Protein 6U9G (pdb70)

Structure (mmCIF, N/CA/C/O backbone):
data_6U9G
#
_entry.id   6U9G
#
_cell.length_a   1.00
_cell.length_b   1.00
_cell.length_c   1.00
_cell.angle_alpha   90.00
_cell.angle_beta   90.00
_cell.angle_gamma   90.00
#
_symmetry.space_group_name_H-M   'P 1'
#
loop_
_entity.id
_entity.type
_entity.pdbx_description
1 polymer PdpA
2 polymer VgrG
#
loop_
_atom_site.group_PDB
_atom_site.id
_atom_site.type_symbol
_atom_site.label_atom_id
_atom_site.label_alt_id
_atom_site.label_comp_id
_atom_site.label_asym_id
_atom_site.label_entity_id
_atom_site.label_seq_id
_atom_site.pdbx_PDB_ins_code
_atom_site.Cartn_x
_atom_site.Cartn_y
_atom_site.Cartn_z
_atom_site.occupancy
_atom_site.B_iso_or_equiv
_atom_site.auth_seq_id
_atom_site.auth_comp_id
_atom_site.auth_asym_id
_atom_site.auth_atom_id
_atom_site.pdbx_PDB_model_num
ATOM 1 N N . TYR A 1 78 ? 184.307 199.064 245.119 1.00 108.19 78 TYR A N 1
ATOM 2 C CA . TYR A 1 78 ? 183.586 200.329 245.055 1.00 108.19 78 TYR A CA 1
ATOM 3 C C . TYR A 1 78 ? 184.527 201.467 244.682 1.00 108.19 78 TYR A C 1
ATOM 4 O O . TYR A 1 78 ? 184.865 201.648 243.513 1.00 108.19 78 TYR A O 1
ATOM 6 N N . LYS A 1 79 ? 184.944 202.237 245.683 1.00 108.32 79 LYS A N 1
ATOM 7 C CA . LYS A 1 79 ? 185.907 203.309 245.486 1.00 108.32 79 LYS A CA 1
ATOM 8 C C . LYS A 1 79 ? 187.344 202.846 245.670 1.00 108.32 79 LYS A C 1
ATOM 9 O O . LYS A 1 79 ? 188.269 203.632 245.441 1.00 108.32 79 LYS A O 1
ATOM 11 N N . ARG A 1 80 ? 187.553 201.592 246.074 1.00 111.89 80 ARG A N 1
ATOM 12 C CA . ARG A 1 80 ? 188.895 201.052 246.247 1.00 111.89 80 ARG A CA 1
ATOM 13 C C . ARG A 1 80 ? 189.560 200.680 244.929 1.00 111.89 80 ARG A C 1
ATOM 14 O O . ARG A 1 80 ? 190.769 200.422 244.919 1.00 111.89 80 ARG A O 1
ATOM 16 N N . TYR A 1 81 ? 188.806 200.636 243.829 1.00 109.93 81 TYR A N 1
ATOM 17 C CA . TYR A 1 81 ? 189.409 200.360 242.530 1.00 109.93 81 TYR A CA 1
ATOM 18 C C . TYR A 1 81 ? 190.265 201.528 242.062 1.00 109.93 81 TYR A C 1
ATOM 19 O O . TYR A 1 81 ? 191.242 201.336 241.329 1.00 109.93 81 TYR A O 1
ATOM 21 N N . CYS A 1 82 ? 189.912 202.747 242.472 1.00 114.16 82 CYS A N 1
ATOM 22 C CA . CYS A 1 82 ? 190.746 203.900 242.154 1.00 114.16 82 CYS A CA 1
ATOM 23 C C . CYS A 1 82 ? 191.876 204.064 243.160 1.00 114.16 82 CYS A C 1
ATOM 24 O O . CYS A 1 82 ? 192.923 204.632 242.828 1.00 114.16 82 CYS A O 1
ATOM 26 N N . ILE A 1 83 ? 191.686 203.579 244.388 1.00 114.04 83 ILE A N 1
ATOM 27 C CA . ILE A 1 83 ? 192.730 203.692 245.400 1.00 114.04 83 ILE A CA 1
ATOM 28 C C . ILE A 1 83 ? 193.853 202.694 245.146 1.00 114.04 83 ILE A C 1
ATOM 29 O O . ILE A 1 83 ? 195.035 203.046 245.224 1.00 114.04 83 ILE A O 1
ATOM 31 N N . ILE A 1 84 ? 193.499 201.439 244.846 1.00 114.05 84 ILE A N 1
ATOM 32 C CA . ILE A 1 84 ? 194.507 200.417 244.576 1.00 114.05 84 ILE A CA 1
ATOM 33 C C . ILE A 1 84 ? 195.253 200.688 243.277 1.00 114.05 84 ILE A C 1
ATOM 34 O O . ILE A 1 84 ? 196.425 200.318 243.149 1.00 114.05 84 ILE A O 1
ATOM 36 N N . SER A 1 85 ? 194.592 201.320 242.304 1.00 112.79 85 SER A N 1
ATOM 37 C CA . SER A 1 85 ? 195.298 201.792 241.119 1.00 112.79 85 SER A CA 1
ATOM 38 C C . SER A 1 85 ? 196.243 202.932 241.471 1.00 112.79 85 SER A C 1
ATOM 39 O O . SER A 1 85 ? 197.343 203.029 240.916 1.00 112.79 85 SER A O 1
ATOM 41 N N . ARG A 1 86 ? 195.833 203.804 242.396 1.00 114.89 86 ARG A N 1
ATOM 42 C CA . ARG A 1 86 ? 196.742 204.831 242.888 1.00 114.89 86 ARG A CA 1
ATOM 43 C C . ARG A 1 86 ? 197.764 204.251 243.858 1.00 114.89 86 ARG A C 1
ATOM 44 O O . ARG A 1 86 ? 198.831 204.842 244.059 1.00 114.89 86 ARG A O 1
ATOM 46 N N . PHE A 1 87 ? 197.460 203.102 244.467 1.00 114.34 87 PHE A N 1
ATOM 47 C CA . PHE A 1 87 ? 198.449 202.432 245.304 1.00 114.34 87 PHE A CA 1
ATOM 48 C C . PHE A 1 87 ? 199.475 201.698 244.454 1.00 114.34 87 PHE A C 1
ATOM 49 O O . PHE A 1 87 ? 200.651 201.611 244.825 1.00 114.34 87 PHE A O 1
ATOM 51 N N . LYS A 1 88 ? 199.046 201.155 243.311 1.00 112.43 88 LYS A N 1
ATOM 52 C CA . LYS A 1 88 ? 199.995 200.561 242.378 1.00 112.43 88 LYS A CA 1
ATOM 53 C C . LYS A 1 88 ? 200.780 201.628 241.629 1.00 112.43 88 LYS A C 1
ATOM 54 O O . LYS A 1 88 ? 201.878 201.354 241.135 1.00 112.43 88 LYS A O 1
ATOM 56 N N . ASN A 1 89 ? 200.233 202.842 241.528 1.00 110.09 89 ASN A N 1
ATOM 57 C CA . ASN A 1 89 ? 200.951 203.929 240.874 1.00 110.09 89 ASN A CA 1
ATOM 58 C C . ASN A 1 89 ? 202.116 204.414 241.727 1.00 110.09 89 ASN A C 1
ATOM 59 O O . ASN A 1 89 ? 203.172 204.776 241.196 1.00 110.09 89 ASN A O 1
ATOM 61 N N . ASN A 1 90 ? 201.943 204.430 243.049 1.00 110.20 90 ASN A N 1
ATOM 62 C CA . ASN A 1 90 ? 203.031 204.826 243.935 1.00 110.20 90 ASN A CA 1
ATOM 63 C C . ASN A 1 90 ? 204.017 203.689 244.173 1.00 110.20 90 ASN A C 1
ATOM 64 O O . ASN A 1 90 ? 205.181 203.944 244.501 1.00 110.20 90 ASN A O 1
ATOM 66 N N . ILE A 1 91 ? 203.577 202.441 244.012 1.00 112.21 91 ILE A N 1
ATOM 67 C CA . ILE A 1 91 ? 204.450 201.293 244.211 1.00 112.21 91 ILE A CA 1
ATOM 68 C C . ILE A 1 91 ? 205.266 200.944 242.976 1.00 112.21 91 ILE A C 1
ATOM 69 O O . ILE A 1 91 ? 206.357 200.378 243.115 1.00 112.21 91 ILE A O 1
ATOM 71 N N . ASP A 1 92 ? 204.774 201.267 241.777 1.00 111.24 92 ASP A N 1
ATOM 72 C CA . ASP A 1 92 ? 205.556 201.059 240.564 1.00 111.24 92 ASP A CA 1
ATOM 73 C C . ASP A 1 92 ? 206.684 202.068 240.418 1.00 111.24 92 ASP A C 1
ATOM 74 O O . ASP A 1 92 ? 207.606 201.831 239.631 1.00 111.24 92 ASP A O 1
ATOM 76 N N . GLU A 1 93 ? 206.637 203.176 241.157 1.00 117.11 93 GLU A N 1
ATOM 77 C CA . GLU A 1 93 ? 207.719 204.149 241.177 1.00 117.11 93 GLU A CA 1
ATOM 78 C C . GLU A 1 93 ? 208.886 203.725 242.062 1.00 117.11 93 GLU A C 1
ATOM 79 O O . GLU A 1 93 ? 209.881 204.455 242.134 1.00 117.11 93 GLU A O 1
ATOM 81 N N . PHE A 1 94 ? 208.791 202.574 242.733 1.00 117.17 94 PHE A N 1
ATOM 82 C CA . PHE A 1 94 ? 209.858 202.125 243.619 1.00 117.17 94 PHE A CA 1
ATOM 83 C C . PHE A 1 94 ? 211.081 201.625 242.861 1.00 117.17 94 PHE A C 1
ATOM 84 O O . PHE A 1 94 ? 212.153 201.492 243.461 1.00 117.17 94 PHE A O 1
ATOM 86 N N . ILE A 1 95 ? 210.952 201.343 241.569 1.00 114.55 95 ILE A N 1
ATOM 87 C CA . ILE A 1 95 ? 212.092 200.917 240.769 1.00 114.55 95 ILE A CA 1
ATOM 88 C C . ILE A 1 95 ? 212.240 201.803 239.538 1.00 114.55 95 ILE A C 1
ATOM 89 O O . ILE A 1 95 ? 211.730 202.923 239.505 1.00 114.55 95 ILE A O 1
ATOM 91 N N . SER A 1 105 ? 210.222 187.965 237.177 1.00 148.85 105 SER A N 1
ATOM 92 C CA . SER A 1 105 ? 210.696 188.344 238.502 1.00 148.85 105 SER A CA 1
ATOM 93 C C . SER A 1 105 ? 209.666 189.211 239.221 1.00 148.85 105 SER A C 1
ATOM 94 O O . SER A 1 105 ? 208.464 188.963 239.127 1.00 148.85 105 SER A O 1
ATOM 96 N N . GLN A 1 106 ? 210.146 190.223 239.948 1.00 149.68 106 GLN A N 1
ATOM 97 C CA . GLN A 1 106 ? 209.240 191.147 240.623 1.00 149.68 106 GLN A CA 1
ATOM 98 C C . GLN A 1 106 ? 208.516 192.043 239.628 1.00 149.68 106 GLN A C 1
ATOM 99 O O . GLN A 1 106 ? 207.369 192.439 239.867 1.00 149.68 106 GLN A O 1
ATOM 101 N N . SER A 1 107 ? 209.167 192.371 238.510 1.00 149.70 107 SER A N 1
ATOM 102 C CA . SER A 1 107 ? 208.522 193.166 237.471 1.00 149.70 107 SER A CA 1
ATOM 103 C C . SER A 1 107 ? 207.481 192.363 236.704 1.00 149.70 107 SER A C 1
ATOM 104 O O . SER A 1 107 ? 206.591 192.950 236.079 1.00 149.70 107 SER A O 1
ATOM 106 N N . LEU A 1 108 ? 207.583 191.030 236.723 1.00 150.54 108 LEU A N 1
ATOM 107 C CA . LEU A 1 108 ? 206.575 190.196 236.075 1.00 150.54 108 LEU A CA 1
ATOM 108 C C . LEU A 1 108 ? 205.253 190.250 236.828 1.00 150.54 108 LEU A C 1
ATOM 109 O O . LEU A 1 108 ? 204.180 190.218 236.215 1.00 150.54 108 LEU A O 1
ATOM 111 N N . LYS A 1 109 ? 205.310 190.330 238.160 1.00 150.16 109 LYS A N 1
ATOM 112 C CA . LYS A 1 109 ? 204.099 190.580 238.932 1.00 150.16 109 LYS A CA 1
ATOM 113 C C . LYS A 1 109 ? 203.628 192.018 238.761 1.00 150.16 109 LYS A C 1
ATOM 114 O O . LYS A 1 109 ? 202.433 192.304 238.902 1.00 150.16 109 LYS A O 1
ATOM 116 N N . ILE A 1 110 ? 204.552 192.935 238.460 1.00 149.33 110 ILE A N 1
ATOM 117 C CA . ILE A 1 110 ? 204.163 194.304 238.145 1.00 149.33 110 ILE A CA 1
ATOM 118 C C . ILE A 1 110 ? 203.507 194.383 236.773 1.00 149.33 110 ILE A C 1
ATOM 119 O O . ILE A 1 110 ? 202.716 195.296 236.506 1.00 149.33 110 ILE A O 1
ATOM 121 N N . ALA A 1 111 ? 203.830 193.437 235.886 1.00 143.71 111 ALA A N 1
ATOM 122 C CA . ALA A 1 111 ? 203.193 193.394 234.574 1.00 143.71 111 ALA A CA 1
ATOM 123 C C . ALA A 1 111 ? 201.730 192.993 234.676 1.00 143.71 111 ALA A C 1
ATOM 124 O O . ALA A 1 111 ? 200.926 193.351 233.810 1.00 143.71 111 ALA A O 1
ATOM 126 N N . ILE A 1 112 ? 201.369 192.242 235.720 1.00 143.13 112 ILE A N 1
ATOM 127 C CA . ILE A 1 112 ? 199.964 191.926 235.953 1.00 143.13 112 ILE A CA 1
ATOM 128 C C . ILE A 1 112 ? 199.195 193.158 236.407 1.00 143.13 112 ILE A C 1
ATOM 129 O O . ILE A 1 112 ? 198.009 193.312 236.091 1.00 143.13 112 ILE A O 1
ATOM 131 N N . LYS A 1 113 ? 199.853 194.047 237.154 1.00 142.23 113 LYS A N 1
ATOM 132 C CA . LYS A 1 113 ? 199.202 195.278 237.584 1.00 142.23 113 LYS A CA 1
ATOM 133 C C . LYS A 1 113 ? 199.091 196.282 236.444 1.00 142.23 113 LYS A C 1
ATOM 134 O O . LYS A 1 113 ? 198.159 197.094 236.420 1.00 142.23 113 LYS A O 1
ATOM 136 N N . GLU A 1 114 ? 200.026 196.245 235.496 1.00 138.69 114 GLU A N 1
ATOM 137 C CA . GLU A 1 114 ? 200.044 197.211 234.405 1.00 138.69 114 GLU A CA 1
ATOM 138 C C . GLU A 1 114 ? 199.184 196.781 233.224 1.00 138.69 114 GLU A C 1
ATOM 139 O O . GLU A 1 114 ? 198.972 197.571 232.299 1.00 138.69 114 GLU A O 1
ATOM 141 N N . LEU A 1 115 ? 198.685 195.547 233.229 1.00 137.74 115 LEU A N 1
ATOM 142 C CA . LEU A 1 115 ? 197.936 195.035 232.088 1.00 137.74 115 LEU A CA 1
ATOM 143 C C . LEU A 1 115 ? 196.526 194.622 232.490 1.00 137.74 115 LEU A C 1
ATOM 144 O O . LEU A 1 115 ? 196.075 194.944 233.596 1.00 137.74 115 LEU A O 1
ATOM 146 N N . GLN A 1 116 ? 195.827 193.935 231.574 1.00 129.49 116 GLN A N 1
ATOM 147 C CA . GLN A 1 116 ? 194.441 193.477 231.721 1.00 129.49 116 GLN A CA 1
ATOM 148 C C . GLN A 1 116 ? 193.492 194.641 231.991 1.00 129.49 116 GLN A C 1
ATOM 149 O O . GLN A 1 116 ? 192.872 194.730 233.054 1.00 129.49 116 GLN A O 1
ATOM 151 N N . ASN A 1 117 ? 193.385 195.542 231.017 1.00 116.09 117 ASN A N 1
ATOM 152 C CA . ASN A 1 117 ? 192.487 196.681 231.129 1.00 116.09 117 ASN A CA 1
ATOM 153 C C . ASN A 1 117 ? 191.109 196.320 230.595 1.00 116.09 117 ASN A C 1
ATOM 154 O O . ASN A 1 117 ? 190.943 196.029 229.408 1.00 116.09 117 ASN A O 1
ATOM 156 N N . SER A 1 118 ? 190.115 196.342 231.481 1.00 105.31 118 SER A N 1
ATOM 157 C CA . SER A 1 118 ? 188.743 196.073 231.074 1.00 105.31 118 SER A CA 1
ATOM 158 C C . SER A 1 118 ? 187.927 197.352 231.153 1.00 105.31 118 SER A C 1
ATOM 159 O O . SER A 1 118 ? 187.299 197.759 230.172 1.00 105.31 118 SER A O 1
ATOM 161 N N . CYS A 1 119 ? 187.936 197.993 232.320 1.00 102.79 119 CYS A N 1
ATOM 162 C CA . CYS A 1 119 ? 187.291 199.290 232.493 1.00 102.79 119 CYS A CA 1
ATOM 163 C C . CYS A 1 119 ? 188.127 200.297 233.263 1.00 102.79 119 CYS A C 1
ATOM 164 O O . CYS A 1 119 ? 187.748 201.473 233.299 1.00 102.79 119 CYS A O 1
ATOM 166 N N . SER A 1 120 ? 189.237 199.894 233.886 1.00 103.21 120 SER A N 1
ATOM 167 C CA . SER A 1 120 ? 190.047 200.827 234.658 1.00 103.21 120 SER A CA 1
ATOM 168 C C . SER A 1 120 ? 190.830 201.790 233.777 1.00 103.21 120 SER A C 1
ATOM 169 O O . SER A 1 120 ? 191.119 202.910 234.211 1.00 103.21 120 SER A O 1
ATOM 171 N N . SER A 1 121 ? 191.178 201.389 232.559 1.00 101.21 121 SER A N 1
ATOM 172 C CA . SER A 1 121 ? 191.796 202.296 231.605 1.00 101.21 121 SER A CA 1
ATOM 173 C C . SER A 1 121 ? 190.780 202.924 230.662 1.00 101.21 121 SER A C 1
ATOM 174 O O . SER A 1 121 ? 191.154 203.382 229.578 1.00 101.21 121 SER A O 1
ATOM 176 N N . SER A 1 122 ? 189.510 202.941 231.046 1.00 101.61 122 SER A N 1
ATOM 177 C CA . SER A 1 122 ? 188.461 203.659 230.335 1.00 101.61 122 SER A CA 1
ATOM 178 C C . SER A 1 122 ? 187.740 204.663 231.217 1.00 101.61 122 SER A C 1
ATOM 179 O O . SER A 1 122 ? 187.422 205.763 230.760 1.00 101.61 122 SER A O 1
ATOM 181 N N . LEU A 1 123 ? 187.470 204.310 232.476 1.00 101.01 123 LEU A N 1
ATOM 182 C CA . LEU A 1 123 ? 186.861 205.249 233.408 1.00 101.01 123 LEU A CA 1
ATOM 183 C C . LEU A 1 123 ? 187.879 206.208 234.009 1.00 101.01 123 LEU A C 1
ATOM 184 O O . LEU A 1 123 ? 187.491 207.261 234.524 1.00 101.01 123 LEU A O 1
ATOM 186 N N . ILE A 1 124 ? 189.163 205.868 233.955 1.00 97.55 124 ILE A N 1
ATOM 187 C CA . ILE A 1 124 ? 190.209 206.713 234.515 1.00 97.55 124 ILE A CA 1
ATOM 188 C C . ILE A 1 124 ? 191.532 206.479 233.798 1.00 97.55 124 ILE A C 1
ATOM 189 O O . ILE A 1 124 ? 192.348 205.670 234.238 1.00 97.55 124 ILE A O 1
ATOM 191 N N . HIS A 1 129 ? 192.419 210.055 236.050 1.00 108.90 129 HIS A N 1
ATOM 192 C CA . HIS A 1 129 ? 191.813 211.090 235.223 1.00 108.90 129 HIS A CA 1
ATOM 193 C C . HIS A 1 129 ? 192.809 211.609 234.191 1.00 108.90 129 HIS A C 1
ATOM 194 O O . HIS A 1 129 ? 193.567 210.835 233.608 1.00 108.90 129 HIS A O 1
ATOM 196 N N . ASP A 1 130 ? 192.810 212.928 233.977 1.00 111.86 130 ASP A N 1
ATOM 197 C CA . ASP A 1 130 ? 193.657 213.539 232.960 1.00 111.86 130 ASP A CA 1
ATOM 198 C C . ASP A 1 130 ? 195.132 213.549 233.338 1.00 111.86 130 ASP A C 1
ATOM 199 O O . ASP A 1 130 ? 195.977 213.724 232.453 1.00 111.86 130 ASP A O 1
ATOM 201 N N . TYR A 1 131 ? 195.464 213.371 234.615 1.00 113.89 131 TYR A N 1
ATOM 202 C CA . TYR A 1 131 ? 196.848 213.227 235.038 1.00 113.89 131 TYR A CA 1
ATOM 203 C C . TYR A 1 131 ? 197.283 211.773 235.138 1.00 113.89 131 TYR A C 1
ATOM 204 O O . TYR A 1 131 ? 198.482 211.511 235.279 1.00 113.89 131 TYR A O 1
ATOM 206 N N . ILE A 1 132 ? 196.342 210.827 235.068 1.00 114.51 132 ILE A N 1
ATOM 207 C CA . ILE A 1 132 ? 196.700 209.415 235.127 1.00 114.51 132 ILE A CA 1
ATOM 208 C C . ILE A 1 132 ? 197.333 208.941 233.826 1.00 114.51 132 ILE A C 1
ATOM 209 O O . ILE A 1 132 ? 198.049 207.933 233.820 1.00 114.51 132 ILE A O 1
ATOM 211 N N . ARG A 1 133 ? 197.072 209.644 232.721 1.00 116.62 133 ARG A N 1
ATOM 212 C CA . ARG A 1 133 ? 197.683 209.291 231.444 1.00 116.62 133 ARG A CA 1
ATOM 213 C C . ARG A 1 133 ? 199.181 209.565 231.459 1.00 116.62 133 ARG A C 1
ATOM 214 O O . ARG A 1 133 ? 199.981 208.720 231.045 1.00 116.62 133 ARG A O 1
ATOM 216 N N . LYS A 1 134 ? 199.579 210.745 231.942 1.00 115.72 134 LYS A N 1
ATOM 217 C CA . LYS A 1 134 ? 201.001 211.041 232.070 1.00 115.72 134 LYS A CA 1
ATOM 218 C C . LYS A 1 134 ? 201.621 210.303 233.248 1.00 115.72 134 LYS A C 1
ATOM 219 O O . LYS A 1 134 ? 202.845 210.137 233.297 1.00 115.72 134 LYS A O 1
ATOM 221 N N . ILE A 1 135 ? 200.799 209.861 234.205 1.00 114.32 135 ILE A N 1
ATOM 222 C CA . ILE A 1 135 ? 201.305 209.016 235.281 1.00 114.32 135 ILE A CA 1
ATOM 223 C C . ILE A 1 135 ? 201.689 207.638 234.759 1.00 114.32 135 ILE A C 1
ATOM 224 O O . ILE A 1 135 ? 202.589 206.988 235.304 1.00 114.32 135 ILE A O 1
ATOM 226 N N . ASP A 1 136 ? 201.015 207.175 233.704 1.00 113.23 136 ASP A N 1
ATOM 227 C CA . ASP A 1 136 ? 201.432 205.943 233.047 1.00 113.23 136 ASP A CA 1
ATOM 228 C C . ASP A 1 136 ? 202.704 206.149 232.237 1.00 113.23 136 ASP A C 1
ATOM 229 O O . ASP A 1 136 ? 203.500 205.216 232.087 1.00 113.23 136 ASP A O 1
ATOM 231 N N . VAL A 1 137 ? 202.907 207.357 231.706 1.00 114.24 137 VAL A N 1
ATOM 232 C CA . VAL A 1 137 ? 204.130 207.649 230.967 1.00 114.24 137 VAL A CA 1
ATOM 233 C C . VAL A 1 137 ? 205.329 207.740 231.900 1.00 114.24 137 VAL A C 1
ATOM 234 O O . VAL A 1 137 ? 206.467 207.491 231.488 1.00 114.24 137 VAL A O 1
ATOM 236 N N . LEU A 1 138 ? 205.093 208.098 233.164 1.00 113.72 138 LEU A N 1
ATOM 237 C CA . LEU A 1 138 ? 206.183 208.164 234.130 1.00 113.72 138 LEU A CA 1
ATOM 238 C C . LEU A 1 138 ? 206.643 206.771 234.540 1.00 113.72 138 LEU A C 1
ATOM 239 O O . LEU A 1 138 ? 207.783 206.594 234.982 1.00 113.72 138 LEU A O 1
ATOM 241 N N . LEU A 1 139 ? 205.771 205.771 234.399 1.00 112.30 139 LEU A N 1
ATOM 242 C CA . LEU A 1 139 ? 206.132 204.418 234.805 1.00 112.30 139 LEU A CA 1
ATOM 243 C C . LEU A 1 139 ? 207.009 203.738 233.761 1.00 112.30 139 LEU A C 1
ATOM 244 O O . LEU A 1 139 ? 207.991 203.073 234.109 1.00 112.30 139 LEU A O 1
ATOM 246 N N . THR A 1 140 ? 206.669 203.891 232.479 1.00 118.65 140 THR A N 1
ATOM 247 C CA . THR A 1 140 ? 207.424 203.220 231.424 1.00 118.65 140 THR A CA 1
ATOM 248 C C . THR A 1 140 ? 208.786 203.866 231.213 1.00 118.65 140 THR A C 1
ATOM 249 O O . THR A 1 140 ? 209.758 203.179 230.879 1.00 118.65 140 THR A O 1
ATOM 251 N N . SER A 1 141 ? 208.873 205.188 231.388 1.00 121.79 141 SER A N 1
ATOM 252 C CA . SER A 1 141 ? 210.169 205.858 231.349 1.00 121.79 141 SER A CA 1
ATOM 253 C C . SER A 1 141 ? 211.040 205.451 232.530 1.00 121.79 141 SER A C 1
ATOM 254 O O . SER A 1 141 ? 212.265 205.356 232.392 1.00 121.79 141 SER A O 1
ATOM 256 N N . ILE A 1 142 ? 210.429 205.208 233.692 1.00 123.03 142 ILE A N 1
ATOM 257 C CA . ILE A 1 142 ? 211.167 204.621 234.804 1.00 123.03 142 ILE A CA 1
ATOM 258 C C . ILE A 1 142 ? 211.486 203.159 234.529 1.00 123.03 142 ILE A C 1
ATOM 259 O O . ILE A 1 142 ? 212.525 202.650 234.966 1.00 123.03 142 ILE A O 1
ATOM 261 N N . ASP A 1 143 ? 210.606 202.467 233.801 1.00 124.07 143 ASP A N 1
ATOM 262 C CA . ASP A 1 143 ? 210.894 201.101 233.384 1.00 124.07 143 ASP A CA 1
ATOM 263 C C . ASP A 1 143 ? 211.941 201.049 232.281 1.00 124.07 143 ASP A C 1
ATOM 264 O O . ASP A 1 143 ? 212.552 199.996 232.072 1.00 124.07 143 ASP A O 1
ATOM 266 N N . SER A 1 144 ? 212.162 202.161 231.575 1.00 126.52 144 SER A N 1
ATOM 267 C CA . SER A 1 144 ? 213.202 202.237 230.558 1.00 126.52 144 SER A CA 1
ATOM 268 C C . SER A 1 144 ? 214.601 202.345 231.147 1.00 126.52 144 SER A C 1
ATOM 269 O O . SER A 1 144 ? 215.578 202.205 230.405 1.00 126.52 144 SER A O 1
ATOM 271 N N . ALA A 1 145 ? 214.724 202.592 232.449 1.00 128.22 145 ALA A N 1
ATOM 272 C CA . ALA A 1 145 ? 216.023 202.665 233.102 1.00 128.22 145 ALA A CA 1
ATOM 273 C C . ALA A 1 145 ? 216.590 201.296 233.453 1.00 128.22 145 ALA A C 1
ATOM 274 O O . ALA A 1 145 ? 217.708 201.225 233.975 1.00 128.22 145 ALA A O 1
ATOM 276 N N . ILE A 1 146 ? 215.857 200.220 233.188 1.00 124.00 146 ILE A N 1
ATOM 277 C CA . ILE A 1 146 ? 216.330 198.875 233.491 1.00 124.00 146 ILE A CA 1
ATOM 278 C C . ILE A 1 146 ? 217.391 198.432 232.489 1.00 124.00 146 ILE A C 1
ATOM 279 O O . ILE A 1 146 ? 218.574 198.731 232.650 1.00 124.00 146 ILE A O 1
ATOM 281 N N . GLN A 1 159 ? 209.933 191.138 225.721 1.00 88.52 159 GLN A N 1
ATOM 282 C CA . GLN A 1 159 ? 209.336 190.526 226.901 1.00 88.52 159 GLN A CA 1
ATOM 283 C C . GLN A 1 159 ? 207.944 191.085 227.167 1.00 88.52 159 GLN A C 1
ATOM 284 O O . GLN A 1 159 ? 206.942 190.393 226.985 1.00 88.52 159 GLN A O 1
ATOM 286 N N . LEU A 1 160 ? 207.884 192.343 227.594 1.00 87.35 160 LEU A N 1
ATOM 287 C CA . LEU A 1 160 ? 206.632 192.998 227.955 1.00 87.35 160 LEU A CA 1
ATOM 288 C C . LEU A 1 160 ? 206.513 194.345 227.257 1.00 87.35 160 LEU A C 1
ATOM 289 O O . LEU A 1 160 ? 206.133 195.354 227.853 1.00 87.35 160 LEU A O 1
ATOM 291 N N . ASN A 1 161 ? 206.846 194.373 225.969 1.00 87.95 161 ASN A N 1
ATOM 292 C CA . ASN A 1 161 ? 206.569 195.531 225.132 1.00 87.95 161 ASN A CA 1
ATOM 293 C C . ASN A 1 161 ? 205.201 195.454 224.472 1.00 87.95 161 ASN A C 1
ATOM 294 O O . ASN A 1 161 ? 204.726 196.465 223.943 1.00 87.95 161 ASN A O 1
ATOM 296 N N . LYS A 1 162 ? 204.562 194.283 224.494 1.00 85.52 162 LYS A N 1
ATOM 297 C CA . LYS A 1 162 ? 203.215 194.151 223.954 1.00 85.52 162 LYS A CA 1
ATOM 298 C C . LYS A 1 162 ? 202.185 194.820 224.850 1.00 85.52 162 LYS A C 1
ATOM 299 O O . LYS A 1 162 ? 201.170 195.321 224.354 1.00 85.52 162 LYS A O 1
ATOM 301 N N . LEU A 1 163 ? 202.421 194.832 226.165 1.00 87.17 163 LEU A N 1
ATOM 302 C CA . LEU A 1 163 ? 201.492 195.487 227.080 1.00 87.17 163 LEU A CA 1
ATOM 303 C C . LEU A 1 163 ? 201.544 197.003 226.945 1.00 87.17 163 LEU A C 1
ATOM 304 O O . LEU A 1 163 ? 200.594 197.690 227.335 1.00 87.17 163 LEU A O 1
ATOM 306 N N . ARG A 1 164 ? 202.643 197.540 226.410 1.00 83.36 164 ARG A N 1
ATOM 307 C CA . ARG A 1 164 ? 202.660 198.944 226.021 1.00 83.36 164 ARG A CA 1
ATOM 308 C C . ARG A 1 164 ? 201.729 199.190 224.842 1.00 83.36 164 ARG A C 1
ATOM 309 O O . ARG A 1 164 ? 201.019 200.201 224.803 1.00 83.36 164 ARG A O 1
ATOM 311 N N . SER A 1 165 ? 201.711 198.266 223.877 1.00 81.45 165 SER A N 1
ATOM 312 C CA . SER A 1 165 ? 200.871 198.429 222.694 1.00 81.45 165 SER A CA 1
ATOM 313 C C . SER A 1 165 ? 199.396 198.244 223.026 1.00 81.45 165 SER A C 1
ATOM 314 O O . SER A 1 165 ? 198.528 198.799 222.342 1.00 81.45 165 SER A O 1
ATOM 316 N N . SER A 1 166 ? 199.093 197.454 224.057 1.00 82.35 166 SER A N 1
ATOM 317 C CA . SER A 1 166 ? 197.713 197.324 224.511 1.00 82.35 166 SER A CA 1
ATOM 318 C C . SER A 1 166 ? 197.223 198.629 225.120 1.00 82.35 166 SER A C 1
ATOM 319 O O . SER A 1 166 ? 196.109 199.082 224.831 1.00 82.35 166 SER A O 1
ATOM 321 N N . LEU A 1 167 ? 198.050 199.255 225.960 1.00 81.83 167 LEU A N 1
ATOM 322 C CA . LEU A 1 167 ? 197.723 200.576 226.476 1.00 81.83 167 LEU A CA 1
ATOM 323 C C . LEU A 1 167 ? 197.835 201.653 225.407 1.00 81.83 167 LEU A C 1
ATOM 324 O O . LEU A 1 167 ? 197.229 202.717 225.559 1.00 81.83 167 LEU A O 1
ATOM 326 N N . SER A 1 168 ? 198.591 201.402 224.332 1.00 79.92 168 SER A N 1
ATOM 327 C CA . SER A 1 168 ? 198.692 202.376 223.249 1.00 79.92 168 SER A CA 1
ATOM 328 C C . SER A 1 168 ? 197.390 202.465 222.469 1.00 79.92 168 SER A C 1
ATOM 329 O O . SER A 1 168 ? 196.913 203.563 222.164 1.00 79.92 168 SER A O 1
ATOM 331 N N . ARG A 1 169 ? 196.797 201.314 222.140 1.00 75.99 169 ARG A N 1
ATOM 332 C CA . ARG A 1 169 ? 195.491 201.304 221.492 1.00 75.99 169 ARG A CA 1
ATOM 333 C C . ARG A 1 169 ? 194.388 201.791 222.419 1.00 75.99 169 ARG A C 1
ATOM 334 O O . ARG A 1 169 ? 193.337 202.227 221.935 1.00 75.99 169 ARG A O 1
ATOM 336 N N . TYR A 1 170 ? 194.595 201.716 223.735 1.00 80.84 170 TYR A N 1
ATOM 337 C CA . TYR A 1 170 ? 193.698 202.393 224.662 1.00 80.84 170 TYR A CA 1
ATOM 338 C C . TYR A 1 170 ? 193.836 203.904 224.528 1.00 80.84 170 TYR A C 1
ATOM 339 O O . TYR A 1 170 ? 192.906 204.578 224.072 1.00 80.84 170 TYR A O 1
ATOM 341 N N . ILE A 1 171 ? 194.998 204.449 224.916 1.00 81.44 171 ILE A N 1
ATOM 342 C CA . ILE A 1 171 ? 195.428 205.809 224.579 1.00 81.44 171 ILE A CA 1
ATOM 343 C C . ILE A 1 171 ? 196.944 205.947 224.722 1.00 81.44 171 ILE A C 1
ATOM 344 O O . ILE A 1 171 ? 197.523 205.561 225.745 1.00 81.44 171 ILE A O 1
ATOM 349 N N . GLY A 1 172 ? 197.594 206.499 223.692 1.00 83.04 172 GLY A N 1
ATOM 350 C CA . GLY A 1 172 ? 198.956 207.009 223.759 1.00 83.04 172 GLY A CA 1
ATOM 351 C C . GLY A 1 172 ? 200.072 206.074 224.187 1.00 83.04 172 GLY A C 1
ATOM 352 O O . GLY A 1 172 ? 200.451 205.163 223.444 1.00 83.04 172 GLY A O 1
ATOM 353 N N . TYR A 1 173 ? 200.629 206.342 225.376 1.00 81.76 173 TYR A N 1
ATOM 354 C CA . TYR A 1 173 ? 201.678 205.560 226.044 1.00 81.76 173 TYR A CA 1
ATOM 355 C C . TYR A 1 173 ? 202.969 205.456 225.231 1.00 81.76 173 TYR A C 1
ATOM 356 O O . TYR A 1 173 ? 203.779 204.555 225.469 1.00 81.76 173 TYR A O 1
ATOM 358 N N . ASN A 1 174 ? 203.190 206.367 224.288 1.00 82.10 174 ASN A N 1
ATOM 359 C CA . ASN A 1 174 ? 204.337 206.322 223.399 1.00 82.10 174 ASN A CA 1
ATOM 360 C C . ASN A 1 174 ? 205.451 207.229 223.917 1.00 82.10 174 ASN A C 1
ATOM 361 O O . ASN A 1 174 ? 205.387 207.766 225.027 1.00 82.10 174 ASN A O 1
ATOM 363 N N . ASN A 1 175 ? 206.488 207.399 223.101 1.00 79.72 175 ASN A N 1
ATOM 364 C CA . ASN A 1 175 ? 207.595 208.297 223.391 1.00 79.72 175 ASN A CA 1
ATOM 365 C C . ASN A 1 175 ? 208.262 208.647 222.068 1.00 79.72 175 ASN A C 1
ATOM 366 O O . ASN A 1 175 ? 208.504 207.757 221.250 1.00 79.72 175 ASN A O 1
ATOM 368 N N . VAL A 1 176 ? 208.568 209.928 221.852 1.00 75.75 176 VAL A N 1
ATOM 369 C CA . VAL A 1 176 ? 208.426 211.017 222.819 1.00 75.75 176 VAL A CA 1
ATOM 370 C C . VAL A 1 176 ? 207.374 211.963 222.210 1.00 75.75 176 VAL A C 1
ATOM 371 O O . VAL A 1 176 ? 207.520 213.188 222.216 1.00 75.75 176 VAL A O 1
ATOM 375 N N . LEU A 1 177 ? 206.345 211.367 221.606 1.00 74.62 177 LEU A N 1
ATOM 376 C CA . LEU A 1 177 ? 205.300 212.120 220.910 1.00 74.62 177 LEU A CA 1
ATOM 377 C C . LEU A 1 177 ? 204.505 212.932 221.920 1.00 74.62 177 LEU A C 1
ATOM 378 O O . LEU A 1 177 ? 203.621 212.410 222.600 1.00 74.62 177 LEU A O 1
ATOM 383 N N . GLN A 1 178 ? 204.814 214.223 222.019 1.00 71.75 178 GLN A N 1
ATOM 384 C CA . GLN A 1 178 ? 204.124 215.058 222.991 1.00 71.75 178 GLN A CA 1
ATOM 385 C C . GLN A 1 178 ? 202.814 215.598 222.434 1.00 71.75 178 GLN A C 1
ATOM 386 O O . GLN A 1 178 ? 201.803 215.631 223.143 1.00 71.75 178 GLN A O 1
ATOM 392 N N . LYS A 1 179 ? 202.806 216.019 221.170 1.00 69.30 179 LYS A N 1
ATOM 393 C CA . LYS A 1 179 ? 201.617 216.581 220.546 1.00 69.30 179 LYS A CA 1
ATOM 394 C C . LYS A 1 179 ? 201.446 215.984 219.160 1.00 69.30 179 LYS A C 1
ATOM 395 O O . LYS A 1 179 ? 202.428 215.721 218.463 1.00 69.30 179 LYS A O 1
ATOM 401 N N . GLN A 1 180 ? 200.191 215.769 218.768 1.00 64.90 180 GLN A N 1
ATOM 402 C CA . GLN A 1 180 ? 199.881 215.253 217.435 1.00 64.90 180 GLN A CA 1
ATOM 403 C C . GLN A 1 180 ? 198.529 215.836 217.023 1.00 64.90 180 GLN A C 1
ATOM 404 O O . GLN A 1 180 ? 197.477 215.296 217.371 1.00 64.90 180 GLN A O 1
ATOM 410 N N . GLU A 1 181 ? 198.570 216.940 216.282 1.00 66.32 181 GLU A N 1
ATOM 411 C CA . GLU A 1 181 ? 197.366 217.572 215.756 1.00 66.32 181 GLU A CA 1
ATOM 412 C C . GLU A 1 181 ? 197.273 217.320 214.255 1.00 66.32 181 GLU A C 1
ATOM 413 O O . GLU A 1 181 ? 198.154 217.724 213.487 1.00 66.32 181 GLU A O 1
ATOM 419 N N . ILE A 1 182 ? 196.233 216.598 213.850 1.00 62.98 182 ILE A N 1
ATOM 420 C CA . ILE A 1 182 ? 195.975 216.292 212.451 1.00 62.98 182 ILE A CA 1
ATOM 421 C C . ILE A 1 182 ? 194.695 217.006 212.039 1.00 62.98 182 ILE A C 1
ATOM 422 O O . ILE A 1 182 ? 193.743 217.093 212.821 1.00 62.98 182 ILE A O 1
ATOM 427 N N . THR A 1 183 ? 194.688 217.557 210.829 1.00 61.41 183 THR A N 1
ATOM 428 C CA . THR A 1 183 ? 193.586 218.387 210.367 1.00 61.41 183 THR A CA 1
ATOM 429 C C . THR A 1 183 ? 193.178 217.963 208.966 1.00 61.41 183 THR A C 1
ATOM 430 O O . THR A 1 183 ? 193.978 217.403 208.215 1.00 61.41 183 THR A O 1
ATOM 434 N N . ILE A 1 184 ? 191.918 218.227 208.626 1.00 58.49 184 ILE A N 1
ATOM 435 C CA . ILE A 1 184 ? 191.390 218.021 207.282 1.00 58.49 184 ILE A CA 1
ATOM 436 C C . ILE A 1 184 ? 190.562 219.240 206.901 1.00 58.49 184 ILE A C 1
ATOM 437 O O . ILE A 1 184 ? 189.655 219.633 207.641 1.00 58.49 184 ILE A O 1
ATOM 442 N N . ASN A 1 185 ? 190.879 219.840 205.757 1.00 57.00 185 ASN A N 1
ATOM 443 C CA . ASN A 1 185 ? 190.152 220.990 205.235 1.00 57.00 185 ASN A CA 1
ATOM 444 C C . ASN A 1 185 ? 189.367 220.551 204.007 1.00 57.00 185 ASN A C 1
ATOM 445 O O . ASN A 1 185 ? 189.956 220.101 203.020 1.00 57.00 185 ASN A O 1
ATOM 450 N N . ILE A 1 186 ? 188.046 220.686 204.067 1.00 57.50 186 ILE A N 1
ATOM 451 C CA . ILE A 1 186 ? 187.143 220.185 203.036 1.00 57.50 186 ILE A CA 1
ATOM 452 C C . ILE A 1 186 ? 186.557 221.372 202.284 1.00 57.50 186 ILE A C 1
ATOM 453 O O . ILE A 1 186 ? 185.769 222.140 202.845 1.00 57.50 186 ILE A O 1
ATOM 458 N N . LYS A 1 187 ? 186.912 221.510 201.010 1.00 54.20 187 LYS A N 1
ATOM 459 C CA . LYS A 1 187 ? 186.338 222.564 200.193 1.00 54.20 187 LYS A CA 1
ATOM 460 C C . LYS A 1 187 ? 185.669 221.962 198.967 1.00 54.20 187 LYS A C 1
ATOM 461 O O . LYS A 1 187 ? 186.208 221.028 198.364 1.00 54.20 187 LYS A O 1
ATOM 467 N N . PRO A 1 188 ? 184.510 222.474 198.564 1.00 55.21 188 PRO A N 1
ATOM 468 C CA . PRO A 1 188 ? 183.795 221.891 197.428 1.00 55.21 188 PRO A CA 1
ATOM 469 C C . PRO A 1 188 ? 184.380 222.377 196.110 1.00 55.21 188 PRO A C 1
ATOM 470 O O . PRO A 1 188 ? 185.142 223.342 196.051 1.00 55.21 188 PRO A O 1
ATOM 474 N N . ILE A 1 189 ? 184.002 221.684 195.039 1.00 50.57 189 ILE A N 1
ATOM 475 C CA . ILE A 1 189 ? 184.422 222.028 193.688 1.00 50.57 189 ILE A CA 1
ATOM 476 C C . ILE A 1 189 ? 183.176 222.191 192.832 1.00 50.57 189 ILE A C 1
ATOM 477 O O . ILE A 1 189 ? 182.324 221.298 192.792 1.00 50.57 189 ILE A O 1
ATOM 482 N N . ASN A 1 190 ? 183.073 223.331 192.155 1.00 53.10 190 ASN A N 1
ATOM 483 C CA . ASN A 1 190 ? 181.842 223.752 191.501 1.00 53.10 190 ASN A CA 1
ATOM 484 C C . ASN A 1 190 ? 181.704 223.133 190.109 1.00 53.10 190 ASN A C 1
ATOM 485 O O . ASN A 1 190 ? 182.380 222.165 189.753 1.00 53.10 190 ASN A O 1
ATOM 490 N N . LYS A 1 191 ? 180.778 223.694 189.326 1.00 52.70 191 LYS A N 1
ATOM 491 C CA . LYS A 1 191 ? 180.567 223.279 187.942 1.00 52.70 191 LYS A CA 1
ATOM 492 C C . LYS A 1 191 ? 181.802 223.508 187.081 1.00 52.70 191 LYS A C 1
ATOM 493 O O . LYS A 1 191 ? 182.191 222.635 186.299 1.00 52.70 191 LYS A O 1
ATOM 499 N N . ASN A 1 192 ? 182.430 224.674 187.207 1.00 52.47 192 ASN A N 1
ATOM 500 C CA . ASN A 1 192 ? 183.537 225.053 186.342 1.00 52.47 192 ASN A CA 1
ATOM 501 C C . ASN A 1 192 ? 184.890 224.687 186.928 1.00 52.47 192 ASN A C 1
ATOM 502 O O . ASN A 1 192 ? 185.901 225.270 186.518 1.00 52.47 192 ASN A O 1
ATOM 507 N N . PHE A 1 193 ? 184.912 223.753 187.892 1.00 51.16 193 PHE A N 1
ATOM 508 C CA . PHE A 1 193 ? 186.133 223.163 188.456 1.00 51.16 193 PHE A CA 1
ATOM 509 C C . PHE A 1 193 ? 187.014 224.214 189.131 1.00 51.16 193 PHE A C 1
ATOM 510 O O . PHE A 1 193 ? 188.217 224.309 188.888 1.00 51.16 193 PHE A O 1
ATOM 518 N N . GLU A 1 194 ? 186.384 225.011 189.991 1.00 55.97 194 GLU A N 1
ATOM 519 C CA . GLU A 1 194 ? 187.054 226.019 190.800 1.00 55.97 194 GLU A CA 1
ATOM 520 C C . GLU A 1 194 ? 186.679 225.771 192.253 1.00 55.97 194 GLU A C 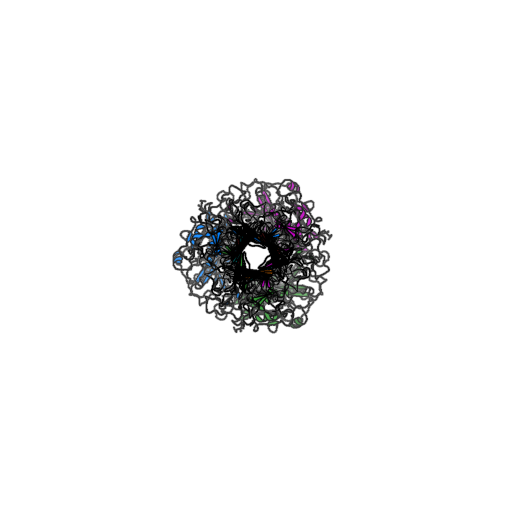1
ATOM 521 O O . GLU A 1 194 ? 186.174 224.695 192.582 1.00 55.97 194 GLU A O 1
ATOM 527 N N . LEU A 1 195 ? 186.907 226.738 193.132 1.00 59.06 195 LEU A N 1
ATOM 528 C CA . LEU A 1 195 ? 186.597 226.563 194.542 1.00 59.06 195 LEU A CA 1
ATOM 529 C C . LEU A 1 195 ? 185.541 227.561 194.990 1.00 59.06 195 LEU A C 1
ATOM 530 O O . LEU A 1 195 ? 185.606 228.747 194.650 1.00 59.06 195 LEU A O 1
ATOM 535 N N . GLU A 1 196 ? 184.570 227.068 195.751 1.00 64.81 196 GLU A N 1
ATOM 536 C CA . GLU A 1 196 ? 183.536 227.897 196.351 1.00 64.81 196 GLU A CA 1
ATOM 537 C C . GLU A 1 196 ? 184.013 228.381 197.721 1.00 64.81 196 GLU A C 1
ATOM 538 O O . GLU A 1 196 ? 185.182 228.220 198.079 1.00 64.81 196 GLU A O 1
ATOM 544 N N . ASP A 1 197 ? 183.118 228.980 198.500 1.00 69.23 197 ASP A N 1
ATOM 545 C CA . ASP A 1 197 ? 183.374 229.303 199.896 1.00 69.23 197 ASP A CA 1
ATOM 546 C C . ASP A 1 197 ? 182.283 228.678 200.750 1.00 69.23 197 ASP A C 1
ATOM 547 O O . ASP A 1 197 ? 181.093 228.889 200.494 1.00 69.23 197 ASP A O 1
ATOM 552 N N . ILE A 1 198 ? 182.687 227.906 201.752 1.00 65.89 198 ILE A N 1
ATOM 553 C CA . ILE A 1 198 ? 181.738 227.264 202.647 1.00 65.89 198 ILE A CA 1
ATOM 554 C C . ILE A 1 198 ? 181.210 228.273 203.659 1.00 65.89 198 ILE A C 1
ATOM 555 O O . ILE A 1 198 ? 180.432 229.164 203.319 1.00 65.89 198 ILE A O 1
ATOM 557 N N . HIS A 1 211 ? 185.193 227.719 209.012 1.00 78.61 211 HIS A N 1
ATOM 558 C CA . HIS A 1 211 ? 185.953 228.745 208.307 1.00 78.61 211 HIS A CA 1
ATOM 559 C C . HIS A 1 211 ? 186.362 228.283 206.914 1.00 78.61 211 HIS A C 1
ATOM 560 O O . HIS A 1 211 ? 187.405 227.642 206.753 1.00 78.61 211 HIS A O 1
ATOM 567 N N . ASN A 1 212 ? 185.501 228.578 205.930 1.00 74.89 212 ASN A N 1
ATOM 568 C CA . ASN A 1 212 ? 185.690 228.311 204.498 1.00 74.89 212 ASN A CA 1
ATOM 569 C C . ASN A 1 212 ? 185.825 226.823 204.167 1.00 74.89 212 ASN A C 1
ATOM 570 O O . ASN A 1 212 ? 186.184 226.473 203.037 1.00 74.89 212 ASN A O 1
ATOM 575 N N . SER A 1 213 ? 185.523 225.943 205.112 1.00 69.53 213 SER A N 1
ATOM 576 C CA . SER A 1 213 ? 185.845 224.522 205.028 1.00 69.53 213 SER A CA 1
ATOM 577 C C . SER A 1 213 ? 185.083 223.803 206.134 1.00 69.53 213 SER A C 1
ATOM 578 O O . SER A 1 213 ? 184.168 224.365 206.747 1.00 69.53 213 SER A O 1
ATOM 581 N N . LEU A 1 214 ? 185.445 222.542 206.373 1.00 66.01 214 LEU A N 1
ATOM 582 C CA . LEU A 1 214 ? 185.004 221.795 207.551 1.00 66.01 214 LEU A CA 1
ATOM 583 C C . LEU A 1 214 ? 186.268 221.304 208.248 1.00 66.01 214 LEU A C 1
ATOM 584 O O . LEU A 1 214 ? 186.733 220.191 207.999 1.00 66.01 214 LEU A O 1
ATOM 589 N N . THR A 1 215 ? 186.817 222.144 209.123 1.00 65.37 215 THR A N 1
ATOM 590 C CA . THR A 1 215 ? 188.083 221.834 209.773 1.00 65.37 215 THR A CA 1
ATOM 591 C C . THR A 1 215 ? 187.899 220.742 210.813 1.00 65.37 215 THR A C 1
ATOM 592 O O . THR A 1 215 ? 186.983 220.799 211.637 1.00 65.37 215 THR A O 1
ATOM 596 N N . LEU A 1 216 ? 188.782 219.756 210.779 1.00 61.41 216 LEU A N 1
ATOM 597 C CA . LEU A 1 216 ? 188.804 218.695 211.768 1.00 61.41 216 LEU A CA 1
ATOM 598 C C . LEU A 1 216 ? 190.030 218.866 212.652 1.00 61.41 216 LEU A C 1
ATOM 599 O O . LEU A 1 216 ? 191.045 219.428 212.238 1.00 61.41 216 LEU A O 1
ATOM 604 N N . LYS A 1 217 ? 189.920 218.376 213.881 1.00 62.05 217 LYS A N 1
ATOM 605 C CA . LYS A 1 217 ? 190.690 218.873 215.015 1.00 62.05 217 LYS A CA 1
ATOM 606 C C . LYS A 1 217 ? 190.995 217.731 215.969 1.00 62.05 217 LYS A C 1
ATOM 607 O O . LYS A 1 217 ? 191.248 216.608 215.519 1.00 62.05 217 LYS A O 1
ATOM 613 N N . ASN A 1 218 ? 191.123 218.066 217.267 1.00 66.56 218 ASN A N 1
ATOM 614 C CA . ASN A 1 218 ? 191.144 217.164 218.418 1.00 66.56 218 ASN A CA 1
ATOM 615 C C . ASN A 1 218 ? 190.031 216.143 218.200 1.00 66.56 218 ASN A C 1
ATOM 616 O O . ASN A 1 218 ? 188.849 216.470 218.371 1.00 66.56 218 ASN A O 1
ATOM 621 N N . PRO A 1 219 ? 190.397 214.878 217.901 1.00 64.22 219 PRO A N 1
ATOM 622 C CA . PRO A 1 219 ? 189.694 214.087 216.875 1.00 64.22 219 PRO A CA 1
ATOM 623 C C . PRO A 1 219 ? 188.180 213.973 216.899 1.00 64.22 219 PRO A C 1
ATOM 624 O O . PRO A 1 219 ? 187.575 213.464 217.845 1.00 64.22 219 PRO A O 1
ATOM 628 N N . HIS A 1 220 ? 187.576 214.481 215.829 1.00 61.36 220 HIS A N 1
ATOM 629 C CA . HIS A 1 220 ? 186.300 213.991 215.337 1.00 61.36 220 HIS A CA 1
ATOM 630 C C . HIS A 1 220 ? 186.478 212.812 214.395 1.00 61.36 220 HIS A C 1
ATOM 631 O O . HIS A 1 220 ? 185.482 212.258 213.921 1.00 61.36 220 HIS A O 1
ATOM 638 N N . ILE A 1 221 ? 187.718 212.428 214.109 1.00 55.76 221 ILE A N 1
ATOM 639 C CA . ILE A 1 221 ? 188.028 211.441 213.082 1.00 55.76 221 ILE A CA 1
ATOM 640 C C . ILE A 1 221 ? 188.223 210.080 213.728 1.00 55.76 221 ILE A C 1
ATOM 641 O O . ILE A 1 221 ? 189.053 209.923 214.629 1.00 55.76 221 ILE A O 1
ATOM 646 N N . GLU A 1 222 ? 187.464 209.089 213.262 1.00 58.67 222 GLU A N 1
ATOM 647 C CA . GLU A 1 222 ? 187.632 207.735 213.773 1.00 58.67 222 GLU A CA 1
ATOM 648 C C . GLU A 1 222 ? 188.827 207.044 213.132 1.00 58.67 222 GLU A C 1
ATOM 649 O O . GLU A 1 222 ? 189.736 206.580 213.827 1.00 58.67 222 GLU A O 1
ATOM 655 N N . LYS A 1 223 ? 188.845 206.970 211.806 1.00 51.91 223 LYS A N 1
ATOM 656 C CA . LYS A 1 223 ? 189.832 206.154 211.116 1.00 51.91 223 LYS A CA 1
ATOM 657 C C . LYS A 1 223 ? 190.120 206.740 209.746 1.00 51.91 223 LYS A C 1
ATOM 658 O O . LYS A 1 223 ? 189.189 207.041 208.994 1.00 51.91 223 LYS A O 1
ATOM 664 N N . LEU A 1 224 ? 191.401 206.897 209.422 1.00 51.39 224 LEU A N 1
ATOM 665 C CA . LEU A 1 224 ? 191.808 207.267 208.076 1.00 51.39 224 LEU A CA 1
ATOM 666 C C . LEU A 1 224 ? 192.925 206.338 207.629 1.00 51.39 224 LEU A C 1
ATOM 667 O O . LEU A 1 224 ? 193.909 206.147 208.349 1.00 51.39 224 LEU A O 1
ATOM 672 N N . GLU A 1 225 ? 192.750 205.739 206.459 1.00 51.51 225 GLU A N 1
ATOM 673 C CA . GLU A 1 225 ? 193.771 204.927 205.820 1.00 51.51 225 GLU A CA 1
ATOM 674 C C . GLU A 1 225 ? 194.368 205.754 204.697 1.00 51.51 225 GLU A C 1
ATOM 675 O O . GLU A 1 225 ? 193.628 206.331 203.898 1.00 51.51 225 GLU A O 1
ATOM 681 N N . VAL A 1 226 ? 195.693 205.849 204.654 1.00 47.81 226 VAL A N 1
ATOM 682 C CA . VAL A 1 226 ? 196.390 206.499 203.549 1.00 47.81 226 VAL A CA 1
ATOM 683 C C . VAL A 1 226 ? 197.561 205.619 203.156 1.00 47.81 226 VAL A C 1
ATOM 684 O O . VAL A 1 226 ? 198.475 205.410 203.959 1.00 47.81 226 VAL A O 1
ATOM 688 N N . CYS A 1 227 ? 197.541 205.109 201.932 1.00 48.05 227 CYS A N 1
ATOM 689 C CA . CYS A 1 227 ? 198.723 204.528 201.318 1.00 48.05 227 CYS A CA 1
ATOM 690 C C . CYS A 1 227 ? 199.080 205.359 200.099 1.00 48.05 227 CYS A C 1
ATOM 691 O O . CYS A 1 227 ? 198.197 205.917 199.441 1.00 48.05 227 CYS A O 1
ATOM 694 N N . GLU A 1 228 ? 200.372 205.464 199.807 1.00 50.60 228 GLU A N 1
ATOM 695 C CA . GLU A 1 228 ? 200.806 206.276 198.681 1.00 50.60 228 GLU A CA 1
ATOM 696 C C . GLU A 1 228 ? 202.021 205.667 198.002 1.00 50.60 228 GLU A C 1
ATOM 697 O O . GLU A 1 228 ? 202.954 205.203 198.663 1.00 50.60 228 GLU A O 1
ATOM 703 N N . ASN A 1 229 ? 201.979 205.637 196.682 1.00 49.24 229 ASN A N 1
ATOM 704 C CA . ASN A 1 229 ? 203.120 205.243 195.876 1.00 49.24 229 ASN A CA 1
ATOM 705 C C . ASN A 1 229 ? 203.893 206.506 195.500 1.00 49.24 229 ASN A C 1
ATOM 706 O O . ASN A 1 229 ? 203.678 207.571 196.085 1.00 49.24 229 ASN A O 1
ATOM 711 N N . ILE A 1 230 ? 204.816 206.400 194.545 1.00 48.42 230 ILE A N 1
ATOM 712 C CA . ILE A 1 230 ? 205.441 207.594 193.986 1.00 48.42 230 ILE A CA 1
ATOM 713 C C . ILE A 1 230 ? 204.412 208.412 193.216 1.00 48.42 230 ILE A C 1
ATOM 714 O O . ILE A 1 230 ? 204.345 209.641 193.338 1.00 48.42 230 ILE A O 1
ATOM 719 N N . TYR A 1 231 ? 203.573 207.736 192.432 1.00 47.21 231 TYR A N 1
ATOM 720 C CA . TYR A 1 231 ? 202.677 208.442 191.525 1.00 47.21 231 TYR A CA 1
ATOM 721 C C . TYR A 1 231 ? 201.423 208.968 192.217 1.00 47.21 231 TYR A C 1
ATOM 722 O O . TYR A 1 231 ? 200.955 210.060 191.886 1.00 47.21 231 TYR A O 1
ATOM 731 N N . GLY A 1 232 ? 200.855 208.231 193.170 1.00 47.21 232 GLY A N 1
ATOM 732 C CA . GLY A 1 232 ? 199.542 208.604 193.651 1.00 47.21 232 GLY A CA 1
ATOM 733 C C . GLY A 1 232 ? 199.240 208.149 195.061 1.00 47.21 232 GLY A C 1
ATOM 734 O O . GLY A 1 232 ? 200.065 207.525 195.729 1.00 47.21 232 GLY A O 1
ATOM 735 N N . ILE A 1 233 ? 198.027 208.476 195.506 1.00 44.63 233 ILE A N 1
ATOM 736 C CA . ILE A 1 233 ? 197.548 208.198 196.855 1.00 44.63 233 ILE A CA 1
ATOM 737 C C . ILE A 1 233 ? 196.212 207.481 196.742 1.00 44.63 233 ILE A C 1
ATOM 738 O O . ILE A 1 233 ? 195.340 207.912 195.982 1.00 44.63 233 ILE A O 1
ATOM 743 N N . ASN A 1 234 ? 196.052 206.388 197.480 1.00 43.36 234 ASN A N 1
ATOM 744 C CA . ASN A 1 234 ? 194.750 205.776 197.691 1.00 43.36 234 ASN A CA 1
ATOM 745 C C . ASN A 1 234 ? 194.386 205.881 199.166 1.00 43.36 234 ASN A C 1
ATOM 746 O O . ASN A 1 234 ? 195.128 206.450 199.968 1.00 43.36 234 ASN A O 1
ATOM 751 N N . GLY A 1 235 ? 193.229 205.332 199.527 1.00 44.62 235 GLY A N 1
ATOM 752 C CA . GLY A 1 235 ? 192.868 205.252 200.931 1.00 44.62 235 GLY A CA 1
ATOM 753 C C . GLY A 1 235 ? 191.487 205.756 201.296 1.00 44.62 235 GLY A C 1
ATOM 754 O O . GLY A 1 235 ? 190.805 206.354 200.463 1.00 44.62 235 GLY A O 1
ATOM 755 N N . TRP A 1 236 ? 191.050 205.508 202.531 1.00 47.89 236 TRP A N 1
ATOM 756 C CA . TRP A 1 236 ? 189.700 205.836 202.973 1.00 47.89 236 TRP A CA 1
ATOM 757 C C . TRP A 1 236 ? 189.755 206.769 204.178 1.00 47.89 236 TRP A C 1
ATOM 758 O O . TRP A 1 236 ? 190.827 207.160 204.641 1.00 47.89 236 TRP A O 1
ATOM 769 N N . LEU A 1 237 ? 188.574 207.098 204.705 1.00 47.24 237 LEU A N 1
ATOM 770 C CA . LEU A 1 237 ? 188.419 208.077 205.775 1.00 47.24 237 LEU A CA 1
ATOM 771 C C . LEU A 1 237 ? 187.116 207.808 206.518 1.00 47.24 237 LEU A C 1
ATOM 772 O O . LEU A 1 237 ? 186.152 207.325 205.923 1.00 47.24 237 LEU A O 1
ATOM 777 N N . THR A 1 238 ? 187.093 208.107 207.818 1.00 50.67 238 THR A N 1
ATOM 778 C CA . THR A 1 238 ? 185.877 207.975 208.618 1.00 50.67 238 THR A CA 1
ATOM 779 C C . THR A 1 238 ? 185.906 208.986 209.753 1.00 50.67 238 THR A C 1
ATOM 780 O O . THR A 1 238 ? 186.796 208.928 210.605 1.00 50.67 238 THR A O 1
ATOM 784 N N . PHE A 1 239 ? 184.930 209.892 209.782 1.00 50.69 239 PHE A N 1
ATOM 785 C CA . PHE A 1 239 ? 184.879 210.929 210.806 1.00 50.69 239 PHE A CA 1
ATOM 786 C C . PHE A 1 239 ? 183.440 211.079 211.288 1.00 50.69 239 PHE A C 1
ATOM 787 O O . PHE A 1 239 ? 182.538 210.363 210.845 1.00 50.69 239 PHE A O 1
ATOM 795 N N . ASP A 1 240 ? 183.224 212.031 212.197 1.00 54.16 240 ASP A N 1
ATOM 796 C CA . ASP A 1 240 ? 181.943 212.205 212.866 1.00 54.16 240 ASP A CA 1
ATOM 797 C C . ASP A 1 240 ? 181.561 213.676 212.904 1.00 54.16 240 ASP A C 1
ATOM 798 O O . ASP A 1 240 ? 182.422 214.554 212.971 1.00 54.16 240 ASP A O 1
ATOM 803 N N . LEU A 1 241 ? 180.254 213.930 212.873 1.00 54.41 241 LEU A N 1
ATOM 804 C CA . LEU A 1 241 ? 179.709 215.275 212.977 1.00 54.41 241 LEU A CA 1
ATOM 805 C C . LEU A 1 241 ? 178.394 215.213 213.739 1.00 54.41 241 LEU A C 1
ATOM 806 O O . LEU A 1 241 ? 177.849 214.136 213.990 1.00 54.41 241 LEU A O 1
ATOM 811 N N . ALA A 1 242 ? 177.886 216.392 214.098 1.00 55.96 242 ALA A N 1
ATOM 812 C CA . ALA A 1 242 ? 176.601 216.531 214.775 1.00 55.96 242 ALA A CA 1
ATOM 813 C C . ALA A 1 242 ? 176.113 217.959 214.579 1.00 55.96 242 ALA A C 1
ATOM 814 O O . ALA A 1 242 ? 176.876 218.897 214.828 1.00 55.96 242 ALA A O 1
ATOM 816 N N . TYR A 1 243 ? 174.858 218.141 214.151 1.00 56.51 243 TYR A N 1
ATOM 817 C CA . TYR A 1 243 ? 173.839 217.099 214.023 1.00 56.51 243 TYR A CA 1
ATOM 818 C C . TYR A 1 243 ? 172.914 217.379 212.837 1.00 56.51 243 TYR A C 1
ATOM 819 O O . TYR A 1 243 ? 173.236 218.179 211.961 1.00 56.51 243 TYR A O 1
ATOM 821 N N . ILE A 1 244 ? 171.767 216.703 212.818 1.00 61.56 244 ILE A N 1
ATOM 822 C CA . ILE A 1 244 ? 170.778 216.805 211.748 1.00 61.56 244 ILE A CA 1
ATOM 823 C C . ILE A 1 244 ? 169.576 217.586 212.264 1.00 61.56 244 ILE A C 1
ATOM 824 O O . ILE A 1 244 ? 169.168 217.397 213.416 1.00 61.56 244 ILE A O 1
ATOM 826 N N . ASN A 1 245 ? 168.997 218.463 211.431 1.00 64.26 245 ASN A N 1
ATOM 827 C CA . ASN A 1 245 ? 169.420 218.810 210.066 1.00 64.26 245 ASN A CA 1
ATOM 828 C C . ASN A 1 245 ? 169.688 220.303 209.916 1.00 64.26 245 ASN A C 1
ATOM 829 O O . ASN A 1 245 ? 168.974 221.121 210.492 1.00 64.26 245 ASN A O 1
ATOM 834 N N . ASN A 1 246 ? 170.697 220.654 209.118 1.00 66.38 246 ASN A N 1
ATOM 835 C CA . ASN A 1 246 ? 171.064 222.046 208.894 1.00 66.38 246 ASN A CA 1
ATOM 836 C C . ASN A 1 246 ? 171.615 222.217 207.485 1.00 66.38 246 ASN A C 1
ATOM 837 O O . ASN A 1 246 ? 172.135 221.278 206.878 1.00 66.38 246 ASN A O 1
ATOM 842 N N . HIS A 1 247 ? 171.512 223.452 206.984 1.00 68.73 247 HIS A N 1
ATOM 843 C CA . HIS A 1 247 ? 171.879 223.755 205.602 1.00 68.73 247 HIS A CA 1
ATOM 844 C C . HIS A 1 247 ? 173.384 223.722 205.375 1.00 68.73 247 HIS A C 1
ATOM 845 O O . HIS A 1 247 ? 173.827 223.632 204.225 1.00 68.73 247 HIS A O 1
ATOM 852 N N . LYS A 1 248 ? 174.179 223.816 206.441 1.00 72.17 248 LYS A N 1
ATOM 853 C CA . LYS A 1 248 ? 175.621 223.962 206.290 1.00 72.17 248 LYS A CA 1
ATOM 854 C C . LYS A 1 248 ? 176.294 222.690 205.787 1.00 72.17 248 LYS A C 1
ATOM 855 O O . LYS A 1 248 ? 177.407 222.761 205.256 1.00 72.17 248 LYS A O 1
ATOM 861 N N . ASP A 1 249 ? 175.646 221.534 205.933 1.00 66.84 249 ASP A N 1
ATOM 862 C CA . ASP A 1 249 ? 176.244 220.256 205.571 1.00 66.84 249 ASP A CA 1
ATOM 863 C C . ASP A 1 249 ? 175.440 219.513 204.511 1.00 66.84 249 ASP A C 1
ATOM 864 O O . ASP A 1 249 ? 175.629 218.308 204.330 1.00 66.84 249 ASP A O 1
ATOM 869 N N . PHE A 1 250 ? 174.540 220.203 203.812 1.00 66.27 250 PHE A N 1
ATOM 870 C CA . PHE A 1 250 ? 173.757 219.581 202.751 1.00 66.27 250 PHE A CA 1
ATOM 871 C C . PHE A 1 250 ? 174.595 219.310 201.513 1.00 66.27 250 PHE A C 1
ATOM 872 O O . PHE A 1 250 ? 174.704 218.161 201.075 1.00 66.27 250 PHE A O 1
ATOM 880 N N . ASN A 1 251 ? 175.174 220.371 200.945 1.00 63.28 251 ASN A N 1
ATOM 881 C CA . ASN A 1 251 ? 175.782 220.288 199.620 1.00 63.28 251 ASN A CA 1
ATOM 882 C C . ASN A 1 251 ? 177.023 219.407 199.604 1.00 63.28 251 ASN A C 1
ATOM 883 O O . ASN A 1 251 ? 177.283 218.731 198.605 1.00 63.28 251 ASN A O 1
ATOM 888 N N . PHE A 1 252 ? 177.792 219.398 200.688 1.00 62.44 252 PHE A N 1
ATOM 889 C CA . PHE A 1 252 ? 179.005 218.593 200.764 1.00 62.44 252 PHE A CA 1
ATOM 890 C C . PHE A 1 252 ? 178.757 217.097 200.686 1.00 62.44 252 PHE A C 1
ATOM 891 O O . PHE A 1 252 ? 179.173 216.438 199.730 1.00 62.44 252 PHE A O 1
ATOM 899 N N . LEU A 1 253 ? 178.067 216.559 201.685 1.00 55.95 253 LEU A N 1
ATOM 900 C CA . LEU A 1 253 ? 178.112 215.133 201.966 1.00 55.95 253 LEU A CA 1
ATOM 901 C C . LEU A 1 253 ? 176.750 214.461 201.855 1.00 55.95 253 LEU A C 1
ATOM 902 O O . LEU A 1 253 ? 176.529 213.411 202.464 1.00 55.95 253 LEU A O 1
ATOM 907 N N . LEU A 1 254 ? 175.829 215.041 201.098 1.00 55.51 254 LEU A N 1
ATOM 908 C CA . LEU A 1 254 ? 174.528 214.430 200.870 1.00 55.51 254 LEU A CA 1
ATOM 909 C C . LEU A 1 254 ? 174.198 214.370 199.386 1.00 55.51 254 LEU A C 1
ATOM 910 O O . LEU A 1 254 ? 173.028 214.359 199.002 1.00 55.51 254 LEU A O 1
ATOM 915 N N . SER A 1 255 ? 175.224 214.349 198.536 1.00 55.56 255 SER A N 1
ATOM 916 C CA . SER A 1 255 ? 175.006 214.297 197.112 1.00 55.56 255 SER A CA 1
ATOM 917 C C . SER A 1 255 ? 176.189 213.594 196.466 1.00 55.56 255 SER A C 1
ATOM 918 O O . SER A 1 255 ? 177.338 213.883 196.832 1.00 55.56 255 SER A O 1
ATOM 921 N N . PRO A 1 256 ? 175.957 212.679 195.534 1.00 52.99 256 PRO A N 1
ATOM 922 C CA . PRO A 1 256 ? 177.057 212.165 194.720 1.00 52.99 256 PRO A CA 1
ATOM 923 C C . PRO A 1 256 ? 177.431 213.170 193.644 1.00 52.99 256 PRO A C 1
ATOM 924 O O . PRO A 1 256 ? 176.774 214.197 193.461 1.00 52.99 256 PRO A O 1
ATOM 928 N N . ASN A 1 257 ? 178.526 212.854 192.945 1.00 53.76 257 ASN A N 1
ATOM 929 C CA . ASN A 1 257 ? 179.021 213.597 191.780 1.00 53.76 257 ASN A CA 1
ATOM 930 C C . ASN A 1 257 ? 179.342 215.055 192.092 1.00 53.76 257 ASN A C 1
ATOM 931 O O . ASN A 1 257 ? 179.151 215.931 191.248 1.00 53.76 257 ASN A O 1
ATOM 936 N N . GLN A 1 258 ? 179.816 215.345 193.300 1.00 50.62 258 GLN A N 1
ATOM 937 C CA . GLN A 1 258 ? 180.367 216.661 193.595 1.00 50.62 258 GLN A CA 1
ATOM 938 C C . GLN A 1 258 ? 181.777 216.492 194.138 1.00 50.62 258 GLN A C 1
ATOM 939 O O . GLN A 1 258 ? 181.957 215.852 195.188 1.00 50.62 258 GLN A O 1
ATOM 945 N N . PRO A 1 259 ? 182.794 217.012 193.462 1.00 47.38 259 PRO A N 1
ATOM 946 C CA . PRO A 1 259 ? 184.166 216.815 193.929 1.00 47.38 259 PRO A CA 1
ATOM 947 C C . PRO A 1 259 ? 184.460 217.607 195.190 1.00 47.38 259 PRO A C 1
ATOM 948 O O . PRO A 1 259 ? 183.786 218.586 195.515 1.00 47.38 259 PRO A O 1
ATOM 952 N N . ILE A 1 260 ? 185.481 217.151 195.913 1.00 47.70 260 ILE A N 1
ATOM 953 C CA . ILE A 1 260 ? 185.812 217.624 197.252 1.00 47.70 260 ILE A CA 1
ATOM 954 C C . ILE A 1 260 ? 187.330 217.663 197.378 1.00 47.70 260 ILE A C 1
ATOM 955 O O . ILE A 1 260 ? 187.993 216.650 197.141 1.00 47.70 260 ILE A O 1
ATOM 960 N N . LEU A 1 261 ? 187.887 218.817 197.744 1.00 51.61 261 LEU A N 1
ATOM 961 C CA . LEU A 1 261 ? 189.287 218.854 198.148 1.00 51.61 261 LEU A CA 1
ATOM 962 C C . LEU A 1 261 ? 189.450 218.376 199.581 1.00 51.61 261 LEU A C 1
ATOM 963 O O . LEU A 1 261 ? 188.598 218.620 200.437 1.00 51.61 261 LEU A O 1
ATOM 968 N N . LEU A 1 262 ? 190.566 217.704 199.840 1.00 53.00 262 LEU A N 1
ATOM 969 C CA . LEU A 1 262 ? 190.919 217.242 201.174 1.00 53.00 262 LEU A CA 1
ATOM 970 C C . LEU A 1 262 ? 192.357 217.652 201.439 1.00 53.00 262 LEU A C 1
ATOM 971 O O . LEU A 1 262 ? 193.275 217.138 200.795 1.00 53.00 262 LEU A O 1
ATOM 976 N N . ASP A 1 263 ? 192.555 218.572 202.376 1.00 56.73 263 ASP A N 1
ATOM 977 C CA . ASP A 1 263 ? 193.883 219.065 202.727 1.00 56.73 263 ASP A CA 1
ATOM 978 C C . ASP A 1 263 ? 194.245 218.516 204.097 1.00 56.73 263 ASP A C 1
ATOM 979 O O . ASP A 1 263 ? 193.711 218.972 205.112 1.00 56.73 263 ASP A O 1
ATOM 984 N N . ILE A 1 264 ? 195.161 217.556 204.128 1.00 56.63 264 ILE A N 1
ATOM 985 C CA . ILE A 1 264 ? 195.578 216.905 205.362 1.00 56.63 264 ILE A CA 1
ATOM 986 C C . ILE A 1 264 ? 196.881 217.534 205.823 1.00 56.63 264 ILE A C 1
ATOM 987 O O . ILE A 1 264 ? 197.843 217.615 205.051 1.00 56.63 264 ILE A O 1
ATOM 992 N N . GLN A 1 265 ? 196.919 217.987 207.074 1.00 58.78 265 GLN A N 1
ATOM 993 C CA . GLN A 1 265 ? 198.122 218.566 207.658 1.00 58.78 265 GLN A CA 1
ATOM 994 C C . GLN A 1 265 ? 198.383 217.881 208.988 1.00 58.78 265 GLN A C 1
ATOM 995 O O . GLN A 1 265 ? 197.571 217.984 209.911 1.00 58.78 265 GLN A O 1
ATOM 1001 N N . ILE A 1 266 ? 199.511 217.182 209.078 1.00 60.49 266 ILE A N 1
ATOM 1002 C CA . ILE A 1 266 ? 199.857 216.356 210.230 1.00 60.49 266 ILE A CA 1
ATOM 1003 C C . ILE A 1 266 ? 201.064 216.986 210.904 1.00 60.49 266 ILE A C 1
ATOM 1004 O O . ILE A 1 266 ? 202.156 217.026 210.323 1.00 60.49 266 ILE A O 1
ATOM 1009 N N . ASN A 1 267 ? 200.879 217.473 212.125 1.00 62.76 267 ASN A N 1
ATOM 1010 C CA . ASN A 1 267 ? 201.956 218.080 212.891 1.00 62.76 267 ASN A CA 1
ATOM 1011 C C . ASN A 1 267 ? 202.317 217.180 214.062 1.00 62.76 267 ASN A C 1
ATOM 1012 O O . ASN A 1 267 ? 201.434 216.730 214.799 1.00 62.76 267 ASN A O 1
ATOM 1017 N N . ASP A 1 268 ? 203.610 216.920 214.227 1.00 69.50 268 ASP A N 1
ATOM 1018 C CA . ASP A 1 268 ? 204.131 216.186 215.370 1.00 69.50 268 ASP A CA 1
ATOM 1019 C C . ASP A 1 268 ? 205.134 217.055 216.109 1.00 69.50 268 ASP A C 1
ATOM 1020 O O . ASP A 1 268 ? 205.647 218.030 215.556 1.00 69.50 268 ASP A O 1
ATOM 1025 N N . SER A 1 269 ? 205.398 216.710 217.365 1.00 69.04 269 SER A N 1
ATOM 1026 C CA . SER A 1 269 ? 206.424 217.372 218.156 1.00 69.04 269 SER A CA 1
ATOM 1027 C C . SER A 1 269 ? 207.033 216.354 219.106 1.00 69.04 269 SER A C 1
ATOM 1028 O O . SER A 1 269 ? 206.307 215.655 219.819 1.00 69.04 269 SER A O 1
ATOM 1031 N N . PHE A 1 270 ? 208.357 216.276 219.117 1.00 66.15 270 PHE A N 1
ATOM 1032 C CA . PHE A 1 270 ? 209.051 215.277 219.920 1.00 66.15 270 PHE A CA 1
ATOM 1033 C C . PHE A 1 270 ? 209.455 215.836 221.281 1.00 66.15 270 PHE A C 1
ATOM 1034 O O . PHE A 1 270 ? 210.184 215.194 222.038 1.00 66.15 270 PHE A O 1
ATOM 1042 N N . HIS A 1 281 ? 213.831 218.681 221.104 1.00 62.13 281 HIS A N 1
ATOM 1043 C CA . HIS A 1 281 ? 212.461 218.547 220.624 1.00 62.13 281 HIS A CA 1
ATOM 1044 C C . HIS A 1 281 ? 212.251 219.376 219.367 1.00 62.13 281 HIS A C 1
ATOM 1045 O O . HIS A 1 281 ? 212.491 220.582 219.360 1.00 62.13 281 HIS A O 1
ATOM 1047 N N . HIS A 1 282 ? 211.794 218.720 218.304 1.00 63.68 282 HIS A N 1
ATOM 1048 C CA . HIS A 1 282 ? 211.619 219.378 217.021 1.00 63.68 282 HIS A CA 1
ATOM 1049 C C . HIS A 1 282 ? 210.426 218.769 216.303 1.00 63.68 282 HIS A C 1
ATOM 1050 O O . HIS A 1 282 ? 210.017 217.641 216.583 1.00 63.68 282 HIS A O 1
ATOM 1057 N N . LYS A 1 283 ? 209.879 219.534 215.364 1.00 65.91 283 LYS A N 1
ATOM 1058 C CA . LYS A 1 283 ? 208.628 219.205 214.701 1.00 65.91 283 LYS A CA 1
ATOM 1059 C C . LYS A 1 283 ? 208.882 218.676 213.298 1.00 65.91 283 LYS A C 1
ATOM 1060 O O . LYS A 1 283 ? 209.841 219.071 212.633 1.00 65.91 283 LYS A O 1
ATOM 1066 N N . ARG A 1 284 ? 208.014 217.766 212.854 1.00 65.07 284 ARG A N 1
ATOM 1067 C CA . ARG A 1 284 ? 208.052 217.243 211.494 1.00 65.07 284 ARG A CA 1
ATOM 1068 C C . ARG A 1 284 ? 206.645 217.179 210.927 1.00 65.07 284 ARG A C 1
ATOM 1069 O O . ARG A 1 284 ? 205.752 216.577 211.530 1.00 65.07 284 ARG A O 1
ATOM 1077 N N . THR A 1 285 ? 206.463 217.793 209.762 1.00 61.07 285 THR A N 1
ATOM 1078 C CA . THR A 1 285 ? 205.157 217.988 209.152 1.00 61.07 285 THR A CA 1
ATOM 1079 C C . THR A 1 285 ? 205.057 217.152 207.887 1.00 61.07 285 THR A C 1
ATOM 1080 O O . THR A 1 285 ? 205.966 217.175 207.053 1.00 61.07 285 THR A O 1
ATOM 1084 N N . THR A 1 286 ? 203.958 216.419 207.747 1.00 60.01 286 THR A N 1
ATOM 1085 C CA . THR A 1 286 ? 203.602 215.777 206.493 1.00 60.01 286 THR A CA 1
ATOM 1086 C C . THR A 1 286 ? 202.288 216.367 206.001 1.00 60.01 286 THR A C 1
ATOM 1087 O O . THR A 1 286 ? 201.440 216.772 206.799 1.00 60.01 286 THR A O 1
ATOM 1091 N N . ARG A 1 287 ? 202.116 216.417 204.682 1.00 56.62 287 ARG A N 1
ATOM 1092 C CA . ARG A 1 287 ? 200.963 217.110 204.127 1.00 56.62 287 ARG A CA 1
ATOM 1093 C C . ARG A 1 287 ? 200.497 216.442 202.845 1.00 56.62 287 ARG A C 1
ATOM 1094 O O . ARG A 1 287 ? 201.301 216.201 201.940 1.00 56.62 287 ARG A O 1
ATOM 1102 N N . PHE A 1 288 ? 199.197 216.167 202.770 1.00 53.64 288 PHE A N 1
ATOM 1103 C CA . PHE A 1 288 ? 198.567 215.493 201.646 1.00 53.64 288 PHE A CA 1
ATOM 1104 C C . PHE A 1 288 ? 197.446 216.359 201.089 1.00 53.64 288 PHE A C 1
ATOM 1105 O O . PHE A 1 288 ? 196.779 217.088 201.829 1.00 53.64 288 PHE A O 1
ATOM 1113 N N . ILE A 1 289 ? 197.245 216.282 199.774 1.00 48.89 289 ILE A N 1
ATOM 1114 C CA . ILE A 1 289 ? 196.129 216.932 199.094 1.00 48.89 289 ILE A CA 1
ATOM 1115 C C . ILE A 1 289 ? 195.494 215.900 198.176 1.00 48.89 289 ILE A C 1
ATOM 1116 O O . ILE A 1 289 ? 196.195 215.250 197.396 1.00 48.89 289 ILE A O 1
ATOM 1121 N N . ALA A 1 290 ? 194.177 215.741 198.266 1.00 46.60 290 ALA A N 1
ATOM 1122 C CA . ALA A 1 290 ? 193.525 214.673 197.527 1.00 46.60 290 ALA A CA 1
ATOM 1123 C C . ALA A 1 290 ? 192.083 215.042 197.220 1.00 46.60 290 ALA A C 1
ATOM 1124 O O . ALA A 1 290 ? 191.443 215.766 197.985 1.00 46.60 290 ALA A O 1
ATOM 1126 N N . ILE A 1 291 ? 191.583 214.539 196.093 1.00 45.66 291 ILE A N 1
ATOM 1127 C CA . ILE A 1 291 ? 190.198 214.726 195.677 1.00 45.66 291 ILE A CA 1
ATOM 1128 C C . ILE A 1 291 ? 189.502 213.377 195.662 1.00 45.66 291 ILE A C 1
ATOM 1129 O O . ILE A 1 291 ? 189.987 212.428 195.036 1.00 45.66 291 ILE A O 1
ATOM 1134 N N . GLY A 1 292 ? 188.368 213.286 196.347 1.00 45.21 292 GLY A N 1
ATOM 1135 C CA . GLY A 1 292 ? 187.574 212.079 196.283 1.00 45.21 292 GLY A CA 1
ATOM 1136 C C . GLY A 1 292 ? 186.109 212.335 196.010 1.00 45.21 292 GLY A C 1
ATOM 1137 O O . GLY A 1 292 ? 185.418 212.937 196.835 1.00 45.21 292 GLY A O 1
ATOM 1138 N N . PHE A 1 293 ? 185.621 211.891 194.857 1.00 49.03 293 PHE A N 1
ATOM 1139 C CA . PHE A 1 293 ? 184.187 211.903 194.610 1.00 49.03 293 PHE A CA 1
ATOM 1140 C C . PHE A 1 293 ? 183.834 210.675 193.794 1.00 49.03 293 PHE A C 1
ATOM 1141 O O . PHE A 1 293 ? 184.607 210.239 192.938 1.00 49.03 293 PHE A O 1
ATOM 1149 N N . ASN A 1 294 ? 182.655 210.129 194.067 1.00 57.53 294 ASN A N 1
ATOM 1150 C CA . ASN A 1 294 ? 182.287 208.833 193.525 1.00 57.53 294 ASN A CA 1
ATOM 1151 C C . ASN A 1 294 ? 180.801 208.834 193.216 1.00 57.53 294 ASN A C 1
ATOM 1152 O O . ASN A 1 294 ? 179.991 209.193 194.074 1.00 57.53 294 ASN A O 1
ATOM 1157 N N . SER A 1 295 ? 180.453 208.441 191.996 1.00 56.02 295 SER A N 1
ATOM 1158 C CA . SER A 1 295 ? 179.059 208.193 191.673 1.00 56.02 295 SER A CA 1
ATOM 1159 C C . SER A 1 295 ? 178.566 206.942 192.385 1.00 56.02 295 SER A C 1
ATOM 1160 O O . SER A 1 295 ? 179.337 206.020 192.666 1.00 56.02 295 SER A O 1
ATOM 1163 N N . ASN A 1 296 ? 177.272 206.955 192.720 1.00 57.50 296 ASN A N 1
ATOM 1164 C CA . ASN A 1 296 ? 176.511 205.788 193.165 1.00 57.50 296 ASN A CA 1
ATOM 1165 C C . ASN A 1 296 ? 177.009 205.230 194.496 1.00 57.50 296 ASN A C 1
ATOM 1166 O O . ASN A 1 296 ? 176.889 204.031 194.750 1.00 57.50 296 ASN A O 1
ATOM 1171 N N . SER A 1 297 ? 177.561 206.081 195.360 1.00 57.87 297 SER A N 1
ATOM 1172 C CA . SER A 1 297 ? 178.032 205.620 196.665 1.00 57.87 297 SER A CA 1
ATOM 1173 C C . SER A 1 297 ? 178.033 206.783 197.642 1.00 57.87 297 SER A C 1
ATOM 1174 O O . SER A 1 297 ? 178.797 207.735 197.465 1.00 57.87 297 SER A O 1
ATOM 1177 N N . ILE A 1 298 ? 177.181 206.703 198.661 1.00 53.50 298 ILE A N 1
ATOM 1178 C CA . ILE A 1 298 ? 177.258 207.538 199.857 1.00 53.50 298 ILE A CA 1
ATOM 1179 C C . ILE A 1 298 ? 177.031 206.623 201.054 1.00 53.50 298 ILE A C 1
ATOM 1180 O O . ILE A 1 298 ? 176.097 205.814 201.051 1.00 53.50 298 ILE A O 1
ATOM 1185 N N . ASP A 1 299 ? 177.893 206.725 202.067 1.00 52.30 299 ASP A N 1
ATOM 1186 C CA . ASP A 1 299 ? 177.797 205.896 203.263 1.00 52.30 299 ASP A CA 1
ATOM 1187 C C . ASP A 1 299 ? 177.727 206.787 204.493 1.00 52.30 299 ASP A C 1
ATOM 1188 O O . ASP A 1 299 ? 178.703 207.464 204.825 1.00 52.30 299 ASP A O 1
ATOM 1193 N N . ILE A 1 300 ? 176.574 206.789 205.163 1.00 47.76 300 ILE A N 1
ATOM 1194 C CA . ILE A 1 300 ? 176.332 207.587 206.364 1.00 47.76 300 ILE A CA 1
ATOM 1195 C C . ILE A 1 300 ? 175.530 206.735 207.338 1.00 47.76 300 ILE A C 1
ATOM 1196 O O . ILE A 1 300 ? 174.481 206.198 206.971 1.00 47.76 300 ILE A O 1
ATOM 1201 N N . HIS A 1 301 ? 176.006 206.614 208.576 1.00 50.02 301 HIS A N 1
ATOM 1202 C CA . HIS A 1 301 ? 175.375 205.757 209.569 1.00 50.02 301 HIS A CA 1
ATOM 1203 C C . HIS A 1 301 ? 174.811 206.580 210.722 1.00 50.02 301 HIS A C 1
ATOM 1204 O O . HIS A 1 301 ? 175.170 207.742 210.918 1.00 50.02 301 HIS A O 1
ATOM 1211 N N . GLU A 1 302 ? 173.933 205.953 211.497 1.00 55.84 302 GLU A N 1
ATOM 1212 C CA . GLU A 1 302 ? 173.292 206.568 212.660 1.00 55.84 302 GLU A CA 1
ATOM 1213 C C . GLU A 1 302 ? 173.020 205.488 213.700 1.00 55.84 302 GLU A C 1
ATOM 1214 O O . GLU A 1 302 ? 173.579 204.388 213.637 1.00 55.84 302 GLU A O 1
ATOM 1220 N N . ASN A 1 303 ? 172.164 205.812 214.664 1.00 57.00 303 ASN A N 1
ATOM 1221 C CA . ASN A 1 303 ? 171.581 204.825 215.560 1.00 57.00 303 ASN A CA 1
ATOM 1222 C C . ASN A 1 303 ? 170.060 204.908 215.523 1.00 57.00 303 ASN A C 1
ATOM 1223 O O . ASN A 1 303 ? 169.451 205.676 216.269 1.00 57.00 303 ASN A O 1
ATOM 1228 N N . GLY A 1 318 ? 172.243 210.662 217.324 1.00 55.90 318 GLY A N 1
ATOM 1229 C CA . GLY A 1 318 ? 172.298 211.980 216.722 1.00 55.90 318 GLY A CA 1
ATOM 1230 C C . GLY A 1 318 ? 173.683 212.362 216.242 1.00 55.90 318 GLY A C 1
ATOM 1231 O O . GLY A 1 318 ? 173.976 213.537 216.031 1.00 55.90 318 GLY A O 1
ATOM 1232 N N . VAL A 1 319 ? 174.538 211.360 216.067 1.00 54.55 319 VAL A N 1
ATOM 1233 C CA . VAL A 1 319 ? 175.909 211.549 215.610 1.00 54.55 319 VAL A CA 1
ATOM 1234 C C . VAL A 1 319 ? 176.071 210.779 214.308 1.00 54.55 319 VAL A C 1
ATOM 1235 O O . VAL A 1 319 ? 175.838 209.565 214.265 1.00 54.55 319 VAL A O 1
ATOM 1239 N N . LYS A 1 320 ? 176.474 211.480 213.253 1.00 51.83 320 LYS A N 1
ATOM 1240 C CA . LYS A 1 320 ? 176.430 210.969 211.890 1.00 51.83 320 LYS A CA 1
ATOM 1241 C C . LYS A 1 320 ? 177.837 210.703 211.371 1.00 51.83 320 LYS A C 1
ATOM 1242 O O . LYS A 1 320 ? 178.638 211.633 211.240 1.00 51.83 320 LYS A O 1
ATOM 1248 N N . LYS A 1 321 ? 178.131 209.440 211.067 1.00 46.65 321 LYS A N 1
ATOM 1249 C CA . LYS A 1 321 ? 179.403 209.079 210.459 1.00 46.65 321 LYS A CA 1
ATOM 1250 C C . LYS A 1 321 ? 179.435 209.479 208.987 1.00 46.65 321 LYS A C 1
ATOM 1251 O O . LYS A 1 321 ? 178.416 209.813 208.381 1.00 46.65 321 LYS A O 1
ATOM 1257 N N . PHE A 1 322 ? 180.634 209.422 208.409 1.00 46.23 322 PHE A N 1
ATOM 1258 C CA . PHE A 1 322 ? 180.850 209.668 206.990 1.00 46.23 322 PHE A CA 1
ATOM 1259 C C . PHE A 1 322 ? 182.012 208.801 206.532 1.00 46.23 322 PHE A C 1
ATOM 1260 O O . PHE A 1 322 ? 182.890 208.459 207.325 1.00 46.23 322 PHE A O 1
ATOM 1268 N N . LYS A 1 323 ? 182.011 208.434 205.250 1.00 45.22 323 LYS A N 1
ATOM 1269 C CA . LYS A 1 323 ? 183.069 207.614 204.664 1.00 45.22 323 LYS A CA 1
ATOM 1270 C C . LYS A 1 323 ? 183.390 208.141 203.274 1.00 45.22 323 LYS A C 1
ATOM 1271 O O . LYS A 1 323 ? 182.515 208.176 202.405 1.00 45.22 323 LYS A O 1
ATOM 1277 N N . ILE A 1 324 ? 184.643 208.552 203.067 1.00 43.82 324 ILE A N 1
ATOM 1278 C CA . ILE A 1 324 ? 185.098 209.180 201.831 1.00 43.82 324 ILE A CA 1
ATOM 1279 C C . ILE A 1 324 ? 186.359 208.453 201.377 1.00 43.82 324 ILE A C 1
ATOM 1280 O O . ILE A 1 324 ? 187.172 208.029 202.203 1.00 43.82 324 ILE A O 1
ATOM 1285 N N . GLN A 1 325 ? 186.520 208.290 200.062 1.00 43.41 325 GLN A N 1
ATOM 1286 C CA . GLN A 1 325 ? 187.751 207.724 199.527 1.00 43.41 325 GLN A CA 1
ATOM 1287 C C . GLN A 1 325 ? 188.777 208.808 199.206 1.00 43.41 325 GLN A C 1
ATOM 1288 O O . GLN A 1 325 ? 188.493 210.005 199.225 1.00 43.41 325 GLN A O 1
ATOM 1294 N N . PHE A 1 326 ? 189.991 208.357 198.895 1.00 44.56 326 PHE A N 1
ATOM 1295 C CA . PHE A 1 326 ? 191.105 209.220 198.530 1.00 44.56 326 PHE A CA 1
ATOM 1296 C C . PHE A 1 326 ? 191.641 208.852 197.159 1.00 44.56 326 PHE A C 1
ATOM 1297 O O . PHE A 1 326 ? 191.857 207.673 196.865 1.00 44.56 326 PHE A O 1
ATOM 1305 N N . HIS A 1 327 ? 191.890 209.871 196.342 1.00 42.24 327 HIS A N 1
ATOM 1306 C CA . HIS A 1 327 ? 192.722 209.736 195.157 1.00 42.24 327 HIS A CA 1
ATOM 1307 C C . HIS A 1 327 ? 193.477 211.037 194.956 1.00 42.24 327 HIS A C 1
ATOM 1308 O O . HIS A 1 327 ? 193.002 212.109 195.334 1.00 42.24 327 HIS A O 1
ATOM 1315 N N . ASP A 1 328 ? 194.659 210.935 194.357 1.00 44.06 328 ASP A N 1
ATOM 1316 C CA . ASP A 1 328 ? 195.354 212.118 193.883 1.00 44.06 328 ASP A CA 1
ATOM 1317 C C . ASP A 1 328 ? 194.537 212.786 192.773 1.00 44.06 328 ASP A C 1
ATOM 1318 O O . ASP A 1 328 ? 193.833 212.100 192.027 1.00 44.06 328 ASP A O 1
ATOM 1323 N N . PRO A 1 329 ? 194.596 214.123 192.659 1.00 44.60 329 PRO A N 1
ATOM 1324 C CA . PRO A 1 329 ? 193.603 214.832 191.834 1.00 44.60 329 PRO A CA 1
ATOM 1325 C C . PRO A 1 329 ? 193.683 214.558 190.345 1.00 44.60 329 PRO A C 1
ATOM 1326 O O . PRO A 1 329 ? 192.683 214.759 189.648 1.00 44.60 329 PRO A O 1
ATOM 1330 N N . LEU A 1 330 ? 194.820 214.094 189.831 1.00 44.19 330 LEU A N 1
ATOM 1331 C CA . LEU A 1 330 ? 194.874 213.769 188.411 1.00 44.19 330 LEU A CA 1
ATOM 1332 C C . LEU A 1 330 ? 194.088 212.500 188.115 1.00 44.19 330 LEU A C 1
ATOM 1333 O O . LEU A 1 330 ? 193.513 212.357 187.030 1.00 44.19 330 LEU A O 1
ATOM 1338 N N . LYS A 1 331 ? 194.024 211.582 189.078 1.00 44.13 331 LYS A N 1
ATOM 1339 C CA . LYS A 1 331 ? 193.264 210.355 188.874 1.00 44.13 331 LYS A CA 1
ATOM 1340 C C . LYS A 1 331 ? 191.768 210.621 188.928 1.00 44.13 331 LYS A C 1
ATOM 1341 O O . LYS A 1 331 ? 191.082 210.529 187.905 1.00 44.13 331 LYS A O 1
ATOM 1347 N N . ALA A 1 332 ? 191.262 211.022 190.101 1.00 43.75 332 ALA A N 1
ATOM 1348 C CA . ALA A 1 332 ? 189.827 211.062 190.382 1.00 43.75 332 ALA A CA 1
ATOM 1349 C C . ALA A 1 332 ? 189.058 212.035 189.502 1.00 43.75 332 ALA A C 1
ATOM 1350 O O . ALA A 1 332 ? 187.849 211.864 189.324 1.00 43.75 332 ALA A O 1
ATOM 1352 N N . LEU A 1 333 ? 189.725 213.039 188.941 1.00 45.95 333 LEU A N 1
ATOM 1353 C CA . LEU A 1 333 ? 189.075 213.881 187.949 1.00 45.95 333 LEU A CA 1
ATOM 1354 C C . LEU A 1 333 ? 189.019 213.186 186.594 1.00 45.95 333 LEU A C 1
ATOM 1355 O O . LEU A 1 333 ? 187.950 213.085 185.984 1.00 45.95 333 LEU A O 1
ATOM 1360 N N . TRP A 1 334 ? 190.154 212.681 186.116 1.00 43.37 334 TRP A N 1
ATOM 1361 C CA . TRP A 1 334 ? 190.190 211.996 184.831 1.00 43.37 334 TRP A CA 1
ATOM 1362 C C . TRP A 1 334 ? 189.617 210.588 184.848 1.00 43.37 334 TRP A C 1
ATOM 1363 O O . TRP A 1 334 ? 189.536 209.987 183.776 1.00 43.37 334 TRP A O 1
ATOM 1374 N N . THR A 1 335 ? 189.236 210.035 186.004 1.00 46.13 335 THR A N 1
ATOM 1375 C CA . THR A 1 335 ? 188.602 208.718 185.988 1.00 46.13 335 THR A CA 1
ATOM 1376 C C . THR A 1 335 ? 187.230 208.770 185.341 1.00 46.13 335 THR A C 1
ATOM 1377 O O . THR A 1 335 ? 186.860 207.870 184.581 1.00 46.13 335 THR A O 1
ATOM 1381 N N . LYS A 1 336 ? 186.466 209.808 185.629 1.00 49.63 336 LYS A N 1
ATOM 1382 C CA . LYS A 1 336 ? 185.123 209.944 185.083 1.00 49.63 336 LYS A CA 1
ATOM 1383 C C . LYS A 1 336 ? 185.144 210.835 183.845 1.00 49.63 336 LYS A C 1
ATOM 1384 O O . LYS A 1 336 ? 184.482 211.859 183.775 1.00 49.63 336 LYS A O 1
ATOM 1390 N N . HIS A 1 337 ? 185.935 210.407 182.864 1.00 45.99 337 HIS A N 1
ATOM 1391 C CA . HIS A 1 337 ? 186.146 211.150 181.622 1.00 45.99 337 HIS A CA 1
ATOM 1392 C C . HIS A 1 337 ? 186.579 210.152 180.561 1.00 45.99 337 HIS A C 1
ATOM 1393 O O . HIS A 1 337 ? 187.633 209.533 180.699 1.00 45.99 337 HIS A O 1
ATOM 1400 N N . LYS A 1 338 ? 185.768 209.975 179.520 1.00 48.01 338 LYS A N 1
ATOM 1401 C CA . LYS A 1 338 ? 185.986 208.928 178.517 1.00 48.01 338 LYS A CA 1
ATOM 1402 C C . LYS A 1 338 ? 185.776 209.459 177.104 1.00 48.01 338 LYS A C 1
ATOM 1403 O O . LYS A 1 338 ? 184.716 209.238 176.503 1.00 48.01 338 LYS A O 1
ATOM 1409 N N . PRO A 1 339 ? 186.754 210.155 176.528 1.00 44.83 339 PRO A N 1
ATOM 1410 C CA . PRO A 1 339 ? 186.646 210.564 175.131 1.00 44.83 339 PRO A CA 1
ATOM 1411 C C . PRO A 1 339 ? 187.302 209.544 174.206 1.00 44.83 339 PRO A C 1
ATOM 1412 O O . PRO A 1 339 ? 188.074 208.688 174.633 1.00 44.83 339 PRO A O 1
ATOM 1416 N N . SER A 1 340 ? 186.990 209.668 172.918 1.00 43.06 340 SER A N 1
ATOM 1417 C CA . SER A 1 340 ? 187.645 208.854 171.896 1.00 43.06 340 SER A CA 1
ATOM 1418 C C . SER A 1 340 ? 187.560 209.594 170.575 1.00 43.06 340 SER A C 1
ATOM 1419 O O . SER A 1 340 ? 186.471 209.719 170.009 1.00 43.06 340 SER A O 1
ATOM 1422 N N . TYR A 1 341 ? 188.695 210.073 170.082 1.00 45.54 341 TYR A N 1
ATOM 1423 C CA . TYR A 1 341 ? 188.736 210.809 168.827 1.00 45.54 341 TYR A CA 1
ATOM 1424 C C . TYR A 1 341 ? 190.065 210.510 168.148 1.00 45.54 341 TYR A C 1
ATOM 1425 O O . TYR A 1 341 ? 190.844 209.673 168.613 1.00 45.54 341 TYR A O 1
ATOM 1434 N N . ILE A 1 342 ? 190.328 211.202 167.045 1.00 49.45 342 ILE A N 1
ATOM 1435 C CA . ILE A 1 342 ? 191.550 211.033 166.271 1.00 49.45 342 ILE A CA 1
ATOM 1436 C C . ILE A 1 342 ? 192.209 212.396 166.129 1.00 49.45 342 ILE A C 1
ATOM 1437 O O . ILE A 1 342 ? 191.564 213.358 165.701 1.00 49.45 342 ILE A O 1
ATOM 1442 N N . ALA A 1 343 ? 193.482 212.484 166.497 1.00 49.27 343 ALA A N 1
ATOM 1443 C CA . ALA A 1 343 ? 194.253 213.703 166.321 1.00 49.27 343 ALA A CA 1
ATOM 1444 C C . ALA A 1 343 ? 195.355 213.457 165.303 1.00 49.27 343 ALA A C 1
ATOM 1445 O O . ALA A 1 343 ? 195.912 212.359 165.223 1.00 49.27 343 ALA A O 1
ATOM 1447 N N . LEU A 1 344 ? 195.664 214.490 164.523 1.00 54.92 344 LEU A N 1
ATOM 1448 C CA . LEU A 1 344 ? 196.615 214.384 163.426 1.00 54.92 344 LEU A CA 1
ATOM 1449 C C . LEU A 1 344 ? 197.725 215.402 163.620 1.00 54.92 344 LEU A C 1
ATOM 1450 O O . LEU A 1 344 ? 197.450 216.567 163.926 1.00 54.92 344 LEU A O 1
ATOM 1455 N N . ASN A 1 345 ? 198.972 214.943 163.457 1.00 55.14 345 ASN A N 1
ATOM 1456 C CA . ASN A 1 345 ? 200.190 215.760 163.540 1.00 55.14 345 ASN A CA 1
ATOM 1457 C C . ASN A 1 345 ? 200.353 216.444 164.894 1.00 55.14 345 ASN A C 1
ATOM 1458 O O . ASN A 1 345 ? 200.971 217.506 164.989 1.00 55.14 345 ASN A O 1
ATOM 1463 N N . LYS A 1 346 ? 199.810 215.852 165.951 1.00 54.10 346 LYS A N 1
ATOM 1464 C CA . LYS A 1 346 ? 199.986 216.357 167.303 1.00 54.10 346 LYS A CA 1
ATOM 1465 C C . LYS A 1 346 ? 200.945 215.461 168.069 1.00 54.10 346 LYS A C 1
ATOM 1466 O O . LYS A 1 346 ? 200.916 214.236 167.923 1.00 54.10 346 LYS A O 1
ATOM 1472 N N . SER A 1 347 ? 201.790 216.078 168.884 1.00 54.44 347 SER A N 1
ATOM 1473 C CA . SER A 1 347 ? 202.697 215.357 169.755 1.00 54.44 347 SER A CA 1
ATOM 1474 C C . SER A 1 347 ? 202.013 215.129 171.095 1.00 54.44 347 SER A C 1
ATOM 1475 O O . SER A 1 347 ? 200.947 215.682 171.369 1.00 54.44 347 SER A O 1
ATOM 1478 N N . LEU A 1 348 ? 202.649 214.320 171.947 1.00 52.59 348 LEU A N 1
ATOM 1479 C CA . LEU A 1 348 ? 201.990 213.848 173.163 1.00 52.59 348 LEU A CA 1
ATOM 1480 C C . LEU A 1 348 ? 201.792 214.959 174.182 1.00 52.59 348 LEU A C 1
ATOM 1481 O O . LEU A 1 348 ? 200.700 215.090 174.745 1.00 52.59 348 LEU A O 1
ATOM 1486 N N . ASP A 1 349 ? 202.812 215.794 174.402 1.00 56.13 349 ASP A N 1
ATOM 1487 C CA . ASP A 1 349 ? 202.644 216.954 175.275 1.00 56.13 349 ASP A CA 1
ATOM 1488 C C . ASP A 1 349 ? 201.646 217.954 174.706 1.00 56.13 349 ASP A C 1
ATOM 1489 O O . ASP A 1 349 ? 201.083 218.761 175.454 1.00 56.13 349 ASP A O 1
ATOM 1494 N N . ASP A 1 350 ? 201.410 217.917 173.394 1.00 58.20 350 ASP A N 1
ATOM 1495 C CA . ASP A 1 350 ? 200.330 218.708 172.823 1.00 58.20 350 ASP A CA 1
ATOM 1496 C C . ASP A 1 350 ? 198.986 218.000 172.968 1.00 58.20 350 ASP A C 1
ATOM 1497 O O . ASP A 1 350 ? 197.936 218.650 172.934 1.00 58.20 350 ASP A O 1
ATOM 1502 N N . ILE A 1 351 ? 198.990 216.675 173.139 1.00 51.51 351 ILE A N 1
ATOM 1503 C CA . ILE A 1 351 ? 197.729 215.953 173.307 1.00 51.51 351 ILE A CA 1
ATOM 1504 C C . ILE A 1 351 ? 197.208 216.100 174.731 1.00 51.51 351 ILE A C 1
ATOM 1505 O O . ILE A 1 351 ? 196.033 216.426 174.942 1.00 51.51 351 ILE A O 1
ATOM 1510 N N . PHE A 1 352 ? 198.070 215.860 175.728 1.00 51.67 352 PHE A N 1
ATOM 1511 C CA . PHE A 1 352 ? 197.610 215.843 177.114 1.00 51.67 352 PHE A CA 1
ATOM 1512 C C . PHE A 1 352 ? 197.199 217.232 177.585 1.00 51.67 352 PHE A C 1
ATOM 1513 O O . PHE A 1 352 ? 196.272 217.365 178.389 1.00 51.67 352 PHE A O 1
ATOM 1521 N N . LYS A 1 353 ? 197.851 218.279 177.075 1.00 55.48 353 LYS A N 1
ATOM 1522 C CA . LYS A 1 353 ? 197.476 219.635 177.456 1.00 55.48 353 LYS A CA 1
ATOM 1523 C C . LYS A 1 353 ? 196.172 220.086 176.816 1.00 55.48 353 LYS A C 1
ATOM 1524 O O . LYS A 1 353 ? 195.611 221.100 177.243 1.00 55.48 353 LYS A O 1
ATOM 1530 N N . ASP A 1 354 ? 195.682 219.372 175.801 1.00 52.82 354 ASP A N 1
ATOM 1531 C CA . ASP A 1 354 ? 194.342 219.646 175.296 1.00 52.82 354 ASP A CA 1
ATOM 1532 C C . ASP A 1 354 ? 193.289 219.163 176.280 1.00 52.82 354 ASP A C 1
ATOM 1533 O O . ASP A 1 354 ? 192.312 219.867 176.555 1.00 52.82 354 ASP A O 1
ATOM 1538 N N . ASN A 1 355 ? 193.476 217.966 176.828 1.00 48.69 355 ASN A N 1
ATOM 1539 C CA . ASN A 1 355 ? 192.504 217.380 177.738 1.00 48.69 355 ASN A CA 1
ATOM 1540 C C . ASN A 1 355 ? 192.696 217.807 179.185 1.00 48.69 355 ASN A C 1
ATOM 1541 O O . ASN A 1 355 ? 191.968 217.321 180.053 1.00 48.69 355 ASN A O 1
ATOM 1546 N N . PHE A 1 356 ? 193.637 218.696 179.472 1.00 48.66 356 PHE A N 1
ATOM 1547 C CA . PHE A 1 356 ? 193.985 219.052 180.845 1.00 48.66 356 PHE A CA 1
ATOM 1548 C C . PHE A 1 356 ? 193.253 220.339 181.198 1.00 48.66 356 PHE A C 1
ATOM 1549 O O . PHE A 1 356 ? 193.815 221.432 181.109 1.00 48.66 356 PHE A O 1
ATOM 1557 N N . PHE A 1 357 ? 191.994 220.206 181.593 1.00 49.08 357 PHE A N 1
ATOM 1558 C CA . PHE A 1 357 ? 191.120 221.342 181.861 1.00 49.08 357 PHE A CA 1
ATOM 1559 C C . PHE A 1 357 ? 191.177 221.682 183.347 1.00 49.08 357 PHE A C 1
ATOM 1560 O O . PHE A 1 357 ? 190.134 221.816 183.988 1.00 49.08 357 PHE A O 1
ATOM 1568 N N . PHE A 1 358 ? 192.385 221.826 183.900 1.00 49.84 358 PHE A N 1
ATOM 1569 C CA . PHE A 1 358 ? 192.523 222.031 185.344 1.00 49.84 358 PHE A CA 1
ATOM 1570 C C . PHE A 1 358 ? 193.743 222.919 185.577 1.00 49.84 358 PHE A C 1
ATOM 1571 O O . PHE A 1 358 ? 194.864 222.416 185.645 1.00 49.84 358 PHE A O 1
ATOM 1579 N N . ASP A 1 359 ? 193.516 224.216 185.732 1.00 51.43 359 ASP A N 1
ATOM 1580 C CA . ASP A 1 359 ? 194.595 225.121 186.089 1.00 51.43 359 ASP A CA 1
ATOM 1581 C C . ASP A 1 359 ? 194.292 225.974 187.306 1.00 51.43 359 ASP A C 1
ATOM 1582 O O . ASP A 1 359 ? 195.201 226.646 187.804 1.00 51.43 359 ASP A O 1
ATOM 1587 N N . SER A 1 360 ? 193.059 225.975 187.796 1.00 52.28 360 SER A N 1
ATOM 1588 C CA . SER A 1 360 ? 192.734 226.620 189.055 1.00 52.28 360 SER A CA 1
ATOM 1589 C C . SER A 1 360 ? 192.919 225.690 190.244 1.00 52.28 360 SER A C 1
ATOM 1590 O O . SER A 1 360 ? 192.562 226.058 191.367 1.00 52.28 360 SER A O 1
ATOM 1593 N N . LEU A 1 361 ? 193.449 224.490 190.023 1.00 51.33 361 LEU A N 1
ATOM 1594 C CA . LEU A 1 361 ? 193.735 223.558 191.103 1.00 51.33 361 LEU A CA 1
ATOM 1595 C C . LEU A 1 361 ? 195.209 223.211 191.200 1.00 51.33 361 LEU A C 1
ATOM 1596 O O . LEU A 1 361 ? 195.805 223.347 192.274 1.00 51.33 361 LEU A O 1
ATOM 1601 N N . PHE A 1 362 ? 195.817 222.772 190.105 1.00 49.81 362 PHE A N 1
ATOM 1602 C CA . PHE A 1 362 ? 197.191 222.297 190.125 1.00 49.81 362 PHE A CA 1
ATOM 1603 C C . PHE A 1 362 ? 197.757 222.446 188.713 1.00 49.81 362 PHE A C 1
ATOM 1604 O O . PHE A 1 362 ? 197.157 223.094 187.862 1.00 49.81 362 PHE A O 1
ATOM 1612 N N . SER A 1 363 ? 198.918 221.836 188.481 1.00 53.15 363 SER A N 1
ATOM 1613 C CA . SER A 1 363 ? 199.518 221.817 187.156 1.00 53.15 363 SER A CA 1
ATOM 1614 C C . SER A 1 363 ? 200.403 220.586 187.054 1.00 53.15 363 SER A C 1
ATOM 1615 O O . SER A 1 363 ? 200.672 219.913 188.051 1.00 53.15 363 SER A O 1
ATOM 1618 N N . LEU A 1 364 ? 200.844 220.292 185.834 1.00 52.16 364 LEU A N 1
ATOM 1619 C CA . LEU A 1 364 ? 201.764 219.189 185.598 1.00 52.16 364 LEU A CA 1
ATOM 1620 C C . LEU A 1 364 ? 202.947 219.681 184.780 1.00 52.16 364 LEU A C 1
ATOM 1621 O O . LEU A 1 364 ? 202.774 220.414 183.802 1.00 52.16 364 LEU A O 1
ATOM 1626 N N . ASP A 1 365 ? 204.146 219.294 185.202 1.00 59.20 365 ASP A N 1
ATOM 1627 C CA . ASP A 1 365 ? 205.384 219.705 184.551 1.00 59.20 365 ASP A CA 1
ATOM 1628 C C . ASP A 1 365 ? 205.686 218.747 183.407 1.00 59.20 365 ASP A C 1
ATOM 1629 O O . ASP A 1 365 ? 206.039 217.586 183.636 1.00 59.20 365 ASP A O 1
ATOM 1634 N N . THR A 1 366 ? 205.549 219.227 182.173 1.00 61.48 366 THR A N 1
ATOM 1635 C CA . THR A 1 366 ? 206.098 218.547 180.998 1.00 61.48 366 THR A CA 1
ATOM 1636 C C . THR A 1 366 ? 206.947 219.572 180.258 1.00 61.48 366 THR A C 1
ATOM 1637 O O . THR A 1 366 ? 206.507 220.189 179.287 1.00 61.48 366 THR A O 1
ATOM 1641 N N . ASN A 1 367 ? 208.179 219.740 180.731 1.00 66.17 367 ASN A N 1
ATOM 1642 C CA . ASN A 1 367 ? 209.162 220.589 180.073 1.00 66.17 367 ASN A CA 1
ATOM 1643 C C . ASN A 1 367 ? 210.541 219.948 180.099 1.00 66.17 367 ASN A C 1
ATOM 1644 O O . ASN A 1 367 ? 211.504 220.566 179.630 1.00 66.17 367 ASN A O 1
ATOM 1649 N N . LYS A 1 368 ? 210.661 218.732 180.627 1.00 67.15 368 LYS A N 1
ATOM 1650 C CA . LYS A 1 368 ? 211.943 218.078 180.810 1.00 67.15 368 LYS A CA 1
ATOM 1651 C C . LYS A 1 368 ? 212.049 216.756 180.069 1.00 67.15 368 LYS A C 1
ATOM 1652 O O . LYS A 1 368 ? 213.122 216.146 180.079 1.00 67.15 368 LYS A O 1
ATOM 1658 N N . SER A 1 369 ? 210.976 216.295 179.429 1.00 60.92 369 SER A N 1
ATOM 1659 C CA . SER A 1 369 ? 210.965 214.937 178.886 1.00 60.92 369 SER A CA 1
ATOM 1660 C C . SER A 1 369 ? 211.672 214.855 177.536 1.00 60.92 369 SER A C 1
ATOM 1661 O O . SER A 1 369 ? 212.684 214.161 177.399 1.00 60.92 369 SER A O 1
ATOM 1664 N N . ASN A 1 370 ? 211.146 215.572 176.535 1.00 59.77 370 ASN A N 1
ATOM 1665 C CA . ASN A 1 370 ? 211.601 215.539 175.132 1.00 59.77 370 ASN A CA 1
ATOM 1666 C C . ASN A 1 370 ? 211.601 214.131 174.533 1.00 59.77 370 ASN A C 1
ATOM 1667 O O . ASN A 1 370 ? 212.392 213.820 173.642 1.00 59.77 370 ASN A O 1
ATOM 1672 N N . ASN A 1 371 ? 210.719 213.267 175.026 1.00 56.86 371 ASN A N 1
ATOM 1673 C CA . ASN A 1 371 ? 210.220 212.132 174.265 1.00 56.86 371 ASN A CA 1
ATOM 1674 C C . ASN A 1 371 ? 208.748 212.265 173.947 1.00 56.86 371 ASN A C 1
ATOM 1675 O O . ASN A 1 371 ? 208.275 211.667 172.980 1.00 56.86 371 ASN A O 1
ATOM 1680 N N . LEU A 1 372 ? 208.026 213.052 174.738 1.00 54.50 372 LEU A N 1
ATOM 1681 C CA . LEU A 1 372 ? 206.604 213.273 174.562 1.00 54.50 372 LEU A CA 1
ATOM 1682 C C . LEU A 1 372 ? 206.316 214.470 173.667 1.00 54.50 372 LEU A C 1
ATOM 1683 O O . LEU A 1 372 ? 205.191 214.981 173.671 1.00 54.50 372 LEU A O 1
ATOM 1688 N N . LYS A 1 373 ? 207.313 214.938 172.917 1.00 56.12 373 LYS A N 1
ATOM 1689 C CA . LYS A 1 373 ? 207.148 216.046 171.985 1.00 56.12 373 LYS A CA 1
ATOM 1690 C C . LYS A 1 373 ? 207.421 215.633 170.548 1.00 56.12 373 LYS A C 1
ATOM 1691 O O . LYS A 1 373 ? 207.425 216.491 169.658 1.00 56.12 373 LYS A O 1
ATOM 1697 N N . ILE A 1 374 ? 207.658 214.347 170.301 1.00 56.85 374 ILE A N 1
ATOM 1698 C CA . ILE A 1 374 ? 207.845 213.861 168.942 1.00 56.85 374 ILE A CA 1
ATOM 1699 C C . ILE A 1 374 ? 206.503 213.861 168.224 1.00 56.85 374 ILE A C 1
ATOM 1700 O O . ILE A 1 374 ? 205.512 213.324 168.734 1.00 56.85 374 ILE A O 1
ATOM 1705 N N . ARG A 1 375 ? 206.459 214.487 167.048 1.00 57.00 375 ARG A N 1
ATOM 1706 C CA . ARG A 1 375 ? 205.220 214.578 166.285 1.00 57.00 375 ARG A CA 1
ATOM 1707 C C . ARG A 1 375 ? 204.832 213.215 165.730 1.00 57.00 375 ARG A C 1
ATOM 1708 O O . ARG A 1 375 ? 205.550 212.638 164.908 1.00 57.00 375 ARG A O 1
ATOM 1716 N N . ILE A 1 376 ? 203.698 212.703 166.193 1.00 52.20 376 ILE A N 1
ATOM 1717 C CA . ILE A 1 376 ? 203.082 211.497 165.653 1.00 52.20 376 ILE A CA 1
ATOM 1718 C C . ILE A 1 376 ? 202.158 211.929 164.522 1.00 52.20 376 ILE A C 1
ATOM 1719 O O . ILE A 1 376 ? 201.371 212.867 164.704 1.00 52.20 376 ILE A O 1
ATOM 1724 N N . PRO A 1 377 ? 202.225 211.306 163.344 1.00 50.89 377 PRO A N 1
ATOM 1725 C CA . PRO A 1 377 ? 201.365 211.766 162.243 1.00 50.89 377 PRO A CA 1
ATOM 1726 C C . PRO A 1 377 ? 199.902 211.391 162.408 1.00 50.89 377 PRO A C 1
ATOM 1727 O O . PRO A 1 377 ? 199.028 212.178 162.026 1.00 50.89 377 PRO A O 1
ATOM 1731 N N . GLN A 1 378 ? 199.601 210.215 162.961 1.00 50.59 378 GLN A N 1
ATOM 1732 C CA . GLN A 1 378 ? 198.220 209.739 163.085 1.00 50.59 378 GLN A CA 1
ATOM 1733 C C . GLN A 1 378 ? 198.019 209.191 164.492 1.00 50.59 378 GLN A C 1
ATOM 1734 O O . GLN A 1 378 ? 198.319 208.025 164.750 1.00 50.59 378 GLN A O 1
ATOM 1740 N N . ALA A 1 379 ? 197.485 210.010 165.386 1.00 49.68 379 ALA A N 1
ATOM 1741 C CA . ALA A 1 379 ? 197.245 209.598 166.762 1.00 49.68 379 ALA A CA 1
ATOM 1742 C C . ALA A 1 379 ? 195.805 209.125 166.897 1.00 49.68 379 ALA A C 1
ATOM 1743 O O . ALA A 1 379 ? 194.871 209.905 166.688 1.00 49.68 379 ALA A O 1
ATOM 1745 N N . PHE A 1 380 ? 195.628 207.854 167.252 1.00 47.24 380 PHE A N 1
ATOM 1746 C CA . PHE A 1 380 ? 194.306 207.268 167.459 1.00 47.24 380 PHE A CA 1
ATOM 1747 C C . PHE A 1 380 ? 194.085 207.102 168.957 1.00 47.24 380 PHE A C 1
ATOM 1748 O O . PHE A 1 380 ? 194.510 206.108 169.548 1.00 47.24 380 PHE A O 1
ATOM 1756 N N . ILE A 1 381 ? 193.403 208.063 169.568 1.00 43.64 381 ILE A N 1
ATOM 1757 C CA . ILE A 1 381 ? 193.081 207.984 170.988 1.00 43.64 381 ILE A CA 1
ATOM 1758 C C . ILE A 1 381 ? 191.829 207.134 171.147 1.00 43.64 381 ILE A C 1
ATOM 1759 O O . ILE A 1 381 ? 190.793 207.423 170.541 1.00 43.64 381 ILE A O 1
ATOM 1764 N N . SER A 1 382 ? 191.918 206.082 171.965 1.00 45.17 382 SER A N 1
ATOM 1765 C CA . SER A 1 382 ? 190.837 205.098 172.076 1.00 45.17 382 SER A CA 1
ATOM 1766 C C . SER A 1 382 ? 190.639 204.702 173.537 1.00 45.17 382 SER A C 1
ATOM 1767 O O . SER A 1 382 ? 191.252 203.747 174.017 1.00 45.17 382 SER A O 1
ATOM 1770 N N . THR A 1 383 ? 189.775 205.432 174.238 1.00 45.52 383 THR A N 1
ATOM 1771 C CA . THR A 1 383 ? 189.283 204.996 175.541 1.00 45.52 383 THR A CA 1
ATOM 1772 C C . THR A 1 383 ? 187.854 204.508 175.334 1.00 45.52 383 THR A C 1
ATOM 1773 O O . THR A 1 383 ? 186.882 205.168 175.696 1.00 45.52 383 THR A O 1
ATOM 1777 N N . VAL A 1 384 ? 187.732 203.327 174.735 1.00 47.72 384 VAL A N 1
ATOM 1778 C CA . VAL A 1 384 ? 186.419 202.841 174.321 1.00 47.72 384 VAL A CA 1
ATOM 1779 C C . VAL A 1 384 ? 185.674 202.228 175.497 1.00 47.72 384 VAL A C 1
ATOM 1780 O O . VAL A 1 384 ? 184.619 202.719 175.913 1.00 47.72 384 VAL A O 1
ATOM 1784 N N . ASN A 1 385 ? 186.212 201.145 176.049 1.00 47.70 385 ASN A N 1
ATOM 1785 C CA . ASN A 1 385 ? 185.612 200.462 177.184 1.00 47.70 385 ASN A CA 1
ATOM 1786 C C . ASN A 1 385 ? 186.456 200.620 178.438 1.00 47.70 385 ASN A C 1
ATOM 1787 O O . ASN A 1 385 ? 186.516 199.714 179.270 1.00 47.70 385 ASN A O 1
ATOM 1792 N N . ARG A 1 386 ? 187.122 201.758 178.585 1.00 46.23 386 ARG A N 1
ATOM 1793 C CA . ARG A 1 386 ? 188.038 201.939 179.694 1.00 46.23 386 ARG A CA 1
ATOM 1794 C C . ARG A 1 386 ? 188.124 203.413 180.052 1.00 46.23 386 ARG A C 1
ATOM 1795 O O . ARG A 1 386 ? 187.467 204.267 179.453 1.00 46.23 386 ARG A O 1
ATOM 1803 N N . ASN A 1 387 ? 188.960 203.694 181.042 1.00 44.21 387 ASN A N 1
ATOM 1804 C CA . ASN A 1 387 ? 189.229 205.027 181.536 1.00 44.21 387 ASN A CA 1
ATOM 1805 C C . ASN A 1 387 ? 190.151 205.782 180.572 1.00 44.21 387 ASN A C 1
ATOM 1806 O O . ASN A 1 387 ? 190.828 205.190 179.728 1.00 44.21 387 ASN A O 1
ATOM 1811 N N . PHE A 1 388 ? 190.175 207.115 180.702 1.00 42.61 388 PHE A N 1
ATOM 1812 C CA . PHE A 1 388 ? 191.207 207.907 180.035 1.00 42.61 388 PHE A CA 1
ATOM 1813 C C . PHE A 1 388 ? 192.501 207.925 180.827 1.00 42.61 388 PHE A C 1
ATOM 1814 O O . PHE A 1 388 ? 193.583 208.028 180.240 1.00 42.61 388 PHE A O 1
ATOM 1822 N N . TYR A 1 389 ? 192.410 207.824 182.152 1.00 42.38 389 TYR A N 1
ATOM 1823 C CA . TYR A 1 389 ? 193.607 207.787 182.980 1.00 42.38 389 TYR A CA 1
ATOM 1824 C C . TYR A 1 389 ? 194.404 206.510 182.752 1.00 42.38 389 TYR A C 1
ATOM 1825 O O . TYR A 1 389 ? 195.619 206.496 182.967 1.00 42.38 389 TYR A O 1
ATOM 1834 N N . ASP A 1 390 ? 193.748 205.439 182.300 1.00 44.64 390 ASP A N 1
ATOM 1835 C CA . ASP A 1 390 ? 194.495 204.271 181.855 1.00 44.64 390 ASP A CA 1
ATOM 1836 C C . ASP A 1 390 ? 195.210 204.535 180.537 1.00 44.64 390 ASP A C 1
ATOM 1837 O O . ASP A 1 390 ? 196.303 204.002 180.317 1.00 44.64 390 ASP A O 1
ATOM 1842 N N . PHE A 1 391 ? 194.619 205.346 179.654 1.00 43.23 391 PHE A N 1
ATOM 1843 C CA . PHE A 1 391 ? 195.323 205.737 178.434 1.00 43.23 391 PHE A CA 1
ATOM 1844 C C . PHE A 1 391 ? 196.492 206.658 178.746 1.00 43.23 391 PHE A C 1
ATOM 1845 O O . PHE A 1 391 ? 197.502 206.656 178.030 1.00 43.23 391 PHE A O 1
ATOM 1853 N N . PHE A 1 392 ? 196.359 207.465 179.800 1.00 44.53 392 PHE A N 1
ATOM 1854 C CA . PHE A 1 392 ? 197.435 208.359 180.210 1.00 44.53 392 PHE A CA 1
ATOM 1855 C C . PHE A 1 392 ? 198.665 207.581 180.649 1.00 44.53 392 PHE A C 1
ATOM 1856 O O . PHE A 1 392 ? 199.794 208.053 180.497 1.00 44.53 392 PHE A O 1
ATOM 1864 N N . ILE A 1 393 ? 198.465 206.381 181.192 1.00 43.50 393 ILE A N 1
ATOM 1865 C CA . ILE A 1 393 ? 199.580 205.612 181.728 1.00 43.50 393 ILE A CA 1
ATOM 1866 C C . ILE A 1 393 ? 200.078 204.568 180.729 1.00 43.50 393 ILE A C 1
ATOM 1867 O O . ILE A 1 393 ? 201.276 204.249 180.710 1.00 43.50 393 ILE A O 1
ATOM 1872 N N . GLN A 1 394 ? 199.193 204.046 179.871 1.00 45.08 394 GLN A N 1
ATOM 1873 C CA . GLN A 1 394 ? 199.595 203.002 178.928 1.00 45.08 394 GLN A CA 1
ATOM 1874 C C . GLN A 1 394 ? 200.573 203.540 177.895 1.00 45.08 394 GLN A C 1
ATOM 1875 O O . GLN A 1 394 ? 201.565 202.882 177.560 1.00 45.08 394 GLN A O 1
ATOM 1881 N N . GLN A 1 395 ? 200.334 204.749 177.403 1.00 46.31 395 GLN A N 1
ATOM 1882 C CA . GLN A 1 395 ? 201.315 205.357 176.524 1.00 46.31 395 GLN A CA 1
ATOM 1883 C C . GLN A 1 395 ? 202.422 206.044 177.317 1.00 46.31 395 GLN A C 1
ATOM 1884 O O . GLN A 1 395 ? 203.427 206.471 176.740 1.00 46.31 395 GLN A O 1
ATOM 1890 N N . LEU A 1 396 ? 202.294 206.102 178.639 1.00 45.54 396 LEU A N 1
ATOM 1891 C CA . LEU A 1 396 ? 203.403 206.579 179.450 1.00 45.54 396 LEU A CA 1
ATOM 1892 C C . LEU A 1 396 ? 204.375 205.447 179.751 1.00 45.54 396 LEU A C 1
ATOM 1893 O O . LEU A 1 396 ? 205.576 205.681 179.920 1.00 45.54 396 LEU A O 1
ATOM 1898 N N . GLU A 1 397 ? 203.869 204.215 179.821 1.00 47.43 397 GLU A N 1
ATOM 1899 C CA . GLU A 1 397 ? 204.739 203.066 180.039 1.00 47.43 397 GLU A CA 1
ATOM 1900 C C . GLU A 1 397 ? 205.562 202.752 178.799 1.00 47.43 397 GLU A C 1
ATOM 1901 O O . GLU A 1 397 ? 206.742 202.398 178.902 1.00 47.43 397 GLU A O 1
ATOM 1907 N N . GLN A 1 398 ? 204.975 202.914 177.617 1.00 46.20 398 GLN A N 1
ATOM 1908 C CA . GLN A 1 398 ? 205.670 202.628 176.371 1.00 46.20 398 GLN A CA 1
ATOM 1909 C C . GLN A 1 398 ? 206.556 203.774 175.908 1.00 46.20 398 GLN A C 1
ATOM 1910 O O . GLN A 1 398 ? 207.026 203.759 174.766 1.00 46.20 398 GLN A O 1
ATOM 1916 N N . ASN A 1 399 ? 206.784 204.770 176.758 1.00 45.98 399 ASN A N 1
ATOM 1917 C CA . ASN A 1 399 ? 207.844 205.737 176.556 1.00 45.98 399 ASN A CA 1
ATOM 1918 C C . ASN A 1 399 ? 208.801 205.774 177.736 1.00 45.98 399 ASN A C 1
ATOM 1919 O O . ASN A 1 399 ? 209.778 206.531 177.695 1.00 45.98 399 ASN A O 1
ATOM 1924 N N . LYS A 1 400 ? 208.536 204.971 178.776 1.00 48.93 400 LYS A N 1
ATOM 1925 C CA . LYS A 1 400 ? 209.412 204.733 179.928 1.00 48.93 400 LYS A CA 1
ATOM 1926 C C . LYS A 1 400 ? 209.733 206.034 180.670 1.00 48.93 400 LYS A C 1
ATOM 1927 O O . LYS A 1 400 ? 210.867 206.512 180.703 1.00 48.93 400 LYS A O 1
ATOM 1933 N N . CYS A 1 401 ? 208.687 206.602 181.255 1.00 50.54 401 CYS A N 1
ATOM 1934 C CA . CYS A 1 401 ? 208.774 207.859 181.979 1.00 50.54 401 CYS A CA 1
ATOM 1935 C C . CYS A 1 401 ? 208.496 207.626 183.459 1.00 50.54 401 CYS A C 1
ATOM 1936 O O . CYS A 1 401 ? 208.193 206.516 183.894 1.00 50.54 401 CYS A O 1
ATOM 1939 N N . TYR A 1 402 ? 208.601 208.700 184.231 1.00 53.96 402 TYR A N 1
ATOM 1940 C CA . TYR A 1 402 ? 208.260 208.707 185.644 1.00 53.96 402 TYR A CA 1
ATOM 1941 C C . TYR A 1 402 ? 207.065 209.618 185.889 1.00 53.96 402 TYR A C 1
ATOM 1942 O O . TYR A 1 402 ? 206.784 210.535 185.116 1.00 53.96 402 TYR A O 1
ATOM 1951 N N . LEU A 1 403 ? 206.351 209.347 186.971 1.00 49.12 403 LEU A N 1
ATOM 1952 C CA . LEU A 1 403 ? 205.447 210.316 187.566 1.00 49.12 403 LEU A CA 1
ATOM 1953 C C . LEU A 1 403 ? 205.920 210.642 188.971 1.00 49.12 403 LEU A C 1
ATOM 1954 O O . LEU A 1 403 ? 206.612 209.850 189.610 1.00 49.12 403 LEU A O 1
ATOM 1959 N N . LYS A 1 404 ? 205.529 211.819 189.451 1.00 50.03 404 LYS A N 1
ATOM 1960 C CA . LYS A 1 404 ? 205.629 212.141 190.866 1.00 50.03 404 LYS A CA 1
ATOM 1961 C C . LYS A 1 404 ? 204.446 212.983 191.293 1.00 50.03 404 LYS A C 1
ATOM 1962 O O . LYS A 1 404 ? 204.230 214.073 190.760 1.00 50.03 404 LYS A O 1
ATOM 1968 N N . TYR A 1 405 ? 203.689 212.474 192.253 1.00 47.74 405 TYR A N 1
ATOM 1969 C CA . TYR A 1 405 ? 202.858 213.343 193.061 1.00 47.74 405 TYR A CA 1
ATOM 1970 C C . TYR A 1 405 ? 203.758 214.161 193.971 1.00 47.74 405 TYR A C 1
ATOM 1971 O O . TYR A 1 405 ? 204.719 213.639 194.539 1.00 47.74 405 TYR A O 1
ATOM 1980 N N . PHE A 1 406 ? 203.458 215.447 194.105 1.00 50.61 406 PHE A N 1
ATOM 1981 C CA . PHE A 1 406 ? 204.259 216.296 194.970 1.00 50.61 406 PHE A CA 1
ATOM 1982 C C . PHE A 1 406 ? 203.425 217.461 195.469 1.00 50.61 406 PHE A C 1
ATOM 1983 O O . PHE A 1 406 ? 202.649 218.048 194.712 1.00 50.61 406 PHE A O 1
ATOM 1991 N N . CYS A 1 407 ? 203.598 217.791 196.743 1.00 51.41 407 CYS A N 1
ATOM 1992 C CA . CYS A 1 407 ? 203.012 218.976 197.340 1.00 51.41 407 CYS A CA 1
ATOM 1993 C C . CYS A 1 407 ? 204.119 219.832 197.930 1.00 51.41 407 CYS A C 1
ATOM 1994 O O . CYS A 1 407 ? 205.120 219.315 198.431 1.00 51.41 407 CYS A O 1
ATOM 1997 N N . ASP A 1 408 ? 203.944 221.146 197.863 1.00 54.93 408 ASP A N 1
ATOM 1998 C CA . ASP A 1 408 ? 204.732 222.033 198.703 1.00 54.93 408 ASP A CA 1
ATOM 1999 C C . ASP A 1 408 ? 204.112 222.060 200.087 1.00 54.93 408 ASP A C 1
ATOM 2000 O O . ASP A 1 408 ? 202.896 222.214 200.226 1.00 54.93 408 ASP A O 1
ATOM 2005 N N . LYS A 1 409 ? 204.943 221.894 201.112 1.00 57.65 409 LYS A N 1
ATOM 2006 C CA . LYS A 1 409 ? 204.426 221.961 202.468 1.00 57.65 409 LYS A CA 1
ATOM 2007 C C . LYS A 1 409 ? 204.073 223.382 202.873 1.00 57.65 409 LYS A C 1
ATOM 2008 O O . LYS A 1 409 ? 203.252 223.571 203.775 1.00 57.65 409 LYS A 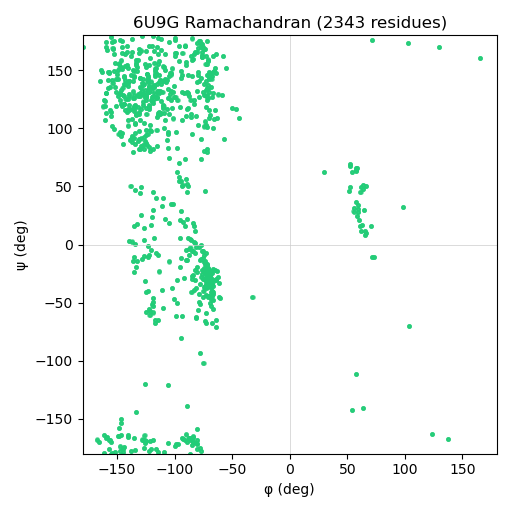O 1
ATOM 2014 N N . LYS A 1 410 ? 204.681 224.384 202.232 1.00 57.14 410 LYS A N 1
ATOM 2015 C CA . LYS A 1 410 ? 204.483 225.793 202.584 1.00 57.14 410 LYS A CA 1
ATOM 2016 C C . LYS A 1 410 ? 204.329 226.598 201.292 1.00 57.14 410 LYS A C 1
ATOM 2017 O O . LYS A 1 410 ? 205.323 227.094 200.758 1.00 57.14 410 LYS A O 1
ATOM 2023 N N . SER A 1 411 ? 203.102 226.723 200.776 1.00 56.10 411 SER A N 1
ATOM 2024 C CA . SER A 1 411 ? 201.917 225.978 201.193 1.00 56.10 411 SER A CA 1
ATOM 2025 C C . SER A 1 411 ? 201.463 225.126 200.010 1.00 56.10 411 SER A C 1
ATOM 2026 O O . SER A 1 411 ? 202.116 225.122 198.970 1.00 56.10 411 SER A O 1
ATOM 2029 N N . GLY A 1 412 ? 200.337 224.432 200.166 1.00 55.16 412 GLY A N 1
ATOM 2030 C CA . GLY A 1 412 ? 199.936 223.361 199.269 1.00 55.16 412 GLY A CA 1
ATOM 2031 C C . GLY A 1 412 ? 199.658 223.709 197.819 1.00 55.16 412 GLY A C 1
ATOM 2032 O O . GLY A 1 412 ? 198.649 224.343 197.503 1.00 55.16 412 GLY A O 1
ATOM 2033 N N . LYS A 1 413 ? 200.556 223.288 196.929 1.00 52.74 413 LYS A N 1
ATOM 2034 C CA . LYS A 1 413 ? 200.393 223.439 195.485 1.00 52.74 413 LYS A CA 1
ATOM 2035 C C . LYS A 1 413 ? 200.830 222.138 194.826 1.00 52.74 413 LYS A C 1
ATOM 2036 O O . LYS A 1 413 ? 202.026 221.833 194.788 1.00 52.74 413 LYS A O 1
ATOM 2042 N N . VAL A 1 414 ? 199.868 221.375 194.308 1.00 49.98 414 VAL A N 1
ATOM 2043 C CA . VAL A 1 414 ? 200.164 220.072 193.725 1.00 49.98 414 VAL A CA 1
ATOM 2044 C C . VAL A 1 414 ? 200.828 220.260 192.367 1.00 49.98 414 VAL A C 1
ATOM 2045 O O . VAL A 1 414 ? 200.428 221.122 191.575 1.00 49.98 414 VAL A O 1
ATOM 2049 N N . SER A 1 415 ? 201.853 219.456 192.088 1.00 51.53 415 SER A N 1
ATOM 2050 C CA . SER A 1 415 ? 202.547 219.525 190.812 1.00 51.53 415 SER A CA 1
ATOM 2051 C C . SER A 1 415 ? 203.054 218.148 190.416 1.00 51.53 415 SER A C 1
ATOM 2052 O O . SER A 1 415 ? 203.787 217.507 191.172 1.00 51.53 415 SER A O 1
ATOM 2055 N N . TYR A 1 416 ? 202.665 217.706 189.225 1.00 46.78 416 TYR A N 1
ATOM 2056 C CA . TYR A 1 416 ? 203.103 216.437 188.668 1.00 46.78 416 TYR A CA 1
ATOM 2057 C C . TYR A 1 416 ? 204.318 216.643 187.776 1.00 46.78 416 TYR A C 1
ATOM 2058 O O . TYR A 1 416 ? 204.419 217.638 187.057 1.00 46.78 416 TYR A O 1
ATOM 2067 N N . HIS A 1 417 ? 205.236 215.685 187.821 1.00 50.86 417 HIS A N 1
ATOM 2068 C CA . HIS A 1 417 ? 206.485 215.764 187.081 1.00 50.86 417 HIS A CA 1
ATOM 2069 C C . HIS A 1 417 ? 206.656 214.523 186.223 1.00 50.86 417 HIS A C 1
ATOM 2070 O O . HIS A 1 417 ? 206.461 213.402 186.698 1.00 50.86 417 HIS A O 1
ATOM 2077 N N . VAL A 1 418 ? 207.015 214.726 184.958 1.00 53.43 418 VAL A N 1
ATOM 2078 C CA . VAL A 1 418 ? 207.286 213.635 184.029 1.00 53.43 418 VAL A CA 1
ATOM 2079 C C . VAL A 1 418 ? 208.664 213.879 183.437 1.00 53.43 418 VAL A C 1
ATOM 2080 O O . VAL A 1 418 ? 208.831 214.766 182.593 1.00 53.43 418 VAL A O 1
ATOM 2084 N N . VAL A 1 419 ? 209.656 213.119 183.893 1.00 58.92 419 VAL A N 1
ATOM 2085 C CA . VAL A 1 419 ? 211.021 213.206 183.389 1.00 58.92 419 VAL A CA 1
ATOM 2086 C C . VAL A 1 419 ? 211.455 211.796 183.010 1.00 58.92 419 VAL A C 1
ATOM 2087 O O . VAL A 1 419 ? 211.132 210.836 183.717 1.00 58.92 419 VAL A O 1
ATOM 2091 N N . ASP A 1 420 ? 212.162 211.667 181.879 1.00 59.93 420 ASP A N 1
ATOM 2092 C CA . ASP A 1 420 ? 212.568 210.349 181.397 1.00 59.93 420 ASP A CA 1
ATOM 2093 C C . ASP A 1 420 ? 213.606 209.701 182.301 1.00 59.93 420 ASP A C 1
ATOM 2094 O O . ASP A 1 420 ? 213.674 208.469 182.379 1.00 59.93 420 ASP A O 1
ATOM 2099 N N . GLN A 1 421 ? 214.424 210.501 182.975 1.00 64.07 421 GLN A N 1
ATOM 2100 C CA . GLN A 1 421 ? 215.429 209.967 183.883 1.00 64.07 421 GLN A CA 1
ATOM 2101 C C . GLN A 1 421 ? 215.298 210.631 185.243 1.00 64.07 421 GLN A C 1
ATOM 2102 O O . GLN A 1 421 ? 214.297 211.295 185.522 1.00 64.07 421 GLN A O 1
ATOM 2108 N N . VAL A 1 422 ? 216.286 210.437 186.107 1.00 65.99 422 VAL A N 1
ATOM 2109 C CA . VAL A 1 422 ? 216.362 211.134 187.382 1.00 65.99 422 VAL A CA 1
ATOM 2110 C C . VAL A 1 422 ? 217.682 211.889 187.435 1.00 65.99 422 VAL A C 1
ATOM 2111 O O . VAL A 1 422 ? 218.742 211.334 187.124 1.00 65.99 422 VAL A O 1
ATOM 2115 N N . ASP A 1 423 ? 217.606 213.162 187.800 1.00 70.55 423 ASP A N 1
ATOM 2116 C CA . ASP A 1 423 ? 218.746 214.067 187.769 1.00 70.55 423 ASP A CA 1
ATOM 2117 C C . ASP A 1 423 ? 218.665 214.933 189.016 1.00 70.55 423 ASP A C 1
ATOM 2118 O O . ASP A 1 423 ? 217.923 214.639 189.959 1.00 70.55 423 ASP A O 1
ATOM 2123 N N . ASN A 1 424 ? 219.439 216.008 189.038 1.00 75.38 424 ASN A N 1
ATOM 2124 C CA . ASN A 1 424 ? 219.278 217.029 190.056 1.00 75.38 424 ASN A CA 1
ATOM 2125 C C . ASN A 1 424 ? 218.256 218.084 189.665 1.00 75.38 424 ASN A C 1
ATOM 2126 O O . ASN A 1 424 ? 217.957 218.960 190.477 1.00 75.38 424 ASN A O 1
ATOM 2131 N N . ASP A 1 425 ? 217.695 218.010 188.455 1.00 73.58 425 ASP A N 1
ATOM 2132 C CA . ASP A 1 425 ? 216.671 218.969 188.049 1.00 73.58 425 ASP A CA 1
ATOM 2133 C C . ASP A 1 425 ? 215.343 218.683 188.734 1.00 73.58 425 ASP A C 1
ATOM 2134 O O . ASP A 1 425 ? 214.602 219.609 189.079 1.00 73.58 425 ASP A O 1
ATOM 2139 N N . LEU A 1 426 ? 215.017 217.405 188.925 1.00 67.95 426 LEU A N 1
ATOM 2140 C CA . LEU A 1 426 ? 213.923 217.059 189.824 1.00 67.95 426 LEU A CA 1
ATOM 2141 C C . LEU A 1 426 ? 214.283 217.374 191.267 1.00 67.95 426 LEU A C 1
ATOM 2142 O O . LEU A 1 426 ? 213.564 218.105 191.954 1.00 67.95 426 LEU A O 1
ATOM 2147 N N . GLN A 1 427 ? 215.425 216.863 191.728 1.00 68.43 427 GLN A N 1
ATOM 2148 C CA . GLN A 1 427 ? 215.723 216.795 193.151 1.00 68.43 427 GLN A CA 1
ATOM 2149 C C . GLN A 1 427 ? 216.106 218.136 193.765 1.00 68.43 427 GLN A C 1
ATOM 2150 O O . GLN A 1 427 ? 216.292 218.199 194.985 1.00 68.43 427 GLN A O 1
ATOM 2156 N N . ARG A 1 428 ? 216.247 219.197 192.965 1.00 68.01 428 ARG A N 1
ATOM 2157 C CA . ARG A 1 428 ? 216.129 220.545 193.512 1.00 68.01 428 ARG A CA 1
ATOM 2158 C C . ARG A 1 428 ? 214.752 220.754 194.117 1.00 68.01 428 ARG A C 1
ATOM 2159 O O . ARG A 1 428 ? 214.614 221.302 195.216 1.00 68.01 428 ARG A O 1
ATOM 2167 N N . ASN A 1 429 ? 213.717 220.341 193.396 1.00 65.52 429 ASN A N 1
ATOM 2168 C CA . ASN A 1 429 ? 212.343 220.572 193.804 1.00 65.52 429 ASN A CA 1
ATOM 2169 C C . ASN A 1 429 ? 211.810 219.498 194.739 1.00 65.52 429 ASN A C 1
ATOM 2170 O O . ASN A 1 429 ? 210.622 219.533 195.071 1.00 65.52 429 ASN A O 1
ATOM 2175 N N . ILE A 1 430 ? 212.635 218.538 195.158 1.00 64.56 430 ILE A N 1
ATOM 2176 C CA . ILE A 1 430 ? 212.165 217.470 196.033 1.00 64.56 430 ILE A CA 1
ATOM 2177 C C . ILE A 1 430 ? 212.979 217.576 197.321 1.00 64.56 430 ILE A C 1
ATOM 2178 O O . ILE A 1 430 ? 213.258 216.577 197.994 1.00 64.56 430 ILE A O 1
ATOM 2183 N N . VAL A 1 431 ? 213.401 218.796 197.654 1.00 69.86 431 VAL A N 1
ATOM 2184 C CA . VAL A 1 431 ? 214.000 219.026 198.959 1.00 69.86 431 VAL A CA 1
ATOM 2185 C C . VAL A 1 431 ? 212.921 218.929 200.024 1.00 69.86 431 VAL A C 1
ATOM 2186 O O . VAL A 1 431 ? 211.881 219.593 199.940 1.00 69.86 431 VAL A O 1
ATOM 2190 N N . ASN A 1 432 ? 213.152 218.076 201.019 1.00 69.97 432 ASN A N 1
ATOM 2191 C CA . ASN A 1 432 ? 212.259 217.995 202.165 1.00 69.97 432 ASN A CA 1
ATOM 2192 C C . ASN A 1 432 ? 212.378 219.270 202.986 1.00 69.97 432 ASN A C 1
ATOM 2193 O O . ASN A 1 432 ? 213.415 219.519 203.610 1.00 69.97 432 ASN A O 1
ATOM 2198 N N . SER A 1 433 ? 211.320 220.081 202.995 1.00 68.50 433 SER A N 1
ATOM 2199 C CA . SER A 1 433 ? 211.364 221.399 203.628 1.00 68.50 433 SER A CA 1
ATOM 2200 C C . SER A 1 433 ? 211.258 221.233 205.142 1.00 68.50 433 SER A C 1
ATOM 2201 O O . SER A 1 433 ? 210.240 221.530 205.770 1.00 68.50 433 SER A O 1
ATOM 2204 N N . ASP A 1 434 ? 212.354 220.762 205.730 1.00 70.97 434 ASP A N 1
ATOM 2205 C CA . ASP A 1 434 ? 212.511 220.574 207.166 1.00 70.97 434 ASP A CA 1
ATOM 2206 C C . ASP A 1 434 ? 213.954 220.914 207.514 1.00 70.97 434 ASP A C 1
ATOM 2207 O O . ASP A 1 434 ? 214.725 221.372 206.666 1.00 70.97 434 ASP A O 1
ATOM 2212 N N . GLU A 1 435 ? 214.328 220.691 208.770 1.00 76.06 435 GLU A N 1
ATOM 2213 C CA . GLU A 1 435 ? 215.714 220.810 209.188 1.00 76.06 435 GLU A CA 1
ATOM 2214 C C . GLU A 1 435 ? 216.097 219.603 210.029 1.00 76.06 435 GLU A C 1
ATOM 2215 O O . GLU A 1 435 ? 215.237 218.910 210.582 1.00 76.06 435 GLU A O 1
ATOM 2221 N N . ASP A 1 436 ? 217.413 219.370 210.101 1.00 78.18 436 ASP A N 1
ATOM 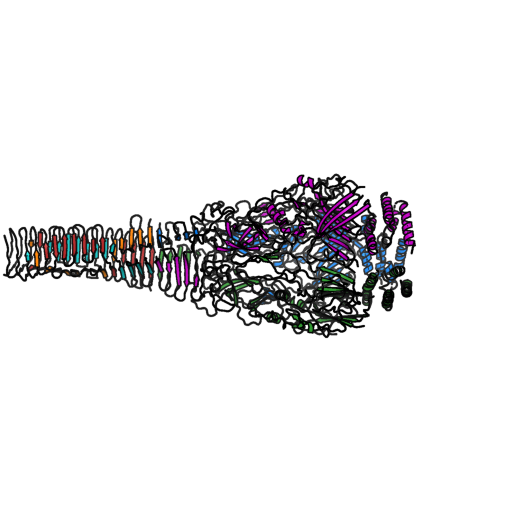2222 C CA . ASP A 1 436 ? 218.047 218.266 210.827 1.00 78.18 436 ASP A CA 1
ATOM 2223 C C . ASP A 1 436 ? 217.525 216.913 210.332 1.00 78.18 436 ASP A C 1
ATOM 2224 O O . ASP A 1 436 ? 216.894 216.141 211.055 1.00 78.18 436 ASP A O 1
ATOM 2229 N N . LEU A 1 437 ? 217.812 216.658 209.061 1.00 73.06 437 LEU A N 1
ATOM 2230 C CA . LEU A 1 437 ? 217.355 215.465 208.354 1.00 73.06 437 LEU A CA 1
ATOM 2231 C C . LEU A 1 437 ? 218.561 214.562 208.124 1.00 73.06 437 LEU A C 1
ATOM 2232 O O . LEU A 1 437 ? 219.348 214.784 207.201 1.00 73.06 437 LEU A O 1
ATOM 2237 N N . LYS A 1 438 ? 218.700 213.542 208.963 1.00 73.21 438 LYS A N 1
ATOM 2238 C CA . LYS A 1 438 ? 219.881 212.699 208.952 1.00 73.21 438 LYS A CA 1
ATOM 2239 C C . LYS A 1 438 ? 219.609 211.400 208.196 1.00 73.21 438 LYS A C 1
ATOM 2240 O O . LYS A 1 438 ? 218.493 211.129 207.749 1.00 73.21 438 LYS A O 1
ATOM 2246 N N . ASP A 1 439 ? 220.652 210.584 208.053 1.00 74.19 439 ASP A N 1
ATOM 2247 C CA . ASP A 1 439 ? 220.573 209.328 207.315 1.00 74.19 439 ASP A CA 1
ATOM 2248 C C . ASP A 1 439 ? 221.114 208.172 208.147 1.00 74.19 439 ASP A C 1
ATOM 2249 O O . ASP A 1 439 ? 221.267 208.297 209.367 1.00 74.19 439 ASP A O 1
ATOM 2254 N N . LYS A 1 440 ? 221.328 207.026 207.493 1.00 75.99 440 LYS A N 1
ATOM 2255 C CA . LYS A 1 440 ? 222.222 205.953 207.931 1.00 75.99 440 LYS A CA 1
ATOM 2256 C C . LYS A 1 440 ? 221.719 205.188 209.148 1.00 75.99 440 LYS A C 1
ATOM 2257 O O . LYS A 1 440 ? 222.510 204.476 209.780 1.00 75.99 440 LYS A O 1
ATOM 2263 N N . LEU A 1 441 ? 220.428 205.325 209.478 1.00 73.36 441 LEU A N 1
ATOM 2264 C CA . LEU A 1 441 ? 219.767 204.639 210.599 1.00 73.36 441 LEU A CA 1
ATOM 2265 C C . LEU A 1 441 ? 220.458 204.940 211.932 1.00 73.36 441 LEU A C 1
ATOM 2266 O O . LEU A 1 441 ? 221.059 204.068 212.563 1.00 73.36 441 LEU A O 1
ATOM 2271 N N . SER A 1 442 ? 220.387 206.206 212.334 1.00 74.86 442 SER A N 1
ATOM 2272 C CA . SER A 1 442 ? 220.938 206.614 213.618 1.00 74.86 442 SER A CA 1
ATOM 2273 C C . SER A 1 442 ? 220.113 205.996 214.746 1.00 74.86 442 SER A C 1
ATOM 2274 O O . SER A 1 442 ? 218.888 205.891 214.627 1.00 74.86 442 SER A O 1
ATOM 2277 N N . PRO A 1 443 ? 220.749 205.575 215.860 1.00 74.01 443 PRO A N 1
ATOM 2278 C CA . PRO A 1 443 ? 220.053 204.699 216.818 1.00 74.01 443 PRO A CA 1
ATOM 2279 C C . PRO A 1 443 ? 218.990 205.356 217.690 1.00 74.01 443 PRO A C 1
ATOM 2280 O O . PRO A 1 443 ? 218.955 205.137 218.903 1.00 74.01 443 PRO A O 1
ATOM 2284 N N . TYR A 1 444 ? 218.122 206.161 217.084 1.00 74.13 444 TYR A N 1
ATOM 2285 C CA . TYR A 1 444 ? 216.773 206.386 217.571 1.00 74.13 444 TYR A CA 1
ATOM 2286 C C . TYR A 1 444 ? 215.752 205.653 216.719 1.00 74.13 444 TYR A C 1
ATOM 2287 O O . TYR A 1 444 ? 214.599 205.502 217.137 1.00 74.13 444 TYR A O 1
ATOM 2296 N N . ASP A 1 445 ? 216.167 205.192 215.537 1.00 70.01 445 ASP A N 1
ATOM 2297 C CA . ASP A 1 445 ? 215.304 204.402 214.670 1.00 70.01 445 ASP A CA 1
ATOM 2298 C C . ASP A 1 445 ? 215.069 203.018 215.250 1.00 70.01 445 ASP A C 1
ATOM 2299 O O . ASP A 1 445 ? 213.935 202.535 215.276 1.00 70.01 445 ASP A O 1
ATOM 2304 N N . ILE A 1 446 ? 216.137 202.379 215.737 1.00 70.02 446 ILE A N 1
ATOM 2305 C CA . ILE A 1 446 ? 216.084 201.030 216.299 1.00 70.02 446 ILE A CA 1
ATOM 2306 C C . ILE A 1 446 ? 215.179 200.988 217.527 1.00 70.02 446 ILE A C 1
ATOM 2307 O O . ILE A 1 446 ? 214.547 199.963 217.815 1.00 70.02 446 ILE A O 1
ATOM 2312 N N . SER A 1 447 ? 215.062 202.112 218.237 1.00 68.74 447 SER A N 1
ATOM 2313 C CA . SER A 1 447 ? 214.079 202.224 219.306 1.00 68.74 447 SER A CA 1
ATOM 2314 C C . SER A 1 447 ? 212.647 202.163 218.780 1.00 68.74 447 SER A C 1
ATOM 2315 O O . SER A 1 447 ? 211.754 201.682 219.487 1.00 68.74 447 SER A O 1
ATOM 2318 N N . CYS A 1 448 ? 212.402 202.637 217.560 1.00 64.44 448 CYS A N 1
ATOM 2319 C CA . CYS A 1 448 ? 211.054 202.664 216.991 1.00 64.44 448 CYS A CA 1
ATOM 2320 C C . CYS A 1 448 ? 210.981 201.734 215.780 1.00 64.44 448 CYS A C 1
ATOM 2321 O O . CYS A 1 448 ? 211.117 202.159 214.633 1.00 64.44 448 CYS A O 1
ATOM 2324 N N . PHE A 1 449 ? 210.747 200.452 216.046 1.00 60.92 449 PHE A N 1
ATOM 2325 C CA . PHE A 1 449 ? 210.346 199.494 215.026 1.00 60.92 449 PHE A CA 1
ATOM 2326 C C . PHE A 1 449 ? 209.344 198.527 215.632 1.00 60.92 449 PHE A C 1
ATOM 2327 O O . PHE A 1 449 ? 209.189 198.439 216.852 1.00 60.92 449 PHE A O 1
ATOM 2335 N N . LYS A 1 450 ? 208.646 197.807 214.761 1.00 59.08 450 LYS A N 1
ATOM 2336 C CA . LYS A 1 450 ? 207.758 196.757 215.230 1.00 59.08 450 LYS A CA 1
ATOM 2337 C C . LYS A 1 450 ? 208.094 195.428 214.561 1.00 59.08 450 LYS A C 1
ATOM 2338 O O . LYS A 1 450 ? 208.097 194.387 215.222 1.00 59.08 450 LYS A O 1
ATOM 2344 N N . LYS A 1 451 ? 208.390 195.450 213.260 1.00 58.02 451 LYS A N 1
ATOM 2345 C CA . LYS A 1 451 ? 208.754 194.249 212.516 1.00 58.02 451 LYS A CA 1
ATOM 2346 C C . LYS A 1 451 ? 209.747 194.602 211.421 1.00 58.02 451 LYS A C 1
ATOM 2347 O O . LYS A 1 451 ? 210.078 195.769 211.204 1.00 58.02 451 LYS A O 1
ATOM 2353 N N . GLN A 1 452 ? 210.211 193.563 210.727 1.00 58.50 452 GLN A N 1
ATOM 2354 C CA . GLN A 1 452 ? 210.897 193.675 209.447 1.00 58.50 452 GLN A CA 1
ATOM 2355 C C . GLN A 1 452 ? 210.413 192.530 208.576 1.00 58.50 452 GLN A C 1
ATOM 2356 O O . GLN A 1 452 ? 210.500 191.367 208.979 1.00 58.50 452 GLN A O 1
ATOM 2362 N N . ILE A 1 453 ? 209.905 192.848 207.393 1.00 53.53 453 ILE A N 1
ATOM 2363 C CA . ILE A 1 453 ? 209.333 191.854 206.497 1.00 53.53 453 ILE A CA 1
ATOM 2364 C C . ILE A 1 453 ? 210.065 191.931 205.167 1.00 53.53 453 ILE A C 1
ATOM 2365 O O . ILE A 1 453 ? 210.248 193.021 204.616 1.00 53.53 453 ILE A O 1
ATOM 2370 N N . LEU A 1 454 ? 210.492 190.783 204.654 1.00 52.29 454 LEU A N 1
ATOM 2371 C CA . LEU A 1 454 ? 211.047 190.747 203.311 1.00 52.29 454 LEU A CA 1
ATOM 2372 C C . LEU A 1 454 ? 209.984 190.485 202.258 1.00 52.29 454 LEU A C 1
ATOM 2373 O O . LEU A 1 454 ? 208.923 189.918 202.525 1.00 52.29 454 LEU A O 1
ATOM 2378 N N . ILE A 1 455 ? 210.285 190.950 201.053 1.00 55.37 455 ILE A N 1
ATOM 2379 C CA . ILE A 1 455 ? 209.724 190.466 199.802 1.00 55.37 455 ILE A CA 1
ATOM 2380 C C . ILE A 1 455 ? 211.006 190.021 199.101 1.00 55.37 455 ILE A C 1
ATOM 2381 O O . ILE A 1 455 ? 212.068 190.037 199.734 1.00 55.37 455 ILE A O 1
ATOM 2386 N N . SER A 1 456 ? 210.935 189.580 197.844 1.00 57.23 456 SER A N 1
ATOM 2387 C CA . SER A 1 456 ? 212.017 188.838 197.205 1.00 57.23 456 SER A CA 1
ATOM 2388 C C . SER A 1 456 ? 213.291 189.668 197.043 1.00 57.23 456 SER A C 1
ATOM 2389 O O . SER A 1 456 ? 213.298 190.896 197.138 1.00 57.23 456 SER A O 1
ATOM 2392 N N . ASN A 1 457 ? 214.377 188.952 196.776 1.00 55.59 457 ASN A N 1
ATOM 2393 C CA . ASN A 1 457 ? 215.738 189.443 196.882 1.00 55.59 457 ASN A CA 1
ATOM 2394 C C . ASN A 1 457 ? 216.406 189.276 195.523 1.00 55.59 457 ASN A C 1
ATOM 2395 O O . ASN A 1 457 ? 215.835 188.684 194.605 1.00 55.59 457 ASN A O 1
ATOM 2400 N N . LYS A 1 458 ? 217.601 189.850 195.377 1.00 54.05 458 LYS A N 1
ATOM 2401 C CA . LYS A 1 458 ? 218.374 189.735 194.144 1.00 54.05 458 LYS A CA 1
ATOM 2402 C C . LYS A 1 458 ? 218.780 188.283 193.941 1.00 54.05 458 LYS A C 1
ATOM 2403 O O . LYS A 1 458 ? 219.646 187.767 194.653 1.00 54.05 458 LYS A O 1
ATOM 2409 N N . SER A 1 459 ? 218.157 187.627 192.968 1.00 54.42 459 SER A N 1
ATOM 2410 C CA . SER A 1 459 ? 218.329 186.198 192.770 1.00 54.42 459 SER A CA 1
ATOM 2411 C C . SER A 1 459 ? 219.627 185.911 192.024 1.00 54.42 459 SER A C 1
ATOM 2412 O O . SER A 1 459 ? 220.414 186.808 191.714 1.00 54.42 459 SER A O 1
ATOM 2415 N N . ASN A 1 460 ? 219.849 184.631 191.719 1.00 55.02 460 ASN A N 1
ATOM 2416 C CA . ASN A 1 460 ? 221.055 184.231 191.007 1.00 55.02 460 ASN A CA 1
ATOM 2417 C C . ASN A 1 460 ? 220.762 183.242 189.886 1.00 55.02 460 ASN A C 1
ATOM 2418 O O . ASN A 1 460 ? 221.689 182.586 189.398 1.00 55.02 460 ASN A O 1
ATOM 2423 N N . PHE A 1 461 ? 219.506 183.111 189.470 1.00 53.12 461 PHE A N 1
ATOM 2424 C CA . PHE A 1 461 ? 219.147 182.238 188.364 1.00 53.12 461 PHE A CA 1
ATOM 2425 C C . PHE A 1 461 ? 218.024 182.866 187.555 1.00 53.12 461 PHE A C 1
ATOM 2426 O O . PHE A 1 461 ? 217.139 183.526 188.105 1.00 53.12 461 PHE A O 1
ATOM 2434 N N . TYR A 1 462 ? 218.068 182.655 186.242 1.00 48.80 462 TYR A N 1
ATOM 2435 C CA . TYR A 1 462 ? 217.019 183.118 185.349 1.00 48.80 462 TYR A CA 1
ATOM 2436 C C . TYR A 1 462 ? 216.595 181.980 184.437 1.00 48.80 462 TYR A C 1
ATOM 2437 O O . TYR A 1 462 ? 217.275 180.960 184.324 1.00 48.80 462 TYR A O 1
ATOM 2446 N N . VAL A 1 463 ? 215.488 182.194 183.739 1.00 48.03 463 VAL A N 1
ATOM 2447 C CA . VAL A 1 463 ? 214.966 181.241 182.772 1.00 48.03 463 VAL A CA 1
ATOM 2448 C C . VAL A 1 463 ? 215.310 181.750 181.380 1.00 48.03 463 VAL A C 1
ATOM 2449 O O . VAL A 1 463 ? 215.114 182.935 181.085 1.00 48.03 463 VAL A O 1
ATOM 2453 N N . LYS A 1 464 ? 215.854 180.870 180.537 1.00 51.61 464 LYS A N 1
ATOM 2454 C CA . LYS A 1 464 ? 216.168 181.231 179.159 1.00 51.61 464 LYS A CA 1
ATOM 2455 C C . LYS A 1 464 ? 214.895 181.547 178.395 1.00 51.61 464 LYS A C 1
ATOM 2456 O O . LYS A 1 464 ? 214.049 180.672 178.193 1.00 51.61 464 LYS A O 1
ATOM 2462 N N . GLU A 1 465 ? 214.762 182.794 177.963 1.00 56.00 465 GLU A N 1
ATOM 2463 C CA . GLU A 1 465 ? 213.574 183.251 177.258 1.00 56.00 465 GLU A CA 1
ATOM 2464 C C . GLU A 1 465 ? 213.968 183.558 175.822 1.00 56.00 465 GLU A C 1
ATOM 2465 O O . GLU A 1 465 ? 214.716 184.508 175.568 1.00 56.00 465 GLU A O 1
ATOM 2471 N N . LYS A 1 466 ? 213.472 182.756 174.891 1.00 52.73 466 LYS A N 1
ATOM 2472 C CA . LYS A 1 466 ? 213.805 182.921 173.488 1.00 52.73 466 LYS A CA 1
ATOM 2473 C C . LYS A 1 466 ? 212.726 183.734 172.778 1.00 52.73 466 LYS A C 1
ATOM 2474 O O . LYS A 1 466 ? 211.656 184.010 173.321 1.00 52.73 466 LYS A O 1
ATOM 2480 N N . ASN A 1 467 ? 213.020 184.113 171.539 1.00 57.09 467 ASN A N 1
ATOM 2481 C CA . ASN A 1 467 ? 212.168 185.037 170.800 1.00 57.09 467 ASN A CA 1
ATOM 2482 C C . ASN A 1 467 ? 212.104 184.565 169.359 1.00 57.09 467 ASN A C 1
ATOM 2483 O O . ASN A 1 467 ? 213.125 184.554 168.668 1.00 57.09 467 ASN A O 1
ATOM 2488 N N . ILE A 1 468 ? 210.911 184.186 168.909 1.00 56.60 468 ILE A N 1
ATOM 2489 C CA . ILE A 1 468 ? 210.712 183.601 167.590 1.00 56.60 468 ILE A CA 1
ATOM 2490 C C . ILE A 1 468 ? 209.789 184.503 166.789 1.00 56.60 468 ILE A C 1
ATOM 2491 O O . ILE A 1 468 ? 208.704 184.863 167.259 1.00 56.60 468 ILE A O 1
ATOM 2496 N N . CYS A 1 469 ? 210.226 184.878 165.589 1.00 63.87 469 CYS A N 1
ATOM 2497 C CA . CYS A 1 469 ? 209.353 185.484 164.591 1.00 63.87 469 CYS A CA 1
ATOM 2498 C C . CYS A 1 469 ? 209.086 184.432 163.527 1.00 63.87 469 CYS A C 1
ATOM 2499 O O . CYS A 1 469 ? 209.897 184.273 162.602 1.00 63.87 469 CYS A O 1
ATOM 2502 N N . PRO A 1 470 ? 207.989 183.677 163.610 1.00 58.80 470 PRO A N 1
ATOM 2503 C CA . PRO A 1 470 ? 207.759 182.625 162.614 1.00 58.80 470 PRO A CA 1
ATOM 2504 C C . PRO A 1 470 ? 207.318 183.194 161.279 1.00 58.80 470 PRO A C 1
ATOM 2505 O O . PRO A 1 470 ? 206.149 183.530 161.082 1.00 58.80 470 PRO A O 1
ATOM 2509 N N . ASP A 1 471 ? 208.252 183.267 160.337 1.00 61.91 471 ASP A N 1
ATOM 2510 C CA . ASP A 1 471 ? 207.993 183.881 159.043 1.00 61.91 471 ASP A CA 1
ATOM 2511 C C . ASP A 1 471 ? 208.840 183.216 157.978 1.00 61.91 471 ASP A C 1
ATOM 2512 O O . ASP A 1 471 ? 210.060 183.109 158.124 1.00 61.91 471 ASP A O 1
ATOM 2517 N N . VAL A 1 472 ? 208.186 182.782 156.909 1.00 58.06 472 VAL A N 1
ATOM 2518 C CA . VAL A 1 472 ? 208.889 182.602 155.657 1.00 58.06 472 VAL A CA 1
ATOM 2519 C C . VAL A 1 472 ? 209.264 183.988 155.140 1.00 58.06 472 VAL A C 1
ATOM 2520 O O . VAL A 1 472 ? 208.561 184.976 155.397 1.00 58.06 472 VAL A O 1
ATOM 2524 N N . THR A 1 473 ? 210.414 184.070 154.454 1.00 62.94 473 THR A N 1
ATOM 2525 C CA . THR A 1 473 ? 210.959 185.284 153.821 1.00 62.94 473 THR A CA 1
ATOM 2526 C C . THR A 1 473 ? 211.291 186.363 154.853 1.00 62.94 473 THR A C 1
ATOM 2527 O O . THR A 1 473 ? 210.869 187.515 154.742 1.00 62.94 473 THR A O 1
ATOM 2531 N N . LEU A 1 474 ? 212.050 185.964 155.871 1.00 67.15 474 LEU A N 1
ATOM 2532 C CA . LEU A 1 474 ? 212.889 186.861 156.669 1.00 67.15 474 LEU A CA 1
ATOM 2533 C C . LEU A 1 474 ? 214.200 186.099 156.800 1.00 67.15 474 LEU A C 1
ATOM 2534 O O . LEU A 1 474 ? 214.373 185.302 157.726 1.00 67.15 474 LEU A O 1
ATOM 2539 N N . ASN A 1 475 ? 215.121 186.349 155.876 1.00 68.24 475 ASN A N 1
ATOM 2540 C CA . ASN A 1 475 ? 216.253 185.448 155.667 1.00 68.24 475 ASN A CA 1
ATOM 2541 C C . ASN A 1 475 ? 217.449 185.807 156.544 1.00 68.24 475 ASN A C 1
ATOM 2542 O O . ASN A 1 475 ? 218.581 185.945 156.087 1.00 68.24 475 ASN A O 1
ATOM 2547 N N . THR A 1 476 ? 217.175 185.939 157.839 1.00 72.34 476 THR A N 1
ATOM 2548 C CA . THR A 1 476 ? 218.171 186.091 158.890 1.00 72.34 476 THR A CA 1
ATOM 2549 C C . THR A 1 476 ? 217.885 185.010 159.919 1.00 72.34 476 THR A C 1
ATOM 2550 O O . THR A 1 476 ? 217.117 184.084 159.636 1.00 72.34 476 THR A O 1
ATOM 2554 N N . GLN A 1 477 ? 218.511 185.083 161.088 1.00 73.46 477 GLN A N 1
ATOM 2555 C CA . GLN A 1 477 ? 218.130 184.182 162.166 1.00 73.46 477 GLN A CA 1
ATOM 2556 C C . GLN A 1 477 ? 216.723 184.505 162.647 1.00 73.46 477 GLN A C 1
ATOM 2557 O O . GLN A 1 477 ? 216.305 185.665 162.667 1.00 73.46 477 GLN A O 1
ATOM 2563 N N . ARG A 1 478 ? 215.987 183.464 163.023 1.00 62.95 478 ARG A N 1
ATOM 2564 C CA . ARG A 1 478 ? 214.626 183.623 163.515 1.00 62.95 478 ARG A CA 1
ATOM 2565 C C . ARG A 1 478 ? 214.599 183.605 165.038 1.00 62.95 478 ARG A C 1
ATOM 2566 O O . ARG A 1 478 ? 214.022 184.499 165.662 1.00 62.95 478 ARG A O 1
ATOM 2574 N N . LYS A 1 479 ? 215.226 182.601 165.644 1.00 59.84 479 LYS A N 1
ATOM 2575 C CA . LYS A 1 479 ? 215.379 182.563 167.090 1.00 59.84 479 LYS A CA 1
ATOM 2576 C C . LYS A 1 479 ? 216.511 183.478 167.526 1.00 59.84 479 LYS A C 1
ATOM 2577 O O . LYS A 1 479 ? 217.635 183.373 167.027 1.00 59.84 479 LYS A O 1
ATOM 2583 N N . GLU A 1 480 ? 216.214 184.373 168.463 1.00 59.95 480 GLU A N 1
ATOM 2584 C CA . GLU A 1 480 ? 217.234 185.145 169.151 1.00 59.95 480 GLU A CA 1
ATOM 2585 C C . GLU A 1 480 ? 216.916 185.146 170.636 1.00 59.95 480 GLU A C 1
ATOM 2586 O O . GLU A 1 480 ? 215.750 185.154 171.036 1.00 59.95 480 GLU A O 1
ATOM 2592 N N . ASP A 1 481 ? 217.960 185.131 171.450 1.00 59.91 481 ASP A N 1
ATOM 2593 C CA . ASP A 1 481 ? 217.797 185.080 172.891 1.00 59.91 481 ASP A CA 1
ATOM 2594 C C . ASP A 1 481 ? 217.672 186.493 173.443 1.00 59.91 481 ASP A C 1
ATOM 2595 O O . ASP A 1 481 ? 218.274 187.435 172.921 1.00 59.91 481 ASP A O 1
ATOM 2600 N N . ARG A 1 482 ? 216.874 186.639 174.498 1.00 60.82 482 ARG A N 1
ATOM 2601 C CA . ARG A 1 482 ? 216.702 187.952 175.098 1.00 60.82 482 ARG A CA 1
ATOM 2602 C C . ARG A 1 482 ? 217.943 188.355 175.890 1.00 60.82 482 ARG A C 1
ATOM 2603 O O . ARG A 1 482 ? 218.836 187.549 176.166 1.00 60.82 482 ARG A O 1
ATOM 2611 N N . LYS A 1 483 ? 217.983 189.630 176.261 1.00 63.02 483 LYS A N 1
ATOM 2612 C CA . LYS A 1 483 ? 219.155 190.243 176.864 1.00 63.02 483 LYS A CA 1
ATOM 2613 C C . LYS A 1 483 ? 218.824 190.733 178.264 1.00 63.02 483 LYS A C 1
ATOM 2614 O O . LYS A 1 483 ? 217.760 191.317 178.493 1.00 63.02 483 LYS A O 1
ATOM 2620 N N . ILE A 1 484 ? 219.743 190.497 179.196 1.00 65.62 484 ILE A N 1
ATOM 2621 C CA . ILE A 1 484 ? 219.542 190.792 180.609 1.00 65.62 484 ILE A CA 1
ATOM 2622 C C . ILE A 1 484 ? 220.502 191.895 181.023 1.00 65.62 484 ILE A C 1
ATOM 2623 O O . ILE A 1 484 ? 221.705 191.817 180.747 1.00 65.62 484 ILE A O 1
ATOM 2628 N N . SER A 1 485 ? 219.969 192.918 181.693 1.00 70.01 485 SER A N 1
ATOM 2629 C CA . SER A 1 485 ? 220.792 194.024 182.161 1.00 70.01 485 SER A CA 1
ATOM 2630 C C . SER A 1 485 ? 221.675 193.650 183.345 1.00 70.01 485 SER A C 1
ATOM 2631 O O . SER A 1 485 ? 222.634 194.372 183.633 1.00 70.01 485 SER A O 1
ATOM 2634 N N . ASP A 1 486 ? 221.383 192.548 184.033 1.00 71.14 486 ASP A N 1
ATOM 2635 C CA . ASP A 1 486 ? 222.072 192.184 185.267 1.00 71.14 486 ASP A CA 1
ATOM 2636 C C . ASP A 1 486 ? 222.866 190.904 185.041 1.00 71.14 486 ASP A C 1
ATOM 2637 O O . ASP A 1 486 ? 222.282 189.828 184.878 1.00 71.14 486 ASP A O 1
ATOM 2642 N N . THR A 1 487 ? 224.191 191.017 185.051 1.00 68.06 487 THR A N 1
ATOM 2643 C CA . THR A 1 487 ? 225.069 189.866 184.897 1.00 68.06 487 THR A CA 1
ATOM 2644 C C . THR A 1 487 ? 225.284 189.195 186.254 1.00 68.06 487 THR A C 1
ATOM 2645 O O . THR A 1 487 ? 224.586 189.487 187.230 1.00 68.06 487 THR A O 1
ATOM 2649 N N . LEU A 1 488 ? 226.261 188.274 186.310 1.00 66.18 488 LEU A N 1
ATOM 2650 C CA . LEU A 1 488 ? 226.506 187.355 187.436 1.00 66.18 488 LEU A CA 1
ATOM 2651 C C . LEU A 1 488 ? 225.273 186.528 187.789 1.00 66.18 488 LEU A C 1
ATOM 2652 O O . LEU A 1 488 ? 225.069 186.165 188.949 1.00 66.18 488 LEU A O 1
ATOM 2657 N N . VAL A 1 489 ? 224.443 186.221 186.794 1.00 56.84 489 VAL A N 1
ATOM 2658 C CA . VAL A 1 489 ? 223.236 185.424 186.969 1.00 56.84 489 VAL A CA 1
ATOM 2659 C C . VAL A 1 489 ? 223.298 184.290 185.957 1.00 56.84 489 VAL A C 1
ATOM 2660 O O . VAL A 1 489 ? 223.534 184.530 184.769 1.00 56.84 489 VAL A O 1
ATOM 2664 N N . LYS A 1 490 ? 223.095 183.058 186.423 1.00 51.85 490 LYS A N 1
ATOM 2665 C CA . LYS A 1 490 ? 223.283 181.930 185.523 1.00 51.85 490 LYS A CA 1
ATOM 2666 C C . LYS A 1 490 ? 221.945 181.379 185.042 1.00 51.85 490 LYS A C 1
ATOM 2667 O O . LYS A 1 490 ? 220.960 181.396 185.779 1.00 51.85 490 LYS A O 1
ATOM 2673 N N . PRO A 1 491 ? 221.863 180.881 183.813 1.00 49.90 491 PRO A N 1
ATOM 2674 C CA . PRO A 1 491 ? 220.604 180.310 183.333 1.00 49.90 491 PRO A CA 1
ATOM 2675 C C . PRO A 1 491 ? 220.354 178.930 183.912 1.00 49.90 491 PRO A C 1
ATOM 2676 O O . PRO A 1 491 ? 221.254 178.265 184.424 1.00 49.90 491 PRO A O 1
ATOM 2680 N N . PHE A 1 492 ? 219.099 178.502 183.815 1.00 49.79 492 PHE A N 1
ATOM 2681 C CA . PHE A 1 492 ? 218.790 177.102 184.041 1.00 49.79 492 PHE A CA 1
ATOM 2682 C C . PHE A 1 492 ? 219.174 176.290 182.811 1.00 49.79 492 PHE A C 1
ATOM 2683 O O . PHE A 1 492 ? 219.576 176.824 181.776 1.00 49.79 492 PHE A O 1
ATOM 2691 N N . SER A 1 493 ? 219.039 174.976 182.920 1.00 51.55 493 SER A N 1
ATOM 2692 C CA . SER A 1 493 ? 219.374 174.070 181.836 1.00 51.55 493 SER A CA 1
ATOM 2693 C C . SER A 1 493 ? 218.101 173.439 181.301 1.00 51.55 493 SER A C 1
ATOM 2694 O O . SER A 1 493 ? 217.345 172.825 182.062 1.00 51.55 493 SER A O 1
ATOM 2697 N N . SER A 1 494 ? 217.877 173.605 179.993 1.00 48.96 494 SER A N 1
ATOM 2698 C CA . SER A 1 494 ? 216.815 172.938 179.225 1.00 48.96 494 SER A CA 1
ATOM 2699 C C . SER A 1 494 ? 215.418 173.294 179.730 1.00 48.96 494 SER A C 1
ATOM 2700 O O . SER A 1 494 ? 214.555 172.428 179.883 1.00 48.96 494 SER A O 1
ATOM 2703 N N . ILE A 1 495 ? 215.194 174.580 179.986 1.00 46.11 495 ILE A N 1
ATOM 2704 C CA . ILE A 1 495 ? 213.866 175.133 180.232 1.00 46.11 495 ILE A CA 1
ATOM 2705 C C . ILE A 1 495 ? 213.746 176.424 179.436 1.00 46.11 495 ILE A C 1
ATOM 2706 O O . ILE A 1 495 ? 214.625 177.289 179.512 1.00 46.11 495 ILE A O 1
ATOM 2711 N N . LEU A 1 496 ? 212.672 176.549 178.663 1.00 46.88 496 LEU A N 1
ATOM 2712 C CA . LEU A 1 496 ? 212.509 177.644 177.727 1.00 46.88 496 LEU A CA 1
ATOM 2713 C C . LEU A 1 496 ? 211.296 178.483 178.100 1.00 46.88 496 LEU A C 1
ATOM 2714 O O . LEU A 1 496 ? 210.458 178.085 178.909 1.00 46.88 496 LEU A O 1
ATOM 2719 N N . LYS A 1 497 ? 211.218 179.658 177.483 1.00 49.71 497 LYS A N 1
ATOM 2720 C CA . LYS A 1 497 ? 209.993 180.450 177.409 1.00 49.71 497 LYS A CA 1
ATOM 2721 C C . LYS A 1 497 ? 209.946 181.039 176.010 1.00 49.71 497 LYS A C 1
ATOM 2722 O O . LYS A 1 497 ? 210.706 181.962 175.702 1.00 49.71 497 LYS A O 1
ATOM 2728 N N . ASP A 1 498 ? 209.058 180.522 175.169 1.00 50.31 498 ASP A N 1
ATOM 2729 C CA . ASP A 1 498 ? 208.997 180.912 173.766 1.00 50.31 498 ASP A CA 1
ATOM 2730 C C . ASP A 1 498 ? 207.980 182.032 173.609 1.00 50.31 498 ASP A C 1
ATOM 2731 O O . ASP A 1 498 ? 206.772 181.799 173.681 1.00 50.31 498 ASP A O 1
ATOM 2736 N N . ASN A 1 499 ? 208.473 183.242 173.387 1.00 52.55 499 ASN A N 1
ATOM 2737 C CA . ASN A 1 499 ? 207.636 184.427 173.235 1.00 52.55 499 ASN A CA 1
ATOM 2738 C C . ASN A 1 499 ? 207.490 184.696 171.745 1.00 52.55 499 ASN A C 1
ATOM 2739 O O . ASN A 1 499 ? 208.359 185.313 171.128 1.00 52.55 499 ASN A O 1
ATOM 2744 N N . LEU A 1 500 ? 206.388 184.234 171.167 1.00 49.13 500 LEU A N 1
ATOM 2745 C CA . LEU A 1 500 ? 206.168 184.370 169.739 1.00 49.13 500 LEU A CA 1
ATOM 2746 C C . LEU A 1 500 ? 205.755 185.798 169.398 1.00 49.13 500 LEU A C 1
ATOM 2747 O O . LEU A 1 500 ? 205.515 186.636 170.271 1.00 49.13 500 LEU A O 1
ATOM 2752 N N . GLN A 1 501 ? 205.678 186.079 168.104 1.00 52.15 501 GLN A N 1
ATOM 2753 C CA . GLN A 1 501 ? 205.038 187.279 167.590 1.00 52.15 501 GLN A CA 1
ATOM 2754 C C . GLN A 1 501 ? 204.011 186.853 166.556 1.00 52.15 501 GLN A C 1
ATOM 2755 O O . GLN A 1 501 ? 204.275 185.959 165.747 1.00 52.15 501 GLN A O 1
ATOM 2761 N N . SER A 1 502 ? 202.840 187.479 166.592 1.00 55.26 502 SER A N 1
ATOM 2762 C CA . SER A 1 502 ? 201.826 187.178 165.597 1.00 55.26 502 SER A CA 1
ATOM 2763 C C . SER A 1 502 ? 202.247 187.731 164.242 1.00 55.26 502 SER A C 1
ATOM 2764 O O . SER A 1 502 ? 203.086 188.629 164.141 1.00 55.26 502 SER A O 1
ATOM 2767 N N . VAL A 1 503 ? 201.661 187.180 163.189 1.00 53.36 503 VAL A N 1
ATOM 2768 C CA . VAL A 1 503 ? 202.053 187.517 161.829 1.00 53.36 503 VAL A CA 1
ATOM 2769 C C . VAL A 1 503 ? 200.896 188.246 161.168 1.00 53.36 503 VAL A C 1
ATOM 2770 O O . VAL A 1 503 ? 199.830 187.667 160.931 1.00 53.36 503 VAL A O 1
ATOM 2774 N N . GLU A 1 504 ? 201.106 189.522 160.875 1.00 56.24 504 GLU A N 1
ATOM 2775 C CA . GLU A 1 504 ? 200.135 190.311 160.146 1.00 56.24 504 GLU A CA 1
ATOM 2776 C C . GLU A 1 504 ? 200.329 190.117 158.647 1.00 56.24 504 GLU A C 1
ATOM 2777 O O . GLU A 1 504 ? 201.234 189.412 158.193 1.00 56.24 504 GLU A O 1
ATOM 2783 N N . TYR A 1 505 ? 199.453 190.752 157.868 1.00 54.47 505 TYR A N 1
ATOM 2784 C CA . TYR A 1 505 ? 199.686 190.820 156.434 1.00 54.47 505 TYR A CA 1
ATOM 2785 C C . TYR A 1 505 ? 200.844 191.743 156.107 1.00 54.47 505 TYR A C 1
ATOM 2786 O O . TYR A 1 505 ? 201.493 191.551 155.078 1.00 54.47 505 TYR A O 1
ATOM 2795 N N . ILE A 1 506 ? 201.101 192.737 156.962 1.00 55.46 506 ILE A N 1
ATOM 2796 C CA . ILE A 1 506 ? 202.194 193.676 156.757 1.00 55.46 506 ILE A CA 1
ATOM 2797 C C . ILE A 1 506 ? 203.523 192.924 156.846 1.00 55.46 506 ILE A C 1
ATOM 2798 O O . ILE A 1 506 ? 203.608 191.845 157.448 1.00 55.46 506 ILE A O 1
ATOM 2803 N N . GLN A 1 507 ? 204.537 193.444 156.143 1.00 58.79 507 GLN A N 1
ATOM 2804 C CA . GLN A 1 507 ? 205.934 193.123 156.399 1.00 58.79 507 GLN A CA 1
ATOM 2805 C C . GLN A 1 507 ? 206.187 193.221 157.895 1.00 58.79 507 GLN A C 1
ATOM 2806 O O . GLN A 1 507 ? 206.030 194.297 158.481 1.00 58.79 507 GLN A O 1
ATOM 2812 N N . SER A 1 508 ? 206.534 192.095 158.512 1.00 64.50 508 SER A N 1
ATOM 2813 C CA . SER A 1 508 ? 206.477 191.977 159.961 1.00 64.50 508 SER A CA 1
ATOM 2814 C C . SER A 1 508 ? 207.572 192.804 160.619 1.00 64.50 508 SER A C 1
ATOM 2815 O O . SER A 1 508 ? 208.731 192.788 160.196 1.00 64.50 508 SER A O 1
ATOM 2818 N N . ASN A 1 509 ? 207.187 193.535 161.661 1.00 67.22 509 ASN A N 1
ATOM 2819 C CA . ASN A 1 509 ? 208.039 194.567 162.230 1.00 67.22 509 ASN A CA 1
ATOM 2820 C C . ASN A 1 509 ? 209.095 193.980 163.154 1.00 67.22 509 ASN A C 1
ATOM 2821 O O . ASN A 1 509 ? 209.250 192.758 163.242 1.00 67.22 509 ASN A O 1
ATOM 2826 N N . ASN A 1 510 ? 209.817 194.847 163.855 1.00 74.06 510 ASN A N 1
ATOM 2827 C CA . ASN A 1 510 ? 210.948 194.418 164.659 1.00 74.06 510 ASN A CA 1
ATOM 2828 C C . ASN A 1 510 ? 211.208 195.466 165.734 1.00 74.06 510 ASN A C 1
ATOM 2829 O O . ASN A 1 510 ? 211.076 196.666 165.478 1.00 74.06 510 ASN A O 1
ATOM 2831 N N . ASP A 1 511 ? 211.567 195.019 166.942 1.00 77.60 511 ASP A N 1
ATOM 2832 C CA . ASP A 1 511 ? 211.649 193.609 167.336 1.00 77.60 511 ASP A CA 1
ATOM 2833 C C . ASP A 1 511 ? 211.043 193.415 168.716 1.00 77.60 511 ASP A C 1
ATOM 2834 O O . ASP A 1 511 ? 211.047 192.297 169.240 1.00 77.60 511 ASP A O 1
ATOM 2836 N N . ASP A 1 512 ? 210.517 194.514 169.269 1.00 74.54 512 ASP A N 1
ATOM 2837 C CA . ASP A 1 512 ? 210.073 194.617 170.662 1.00 74.54 512 ASP A CA 1
ATOM 2838 C C . ASP A 1 512 ? 211.197 194.201 171.613 1.00 74.54 512 ASP A C 1
ATOM 2839 O O . ASP A 1 512 ? 211.094 193.232 172.367 1.00 74.54 512 ASP A O 1
ATOM 2841 N N . LYS A 1 513 ? 212.288 194.965 171.554 1.00 72.37 513 LYS A N 1
ATOM 2842 C CA . LYS A 1 513 ? 213.516 194.642 172.279 1.00 72.37 513 LYS A CA 1
ATOM 2843 C C . LYS A 1 513 ? 213.323 194.951 173.761 1.00 72.37 513 LYS A C 1
ATOM 2844 O O . LYS A 1 513 ? 213.747 195.985 174.282 1.00 72.37 513 LYS A O 1
ATOM 2846 N N . GLN A 1 514 ? 212.662 194.023 174.451 1.00 69.20 514 GLN A N 1
ATOM 2847 C CA . GLN A 1 514 ? 212.495 194.118 175.894 1.00 69.20 514 GLN A CA 1
ATOM 2848 C C . GLN A 1 514 ? 213.689 193.501 176.606 1.00 69.20 514 GLN A C 1
ATOM 2849 O O . GLN A 1 514 ? 214.715 193.214 175.983 1.00 69.20 514 GLN A O 1
ATOM 2855 N N . GLU A 1 515 ? 213.566 193.302 177.914 1.00 70.34 515 GLU A N 1
ATOM 2856 C CA . GLU A 1 515 ? 214.562 192.575 178.680 1.00 70.34 515 GLU A CA 1
ATOM 2857 C C . GLU A 1 515 ? 213.850 191.554 179.550 1.00 70.34 515 GLU A C 1
ATOM 2858 O O . GLU A 1 515 ? 212.657 191.678 179.833 1.00 70.34 515 GLU A O 1
ATOM 2864 N N . ILE A 1 516 ? 214.594 190.533 179.965 1.00 62.80 516 ILE A N 1
ATOM 2865 C CA . ILE A 1 516 ? 214.077 189.586 180.945 1.00 62.80 516 ILE A CA 1
ATOM 2866 C C . ILE A 1 516 ? 213.996 190.312 182.282 1.00 62.80 516 ILE A C 1
ATOM 2867 O O . ILE A 1 516 ? 215.022 190.633 182.888 1.00 62.80 516 ILE A O 1
ATOM 2872 N N . ILE A 1 517 ? 212.776 190.592 182.731 1.00 61.96 517 ILE A N 1
ATOM 2873 C CA . ILE A 1 517 ? 212.574 191.382 183.940 1.00 61.96 517 ILE A CA 1
ATOM 2874 C C . ILE A 1 517 ? 212.922 190.509 185.140 1.00 61.96 517 ILE A C 1
ATOM 2875 O O . ILE A 1 517 ? 212.173 189.599 185.501 1.00 61.96 517 ILE A O 1
ATOM 2880 N N . THR A 1 518 ? 214.072 190.780 185.749 1.00 58.37 518 THR A N 1
ATOM 2881 C CA . THR A 1 518 ? 214.556 190.008 186.881 1.00 58.37 518 THR A CA 1
ATOM 2882 C C . THR A 1 518 ? 213.918 190.532 188.165 1.00 58.37 518 THR A C 1
ATOM 2883 O O . THR A 1 518 ? 212.997 191.351 188.141 1.00 58.37 518 THR A O 1
ATOM 2887 N N . THR A 1 519 ? 214.414 190.072 189.307 1.00 54.58 519 THR A N 1
ATOM 2888 C CA . THR A 1 519 ? 213.873 190.457 190.598 1.00 54.58 519 THR A CA 1
ATOM 2889 C C . THR A 1 519 ? 214.775 191.491 191.251 1.00 54.58 519 THR A C 1
ATOM 2890 O O . THR A 1 519 ? 215.985 191.523 191.017 1.00 54.58 519 THR A O 1
ATOM 2894 N N . GLY A 1 520 ? 214.169 192.334 192.078 1.00 54.64 520 GLY A N 1
ATOM 2895 C CA . GLY A 1 520 ? 214.901 193.392 192.738 1.00 54.64 520 GLY A CA 1
ATOM 2896 C C . GLY A 1 520 ? 215.140 193.108 194.204 1.00 54.64 520 GLY A C 1
ATOM 2897 O O . GLY A 1 520 ? 215.757 192.101 194.551 1.00 54.64 520 GLY A O 1
ATOM 2898 N N . PHE A 1 521 ? 214.646 193.988 195.070 1.00 54.27 521 PHE A N 1
ATOM 2899 C CA . PHE A 1 521 ? 214.892 193.891 196.506 1.00 54.27 521 PHE A CA 1
ATOM 2900 C C . PHE A 1 521 ? 213.863 194.754 197.210 1.00 54.27 521 PHE A C 1
ATOM 2901 O O . PHE A 1 521 ? 213.822 195.961 196.972 1.00 54.27 521 PHE A O 1
ATOM 2909 N N . GLU A 1 522 ? 213.025 194.157 198.056 1.00 55.67 522 GLU A N 1
ATOM 2910 C CA . GLU A 1 522 ? 211.961 194.908 198.718 1.00 55.67 522 GLU A CA 1
ATOM 2911 C C . GLU A 1 522 ? 211.847 194.479 200.171 1.00 55.67 522 GLU A C 1
ATOM 2912 O O . GLU A 1 522 ? 211.526 193.322 200.453 1.00 55.67 522 GLU A O 1
ATOM 2918 N N . ILE A 1 523 ? 212.115 195.411 201.084 1.00 53.02 523 ILE A N 1
ATOM 2919 C CA . ILE A 1 523 ? 211.884 195.229 202.513 1.00 53.02 523 ILE A CA 1
ATOM 2920 C C . ILE A 1 523 ? 210.627 195.989 202.895 1.00 53.02 523 ILE A C 1
ATOM 2921 O O . ILE A 1 523 ? 210.530 197.197 202.653 1.00 53.02 523 ILE A O 1
ATOM 2926 N N . LEU A 1 524 ? 209.671 195.292 203.493 1.00 51.81 524 LEU A N 1
ATOM 2927 C CA . LEU A 1 524 ? 208.603 195.947 204.228 1.00 51.81 524 LEU A CA 1
ATOM 2928 C C . LEU A 1 524 ? 209.059 196.170 205.662 1.00 51.81 524 LEU A C 1
ATOM 2929 O O . LEU A 1 524 ? 209.528 195.239 206.321 1.00 51.81 524 LEU A O 1
ATOM 2934 N N . LEU A 1 525 ? 208.938 197.402 206.135 1.00 52.09 525 LEU A N 1
ATOM 2935 C CA . LEU A 1 525 ? 209.129 197.706 207.541 1.00 52.09 525 LEU A CA 1
ATOM 2936 C C . LEU A 1 525 ? 207.774 197.952 208.179 1.00 52.09 525 LEU A C 1
ATOM 2937 O O . LEU A 1 525 ? 206.748 197.964 207.499 1.00 52.09 525 LEU A O 1
ATOM 2942 N N . THR A 1 526 ? 207.777 198.121 209.496 1.00 54.24 526 THR A N 1
ATOM 2943 C CA . THR A 1 526 ? 206.644 198.655 210.237 1.00 54.24 526 THR A CA 1
ATOM 2944 C C . THR A 1 526 ? 207.196 199.639 211.248 1.00 54.24 526 THR A C 1
ATOM 2945 O O . THR A 1 526 ? 208.405 199.658 211.493 1.00 54.24 526 THR A O 1
ATOM 2949 N N . SER A 1 527 ? 206.324 200.455 211.827 1.00 58.14 527 SER A N 1
ATOM 2950 C CA . SER A 1 527 ? 206.732 201.405 212.848 1.00 58.14 527 SER A CA 1
ATOM 2951 C C . SER A 1 527 ? 205.546 201.739 213.740 1.00 58.14 527 SER A C 1
ATOM 2952 O O . SER A 1 527 ? 204.437 201.228 213.566 1.00 58.14 527 SER A O 1
ATOM 2955 N N . ARG A 1 528 ? 205.802 202.605 214.714 1.00 58.89 528 ARG A N 1
ATOM 2956 C CA . ARG A 1 528 ? 204.766 203.195 215.543 1.00 58.89 528 ARG A CA 1
ATOM 2957 C C . ARG A 1 528 ? 204.855 204.712 215.548 1.00 58.89 528 ARG A C 1
ATOM 2958 O O . ARG A 1 528 ? 204.099 205.369 216.268 1.00 58.89 528 ARG A O 1
ATOM 2966 N N . ASN A 1 529 ? 205.769 205.279 214.764 1.00 61.54 529 ASN A N 1
ATOM 2967 C CA . ASN A 1 529 ? 205.970 206.715 214.678 1.00 61.54 529 ASN A CA 1
ATOM 2968 C C . ASN A 1 529 ? 206.254 207.081 213.233 1.00 61.54 529 ASN A C 1
ATOM 2969 O O . ASN A 1 529 ? 206.558 206.223 212.403 1.00 61.54 529 ASN A O 1
ATOM 2974 N N . THR A 1 530 ? 206.162 208.370 212.934 1.00 63.52 530 THR A N 1
ATOM 2975 C CA . THR A 1 530 ? 206.984 208.911 211.866 1.00 63.52 530 THR A CA 1
ATOM 2976 C C . THR A 1 530 ? 208.402 209.013 212.404 1.00 63.52 530 THR A C 1
ATOM 2977 O O . THR A 1 530 ? 208.615 209.567 213.487 1.00 63.52 530 THR A O 1
ATOM 2981 N N . LEU A 1 531 ? 209.362 208.464 211.666 1.00 62.18 531 LEU A N 1
ATOM 2982 C CA . LEU A 1 531 ? 210.658 208.131 212.252 1.00 62.18 531 LEU A CA 1
ATOM 2983 C C . LEU A 1 531 ? 211.475 209.379 212.558 1.00 62.18 531 LEU A C 1
ATOM 2984 O O . LEU A 1 531 ? 211.624 210.247 211.691 1.00 62.18 531 LEU A O 1
ATOM 2989 N N . PRO A 1 532 ? 211.989 209.519 213.779 1.00 65.65 532 PRO A N 1
ATOM 2990 C CA . PRO A 1 532 ? 212.976 210.565 214.053 1.00 65.65 532 PRO A CA 1
ATOM 2991 C C . PRO A 1 532 ? 214.283 210.267 213.337 1.00 65.65 532 PRO A C 1
ATOM 2992 O O . PRO A 1 532 ? 214.741 209.122 213.310 1.00 65.65 532 PRO A O 1
ATOM 2996 N N . PHE A 1 533 ? 214.845 211.310 212.721 1.00 66.66 533 PHE A N 1
ATOM 2997 C CA . PHE A 1 533 ? 216.191 211.313 212.136 1.00 66.66 533 PHE A CA 1
ATOM 2998 C C . PHE A 1 533 ? 216.326 210.329 210.972 1.00 66.66 533 PHE A C 1
ATOM 2999 O O . PHE A 1 533 ? 217.278 209.552 210.890 1.00 66.66 533 PHE A O 1
ATOM 3007 N N . LEU A 1 534 ? 215.359 210.378 210.061 1.00 67.97 534 LEU A N 1
ATOM 3008 C CA . LEU A 1 534 ? 215.520 209.872 208.700 1.00 67.97 534 LEU A CA 1
ATOM 3009 C C . LEU A 1 534 ? 214.733 210.777 207.766 1.00 67.97 534 LEU A C 1
ATOM 3010 O O . LEU A 1 534 ? 214.121 211.759 208.194 1.00 67.97 534 LEU A O 1
ATOM 3015 N N . ASP A 1 535 ? 214.751 210.441 206.484 1.00 67.87 535 ASP A N 1
ATOM 3016 C CA . ASP A 1 535 ? 213.873 211.062 205.498 1.00 67.87 535 ASP A CA 1
ATOM 3017 C C . ASP A 1 535 ? 212.797 210.046 205.149 1.00 67.87 535 ASP A C 1
ATOM 3018 O O . ASP A 1 535 ? 212.886 209.343 204.145 1.00 67.87 535 ASP A O 1
ATOM 3023 N N . THR A 1 536 ? 211.758 209.983 205.974 1.00 62.14 536 THR A N 1
ATOM 3024 C CA . THR A 1 536 ? 210.590 209.170 205.643 1.00 62.14 536 THR A CA 1
ATOM 3025 C C . THR A 1 536 ? 209.581 209.956 204.833 1.00 62.14 536 THR A C 1
ATOM 3026 O O . THR A 1 536 ? 208.391 209.993 205.151 1.00 62.14 536 THR A O 1
ATOM 3030 N N . GLU A 1 537 ? 210.053 210.602 203.773 1.00 61.31 537 GLU A N 1
ATOM 3031 C CA . GLU A 1 537 ? 209.252 211.437 202.891 1.00 61.31 537 GLU A CA 1
ATOM 3032 C C . GLU A 1 537 ? 209.747 211.126 201.492 1.00 61.31 537 GLU A C 1
ATOM 3033 O O . GLU A 1 537 ? 210.958 211.157 201.250 1.00 61.31 537 GLU A O 1
ATOM 3039 N N . ILE A 1 538 ? 208.827 210.817 200.578 1.00 56.88 538 ILE A N 1
ATOM 3040 C CA . ILE A 1 538 ? 209.207 210.098 199.367 1.00 56.88 538 ILE A CA 1
ATOM 3041 C C . ILE A 1 538 ? 209.881 211.056 198.398 1.00 56.88 538 ILE A C 1
ATOM 3042 O O . ILE A 1 538 ? 209.224 211.745 197.610 1.00 56.88 538 ILE A O 1
ATOM 3047 N N . THR A 1 539 ? 211.198 211.139 198.505 1.00 57.54 539 THR A N 1
ATOM 3048 C CA . THR A 1 539 ? 212.035 211.711 197.471 1.00 57.54 539 THR A CA 1
ATOM 3049 C C . THR A 1 539 ? 212.624 210.579 196.646 1.00 57.54 539 THR A C 1
ATOM 3050 O O . THR A 1 539 ? 212.609 209.416 197.048 1.00 57.54 539 THR A O 1
ATOM 3054 N N . LEU A 1 540 ? 213.149 210.918 195.477 1.00 57.99 540 LEU A N 1
ATOM 3055 C CA . LEU A 1 540 ? 213.950 209.941 194.756 1.00 57.99 540 LEU A CA 1
ATOM 3056 C C . LEU A 1 540 ? 215.426 210.207 195.021 1.00 57.99 540 LEU A C 1
ATOM 3057 O O . LEU A 1 540 ? 216.199 210.502 194.107 1.00 57.99 540 LEU A O 1
ATOM 3062 N N . SER A 1 541 ? 215.816 210.090 196.283 1.00 61.99 541 SER A N 1
ATOM 3063 C CA . SER A 1 541 ? 217.172 210.350 196.738 1.00 61.99 541 SER A CA 1
ATOM 3064 C C . SER A 1 541 ? 217.672 209.120 197.493 1.00 61.99 541 SER A C 1
ATOM 3065 O O . SER A 1 541 ? 217.034 208.069 197.488 1.00 61.99 541 SER A O 1
ATOM 3068 N N . LYS A 1 542 ? 218.820 209.251 198.142 1.00 63.22 542 LYS A N 1
ATOM 3069 C CA . LYS A 1 542 ? 219.545 208.096 198.643 1.00 63.22 542 LYS A CA 1
ATOM 3070 C C . LYS A 1 542 ? 219.508 208.023 200.164 1.00 63.22 542 LYS A C 1
ATOM 3071 O O . LYS A 1 542 ? 219.369 209.031 200.859 1.00 63.22 542 LYS A O 1
ATOM 3077 N N . LEU A 1 543 ? 219.628 206.794 200.668 1.00 66.99 543 LEU A N 1
ATOM 3078 C CA . LEU A 1 543 ? 219.750 206.518 202.096 1.00 66.99 543 LEU A CA 1
ATOM 3079 C C . LEU A 1 543 ? 220.852 205.488 202.274 1.00 66.99 543 LEU A C 1
ATOM 3080 O O . LEU A 1 543 ? 220.719 204.358 201.800 1.00 66.99 543 LEU A O 1
ATOM 3085 N N . ASP A 1 544 ? 221.911 205.861 202.986 1.00 72.77 544 ASP A N 1
ATOM 3086 C CA . ASP A 1 544 ? 223.148 205.090 203.002 1.00 72.77 544 ASP A CA 1
ATOM 3087 C C . ASP A 1 544 ? 223.011 203.857 203.897 1.00 72.77 544 ASP A C 1
ATOM 3088 O O . ASP A 1 544 ? 221.955 203.582 204.471 1.00 72.77 544 ASP A O 1
ATOM 3093 N N . ASN A 1 545 ? 224.099 203.101 204.034 1.00 70.75 545 ASN A N 1
ATOM 3094 C CA . ASN A 1 545 ? 224.120 201.905 204.871 1.00 70.75 545 ASN A CA 1
ATOM 3095 C C . ASN A 1 545 ? 225.452 201.805 205.592 1.00 70.75 545 ASN A C 1
ATOM 3096 O O . ASN A 1 545 ? 226.492 201.602 204.959 1.00 70.75 545 ASN A O 1
ATOM 3101 N N . ASP A 1 546 ? 225.415 201.938 206.915 1.00 73.71 546 ASP A N 1
ATOM 3102 C CA . ASP A 1 546 ? 226.547 201.616 207.764 1.00 73.71 546 ASP A CA 1
ATOM 3103 C C . ASP A 1 546 ? 226.220 200.562 208.807 1.00 73.71 546 ASP A C 1
ATOM 3104 O O . ASP A 1 546 ? 227.137 200.076 209.478 1.00 73.71 546 ASP A O 1
ATOM 3109 N N . GLN A 1 547 ? 224.953 200.192 208.957 1.00 72.14 547 GLN A N 1
ATOM 3110 C CA . GLN A 1 547 ? 224.526 199.235 209.963 1.00 72.14 547 GLN A CA 1
ATOM 3111 C C . GLN A 1 547 ? 223.786 198.090 209.289 1.00 72.14 547 GLN A C 1
ATOM 3112 O O . GLN A 1 547 ? 223.099 198.288 208.283 1.00 72.14 547 GLN A O 1
ATOM 3118 N N . ASN A 1 548 ? 223.929 196.895 209.853 1.00 70.81 548 ASN A N 1
ATOM 3119 C CA . ASN A 1 548 ? 223.327 195.679 209.318 1.00 70.81 548 ASN A CA 1
ATOM 3120 C C . ASN A 1 548 ? 222.199 195.179 210.212 1.00 70.81 548 ASN A C 1
ATOM 3121 O O . ASN A 1 548 ? 222.047 193.978 210.436 1.00 70.81 548 ASN A O 1
ATOM 3126 N N . TYR A 1 549 ? 221.394 196.102 210.737 1.00 71.56 549 TYR A N 1
ATOM 3127 C CA . TYR A 1 549 ? 220.253 195.759 211.572 1.00 71.56 549 TYR A CA 1
ATOM 3128 C C . TYR A 1 549 ? 218.983 195.531 210.764 1.00 71.56 549 TYR A C 1
ATOM 3129 O O . TYR A 1 549 ? 217.880 195.637 211.309 1.00 71.56 549 TYR A O 1
ATOM 3138 N N . LEU A 1 550 ? 219.122 195.229 209.481 1.00 63.40 550 LEU A N 1
ATOM 3139 C CA . LEU A 1 550 ? 218.073 194.703 208.627 1.00 63.40 550 LEU A CA 1
ATOM 3140 C C . LEU A 1 550 ? 218.426 193.267 208.268 1.00 63.40 550 LEU A C 1
ATOM 3141 O O . LEU A 1 550 ? 219.485 192.755 208.640 1.00 63.40 550 LEU A O 1
ATOM 3146 N N . LEU A 1 551 ? 217.531 192.603 207.539 1.00 60.84 551 LEU A N 1
ATOM 3147 C CA . LEU A 1 551 ? 217.926 191.345 206.910 1.00 60.84 551 LEU A CA 1
ATOM 3148 C C . LEU A 1 551 ? 218.859 191.639 205.745 1.00 60.84 551 LEU A C 1
ATOM 3149 O O . LEU A 1 551 ? 220.054 191.336 205.809 1.00 60.84 551 LEU A O 1
ATOM 3154 N N . GLY A 1 552 ? 218.315 192.273 204.703 1.00 64.70 552 GLY A N 1
ATOM 3155 C CA . GLY A 1 552 ? 219.051 192.959 203.651 1.00 64.70 552 GLY A CA 1
ATOM 3156 C C . GLY A 1 552 ? 220.105 192.118 202.969 1.00 64.70 552 GLY A C 1
ATOM 3157 O O . GLY A 1 552 ? 219.938 190.915 202.745 1.00 64.70 552 GLY A O 1
ATOM 3158 N N . ALA A 1 553 ? 221.215 192.772 202.648 1.00 69.26 553 ALA A N 1
ATOM 3159 C CA . ALA A 1 553 ? 222.466 192.115 202.311 1.00 69.26 553 ALA A CA 1
ATOM 3160 C C . ALA A 1 553 ? 223.586 193.106 202.574 1.00 69.26 553 ALA A C 1
ATOM 3161 O O . ALA A 1 553 ? 223.417 194.317 202.409 1.00 69.26 553 ALA A O 1
ATOM 3163 N N . THR A 1 554 ? 224.738 192.579 202.984 1.00 72.73 554 THR A N 1
ATOM 3164 C CA . THR A 1 554 ? 225.893 193.425 203.245 1.00 72.73 554 THR A CA 1
ATOM 3165 C C . THR A 1 554 ? 226.554 193.934 201.972 1.00 72.73 554 THR A C 1
ATOM 3166 O O . THR A 1 554 ? 227.442 194.787 202.056 1.00 72.73 554 THR A O 1
ATOM 3170 N N . ASP A 1 555 ? 226.148 193.437 200.803 1.00 71.06 555 ASP A N 1
ATOM 3171 C CA . ASP A 1 555 ? 226.671 193.894 199.523 1.00 71.06 555 ASP A CA 1
ATOM 3172 C C . ASP A 1 555 ? 225.808 194.980 198.896 1.00 71.06 555 ASP A C 1
ATOM 3173 O O . ASP A 1 555 ? 225.762 195.094 197.664 1.00 71.06 555 ASP A O 1
ATOM 3178 N N . ILE A 1 556 ? 225.121 195.780 199.705 1.00 68.69 556 ILE A N 1
ATOM 3179 C CA . ILE A 1 556 ? 224.138 196.734 199.211 1.00 68.69 556 ILE A CA 1
ATOM 3180 C C . ILE A 1 556 ? 224.615 198.155 199.482 1.00 68.69 556 ILE A C 1
ATOM 3181 O O . ILE A 1 556 ? 225.038 198.485 200.594 1.00 68.69 556 ILE A O 1
ATOM 3186 N N . LYS A 1 557 ? 224.541 198.989 198.445 1.00 69.02 557 LYS A N 1
ATOM 3187 C CA . LYS A 1 557 ? 224.805 200.422 198.484 1.00 69.02 557 LYS A CA 1
ATOM 3188 C C . LYS A 1 557 ? 223.597 201.179 199.025 1.00 69.02 557 LYS A C 1
ATOM 3189 O O . LYS A 1 557 ? 222.806 200.618 199.787 1.00 69.02 557 LYS A O 1
ATOM 3195 N N . SER A 1 558 ? 223.505 202.474 198.717 1.00 67.90 558 SER A N 1
ATOM 3196 C CA . SER A 1 558 ? 222.434 203.341 199.204 1.00 67.90 558 SER A CA 1
ATOM 3197 C C . SER A 1 558 ? 221.038 202.834 198.817 1.00 67.90 558 SER A C 1
ATOM 3198 O O . SER A 1 558 ? 220.867 202.005 197.921 1.00 67.90 558 SER A O 1
ATOM 3201 N N . LEU A 1 559 ? 220.031 203.346 199.526 1.00 63.49 559 LEU A N 1
ATOM 3202 C CA . LEU A 1 559 ? 218.661 202.852 199.449 1.00 63.49 559 LEU A CA 1
ATOM 3203 C C . LEU A 1 559 ? 217.702 204.017 199.247 1.00 63.49 559 LEU A C 1
ATOM 3204 O O . LEU A 1 559 ? 218.058 205.178 199.461 1.00 63.49 559 LEU A O 1
ATOM 3209 N N . TYR A 1 560 ? 216.470 203.705 198.841 1.00 54.32 560 TYR A N 1
ATOM 3210 C CA . TYR A 1 560 ? 215.429 204.720 198.766 1.00 54.32 560 TYR A CA 1
ATOM 3211 C C . TYR A 1 560 ? 214.102 204.139 199.228 1.00 54.32 560 TYR A C 1
ATOM 3212 O O . TYR A 1 560 ? 213.959 202.930 199.421 1.00 54.32 560 TYR A O 1
ATOM 3221 N N . ILE A 1 561 ? 213.122 205.026 199.391 1.00 51.26 561 ILE A N 1
ATOM 3222 C CA . ILE A 1 561 ? 211.806 204.696 199.927 1.00 51.26 561 ILE A CA 1
ATOM 3223 C C . ILE A 1 561 ? 210.774 204.922 198.834 1.00 51.26 561 ILE A C 1
ATOM 3224 O O . ILE A 1 561 ? 210.702 206.017 198.264 1.00 51.26 561 ILE A O 1
ATOM 3229 N N . SER A 1 562 ? 209.960 203.903 198.552 1.00 51.05 562 SER A N 1
ATOM 3230 C CA . SER A 1 562 ? 209.011 203.989 197.454 1.00 51.05 562 SER A CA 1
ATOM 3231 C C . SER A 1 562 ? 207.546 203.972 197.872 1.00 51.05 562 SER A C 1
ATOM 3232 O O . SER A 1 562 ? 206.685 204.221 197.022 1.00 51.05 562 SER A O 1
ATOM 3235 N N . GLN A 1 563 ? 207.225 203.701 199.138 1.00 49.97 563 GLN A N 1
ATOM 3236 C CA . GLN A 1 563 ? 205.846 203.768 199.613 1.00 49.97 563 GLN A CA 1
ATOM 3237 C C . GLN A 1 563 ? 205.801 204.254 201.050 1.00 49.97 563 GLN A C 1
ATOM 3238 O O . GLN A 1 563 ? 206.802 204.247 201.766 1.00 49.97 563 GLN A O 1
ATOM 3244 N N . ARG A 1 564 ? 204.601 204.652 201.468 1.00 50.76 564 ARG A N 1
ATOM 3245 C CA . ARG A 1 564 ? 204.239 204.786 202.869 1.00 50.76 564 ARG A CA 1
ATOM 3246 C C . ARG A 1 564 ? 202.804 204.316 203.035 1.00 50.76 564 ARG A C 1
ATOM 3247 O O . ARG A 1 564 ? 202.016 204.344 202.089 1.00 50.76 564 ARG A O 1
ATOM 3255 N N . LYS A 1 565 ? 202.471 203.874 204.241 1.00 47.54 565 LYS A N 1
ATOM 3256 C CA . LYS A 1 565 ? 201.103 203.534 204.597 1.00 47.54 565 LYS A CA 1
ATOM 3257 C C . LYS A 1 565 ? 200.814 204.098 205.978 1.00 47.54 565 LYS A C 1
ATOM 3258 O O . LYS A 1 565 ? 201.675 204.076 206.857 1.00 47.54 565 LYS A O 1
ATOM 3264 N N . LEU A 1 566 ? 199.603 204.616 206.165 1.00 49.48 566 LEU A N 1
ATOM 3265 C CA . LEU A 1 566 ? 199.254 205.304 207.405 1.00 49.48 566 LEU A CA 1
ATOM 3266 C C . LEU A 1 566 ? 197.903 204.796 207.884 1.00 49.48 566 LEU A C 1
ATOM 3267 O O . LEU A 1 566 ? 196.880 205.066 207.250 1.00 49.48 566 LEU A O 1
ATOM 3272 N N . LEU A 1 567 ? 197.895 204.070 208.996 1.00 49.44 567 LEU A N 1
ATOM 3273 C CA . LEU A 1 567 ? 196.668 203.755 209.712 1.00 49.44 567 LEU A CA 1
ATOM 3274 C C . LEU A 1 567 ? 196.601 204.622 210.959 1.00 49.44 567 LEU A C 1
ATOM 3275 O O . LEU A 1 567 ? 197.404 204.446 211.882 1.00 49.44 567 LEU A O 1
ATOM 3280 N N . PHE A 1 568 ? 195.652 205.548 210.991 1.00 53.00 568 PHE A N 1
ATOM 3281 C CA . PHE A 1 568 ? 195.427 206.394 212.154 1.00 53.00 568 PHE A CA 1
ATOM 3282 C C . PHE A 1 568 ? 194.059 206.053 212.722 1.00 53.00 568 PHE A C 1
ATOM 3283 O O . PHE A 1 568 ? 193.037 206.312 212.080 1.00 53.00 568 PHE A O 1
ATOM 3291 N N . LYS A 1 569 ? 194.039 205.477 213.916 1.00 56.81 569 LYS A N 1
ATOM 3292 C CA . LYS A 1 569 ? 192.801 205.145 214.597 1.00 56.81 569 LYS A CA 1
ATOM 3293 C C . LYS A 1 569 ? 192.635 206.018 215.830 1.00 56.81 569 LYS A C 1
ATOM 3294 O O . LYS A 1 569 ? 193.598 206.301 216.547 1.00 56.81 569 LYS A O 1
ATOM 3300 N N . ARG A 1 570 ? 191.399 206.438 216.072 1.00 61.85 570 ARG A N 1
ATOM 3301 C CA . ARG A 1 570 ? 191.087 207.215 217.258 1.00 61.85 570 ARG A CA 1
ATOM 3302 C C . ARG A 1 570 ? 191.141 206.321 218.487 1.00 61.85 570 ARG A C 1
ATOM 3303 O O . ARG A 1 570 ? 190.634 205.196 218.477 1.00 61.85 570 ARG A O 1
ATOM 3311 N N . SER A 1 571 ? 191.780 206.822 219.538 1.00 70.72 571 SER A N 1
ATOM 3312 C CA . SER A 1 571 ? 191.967 206.046 220.752 1.00 70.72 571 SER A CA 1
ATOM 3313 C C . SER A 1 571 ? 190.643 205.859 221.483 1.00 70.72 571 SER A C 1
ATOM 3314 O O . SER A 1 571 ? 189.781 206.740 221.487 1.00 70.72 571 SER A O 1
ATOM 3317 N N . LYS A 1 572 ? 190.487 204.681 222.099 1.00 78.73 572 LYS A N 1
ATOM 3318 C CA . LYS A 1 572 ? 189.204 204.304 222.686 1.00 78.73 572 LYS A CA 1
ATOM 3319 C C . LYS A 1 572 ? 188.876 205.115 223.932 1.00 78.73 572 LYS A C 1
ATOM 3320 O O . LYS A 1 572 ? 187.700 205.246 224.287 1.00 78.73 572 LYS A O 1
ATOM 3326 N N . TYR A 1 573 ? 189.888 205.653 224.609 1.00 80.92 573 TYR A N 1
ATOM 3327 C CA . TYR A 1 573 ? 189.623 206.565 225.715 1.00 80.92 573 TYR A CA 1
ATOM 3328 C C . TYR A 1 573 ? 189.060 207.884 225.204 1.00 80.92 573 TYR A C 1
ATOM 3329 O O . TYR A 1 573 ? 188.195 208.492 225.844 1.00 80.92 573 TYR A O 1
ATOM 3338 N N . CYS A 1 574 ? 189.535 208.339 224.040 1.00 77.02 574 CYS A N 1
ATOM 3339 C CA . CYS A 1 574 ? 189.034 209.583 223.462 1.00 77.02 574 CYS A CA 1
ATOM 3340 C C . CYS A 1 574 ? 187.683 209.377 222.787 1.00 77.02 574 CYS A C 1
ATOM 3341 O O . CYS A 1 574 ? 186.993 210.353 222.470 1.00 77.02 574 CYS A O 1
ATOM 3344 N N . SER A 1 575 ? 187.287 208.121 222.570 1.00 77.51 575 SER A N 1
ATOM 3345 C CA . SER A 1 575 ? 185.996 207.839 221.952 1.00 77.51 575 SER A CA 1
ATOM 3346 C C . SER A 1 575 ? 184.846 208.202 222.883 1.00 77.51 575 SER A C 1
ATOM 3347 O O . SER A 1 575 ? 183.918 208.914 222.486 1.00 77.51 575 SER A O 1
ATOM 3350 N N . LYS A 1 576 ? 184.898 207.729 224.130 1.00 78.79 576 LYS A N 1
ATOM 3351 C CA . LYS A 1 576 ? 183.783 207.923 225.053 1.00 78.79 576 LYS A CA 1
ATOM 3352 C C . LYS A 1 576 ? 183.680 209.369 225.516 1.00 78.79 576 LYS A C 1
ATOM 3353 O O . LYS A 1 576 ? 182.597 209.821 225.907 1.00 78.79 576 LYS A O 1
ATOM 3359 N N . GLN A 1 577 ? 184.798 210.101 225.500 1.00 83.04 577 GLN A N 1
ATOM 3360 C CA . GLN A 1 577 ? 184.786 211.495 225.932 1.00 83.04 577 GLN A CA 1
ATOM 3361 C C . GLN A 1 577 ? 183.974 212.362 224.979 1.00 83.04 577 GLN A C 1
ATOM 3362 O O . GLN A 1 577 ? 183.136 213.159 225.417 1.00 83.04 577 GLN A O 1
ATOM 3368 N N . LEU A 1 578 ? 184.207 212.217 223.672 1.00 81.16 578 LEU A N 1
ATOM 3369 C CA . LEU A 1 578 ? 183.366 212.888 222.688 1.00 81.16 578 LEU A CA 1
ATOM 3370 C C . LEU A 1 578 ? 181.959 212.304 222.671 1.00 81.16 578 LEU A C 1
ATOM 3371 O O . LEU A 1 578 ? 180.996 213.020 222.373 1.00 81.16 578 LEU A O 1
ATOM 3376 N N . TYR A 1 579 ? 181.817 211.017 222.997 1.00 86.05 579 TYR A N 1
ATOM 3377 C CA . TYR A 1 579 ? 180.514 210.365 223.008 1.00 86.05 579 TYR A CA 1
ATOM 3378 C C . TYR A 1 579 ? 179.643 210.821 224.171 1.00 86.05 579 TYR A C 1
ATOM 3379 O O . TYR A 1 579 ? 178.423 210.629 224.126 1.00 86.05 579 TYR A O 1
ATOM 3388 N N . GLU A 1 580 ? 180.230 211.438 225.196 1.00 86.70 580 GLU A N 1
ATOM 3389 C CA . GLU A 1 580 ? 179.479 211.987 226.317 1.00 86.70 580 GLU A CA 1
ATOM 3390 C C . GLU A 1 580 ? 179.283 213.493 226.203 1.00 86.70 580 GLU A C 1
ATOM 3391 O O . GLU A 1 580 ? 178.171 213.991 226.401 1.00 86.70 580 GLU A O 1
ATOM 3397 N N . ASN A 1 581 ? 180.340 214.231 225.886 1.00 81.93 581 ASN A N 1
ATOM 3398 C CA . ASN A 1 581 ? 180.229 215.671 225.710 1.00 81.93 581 ASN A CA 1
ATOM 3399 C C . ASN A 1 581 ? 180.117 216.032 224.232 1.00 81.93 581 ASN A C 1
ATOM 3400 O O . ASN A 1 581 ? 179.126 215.709 223.579 1.00 81.93 581 ASN A O 1
ATOM 3405 N N . HIS A 1 609 ? 195.246 209.882 219.128 1.00 62.21 609 HIS A N 1
ATOM 3406 C CA . HIS A 1 609 ? 195.084 208.871 218.089 1.00 62.21 609 HIS A CA 1
ATOM 3407 C C . HIS A 1 609 ? 196.264 207.902 218.083 1.00 62.21 609 HIS A C 1
ATOM 3408 O O . HIS A 1 609 ? 197.230 208.094 218.816 1.00 62.21 609 HIS A O 1
ATOM 3410 N N . ASP A 1 610 ? 196.184 206.862 217.258 1.00 64.03 610 ASP A N 1
ATOM 3411 C CA . ASP A 1 610 ? 197.197 205.820 217.216 1.00 64.03 610 ASP A CA 1
ATOM 3412 C C . ASP A 1 610 ? 198.001 205.909 215.923 1.00 64.03 610 ASP A C 1
ATOM 3413 O O . ASP A 1 610 ? 197.761 206.775 215.078 1.00 64.03 610 ASP A O 1
ATOM 3418 N N . ASN A 1 611 ? 198.946 204.986 215.761 1.00 60.37 611 ASN A N 1
ATOM 3419 C CA . ASN A 1 611 ? 199.864 204.994 214.632 1.00 60.37 611 ASN A CA 1
ATOM 3420 C C . ASN A 1 611 ? 200.257 203.565 214.293 1.00 60.37 611 ASN A C 1
ATOM 3421 O O . ASN A 1 611 ? 200.456 202.738 215.186 1.00 60.37 611 ASN A O 1
ATOM 3426 N N . SER A 1 612 ? 200.387 203.293 212.993 1.00 52.78 612 SER A N 1
ATOM 3427 C CA . SER A 1 612 ? 201.071 202.094 212.504 1.00 52.78 612 SER A CA 1
ATOM 3428 C C . SER A 1 612 ? 201.463 202.378 211.061 1.00 52.78 612 SER A C 1
ATOM 3429 O O . SER A 1 612 ? 200.588 202.513 210.202 1.00 52.78 612 SER A O 1
ATOM 3432 N N . ILE A 1 613 ? 202.763 202.468 210.797 1.00 50.81 613 ILE A N 1
ATOM 3433 C CA . ILE A 1 613 ? 203.275 203.000 209.540 1.00 50.81 613 ILE A CA 1
ATOM 3434 C C . ILE A 1 613 ? 204.249 201.996 208.945 1.00 50.81 613 ILE A C 1
ATOM 3435 O O . ILE A 1 613 ? 205.241 201.638 209.591 1.00 50.81 613 ILE A O 1
ATOM 3440 N N . THR A 1 614 ? 203.985 201.557 207.717 1.00 50.81 614 THR A N 1
ATOM 3441 C CA . THR A 1 614 ? 204.891 200.667 207.011 1.00 50.81 614 THR A CA 1
ATOM 3442 C C . THR A 1 614 ? 205.739 201.466 206.026 1.00 50.81 614 THR A C 1
ATOM 3443 O O . THR A 1 614 ? 205.570 202.675 205.863 1.00 50.81 614 THR A O 1
ATOM 3447 N N . TYR A 1 615 ? 206.655 200.774 205.349 1.00 51.81 615 TYR A N 1
ATOM 3448 C CA . TYR A 1 615 ? 207.537 201.389 204.366 1.00 51.81 615 TYR A CA 1
ATOM 3449 C C . TYR A 1 615 ? 207.931 200.351 203.330 1.00 51.81 615 TYR A C 1
ATOM 3450 O O . TYR A 1 615 ? 207.884 199.149 203.595 1.00 51.81 615 TYR A O 1
ATOM 3459 N N . LYS A 1 616 ? 208.305 200.827 202.150 1.00 51.19 616 LYS A N 1
ATOM 3460 C CA . LYS A 1 616 ? 208.983 200.025 201.142 1.00 51.19 616 LYS A CA 1
ATOM 3461 C C . LYS A 1 616 ? 210.381 200.587 200.934 1.00 51.19 616 LYS A C 1
ATOM 3462 O O . LYS A 1 616 ? 210.545 201.801 200.790 1.00 51.19 616 LYS A O 1
ATOM 3468 N N . ILE A 1 617 ? 211.386 199.718 200.946 1.00 52.26 617 ILE A N 1
ATOM 3469 C CA . ILE A 1 617 ? 212.772 200.126 200.751 1.00 52.26 617 ILE A CA 1
ATOM 3470 C C . ILE A 1 617 ? 213.391 199.229 199.691 1.00 52.26 617 ILE A C 1
ATOM 3471 O O . ILE A 1 617 ? 213.321 198.001 199.798 1.00 52.26 617 ILE A O 1
ATOM 3476 N N . LYS A 1 618 ? 213.993 199.837 198.672 1.00 53.55 618 LYS A N 1
ATOM 3477 C CA . LYS A 1 618 ? 214.536 199.105 197.539 1.00 53.55 618 LYS A CA 1
ATOM 3478 C C . LYS A 1 618 ? 215.972 199.543 197.281 1.00 53.55 618 LYS A C 1
ATOM 3479 O O . LYS A 1 618 ? 216.440 200.552 197.811 1.00 53.55 618 LYS A O 1
ATOM 3485 N N . ASP A 1 619 ? 216.675 198.770 196.455 1.00 61.49 619 ASP A N 1
ATOM 3486 C CA . ASP A 1 619 ? 218.042 199.117 196.089 1.00 61.49 619 ASP A CA 1
ATOM 3487 C C . ASP A 1 619 ? 218.057 200.298 195.133 1.00 61.49 619 ASP A C 1
ATOM 3488 O O . ASP A 1 619 ? 217.230 200.389 194.223 1.00 61.49 619 ASP A O 1
ATOM 3493 N N . TYR A 1 620 ? 219.028 201.192 195.323 1.00 60.23 620 TYR A N 1
ATOM 3494 C CA . TYR A 1 620 ? 219.110 202.376 194.478 1.00 60.23 620 TYR A CA 1
ATOM 3495 C C . TYR A 1 620 ? 219.603 202.039 193.079 1.00 60.23 620 TYR A C 1
ATOM 3496 O O . TYR A 1 620 ? 219.306 202.771 192.131 1.00 60.23 620 TYR A O 1
ATOM 3505 N N . SER A 1 621 ? 220.332 200.936 192.923 1.00 61.15 621 SER A N 1
ATOM 3506 C CA . SER A 1 621 ? 220.755 200.507 191.599 1.00 61.15 621 SER A CA 1
ATOM 3507 C C . SER A 1 621 ? 219.624 199.890 190.787 1.00 61.15 621 SER A C 1
ATOM 3508 O O . SER A 1 621 ? 219.773 199.735 189.571 1.00 61.15 621 SER A O 1
ATOM 3511 N N . ASN A 1 622 ? 218.508 199.532 191.420 1.00 61.97 622 ASN A N 1
ATOM 3512 C CA . ASN A 1 622 ? 217.308 199.067 190.725 1.00 61.97 622 ASN A CA 1
ATOM 3513 C C . ASN A 1 622 ? 216.258 200.160 190.630 1.00 61.97 622 ASN A C 1
ATOM 3514 O O . ASN A 1 622 ? 215.058 199.889 190.713 1.00 61.97 622 ASN A O 1
ATOM 3519 N N . LEU A 1 623 ? 216.688 201.406 190.466 1.00 59.96 623 LEU A N 1
ATOM 3520 C CA . LEU A 1 623 ? 215.764 202.528 190.379 1.00 59.96 623 LEU A CA 1
ATOM 3521 C C . LEU A 1 623 ? 215.035 202.490 189.043 1.00 59.96 623 LEU A C 1
ATOM 3522 O O . LEU A 1 623 ? 215.587 202.876 188.009 1.00 59.96 623 LEU A O 1
ATOM 3527 N N . THR A 1 624 ? 213.794 202.017 189.068 1.00 60.15 624 THR A N 1
ATOM 3528 C CA . THR A 1 624 ? 212.938 201.830 187.906 1.00 60.15 624 THR A CA 1
ATOM 3529 C C . THR A 1 624 ? 211.571 202.406 188.218 1.00 60.15 624 THR A C 1
ATOM 3530 O O . THR A 1 624 ? 211.151 202.408 189.385 1.00 60.15 624 THR A O 1
ATOM 3534 N N . PRO A 1 625 ? 210.847 202.918 187.218 1.00 53.46 625 PRO A N 1
ATOM 3535 C CA . PRO A 1 625 ? 209.523 203.486 187.483 1.00 53.46 625 PRO A CA 1
ATOM 3536 C C . PRO A 1 625 ? 208.492 202.431 187.848 1.00 53.46 625 PRO A C 1
ATOM 3537 O O . PRO A 1 625 ? 208.522 201.301 187.358 1.00 53.46 625 PRO A O 1
ATOM 3541 N N . GLU A 1 626 ? 207.571 202.819 188.728 1.00 52.34 626 GLU A N 1
ATOM 3542 C CA . GLU A 1 626 ? 206.447 201.983 189.121 1.00 52.34 626 GLU A CA 1
ATOM 3543 C C . GLU A 1 626 ? 205.157 202.559 188.557 1.00 52.34 626 GLU A C 1
ATOM 3544 O O . GLU A 1 626 ? 204.956 203.776 188.563 1.00 52.34 626 GLU A O 1
ATOM 3550 N N . TYR A 1 627 ? 204.276 201.674 188.099 1.00 50.44 627 TYR A N 1
ATOM 3551 C CA . TYR A 1 627 ? 203.061 202.025 187.384 1.00 50.44 627 TYR A CA 1
ATOM 3552 C C . TYR A 1 627 ? 201.869 201.311 188.005 1.00 50.44 627 TYR A C 1
ATOM 3553 O O . TYR A 1 627 ? 201.994 200.159 188.435 1.00 50.44 627 TYR A O 1
ATOM 3562 N N . PRO A 1 628 ? 200.710 201.956 188.074 1.00 46.93 628 PRO A N 1
ATOM 3563 C CA . PRO A 1 628 ? 199.510 201.279 188.573 1.00 46.93 628 PRO A CA 1
ATOM 3564 C C . PRO A 1 628 ? 198.929 200.342 187.527 1.00 46.93 628 PRO A C 1
ATOM 3565 O O . PRO A 1 628 ? 199.322 200.343 186.362 1.00 46.93 628 PRO A O 1
ATOM 3569 N N . LYS A 1 629 ? 197.971 199.535 187.970 1.00 44.79 629 LYS A N 1
ATOM 3570 C CA . LYS A 1 629 ? 197.280 198.638 187.061 1.00 44.79 629 LYS A CA 1
ATOM 3571 C C . LYS A 1 629 ? 196.356 199.425 186.141 1.00 44.79 629 LYS A C 1
ATOM 3572 O O . LYS A 1 629 ? 195.772 200.438 186.528 1.00 44.79 629 LYS A O 1
ATOM 3578 N N . TYR A 1 630 ? 196.230 198.947 184.907 1.00 42.02 630 TYR A N 1
ATOM 3579 C CA . TYR A 1 630 ? 195.442 199.635 183.897 1.00 42.02 630 TYR A CA 1
ATOM 3580 C C . TYR A 1 630 ? 194.769 198.595 183.013 1.00 42.02 630 TYR A C 1
ATOM 3581 O O . TYR A 1 630 ? 194.871 197.389 183.248 1.00 42.02 630 TYR A O 1
ATOM 3590 N N . LYS A 1 631 ? 194.082 199.075 181.982 1.00 45.79 631 LYS A N 1
ATOM 3591 C CA . LYS A 1 631 ? 193.295 198.230 181.096 1.00 45.79 631 LYS A CA 1
ATOM 3592 C C . LYS A 1 631 ? 193.793 198.404 179.671 1.00 45.79 631 LYS A C 1
ATOM 3593 O O . LYS A 1 631 ? 193.768 199.517 179.137 1.00 45.79 631 LYS A O 1
ATOM 3599 N N . SER A 1 632 ? 194.250 197.316 179.062 1.00 48.62 632 SER A N 1
ATOM 3600 C CA . SER A 1 632 ? 194.505 197.332 177.630 1.00 48.62 632 SER A CA 1
ATOM 3601 C C . SER A 1 632 ? 193.172 197.397 176.900 1.00 48.62 632 SER A C 1
ATOM 3602 O O . SER A 1 632 ? 192.255 196.627 177.200 1.00 48.62 632 SER A O 1
ATOM 3605 N N . PHE A 1 633 ? 193.057 198.318 175.948 1.00 50.04 633 PHE A N 1
ATOM 3606 C CA . PHE A 1 633 ? 191.754 198.647 175.393 1.00 50.04 633 PHE A CA 1
ATOM 3607 C C . PHE A 1 633 ? 191.298 197.607 174.377 1.00 50.04 633 PHE A C 1
ATOM 3608 O O . PHE A 1 633 ? 192.022 196.677 174.017 1.00 50.04 633 PHE A O 1
ATOM 3616 N N . SER A 1 634 ? 190.073 197.796 173.903 1.00 50.08 634 SER A N 1
ATOM 3617 C CA . SER A 1 634 ? 189.515 197.015 172.816 1.00 50.08 634 SER A CA 1
ATOM 3618 C C . SER A 1 634 ? 189.302 197.928 171.619 1.00 50.08 634 SER A C 1
ATOM 3619 O O . SER A 1 634 ? 189.197 199.148 171.761 1.00 50.08 634 SER A O 1
ATOM 3622 N N . ASN A 1 635 ? 189.244 197.326 170.438 1.00 47.22 635 ASN A N 1
ATOM 3623 C CA . ASN A 1 635 ? 189.249 198.090 169.205 1.00 47.22 635 ASN A CA 1
ATOM 3624 C C . ASN A 1 635 ? 187.879 198.714 168.949 1.00 47.22 635 ASN A C 1
ATOM 3625 O O . ASN A 1 635 ? 186.887 198.408 169.616 1.00 47.22 635 ASN A O 1
ATOM 3630 N N . PHE A 1 636 ? 187.832 199.607 167.965 1.00 45.59 636 PHE A N 1
ATOM 3631 C CA . PHE A 1 636 ? 186.568 200.159 167.503 1.00 45.59 636 PHE A CA 1
ATOM 3632 C C . PHE A 1 636 ? 186.651 200.343 165.998 1.00 45.59 636 PHE A C 1
ATOM 3633 O O . PHE A 1 636 ? 187.739 200.502 165.441 1.00 45.59 636 PHE A O 1
ATOM 3641 N N . TYR A 1 637 ? 185.495 200.311 165.343 1.00 45.82 637 TYR A N 1
ATOM 3642 C CA . TYR A 1 637 ? 185.434 200.198 163.893 1.00 45.82 637 TYR A CA 1
ATOM 3643 C C . TYR A 1 637 ? 184.984 201.528 163.306 1.00 45.82 637 TYR A C 1
ATOM 3644 O O . TYR A 1 637 ? 184.145 202.220 163.888 1.00 45.82 637 TYR A O 1
ATOM 3653 N N . ILE A 1 638 ? 185.552 201.891 162.160 1.00 45.82 638 ILE A N 1
ATOM 3654 C CA . ILE A 1 638 ? 185.228 203.137 161.477 1.00 45.82 638 ILE A CA 1
ATOM 3655 C C . ILE A 1 638 ? 184.933 202.811 160.025 1.00 45.82 638 ILE A C 1
ATOM 3656 O O . ILE A 1 638 ? 185.715 202.112 159.374 1.00 45.82 638 ILE A O 1
ATOM 3661 N N . ASN A 1 639 ? 183.813 203.310 159.515 1.00 48.47 639 ASN A N 1
ATOM 3662 C CA . ASN A 1 639 ? 183.544 203.198 158.095 1.00 48.47 639 ASN A CA 1
ATOM 3663 C C . ASN A 1 639 ? 184.343 204.260 157.352 1.00 48.47 639 ASN A C 1
ATOM 3664 O O . ASN A 1 639 ? 184.477 205.391 157.821 1.00 48.47 639 ASN A O 1
ATOM 3669 N N . GLY A 1 640 ? 184.877 203.898 156.189 1.00 48.54 640 GLY A N 1
ATOM 3670 C CA . GLY A 1 640 ? 185.785 204.804 155.511 1.00 48.54 640 GLY A CA 1
ATOM 3671 C C . GLY A 1 640 ? 185.647 204.888 154.005 1.00 48.54 640 GLY A C 1
ATOM 3672 O O . GLY A 1 640 ? 185.526 203.867 153.324 1.00 48.54 640 GLY A O 1
ATOM 3673 N N . ARG A 1 641 ? 185.682 206.110 153.480 1.00 51.45 641 ARG A N 1
ATOM 3674 C CA . ARG A 1 641 ? 185.577 206.389 152.054 1.00 51.45 641 ARG A CA 1
ATOM 3675 C C . ARG A 1 641 ? 186.936 206.775 151.492 1.00 51.45 641 ARG A C 1
ATOM 3676 O O . ARG A 1 641 ? 187.643 207.598 152.075 1.00 51.45 641 ARG A O 1
ATOM 3684 N N . ILE A 1 642 ? 187.289 206.197 150.348 1.00 50.81 642 ILE A N 1
ATOM 3685 C CA . ILE A 1 642 ? 188.569 206.451 149.698 1.00 50.81 642 ILE A CA 1
ATOM 3686 C C . ILE A 1 642 ? 188.396 207.570 148.683 1.00 50.81 642 ILE A C 1
ATOM 3687 O O . ILE A 1 642 ? 187.441 207.561 147.898 1.00 50.81 642 ILE A O 1
ATOM 3692 N N . THR A 1 643 ? 189.293 208.555 148.724 1.00 52.20 643 THR A N 1
ATOM 3693 C CA . THR A 1 643 ? 189.438 209.552 147.672 1.00 52.20 643 THR A CA 1
ATOM 3694 C C . THR A 1 643 ? 190.899 209.618 147.248 1.00 52.20 643 THR A C 1
ATOM 3695 O O . THR A 1 643 ? 191.757 208.908 147.776 1.00 52.20 643 THR A O 1
ATOM 3699 N N . ILE A 1 644 ? 191.174 210.482 146.272 1.00 53.10 644 ILE A N 1
ATOM 3700 C CA . ILE A 1 644 ? 192.514 210.645 145.721 1.00 53.10 644 ILE A CA 1
ATOM 3701 C C . ILE A 1 644 ? 192.949 212.093 145.886 1.00 53.10 644 ILE A C 1
ATOM 3702 O O . ILE A 1 644 ? 193.943 212.386 146.557 1.00 53.10 644 ILE A O 1
ATOM 3707 N N . GLY A 1 645 ? 192.204 213.002 145.273 1.00 57.48 645 GLY A N 1
ATOM 3708 C CA . GLY A 1 645 ? 192.477 214.424 145.332 1.00 57.48 645 GLY A CA 1
ATOM 3709 C C . GLY A 1 645 ? 191.198 215.183 145.615 1.00 57.48 645 GLY A C 1
ATOM 3710 O O . GLY A 1 645 ? 190.327 214.726 146.350 1.00 57.48 645 GLY A O 1
ATOM 3711 N N . GLU A 1 646 ? 191.086 216.361 145.011 1.00 64.40 646 GLU A N 1
ATOM 3712 C CA . GLU A 1 646 ? 189.910 217.202 145.187 1.00 64.40 646 GLU A CA 1
ATOM 3713 C C . GLU A 1 646 ? 189.173 217.450 143.883 1.00 64.40 646 GLU A C 1
ATOM 3714 O O . GLU A 1 646 ? 187.952 217.272 143.822 1.00 64.40 646 GLU A O 1
ATOM 3720 N N . ASN A 1 647 ? 189.882 217.851 142.832 1.00 71.95 647 ASN A N 1
ATOM 3721 C CA . ASN A 1 647 ? 189.289 218.012 141.509 1.00 71.95 647 ASN A CA 1
ATOM 3722 C C . ASN A 1 647 ? 189.411 216.689 140.765 1.00 71.95 647 ASN A C 1
ATOM 3723 O O . ASN A 1 647 ? 190.515 216.273 140.400 1.00 71.95 647 ASN A O 1
ATOM 3728 N N . VAL A 1 648 ? 188.281 216.030 140.544 1.00 64.96 648 VAL A N 1
ATOM 3729 C CA . VAL A 1 648 ? 188.239 214.727 139.894 1.00 64.96 648 VAL A CA 1
ATOM 3730 C C . VAL A 1 648 ? 187.576 214.903 138.538 1.00 64.96 648 VAL A C 1
ATOM 3731 O O . VAL A 1 648 ? 186.383 215.219 138.452 1.00 64.96 648 VAL A O 1
ATOM 3735 N N . ASN A 1 649 ? 188.349 214.702 137.476 1.00 68.09 649 ASN A N 1
ATOM 3736 C CA . ASN A 1 649 ? 187.807 214.740 136.130 1.00 68.09 649 ASN A CA 1
ATOM 3737 C C . ASN A 1 649 ? 186.971 213.491 135.866 1.00 68.09 649 ASN A C 1
ATOM 3738 O O . ASN A 1 649 ? 187.076 212.482 136.566 1.00 68.09 649 ASN A O 1
ATOM 3743 N N . ASN A 1 650 ? 186.130 213.566 134.841 1.00 66.97 650 ASN A N 1
ATOM 3744 C CA . ASN A 1 650 ? 185.218 212.474 134.533 1.00 66.97 650 ASN A CA 1
ATOM 3745 C C . ASN A 1 650 ? 185.851 211.388 133.676 1.00 66.97 650 ASN A C 1
ATOM 3746 O O . ASN A 1 650 ? 185.205 210.366 133.423 1.00 66.97 650 ASN A O 1
ATOM 3751 N N . ASP A 1 651 ? 187.085 211.581 133.218 1.00 64.46 651 ASP A N 1
ATOM 3752 C CA . ASP A 1 651 ? 187.880 210.477 132.702 1.00 64.46 651 ASP A CA 1
ATOM 3753 C C . ASP A 1 651 ? 188.801 209.899 133.761 1.00 64.46 651 ASP A C 1
ATOM 3754 O O . ASP A 1 651 ? 189.269 208.765 133.613 1.00 64.46 651 ASP A O 1
ATOM 3759 N N . SER A 1 652 ? 189.073 210.659 134.819 1.00 59.58 652 SER A N 1
ATOM 3760 C CA . SER A 1 652 ? 189.764 210.166 135.999 1.00 59.58 652 SER A CA 1
ATOM 3761 C C . SER A 1 652 ? 188.799 209.920 137.150 1.00 59.58 652 SER A C 1
ATOM 3762 O O . SER A 1 652 ? 189.151 210.155 138.310 1.00 59.58 652 SER A O 1
ATOM 3765 N N . LYS A 1 653 ? 187.577 209.472 136.837 1.00 57.54 653 LYS A N 1
ATOM 3766 C CA . LYS A 1 653 ? 186.517 209.367 137.837 1.00 57.54 653 LYS A CA 1
ATOM 3767 C C . LYS A 1 653 ? 186.831 208.309 138.881 1.00 57.54 653 LYS A C 1
ATOM 3768 O O . LYS A 1 653 ? 186.835 208.597 140.081 1.00 57.54 653 LYS A O 1
ATOM 3774 N N . LYS A 1 654 ? 187.084 207.078 138.451 1.00 51.68 654 LYS A N 1
ATOM 3775 C CA . LYS A 1 654 ? 187.481 206.019 139.373 1.00 51.68 654 LYS A CA 1
ATOM 3776 C C . LYS A 1 654 ? 188.863 205.531 138.967 1.00 51.68 654 LYS A C 1
ATOM 3777 O O . LYS A 1 654 ? 189.018 204.514 138.290 1.00 51.68 654 LYS A O 1
ATOM 3783 N N . ALA A 1 655 ? 189.870 206.268 139.409 1.00 46.88 655 ALA A N 1
ATOM 3784 C CA . ALA A 1 655 ? 191.270 205.931 139.251 1.00 46.88 655 ALA A CA 1
ATOM 3785 C C . ALA A 1 655 ? 191.812 205.453 140.591 1.00 46.88 655 ALA A C 1
ATOM 3786 O O . ALA A 1 655 ? 191.062 205.238 141.544 1.00 46.88 655 ALA A O 1
ATOM 3788 N N . TYR A 1 656 ? 193.127 205.289 140.676 1.00 45.93 656 TYR A N 1
ATOM 3789 C CA . TYR A 1 656 ? 193.752 204.917 141.934 1.00 45.93 656 TYR A CA 1
ATOM 3790 C C . TYR A 1 656 ? 195.145 205.524 141.985 1.00 45.93 656 TYR A C 1
ATOM 3791 O O . TYR A 1 656 ? 195.785 205.727 140.952 1.00 45.93 656 TYR A O 1
ATOM 3800 N N . LYS A 1 657 ? 195.604 205.824 143.196 1.00 50.68 657 LYS A N 1
ATOM 3801 C CA . LYS A 1 657 ? 196.898 206.464 143.373 1.00 50.68 657 LYS A CA 1
ATOM 3802 C C . LYS A 1 657 ? 197.471 206.027 144.714 1.00 50.68 657 LYS A C 1
ATOM 3803 O O . LYS A 1 657 ? 196.728 205.795 145.671 1.00 50.68 657 LYS A O 1
ATOM 3809 N N . PHE A 1 658 ? 198.795 205.899 144.775 1.00 50.61 658 PHE A N 1
ATOM 3810 C CA . PHE A 1 658 ? 199.481 205.350 145.936 1.00 50.61 658 PHE A CA 1
ATOM 3811 C C . PHE A 1 658 ? 200.389 206.411 146.547 1.00 50.61 658 PHE A C 1
ATOM 3812 O O . PHE A 1 658 ? 200.980 207.222 145.831 1.00 50.61 658 PHE A O 1
ATOM 3820 N N . PHE A 1 659 ? 200.517 206.393 147.876 1.00 50.45 659 PHE A N 1
ATOM 3821 C CA . PHE A 1 659 ? 201.082 207.518 148.616 1.00 50.45 659 PHE A CA 1
ATOM 3822 C C . PHE A 1 659 ? 202.261 207.095 149.483 1.00 50.45 659 PHE A C 1
ATOM 3823 O O . PHE A 1 659 ? 202.145 206.160 150.279 1.00 50.45 659 PHE A O 1
ATOM 3831 N N . LYS A 1 660 ? 203.390 207.800 149.329 1.00 53.92 660 LYS A N 1
ATOM 3832 C CA . LYS A 1 660 ? 204.651 207.473 149.995 1.00 53.92 660 LYS A CA 1
ATOM 3833 C C . LYS A 1 660 ? 204.666 207.565 151.512 1.00 53.92 660 LYS A C 1
ATOM 3834 O O . LYS A 1 660 ? 204.742 206.550 152.211 1.00 53.92 660 LYS A O 1
ATOM 3840 N N . ASN A 1 661 ? 204.608 208.791 152.018 1.00 53.64 661 ASN A N 1
ATOM 3841 C CA . ASN A 1 661 ? 205.266 209.127 153.274 1.00 53.64 661 ASN A CA 1
ATOM 3842 C C . ASN A 1 661 ? 204.373 210.020 154.124 1.00 53.64 661 ASN A C 1
ATOM 3843 O O . ASN A 1 661 ? 204.781 211.092 154.575 1.00 53.64 661 ASN A O 1
ATOM 3848 N N . HIS A 1 662 ? 203.120 209.587 154.301 1.00 52.79 662 HIS A N 1
ATOM 3849 C CA . HIS A 1 662 ? 202.088 210.286 155.079 1.00 52.79 662 HIS A CA 1
ATOM 3850 C C . HIS A 1 662 ? 201.805 211.689 154.545 1.00 52.79 662 HIS A C 1
ATOM 3851 O O . HIS A 1 662 ? 201.429 212.587 155.302 1.00 52.79 662 HIS A O 1
ATOM 3858 N N . LYS A 1 663 ? 201.964 211.875 153.236 1.00 52.54 663 LYS A N 1
ATOM 3859 C CA . LYS A 1 663 ? 201.728 213.127 152.529 1.00 52.54 663 LYS A CA 1
ATOM 3860 C C . LYS A 1 663 ? 201.221 212.778 151.146 1.00 52.54 663 LYS A C 1
ATOM 3861 O O . LYS A 1 663 ? 201.535 211.694 150.633 1.00 52.54 663 LYS A O 1
ATOM 3867 N N . PRO A 1 664 ? 200.436 213.651 150.499 1.00 48.21 664 PRO A N 1
ATOM 3868 C CA . PRO A 1 664 ? 199.980 213.348 149.138 1.00 48.21 664 PRO A CA 1
ATOM 3869 C C . PRO A 1 664 ? 201.087 213.451 148.097 1.00 48.21 664 PRO A C 1
ATOM 3870 O O . PRO A 1 664 ? 201.195 214.444 147.373 1.00 48.21 664 PRO A O 1
ATOM 3874 N N . GLU A 1 665 ? 201.911 212.408 148.023 1.00 53.12 665 GLU A N 1
ATOM 3875 C CA . GLU A 1 665 ? 202.980 212.273 147.045 1.00 53.12 665 GLU A CA 1
ATOM 3876 C C . GLU A 1 665 ? 202.815 210.927 146.363 1.00 53.12 665 GLU A C 1
ATOM 3877 O O . GLU A 1 665 ? 202.544 209.933 147.034 1.00 53.12 665 GLU A O 1
ATOM 3883 N N . GLU A 1 666 ? 202.982 210.882 145.043 1.00 55.89 666 GLU A N 1
ATOM 3884 C CA . GLU A 1 666 ? 202.774 209.621 144.342 1.00 55.89 666 GLU A CA 1
ATOM 3885 C C . GLU A 1 666 ? 203.898 208.632 144.639 1.00 55.89 666 GLU A C 1
ATOM 3886 O O . GLU A 1 666 ? 205.020 209.006 144.985 1.00 55.89 666 GLU A O 1
ATOM 3892 N N . SER A 1 667 ? 203.572 207.354 144.499 1.00 54.26 667 SER A N 1
ATOM 3893 C CA . SER A 1 667 ? 204.519 206.273 144.728 1.00 54.26 667 SER A CA 1
ATOM 3894 C C . SER A 1 667 ? 204.144 205.127 143.800 1.00 54.26 667 SER A C 1
ATOM 3895 O O . SER A 1 667 ? 203.368 205.306 142.856 1.00 54.26 667 SER A O 1
ATOM 3898 N N . SER A 1 668 ? 204.683 203.946 144.072 1.00 53.94 668 SER A N 1
ATOM 3899 C CA . SER A 1 668 ? 204.382 202.772 143.269 1.00 53.94 668 SER A CA 1
ATOM 3900 C C . SER A 1 668 ? 204.551 201.540 144.139 1.00 53.94 668 SER A C 1
ATOM 3901 O O . SER A 1 668 ? 204.990 201.621 145.287 1.00 53.94 668 SER A O 1
ATOM 3904 N N . ILE A 1 669 ? 204.206 200.384 143.565 1.00 54.86 669 ILE A N 1
ATOM 3905 C CA . ILE A 1 669 ? 204.506 199.109 144.208 1.00 54.86 669 ILE A CA 1
ATOM 3906 C C . ILE A 1 669 ? 205.940 198.695 143.933 1.00 54.86 669 ILE A C 1
ATOM 3907 O O . ILE A 1 669 ? 206.450 197.752 144.551 1.00 54.86 669 ILE A O 1
ATOM 3912 N N . ALA A 1 670 ? 206.636 199.423 143.065 1.00 56.91 670 ALA A N 1
ATOM 3913 C CA . ALA A 1 670 ? 208.085 199.342 142.996 1.00 56.91 670 ALA A CA 1
ATOM 3914 C C . ALA A 1 670 ? 208.695 200.192 144.102 1.00 56.91 670 ALA A C 1
ATOM 3915 O O . ALA A 1 670 ? 208.012 200.547 145.069 1.00 56.91 670 ALA A O 1
ATOM 3917 N N . GLU A 1 671 ? 210.008 200.417 144.009 1.00 60.95 671 GLU A N 1
ATOM 3918 C CA . GLU A 1 671 ? 210.825 201.312 144.833 1.00 60.95 671 GLU A CA 1
ATOM 3919 C C . GLU A 1 671 ? 211.034 200.807 146.255 1.00 60.95 671 GLU A C 1
ATOM 3920 O O . GLU A 1 671 ? 211.866 201.363 146.977 1.00 60.95 671 GLU A O 1
ATOM 3926 N N . PHE A 1 672 ? 210.317 199.762 146.678 1.00 57.88 672 PHE A N 1
ATOM 3927 C CA . PHE A 1 672 ? 210.457 199.252 148.041 1.00 57.88 672 PHE A CA 1
ATOM 3928 C C . PHE A 1 672 ? 210.980 197.828 148.056 1.00 57.88 672 PHE A C 1
ATOM 3929 O O . PHE A 1 672 ? 212.077 197.606 148.579 1.00 57.88 672 PHE A O 1
ATOM 3937 N N . GLN A 1 673 ? 210.195 196.843 147.575 1.00 60.23 673 GLN A N 1
ATOM 3938 C CA . GLN A 1 673 ? 210.567 195.572 146.943 1.00 60.23 673 GLN A CA 1
ATOM 3939 C C . GLN A 1 673 ? 211.894 194.957 147.374 1.00 60.23 673 GLN A C 1
ATOM 3940 O O . GLN A 1 673 ? 212.821 194.873 146.561 1.00 60.23 673 GLN A O 1
ATOM 3946 N N . GLU A 1 674 ? 212.002 194.612 148.661 1.00 63.69 674 GLU A N 1
ATOM 3947 C CA . GLU A 1 674 ? 213.249 194.138 149.256 1.00 63.69 674 GLU A CA 1
ATOM 3948 C C . GLU A 1 674 ? 213.744 192.883 148.546 1.00 63.69 674 GLU A C 1
ATOM 3949 O O . GLU A 1 674 ? 212.998 191.917 148.375 1.00 63.69 674 GLU A O 1
ATOM 3955 N N . ASN A 1 675 ? 215.014 192.911 148.137 1.00 64.93 675 ASN A N 1
ATOM 3956 C CA . ASN A 1 675 ? 215.441 192.237 146.916 1.00 64.93 675 ASN A CA 1
ATOM 3957 C C . ASN A 1 675 ? 215.480 190.719 146.989 1.00 64.93 675 ASN A C 1
ATOM 3958 O O . ASN A 1 675 ? 216.528 190.107 147.214 1.00 64.93 675 ASN A O 1
ATOM 3963 N N . GLY A 1 676 ? 214.312 190.126 146.797 1.00 61.30 676 GLY A N 1
ATOM 3964 C CA . GLY A 1 676 ? 214.150 188.815 146.213 1.00 61.30 676 GLY A CA 1
ATOM 3965 C C . GLY A 1 676 ? 213.063 189.022 145.184 1.00 61.30 676 GLY A C 1
ATOM 3966 O O . GLY A 1 676 ? 212.419 188.082 144.711 1.00 61.30 676 GLY A O 1
ATOM 3967 N N . GLU A 1 677 ? 212.857 190.299 144.845 1.00 57.84 677 GLU A N 1
ATOM 3968 C CA . GLU A 1 677 ? 211.675 190.740 144.123 1.00 57.84 677 GLU A CA 1
ATOM 3969 C C . GLU A 1 677 ? 211.967 191.687 142.967 1.00 57.84 677 GLU A C 1
ATOM 3970 O O . GLU A 1 677 ? 211.019 192.114 142.300 1.00 57.84 677 GLU A O 1
ATOM 3976 N N . LYS A 1 678 ? 213.226 192.035 142.698 1.00 60.52 678 LYS A N 1
ATOM 3977 C CA . LYS A 1 678 ? 213.569 192.889 141.553 1.00 60.52 678 LYS A CA 1
ATOM 3978 C C . LYS A 1 678 ? 214.539 192.201 140.586 1.00 60.52 678 LYS A C 1
ATOM 3979 O O . LYS A 1 678 ? 215.740 192.474 140.639 1.00 60.52 678 LYS A O 1
ATOM 3985 N N . GLY A 1 679 ? 214.057 191.322 139.703 1.00 52.26 679 GLY A N 1
ATOM 3986 C CA . GLY A 1 679 ? 212.786 190.631 139.807 1.00 52.26 679 GLY A CA 1
ATOM 3987 C C . GLY A 1 679 ? 211.560 191.019 139.014 1.00 52.26 679 GLY A C 1
ATOM 3988 O O . GLY A 1 679 ? 211.510 192.030 138.316 1.00 52.26 679 GLY A O 1
ATOM 3989 N N . THR A 1 680 ? 210.558 190.167 139.162 1.00 49.25 680 THR A N 1
ATOM 3990 C CA . THR A 1 680 ? 209.319 190.212 138.405 1.00 49.25 680 THR A CA 1
ATOM 3991 C C . THR A 1 680 ? 208.278 191.028 139.169 1.00 49.25 680 THR A C 1
ATOM 3992 O O . THR A 1 680 ? 208.597 191.736 140.126 1.00 49.25 680 THR A O 1
ATOM 3996 N N . SER A 1 681 ? 207.026 190.940 138.741 1.00 45.45 681 SER A N 1
ATOM 3997 C CA . SER A 1 681 ? 205.906 191.669 139.332 1.00 45.45 681 SER A CA 1
ATOM 3998 C C . SER A 1 681 ? 205.236 190.873 140.445 1.00 45.45 681 SER A C 1
ATOM 3999 O O . SER A 1 681 ? 204.036 190.614 140.404 1.00 45.45 681 SER A O 1
ATOM 4002 N N . ALA A 1 682 ? 206.001 190.465 141.452 1.00 44.26 682 ALA A N 1
ATOM 4003 C CA . ALA A 1 682 ? 205.468 189.734 142.590 1.00 44.26 682 ALA A CA 1
ATOM 4004 C C . ALA A 1 682 ? 205.669 190.541 143.862 1.00 44.26 682 ALA A C 1
ATOM 4005 O O . ALA A 1 682 ? 206.600 191.343 143.968 1.00 44.26 682 ALA A O 1
ATOM 4007 N N . ILE A 1 683 ? 204.776 190.334 144.825 1.00 47.59 683 ILE A N 1
ATOM 4008 C CA . ILE A 1 683 ? 204.905 190.907 146.156 1.00 47.59 683 ILE A CA 1
ATOM 4009 C C . ILE A 1 683 ? 204.966 189.758 147.144 1.00 47.59 683 ILE A C 1
ATOM 4010 O O . ILE A 1 683 ? 204.147 188.836 147.079 1.00 47.59 683 ILE A O 1
ATOM 4015 N N . LEU A 1 684 ? 205.928 189.810 148.050 1.00 51.12 684 LEU A N 1
ATOM 4016 C CA . LEU A 1 684 ? 205.980 188.888 149.169 1.00 51.12 684 LEU A CA 1
ATOM 4017 C C . LEU A 1 684 ? 205.906 189.718 150.440 1.00 51.12 684 LEU A C 1
ATOM 4018 O O . LEU A 1 684 ? 206.528 190.781 150.526 1.00 51.12 684 LEU A O 1
ATOM 4023 N N . ASN A 1 685 ? 205.082 189.261 151.386 1.00 55.94 685 ASN A N 1
ATOM 4024 C CA . ASN A 1 685 ? 204.802 189.867 152.692 1.00 55.94 685 ASN A CA 1
ATOM 4025 C C . ASN A 1 685 ? 204.101 191.224 152.629 1.00 55.94 685 ASN A C 1
ATOM 4026 O O . ASN A 1 685 ? 203.982 191.869 153.677 1.00 55.94 685 ASN A O 1
ATOM 4031 N N . SER A 1 686 ? 203.648 191.667 151.446 1.00 55.31 686 SER A N 1
ATOM 4032 C CA . SER A 1 686 ? 202.703 192.780 151.218 1.00 55.31 686 SER A CA 1
ATOM 4033 C C . SER A 1 686 ? 203.138 194.074 151.913 1.00 55.31 686 SER A C 1
ATOM 4034 O O . SER A 1 686 ? 202.531 194.517 152.887 1.00 55.31 686 SER A O 1
ATOM 4037 N N . LYS A 1 687 ? 204.225 194.636 151.373 1.00 56.78 687 LYS A N 1
ATOM 4038 C CA . LYS A 1 687 ? 205.061 195.636 152.035 1.00 56.78 687 LYS A CA 1
ATOM 4039 C C . LYS A 1 687 ? 204.282 196.864 152.501 1.00 56.78 687 LYS A C 1
ATOM 4040 O O . LYS A 1 687 ? 203.258 197.238 151.926 1.00 56.78 687 LYS A O 1
ATOM 4046 N N . ALA A 1 688 ? 204.789 197.486 153.562 1.00 53.98 688 ALA A N 1
ATOM 4047 C CA . ALA A 1 688 ? 204.202 198.693 154.124 1.00 53.98 688 ALA A CA 1
ATOM 4048 C C . ALA A 1 688 ? 204.705 199.908 153.352 1.00 53.98 688 ALA A C 1
ATOM 4049 O O . ALA A 1 688 ? 205.227 199.791 152.241 1.00 53.98 688 ALA A O 1
ATOM 4051 N N . ASP A 1 689 ? 204.508 201.096 153.927 1.00 54.35 689 ASP A N 1
ATOM 4052 C CA . ASP A 1 689 ? 204.893 202.407 153.401 1.00 54.35 689 ASP A CA 1
ATOM 4053 C C . ASP A 1 689 ? 204.224 202.752 152.073 1.00 54.35 689 ASP A C 1
ATOM 4054 O O . ASP A 1 689 ? 204.669 203.675 151.384 1.00 54.35 689 ASP A O 1
ATOM 4059 N N . ILE A 1 690 ? 203.166 202.041 151.694 1.00 50.84 690 ILE A N 1
ATOM 4060 C CA . ILE A 1 690 ? 202.344 202.371 150.537 1.00 50.84 690 ILE A CA 1
ATOM 4061 C C . ILE A 1 690 ? 200.928 202.545 151.049 1.00 50.84 690 ILE A C 1
ATOM 4062 O O . ILE A 1 690 ? 200.352 201.609 151.614 1.00 50.84 690 ILE A O 1
ATOM 4067 N N . LEU A 1 691 ? 200.378 203.742 150.884 1.00 50.19 691 LEU A N 1
ATOM 4068 C CA . LEU A 1 691 ? 199.209 204.157 151.639 1.00 50.19 691 LEU A CA 1
ATOM 4069 C C . LEU A 1 691 ? 198.081 204.567 150.705 1.00 50.19 691 LEU A C 1
ATOM 4070 O O . LEU A 1 691 ? 198.319 205.198 149.672 1.00 50.19 691 LEU A O 1
ATOM 4075 N N . TYR A 1 692 ? 196.851 204.217 151.073 1.00 48.06 692 TYR A N 1
ATOM 4076 C CA . TYR A 1 692 ? 195.686 204.824 150.446 1.00 48.06 692 TYR A CA 1
ATOM 4077 C C . TYR A 1 692 ? 195.332 206.119 151.156 1.00 48.06 692 TYR A C 1
ATOM 4078 O O . TYR A 1 692 ? 195.742 206.356 152.291 1.00 48.06 692 TYR A O 1
ATOM 4087 N N . ALA A 1 693 ? 194.544 206.951 150.486 1.00 51.34 693 ALA A N 1
ATOM 4088 C CA . ALA A 1 693 ? 193.913 208.085 151.142 1.00 51.34 693 ALA A CA 1
ATOM 4089 C C . ALA A 1 693 ? 192.470 207.740 151.452 1.00 51.34 693 ALA A C 1
ATOM 4090 O O . ALA A 1 693 ? 191.715 207.336 150.566 1.00 51.34 693 ALA A O 1
ATOM 4092 N N . ILE A 1 694 ? 192.084 207.908 152.711 1.00 49.90 694 ILE A N 1
ATOM 4093 C CA . ILE A 1 694 ? 190.748 207.549 153.161 1.00 49.90 694 ILE A CA 1
ATOM 4094 C C . ILE A 1 694 ? 190.131 208.745 153.863 1.00 49.90 694 ILE A C 1
ATOM 4095 O O . ILE A 1 694 ? 190.676 209.232 154.858 1.00 49.90 694 ILE A O 1
ATOM 4100 N N . GLU A 1 695 ? 189.002 209.220 153.348 1.00 54.76 695 GLU A N 1
ATOM 4101 C CA . GLU A 1 695 ? 188.197 210.173 154.091 1.00 54.76 695 GLU A CA 1
ATOM 4102 C C . GLU A 1 695 ? 187.373 209.438 155.133 1.00 54.76 695 GLU A C 1
ATOM 4103 O O . GLU A 1 695 ? 186.961 208.293 154.936 1.00 54.76 695 GLU A O 1
ATOM 4109 N N . ILE A 1 696 ? 187.124 210.111 156.249 1.00 52.72 696 ILE A N 1
ATOM 4110 C CA . ILE A 1 696 ? 186.266 209.572 157.295 1.00 52.72 696 ILE A CA 1
ATOM 4111 C C . ILE A 1 696 ? 185.198 210.611 157.584 1.00 52.72 696 ILE A C 1
ATOM 4112 O O . ILE A 1 696 ? 185.100 211.621 156.879 1.00 52.72 696 ILE A O 1
ATOM 4117 N N . ALA A 1 697 ? 184.364 210.349 158.585 1.00 56.84 697 ALA A N 1
ATOM 4118 C CA . ALA A 1 697 ? 183.408 211.349 159.028 1.00 56.84 697 ALA A CA 1
ATOM 4119 C C . ALA A 1 697 ? 184.137 212.545 159.624 1.00 56.84 697 ALA A C 1
ATOM 4120 O O . ALA A 1 697 ? 185.221 212.418 160.196 1.00 56.84 697 ALA A O 1
ATOM 4122 N N . LYS A 1 698 ? 183.532 213.723 159.480 1.00 56.01 698 LYS A N 1
ATOM 4123 C CA . LYS A 1 698 ? 184.121 214.943 160.014 1.00 56.01 698 LYS A CA 1
ATOM 4124 C C . LYS A 1 698 ? 183.948 215.084 161.517 1.00 56.01 698 LYS A C 1
ATOM 4125 O O . LYS A 1 698 ? 184.414 216.077 162.083 1.00 56.01 698 LYS A O 1
ATOM 4131 N N . GLU A 1 699 ? 183.293 214.131 162.175 1.00 58.14 699 GLU A N 1
ATOM 4132 C CA . GLU A 1 699 ? 182.989 214.237 163.590 1.00 58.14 699 GLU A CA 1
ATOM 4133 C C . GLU A 1 699 ? 183.818 213.287 164.439 1.00 58.14 699 GLU A C 1
ATOM 4134 O O . GLU A 1 699 ? 183.419 212.962 165.561 1.00 58.14 699 GLU A O 1
ATOM 4140 N N . MET A 1 700 ? 184.960 212.835 163.933 1.00 55.39 700 MET A N 1
ATOM 4141 C CA . MET A 1 700 ? 185.881 212.083 164.771 1.00 55.39 700 MET A CA 1
ATOM 4142 C C . MET A 1 700 ? 187.204 212.819 164.869 1.00 55.39 700 MET A C 1
ATOM 4143 O O . MET A 1 700 ? 188.276 212.222 164.737 1.00 55.39 700 MET A O 1
ATOM 4148 N N . LEU A 1 701 ? 187.125 214.123 165.090 1.00 58.13 701 LEU A N 1
ATOM 4149 C CA . LEU A 1 701 ? 188.295 214.950 165.336 1.00 58.13 701 LEU A CA 1
ATOM 4150 C C . LEU A 1 701 ? 188.028 215.648 166.665 1.00 58.13 701 LEU A C 1
ATOM 4151 O O . LEU A 1 701 ? 187.087 215.320 167.397 1.00 58.13 701 LEU A O 1
ATOM 4156 N N . SER A 1 702 ? 188.855 216.632 167.001 1.00 64.15 702 SER A N 1
ATOM 4157 C CA . SER A 1 702 ? 188.566 217.434 168.181 1.00 64.15 702 SER A CA 1
ATOM 4158 C C . SER A 1 702 ? 187.474 218.452 167.875 1.00 64.15 702 SER A C 1
ATOM 4159 O O . SER A 1 702 ? 186.906 218.465 166.778 1.00 64.15 702 SER A O 1
ATOM 4162 N N . ASP A 1 703 ? 187.181 219.325 168.828 1.00 66.30 703 ASP A N 1
ATOM 4163 C CA . ASP A 1 703 ? 186.150 220.329 168.638 1.00 66.30 703 ASP A CA 1
ATOM 4164 C C . ASP A 1 703 ? 186.714 221.656 168.164 1.00 66.30 703 ASP A C 1
ATOM 4165 O O . ASP A 1 703 ? 185.964 222.631 168.058 1.00 66.30 703 ASP A O 1
ATOM 4170 N N . LYS A 1 704 ? 188.014 221.720 167.872 1.00 64.08 704 LYS A N 1
ATOM 4171 C CA . LYS A 1 704 ? 188.659 222.966 167.490 1.00 64.08 704 LYS A CA 1
ATOM 4172 C C . LYS A 1 704 ? 189.552 222.860 166.264 1.00 64.08 704 LYS A C 1
ATOM 4173 O O . LYS A 1 704 ? 189.926 223.901 165.713 1.00 64.08 704 LYS A O 1
ATOM 4179 N N . SER A 1 705 ? 189.901 221.658 165.814 1.00 61.98 705 SER A N 1
ATOM 4180 C CA . SER A 1 705 ? 190.896 221.487 164.764 1.00 61.98 705 SER A CA 1
ATOM 4181 C C . SER A 1 705 ? 190.247 221.662 163.398 1.00 61.98 705 SER A C 1
ATOM 4182 O O . SER A 1 705 ? 189.307 220.938 163.052 1.00 61.98 705 SER A O 1
ATOM 4185 N N . SER A 1 706 ? 190.747 222.624 162.628 1.00 63.40 706 SER A N 1
ATOM 4186 C CA . SER A 1 706 ? 190.277 222.860 161.264 1.00 63.40 706 SER A CA 1
ATOM 4187 C C . SER A 1 706 ? 191.122 222.109 160.242 1.00 63.40 706 SER A C 1
ATOM 4188 O O . SER A 1 706 ? 191.593 222.673 159.256 1.00 63.40 706 SER A O 1
ATOM 4191 N N . ASP A 1 707 ? 191.306 220.813 160.466 1.00 61.40 707 ASP A N 1
ATOM 4192 C CA . ASP A 1 707 ? 192.028 219.971 159.525 1.00 61.40 707 ASP A CA 1
ATOM 4193 C C . ASP A 1 707 ? 191.068 219.489 158.444 1.00 61.40 707 ASP A C 1
ATOM 4194 O O . ASP A 1 707 ? 189.912 219.912 158.363 1.00 61.40 707 ASP A O 1
ATOM 4199 N N . LYS A 1 708 ? 191.545 218.590 157.595 1.00 56.80 708 LYS A N 1
ATOM 4200 C CA . LYS A 1 708 ? 190.690 217.850 156.699 1.00 56.80 708 LYS A CA 1
ATOM 4201 C C . LYS A 1 708 ? 190.819 216.376 157.043 1.00 56.80 708 LYS A C 1
ATOM 4202 O O . LYS A 1 708 ? 191.944 215.859 157.093 1.00 56.80 708 LYS A O 1
ATOM 4208 N N . PRO A 1 709 ? 189.718 215.676 157.316 1.00 53.42 709 PRO A N 1
ATOM 4209 C CA . PRO A 1 709 ? 189.840 214.301 157.811 1.00 53.42 709 PRO A CA 1
ATOM 4210 C C . PRO A 1 709 ? 190.275 213.331 156.727 1.00 53.42 709 PRO A C 1
ATOM 4211 O O . PRO A 1 709 ? 189.486 212.907 155.879 1.00 53.42 709 PRO A O 1
ATOM 4215 N N . ILE A 1 710 ? 191.555 212.969 156.763 1.00 48.90 710 ILE A N 1
ATOM 4216 C CA . ILE A 1 710 ? 192.150 212.038 155.812 1.00 48.90 710 ILE A CA 1
ATOM 4217 C C . ILE A 1 710 ? 193.093 211.133 156.588 1.00 48.90 710 ILE A C 1
ATOM 4218 O O . ILE A 1 710 ? 194.088 211.606 157.148 1.00 48.90 710 ILE A O 1
ATOM 4223 N N . ILE A 1 711 ? 192.786 209.843 156.632 1.00 50.06 711 ILE A N 1
ATOM 4224 C CA . ILE A 1 711 ? 193.640 208.854 157.274 1.00 50.06 711 ILE A CA 1
ATOM 4225 C C . ILE A 1 711 ? 194.342 208.047 156.196 1.00 50.06 711 ILE A C 1
ATOM 4226 O O . ILE A 1 711 ? 193.691 207.479 155.312 1.00 50.06 711 ILE A O 1
ATOM 4231 N N . TYR A 1 712 ? 195.665 207.985 156.273 1.00 49.24 712 TYR A N 1
ATOM 4232 C CA . TYR A 1 712 ? 196.468 207.150 155.393 1.00 49.24 712 TYR A CA 1
ATOM 4233 C C . TYR A 1 712 ? 196.683 205.793 156.052 1.00 49.24 712 TYR A C 1
ATOM 4234 O O . TYR A 1 712 ? 197.071 205.725 157.222 1.00 49.24 712 TYR A O 1
ATOM 4243 N N . LEU A 1 713 ? 196.424 204.720 155.309 1.00 47.10 713 LEU A N 1
ATOM 4244 C CA . LEU A 1 713 ? 196.511 203.359 155.818 1.00 47.10 713 LEU A CA 1
ATOM 4245 C C . LEU A 1 713 ? 197.178 202.442 154.804 1.00 47.10 713 LEU A C 1
ATOM 4246 O O . LEU A 1 713 ? 197.010 202.627 153.596 1.00 47.10 713 LEU A O 1
ATOM 4251 N N . PRO A 1 714 ? 197.939 201.447 155.263 1.00 44.64 714 PRO A N 1
ATOM 4252 C CA . PRO A 1 714 ? 198.664 200.575 154.333 1.00 44.64 714 PRO A CA 1
ATOM 4253 C C . PRO A 1 714 ? 197.745 199.594 153.623 1.00 44.64 714 PRO A C 1
ATOM 4254 O O . PRO A 1 714 ? 196.579 199.409 153.971 1.00 44.64 714 PRO A O 1
ATOM 4258 N N . LEU A 1 715 ? 198.311 198.959 152.600 1.00 45.81 715 LEU A N 1
ATOM 4259 C CA . LEU A 1 715 ? 197.567 198.071 151.718 1.00 45.81 715 LEU A CA 1
ATOM 4260 C C . LEU A 1 715 ? 197.490 196.649 152.251 1.00 45.81 715 LEU A C 1
ATOM 4261 O O . LEU A 1 715 ? 198.521 196.016 152.496 1.00 45.81 715 LEU A O 1
ATOM 4266 N N . LYS A 1 716 ? 196.270 196.137 152.395 1.00 45.48 716 LYS A N 1
ATOM 4267 C CA . LYS A 1 716 ? 196.025 194.742 152.065 1.00 45.48 716 LYS A CA 1
ATOM 4268 C C . LYS A 1 716 ? 195.848 194.668 150.559 1.00 45.48 716 LYS A C 1
ATOM 4269 O O . LYS A 1 716 ? 194.859 195.174 150.023 1.00 45.48 716 LYS A O 1
ATOM 4275 N N . VAL A 1 717 ? 196.813 194.065 149.869 1.00 43.32 717 VAL A N 1
ATOM 4276 C CA . VAL A 1 717 ? 196.728 194.026 148.418 1.00 43.32 717 VAL A CA 1
ATOM 4277 C C . VAL A 1 717 ? 195.714 192.982 147.974 1.00 43.32 717 VAL A C 1
ATOM 4278 O O . VAL A 1 717 ? 195.110 193.116 146.902 1.00 43.32 717 VAL A O 1
ATOM 4282 N N . ASN A 1 718 ? 195.472 191.973 148.801 1.00 46.48 718 ASN A N 1
ATOM 4283 C CA . ASN A 1 718 ? 194.563 190.885 148.485 1.00 46.48 718 ASN A CA 1
ATOM 4284 C C . ASN A 1 718 ? 193.188 191.162 149.088 1.00 46.48 718 ASN A C 1
ATOM 4285 O O . ASN A 1 718 ? 192.757 190.504 150.035 1.00 46.48 718 ASN A O 1
ATOM 4290 N N . ILE A 1 719 ? 192.496 192.154 148.531 1.00 45.53 719 ILE A N 1
ATOM 4291 C CA . ILE A 1 719 ? 191.100 192.423 148.876 1.00 45.53 719 ILE A CA 1
ATOM 4292 C C . ILE A 1 719 ? 190.184 192.178 147.683 1.00 45.53 719 ILE A C 1
ATOM 4293 O O . ILE A 1 719 ? 189.347 191.271 147.715 1.00 45.53 719 ILE A O 1
ATOM 4298 N N . ASN A 1 720 ? 190.332 192.960 146.622 1.00 43.78 720 ASN A N 1
ATOM 4299 C CA . ASN A 1 720 ? 189.549 192.757 145.406 1.00 43.78 720 ASN A CA 1
ATOM 4300 C C . ASN A 1 720 ? 190.246 191.799 144.454 1.00 43.78 720 ASN A C 1
ATOM 4301 O O . ASN A 1 720 ? 190.277 192.045 143.252 1.00 43.78 720 ASN A O 1
ATOM 4306 N N . SER A 1 721 ? 190.771 190.687 144.952 1.00 45.37 721 SER A N 1
ATOM 4307 C CA . SER A 1 721 ? 191.685 189.928 144.114 1.00 45.37 721 SER A CA 1
ATOM 4308 C C . SER A 1 721 ? 191.806 188.502 144.637 1.00 45.37 721 SER A C 1
ATOM 4309 O O . SER A 1 721 ? 190.983 188.038 145.430 1.00 45.37 721 SER A O 1
ATOM 4312 N N . ALA A 1 722 ? 192.843 187.822 144.167 1.00 43.73 722 ALA A N 1
ATOM 4313 C CA . ALA A 1 722 ? 193.222 186.465 144.505 1.00 43.73 722 ALA A CA 1
ATOM 4314 C C . ALA A 1 722 ? 194.742 186.425 144.408 1.00 43.73 722 ALA A C 1
ATOM 4315 O O . ALA A 1 722 ? 195.403 187.462 144.516 1.00 43.73 722 ALA A O 1
ATOM 4317 N N . ASN A 1 723 ? 195.313 185.243 144.221 1.00 43.96 723 ASN A N 1
ATOM 4318 C CA . ASN A 1 723 ? 196.725 185.184 143.872 1.00 43.96 723 ASN A CA 1
ATOM 4319 C C . ASN A 1 723 ? 196.978 185.378 142.378 1.00 43.96 723 ASN A C 1
ATOM 4320 O O . ASN A 1 723 ? 198.070 185.051 141.900 1.00 43.96 723 ASN A O 1
ATOM 4325 N N . ASN A 1 724 ? 195.994 185.880 141.631 1.00 40.49 724 ASN A N 1
ATOM 4326 C CA . ASN A 1 724 ? 196.175 186.278 140.242 1.00 40.49 724 ASN A CA 1
ATOM 4327 C C . ASN A 1 724 ? 195.878 187.754 140.028 1.00 40.49 724 ASN A C 1
ATOM 4328 O O . ASN A 1 724 ? 196.706 188.469 139.457 1.00 40.49 724 ASN A O 1
ATOM 4333 N N . GLN A 1 725 ? 194.722 188.225 140.477 1.00 38.51 725 GLN A N 1
ATOM 4334 C CA . GLN A 1 725 ? 194.166 189.482 140.013 1.00 38.51 725 GLN A CA 1
ATOM 4335 C C . GLN A 1 725 ? 194.888 190.671 140.633 1.00 38.51 725 GLN A C 1
ATOM 4336 O O . GLN A 1 725 ? 195.583 190.557 141.645 1.00 38.51 725 GLN A O 1
ATOM 4342 N N . PHE A 1 726 ? 194.719 191.828 139.997 1.00 40.09 726 PHE A N 1
ATOM 4343 C CA . PHE A 1 726 ? 195.160 193.109 140.550 1.00 40.09 726 PHE A CA 1
ATOM 4344 C C . PHE A 1 726 ? 194.040 194.106 140.287 1.00 40.09 726 PHE A C 1
ATOM 4345 O O . PHE A 1 726 ? 193.975 194.718 139.220 1.00 40.09 726 PHE A O 1
ATOM 4353 N N . ILE A 1 727 ? 193.156 194.255 141.262 1.00 43.05 727 ILE A N 1
ATOM 4354 C CA . ILE A 1 727 ? 192.109 195.262 141.236 1.00 43.05 727 ILE A CA 1
ATOM 4355 C C . ILE A 1 727 ? 192.296 196.153 142.456 1.00 43.05 727 ILE A C 1
ATOM 4356 O O . ILE A 1 727 ? 191.910 195.796 143.568 1.00 43.05 727 ILE A O 1
ATOM 4361 N N . PRO A 1 728 ? 192.933 197.304 142.293 1.00 44.61 728 PRO A N 1
ATOM 4362 C CA . PRO A 1 728 ? 193.217 198.165 143.440 1.00 44.61 728 PRO A CA 1
ATOM 4363 C C . PRO A 1 728 ? 191.969 198.905 143.895 1.00 44.61 728 PRO A C 1
ATOM 4364 O O . PRO A 1 728 ? 190.956 198.973 143.199 1.00 44.61 728 PRO A O 1
ATOM 4368 N N . LEU A 1 729 ? 192.066 199.471 145.092 1.00 44.00 729 LEU A N 1
ATOM 4369 C CA . LEU A 1 729 ? 190.953 200.195 145.695 1.00 44.00 729 LEU A CA 1
ATOM 4370 C C . LEU A 1 729 ? 190.877 201.585 145.084 1.00 44.00 729 LEU A C 1
ATOM 4371 O O . LEU A 1 729 ? 191.653 202.478 145.427 1.00 44.00 729 LEU A O 1
ATOM 4376 N N . ARG A 1 730 ? 189.929 201.761 144.172 1.00 48.31 730 ARG A N 1
ATOM 4377 C CA . ARG A 1 730 ? 189.661 203.041 143.539 1.00 48.31 730 ARG A CA 1
ATOM 4378 C C . ARG A 1 730 ? 188.997 203.991 144.529 1.00 48.31 730 ARG A C 1
ATOM 4379 O O . ARG A 1 730 ? 188.658 203.622 145.654 1.00 48.31 730 ARG A O 1
ATOM 4387 N N . ASN A 1 731 ? 188.782 205.232 144.103 1.00 51.26 731 ASN A N 1
ATOM 4388 C CA . ASN A 1 731 ? 188.035 206.123 144.975 1.00 51.26 731 ASN A CA 1
ATOM 4389 C C . ASN A 1 731 ? 186.538 205.843 144.865 1.00 51.26 731 ASN A C 1
ATOM 4390 O O . ASN A 1 731 ? 186.079 205.130 143.969 1.00 51.26 731 ASN A O 1
ATOM 4395 N N . ASP A 1 732 ? 185.784 206.447 145.788 1.00 53.00 732 ASP A N 1
ATOM 4396 C CA . ASP A 1 732 ? 184.375 206.141 146.051 1.00 53.00 732 ASP A CA 1
ATOM 4397 C C . ASP A 1 732 ? 184.150 204.645 146.261 1.00 53.00 732 ASP A C 1
ATOM 4398 O O . ASP A 1 732 ? 183.233 204.040 145.704 1.00 53.00 732 ASP A O 1
ATOM 4403 N N . ASP A 1 733 ? 185.015 204.047 147.069 1.00 49.90 733 ASP A N 1
ATOM 4404 C CA . ASP A 1 733 ? 184.738 202.772 147.707 1.00 49.90 733 ASP A CA 1
ATOM 4405 C C . ASP A 1 733 ? 184.621 203.000 149.204 1.00 49.90 733 ASP A C 1
ATOM 4406 O O . ASP A 1 733 ? 185.361 203.799 149.784 1.00 49.90 733 ASP A O 1
ATOM 4411 N N . ILE A 1 734 ? 183.687 202.294 149.828 1.00 48.31 734 ILE A N 1
ATOM 4412 C CA . ILE A 1 734 ? 183.355 202.496 151.230 1.00 48.31 734 ILE A CA 1
ATOM 4413 C C . ILE A 1 734 ? 183.684 201.216 151.988 1.00 48.31 734 ILE A C 1
ATOM 4414 O O . ILE A 1 734 ? 183.275 200.123 151.580 1.00 48.31 734 ILE A O 1
ATOM 4419 N N . ILE A 1 735 ? 184.426 201.359 153.087 1.00 47.70 735 ILE A N 1
ATOM 4420 C CA . ILE A 1 735 ? 185.265 200.302 153.643 1.00 47.70 735 ILE A CA 1
ATOM 4421 C C . ILE A 1 735 ? 185.265 200.365 155.170 1.00 47.70 735 ILE A C 1
ATOM 4422 O O . ILE A 1 735 ? 185.329 201.451 155.754 1.00 47.70 735 ILE A O 1
ATOM 4427 N N . LEU A 1 736 ? 185.174 199.195 155.816 1.00 49.64 736 LEU A N 1
ATOM 4428 C CA . LEU A 1 736 ? 185.376 199.095 157.259 1.00 49.64 736 LEU A CA 1
ATOM 4429 C C . LEU A 1 736 ? 186.853 199.145 157.618 1.00 49.64 736 LEU A C 1
ATOM 4430 O O . LEU A 1 736 ? 187.696 198.570 156.927 1.00 49.64 736 LEU A O 1
ATOM 4435 N N . ILE A 1 737 ? 187.157 199.796 158.738 1.00 46.57 737 ILE A N 1
ATOM 4436 C CA . ILE A 1 737 ? 188.529 200.025 159.180 1.00 46.57 737 ILE A CA 1
ATOM 4437 C C . ILE A 1 737 ? 188.620 199.700 160.664 1.00 46.57 737 ILE A C 1
ATOM 4438 O O . ILE A 1 737 ? 187.920 200.314 161.476 1.00 46.57 737 ILE A O 1
ATOM 4443 N N . GLU A 1 738 ? 189.468 198.740 161.023 1.00 49.19 738 GLU A N 1
ATOM 4444 C CA . GLU A 1 738 ? 189.825 198.587 162.424 1.00 49.19 738 GLU A CA 1
ATOM 4445 C C . GLU A 1 738 ? 190.951 199.531 162.808 1.00 49.19 738 GLU A C 1
ATOM 4446 O O . GLU A 1 738 ? 191.713 200.013 161.971 1.00 49.19 738 GLU A O 1
ATOM 4452 N N . ILE A 1 739 ? 191.065 199.772 164.108 1.00 49.70 739 ILE A N 1
ATOM 4453 C CA . ILE A 1 739 ? 192.224 200.430 164.695 1.00 49.70 739 ILE A CA 1
ATOM 4454 C C . ILE A 1 739 ? 192.728 199.483 165.775 1.00 49.70 739 ILE A C 1
ATOM 4455 O O . ILE A 1 739 ? 192.229 199.492 166.906 1.00 49.70 739 ILE A O 1
ATOM 4460 N N . GLN A 1 740 ? 193.699 198.642 165.424 1.00 49.99 740 GLN A N 1
ATOM 4461 C CA . GLN A 1 740 ? 194.047 197.528 166.294 1.00 49.99 740 GLN A CA 1
ATOM 4462 C C . GLN A 1 740 ? 194.871 197.964 167.495 1.00 49.99 740 GLN A C 1
ATOM 4463 O O . GLN A 1 740 ? 194.806 197.320 168.547 1.00 49.99 740 GLN A O 1
ATOM 4469 N N . SER A 1 741 ? 195.639 199.039 167.364 1.00 52.47 741 SER A N 1
ATOM 4470 C CA . SER A 1 741 ? 196.307 199.657 168.500 1.00 52.47 741 SER A CA 1
ATOM 4471 C C . SER A 1 741 ? 196.553 201.117 168.158 1.00 52.47 741 SER A C 1
ATOM 4472 O O . SER A 1 741 ? 196.045 201.631 167.158 1.00 52.47 741 SER A O 1
ATOM 4475 N N . PHE A 1 742 ? 197.332 201.786 168.997 1.00 50.88 742 PHE A N 1
ATOM 4476 C CA . PHE A 1 742 ? 197.762 203.146 168.710 1.00 50.88 742 PHE A CA 1
ATOM 4477 C C . PHE A 1 742 ? 198.708 203.118 167.514 1.00 50.88 742 PHE A C 1
ATOM 4478 O O . PHE A 1 742 ? 199.677 202.352 167.508 1.00 50.88 742 PHE A O 1
ATOM 4486 N N . THR A 1 743 ? 198.405 203.938 166.500 1.00 50.80 743 THR A N 1
ATOM 4487 C CA . THR A 1 743 ? 199.118 204.005 165.209 1.00 50.80 743 THR A CA 1
ATOM 4488 C C . THR A 1 743 ? 199.151 202.662 164.479 1.00 50.80 743 THR A C 1
ATOM 4489 O O . THR A 1 743 ? 200.131 202.333 163.810 1.00 50.80 743 THR A O 1
ATOM 4493 N N . LYS A 1 744 ? 198.070 201.889 164.576 1.00 50.35 744 LYS A N 1
ATOM 4494 C CA . LYS A 1 744 ? 197.908 200.689 163.759 1.00 50.35 744 LYS A CA 1
ATOM 4495 C C . LYS A 1 744 ? 196.460 200.583 163.316 1.00 50.35 744 LYS A C 1
ATOM 4496 O O . LYS A 1 744 ? 195.565 200.409 164.148 1.00 50.35 744 LYS A O 1
ATOM 4502 N N . GLY A 1 745 ? 196.239 200.681 162.012 1.00 49.22 745 GLY A N 1
ATOM 4503 C CA . GLY A 1 745 ? 194.920 200.496 161.449 1.00 49.22 745 GLY A CA 1
ATOM 4504 C C . GLY A 1 745 ? 194.990 199.569 160.249 1.00 49.22 745 GLY A C 1
ATOM 4505 O O . GLY A 1 745 ? 196.017 199.465 159.586 1.00 49.22 745 GLY A O 1
ATOM 4506 N N . GLU A 1 746 ? 193.878 198.884 159.996 1.00 52.30 746 GLU A N 1
ATOM 4507 C CA . GLU A 1 746 ? 193.821 197.894 158.930 1.00 52.30 746 GLU A CA 1
ATOM 4508 C C . GLU A 1 746 ? 192.519 198.050 158.159 1.00 52.30 746 GLU A C 1
ATOM 4509 O O . GLU A 1 746 ? 191.661 198.869 158.497 1.00 52.30 746 GLU A O 1
ATOM 4515 N N . ILE A 1 747 ? 192.377 197.242 157.113 1.00 49.00 747 ILE A N 1
ATOM 4516 C CA . ILE A 1 747 ? 191.218 197.255 156.228 1.00 49.00 747 ILE A CA 1
ATOM 4517 C C . ILE A 1 747 ? 190.701 195.824 156.128 1.00 49.00 747 ILE A C 1
ATOM 4518 O O . ILE A 1 747 ? 191.480 194.909 155.869 1.00 49.00 747 ILE A O 1
ATOM 4523 N N . ILE A 1 748 ? 189.394 195.630 156.337 1.00 49.95 748 ILE A N 1
ATOM 4524 C CA . ILE A 1 748 ? 188.813 194.290 156.348 1.00 49.95 748 ILE A CA 1
ATOM 4525 C C . ILE A 1 748 ? 187.782 194.105 155.224 1.00 49.95 748 ILE A C 1
ATOM 4526 O O . ILE A 1 748 ? 187.989 193.294 154.323 1.00 49.95 748 ILE A O 1
ATOM 4531 N N . GLU A 1 749 ? 186.681 194.842 155.277 1.00 51.16 749 GLU A N 1
ATOM 4532 C CA . GLU A 1 749 ? 185.522 194.499 154.461 1.00 51.16 749 GLU A CA 1
ATOM 4533 C C . GLU A 1 749 ? 185.231 195.577 153.433 1.00 51.16 749 GLU A C 1
ATOM 4534 O O . GLU A 1 749 ? 185.803 196.667 153.452 1.00 51.16 749 GLU A O 1
ATOM 4540 N N . LEU A 1 750 ? 184.321 195.237 152.529 1.00 48.62 750 LEU A N 1
ATOM 4541 C CA . LEU A 1 750 ? 183.960 196.054 151.381 1.00 48.62 750 LEU A CA 1
ATOM 4542 C C . LEU A 1 750 ? 182.469 196.341 151.432 1.00 48.62 750 LEU A C 1
ATOM 4543 O O . LEU A 1 750 ? 181.658 195.414 151.329 1.00 48.62 750 LEU A O 1
ATOM 4548 N N . ILE A 1 751 ? 182.099 197.613 151.570 1.00 48.72 751 ILE A N 1
ATOM 4549 C CA . ILE A 1 751 ? 180.678 197.928 151.539 1.00 48.72 751 ILE A CA 1
ATOM 4550 C C . ILE A 1 751 ? 180.426 198.923 150.418 1.00 48.72 751 ILE A C 1
ATOM 4551 O O . ILE A 1 751 ? 180.300 200.126 150.673 1.00 48.72 751 ILE A O 1
ATOM 4556 N N . SER A 1 752 ? 180.264 198.421 149.194 1.00 45.34 752 SER A N 1
ATOM 4557 C CA . SER A 1 752 ? 180.009 199.199 147.984 1.00 45.34 752 SER A CA 1
ATOM 4558 C C . SER A 1 752 ? 179.885 198.218 146.831 1.00 45.34 752 SER A C 1
ATOM 4559 O O . SER A 1 752 ? 180.185 197.030 146.969 1.00 45.34 752 SER A O 1
ATOM 4562 N N . ASN A 1 753 ? 179.449 198.742 145.690 1.00 41.32 753 ASN A N 1
ATOM 4563 C CA . ASN A 1 753 ? 179.676 198.150 144.378 1.00 41.32 753 ASN A CA 1
ATOM 4564 C C . ASN A 1 753 ? 179.597 199.247 143.331 1.00 41.32 753 ASN A C 1
ATOM 4565 O O . ASN A 1 753 ? 179.350 200.415 143.637 1.00 41.32 753 ASN A O 1
ATOM 4570 N N . SER A 1 754 ? 179.812 198.855 142.084 1.00 42.59 754 SER A N 1
ATOM 4571 C CA . SER A 1 754 ? 179.631 199.770 140.974 1.00 42.59 754 SER A CA 1
ATOM 4572 C C . SER A 1 754 ? 178.905 199.149 139.799 1.00 42.59 754 SER A C 1
ATOM 4573 O O . SER A 1 754 ? 178.456 199.892 138.922 1.00 42.59 754 SER A O 1
ATOM 4576 N N . ALA A 1 755 ? 178.762 197.827 139.749 1.00 43.26 755 ALA A N 1
ATOM 4577 C CA . ALA A 1 755 ? 178.038 197.143 138.685 1.00 43.26 755 ALA A CA 1
ATOM 4578 C C . ALA A 1 755 ? 177.050 196.188 139.329 1.00 43.26 755 ALA A C 1
ATOM 4579 O O . ALA A 1 755 ? 177.452 195.171 139.899 1.00 43.26 755 ALA A O 1
ATOM 4581 N N . ILE A 1 756 ? 175.767 196.528 139.271 1.00 46.18 756 ILE A N 1
ATOM 4582 C CA . ILE A 1 756 ? 174.711 195.682 139.814 1.00 46.18 756 ILE A CA 1
ATOM 4583 C C . ILE A 1 756 ? 173.580 195.605 138.803 1.00 46.18 756 ILE A C 1
ATOM 4584 O O . ILE A 1 756 ? 173.673 196.156 137.701 1.00 46.18 756 ILE A O 1
ATOM 4589 N N . SER A 1 757 ? 172.507 194.922 139.175 1.00 52.67 757 SER A N 1
ATOM 4590 C CA . SER A 1 757 ? 171.261 194.970 138.432 1.00 52.67 757 SER A CA 1
ATOM 4591 C C . SER A 1 757 ? 170.293 195.928 139.112 1.00 52.67 757 SER A C 1
ATOM 4592 O O . SER A 1 757 ? 170.449 196.291 140.278 1.00 52.67 757 SER A O 1
ATOM 4595 N N . THR A 1 758 ? 169.281 196.346 138.354 1.00 57.29 758 THR A N 1
ATOM 4596 C CA . THR A 1 758 ? 168.204 197.173 138.880 1.00 57.29 758 THR A CA 1
ATOM 4597 C C . THR A 1 758 ? 166.839 196.570 138.585 1.00 57.29 758 THR A C 1
ATOM 4598 O O . THR A 1 758 ? 165.827 197.266 138.719 1.00 57.29 758 THR A O 1
ATOM 4602 N N . LYS A 1 759 ? 166.784 195.308 138.181 1.00 54.64 759 LYS A N 1
ATOM 4603 C CA . LYS A 1 759 ? 165.551 194.677 137.749 1.00 54.64 759 LYS A CA 1
ATOM 4604 C C . LYS A 1 759 ? 165.251 193.480 138.640 1.00 54.64 759 LYS A C 1
ATOM 4605 O O . LYS A 1 759 ? 166.073 193.060 139.457 1.00 54.64 759 LYS A O 1
ATOM 4611 N N . LYS A 1 760 ? 164.054 192.925 138.469 1.00 58.08 760 LYS A N 1
ATOM 4612 C CA . LYS A 1 760 ? 163.441 192.051 139.461 1.00 58.08 760 LYS A CA 1
ATOM 4613 C C . LYS A 1 760 ? 163.880 190.596 139.367 1.00 58.08 760 LYS A C 1
ATOM 4614 O O . LYS A 1 760 ? 163.155 189.743 139.896 1.00 58.08 760 LYS A O 1
ATOM 4620 N N . ALA A 1 761 ? 165.001 190.303 138.694 1.00 55.23 761 ALA A N 1
ATOM 4621 C CA . ALA A 1 761 ? 165.583 188.957 138.567 1.00 55.23 761 ALA A CA 1
ATOM 4622 C C . ALA A 1 761 ? 164.622 187.953 137.931 1.00 55.23 761 ALA A C 1
ATOM 4623 O O . ALA A 1 761 ? 164.729 186.746 138.155 1.00 55.23 761 ALA A O 1
ATOM 4625 N N . GLN A 1 762 ? 163.674 188.451 137.144 1.00 56.56 762 GLN A N 1
ATOM 4626 C CA . GLN A 1 762 ? 162.837 187.641 136.279 1.00 56.56 762 GLN A CA 1
ATOM 4627 C C . GLN A 1 762 ? 162.962 188.106 134.837 1.00 56.56 762 GLN A C 1
ATOM 4628 O O . GLN A 1 762 ? 162.549 187.387 133.920 1.00 56.56 762 GLN A O 1
ATOM 4634 N N . GLN A 1 763 ? 163.587 189.256 134.617 1.00 55.75 763 GLN A N 1
ATOM 4635 C CA . GLN A 1 763 ? 163.750 189.868 133.309 1.00 55.75 763 GLN A CA 1
ATOM 4636 C C . GLN A 1 763 ? 165.190 189.860 132.832 1.00 55.75 763 GLN A C 1
ATOM 4637 O O . GLN A 1 763 ? 165.441 189.648 131.645 1.00 55.75 763 GLN A O 1
ATOM 4643 N N . GLN A 1 764 ? 166.144 190.095 133.730 1.00 50.88 764 GLN A N 1
ATOM 4644 C CA . GLN A 1 764 ? 167.560 189.971 133.427 1.00 50.88 764 GLN A CA 1
ATOM 4645 C C . GLN A 1 764 ? 168.253 189.254 134.571 1.00 50.88 764 GLN A C 1
ATOM 4646 O O . GLN A 1 764 ? 167.837 189.350 135.725 1.00 50.88 764 GLN A O 1
ATOM 4652 N N . LEU A 1 765 ? 169.317 188.531 134.238 1.00 47.99 765 LEU A N 1
ATOM 4653 C CA . LEU A 1 765 ? 170.159 187.860 135.226 1.00 47.99 765 LEU A CA 1
ATOM 4654 C C . LEU A 1 765 ? 171.595 188.293 134.934 1.00 47.99 765 LEU A C 1
ATOM 4655 O O . LEU A 1 765 ? 172.328 187.608 134.220 1.00 47.99 765 LEU A O 1
ATOM 4660 N N . LEU A 1 766 ? 171.998 189.431 135.490 1.00 44.49 766 LEU A N 1
ATOM 4661 C CA . LEU A 1 766 ? 173.300 189.990 135.155 1.00 44.49 766 LEU A CA 1
ATOM 4662 C C . LEU A 1 766 ? 174.410 189.308 135.939 1.00 44.49 766 LEU A C 1
ATOM 4663 O O . LEU A 1 766 ? 174.266 189.018 137.127 1.00 44.49 766 LEU A O 1
ATOM 4668 N N . GLN A 1 767 ? 175.525 189.059 135.259 1.00 43.18 767 GLN A N 1
ATOM 4669 C CA . GLN A 1 767 ? 176.788 188.681 135.887 1.00 43.18 767 GLN A CA 1
ATOM 4670 C C . GLN A 1 767 ? 177.875 189.412 135.112 1.00 43.18 767 GLN A C 1
ATOM 4671 O O . GLN A 1 767 ? 178.232 188.989 134.009 1.00 43.18 767 GLN A O 1
ATOM 4677 N N . ARG A 1 768 ? 178.402 190.501 135.666 1.00 37.90 768 ARG A N 1
ATOM 4678 C CA . ARG A 1 768 ? 179.221 191.391 134.858 1.00 37.90 768 ARG A CA 1
ATOM 4679 C C . ARG A 1 768 ? 180.338 192.010 135.683 1.00 37.90 768 ARG A C 1
ATOM 4680 O O . ARG A 1 768 ? 180.436 191.809 136.894 1.00 37.90 768 ARG A O 1
ATOM 4688 N N . GLN A 1 769 ? 181.190 192.766 134.990 1.00 34.38 769 GLN A N 1
ATOM 4689 C CA . GLN A 1 769 ? 182.280 193.533 135.575 1.00 34.38 769 GLN A CA 1
ATOM 4690 C C . GLN A 1 769 ? 182.392 194.870 134.865 1.00 34.38 769 GLN A C 1
ATOM 4691 O O . GLN A 1 769 ? 182.289 194.935 133.640 1.00 34.38 769 GLN A O 1
ATOM 4697 N N . LEU A 1 770 ? 182.624 195.930 135.621 1.00 40.61 770 LEU A N 1
ATOM 4698 C CA . LEU A 1 770 ? 183.134 197.139 135.002 1.00 40.61 770 LEU A CA 1
ATOM 4699 C C . LEU A 1 770 ? 184.651 197.177 135.150 1.00 40.61 770 LEU A C 1
ATOM 4700 O O . LEU A 1 770 ? 185.229 196.533 136.025 1.00 40.61 770 LEU A O 1
ATOM 4705 N N . LEU A 1 771 ? 185.306 197.936 134.278 1.00 46.72 771 LEU A N 1
ATOM 4706 C CA . LEU A 1 771 ? 186.760 197.951 134.251 1.00 46.72 771 LEU A CA 1
ATOM 4707 C C . LEU A 1 771 ? 187.272 199.365 134.031 1.00 46.72 771 LEU A C 1
ATOM 4708 O O . LEU A 1 771 ? 186.697 200.129 133.252 1.00 46.72 771 LEU A O 1
ATOM 4713 N N . GLY A 1 772 ? 188.353 199.705 134.731 1.00 50.65 772 GLY A N 1
ATOM 4714 C CA . GLY A 1 772 ? 189.092 200.929 134.482 1.00 50.65 772 GLY A CA 1
ATOM 4715 C C . GLY A 1 772 ? 188.401 202.206 134.904 1.00 50.65 772 GLY A C 1
ATOM 4716 O O . GLY A 1 772 ? 187.257 202.179 135.368 1.00 50.65 772 GLY A O 1
ATOM 4717 N N . SER A 1 773 ? 189.098 203.332 134.763 1.00 52.62 773 SER A N 1
ATOM 4718 C CA . SER A 1 773 ? 188.471 204.626 134.981 1.00 52.62 773 SER A CA 1
ATOM 4719 C C . SER A 1 773 ? 187.428 204.877 133.904 1.00 52.62 773 SER A C 1
ATOM 4720 O O . SER A 1 773 ? 187.522 204.343 132.795 1.00 52.62 773 SER A O 1
ATOM 4723 N N . LYS A 1 774 ? 186.376 205.617 134.296 1.00 56.47 774 LYS A N 1
ATOM 4724 C CA . LYS A 1 774 ? 185.156 205.983 133.563 1.00 56.47 774 LYS A CA 1
ATOM 4725 C C . LYS A 1 774 ? 184.205 204.786 133.422 1.00 56.47 774 LYS A C 1
ATOM 4726 O O . LYS A 1 774 ? 183.020 204.970 133.116 1.00 56.47 774 LYS A O 1
ATOM 4732 N N . GLU A 1 775 ? 184.686 203.583 133.766 1.00 51.70 775 GLU A N 1
ATOM 4733 C CA . GLU A 1 775 ? 183.946 202.318 133.695 1.00 51.70 775 GLU A CA 1
ATOM 4734 C C . GLU A 1 775 ? 183.332 202.094 132.317 1.00 51.70 775 GLU A C 1
ATOM 4735 O O . GLU A 1 775 ? 182.148 201.784 132.169 1.00 51.70 775 GLU A O 1
ATOM 4741 N N . ASN A 1 776 ? 184.165 202.265 131.300 1.00 45.79 776 ASN A N 1
ATOM 4742 C CA . ASN A 1 776 ? 183.752 202.132 129.910 1.00 45.79 776 ASN A CA 1
ATOM 4743 C C . ASN A 1 776 ? 184.067 200.737 129.370 1.00 45.79 776 ASN A C 1
ATOM 4744 O O . ASN A 1 776 ? 184.708 200.573 128.337 1.00 45.79 776 ASN A O 1
ATOM 4749 N N . CYS A 1 777 ? 183.577 199.723 130.080 1.00 41.10 777 CYS A N 1
ATOM 4750 C CA . CYS A 1 777 ? 183.650 198.338 129.633 1.00 41.10 777 CYS A CA 1
ATOM 4751 C C . CYS A 1 777 ? 182.428 197.589 130.137 1.00 41.10 777 CYS A C 1
ATOM 4752 O O . CYS A 1 777 ? 181.544 198.164 130.774 1.00 41.10 777 CYS A O 1
ATOM 4755 N N . GLU A 1 778 ? 182.408 196.291 129.837 1.00 38.10 778 GLU A N 1
ATOM 4756 C CA . GLU A 1 778 ? 181.561 195.260 130.425 1.00 38.10 778 GLU A CA 1
ATOM 4757 C C . GLU A 1 778 ? 182.178 193.916 130.088 1.00 38.10 778 GLU A C 1
ATOM 4758 O O . GLU A 1 778 ? 182.802 193.766 129.038 1.00 38.10 778 GLU A O 1
ATOM 4764 N N . MET A 1 779 ? 182.007 192.954 130.975 1.00 34.89 779 MET A N 1
ATOM 4765 C CA . MET A 1 779 ? 182.134 191.546 130.625 1.00 34.89 779 MET A CA 1
ATOM 4766 C C . MET A 1 779 ? 180.882 190.885 131.178 1.00 34.89 779 MET A C 1
ATOM 4767 O O . MET A 1 779 ? 180.916 190.271 132.245 1.00 34.89 779 MET A O 1
ATOM 4772 N N . ALA A 1 780 ? 179.790 190.979 130.437 1.00 35.80 780 ALA A N 1
ATOM 4773 C CA . ALA A 1 780 ? 178.485 190.645 130.976 1.00 35.80 780 ALA A CA 1
ATOM 4774 C C . ALA A 1 780 ? 177.978 189.349 130.377 1.00 35.80 780 ALA A C 1
ATOM 4775 O O . ALA A 1 780 ? 178.303 188.998 129.241 1.00 35.80 780 ALA A O 1
ATOM 4777 N N . TYR A 1 781 ? 177.175 188.642 131.160 1.00 40.82 781 TYR A N 1
ATOM 4778 C CA . TYR A 1 781 ? 176.407 187.507 130.672 1.00 40.82 781 TYR A CA 1
ATOM 4779 C C . TYR A 1 781 ? 174.951 187.788 130.998 1.00 40.82 781 TYR A C 1
ATOM 4780 O O . TYR A 1 781 ? 174.452 187.360 132.041 1.00 40.82 781 TYR A O 1
ATOM 4789 N N . THR A 1 782 ? 174.276 188.513 130.114 1.00 40.95 782 THR A N 1
ATOM 4790 C CA . THR A 1 782 ? 172.907 188.951 130.336 1.00 40.95 782 THR A CA 1
ATOM 4791 C C . THR A 1 782 ? 171.980 187.863 129.823 1.00 40.95 782 THR A C 1
ATOM 4792 O O . THR A 1 782 ? 171.979 187.560 128.627 1.00 40.95 782 THR A O 1
ATOM 4796 N N . GLN A 1 783 ? 171.198 187.281 130.717 1.00 45.16 783 GLN A N 1
ATOM 4797 C CA . GLN A 1 783 ? 170.298 186.191 130.364 1.00 45.16 783 GLN A CA 1
ATOM 4798 C C . GLN A 1 783 ? 168.869 186.662 130.581 1.00 45.16 783 GLN A C 1
ATOM 4799 O O . GLN A 1 783 ? 168.368 186.659 131.708 1.00 45.16 783 GLN A O 1
ATOM 4805 N N . THR A 1 784 ? 168.221 187.071 129.504 1.00 52.52 784 THR A N 1
ATOM 4806 C CA . THR A 1 784 ? 166.818 187.448 129.543 1.00 52.52 784 THR A CA 1
ATOM 4807 C C . THR A 1 784 ? 165.974 186.212 129.233 1.00 52.52 784 THR A C 1
ATOM 4808 O O . THR A 1 784 ? 166.476 185.085 129.228 1.00 52.52 784 THR A O 1
ATOM 4812 N N . SER A 1 785 ? 164.685 186.405 128.978 1.00 56.14 785 SER A N 1
ATOM 4813 C CA . SER A 1 785 ? 163.807 185.307 128.603 1.00 56.14 785 SER A CA 1
ATOM 4814 C C . SER A 1 785 ? 163.888 184.961 127.122 1.00 56.14 785 SER A C 1
ATOM 4815 O O . SER A 1 785 ? 163.176 184.057 126.675 1.00 56.14 785 SER A O 1
ATOM 4818 N N . ASP A 1 786 ? 164.738 185.642 126.354 1.00 54.80 786 ASP A N 1
ATOM 4819 C CA . ASP A 1 786 ? 164.787 185.447 124.917 1.00 54.80 786 ASP A CA 1
ATOM 4820 C C . ASP A 1 786 ? 166.193 185.177 124.393 1.00 54.80 786 ASP A C 1
ATOM 4821 O O . ASP A 1 786 ? 166.328 184.742 123.246 1.00 54.80 786 ASP A O 1
ATOM 4826 N N . SER A 1 787 ? 167.235 185.385 125.192 1.00 50.02 787 SER A N 1
ATOM 4827 C CA . SER A 1 787 ? 168.601 185.268 124.704 1.00 50.02 787 SER A CA 1
ATOM 4828 C C . SER A 1 787 ? 169.540 185.063 125.884 1.00 50.02 787 SER A C 1
ATOM 4829 O O . SER A 1 787 ? 169.147 185.186 127.046 1.00 50.02 787 SER A O 1
ATOM 4832 N N . GLU A 1 788 ? 170.795 184.733 125.568 1.00 44.64 788 GLU A N 1
ATOM 4833 C CA . GLU A 1 788 ? 171.879 184.637 126.553 1.00 44.64 788 GLU A CA 1
ATOM 4834 C C . GLU A 1 788 ? 173.090 185.297 125.897 1.00 44.64 788 GLU A C 1
ATOM 4835 O O . GLU A 1 788 ? 173.858 184.640 125.194 1.00 44.64 788 GLU A O 1
ATOM 4841 N N . THR A 1 789 ? 173.261 186.594 126.132 1.00 38.24 789 THR A N 1
ATOM 4842 C CA . THR A 1 789 ? 174.220 187.385 125.373 1.00 38.24 789 THR A CA 1
ATOM 4843 C C . THR A 1 789 ? 175.487 187.612 126.184 1.00 38.24 789 THR A C 1
ATOM 4844 O O . THR A 1 789 ? 175.482 188.394 127.138 1.00 38.24 789 THR A O 1
ATOM 4848 N N . PHE A 1 790 ? 176.571 186.957 125.795 1.00 34.21 790 PHE A N 1
ATOM 4849 C CA . PHE A 1 790 ? 177.886 187.319 126.297 1.00 34.21 790 PHE A CA 1
ATOM 4850 C C . PHE A 1 790 ? 178.303 188.630 125.639 1.00 34.21 790 PHE A C 1
ATOM 4851 O O . PHE A 1 790 ? 177.833 188.965 124.549 1.00 34.21 790 PHE A O 1
ATOM 4859 N N . SER A 1 791 ? 179.182 189.380 126.301 1.00 33.43 791 SER A N 1
ATOM 4860 C CA . SER A 1 791 ? 179.565 190.681 125.767 1.00 33.43 791 SER A CA 1
ATOM 4861 C C . SER A 1 791 ? 180.948 191.065 126.261 1.00 33.43 791 SER A C 1
ATOM 4862 O O . SER A 1 791 ? 181.288 190.793 127.412 1.00 33.43 791 SER A O 1
ATOM 4865 N N . LEU A 1 792 ? 181.737 191.690 125.393 1.00 31.05 792 LEU A N 1
ATOM 4866 C CA . LEU A 1 792 ? 182.957 192.387 125.789 1.00 31.05 792 LEU A CA 1
ATOM 4867 C C . LEU A 1 792 ? 182.894 193.760 125.136 1.00 31.05 792 LEU A C 1
ATOM 4868 O O . LEU A 1 792 ? 183.506 193.982 124.090 1.00 31.05 792 LEU A O 1
ATOM 4873 N N . THR A 1 793 ? 182.186 194.690 125.758 1.00 34.62 793 THR A N 1
ATOM 4874 C CA . THR A 1 793 ? 181.887 195.962 125.122 1.00 34.62 793 THR A CA 1
ATOM 4875 C C . THR A 1 793 ? 182.832 197.052 125.604 1.00 34.62 793 THR A C 1
ATOM 4876 O O . THR A 1 793 ? 183.530 196.895 126.608 1.00 34.62 793 THR A O 1
ATOM 4880 N N . GLN A 1 794 ? 182.854 198.154 124.860 1.00 38.80 794 GLN A N 1
ATOM 4881 C CA . GLN A 1 794 ? 183.443 199.413 125.291 1.00 38.80 794 GLN A CA 1
ATOM 4882 C C . GLN A 1 794 ? 182.544 200.546 124.835 1.00 38.80 794 GLN A C 1
ATOM 4883 O O . GLN A 1 794 ? 181.999 200.505 123.730 1.00 38.80 794 GLN A O 1
ATOM 4889 N N . VAL A 1 795 ? 182.389 201.558 125.680 1.00 43.18 795 VAL A N 1
ATOM 4890 C CA . VAL A 1 795 ? 181.586 202.727 125.349 1.00 43.18 795 VAL A CA 1
ATOM 4891 C C . VAL A 1 795 ? 182.491 203.940 125.501 1.00 43.18 795 VAL A C 1
ATOM 4892 O O . VAL A 1 795 ? 182.654 204.467 126.607 1.00 43.18 795 VAL A O 1
ATOM 4896 N N . ASN A 1 796 ? 183.088 204.374 124.400 1.00 44.58 796 ASN A N 1
ATOM 4897 C CA . ASN A 1 796 ? 183.914 205.567 124.369 1.00 44.58 796 ASN A CA 1
ATOM 4898 C C . ASN A 1 796 ? 183.080 206.717 123.832 1.00 44.58 796 ASN A C 1
ATOM 4899 O O . ASN A 1 796 ? 181.866 206.597 123.655 1.00 44.58 796 ASN A O 1
ATOM 4904 N N . GLU A 1 797 ? 183.734 207.843 123.577 1.00 46.28 797 GLU A N 1
ATOM 4905 C CA . GLU A 1 797 ? 183.122 208.823 122.695 1.00 46.28 797 GLU A CA 1
ATOM 4906 C C . GLU A 1 797 ? 183.519 208.517 121.255 1.00 46.28 797 GLU A C 1
ATOM 4907 O O . GLU A 1 797 ? 184.685 208.215 120.973 1.00 46.28 797 GLU A O 1
ATOM 4913 N N . ASP A 1 798 ? 182.512 208.481 120.376 1.00 45.24 798 ASP A N 1
ATOM 4914 C CA . ASP A 1 798 ? 182.625 208.276 118.931 1.00 45.24 798 ASP A CA 1
ATOM 4915 C C . ASP A 1 798 ? 183.154 206.896 118.543 1.00 45.24 798 ASP A C 1
ATOM 4916 O O . ASP A 1 798 ? 183.474 206.673 117.375 1.00 45.24 798 ASP A O 1
ATOM 4921 N N . CYS A 1 799 ? 183.240 205.952 119.479 1.00 40.50 799 CYS A N 1
ATOM 4922 C CA . CYS A 1 799 ? 183.683 204.596 119.181 1.00 40.50 799 CYS A CA 1
ATOM 4923 C C . CYS A 1 799 ? 182.943 203.633 120.093 1.00 40.50 799 CYS A C 1
ATOM 4924 O O . CYS A 1 799 ? 182.851 203.866 121.300 1.00 40.50 799 CYS A O 1
ATOM 4927 N N . GLU A 1 800 ? 182.411 202.554 119.518 1.00 41.37 800 GLU A N 1
ATOM 4928 C CA . GLU A 1 800 ? 181.686 201.540 120.288 1.00 41.37 800 GLU A CA 1
ATOM 4929 C C . GLU A 1 800 ? 182.093 200.160 119.782 1.00 41.37 800 GLU A C 1
ATOM 4930 O O . GLU A 1 800 ? 181.472 199.625 118.861 1.00 41.37 800 GLU A O 1
ATOM 4936 N N . ASN A 1 801 ? 183.119 199.583 120.393 1.00 35.55 801 ASN A N 1
ATOM 4937 C CA . ASN A 1 801 ? 183.554 198.231 120.082 1.00 35.55 801 ASN A CA 1
ATOM 4938 C C . ASN A 1 801 ? 182.701 197.236 120.853 1.00 35.55 801 ASN A C 1
ATOM 4939 O O . ASN A 1 801 ? 182.028 197.602 121.819 1.00 35.55 801 ASN A O 1
ATOM 4944 N N . SER A 1 802 ? 182.746 195.970 120.434 1.00 28.23 802 SER A N 1
ATOM 4945 C CA . SER A 1 802 ? 182.052 194.914 121.160 1.00 28.23 802 SER A CA 1
ATOM 4946 C C . SER A 1 802 ? 182.608 193.554 120.777 1.00 28.23 802 SER A C 1
ATOM 4947 O O . SER A 1 802 ? 183.530 193.444 119.969 1.00 28.23 802 SER A O 1
ATOM 4950 N N . PHE A 1 803 ? 182.026 192.525 121.387 1.00 25.35 803 PHE A N 1
ATOM 4951 C CA . PHE A 1 803 ? 182.232 191.124 121.042 1.00 25.35 803 PHE A CA 1
ATOM 4952 C C . PHE A 1 803 ? 181.060 190.355 121.627 1.00 25.35 803 PHE A C 1
ATOM 4953 O O . PHE A 1 803 ? 180.991 190.169 122.844 1.00 25.35 803 PHE A O 1
ATOM 4961 N N . LEU A 1 804 ? 180.152 189.897 120.775 1.00 27.11 804 LEU A N 1
ATOM 4962 C CA . LEU A 1 804 ? 178.869 189.394 121.239 1.00 27.11 804 LEU A CA 1
ATOM 4963 C C . LEU A 1 804 ? 178.680 187.943 120.831 1.00 27.11 804 LEU A C 1
ATOM 4964 O O . LEU A 1 804 ? 179.039 187.540 119.723 1.00 27.11 804 LEU A O 1
ATOM 4969 N N . ILE A 1 805 ? 178.107 187.162 121.746 1.00 31.39 805 ILE A N 1
ATOM 4970 C CA . ILE A 1 805 ? 177.807 185.751 121.528 1.00 31.39 805 ILE A CA 1
ATOM 4971 C C . ILE A 1 805 ? 176.377 185.502 121.986 1.00 31.39 805 ILE A C 1
ATOM 4972 O O . ILE A 1 805 ? 176.085 185.590 123.184 1.00 31.39 805 ILE A O 1
ATOM 4977 N N . ASN A 1 806 ? 175.487 185.199 121.046 1.00 37.31 806 ASN A N 1
ATOM 4978 C CA . ASN A 1 806 ? 174.099 184.908 121.359 1.00 37.31 806 ASN A CA 1
ATOM 4979 C C . ASN A 1 806 ? 173.887 183.397 121.383 1.00 37.31 806 ASN A C 1
ATOM 4980 O O . ASN A 1 806 ? 174.832 182.608 121.286 1.00 37.31 806 ASN A O 1
ATOM 4985 N N . ASP A 1 807 ? 172.631 182.981 121.518 1.00 43.35 807 ASP A N 1
ATOM 4986 C CA . ASP A 1 807 ? 172.243 181.595 121.289 1.00 43.35 807 ASP A CA 1
ATOM 4987 C C . ASP A 1 807 ? 171.573 181.389 119.948 1.00 43.35 807 ASP A C 1
ATOM 4988 O O . ASP A 1 807 ? 171.779 180.357 119.309 1.00 43.35 807 ASP A O 1
ATOM 4993 N N . LYS A 1 808 ? 170.762 182.351 119.516 1.00 42.07 808 LYS A N 1
ATOM 4994 C CA . LYS A 1 808 ? 170.090 182.230 118.232 1.00 42.07 808 LYS A CA 1
ATOM 4995 C C . LYS A 1 808 ? 170.990 182.675 117.089 1.00 42.07 808 LYS A C 1
ATOM 4996 O O . LYS A 1 808 ? 170.995 182.053 116.022 1.00 42.07 808 LYS A O 1
ATOM 5002 N N . LYS A 1 809 ? 171.759 183.741 117.292 1.00 37.61 809 LYS A N 1
ATOM 5003 C CA . LYS A 1 809 ? 172.494 184.365 116.189 1.00 37.61 809 LYS A CA 1
ATOM 5004 C C . LYS A 1 809 ? 173.919 183.833 116.076 1.00 37.61 809 LYS A C 1
ATOM 5005 O O . LYS A 1 809 ? 174.284 183.231 115.061 1.00 37.61 809 LYS A O 1
ATOM 5011 N N . GLY A 1 810 ? 174.729 184.024 117.108 1.00 34.08 810 GLY A N 1
ATOM 5012 C CA . GLY A 1 810 ? 176.078 183.509 117.069 1.00 34.08 810 GLY A CA 1
ATOM 5013 C C . GLY A 1 810 ? 177.109 184.592 117.291 1.00 34.08 810 GLY A C 1
ATOM 5014 O O . GLY A 1 810 ? 176.806 185.693 117.759 1.00 34.08 810 GLY A O 1
ATOM 5015 N N . ILE A 1 811 ? 178.350 184.268 116.930 1.00 29.65 811 ILE A N 1
ATOM 5016 C CA . ILE A 1 811 ? 179.519 185.065 117.287 1.00 29.65 811 ILE A CA 1
ATOM 5017 C C . ILE A 1 811 ? 179.529 186.358 116.487 1.00 29.65 811 ILE A C 1
ATOM 5018 O O . ILE A 1 811 ? 179.487 186.338 115.253 1.00 29.65 811 ILE A O 1
ATOM 5023 N N . PHE A 1 812 ? 179.592 187.492 117.180 1.00 28.18 812 PHE A N 1
ATOM 5024 C CA . PHE A 1 812 ? 179.598 188.793 116.526 1.00 28.18 812 PHE A CA 1
ATOM 5025 C C . PHE A 1 812 ? 180.904 189.529 116.780 1.00 28.18 812 PHE A C 1
ATOM 5026 O O . PHE A 1 812 ? 181.562 189.319 117.801 1.00 28.18 812 PHE A O 1
ATOM 5034 N N . LEU A 1 813 ? 181.269 190.382 115.834 1.00 26.60 813 LEU A N 1
ATOM 5035 C CA . LEU A 1 813 ? 182.209 191.471 116.037 1.00 26.60 813 LEU A CA 1
ATOM 5036 C C . LEU A 1 813 ? 181.574 192.735 115.485 1.00 26.60 813 LEU A C 1
ATOM 5037 O O . LEU A 1 813 ? 180.997 192.714 114.395 1.00 26.60 813 LEU A O 1
ATOM 5042 N N . ARG A 1 814 ? 181.659 193.834 116.227 1.00 32.55 814 ARG A N 1
ATOM 5043 C CA . ARG A 1 814 ? 180.984 195.054 115.805 1.00 32.55 814 ARG A CA 1
ATOM 5044 C C . ARG A 1 814 ? 181.816 196.288 116.106 1.00 32.55 814 ARG A C 1
ATOM 5045 O O . ARG A 1 814 ? 182.420 196.398 117.176 1.00 32.55 814 ARG A O 1
ATOM 5053 N N . TYR A 1 815 ? 181.832 197.214 115.152 1.00 37.48 815 TYR A N 1
ATOM 5054 C CA . TYR A 1 815 ? 182.280 198.581 115.364 1.00 37.48 815 TYR A CA 1
ATOM 5055 C C . TYR A 1 815 ? 181.110 199.516 115.098 1.00 37.48 815 TYR A C 1
ATOM 5056 O O . TYR A 1 815 ? 180.380 199.340 114.120 1.00 37.48 815 TYR A O 1
ATOM 5065 N N . LYS A 1 816 ? 180.934 200.512 115.961 1.00 40.28 816 LYS A N 1
ATOM 5066 C CA . LYS A 1 816 ? 179.853 201.474 115.804 1.00 40.28 816 LYS A CA 1
ATOM 5067 C C . LYS A 1 816 ? 180.354 202.864 116.155 1.00 40.28 816 LYS A C 1
ATOM 5068 O O . LYS A 1 816 ? 181.264 203.024 116.971 1.00 40.28 816 LYS A O 1
ATOM 5074 N N . SER A 1 817 ? 179.741 203.869 115.539 1.00 40.37 817 SER A N 1
ATOM 5075 C CA . SER A 1 817 ? 180.086 205.259 115.810 1.00 40.37 817 SER A CA 1
ATOM 5076 C C . SER A 1 817 ? 178.920 206.188 115.502 1.00 40.37 817 SER A C 1
ATOM 5077 O O . SER A 1 817 ? 178.319 206.766 116.407 1.00 40.37 817 SER A O 1
ATOM 5080 N N . TYR B 1 78 ? 198.926 183.682 245.174 1.00 117.42 78 TYR C N 1
ATOM 5081 C CA . TYR B 1 78 ? 200.383 183.675 245.111 1.00 117.42 78 TYR C CA 1
ATOM 5082 C C . TYR B 1 78 ? 200.899 182.291 244.738 1.00 117.42 78 TYR C C 1
ATOM 5083 O O . TYR B 1 78 ? 200.888 181.909 243.569 1.00 117.42 78 TYR C O 1
ATOM 5085 N N . LYS B 1 79 ? 201.356 181.544 245.739 1.00 117.14 79 LYS C N 1
ATOM 5086 C CA . LYS B 1 79 ? 201.803 180.175 245.542 1.00 117.14 79 LYS C CA 1
ATOM 5087 C C . LYS B 1 79 ? 200.684 179.161 245.724 1.00 117.14 79 LYS C C 1
ATOM 5088 O O . LYS B 1 79 ? 200.903 177.967 245.494 1.00 117.14 79 LYS C O 1
ATOM 5090 N N . ARG B 1 80 ? 199.493 179.606 246.126 1.00 121.16 80 ARG C N 1
ATOM 5091 C CA . ARG B 1 80 ? 198.354 178.714 246.297 1.00 121.16 80 ARG C CA 1
ATOM 5092 C C . ARG B 1 80 ? 197.701 178.325 244.979 1.00 121.16 80 ARG C C 1
ATOM 5093 O O . ARG B 1 80 ? 196.874 177.407 244.967 1.00 121.16 80 ARG C O 1
ATOM 5095 N N . TYR B 1 81 ? 198.041 179.001 243.879 1.00 119.47 81 TYR C N 1
ATOM 5096 C CA . TYR B 1 81 ? 197.502 178.618 242.579 1.00 119.47 81 TYR C CA 1
ATOM 5097 C C . TYR B 1 81 ? 198.087 177.293 242.111 1.00 119.47 81 TYR C C 1
ATOM 5098 O O . TYR B 1 81 ? 197.433 176.544 241.377 1.00 119.47 81 TYR C O 1
ATOM 5100 N N . CYS B 1 82 ? 199.319 176.989 242.521 1.00 124.99 82 CYS C N 1
ATOM 5101 C CA . CYS B 1 82 ? 199.901 175.691 242.204 1.00 124.99 82 CYS C CA 1
ATOM 5102 C C . CYS B 1 82 ? 199.476 174.629 243.208 1.00 124.99 82 CYS C C 1
ATOM 5103 O O . CYS B 1 82 ? 199.446 173.439 242.875 1.00 124.99 82 CYS C O 1
ATOM 5105 N N . ILE B 1 83 ? 199.150 175.036 244.436 1.00 124.62 83 ILE C N 1
ATOM 5106 C CA . ILE B 1 83 ? 198.725 174.074 245.447 1.00 124.62 83 ILE C CA 1
ATOM 5107 C C . ILE B 1 83 ? 197.300 173.600 245.191 1.00 124.62 83 ILE C C 1
ATOM 5108 O O . ILE B 1 83 ? 197.014 172.400 245.267 1.00 124.62 83 ILE C O 1
ATOM 5110 N N . ILE B 1 84 ? 196.390 174.534 244.890 1.00 125.46 84 ILE C N 1
ATOM 5111 C CA . ILE B 1 84 ? 195.001 174.173 244.619 1.00 125.46 84 ILE C CA 1
ATOM 5112 C C . ILE B 1 84 ? 194.865 173.392 243.318 1.00 125.46 84 ILE C C 1
ATOM 5113 O O . ILE B 1 84 ? 193.958 172.561 243.189 1.00 125.46 84 ILE C O 1
ATOM 5115 N N . SER B 1 85 ? 195.744 173.649 242.347 1.00 122.77 85 SER C N 1
ATOM 5116 C CA . SER B 1 85 ? 195.801 172.802 241.162 1.00 122.77 85 SER C CA 1
ATOM 5117 C C . SER B 1 85 ? 196.316 171.414 241.513 1.00 122.77 85 SER C C 1
ATOM 5118 O O . SER B 1 85 ? 195.850 170.413 240.957 1.00 122.77 85 SER C O 1
ATOM 5120 N N . ARG B 1 86 ? 197.274 171.332 242.439 1.00 123.63 86 ARG C N 1
ATOM 5121 C CA . ARG B 1 86 ? 197.709 170.031 242.931 1.00 123.63 86 ARG C CA 1
ATOM 5122 C C . ARG B 1 86 ? 196.695 169.435 243.899 1.00 123.63 86 ARG C C 1
ATOM 5123 O O . ARG B 1 86 ? 196.674 168.216 244.099 1.00 123.63 86 ARG C O 1
ATOM 5125 N N . PHE B 1 87 ? 195.851 170.273 244.507 1.00 124.62 87 PHE C N 1
ATOM 5126 C CA . PHE B 1 87 ? 194.775 169.750 245.343 1.00 124.62 87 PHE C CA 1
ATOM 5127 C C . PHE B 1 87 ? 193.628 169.229 244.491 1.00 124.62 87 PHE C C 1
ATOM 5128 O O . PHE B 1 87 ? 192.964 168.254 244.860 1.00 124.62 87 PHE C O 1
ATOM 5130 N N . LYS B 1 88 ? 193.373 169.873 243.349 1.00 122.34 88 LYS C N 1
ATOM 5131 C CA . LYS B 1 88 ? 192.385 169.348 242.413 1.00 122.34 88 LYS C CA 1
ATOM 5132 C C . LYS B 1 88 ? 192.918 168.136 241.664 1.00 122.34 88 LYS C C 1
ATOM 5133 O O . LYS B 1 88 ? 192.132 167.322 241.169 1.00 122.34 88 LYS C O 1
ATOM 5135 N N . ASN B 1 89 ? 194.243 168.004 241.565 1.00 118.84 89 ASN C N 1
ATOM 5136 C CA . ASN B 1 89 ? 194.826 166.838 240.911 1.00 118.84 89 ASN C CA 1
ATOM 5137 C C . ASN B 1 89 ? 194.663 165.587 241.762 1.00 118.84 89 ASN C C 1
ATOM 5138 O O . ASN B 1 89 ? 194.449 164.491 241.230 1.00 118.84 89 ASN C O 1
ATOM 5140 N N . ASN B 1 90 ? 194.762 165.727 243.085 1.00 119.37 90 ASN C N 1
ATOM 5141 C CA . ASN B 1 90 ? 194.560 164.586 243.969 1.00 119.37 90 ASN C CA 1
ATOM 5142 C C . ASN B 1 90 ? 193.083 164.300 244.206 1.00 119.37 90 ASN C C 1
ATOM 5143 O O . ASN B 1 90 ? 192.721 163.164 244.532 1.00 119.37 90 ASN C O 1
ATOM 5145 N N . ILE B 1 91 ? 192.222 165.305 244.045 1.00 120.04 91 ILE C N 1
ATOM 5146 C CA . ILE B 1 91 ? 190.791 165.123 244.242 1.00 120.04 91 ILE C CA 1
ATOM 5147 C C . ILE B 1 91 ? 190.082 164.591 243.005 1.00 120.04 91 ILE C C 1
ATOM 5148 O O . ILE B 1 91 ? 189.047 163.930 243.142 1.00 120.04 91 ILE C O 1
ATOM 5150 N N . ASP B 1 92 ? 190.609 164.857 241.807 1.00 117.47 92 ASP C N 1
ATOM 5151 C CA . ASP B 1 92 ? 190.040 164.284 240.593 1.00 117.47 92 ASP C CA 1
ATOM 5152 C C . ASP B 1 92 ? 190.349 162.803 240.446 1.00 117.47 92 ASP C C 1
ATOM 5153 O O . ASP B 1 92 ? 189.685 162.124 239.658 1.00 117.47 92 ASP C O 1
ATOM 5155 N N . GLU B 1 93 ? 191.333 162.290 241.186 1.00 122.41 93 GLU C N 1
ATOM 5156 C CA . GLU B 1 93 ? 191.634 160.866 241.205 1.00 122.41 93 GLU C CA 1
ATOM 5157 C C . GLU B 1 93 ? 190.683 160.067 242.088 1.00 122.41 93 GLU C C 1
ATOM 5158 O O . GLU B 1 93 ? 190.817 158.840 242.159 1.00 122.41 93 GLU C O 1
ATOM 5160 N N . PHE B 1 94 ? 189.732 160.724 242.759 1.00 121.15 94 PHE C N 1
ATOM 5161 C CA . PHE B 1 94 ? 188.809 160.023 243.643 1.00 121.15 94 PHE C CA 1
ATOM 5162 C C . PHE B 1 94 ? 187.765 159.214 242.883 1.00 121.15 94 PHE C C 1
ATOM 5163 O O . PHE B 1 94 ? 187.114 158.352 243.482 1.00 121.15 94 PHE C O 1
ATOM 5165 N N . ILE B 1 95 ? 187.587 159.469 241.592 1.00 118.66 95 ILE C N 1
ATOM 5166 C CA . ILE B 1 95 ? 186.650 158.694 240.790 1.00 118.66 95 ILE C CA 1
ATOM 5167 C C . ILE B 1 95 ? 187.344 158.124 239.559 1.00 118.66 95 ILE C C 1
ATOM 5168 O O . ILE B 1 95 ? 188.569 158.006 239.527 1.00 118.66 95 ILE C O 1
ATOM 5170 N N . SER B 1 105 ? 176.370 166.790 237.191 1.00 142.38 105 SER C N 1
ATOM 5171 C CA . SER B 1 105 ? 176.460 166.190 238.516 1.00 142.38 105 SER C CA 1
ATOM 5172 C C . SER B 1 105 ? 177.725 166.648 239.237 1.00 142.38 105 SER C C 1
ATOM 5173 O O . SER B 1 105 ? 178.111 167.813 239.145 1.00 142.38 105 SER C O 1
ATOM 5175 N N . GLN B 1 106 ? 178.361 165.725 239.964 1.00 143.96 106 GLN C N 1
ATOM 5176 C CA . GLN B 1 106 ? 179.612 166.048 240.641 1.00 143.96 106 GLN C CA 1
ATOM 5177 C C . GLN B 1 106 ? 180.752 166.229 239.647 1.00 143.96 106 GLN C C 1
ATOM 5178 O O . GLN B 1 106 ? 181.668 167.023 239.888 1.00 143.96 106 GLN C O 1
ATOM 5180 N N . SER B 1 107 ? 180.712 165.501 238.528 1.00 144.70 107 SER C N 1
ATOM 5181 C CA . SER B 1 107 ? 181.724 165.663 237.491 1.00 144.70 107 SER C CA 1
ATOM 5182 C C . SER B 1 107 ? 181.550 166.967 236.724 1.00 144.70 107 SER C C 1
ATOM 5183 O O . SER B 1 107 ? 182.504 167.445 236.101 1.00 144.70 107 SER C O 1
ATOM 5185 N N . LEU B 1 108 ? 180.344 167.544 236.743 1.00 145.81 108 LEU C N 1
ATOM 5186 C CA . LEU B 1 108 ? 180.126 168.835 236.096 1.00 145.81 108 LEU C CA 1
ATOM 5187 C C . LEU B 1 108 ? 180.833 169.952 236.851 1.00 145.81 108 LEU C C 1
ATOM 5188 O O . LEU B 1 108 ? 181.342 170.898 236.239 1.00 145.81 108 LEU C O 1
ATOM 5190 N N . LYS B 1 109 ? 180.873 169.862 238.182 1.00 146.35 109 LYS C N 1
ATOM 5191 C CA . LYS B 1 109 ? 181.694 170.785 238.956 1.00 146.35 109 LYS C CA 1
ATOM 5192 C C . LYS B 1 109 ? 183.175 170.475 238.787 1.00 146.35 109 LYS C C 1
ATOM 5193 O O . LYS B 1 109 ? 184.019 171.367 238.929 1.00 146.35 109 LYS C O 1
ATOM 5195 N N . ILE B 1 110 ? 183.507 169.216 238.485 1.00 146.71 110 ILE C N 1
ATOM 5196 C CA . ILE B 1 110 ? 184.888 168.870 238.171 1.00 146.71 110 ILE C CA 1
ATOM 5197 C C . ILE B 1 110 ? 185.286 169.399 236.800 1.00 146.71 110 ILE C C 1
ATOM 5198 O O . ILE B 1 110 ? 186.472 169.628 236.535 1.00 146.71 110 ILE C O 1
ATOM 5200 N N . ALA B 1 111 ? 184.306 169.593 235.912 1.00 141.61 111 ALA C N 1
ATOM 5201 C CA . ALA B 1 111 ? 184.589 170.167 234.601 1.00 141.61 111 ALA C CA 1
ATOM 5202 C C . ALA B 1 111 ? 184.972 171.635 234.705 1.00 141.61 111 ALA C C 1
ATOM 5203 O O . ALA B 1 111 ? 185.685 172.152 233.840 1.00 141.61 111 ALA C O 1
ATOM 5205 N N . ILE B 1 112 ? 184.502 172.322 235.748 1.00 140.05 112 ILE C N 1
ATOM 5206 C CA . ILE B 1 112 ? 184.930 173.697 235.983 1.00 140.05 112 ILE C CA 1
ATOM 5207 C C . ILE B 1 112 ? 186.381 173.747 236.439 1.00 140.05 112 ILE C C 1
ATOM 5208 O O . ILE B 1 112 ? 187.107 174.696 236.125 1.00 140.05 112 ILE C O 1
ATOM 5210 N N . LYS B 1 113 ? 186.820 172.732 237.186 1.00 139.38 113 LYS C N 1
ATOM 5211 C CA . LYS B 1 113 ? 188.212 172.680 237.618 1.00 139.38 113 LYS C CA 1
ATOM 5212 C C . LYS B 1 113 ? 189.138 172.275 236.478 1.00 139.38 113 LYS C C 1
ATOM 5213 O O . LYS B 1 113 ? 190.307 172.676 236.455 1.00 139.38 113 LYS C O 1
ATOM 5215 N N . GLU B 1 114 ? 188.640 171.485 235.529 1.00 135.55 114 GLU C N 1
ATOM 5216 C CA . GLU B 1 114 ? 189.469 170.986 234.439 1.00 135.55 114 GLU C CA 1
ATOM 5217 C C . GLU B 1 114 ? 189.528 171.948 233.258 1.00 135.55 114 GLU C C 1
ATOM 5218 O O . GLU B 1 114 ? 190.319 171.737 232.334 1.00 135.55 114 GLU C O 1
ATOM 5220 N N . LEU B 1 115 ? 188.708 172.996 233.264 1.00 133.97 115 LEU C N 1
ATOM 5221 C CA . LEU B 1 115 ? 188.641 173.902 232.123 1.00 133.97 115 LEU C CA 1
ATOM 5222 C C . LEU B 1 115 ? 188.987 175.329 232.526 1.00 133.97 115 LEU C C 1
ATOM 5223 O O . LEU B 1 115 ? 189.490 175.558 233.633 1.00 133.97 115 LEU C O 1
ATOM 5225 N N . GLN B 1 116 ? 188.742 176.279 231.611 1.00 128.91 116 GLN C N 1
ATOM 5226 C CA . GLN B 1 116 ? 189.039 177.708 231.760 1.00 128.91 116 GLN C CA 1
ATOM 5227 C C . GLN B 1 116 ? 190.521 177.948 232.031 1.00 128.91 116 GLN C C 1
ATOM 5228 O O . GLN B 1 116 ? 190.907 178.440 233.095 1.00 128.91 116 GLN C O 1
ATOM 5230 N N . ASN B 1 117 ? 191.356 177.591 231.058 1.00 118.38 117 ASN C N 1
ATOM 5231 C CA . ASN B 1 117 ? 192.791 177.799 231.172 1.00 118.38 117 ASN C CA 1
ATOM 5232 C C . ASN B 1 117 ? 193.168 179.174 230.640 1.00 118.38 117 ASN C C 1
ATOM 5233 O O . ASN B 1 117 ? 193.000 179.464 229.452 1.00 118.38 117 ASN C O 1
ATOM 5235 N N . SER B 1 118 ? 193.683 180.023 231.526 1.00 110.43 118 SER C N 1
ATOM 5236 C CA . SER B 1 118 ? 194.135 181.346 231.121 1.00 110.43 118 SER C CA 1
ATOM 5237 C C . SER B 1 118 ? 195.652 181.413 231.202 1.00 110.43 118 SER C C 1
ATOM 5238 O O . SER B 1 118 ? 196.319 181.755 230.222 1.00 110.43 118 SER C O 1
ATOM 5240 N N . CYS B 1 119 ? 196.201 181.085 232.369 1.00 106.64 119 CYS C N 1
ATOM 5241 C CA . CYS B 1 119 ? 197.646 180.995 232.544 1.00 106.64 119 CYS C CA 1
ATOM 5242 C C . CYS B 1 119 ? 198.100 179.767 233.313 1.00 106.64 119 CYS C C 1
ATOM 5243 O O . CYS B 1 119 ? 199.307 179.508 233.351 1.00 106.64 119 CYS C O 1
ATOM 5245 N N . SER B 1 120 ? 197.195 179.006 233.935 1.00 105.69 120 SER C N 1
ATOM 5246 C CA . SER B 1 120 ? 197.597 177.838 234.707 1.00 105.69 120 SER C CA 1
ATOM 5247 C C . SER B 1 120 ? 198.041 176.679 233.825 1.00 105.69 120 SER C C 1
ATOM 5248 O O . SER B 1 120 ? 198.866 175.869 234.259 1.00 105.69 120 SER C O 1
ATOM 5250 N N . SER B 1 121 ? 197.521 176.579 232.606 1.00 101.77 121 SER C N 1
ATOM 5251 C CA . SER B 1 121 ? 197.999 175.591 231.652 1.00 101.77 121 SER C CA 1
ATOM 5252 C C . SER B 1 121 ? 199.052 176.158 230.711 1.00 101.77 121 SER C C 1
ATOM 5253 O O . SER B 1 121 ? 199.262 175.606 229.627 1.00 101.77 121 SER C O 1
ATOM 5255 N N . SER B 1 122 ? 199.701 177.250 231.096 1.00 102.34 122 SER C N 1
ATOM 5256 C CA . SER B 1 122 ? 200.848 177.799 230.387 1.00 102.34 122 SER C CA 1
ATOM 5257 C C . SER B 1 122 ? 202.077 177.922 231.271 1.00 102.34 122 SER C C 1
ATOM 5258 O O . SER B 1 122 ? 203.189 177.647 230.815 1.00 102.34 122 SER C O 1
ATOM 5260 N N . LEU B 1 123 ? 201.904 178.331 232.530 1.00 102.51 123 LEU C N 1
ATOM 5261 C CA . LEU B 1 123 ? 203.021 178.388 233.464 1.00 102.51 123 LEU C CA 1
ATOM 5262 C C . LEU B 1 123 ? 203.342 177.026 234.063 1.00 102.51 123 LEU C C 1
ATOM 5263 O O . LEU B 1 123 ? 204.448 176.836 234.580 1.00 102.51 123 LEU C O 1
ATOM 5265 N N . ILE B 1 124 ? 202.406 176.084 234.008 1.00 100.15 124 ILE C N 1
ATOM 5266 C CA . ILE B 1 124 ? 202.615 174.755 234.567 1.00 100.15 124 ILE C CA 1
ATOM 5267 C C . ILE B 1 124 ? 201.751 173.728 233.849 1.00 100.15 124 ILE C C 1
ATOM 5268 O O . ILE B 1 124 ? 200.642 173.424 234.286 1.00 100.15 124 ILE C O 1
ATOM 5270 N N . HIS B 1 129 ? 204.402 171.170 236.102 1.00 105.75 129 HIS C N 1
ATOM 5271 C CA . HIS B 1 129 ? 205.602 171.178 235.276 1.00 105.75 129 HIS C CA 1
ATOM 5272 C C . HIS B 1 129 ? 205.556 170.057 234.243 1.00 105.75 129 HIS C C 1
ATOM 5273 O O . HIS B 1 129 ? 204.507 169.788 233.659 1.00 105.75 129 HIS C O 1
ATOM 5275 N N . ASP B 1 130 ? 206.699 169.397 234.030 1.00 110.15 130 ASP C N 1
ATOM 5276 C CA . ASP B 1 130 ? 206.805 168.358 233.012 1.00 110.15 130 ASP C CA 1
ATOM 5277 C C . ASP B 1 130 ? 206.076 167.075 233.388 1.00 110.15 130 ASP C C 1
ATOM 5278 O O . ASP B 1 130 ? 205.807 166.257 232.503 1.00 110.15 130 ASP C O 1
ATOM 5280 N N . TYR B 1 131 ? 205.755 166.877 234.665 1.00 112.53 131 TYR C N 1
ATOM 5281 C CA . TYR B 1 131 ? 204.938 165.749 235.086 1.00 112.53 131 TYR C CA 1
ATOM 5282 C C . TYR B 1 131 ? 203.461 166.099 235.185 1.00 112.53 131 TYR C C 1
ATOM 5283 O O . TYR B 1 131 ? 202.634 165.191 235.324 1.00 112.53 131 TYR C O 1
ATOM 5285 N N . ILE B 1 132 ? 203.112 167.387 235.115 1.00 112.55 132 ILE C N 1
ATOM 5286 C CA . ILE B 1 132 ? 201.710 167.783 235.172 1.00 112.55 132 ILE C CA 1
ATOM 5287 C C . ILE B 1 132 ? 200.985 167.472 233.871 1.00 112.55 132 ILE C C 1
ATOM 5288 O O . ILE B 1 132 ? 199.753 167.356 233.863 1.00 112.55 132 ILE C O 1
ATOM 5290 N N . ARG B 1 133 ? 201.726 167.348 232.767 1.00 113.12 133 ARG C N 1
ATOM 5291 C CA . ARG B 1 133 ? 201.115 166.997 231.489 1.00 113.12 133 ARG C CA 1
ATOM 5292 C C . ARG B 1 133 ? 200.604 165.562 231.502 1.00 113.12 133 ARG C C 1
ATOM 5293 O O . ARG B 1 133 ? 199.472 165.291 231.086 1.00 113.12 133 ARG C O 1
ATOM 5295 N N . LYS B 1 134 ? 201.426 164.627 231.984 1.00 112.53 134 LYS C N 1
ATOM 5296 C CA . LYS B 1 134 ? 200.972 163.247 232.111 1.00 112.53 134 LYS C CA 1
ATOM 5297 C C . LYS B 1 134 ? 200.021 163.078 233.288 1.00 112.53 134 LYS C C 1
ATOM 5298 O O . LYS B 1 134 ? 199.266 162.101 233.335 1.00 112.53 134 LYS C O 1
ATOM 5300 N N . ILE B 1 135 ? 200.048 164.010 234.246 1.00 110.28 135 ILE C N 1
ATOM 5301 C CA . ILE B 1 135 ? 199.062 163.993 235.321 1.00 110.28 135 ILE C CA 1
ATOM 5302 C C . ILE B 1 135 ? 197.677 164.350 234.797 1.00 110.28 135 ILE C C 1
ATOM 5303 O O . ILE B 1 135 ? 196.664 163.895 235.340 1.00 110.28 135 ILE C O 1
ATOM 5305 N N . ASP B 1 136 ? 197.615 165.166 233.743 1.00 110.00 136 ASP C N 1
ATOM 5306 C CA . ASP B 1 136 ? 196.340 165.421 233.085 1.00 110.00 136 ASP C CA 1
ATOM 5307 C C . ASP B 1 136 ? 195.884 164.217 232.273 1.00 110.00 136 ASP C C 1
ATOM 5308 O O . ASP B 1 136 ? 194.677 163.995 232.121 1.00 110.00 136 ASP C O 1
ATOM 5310 N N . VAL B 1 137 ? 196.829 163.438 231.743 1.00 109.01 137 VAL C N 1
ATOM 5311 C CA . VAL B 1 137 ? 196.471 162.233 231.002 1.00 109.01 137 VAL C CA 1
ATOM 5312 C C . VAL B 1 137 ? 195.950 161.149 231.934 1.00 109.01 137 VAL C C 1
ATOM 5313 O O . VAL B 1 137 ? 195.166 160.287 231.520 1.00 109.01 137 VAL C O 1
ATOM 5315 N N . LEU B 1 138 ? 196.377 161.173 233.198 1.00 106.78 138 LEU C N 1
ATOM 5316 C CA . LEU B 1 138 ? 195.887 160.195 234.162 1.00 106.78 138 LEU C CA 1
ATOM 5317 C C . LEU B 1 138 ? 194.451 160.493 234.571 1.00 106.78 138 LEU C C 1
ATOM 5318 O O . LEU B 1 138 ? 193.727 159.594 235.012 1.00 106.78 138 LEU C O 1
ATOM 5320 N N . LEU B 1 139 ? 194.021 161.748 234.431 1.00 105.21 139 LEU C N 1
ATOM 5321 C CA . LEU B 1 139 ? 192.668 162.112 234.835 1.00 105.21 139 LEU C CA 1
ATOM 5322 C C . LEU B 1 139 ? 191.642 161.693 233.790 1.00 105.21 139 LEU C C 1
ATOM 5323 O O . LEU B 1 139 ? 190.574 161.174 234.136 1.00 105.21 139 LEU C O 1
ATOM 5325 N N . THR B 1 140 ? 191.945 161.911 232.508 1.00 109.43 140 THR C N 1
ATOM 5326 C CA . THR B 1 140 ? 190.988 161.594 231.452 1.00 109.43 140 THR C CA 1
ATOM 5327 C C . THR B 1 140 ? 190.867 160.091 231.240 1.00 109.43 140 THR C C 1
ATOM 5328 O O . THR B 1 140 ? 189.787 159.593 230.904 1.00 109.43 140 THR C O 1
ATOM 5330 N N . SER B 1 141 ? 191.969 159.355 231.416 1.00 114.14 141 SER C N 1
ATOM 5331 C CA . SER B 1 141 ? 191.901 157.898 231.375 1.00 114.14 141 SER C CA 1
ATOM 5332 C C . SER B 1 141 ? 191.112 157.346 232.555 1.00 114.14 141 SER C C 1
ATOM 5333 O O . SER B 1 141 ? 190.418 156.333 232.415 1.00 114.14 141 SER C O 1
ATOM 5335 N N . ILE B 1 142 ? 191.205 157.995 233.718 1.00 114.63 142 ILE C N 1
ATOM 5336 C CA . ILE B 1 142 ? 190.327 157.649 234.828 1.00 114.63 142 ILE C CA 1
ATOM 5337 C C . ILE B 1 142 ? 188.901 158.104 234.552 1.00 114.63 142 ILE C C 1
ATOM 5338 O O . ILE B 1 142 ? 187.941 157.458 234.987 1.00 114.63 142 ILE C O 1
ATOM 5340 N N . ASP B 1 143 ? 188.743 159.212 233.824 1.00 113.56 143 ASP C N 1
ATOM 5341 C CA . ASP B 1 143 ? 187.417 159.645 233.407 1.00 113.56 143 ASP C CA 1
ATOM 5342 C C . ASP B 1 143 ? 186.849 158.766 232.302 1.00 113.56 143 ASP C C 1
ATOM 5343 O O . ASP B 1 143 ? 185.632 158.763 232.092 1.00 113.56 143 ASP C O 1
ATOM 5345 N N . SER B 1 144 ? 187.703 158.019 231.597 1.00 115.29 144 SER C N 1
ATOM 5346 C CA . SER B 1 144 ? 187.250 157.081 230.578 1.00 115.29 144 SER C CA 1
ATOM 5347 C C . SER B 1 144 ? 186.644 155.815 231.165 1.00 115.29 144 SER C C 1
ATOM 5348 O O . SER B 1 144 ? 186.035 155.039 230.422 1.00 115.29 144 SER C O 1
ATOM 5350 N N . ALA B 1 145 ? 186.795 155.584 232.468 1.00 115.00 145 ALA C N 1
ATOM 5351 C CA . ALA B 1 145 ? 186.208 154.422 233.118 1.00 115.00 145 ALA C CA 1
ATOM 5352 C C . ALA B 1 145 ? 184.738 154.614 233.468 1.00 115.00 145 ALA C C 1
ATOM 5353 O O . ALA B 1 145 ? 184.117 153.682 233.989 1.00 115.00 145 ALA C O 1
ATOM 5355 N N . ILE B 1 146 ? 184.172 155.787 233.204 1.00 114.65 146 ILE C N 1
ATOM 5356 C CA . ILE B 1 146 ? 182.771 156.050 233.504 1.00 114.65 146 ILE C CA 1
ATOM 5357 C C . ILE B 1 146 ? 181.859 155.353 232.501 1.00 114.65 146 ILE C C 1
ATOM 5358 O O . ILE B 1 146 ? 181.526 154.179 232.661 1.00 114.65 146 ILE C O 1
ATOM 5360 N N . GLN B 1 159 ? 179.277 165.464 225.738 1.00 79.47 159 GLN C N 1
ATOM 5361 C CA . GLN B 1 159 ? 179.043 166.286 226.918 1.00 79.47 159 GLN C CA 1
ATOM 5362 C C . GLN B 1 159 ? 180.223 167.212 227.187 1.00 79.47 159 GLN C C 1
ATOM 5363 O O . GLN B 1 159 ? 180.125 168.426 227.006 1.00 79.47 159 GLN C O 1
ATOM 5365 N N . LEU B 1 160 ? 181.342 166.634 227.614 1.00 79.01 160 LEU C N 1
ATOM 5366 C CA . LEU B 1 160 ? 182.535 167.391 227.977 1.00 79.01 160 LEU C CA 1
ATOM 5367 C C . LEU B 1 160 ? 183.762 166.822 227.281 1.00 79.01 160 LEU C C 1
ATOM 5368 O O . LEU B 1 160 ? 184.825 166.646 227.877 1.00 79.01 160 LEU C O 1
ATOM 5370 N N . ASN B 1 161 ? 183.621 166.521 225.992 1.00 81.51 161 ASN C N 1
ATOM 5371 C CA . ASN B 1 161 ? 184.763 166.182 225.156 1.00 81.51 161 ASN C CA 1
ATOM 5372 C C . ASN B 1 161 ? 185.382 167.406 224.498 1.00 81.51 161 ASN C C 1
ATOM 5373 O O . ASN B 1 161 ? 186.495 167.313 223.970 1.00 81.51 161 ASN C O 1
ATOM 5375 N N . LYS B 1 162 ? 184.686 168.545 224.520 1.00 79.81 162 LYS C N 1
ATOM 5376 C CA . LYS B 1 162 ? 185.246 169.778 223.981 1.00 79.81 162 LYS C CA 1
ATOM 5377 C C . LYS B 1 162 ? 186.339 170.336 224.879 1.00 79.81 162 LYS C C 1
ATOM 5378 O O . LYS B 1 162 ? 187.281 170.964 224.384 1.00 79.81 162 LYS C O 1
ATOM 5380 N N . LEU B 1 163 ? 186.230 170.124 226.194 1.00 82.37 163 LEU C N 1
ATOM 5381 C CA . LEU B 1 163 ? 187.261 170.600 227.110 1.00 82.37 163 LEU C CA 1
ATOM 5382 C C . LEU B 1 163 ? 188.548 169.798 226.976 1.00 82.37 163 LEU C C 1
ATOM 5383 O O . LEU B 1 163 ? 189.618 170.277 227.368 1.00 82.37 163 LEU C O 1
ATOM 5385 N N . ARG B 1 164 ? 188.464 168.578 226.441 1.00 80.36 164 ARG C N 1
ATOM 5386 C CA . ARG B 1 164 ? 189.673 167.861 226.052 1.00 80.36 164 ARG C CA 1
ATOM 5387 C C . ARG B 1 164 ? 190.352 168.545 224.874 1.00 80.36 164 ARG C C 1
ATOM 5388 O O . ARG B 1 164 ? 191.582 168.655 224.837 1.00 80.36 164 ARG C O 1
ATOM 5390 N N . SER B 1 165 ? 189.562 169.024 223.909 1.00 78.44 165 SER C N 1
ATOM 5391 C CA . SER B 1 165 ? 190.124 169.671 222.727 1.00 78.44 165 SER C CA 1
ATOM 5392 C C . SER B 1 165 ? 190.701 171.041 223.061 1.00 78.44 165 SER C C 1
ATOM 5393 O O . SER B 1 165 ? 191.617 171.516 222.379 1.00 78.44 165 SER C O 1
ATOM 5395 N N . SER B 1 166 ? 190.167 171.697 224.092 1.00 80.21 166 SER C N 1
ATOM 5396 C CA . SER B 1 166 ? 190.744 172.957 224.547 1.00 80.21 166 SER C CA 1
ATOM 5397 C C . SER B 1 166 ? 192.118 172.729 225.158 1.00 80.21 166 SER C C 1
ATOM 5398 O O . SER B 1 166 ? 193.068 173.467 224.871 1.00 80.21 166 SER C O 1
ATOM 5400 N N . LEU B 1 167 ? 192.246 171.699 225.997 1.00 81.95 167 LEU C N 1
ATOM 5401 C CA . LEU B 1 167 ? 193.553 171.321 226.515 1.00 81.95 167 LEU C CA 1
ATOM 5402 C C . LEU B 1 167 ? 194.431 170.687 225.446 1.00 81.95 167 LEU C C 1
ATOM 5403 O O . LEU B 1 167 ? 195.656 170.680 225.600 1.00 81.95 167 LEU C O 1
ATOM 5405 N N . SER B 1 168 ? 193.837 170.159 224.370 1.00 80.54 168 SER C N 1
ATOM 5406 C CA . SER B 1 168 ? 194.632 169.585 223.288 1.00 80.54 168 SER C CA 1
ATOM 5407 C C . SER B 1 168 ? 195.360 170.669 222.510 1.00 80.54 168 SER C C 1
ATOM 5408 O O . SER B 1 168 ? 196.550 170.533 222.205 1.00 80.54 168 SER C O 1
ATOM 5410 N N . ARG B 1 169 ? 194.660 171.758 222.180 1.00 75.52 169 ARG C N 1
ATOM 5411 C CA . ARG B 1 169 ? 195.305 172.894 221.534 1.00 75.52 169 ARG C CA 1
ATOM 5412 C C . ARG B 1 169 ? 196.278 173.606 222.463 1.00 75.52 169 ARG C C 1
ATOM 5413 O O . ARG B 1 169 ? 197.180 174.298 221.980 1.00 75.52 169 ARG C O 1
ATOM 5415 N N . TYR B 1 170 ? 196.107 173.463 223.779 1.00 81.11 170 TYR C N 1
ATOM 5416 C CA . TYR B 1 170 ? 197.140 173.901 224.707 1.00 81.11 170 TYR C CA 1
ATOM 5417 C C . TYR B 1 170 ? 198.381 173.026 224.574 1.00 81.11 170 TYR C C 1
ATOM 5418 O O . TYR B 1 170 ? 199.430 173.496 224.120 1.00 81.11 170 TYR C O 1
ATOM 5420 N N . ILE B 1 171 ? 198.272 171.747 224.961 1.00 83.00 171 ILE C N 1
ATOM 5421 C CA . ILE B 1 171 ? 199.235 170.696 224.624 1.00 83.00 171 ILE C CA 1
ATOM 5422 C C . ILE B 1 171 ? 198.597 169.313 224.766 1.00 83.00 171 ILE C C 1
ATOM 5423 O O . ILE B 1 171 ? 197.972 169.004 225.787 1.00 83.00 171 ILE C O 1
ATOM 5428 N N . GLY B 1 172 ? 198.751 168.475 223.735 1.00 85.44 172 GLY C N 1
ATOM 5429 C CA . GLY B 1 172 ? 198.511 167.040 223.800 1.00 85.44 172 GLY C CA 1
ATOM 5430 C C . GLY B 1 172 ? 197.143 166.540 224.226 1.00 85.44 172 GLY C C 1
ATOM 5431 O O . GLY B 1 172 ? 196.166 166.668 223.482 1.00 85.44 172 GLY C O 1
ATOM 5432 N N . TYR B 1 173 ? 197.096 165.923 225.414 1.00 82.44 173 TYR C N 1
ATOM 5433 C CA . TYR B 1 173 ? 195.894 165.405 226.081 1.00 82.44 173 TYR C CA 1
ATOM 5434 C C . TYR B 1 173 ? 195.159 164.340 225.266 1.00 82.44 173 TYR C C 1
ATOM 5435 O O . TYR B 1 173 ? 193.974 164.088 225.503 1.00 82.44 173 TYR C O 1
ATOM 5437 N N . ASN B 1 174 ? 195.839 163.693 224.324 1.00 81.69 174 ASN C N 1
ATOM 5438 C CA . ASN B 1 174 ? 195.228 162.723 223.433 1.00 81.69 174 ASN C CA 1
ATOM 5439 C C . ASN B 1 174 ? 195.456 161.304 223.951 1.00 81.69 174 ASN C C 1
ATOM 5440 O O . ASN B 1 174 ? 195.951 161.091 225.061 1.00 81.69 174 ASN C O 1
ATOM 5442 N N . ASN B 1 175 ? 195.086 160.323 223.133 1.00 77.57 175 ASN C N 1
ATOM 5443 C CA . ASN B 1 175 ? 195.310 158.915 223.422 1.00 77.57 175 ASN C CA 1
ATOM 5444 C C . ASN B 1 175 ? 195.281 158.162 222.098 1.00 77.57 175 ASN C C 1
ATOM 5445 O O . ASN B 1 175 ? 194.390 158.398 221.280 1.00 77.57 175 ASN C O 1
ATOM 5447 N N . VAL B 1 176 ? 196.238 157.258 221.883 1.00 73.56 176 VAL C N 1
ATOM 5448 C CA . VAL B 1 176 ? 197.251 156.835 222.851 1.00 73.56 176 VAL C CA 1
ATOM 5449 C C . VAL B 1 176 ? 198.597 157.274 222.244 1.00 73.56 176 VAL C C 1
ATOM 5450 O O . VAL B 1 176 ? 199.585 156.535 222.251 1.00 73.56 176 VAL C O 1
ATOM 5454 N N . LEU B 1 177 ? 198.596 158.464 221.641 1.00 71.87 177 LEU C N 1
ATOM 5455 C CA . LEU B 1 177 ? 199.771 158.993 220.947 1.00 71.87 177 LEU C CA 1
ATOM 5456 C C . LEU B 1 177 ? 200.871 159.275 221.958 1.00 71.87 177 LEU C C 1
ATOM 5457 O O . LEU B 1 177 ? 200.860 160.301 222.639 1.00 71.87 177 LEU C O 1
ATOM 5462 N N . GLN B 1 178 ? 201.834 158.362 222.057 1.00 70.48 178 GLN C N 1
ATOM 5463 C CA . GLN B 1 178 ? 202.901 158.541 223.031 1.00 70.48 178 GLN C CA 1
ATOM 5464 C C . GLN B 1 178 ? 204.024 159.407 222.475 1.00 70.48 178 GLN C C 1
ATOM 5465 O O . GLN B 1 178 ? 204.558 160.265 223.186 1.00 70.48 178 GLN C O 1
ATOM 5471 N N . LYS B 1 179 ? 204.394 159.204 221.212 1.00 67.83 179 LYS C N 1
ATOM 5472 C CA . LYS B 1 179 ? 205.476 159.953 220.590 1.00 67.83 179 LYS C CA 1
ATOM 5473 C C . LYS B 1 179 ? 205.046 160.402 219.204 1.00 67.83 179 LYS C C 1
ATOM 5474 O O . LYS B 1 179 ? 204.328 159.682 218.505 1.00 67.83 179 LYS C O 1
ATOM 5480 N N . GLN B 1 180 ? 205.488 161.596 218.813 1.00 61.96 180 GLN C N 1
ATOM 5481 C CA . GLN B 1 180 ? 205.197 162.123 217.480 1.00 61.96 180 GLN C CA 1
ATOM 5482 C C . GLN B 1 180 ? 206.379 163.004 217.071 1.00 61.96 180 GLN C C 1
ATOM 5483 O O . GLN B 1 180 ? 206.436 164.184 217.419 1.00 61.96 180 GLN C O 1
ATOM 5489 N N . GLU B 1 181 ? 207.315 162.417 216.330 1.00 64.48 181 GLU C N 1
ATOM 5490 C CA . GLU B 1 181 ? 208.465 163.144 215.806 1.00 64.48 181 GLU C CA 1
ATOM 5491 C C . GLU B 1 181 ? 208.295 163.352 214.304 1.00 64.48 181 GLU C C 1
ATOM 5492 O O . GLU B 1 181 ? 208.205 162.387 213.536 1.00 64.48 181 GLU C O 1
ATOM 5498 N N . ILE B 1 182 ? 208.190 164.614 213.901 1.00 62.82 182 ILE C N 1
ATOM 5499 C CA . ILE B 1 182 ? 208.056 164.991 212.502 1.00 62.82 182 ILE C CA 1
ATOM 5500 C C . ILE B 1 182 ? 209.314 165.743 212.092 1.00 62.82 182 ILE C C 1
ATOM 5501 O O . ILE B 1 182 ? 209.865 166.524 212.875 1.00 62.82 182 ILE C O 1
ATOM 5506 N N . THR B 1 183 ? 209.796 165.475 210.882 1.00 60.55 183 THR C N 1
ATOM 5507 C CA . THR B 1 183 ? 211.067 166.015 210.422 1.00 60.55 183 THR C CA 1
ATOM 5508 C C . THR B 1 183 ? 210.905 166.582 209.021 1.00 60.55 183 THR C C 1
ATOM 5509 O O . THR B 1 183 ? 210.021 166.169 208.269 1.00 60.55 183 THR C O 1
ATOM 5513 N N . ILE B 1 184 ? 211.764 167.541 208.683 1.00 56.73 184 ILE C N 1
ATOM 5514 C CA . ILE B 1 184 ? 211.851 168.102 207.340 1.00 56.73 184 ILE C CA 1
ATOM 5515 C C . ILE B 1 184 ? 213.321 168.210 206.961 1.00 56.73 184 ILE C C 1
ATOM 5516 O O . ILE B 1 184 ? 214.113 168.799 207.702 1.00 56.73 184 ILE C O 1
ATOM 5521 N N . ASN B 1 185 ? 213.684 167.637 205.816 1.00 56.45 185 ASN C N 1
ATOM 5522 C CA . ASN B 1 185 ? 215.044 167.692 205.296 1.00 56.45 185 ASN C CA 1
ATOM 5523 C C . ASN B 1 185 ? 215.058 168.592 204.069 1.00 56.45 185 ASN C C 1
ATOM 5524 O O . ASN B 1 185 ? 214.374 168.308 203.081 1.00 56.45 185 ASN C O 1
ATOM 5529 N N . ILE B 1 186 ? 215.835 169.669 204.131 1.00 57.78 186 ILE C N 1
ATOM 5530 C CA . ILE B 1 186 ? 215.853 170.702 203.101 1.00 57.78 186 ILE C CA 1
ATOM 5531 C C . ILE B 1 186 ? 217.175 170.617 202.350 1.00 57.78 186 ILE C C 1
ATOM 5532 O O . ILE B 1 186 ? 218.233 170.915 202.912 1.00 57.78 186 ILE C O 1
ATOM 5537 N N . LYS B 1 187 ? 217.118 170.242 201.076 1.00 54.94 187 LYS C N 1
ATOM 5538 C CA . LYS B 1 187 ? 218.319 170.213 200.261 1.00 54.94 187 LYS C CA 1
ATOM 5539 C C . LYS B 1 187 ? 218.134 171.094 199.034 1.00 54.94 187 LYS C C 1
ATOM 5540 O O . LYS B 1 187 ? 217.056 171.095 198.431 1.00 54.94 187 LYS C O 1
ATOM 5546 N N . PRO B 1 188 ? 219.157 171.842 198.633 1.00 55.49 188 PRO C N 1
ATOM 5547 C CA . PRO B 1 188 ? 219.010 172.753 197.498 1.00 55.49 188 PRO C CA 1
ATOM 5548 C C . PRO B 1 188 ? 219.141 172.005 196.180 1.00 55.49 188 PRO C C 1
ATOM 5549 O O . PRO B 1 188 ? 219.595 170.863 196.120 1.00 55.49 188 PRO C O 1
ATOM 5553 N N . ILE B 1 189 ? 218.731 172.680 195.109 1.00 49.96 189 ILE C N 1
ATOM 5554 C CA . ILE B 1 189 ? 218.821 172.145 193.757 1.00 49.96 189 ILE C CA 1
ATOM 5555 C C . ILE B 1 189 ? 219.586 173.144 192.903 1.00 49.96 189 ILE C C 1
ATOM 5556 O O . ILE B 1 189 ? 219.238 174.328 192.863 1.00 49.96 189 ILE C O 1
ATOM 5561 N N . ASN B 1 190 ? 220.625 172.664 192.227 1.00 51.75 190 ASN C N 1
ATOM 5562 C CA . ASN B 1 190 ? 221.606 173.520 191.574 1.00 51.75 190 ASN C CA 1
ATOM 5563 C C . ASN B 1 190 ? 221.140 173.950 190.183 1.00 51.75 190 ASN C C 1
ATOM 5564 O O . ASN B 1 190 ? 219.964 173.848 189.825 1.00 51.75 190 ASN C O 1
ATOM 5569 N N . LYS B 1 191 ? 222.090 174.472 189.401 1.00 52.02 191 LYS C N 1
ATOM 5570 C CA . LYS B 1 191 ? 221.837 174.863 188.017 1.00 52.02 191 LYS C CA 1
ATOM 5571 C C . LYS B 1 191 ? 221.419 173.680 187.155 1.00 52.02 191 LYS C C 1
ATOM 5572 O O . LYS B 1 191 ? 220.470 173.780 186.372 1.00 52.02 191 LYS C O 1
ATOM 5578 N N . ASN B 1 192 ? 222.116 172.553 187.280 1.00 53.30 192 ASN C N 1
ATOM 5579 C CA . ASN B 1 192 ? 221.891 171.406 186.415 1.00 53.30 192 ASN C CA 1
ATOM 5580 C C . ASN B 1 192 ? 220.897 170.417 186.998 1.00 53.30 192 ASN C C 1
ATOM 5581 O O . ASN B 1 192 ? 220.898 169.249 186.587 1.00 53.30 192 ASN C O 1
ATOM 5586 N N . PHE B 1 193 ? 220.076 170.863 187.961 1.00 52.70 193 PHE C N 1
ATOM 5587 C CA . PHE B 1 193 ? 218.955 170.100 188.524 1.00 52.70 193 PHE C CA 1
ATOM 5588 C C . PHE B 1 193 ? 219.424 168.811 189.198 1.00 52.70 193 PHE C C 1
ATOM 5589 O O . PHE B 1 193 ? 218.905 167.721 188.954 1.00 52.70 193 PHE C O 1
ATOM 5597 N N . GLU B 1 194 ? 220.427 168.958 190.060 1.00 55.85 194 GLU C N 1
ATOM 5598 C CA . GLU B 1 194 ? 220.965 167.873 190.868 1.00 55.85 194 GLU C CA 1
ATOM 5599 C C . GLU B 1 194 ? 220.936 168.321 192.321 1.00 55.85 194 GLU C C 1
ATOM 5600 O O . GLU B 1 194 ? 220.256 169.296 192.651 1.00 55.85 194 GLU C O 1
ATOM 5606 N N . LEU B 1 195 ? 221.658 167.639 193.201 1.00 58.01 195 LEU C N 1
ATOM 5607 C CA . LEU B 1 195 ? 221.660 167.994 194.612 1.00 58.01 195 LEU C CA 1
ATOM 5608 C C . LEU B 1 195 ? 223.052 168.409 195.061 1.00 58.01 195 LEU C C 1
ATOM 5609 O O . LEU B 1 195 ? 224.046 167.761 194.723 1.00 58.01 195 LEU C O 1
ATOM 5614 N N . GLU B 1 196 ? 223.109 169.496 195.823 1.00 64.32 196 GLU C N 1
ATOM 5615 C CA . GLU B 1 196 ? 224.343 169.977 196.425 1.00 64.32 196 GLU C CA 1
ATOM 5616 C C . GLU B 1 196 ? 224.522 169.321 197.795 1.00 64.32 196 GLU C C 1
ATOM 5617 O O . GLU B 1 196 ? 223.798 168.389 198.151 1.00 64.32 196 GLU C O 1
ATOM 5623 N N . ASP B 1 197 ? 225.487 169.796 198.576 1.00 70.10 197 ASP C N 1
ATOM 5624 C CA . ASP B 1 197 ? 225.638 169.412 199.972 1.00 70.10 197 ASP C CA 1
ATOM 5625 C C . ASP B 1 197 ? 225.641 170.669 200.826 1.00 70.10 197 ASP C C 1
ATOM 5626 O O . ASP B 1 197 ? 226.418 171.594 200.572 1.00 70.10 197 ASP C O 1
ATOM 5631 N N . ILE B 1 198 ? 224.769 170.704 201.827 1.00 69.70 198 ILE C N 1
ATOM 5632 C CA . ILE B 1 198 ? 224.686 171.846 202.723 1.00 69.70 198 ILE C CA 1
ATOM 5633 C C . ILE B 1 198 ? 225.823 171.798 203.736 1.00 69.70 198 ILE C C 1
ATOM 5634 O O . ILE B 1 198 ? 226.984 172.027 203.398 1.00 69.70 198 ILE C O 1
ATOM 5636 N N . HIS B 1 211 ? 223.346 168.621 209.084 1.00 80.28 211 HIS C N 1
ATOM 5637 C CA . HIS B 1 211 ? 223.856 167.450 208.378 1.00 80.28 211 HIS C CA 1
ATOM 5638 C C . HIS B 1 211 ? 223.253 167.327 206.985 1.00 80.28 211 HIS C C 1
ATOM 5639 O O . HIS B 1 211 ? 222.177 166.745 206.822 1.00 80.28 211 HIS C O 1
ATOM 5646 N N . ASN B 1 212 ? 223.940 167.928 206.002 1.00 74.42 212 ASN C N 1
ATOM 5647 C CA . ASN B 1 212 ? 223.616 167.898 204.569 1.00 74.42 212 ASN C CA 1
ATOM 5648 C C . ASN B 1 212 ? 222.260 168.525 204.237 1.00 74.42 212 ASN C C 1
ATOM 5649 O O . ASN B 1 212 ? 221.779 168.390 203.107 1.00 74.42 212 ASN C O 1
ATOM 5654 N N . SER B 1 213 ? 221.647 169.226 205.182 1.00 70.50 213 SER C N 1
ATOM 5655 C CA . SER B 1 213 ? 220.256 169.657 205.097 1.00 70.50 213 SER C CA 1
ATOM 5656 C C . SER B 1 213 ? 220.012 170.676 206.203 1.00 70.50 213 SER C C 1
ATOM 5657 O O . SER B 1 213 ? 220.956 171.187 206.818 1.00 70.50 213 SER C O 1
ATOM 5660 N N . LEU B 1 214 ? 218.739 170.992 206.441 1.00 67.55 214 LEU C N 1
ATOM 5661 C CA . LEU B 1 214 ? 218.311 171.747 207.620 1.00 67.55 214 LEU C CA 1
ATOM 5662 C C . LEU B 1 214 ? 217.254 170.897 208.315 1.00 67.55 214 LEU C C 1
ATOM 5663 O O . LEU B 1 214 ? 216.058 171.050 208.064 1.00 67.55 214 LEU C O 1
ATOM 5668 N N . THR B 1 215 ? 217.705 170.001 209.189 1.00 65.11 215 THR C N 1
ATOM 5669 C CA . THR B 1 215 ? 216.803 169.059 209.838 1.00 65.11 215 THR C CA 1
ATOM 5670 C C . THR B 1 215 ? 215.948 169.763 210.877 1.00 65.11 215 THR C C 1
ATOM 5671 O O . THR B 1 215 ? 216.455 170.527 211.702 1.00 65.11 215 THR C O 1
ATOM 5675 N N . LEU B 1 216 ? 214.652 169.491 210.841 1.00 60.23 216 LEU C N 1
ATOM 5676 C CA . LEU B 1 216 ? 213.722 170.002 211.829 1.00 60.23 216 LEU C CA 1
ATOM 5677 C C . LEU B 1 216 ? 213.256 168.853 212.712 1.00 60.23 216 LEU C C 1
ATOM 5678 O O . LEU B 1 216 ? 213.236 167.693 212.297 1.00 60.23 216 LEU C O 1
ATOM 5683 N N . LYS B 1 217 ? 212.885 169.193 213.941 1.00 60.97 217 LYS C N 1
ATOM 5684 C CA . LYS B 1 217 ? 212.929 168.276 215.074 1.00 60.97 217 LYS C CA 1
ATOM 5685 C C . LYS B 1 217 ? 211.787 168.583 216.027 1.00 60.97 217 LYS C C 1
ATOM 5686 O O . LYS B 1 217 ? 210.688 168.925 215.576 1.00 60.97 217 LYS C O 1
ATOM 5692 N N . ASN B 1 218 ? 212.011 168.303 217.326 1.00 63.86 218 ASN C N 1
ATOM 5693 C CA . ASN B 1 218 ? 211.218 168.735 218.475 1.00 63.86 218 ASN C CA 1
ATOM 5694 C C . ASN B 1 218 ? 210.890 170.209 218.258 1.00 63.86 218 ASN C C 1
ATOM 5695 O O . ASN B 1 218 ? 211.764 171.069 218.431 1.00 63.86 218 ASN C O 1
ATOM 5700 N N . PRO B 1 219 ? 209.613 170.525 217.958 1.00 61.32 219 PRO C N 1
ATOM 5701 C CA . PRO B 1 219 ? 209.279 171.530 216.932 1.00 61.32 219 PRO C CA 1
ATOM 5702 C C . PRO B 1 219 ? 209.938 172.898 216.959 1.00 61.32 219 PRO C C 1
ATOM 5703 O O . PRO B 1 219 ? 209.798 173.676 217.905 1.00 61.32 219 PRO C O 1
ATOM 5707 N N . HIS B 1 220 ? 210.681 173.168 215.890 1.00 57.34 220 HIS C N 1
ATOM 5708 C CA . HIS B 1 220 ? 210.895 174.519 215.399 1.00 57.34 220 HIS C CA 1
ATOM 5709 C C . HIS B 1 220 ? 209.785 174.955 214.456 1.00 57.34 220 HIS C C 1
ATOM 5710 O O . HIS B 1 220 ? 209.804 176.094 213.983 1.00 57.34 220 HIS C O 1
ATOM 5717 N N . ILE B 1 221 ? 208.834 174.072 214.168 1.00 53.76 221 ILE C N 1
ATOM 5718 C CA . ILE B 1 221 ? 207.825 174.298 213.140 1.00 53.76 221 ILE C CA 1
ATOM 5719 C C . ILE B 1 221 ? 206.548 174.810 213.785 1.00 53.76 221 ILE C C 1
ATOM 5720 O O . ILE B 1 221 ? 205.996 174.168 214.685 1.00 53.76 221 ILE C O 1
ATOM 5725 N N . GLU B 1 222 ? 206.069 175.962 213.319 1.00 57.16 222 GLU C N 1
ATOM 5726 C CA . GLU B 1 222 ? 204.812 176.493 213.829 1.00 57.16 222 GLU C CA 1
ATOM 5727 C C . GLU B 1 222 ? 203.617 175.804 213.186 1.00 57.16 222 GLU C C 1
ATOM 5728 O O . GLU B 1 222 ? 202.760 175.248 213.880 1.00 57.16 222 GLU C O 1
ATOM 5734 N N . LYS B 1 223 ? 203.546 175.827 211.860 1.00 51.00 223 LYS C N 1
ATOM 5735 C CA . LYS B 1 223 ? 202.347 175.380 211.168 1.00 51.00 223 LYS C CA 1
ATOM 5736 C C . LYS B 1 223 ? 202.712 174.839 209.798 1.00 51.00 223 LYS C C 1
ATOM 5737 O O . LYS B 1 223 ? 203.439 175.495 209.048 1.00 51.00 223 LYS C O 1
ATOM 5743 N N . LEU B 1 224 ? 202.208 173.651 209.473 1.00 49.97 224 LEU C N 1
ATOM 5744 C CA . LEU B 1 224 ? 202.326 173.114 208.126 1.00 49.97 224 LEU C CA 1
ATOM 5745 C C . LEU B 1 224 ? 200.964 172.612 207.677 1.00 49.97 224 LEU C C 1
ATOM 5746 O O . LEU B 1 224 ? 200.306 171.854 208.396 1.00 49.97 224 LEU C O 1
ATOM 5751 N N . GLU B 1 225 ? 200.534 173.063 206.507 1.00 50.12 225 GLU C N 1
ATOM 5752 C CA . GLU B 1 225 ? 199.322 172.586 205.866 1.00 50.12 225 GLU C CA 1
ATOM 5753 C C . GLU B 1 225 ? 199.741 171.656 204.744 1.00 50.12 225 GLU C C 1
ATOM 5754 O O . GLU B 1 225 ? 200.611 172.009 203.945 1.00 50.12 225 GLU C O 1
ATOM 5760 N N . VAL B 1 226 ? 199.161 170.461 204.698 1.00 47.11 226 VAL C N 1
ATOM 5761 C CA . VAL B 1 226 ? 199.376 169.533 203.593 1.00 47.11 226 VAL C CA 1
ATOM 5762 C C . VAL B 1 226 ? 198.030 168.959 203.198 1.00 47.11 226 VAL C C 1
ATOM 5763 O O . VAL B 1 226 ? 197.390 168.272 204.000 1.00 47.11 226 VAL C O 1
ATOM 5767 N N . CYS B 1 227 ? 197.599 169.232 201.974 1.00 47.14 227 CYS C N 1
ATOM 5768 C CA . CYS B 1 227 ? 196.506 168.500 201.358 1.00 47.14 227 CYS C CA 1
ATOM 5769 C C . CYS B 1 227 ? 197.049 167.776 200.139 1.00 47.14 227 CYS C C 1
ATOM 5770 O O . CYS B 1 227 ? 197.974 168.262 199.483 1.00 47.14 227 CYS C O 1
ATOM 5773 N N . GLU B 1 228 ? 196.495 166.605 199.846 1.00 49.31 228 GLU C N 1
ATOM 5774 C CA . GLU B 1 228 ? 196.982 165.824 198.719 1.00 49.31 228 GLU C CA 1
ATOM 5775 C C . GLU B 1 228 ? 195.848 165.077 198.039 1.00 49.31 228 GLU C C 1
ATOM 5776 O O . GLU B 1 228 ? 194.979 164.499 198.698 1.00 49.31 228 GLU C O 1
ATOM 5782 N N . ASN B 1 229 ? 195.844 165.129 196.719 1.00 49.13 229 ASN C N 1
ATOM 5783 C CA . ASN B 1 229 ? 194.934 164.338 195.911 1.00 49.13 229 ASN C CA 1
ATOM 5784 C C . ASN B 1 229 ? 195.642 163.038 195.535 1.00 49.13 229 ASN C C 1
ATOM 5785 O O . ASN B 1 229 ? 196.671 162.691 196.120 1.00 49.13 229 ASN C O 1
ATOM 5790 N N . ILE B 1 230 ? 195.090 162.292 194.579 1.00 47.78 230 ILE C N 1
ATOM 5791 C CA . ILE B 1 230 ? 195.812 161.154 194.020 1.00 47.78 230 ILE C CA 1
ATOM 5792 C C . ILE B 1 230 ? 197.036 161.637 193.251 1.00 47.78 230 ILE C C 1
ATOM 5793 O O . ILE B 1 230 ? 198.134 161.081 193.374 1.00 47.78 230 ILE C O 1
ATOM 5798 N N . TYR B 1 231 ? 196.871 162.702 192.468 1.00 46.25 231 TYR C N 1
ATOM 5799 C CA . TYR B 1 231 ? 197.931 163.126 191.562 1.00 46.25 231 TYR C CA 1
ATOM 5800 C C . TYR B 1 231 ? 199.013 163.949 192.257 1.00 46.25 231 TYR C C 1
ATOM 5801 O O . TYR B 1 231 ? 200.194 163.809 191.926 1.00 46.25 231 TYR C O 1
ATOM 5810 N N . GLY B 1 232 ? 198.657 164.808 193.210 1.00 45.14 232 GLY C N 1
ATOM 5811 C CA . GLY B 1 232 ? 199.636 165.759 193.692 1.00 45.14 232 GLY C CA 1
ATOM 5812 C C . GLY B 1 232 ? 199.391 166.247 195.103 1.00 45.14 232 GLY C C 1
ATOM 5813 O O . GLY B 1 232 ? 198.438 165.844 195.769 1.00 45.14 232 GLY C O 1
ATOM 5814 N N . ILE B 1 233 ? 200.281 167.134 195.549 1.00 43.91 233 ILE C N 1
ATOM 5815 C CA . ILE B 1 233 ? 200.277 167.687 196.899 1.00 43.91 233 ILE C CA 1
ATOM 5816 C C . ILE B 1 233 ? 200.325 169.202 196.787 1.00 43.91 233 ILE C C 1
ATOM 5817 O O . ILE B 1 233 ? 201.134 169.742 196.029 1.00 43.91 233 ILE C O 1
ATOM 5822 N N . ASN B 1 234 ? 199.457 169.886 197.524 1.00 42.86 234 ASN C N 1
ATOM 5823 C CA . ASN B 1 234 ? 199.577 171.320 197.736 1.00 42.86 234 ASN C CA 1
ATOM 5824 C C . ASN B 1 234 ? 199.848 171.581 199.212 1.00 42.86 234 ASN C C 1
ATOM 5825 O O . ASN B 1 234 ? 199.969 170.654 200.013 1.00 42.86 234 ASN C O 1
ATOM 5830 N N . GLY B 1 235 ? 199.950 172.858 199.575 1.00 43.37 235 GLY C N 1
ATOM 5831 C CA . GLY B 1 235 ? 200.060 173.209 200.979 1.00 43.37 235 GLY C CA 1
ATOM 5832 C C . GLY B 1 235 ? 201.187 174.153 201.346 1.00 43.37 235 GLY C C 1
ATOM 5833 O O . GLY B 1 235 ? 202.046 174.446 200.514 1.00 43.37 235 GLY C O 1
ATOM 5834 N N . TRP B 1 236 ? 201.188 174.655 202.581 1.00 46.44 236 TRP C N 1
ATOM 5835 C CA . TRP B 1 236 ? 202.147 175.659 203.025 1.00 46.44 236 TRP C CA 1
ATOM 5836 C C . TRP B 1 236 ? 202.926 175.145 204.231 1.00 46.44 236 TRP C C 1
ATOM 5837 O O . TRP B 1 236 ? 202.728 174.021 204.692 1.00 46.44 236 TRP C O 1
ATOM 5848 N N . LEU B 1 237 ? 203.801 176.002 204.759 1.00 46.37 237 LEU C N 1
ATOM 5849 C CA . LEU B 1 237 ? 204.725 175.647 205.830 1.00 46.37 237 LEU C CA 1
ATOM 5850 C C . LEU B 1 237 ? 205.142 176.909 206.575 1.00 46.37 237 LEU C C 1
ATOM 5851 O O . LEU B 1 237 ? 205.206 177.986 205.980 1.00 46.37 237 LEU C O 1
ATOM 5856 N N . THR B 1 238 ? 205.411 176.779 207.875 1.00 50.35 238 THR C N 1
ATOM 5857 C CA . THR B 1 238 ? 205.904 177.897 208.676 1.00 50.35 238 THR C CA 1
ATOM 5858 C C . THR B 1 238 ? 206.763 177.366 209.812 1.00 50.35 238 THR C C 1
ATOM 5859 O O . THR B 1 238 ? 206.267 176.623 210.663 1.00 50.35 238 THR C O 1
ATOM 5863 N N . PHE B 1 239 ? 208.036 177.758 209.842 1.00 51.07 239 PHE C N 1
ATOM 5864 C CA . PHE B 1 239 ? 208.959 177.284 210.868 1.00 51.07 239 PHE C CA 1
ATOM 5865 C C . PHE B 1 239 ? 209.807 178.455 211.352 1.00 51.07 239 PHE C C 1
ATOM 5866 O O . PHE B 1 239 ? 209.638 179.594 210.910 1.00 51.07 239 PHE C O 1
ATOM 5874 N N . ASP B 1 240 ? 210.738 178.165 212.261 1.00 53.47 240 ASP C N 1
ATOM 5875 C CA . ASP B 1 240 ? 211.529 179.187 212.932 1.00 53.47 240 ASP C CA 1
ATOM 5876 C C . ASP B 1 240 ? 212.993 178.782 212.971 1.00 53.47 240 ASP C C 1
ATOM 5877 O O . ASP B 1 240 ? 213.324 177.597 213.038 1.00 53.47 240 ASP C O 1
ATOM 5882 N N . LEU B 1 241 ? 213.866 179.788 212.942 1.00 55.49 241 LEU C N 1
ATOM 5883 C CA . LEU B 1 241 ? 215.304 179.588 213.048 1.00 55.49 241 LEU C CA 1
ATOM 5884 C C . LEU B 1 241 ? 215.906 180.757 213.811 1.00 55.49 241 LEU C C 1
ATOM 5885 O O . LEU B 1 241 ? 215.246 181.767 214.063 1.00 55.49 241 LEU C O 1
ATOM 5890 N N . ALA B 1 242 ? 217.181 180.607 214.172 1.00 59.28 242 ALA C N 1
ATOM 5891 C CA . ALA B 1 242 ? 217.943 181.651 214.851 1.00 59.28 242 ALA C CA 1
ATOM 5892 C C . ALA B 1 242 ? 219.425 181.359 214.656 1.00 59.28 242 ALA C C 1
ATOM 5893 O O . ALA B 1 242 ? 219.855 180.230 214.904 1.00 59.28 242 ALA C O 1
ATOM 5895 N N . TYR B 1 243 ? 220.209 182.355 214.230 1.00 60.54 243 TYR C N 1
ATOM 5896 C CA . TYR B 1 243 ? 219.817 183.760 214.102 1.00 60.54 243 TYR C CA 1
ATOM 5897 C C . TYR B 1 243 ? 220.523 184.421 212.918 1.00 60.54 243 TYR C C 1
ATOM 5898 O O . TYR B 1 243 ? 221.056 183.743 212.042 1.00 60.54 243 TYR C O 1
ATOM 5900 N N . ILE B 1 244 ? 220.511 185.753 212.900 1.00 66.09 244 ILE C N 1
ATOM 5901 C CA . ILE B 1 244 ? 221.094 186.559 211.831 1.00 66.09 244 ILE C CA 1
ATOM 5902 C C . ILE B 1 244 ? 222.372 187.209 212.349 1.00 66.09 244 ILE C C 1
ATOM 5903 O O . ILE B 1 244 ? 222.410 187.657 213.502 1.00 66.09 244 ILE C O 1
ATOM 5905 N N . ASN B 1 245 ? 223.421 187.273 211.517 1.00 67.18 245 ASN C N 1
ATOM 5906 C CA . ASN B 1 245 ? 223.512 186.735 210.152 1.00 67.18 245 ASN C CA 1
ATOM 5907 C C . ASN B 1 245 ? 224.672 185.756 210.003 1.00 67.18 245 ASN C C 1
ATOM 5908 O O . ASN B 1 245 ? 225.735 185.965 210.580 1.00 67.18 245 ASN C O 1
ATOM 5913 N N . ASN B 1 246 ? 224.472 184.708 209.204 1.00 69.49 246 ASN C N 1
ATOM 5914 C CA . ASN B 1 246 ? 225.494 183.694 208.980 1.00 69.49 246 ASN C CA 1
ATOM 5915 C C . ASN B 1 246 ? 225.369 183.133 207.570 1.00 69.49 246 ASN C C 1
ATOM 5916 O O . ASN B 1 246 ? 224.296 183.152 206.962 1.00 69.49 246 ASN C O 1
ATOM 5921 N N . HIS B 1 247 ? 226.491 182.604 207.071 1.00 70.58 247 HIS C N 1
ATOM 5922 C CA . HIS B 1 247 ? 226.571 182.136 205.689 1.00 70.58 247 HIS C CA 1
ATOM 5923 C C . HIS B 1 247 ? 225.791 180.850 205.459 1.00 70.58 247 HIS C C 1
ATOM 5924 O O . HIS B 1 247 ? 225.492 180.512 204.309 1.00 70.58 247 HIS C O 1
ATOM 5931 N N . LYS B 1 248 ? 225.474 180.113 206.525 1.00 71.54 248 LYS C N 1
ATOM 5932 C CA . LYS B 1 248 ? 224.879 178.791 206.372 1.00 71.54 248 LYS C CA 1
ATOM 5933 C C . LYS B 1 248 ? 223.442 178.845 205.867 1.00 71.54 248 LYS C C 1
ATOM 5934 O O . LYS B 1 248 ? 222.947 177.846 205.335 1.00 71.54 248 LYS C O 1
ATOM 5940 N N . ASP B 1 249 ? 222.764 179.984 206.013 1.00 65.93 249 ASP C N 1
ATOM 5941 C CA . ASP B 1 249 ? 221.359 180.104 205.650 1.00 65.93 249 ASP C CA 1
ATOM 5942 C C . ASP B 1 249 ? 221.118 181.173 204.590 1.00 65.93 249 ASP C C 1
ATOM 5943 O O . ASP B 1 249 ? 219.980 181.612 204.408 1.00 65.93 249 ASP C O 1
ATOM 5948 N N . PHE B 1 250 ? 222.167 181.608 203.893 1.00 68.44 250 PHE C N 1
ATOM 5949 C CA . PHE B 1 250 ? 222.021 182.599 202.832 1.00 68.44 250 PHE C CA 1
ATOM 5950 C C . PHE B 1 250 ? 221.369 182.009 201.593 1.00 68.44 250 PHE C C 1
ATOM 5951 O O . PHE B 1 250 ? 220.319 182.489 201.154 1.00 68.44 250 PHE C O 1
ATOM 5959 N N . ASN B 1 251 ? 221.999 180.977 201.025 1.00 65.59 251 ASN C N 1
ATOM 5960 C CA . ASN B 1 251 ? 221.624 180.493 199.700 1.00 65.59 251 ASN C CA 1
ATOM 5961 C C . ASN B 1 251 ? 220.241 179.859 199.681 1.00 65.59 251 ASN C C 1
ATOM 5962 O O . ASN B 1 251 ? 219.527 179.973 198.681 1.00 65.59 251 ASN C O 1
ATOM 5967 N N . PHE B 1 252 ? 219.848 179.197 200.764 1.00 65.35 252 PHE C N 1
ATOM 5968 C CA . PHE B 1 252 ? 218.545 178.548 200.838 1.00 65.35 252 PHE C CA 1
ATOM 5969 C C . PHE B 1 252 ? 217.373 179.510 200.759 1.00 65.35 252 PHE C C 1
ATOM 5970 O O . PHE B 1 252 ? 216.595 179.481 199.803 1.00 65.35 252 PHE C O 1
ATOM 5978 N N . LEU B 1 253 ? 217.250 180.376 201.759 1.00 58.40 253 LEU C N 1
ATOM 5979 C CA . LEU B 1 253 ? 215.992 181.050 202.039 1.00 58.40 253 LEU C CA 1
ATOM 5980 C C . LEU B 1 253 ? 216.091 182.566 201.929 1.00 58.40 253 LEU C C 1
ATOM 5981 O O . LEU B 1 253 ? 215.291 183.282 202.538 1.00 58.40 253 LEU C O 1
ATOM 5986 N N . LEU B 1 254 ? 217.055 183.074 201.174 1.00 57.64 254 LEU C N 1
ATOM 5987 C CA . LEU B 1 254 ? 217.176 184.507 200.947 1.00 57.64 254 LEU C CA 1
ATOM 5988 C C . LEU B 1 254 ? 217.291 184.823 199.463 1.00 57.64 254 LEU C C 1
ATOM 5989 O O . LEU B 1 254 ? 217.866 185.843 199.081 1.00 57.64 254 LEU C O 1
ATOM 5994 N N . SER B 1 255 ? 216.761 183.946 198.612 1.00 56.43 255 SER C N 1
ATOM 5995 C CA . SER B 1 255 ? 216.826 184.162 197.188 1.00 56.43 255 SER C CA 1
ATOM 5996 C C . SER B 1 255 ? 215.627 183.489 196.541 1.00 56.43 255 SER C C 1
ATOM 5997 O O . SER B 1 255 ? 215.302 182.350 196.905 1.00 56.43 255 SER C O 1
ATOM 6000 N N . PRO B 1 256 ? 214.952 184.149 195.608 1.00 53.97 256 PRO C N 1
ATOM 6001 C CA . PRO B 1 256 ? 213.957 183.453 194.793 1.00 53.97 256 PRO C CA 1
ATOM 6002 C C . PRO B 1 256 ? 214.642 182.627 193.716 1.00 53.97 256 PRO C C 1
ATOM 6003 O O . PRO B 1 256 ? 215.860 182.683 193.535 1.00 53.97 256 PRO C O 1
ATOM 6007 N N . ASN B 1 257 ? 213.822 181.838 193.016 1.00 54.24 257 ASN C N 1
ATOM 6008 C CA . ASN B 1 257 ? 214.220 181.039 191.851 1.00 54.24 257 ASN C CA 1
ATOM 6009 C C . ASN B 1 257 ? 215.322 180.032 192.164 1.00 54.24 257 ASN C C 1
ATOM 6010 O O . ASN B 1 257 ? 216.177 179.760 191.320 1.00 54.24 257 ASN C O 1
ATOM 6015 N N . GLN B 1 258 ? 215.334 179.475 193.371 1.00 52.11 258 GLN C N 1
ATOM 6016 C CA . GLN B 1 258 ? 216.198 178.340 193.666 1.00 52.11 258 GLN C CA 1
ATOM 6017 C C . GLN B 1 258 ? 215.347 177.203 194.207 1.00 52.11 258 GLN C C 1
ATOM 6018 O O . GLN B 1 258 ? 214.702 177.366 195.256 1.00 52.11 258 GLN C O 1
ATOM 6024 N N . PRO B 1 259 ? 215.290 176.062 193.530 1.00 49.08 259 PRO C N 1
ATOM 6025 C CA . PRO B 1 259 ? 214.433 174.972 193.995 1.00 49.08 259 PRO C CA 1
ATOM 6026 C C . PRO B 1 259 ? 214.970 174.320 195.257 1.00 49.08 259 PRO C C 1
ATOM 6027 O O . PRO B 1 259 ? 216.155 174.415 195.582 1.00 49.08 259 PRO C O 1
ATOM 6031 N N . ILE B 1 260 ? 214.064 173.664 195.978 1.00 49.48 260 ILE C N 1
ATOM 6032 C CA . ILE B 1 260 ? 214.307 173.139 197.317 1.00 49.48 260 ILE C CA 1
ATOM 6033 C C . ILE B 1 260 ? 213.582 171.805 197.441 1.00 49.48 260 ILE C C 1
ATOM 6034 O O . ILE B 1 260 ? 212.373 171.738 197.202 1.00 49.48 260 ILE C O 1
ATOM 6039 N N . LEU B 1 261 ? 214.303 170.746 197.807 1.00 51.23 261 LEU C N 1
ATOM 6040 C CA . LEU B 1 261 ? 213.634 169.514 198.209 1.00 51.23 261 LEU C CA 1
ATOM 6041 C C . LEU B 1 261 ? 213.137 169.611 199.641 1.00 51.23 261 LEU C C 1
ATOM 6042 O O . LEU B 1 261 ? 213.774 170.226 200.498 1.00 51.23 261 LEU C O 1
ATOM 6047 N N . LEU B 1 262 ? 211.997 168.980 199.899 1.00 52.02 262 LEU C N 1
ATOM 6048 C CA . LEU B 1 262 ? 211.418 168.904 201.232 1.00 52.02 262 LEU C CA 1
ATOM 6049 C C . LEU B 1 262 ? 211.055 167.454 201.496 1.00 52.02 262 LEU C C 1
ATOM 6050 O O . LEU B 1 262 ? 210.152 166.916 200.850 1.00 52.02 262 LEU C O 1
ATOM 6055 N N . ASP B 1 263 ? 211.752 166.821 202.433 1.00 56.22 263 ASP C N 1
ATOM 6056 C CA . ASP B 1 263 ? 211.514 165.425 202.783 1.00 56.22 263 ASP C CA 1
ATOM 6057 C C . ASP B 1 263 ? 210.856 165.385 204.152 1.00 56.22 263 ASP C C 1
ATOM 6058 O O . ASP B 1 263 ? 211.517 165.618 205.168 1.00 56.22 263 ASP C O 1
ATOM 6063 N N . ILE B 1 264 ? 209.567 165.070 204.181 1.00 55.34 264 ILE C N 1
ATOM 6064 C CA . ILE B 1 264 ? 208.793 165.034 205.414 1.00 55.34 264 ILE C CA 1
ATOM 6065 C C . ILE B 1 264 ? 208.686 163.591 205.874 1.00 55.34 264 ILE C C 1
ATOM 6066 O O . ILE B 1 264 ? 208.276 162.718 205.101 1.00 55.34 264 ILE C O 1
ATOM 6071 N N . GLN B 1 265 ? 209.058 163.331 207.125 1.00 58.41 265 GLN C N 1
ATOM 6072 C CA . GLN B 1 265 ? 208.958 161.998 207.708 1.00 58.41 265 GLN C CA 1
ATOM 6073 C C . GLN B 1 265 ? 208.232 162.114 209.036 1.00 58.41 265 GLN C C 1
ATOM 6074 O O . GLN B 1 265 ? 208.726 162.765 209.961 1.00 58.41 265 GLN C O 1
ATOM 6080 N N . ILE B 1 266 ? 207.063 161.487 209.125 1.00 61.21 266 ILE C N 1
ATOM 6081 C CA . ILE B 1 266 ? 206.173 161.599 210.276 1.00 61.21 266 ILE C CA 1
ATOM 6082 C C . ILE B 1 266 ? 206.115 160.238 210.949 1.00 61.21 266 ILE C C 1
ATOM 6083 O O . ILE B 1 266 ? 205.604 159.273 210.367 1.00 61.21 266 ILE C O 1
ATOM 6088 N N . ASN B 1 267 ? 206.627 160.153 212.170 1.00 64.87 267 ASN C N 1
ATOM 6089 C CA . ASN B 1 267 ? 206.614 158.917 212.936 1.00 64.87 267 ASN C CA 1
ATOM 6090 C C . ASN B 1 267 ? 205.653 159.053 214.106 1.00 64.87 267 ASN C C 1
ATOM 6091 O O . ASN B 1 267 ? 205.703 160.042 214.843 1.00 64.87 267 ASN C O 1
ATOM 6096 N N . ASP B 1 268 ? 204.781 158.064 214.269 1.00 70.32 268 ASP C N 1
ATOM 6097 C CA . ASP B 1 268 ? 203.884 157.978 215.411 1.00 70.32 268 ASP C CA 1
ATOM 6098 C C . ASP B 1 268 ? 204.134 156.674 216.149 1.00 70.32 268 ASP C C 1
ATOM 6099 O O . ASP B 1 268 ? 204.723 155.743 215.595 1.00 70.32 268 ASP C O 1
ATOM 6104 N N . SER B 1 269 ? 203.702 156.617 217.404 1.00 69.55 269 SER C N 1
ATOM 6105 C CA . SER B 1 269 ? 203.761 155.397 218.195 1.00 69.55 269 SER C CA 1
ATOM 6106 C C . SER B 1 269 ? 202.575 155.377 219.143 1.00 69.55 269 SER C C 1
ATOM 6107 O O . SER B 1 269 ? 202.331 156.355 219.856 1.00 69.55 269 SER C O 1
ATOM 6110 N N . PHE B 1 270 ? 201.845 154.270 219.152 1.00 64.92 270 PHE C N 1
ATOM 6111 C CA . PHE B 1 270 ? 200.632 154.167 219.954 1.00 64.92 270 PHE C CA 1
ATOM 6112 C C . PHE B 1 270 ? 200.912 153.537 221.314 1.00 64.92 270 PHE C C 1
ATOM 6113 O O . PHE B 1 270 ? 199.991 153.225 222.070 1.00 64.92 270 PHE C O 1
ATOM 6121 N N . HIS B 1 281 ? 201.190 148.325 221.134 1.00 67.61 281 HIS C N 1
ATOM 6122 C CA . HIS B 1 281 ? 201.759 149.579 220.655 1.00 67.61 281 HIS C CA 1
ATOM 6123 C C . HIS B 1 281 ? 202.584 149.347 219.399 1.00 67.61 281 HIS C C 1
ATOM 6124 O O . HIS B 1 281 ? 203.508 148.537 219.392 1.00 67.61 281 HIS C O 1
ATOM 6126 N N . HIS B 1 282 ? 202.245 150.071 218.337 1.00 66.41 282 HIS C N 1
ATOM 6127 C CA . HIS B 1 282 ? 202.904 149.895 217.054 1.00 66.41 282 HIS C CA 1
ATOM 6128 C C . HIS B 1 282 ? 202.974 151.233 216.337 1.00 66.41 282 HIS C C 1
ATOM 6129 O O . HIS B 1 282 ? 202.200 152.151 216.617 1.00 66.41 282 HIS C O 1
ATOM 6136 N N . LYS B 1 283 ? 203.910 151.326 215.399 1.00 66.94 283 LYS C N 1
ATOM 6137 C CA . LYS B 1 283 ? 204.252 152.575 214.738 1.00 66.94 283 LYS C CA 1
ATOM 6138 C C . LYS B 1 283 ? 203.668 152.620 213.334 1.00 66.94 283 LYS C C 1
ATOM 6139 O O . LYS B 1 283 ? 203.532 151.592 212.668 1.00 66.94 283 LYS C O 1
ATOM 6145 N N . ARG B 1 284 ? 203.315 153.827 212.891 1.00 68.31 284 ARG C N 1
ATOM 6146 C CA . ARG B 1 284 ? 202.843 154.056 211.530 1.00 68.31 284 ARG C CA 1
ATOM 6147 C C . ARG B 1 284 ? 203.492 155.307 210.965 1.00 68.31 284 ARG C C 1
ATOM 6148 O O . ARG B 1 284 ? 203.416 156.381 211.568 1.00 68.31 284 ARG C O 1
ATOM 6156 N N . THR B 1 285 ? 204.116 155.160 209.801 1.00 63.60 285 THR C N 1
ATOM 6157 C CA . THR B 1 285 ? 204.938 156.193 209.192 1.00 63.60 285 THR C CA 1
ATOM 6158 C C . THR B 1 285 ? 204.267 156.699 207.927 1.00 63.60 285 THR C C 1
ATOM 6159 O O . THR B 1 285 ? 203.833 155.901 207.092 1.00 63.60 285 THR C O 1
ATOM 6163 N N . THR B 1 286 ? 204.181 158.017 207.788 1.00 61.30 286 THR C N 1
ATOM 6164 C CA . THR B 1 286 ? 203.804 158.648 206.534 1.00 61.30 286 THR C CA 1
ATOM 6165 C C . THR B 1 286 ? 204.973 159.490 206.044 1.00 61.30 286 THR C C 1
ATOM 6166 O O . THR B 1 286 ? 205.747 160.023 206.844 1.00 61.30 286 THR C O 1
ATOM 6170 N N . ARG B 1 287 ? 205.103 159.616 204.726 1.00 56.63 287 ARG C N 1
ATOM 6171 C CA . ARG B 1 287 ? 206.281 160.269 204.173 1.00 56.63 287 ARG C CA 1
ATOM 6172 C C . ARG B 1 287 ? 205.936 161.007 202.890 1.00 56.63 287 ARG C C 1
ATOM 6173 O O . ARG B 1 287 ? 205.327 160.432 201.984 1.00 56.63 287 ARG C O 1
ATOM 6181 N N . PHE B 1 288 ? 206.349 162.271 202.817 1.00 52.28 288 PHE C N 1
ATOM 6182 C CA . PHE B 1 288 ? 206.081 163.154 201.693 1.00 52.28 288 PHE C CA 1
ATOM 6183 C C . PHE B 1 288 ? 207.392 163.692 201.138 1.00 52.28 288 PHE C C 1
ATOM 6184 O O . PHE B 1 288 ? 208.355 163.905 201.880 1.00 52.28 288 PHE C O 1
ATOM 6192 N N . ILE B 1 289 ? 207.427 163.906 199.824 1.00 49.11 289 ILE C N 1
ATOM 6193 C CA . ILE B 1 289 ? 208.549 164.548 199.145 1.00 49.11 289 ILE C CA 1
ATOM 6194 C C . ILE B 1 289 ? 207.974 165.615 198.227 1.00 49.11 289 ILE C C 1
ATOM 6195 O O . ILE B 1 289 ? 207.061 165.333 197.446 1.00 49.11 289 ILE C O 1
ATOM 6200 N N . ALA B 1 290 ? 208.493 166.835 198.319 1.00 46.92 290 ALA C N 1
ATOM 6201 C CA . ALA B 1 290 ? 207.896 167.934 197.580 1.00 46.92 290 ALA C CA 1
ATOM 6202 C C . ALA B 1 290 ? 208.937 168.999 197.275 1.00 46.92 290 ALA C C 1
ATOM 6203 O O . ALA B 1 290 ? 209.883 169.191 198.042 1.00 46.92 290 ALA C O 1
ATOM 6205 N N . ILE B 1 291 ? 208.752 169.683 196.148 1.00 45.57 291 ILE C N 1
ATOM 6206 C CA . ILE B 1 291 ? 209.606 170.791 195.734 1.00 45.57 291 ILE C CA 1
ATOM 6207 C C . ILE B 1 291 ? 208.786 172.068 195.719 1.00 45.57 291 ILE C C 1
ATOM 6208 O O . ILE B 1 291 ? 207.722 172.122 195.092 1.00 45.57 291 ILE C O 1
ATOM 6213 N N . GLY B 1 292 ? 209.273 173.095 196.406 1.00 46.88 292 GLY C N 1
ATOM 6214 C CA . GLY B 1 292 ? 208.625 174.385 196.342 1.00 46.88 292 GLY C CA 1
ATOM 6215 C C . GLY B 1 292 ? 209.579 175.527 196.071 1.00 46.88 292 GLY C C 1
ATOM 6216 O O . GLY B 1 292 ? 210.445 175.824 196.897 1.00 46.88 292 GLY C O 1
ATOM 6217 N N . PHE B 1 293 ? 209.440 176.173 194.918 1.00 50.52 293 PHE C N 1
ATOM 6218 C CA . PHE B 1 293 ? 210.167 177.408 194.674 1.00 50.52 293 PHE C CA 1
ATOM 6219 C C . PHE B 1 293 ? 209.281 178.328 193.857 1.00 50.52 293 PHE C C 1
ATOM 6220 O O . PHE B 1 293 ? 208.518 177.878 192.999 1.00 50.52 293 PHE C O 1
ATOM 6228 N N . ASN B 1 294 ? 209.397 179.622 194.131 1.00 57.60 294 ASN C N 1
ATOM 6229 C CA . ASN B 1 294 ? 208.459 180.590 193.588 1.00 57.60 294 ASN C CA 1
ATOM 6230 C C . ASN B 1 294 ? 209.202 181.876 193.282 1.00 57.60 294 ASN C C 1
ATOM 6231 O O . ASN B 1 294 ? 209.917 182.398 194.141 1.00 57.60 294 ASN C O 1
ATOM 6236 N N . SER B 1 295 ? 209.038 182.375 192.062 1.00 56.10 295 SER C N 1
ATOM 6237 C CA . SER B 1 295 ? 209.521 183.707 191.740 1.00 56.10 295 SER C CA 1
ATOM 6238 C C . SER B 1 295 ? 208.683 184.759 192.452 1.00 56.10 295 SER C C 1
ATOM 6239 O O . SER B 1 295 ? 207.498 184.551 192.731 1.00 56.10 295 SER C O 1
ATOM 6242 N N . ASN B 1 296 ? 209.340 185.873 192.789 1.00 56.74 296 ASN C N 1
ATOM 6243 C CA . ASN B 1 296 ? 208.709 187.115 193.234 1.00 56.74 296 ASN C CA 1
ATOM 6244 C C . ASN B 1 296 ? 207.976 186.961 194.564 1.00 56.74 296 ASN C C 1
ATOM 6245 O O . ASN B 1 296 ? 206.996 187.664 194.817 1.00 56.74 296 ASN C O 1
ATOM 6250 N N . SER B 1 297 ? 208.436 186.057 195.428 1.00 59.86 297 SER C N 1
ATOM 6251 C CA . SER B 1 297 ? 207.799 185.878 196.732 1.00 59.86 297 SER C CA 1
ATOM 6252 C C . SER B 1 297 ? 208.804 185.295 197.710 1.00 59.86 297 SER C C 1
ATOM 6253 O O . SER B 1 297 ? 209.248 184.158 197.532 1.00 59.86 297 SER C O 1
ATOM 6256 N N . ILE B 1 298 ? 209.161 186.072 198.730 1.00 56.67 298 ILE C N 1
ATOM 6257 C CA . ILE B 1 298 ? 209.843 185.588 199.926 1.00 56.67 298 ILE C CA 1
ATOM 6258 C C . ILE B 1 298 ? 209.163 186.241 201.123 1.00 56.67 298 ILE C C 1
ATOM 6259 O O . ILE B 1 298 ? 208.929 187.454 201.121 1.00 56.67 298 ILE C O 1
ATOM 6264 N N . ASP B 1 299 ? 208.819 185.442 202.134 1.00 55.93 299 ASP C N 1
ATOM 6265 C CA . ASP B 1 299 ? 208.148 185.939 203.331 1.00 55.93 299 ASP C CA 1
ATOM 6266 C C . ASP B 1 299 ? 208.953 185.554 204.561 1.00 55.93 299 ASP C C 1
ATOM 6267 O O . ASP B 1 299 ? 209.051 184.369 204.892 1.00 55.93 299 ASP C O 1
ATOM 6272 N N . ILE B 1 300 ? 209.530 186.551 205.232 1.00 52.53 300 ILE C N 1
ATOM 6273 C CA . ILE B 1 300 ? 210.341 186.360 206.434 1.00 52.53 300 ILE C CA 1
ATOM 6274 C C . ILE B 1 300 ? 210.003 187.480 207.409 1.00 52.53 300 ILE C C 1
ATOM 6275 O O . ILE B 1 300 ? 210.063 188.657 207.043 1.00 52.53 300 ILE C O 1
ATOM 6280 N N . HIS B 1 301 ? 209.659 187.127 208.646 1.00 55.85 301 HIS C N 1
ATOM 6281 C CA . HIS B 1 301 ? 209.230 188.101 209.640 1.00 55.85 301 HIS C CA 1
ATOM 6282 C C . HIS B 1 301 ? 210.224 188.178 210.794 1.00 55.85 301 HIS C C 1
ATOM 6283 O O . HIS B 1 301 ? 211.051 187.286 210.989 1.00 55.85 301 HIS C O 1
ATOM 6290 N N . GLU B 1 302 ? 210.118 189.251 211.569 1.00 60.62 302 GLU C N 1
ATOM 6291 C CA . GLU B 1 302 ? 210.970 189.497 212.733 1.00 60.62 302 GLU C CA 1
ATOM 6292 C C . GLU B 1 302 ? 210.170 190.272 213.773 1.00 60.62 302 GLU C C 1
ATOM 6293 O O . GLU B 1 302 ? 208.937 190.338 213.709 1.00 60.62 302 GLU C O 1
ATOM 6299 N N . ASN B 1 303 ? 210.877 190.851 214.739 1.00 62.68 303 ASN C N 1
ATOM 6300 C CA . ASN B 1 303 ? 210.312 191.849 215.635 1.00 62.68 303 ASN C CA 1
ATOM 6301 C C . ASN B 1 303 ? 211.145 193.125 215.600 1.00 62.68 303 ASN C C 1
ATOM 6302 O O . ASN B 1 303 ? 212.114 193.267 216.346 1.00 62.68 303 ASN C O 1
ATOM 6307 N N . GLY B 1 318 ? 215.035 188.356 217.402 1.00 59.55 318 GLY C N 1
ATOM 6308 C CA . GLY B 1 318 ? 216.150 187.650 216.801 1.00 59.55 318 GLY C CA 1
ATOM 6309 C C . GLY B 1 318 ? 215.789 186.260 216.319 1.00 59.55 318 GLY C C 1
ATOM 6310 O O . GLY B 1 318 ? 216.661 185.419 216.108 1.00 59.55 318 GLY C O 1
ATOM 6311 N N . VAL B 1 319 ? 214.494 186.021 216.142 1.00 58.12 319 VAL C N 1
ATOM 6312 C CA . VAL B 1 319 ? 213.973 184.739 215.684 1.00 58.12 319 VAL C CA 1
ATOM 6313 C C . VAL B 1 319 ? 213.227 184.985 214.380 1.00 58.12 319 VAL C C 1
ATOM 6314 O O . VAL B 1 319 ? 212.291 185.793 214.337 1.00 58.12 319 VAL C O 1
ATOM 6318 N N . LYS B 1 320 ? 213.633 184.286 213.326 1.00 55.09 320 LYS C N 1
ATOM 6319 C CA . LYS B 1 320 ? 213.215 184.581 211.962 1.00 55.09 320 LYS C CA 1
ATOM 6320 C C . LYS B 1 320 ? 212.282 183.495 211.441 1.00 55.09 320 LYS C C 1
ATOM 6321 O O . LYS B 1 320 ? 212.687 182.337 211.310 1.00 55.09 320 LYS C O 1
ATOM 6327 N N . LYS B 1 321 ? 211.041 183.872 211.136 1.00 50.19 321 LYS C N 1
ATOM 6328 C CA . LYS B 1 321 ? 210.094 182.951 210.527 1.00 50.19 321 LYS C CA 1
ATOM 6329 C C . LYS B 1 321 ? 210.426 182.725 209.055 1.00 50.19 321 LYS C C 1
ATOM 6330 O O . LYS B 1 321 ? 211.225 183.441 208.450 1.00 50.19 321 LYS C O 1
ATOM 6336 N N . PHE B 1 322 ? 209.777 181.716 208.475 1.00 48.74 322 PHE C N 1
ATOM 6337 C CA . PHE B 1 322 ? 209.884 181.406 207.055 1.00 48.74 322 PHE C CA 1
ATOM 6338 C C . PHE B 1 322 ? 208.553 180.833 206.595 1.00 48.74 322 PHE C C 1
ATOM 6339 O O . PHE B 1 322 ? 207.818 180.244 207.388 1.00 48.74 322 PHE C O 1
ATOM 6347 N N . LYS B 1 323 ? 208.238 181.019 205.314 1.00 45.14 323 LYS C N 1
ATOM 6348 C CA . LYS B 1 323 ? 206.999 180.513 204.725 1.00 45.14 323 LYS C CA 1
ATOM 6349 C C . LYS B 1 323 ? 207.297 179.972 203.335 1.00 45.14 323 LYS C C 1
ATOM 6350 O O . LYS B 1 323 ? 207.766 180.714 202.467 1.00 45.14 323 LYS C O 1
ATOM 6356 N N . ILE B 1 324 ? 207.027 178.681 203.127 1.00 43.15 324 ILE C N 1
ATOM 6357 C CA . ILE B 1 324 ? 207.345 177.975 201.892 1.00 43.15 324 ILE C CA 1
ATOM 6358 C C . ILE B 1 324 ? 206.085 177.246 201.436 1.00 43.15 324 ILE C C 1
ATOM 6359 O O . ILE B 1 324 ? 205.311 176.753 202.260 1.00 43.15 324 ILE C O 1
ATOM 6364 N N . GLN B 1 325 ? 205.865 177.190 200.120 1.00 42.79 325 GLN C N 1
ATOM 6365 C CA . GLN B 1 325 ? 204.761 176.407 199.583 1.00 42.79 325 GLN C CA 1
ATOM 6366 C C . GLN B 1 325 ? 205.187 174.976 199.261 1.00 42.79 325 GLN C C 1
ATOM 6367 O O . GLN B 1 325 ? 206.366 174.624 199.282 1.00 42.79 325 GLN C O 1
ATOM 6373 N N . PHE B 1 326 ? 204.190 174.150 198.949 1.00 43.87 326 PHE C N 1
ATOM 6374 C CA . PHE B 1 326 ? 204.381 172.755 198.583 1.00 43.87 326 PHE C CA 1
ATOM 6375 C C . PHE B 1 326 ? 203.796 172.476 197.211 1.00 43.87 326 PHE C C 1
ATOM 6376 O O . PHE B 1 326 ? 202.667 172.878 196.916 1.00 43.87 326 PHE C O 1
ATOM 6384 N N . HIS B 1 327 ? 204.555 171.751 196.394 1.00 41.98 327 HIS C N 1
ATOM 6385 C CA . HIS B 1 327 ? 204.023 171.099 195.208 1.00 41.98 327 HIS C CA 1
ATOM 6386 C C . HIS B 1 327 ? 204.774 169.795 195.007 1.00 41.98 327 HIS C C 1
ATOM 6387 O O . HIS B 1 327 ? 205.938 169.670 195.386 1.00 41.98 327 HIS C O 1
ATOM 6394 N N . ASP B 1 328 ? 204.095 168.823 194.406 1.00 43.82 328 ASP C N 1
ATOM 6395 C CA . ASP B 1 328 ? 204.773 167.630 193.932 1.00 43.82 328 ASP C CA 1
ATOM 6396 C C . ASP B 1 328 ? 205.760 168.004 192.824 1.00 43.82 328 ASP C C 1
ATOM 6397 O O . ASP B 1 328 ? 205.520 168.957 192.078 1.00 43.82 328 ASP C O 1
ATOM 6402 N N . PRO B 1 329 ? 206.889 167.285 192.710 1.00 43.90 329 PRO C N 1
ATOM 6403 C CA . PRO B 1 329 ? 208.002 167.792 191.887 1.00 43.90 329 PRO C CA 1
ATOM 6404 C C . PRO B 1 329 ? 207.725 167.860 190.397 1.00 43.90 329 PRO C C 1
ATOM 6405 O O . PRO B 1 329 ? 208.400 168.626 189.702 1.00 43.90 329 PRO C O 1
ATOM 6409 N N . LEU B 1 330 ? 206.756 167.108 189.882 1.00 43.34 330 LEU C N 1
ATOM 6410 C CA . LEU B 1 330 ? 206.449 167.224 188.462 1.00 43.34 330 LEU C CA 1
ATOM 6411 C C . LEU B 1 330 ? 205.744 168.540 188.166 1.00 43.34 330 LEU C C 1
ATOM 6412 O O . LEU B 1 330 ? 205.908 169.110 187.082 1.00 43.34 330 LEU C O 1
ATOM 6417 N N . LYS B 1 331 ? 204.979 169.053 189.129 1.00 43.71 331 LYS C N 1
ATOM 6418 C CA . LYS B 1 331 ? 204.297 170.325 188.924 1.00 43.71 331 LYS C CA 1
ATOM 6419 C C . LYS B 1 331 ? 205.275 171.488 188.980 1.00 43.71 331 LYS C C 1
ATOM 6420 O O . LYS B 1 331 ? 205.539 172.129 187.958 1.00 43.71 331 LYS C O 1
ATOM 6426 N N . ALA B 1 332 ? 205.873 171.724 190.155 1.00 43.78 332 ALA C N 1
ATOM 6427 C CA . ALA B 1 332 ? 206.625 172.947 190.437 1.00 43.78 332 ALA C CA 1
ATOM 6428 C C . ALA B 1 332 ? 207.853 173.128 189.559 1.00 43.78 332 ALA C C 1
ATOM 6429 O O . ALA B 1 332 ? 208.309 174.261 189.383 1.00 43.78 332 ALA C O 1
ATOM 6431 N N . LEU B 1 333 ? 208.390 172.049 188.997 1.00 45.48 333 LEU C N 1
ATOM 6432 C CA . LEU B 1 333 ? 209.446 172.192 188.007 1.00 45.48 333 LEU C CA 1
ATOM 6433 C C . LEU B 1 333 ? 208.873 172.588 186.651 1.00 45.48 333 LEU C C 1
ATOM 6434 O O . LEU B 1 333 ? 209.320 173.565 186.043 1.00 45.48 333 LEU C O 1
ATOM 6439 N N . TRP B 1 334 ? 207.869 171.859 186.172 1.00 43.72 334 TRP C N 1
ATOM 6440 C CA . TRP B 1 334 ? 207.259 172.170 184.887 1.00 43.72 334 TRP C CA 1
ATOM 6441 C C . TRP B 1 334 ? 206.326 173.370 184.904 1.00 43.72 334 TRP C C 1
ATOM 6442 O O . TRP B 1 334 ? 205.847 173.742 183.831 1.00 43.72 334 TRP C O 1
ATOM 6453 N N . THR B 1 335 ? 206.035 173.976 186.060 1.00 46.18 335 THR C N 1
ATOM 6454 C CA . THR B 1 335 ? 205.211 175.183 186.044 1.00 46.18 335 THR C CA 1
ATOM 6455 C C . THR B 1 335 ? 205.944 176.346 185.398 1.00 46.18 335 THR C C 1
ATOM 6456 O O . THR B 1 335 ? 205.350 177.117 184.638 1.00 46.18 335 THR C O 1
ATOM 6460 N N . LYS B 1 336 ? 207.224 176.489 185.688 1.00 49.64 336 LYS C N 1
ATOM 6461 C CA . LYS B 1 336 ? 208.014 177.584 185.144 1.00 49.64 336 LYS C CA 1
ATOM 6462 C C . LYS B 1 336 ? 208.777 177.122 183.907 1.00 49.64 336 LYS C C 1
ATOM 6463 O O . LYS B 1 336 ? 209.995 177.184 183.838 1.00 49.64 336 LYS C O 1
ATOM 6469 N N . HIS B 1 337 ? 208.011 176.651 182.923 1.00 46.27 337 HIS C N 1
ATOM 6470 C CA . HIS B 1 337 ? 208.551 176.098 181.682 1.00 46.27 337 HIS C CA 1
ATOM 6471 C C . HIS B 1 337 ? 207.472 176.223 180.620 1.00 46.27 337 HIS C C 1
ATOM 6472 O O . HIS B 1 337 ? 206.408 175.620 180.756 1.00 46.27 337 HIS C O 1
ATOM 6479 N N . LYS B 1 338 ? 207.725 177.015 179.580 1.00 47.43 338 LYS C N 1
ATOM 6480 C CA . LYS B 1 338 ? 206.711 177.350 178.576 1.00 47.43 338 LYS C CA 1
ATOM 6481 C C . LYS B 1 338 ? 207.277 177.267 177.163 1.00 47.43 338 LYS C C 1
ATOM 6482 O O . LYS B 1 338 ? 207.616 178.297 176.564 1.00 47.43 338 LYS C O 1
ATOM 6488 N N . PRO B 1 339 ? 207.392 176.073 176.587 1.00 45.60 339 PRO C N 1
ATOM 6489 C CA . PRO B 1 339 ? 207.802 175.963 175.190 1.00 45.60 339 PRO C CA 1
ATOM 6490 C C . PRO B 1 339 ? 206.591 175.906 174.263 1.00 45.60 339 PRO C C 1
ATOM 6491 O O . PRO B 1 339 ? 205.463 175.664 174.689 1.00 45.60 339 PRO C O 1
ATOM 6495 N N . SER B 1 340 ? 206.856 176.115 172.976 1.00 45.30 340 SER C N 1
ATOM 6496 C CA . SER B 1 340 ? 205.825 175.955 171.953 1.00 45.30 340 SER C CA 1
ATOM 6497 C C . SER B 1 340 ? 206.510 175.660 170.632 1.00 45.30 340 SER C C 1
ATOM 6498 O O . SER B 1 340 ? 207.164 176.541 170.068 1.00 45.30 340 SER C O 1
ATOM 6501 N N . TYR B 1 341 ? 206.359 174.438 170.138 1.00 48.11 341 TYR C N 1
ATOM 6502 C CA . TYR B 1 341 ? 206.976 174.036 168.883 1.00 48.11 341 TYR C CA 1
ATOM 6503 C C . TYR B 1 341 ? 206.054 173.034 168.203 1.00 48.11 341 TYR C C 1
ATOM 6504 O O . TYR B 1 341 ? 204.939 172.777 168.667 1.00 48.11 341 TYR C O 1
ATOM 6513 N N . ILE B 1 342 ? 206.523 172.462 167.099 1.00 49.56 342 ILE C N 1
ATOM 6514 C CA . ILE B 1 342 ? 205.767 171.488 166.324 1.00 49.56 342 ILE C CA 1
ATOM 6515 C C . ILE B 1 342 ? 206.618 170.236 166.182 1.00 49.56 342 ILE C C 1
ATOM 6516 O O . ILE B 1 342 ? 207.775 170.315 165.756 1.00 49.56 342 ILE C O 1
ATOM 6521 N N . ALA B 1 343 ? 206.058 169.089 166.548 1.00 49.75 343 ALA C N 1
ATOM 6522 C CA . ALA B 1 343 ? 206.729 167.813 166.372 1.00 49.75 343 ALA C CA 1
ATOM 6523 C C . ALA B 1 343 ? 205.966 166.982 165.353 1.00 49.75 343 ALA C C 1
ATOM 6524 O O . ALA B 1 343 ? 204.737 167.049 165.271 1.00 49.75 343 ALA C O 1
ATOM 6526 N N . LEU B 1 344 ? 206.707 166.199 164.573 1.00 52.96 344 LEU C N 1
ATOM 6527 C CA . LEU B 1 344 ? 206.141 165.429 163.475 1.00 52.96 344 LEU C CA 1
ATOM 6528 C C . LEU B 1 344 ? 206.468 163.958 163.668 1.00 52.96 344 LEU C C 1
ATOM 6529 O O . LEU B 1 344 ? 207.614 163.614 163.975 1.00 52.96 344 LEU C O 1
ATOM 6534 N N . ASN B 1 345 ? 205.448 163.108 163.503 1.00 53.35 345 ASN C N 1
ATOM 6535 C CA . ASN B 1 345 ? 205.546 161.644 163.586 1.00 53.35 345 ASN C CA 1
ATOM 6536 C C . ASN B 1 345 ? 206.056 161.160 164.940 1.00 53.35 345 ASN C C 1
ATOM 6537 O O . ASN B 1 345 ? 206.666 160.094 165.035 1.00 53.35 345 ASN C O 1
ATOM 6542 N N . LYS B 1 346 ? 205.813 161.926 165.997 1.00 53.76 346 LYS C N 1
ATOM 6543 C CA . LYS B 1 346 ? 206.161 161.520 167.349 1.00 53.76 346 LYS C CA 1
ATOM 6544 C C . LYS B 1 346 ? 204.904 161.137 168.113 1.00 53.76 346 LYS C C 1
ATOM 6545 O O . LYS B 1 346 ? 203.858 161.774 167.967 1.00 53.76 346 LYS C O 1
ATOM 6551 N N . SER B 1 347 ? 205.015 160.095 168.927 1.00 54.51 347 SER C N 1
ATOM 6552 C CA . SER B 1 347 ? 203.936 159.670 169.797 1.00 54.51 347 SER C CA 1
ATOM 6553 C C . SER B 1 347 ? 204.080 160.375 171.138 1.00 54.51 347 SER C C 1
ATOM 6554 O O . SER B 1 347 ? 205.090 161.021 171.414 1.00 54.51 347 SER C O 1
ATOM 6557 N N . LEU B 1 348 ? 203.059 160.228 171.988 1.00 52.66 348 LEU C N 1
ATOM 6558 C CA . LEU B 1 348 ? 202.979 161.033 173.205 1.00 52.66 348 LEU C CA 1
ATOM 6559 C C . LEU B 1 348 ? 204.039 160.649 174.225 1.00 52.66 348 LEU C C 1
ATOM 6560 O O . LEU B 1 348 ? 204.697 161.529 174.789 1.00 52.66 348 LEU C O 1
ATOM 6565 N N . ASP B 1 349 ? 204.252 159.348 174.444 1.00 56.85 349 ASP C N 1
ATOM 6566 C CA . ASP B 1 349 ? 205.340 158.913 175.318 1.00 56.85 349 ASP C CA 1
ATOM 6567 C C . ASP B 1 349 ? 206.706 159.278 174.751 1.00 56.85 349 ASP C C 1
ATOM 6568 O O . ASP B 1 349 ? 207.685 159.362 175.500 1.00 56.85 349 ASP C O 1
ATOM 6573 N N . ASP B 1 350 ? 206.793 159.502 173.439 1.00 58.76 350 ASP C N 1
ATOM 6574 C CA . ASP B 1 350 ? 208.019 160.042 172.870 1.00 58.76 350 ASP C CA 1
ATOM 6575 C C . ASP B 1 350 ? 208.077 161.560 173.016 1.00 58.76 350 ASP C C 1
ATOM 6576 O O . ASP B 1 350 ? 209.165 162.145 172.984 1.00 58.76 350 ASP C O 1
ATOM 6581 N N . ILE B 1 351 ? 206.927 162.219 173.186 1.00 52.31 351 ILE C N 1
ATOM 6582 C CA . ILE B 1 351 ? 206.932 163.672 173.355 1.00 52.31 351 ILE C CA 1
ATOM 6583 C C . ILE B 1 351 ? 207.318 164.049 174.780 1.00 52.31 351 ILE C C 1
ATOM 6584 O O . ILE B 1 351 ? 208.187 164.904 174.993 1.00 52.31 351 ILE C O 1
ATOM 6589 N N . PHE B 1 352 ? 206.677 163.421 175.776 1.00 51.53 352 PHE C N 1
ATOM 6590 C CA . PHE B 1 352 ? 206.892 163.827 177.163 1.00 51.53 352 PHE C CA 1
ATOM 6591 C C . PHE B 1 352 ? 208.299 163.488 177.635 1.00 51.53 352 PHE C C 1
ATOM 6592 O O . PHE B 1 352 ? 208.876 164.224 178.441 1.00 51.53 352 PHE C O 1
ATOM 6600 N N . LYS B 1 353 ? 208.880 162.400 177.125 1.00 55.38 353 LYS C N 1
ATOM 6601 C CA . LYS B 1 353 ? 210.242 162.047 177.507 1.00 55.38 353 LYS C CA 1
ATOM 6602 C C . LYS B 1 353 ? 211.286 162.952 176.869 1.00 55.38 353 LYS C C 1
ATOM 6603 O O . LYS B 1 353 ? 212.443 162.930 177.297 1.00 55.38 353 LYS C O 1
ATOM 6609 N N . ASP B 1 354 ? 210.913 163.734 175.854 1.00 52.63 354 ASP C N 1
ATOM 6610 C CA . ASP B 1 354 ? 211.821 164.758 175.351 1.00 52.63 354 ASP C CA 1
ATOM 6611 C C . ASP B 1 354 ? 211.928 165.911 176.336 1.00 52.63 354 ASP C C 1
ATOM 6612 O O . ASP B 1 354 ? 213.025 166.404 176.613 1.00 52.63 354 ASP C O 1
ATOM 6617 N N . ASN B 1 355 ? 210.797 166.347 176.883 1.00 49.14 355 ASN C N 1
ATOM 6618 C CA . ASN B 1 355 ? 210.774 167.480 177.794 1.00 49.14 355 ASN C CA 1
ATOM 6619 C C . ASN B 1 355 ? 211.046 167.099 179.241 1.00 49.14 355 ASN C C 1
ATOM 6620 O O . ASN B 1 355 ? 210.987 167.973 180.110 1.00 49.14 355 ASN C O 1
ATOM 6625 N N . PHE B 1 356 ? 211.345 165.840 179.527 1.00 49.15 356 PHE C N 1
ATOM 6626 C CA . PHE B 1 356 ? 211.478 165.360 180.900 1.00 49.15 356 PHE C CA 1
ATOM 6627 C C . PHE B 1 356 ? 212.958 165.350 181.255 1.00 49.15 356 PHE C C 1
ATOM 6628 O O . PHE B 1 356 ? 213.624 164.318 181.166 1.00 49.15 356 PHE C O 1
ATOM 6636 N N . PHE B 1 357 ? 213.472 166.507 181.651 1.00 48.86 357 PHE C N 1
ATOM 6637 C CA . PHE B 1 357 ? 214.893 166.696 181.922 1.00 48.86 357 PHE C CA 1
ATOM 6638 C C . PHE B 1 357 ? 215.156 166.475 183.408 1.00 48.86 357 PHE C C 1
ATOM 6639 O O . PHE B 1 357 ? 215.794 167.311 184.050 1.00 48.86 357 PHE C O 1
ATOM 6647 N N . PHE B 1 358 ? 214.677 165.357 183.959 1.00 50.64 358 PHE C N 1
ATOM 6648 C CA . PHE B 1 358 ? 214.783 165.133 185.403 1.00 50.64 358 PHE C CA 1
ATOM 6649 C C . PHE B 1 358 ? 214.943 163.633 185.635 1.00 50.64 358 PHE C C 1
ATOM 6650 O O . PHE B 1 358 ? 213.947 162.913 185.701 1.00 50.64 358 PHE C O 1
ATOM 6658 N N . ASP B 1 359 ? 216.180 163.181 185.791 1.00 52.55 359 ASP C N 1
ATOM 6659 C CA . ASP B 1 359 ? 216.424 161.794 186.147 1.00 52.55 359 ASP C CA 1
ATOM 6660 C C . ASP B 1 359 ? 217.312 161.629 187.365 1.00 52.55 359 ASP C C 1
ATOM 6661 O O . ASP B 1 359 ? 217.439 160.506 187.863 1.00 52.55 359 ASP C O 1
ATOM 6666 N N . SER B 1 360 ? 217.929 162.696 187.857 1.00 52.20 360 SER C N 1
ATOM 6667 C CA . SER B 1 360 ? 218.649 162.654 189.116 1.00 52.20 360 SER C CA 1
ATOM 6668 C C . SER B 1 360 ? 217.749 162.958 190.305 1.00 52.20 360 SER C C 1
ATOM 6669 O O . SER B 1 360 ? 218.245 163.082 191.428 1.00 52.20 360 SER C O 1
ATOM 6672 N N . LEU B 1 361 ? 216.445 163.099 190.082 1.00 51.05 361 LEU C N 1
ATOM 6673 C CA . LEU B 1 361 ? 215.494 163.316 191.162 1.00 51.05 361 LEU C CA 1
ATOM 6674 C C . LEU B 1 361 ? 214.456 162.213 191.256 1.00 51.05 361 LEU C C 1
ATOM 6675 O O . LEU B 1 361 ? 214.275 161.628 192.330 1.00 51.05 361 LEU C O 1
ATOM 6680 N N . PHE B 1 362 ? 213.774 161.907 190.160 1.00 49.02 362 PHE C N 1
ATOM 6681 C CA . PHE B 1 362 ? 212.675 160.954 190.178 1.00 49.02 362 PHE C CA 1
ATOM 6682 C C . PHE B 1 362 ? 212.523 160.390 188.766 1.00 49.02 362 PHE C C 1
ATOM 6683 O O . PHE B 1 362 ? 213.386 160.587 187.915 1.00 49.02 362 PHE C O 1
ATOM 6691 N N . SER B 1 363 ? 211.415 159.690 188.531 1.00 51.50 363 SER C N 1
ATOM 6692 C CA . SER B 1 363 ? 211.100 159.180 187.206 1.00 51.50 363 SER C CA 1
ATOM 6693 C C . SER B 1 363 ? 209.592 159.029 187.102 1.00 51.50 363 SER C C 1
ATOM 6694 O O . SER B 1 363 ? 208.873 159.132 188.09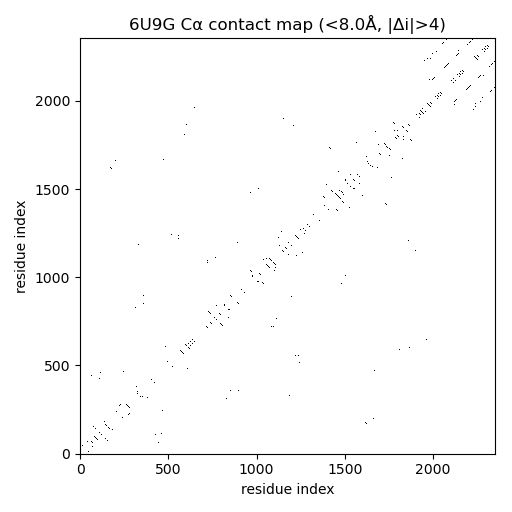8 1.00 51.50 363 SER C O 1
ATOM 6697 N N . LEU B 1 364 ? 209.118 158.795 185.882 1.00 50.91 364 LEU C N 1
ATOM 6698 C CA . LEU B 1 364 ? 207.703 158.550 185.643 1.00 50.91 364 LEU C CA 1
ATOM 6699 C C . LEU B 1 364 ? 207.539 157.280 184.824 1.00 50.91 364 LEU C C 1
ATOM 6700 O O . LEU B 1 364 ? 208.262 157.065 183.847 1.00 50.91 364 LEU C O 1
ATOM 6705 N N . ASP B 1 365 ? 206.604 156.435 185.245 1.00 58.96 365 ASP C N 1
ATOM 6706 C CA . ASP B 1 365 ? 206.342 155.158 184.593 1.00 58.96 365 ASP C CA 1
ATOM 6707 C C . ASP B 1 365 ? 205.362 155.376 183.447 1.00 58.96 365 ASP C C 1
ATOM 6708 O O . ASP B 1 365 ? 204.180 155.650 183.675 1.00 58.96 365 ASP C O 1
ATOM 6713 N N . THR B 1 366 ? 205.848 155.255 182.214 1.00 60.65 366 THR C N 1
ATOM 6714 C CA . THR B 1 366 ? 204.987 155.121 181.038 1.00 60.65 366 THR C CA 1
ATOM 6715 C C . THR B 1 366 ? 205.451 153.873 180.298 1.00 60.65 366 THR C C 1
ATOM 6716 O O . THR B 1 366 ? 206.206 153.948 179.327 1.00 60.65 366 THR C O 1
ATOM 6720 N N . ASN B 1 367 ? 204.980 152.722 180.768 1.00 64.87 367 ASN C N 1
ATOM 6721 C CA . ASN B 1 367 ? 205.224 151.448 180.110 1.00 64.87 367 ASN C CA 1
ATOM 6722 C C . ASN B 1 367 ? 203.980 150.573 180.133 1.00 64.87 367 ASN C C 1
ATOM 6723 O O . ASN B 1 367 ? 204.034 149.430 179.664 1.00 64.87 367 ASN C O 1
ATOM 6728 N N . LYS B 1 368 ? 202.867 151.077 180.661 1.00 64.63 368 LYS C N 1
ATOM 6729 C CA . LYS B 1 368 ? 201.659 150.293 180.842 1.00 64.63 368 LYS C CA 1
ATOM 6730 C C . LYS B 1 368 ? 200.462 150.863 180.100 1.00 64.63 368 LYS C C 1
ATOM 6731 O O . LYS B 1 368 ? 199.397 150.238 180.108 1.00 64.63 368 LYS C O 1
ATOM 6737 N N . SER B 1 369 ? 200.599 152.023 179.460 1.00 60.64 369 SER C N 1
ATOM 6738 C CA . SER B 1 369 ? 199.429 152.711 178.917 1.00 60.64 369 SER C CA 1
ATOM 6739 C C . SER B 1 369 ? 199.006 152.141 177.566 1.00 60.64 369 SER C C 1
ATOM 6740 O O . SER B 1 369 ? 197.900 151.611 177.427 1.00 60.64 369 SER C O 1
ATOM 6743 N N . ASN B 1 370 ? 199.892 152.239 176.567 1.00 58.95 370 ASN C N 1
ATOM 6744 C CA . ASN B 1 370 ? 199.637 151.862 175.163 1.00 58.95 370 ASN C CA 1
ATOM 6745 C C . ASN B 1 370 ? 198.419 152.567 174.562 1.00 58.95 370 ASN C C 1
ATOM 6746 O O . ASN B 1 370 ? 197.755 152.037 173.670 1.00 58.95 370 ASN C O 1
ATOM 6751 N N . ASN B 1 371 ? 198.110 153.762 175.056 1.00 56.64 371 ASN C N 1
ATOM 6752 C CA . ASN B 1 371 ? 197.378 154.762 174.295 1.00 56.64 371 ASN C CA 1
ATOM 6753 C C . ASN B 1 371 ? 198.229 155.971 173.979 1.00 56.64 371 ASN C C 1
ATOM 6754 O O . ASN B 1 371 ? 197.949 156.680 173.013 1.00 56.64 371 ASN C O 1
ATOM 6759 N N . LEU B 1 372 ? 199.271 156.203 174.771 1.00 54.27 372 LEU C N 1
ATOM 6760 C CA . LEU B 1 372 ? 200.173 157.324 174.598 1.00 54.27 372 LEU C CA 1
ATOM 6761 C C . LEU B 1 372 ? 201.355 156.976 173.704 1.00 54.27 372 LEU C C 1
ATOM 6762 O O . LEU B 1 372 ? 202.360 157.695 173.710 1.00 54.27 372 LEU C O 1
ATOM 6767 N N . LYS B 1 373 ? 201.262 155.878 172.952 1.00 54.96 373 LYS C N 1
ATOM 6768 C CA . LYS B 1 373 ? 202.306 155.469 172.022 1.00 54.96 373 LYS C CA 1
ATOM 6769 C C . LYS B 1 373 ? 201.814 155.439 170.584 1.00 54.96 373 LYS C C 1
ATOM 6770 O O . LYS B 1 373 ? 202.556 155.008 169.695 1.00 54.96 373 LYS C O 1
ATOM 6776 N N . ILE B 1 374 ? 200.582 155.877 170.336 1.00 55.64 374 ILE C N 1
ATOM 6777 C CA . ILE B 1 374 ? 200.069 155.959 168.976 1.00 55.64 374 ILE C CA 1
ATOM 6778 C C . ILE B 1 374 ? 200.740 157.122 168.260 1.00 55.64 374 ILE C C 1
ATOM 6779 O O . ILE B 1 374 ? 200.770 158.248 168.771 1.00 55.64 374 ILE C O 1
ATOM 6784 N N . ARG B 1 375 ? 201.306 156.848 167.084 1.00 56.44 375 ARG C N 1
ATOM 6785 C CA . ARG B 1 375 ? 202.005 157.876 166.323 1.00 56.44 375 ARG C CA 1
ATOM 6786 C C . ARG B 1 375 ? 201.019 158.895 165.768 1.00 56.44 375 ARG C C 1
ATOM 6787 O O . ARG B 1 375 ? 200.162 158.561 164.944 1.00 56.44 375 ARG C O 1
ATOM 6795 N N . ILE B 1 376 ? 201.142 160.132 166.232 1.00 50.86 376 ILE C N 1
ATOM 6796 C CA . ILE B 1 376 ? 200.406 161.269 165.692 1.00 50.86 376 ILE C CA 1
ATOM 6797 C C . ILE B 1 376 ? 201.243 161.854 164.563 1.00 50.86 376 ILE C C 1
ATOM 6798 O O . ILE B 1 376 ? 202.449 162.067 164.746 1.00 50.86 376 ILE C O 1
ATOM 6803 N N . PRO B 1 377 ? 200.671 162.108 163.383 1.00 48.68 377 PRO C N 1
ATOM 6804 C CA . PRO B 1 377 ? 201.501 162.624 162.284 1.00 48.68 377 PRO C CA 1
ATOM 6805 C C . PRO B 1 377 ? 201.907 164.078 162.450 1.00 48.68 377 PRO C C 1
ATOM 6806 O O . PRO B 1 377 ? 203.027 164.442 162.070 1.00 48.68 377 PRO C O 1
ATOM 6810 N N . GLN B 1 378 ? 201.039 164.927 163.003 1.00 49.81 378 GLN C N 1
ATOM 6811 C CA . GLN B 1 378 ? 201.316 166.361 163.129 1.00 49.81 378 GLN C CA 1
ATOM 6812 C C . GLN B 1 378 ? 200.940 166.807 164.536 1.00 49.81 378 GLN C C 1
ATOM 6813 O O . GLN B 1 378 ? 199.780 167.130 164.792 1.00 49.81 378 GLN C O 1
ATOM 6819 N N . ALA B 1 379 ? 201.915 166.860 165.431 1.00 49.79 379 ALA C N 1
ATOM 6820 C CA . ALA B 1 379 ? 201.677 167.272 166.807 1.00 49.79 379 ALA C CA 1
ATOM 6821 C C . ALA B 1 379 ? 201.987 168.756 166.944 1.00 49.79 379 ALA C C 1
ATOM 6822 O O . ALA B 1 379 ? 203.130 169.175 166.737 1.00 49.79 379 ALA C O 1
ATOM 6824 N N . PHE B 1 380 ? 200.974 169.544 167.298 1.00 47.79 380 PHE C N 1
ATOM 6825 C CA . PHE B 1 380 ? 201.127 170.982 167.506 1.00 47.79 380 PHE C CA 1
ATOM 6826 C C . PHE B 1 380 ? 201.092 171.255 169.004 1.00 47.79 380 PHE C C 1
ATOM 6827 O O . PHE B 1 380 ? 200.018 171.384 169.594 1.00 47.79 380 PHE C O 1
ATOM 6835 N N . ILE B 1 381 ? 202.265 171.365 169.617 1.00 45.15 381 ILE C N 1
ATOM 6836 C CA . ILE B 1 381 ? 202.355 171.682 171.038 1.00 45.15 381 ILE C CA 1
ATOM 6837 C C . ILE B 1 381 ? 202.245 173.191 171.198 1.00 45.15 381 ILE C C 1
ATOM 6838 O O . ILE B 1 381 ? 203.013 173.945 170.593 1.00 45.15 381 ILE C O 1
ATOM 6843 N N . SER B 1 382 ? 201.289 173.640 172.014 1.00 47.98 382 SER C N 1
ATOM 6844 C CA . SER B 1 382 ? 200.976 175.068 172.127 1.00 47.98 382 SER C CA 1
ATOM 6845 C C . SER B 1 382 ? 200.730 175.436 173.588 1.00 47.98 382 SER C C 1
ATOM 6846 O O . SER B 1 382 ? 199.596 175.382 174.066 1.00 47.98 382 SER C O 1
ATOM 6849 N N . THR B 1 383 ? 201.794 175.819 174.290 1.00 48.61 383 THR C N 1
ATOM 6850 C CA . THR B 1 383 ? 201.660 176.462 175.594 1.00 48.61 383 THR C CA 1
ATOM 6851 C C . THR B 1 383 ? 201.952 177.944 175.388 1.00 48.61 383 THR C C 1
ATOM 6852 O O . THR B 1 383 ? 203.009 178.455 175.752 1.00 48.61 383 THR C O 1
ATOM 6856 N N . VAL B 1 384 ? 200.991 178.640 174.788 1.00 50.56 384 VAL C N 1
ATOM 6857 C CA . VAL B 1 384 ? 201.227 180.020 174.375 1.00 50.56 384 VAL C CA 1
ATOM 6858 C C . VAL B 1 384 ? 201.067 180.971 175.552 1.00 50.56 384 VAL C C 1
ATOM 6859 O O . VAL B 1 384 ? 202.019 181.640 175.969 1.00 50.56 384 VAL C O 1
ATOM 6863 N N . ASN B 1 385 ? 199.859 181.046 176.102 1.00 50.96 385 ASN C N 1
ATOM 6864 C CA . ASN B 1 385 ? 199.566 181.907 177.238 1.00 50.96 385 ASN C CA 1
ATOM 6865 C C . ASN B 1 385 ? 199.279 181.095 178.491 1.00 50.96 385 ASN C C 1
ATOM 6866 O O . ASN B 1 385 ? 198.464 181.496 179.323 1.00 50.96 385 ASN C O 1
ATOM 6871 N N . ARG B 1 386 ? 199.932 179.949 178.638 1.00 48.42 386 ARG C N 1
ATOM 6872 C CA . ARG B 1 386 ? 199.629 179.065 179.746 1.00 48.42 386 ARG C CA 1
ATOM 6873 C C . ARG B 1 386 ? 200.863 178.253 180.105 1.00 48.42 386 ARG C C 1
ATOM 6874 O O . ARG B 1 386 ? 201.931 178.396 179.507 1.00 48.42 386 ARG C O 1
ATOM 6882 N N . ASN B 1 387 ? 200.688 177.388 181.094 1.00 45.54 387 ASN C N 1
ATOM 6883 C CA . ASN B 1 387 ? 201.707 176.488 181.589 1.00 45.54 387 ASN C CA 1
ATOM 6884 C C . ASN B 1 387 ? 201.901 175.313 180.623 1.00 45.54 387 ASN C C 1
ATOM 6885 O O . ASN B 1 387 ? 201.051 175.024 179.779 1.00 45.54 387 ASN C O 1
ATOM 6890 N N . PHE B 1 388 ? 203.044 174.626 180.754 1.00 43.21 388 PHE C N 1
ATOM 6891 C CA . PHE B 1 388 ? 203.215 173.337 180.086 1.00 43.21 388 PHE C CA 1
ATOM 6892 C C . PHE B 1 388 ? 202.582 172.206 180.877 1.00 43.21 388 PHE C C 1
ATOM 6893 O O . PHE B 1 388 ? 202.131 171.218 180.289 1.00 43.21 388 PHE C O 1
ATOM 6901 N N . TYR B 1 389 ? 202.539 172.334 182.202 1.00 42.81 389 TYR C N 1
ATOM 6902 C CA . TYR B 1 389 ? 201.907 171.316 183.029 1.00 42.81 389 TYR C CA 1
ATOM 6903 C C . TYR B 1 389 ? 200.404 171.264 182.799 1.00 42.81 389 TYR C C 1
ATOM 6904 O O . TYR B 1 389 ? 199.784 170.219 183.012 1.00 42.81 389 TYR C O 1
ATOM 6913 N N . ASP B 1 390 ? 199.804 172.367 182.347 1.00 45.19 390 ASP C N 1
ATOM 6914 C CA . ASP B 1 390 ? 198.420 172.305 181.900 1.00 45.19 390 ASP C CA 1
ATOM 6915 C C . ASP B 1 390 ? 198.293 171.555 180.582 1.00 45.19 390 ASP C C 1
ATOM 6916 O O . ASP B 1 390 ? 197.285 170.875 180.359 1.00 45.19 390 ASP C O 1
ATOM 6921 N N . PHE B 1 391 ? 199.291 171.662 179.699 1.00 43.41 391 PHE C N 1
ATOM 6922 C CA . PHE B 1 391 ? 199.280 170.858 178.479 1.00 43.41 391 PHE C CA 1
ATOM 6923 C C . PHE B 1 391 ? 199.493 169.385 178.790 1.00 43.41 391 PHE C C 1
ATOM 6924 O O . PHE B 1 391 ? 198.987 168.512 178.073 1.00 43.41 391 PHE C O 1
ATOM 6932 N N . PHE B 1 392 ? 200.257 169.096 179.844 1.00 44.98 392 PHE C N 1
ATOM 6933 C CA . PHE B 1 392 ? 200.493 167.716 180.254 1.00 44.98 392 PHE C CA 1
ATOM 6934 C C . PHE B 1 392 ? 199.204 167.040 180.691 1.00 44.98 392 PHE C C 1
ATOM 6935 O O . PHE B 1 392 ? 199.049 165.826 180.538 1.00 44.98 392 PHE C O 1
ATOM 6943 N N . ILE B 1 393 ? 198.264 167.813 181.233 1.00 44.42 393 ILE C N 1
ATOM 6944 C CA . ILE B 1 393 ? 197.040 167.231 181.767 1.00 44.42 393 ILE C CA 1
ATOM 6945 C C . ILE B 1 393 ? 195.888 167.322 180.767 1.00 44.42 393 ILE C C 1
ATOM 6946 O O . ILE B 1 393 ? 195.013 166.444 180.747 1.00 44.42 393 ILE C O 1
ATOM 6951 N N . GLN B 1 394 ? 195.879 168.350 179.910 1.00 45.52 394 GLN C N 1
ATOM 6952 C CA . GLN B 1 394 ? 194.776 168.524 178.966 1.00 45.52 394 GLN C CA 1
ATOM 6953 C C . GLN B 1 394 ? 194.753 167.409 177.932 1.00 45.52 394 GLN C C 1
ATOM 6954 O O . GLN B 1 394 ? 193.688 166.880 177.595 1.00 45.52 394 GLN C O 1
ATOM 6960 N N . GLN B 1 395 ? 195.920 167.012 177.442 1.00 46.35 395 GLN C N 1
ATOM 6961 C CA . GLN B 1 395 ? 195.958 165.859 176.561 1.00 46.35 395 GLN C CA 1
ATOM 6962 C C . GLN B 1 395 ? 195.999 164.557 177.353 1.00 46.35 395 GLN C C 1
ATOM 6963 O O . GLN B 1 395 ? 195.867 163.473 176.776 1.00 46.35 395 GLN C O 1
ATOM 6969 N N . LEU B 1 396 ? 196.111 164.638 178.675 1.00 46.12 396 LEU C N 1
ATOM 6970 C CA . LEU B 1 396 ? 195.969 163.438 179.485 1.00 46.12 396 LEU C CA 1
ATOM 6971 C C . LEU B 1 396 ? 194.503 163.161 179.784 1.00 46.12 396 LEU C C 1
ATOM 6972 O O . LEU B 1 396 ? 194.104 162.004 179.952 1.00 46.12 396 LEU C O 1
ATOM 6977 N N . GLU B 1 397 ? 193.689 164.216 179.854 1.00 47.87 397 GLU C N 1
ATOM 6978 C CA . GLU B 1 397 ? 192.258 164.036 180.070 1.00 47.87 397 GLU C CA 1
ATOM 6979 C C . GLU B 1 397 ? 191.576 163.481 178.829 1.00 47.87 397 GLU C C 1
ATOM 6980 O O . GLU B 1 397 ? 190.680 162.636 178.931 1.00 47.87 397 GLU C O 1
ATOM 6986 N N . GLN B 1 398 ? 192.012 163.910 177.648 1.00 45.53 398 GLN C N 1
ATOM 6987 C CA . GLN B 1 398 ? 191.418 163.451 176.401 1.00 45.53 398 GLN C CA 1
ATOM 6988 C C . GLN B 1 398 ? 191.968 162.112 175.937 1.00 45.53 398 GLN C C 1
ATOM 6989 O O . GLN B 1 398 ? 191.722 161.713 174.795 1.00 45.53 398 GLN C O 1
ATOM 6995 N N . ASN B 1 399 ? 192.716 161.415 176.788 1.00 45.82 399 ASN C N 1
ATOM 6996 C CA . ASN B 1 399 ? 193.024 160.014 176.585 1.00 45.82 399 ASN C CA 1
ATOM 6997 C C . ASN B 1 399 ? 192.576 159.166 177.764 1.00 45.82 399 ASN C C 1
ATOM 6998 O O . ASN B 1 399 ? 192.743 157.942 177.722 1.00 45.82 399 ASN C O 1
ATOM 7003 N N . LYS B 1 400 ? 192.012 159.796 178.803 1.00 47.75 400 LYS C N 1
ATOM 7004 C CA . LYS B 1 400 ? 191.366 159.156 179.954 1.00 47.75 400 LYS C CA 1
ATOM 7005 C C . LYS B 1 400 ? 192.332 158.226 180.697 1.00 47.75 400 LYS C C 1
ATOM 7006 O O . LYS B 1 400 ? 192.179 157.005 180.729 1.00 47.75 400 LYS C O 1
ATOM 7012 N N . CYS B 1 401 ? 193.345 158.848 181.284 1.00 50.09 401 CYS C N 1
ATOM 7013 C CA . CYS B 1 401 ? 194.390 158.144 182.009 1.00 50.09 401 CYS C CA 1
ATOM 7014 C C . CYS B 1 401 ? 194.326 158.500 183.488 1.00 50.09 401 CYS C C 1
ATOM 7015 O O . CYS B 1 401 ? 193.516 159.317 183.923 1.00 50.09 401 CYS C O 1
ATOM 7018 N N . TYR B 1 402 ? 195.202 157.872 184.261 1.00 52.75 402 TYR C N 1
ATOM 7019 C CA . TYR B 1 402 ? 195.378 158.162 185.674 1.00 52.75 402 TYR C CA 1
ATOM 7020 C C . TYR B 1 402 ? 196.764 158.742 185.922 1.00 52.75 402 TYR C C 1
ATOM 7021 O O . TYR B 1 402 ? 197.699 158.528 185.150 1.00 52.75 402 TYR C O 1
ATOM 7030 N N . LEU B 1 403 ? 196.884 159.495 187.004 1.00 49.51 403 LEU C N 1
ATOM 7031 C CA . LEU B 1 403 ? 198.174 159.793 187.601 1.00 49.51 403 LEU C CA 1
ATOM 7032 C C . LEU B 1 403 ? 198.219 159.220 189.006 1.00 49.51 403 LEU C C 1
ATOM 7033 O O . LEU B 1 403 ? 197.186 159.015 189.643 1.00 49.51 403 LEU C O 1
ATOM 7038 N N . LYS B 1 404 ? 199.433 158.970 189.487 1.00 50.51 404 LYS C N 1
ATOM 7039 C CA . LYS B 1 404 ? 199.661 158.721 190.902 1.00 50.51 404 LYS C CA 1
ATOM 7040 C C . LYS B 1 404 ? 200.981 159.324 191.331 1.00 50.51 404 LYS C C 1
ATOM 7041 O O . LYS B 1 404 ? 202.033 158.967 190.799 1.00 50.51 404 LYS C O 1
ATOM 7047 N N . TYR B 1 405 ? 200.917 160.234 192.291 1.00 48.18 405 TYR C N 1
ATOM 7048 C CA . TYR B 1 405 ? 202.084 160.518 193.101 1.00 48.18 405 TYR C CA 1
ATOM 7049 C C . TYR B 1 405 ? 202.341 159.329 194.010 1.00 48.18 405 TYR C C 1
ATOM 7050 O O . TYR B 1 405 ? 201.408 158.757 194.577 1.00 48.18 405 TYR C O 1
ATOM 7059 N N . PHE B 1 406 ? 203.605 158.947 194.146 1.00 51.27 406 PHE C N 1
ATOM 7060 C CA . PHE B 1 406 ? 203.939 157.827 195.011 1.00 51.27 406 PHE C CA 1
ATOM 7061 C C . PHE B 1 406 ? 205.365 157.967 195.511 1.00 51.27 406 PHE C C 1
ATOM 7062 O O . PHE B 1 406 ? 206.262 158.347 194.756 1.00 51.27 406 PHE C O 1
ATOM 7070 N N . CYS B 1 407 ? 205.562 157.652 196.785 1.00 53.33 407 CYS C N 1
ATOM 7071 C CA . CYS B 1 407 ? 206.881 157.567 197.384 1.00 53.33 407 CYS C CA 1
ATOM 7072 C C . CYS B 1 407 ? 207.069 156.179 197.973 1.00 53.33 407 CYS C C 1
ATOM 7073 O O . CYS B 1 407 ? 206.119 155.570 198.472 1.00 53.33 407 CYS C O 1
ATOM 7076 N N . ASP B 1 408 ? 208.294 155.674 197.906 1.00 57.83 408 ASP C N 1
ATOM 7077 C CA . ASP B 1 408 ? 208.668 154.548 198.746 1.00 57.83 408 ASP C CA 1
ATOM 7078 C C . ASP B 1 408 ? 208.998 155.070 200.131 1.00 57.83 408 ASP C C 1
ATOM 7079 O O . ASP B 1 408 ? 209.739 156.046 200.272 1.00 57.83 408 ASP C O 1
ATOM 7084 N N . LYS B 1 409 ? 208.439 154.433 201.155 1.00 59.92 409 LYS C N 1
ATOM 7085 C CA . LYS B 1 409 ? 208.753 154.846 202.512 1.00 59.92 409 LYS C CA 1
ATOM 7086 C C . LYS B 1 409 ? 210.160 154.441 202.918 1.00 59.92 409 LYS C C 1
ATOM 7087 O O . LYS B 1 409 ? 210.733 155.057 203.822 1.00 59.92 409 LYS C O 1
ATOM 7093 N N . LYS B 1 410 ? 210.725 153.414 202.277 1.00 60.54 410 LYS C N 1
ATOM 7094 C CA . LYS B 1 410 ? 212.044 152.881 202.631 1.00 60.54 410 LYS C CA 1
ATOM 7095 C C . LYS B 1 410 ? 212.820 152.613 201.339 1.00 60.54 410 LYS C C 1
ATOM 7096 O O . LYS B 1 410 ? 212.753 151.504 200.804 1.00 60.54 410 LYS C O 1
ATOM 7102 N N . SER B 1 411 ? 213.542 153.614 200.825 1.00 58.62 411 SER C N 1
ATOM 7103 C CA . SER B 1 411 ? 213.488 155.012 201.243 1.00 58.62 411 SER C CA 1
ATOM 7104 C C . SER B 1 411 ? 212.979 155.832 200.060 1.00 58.62 411 SER C C 1
ATOM 7105 O O . SER B 1 411 ? 212.651 155.269 199.019 1.00 58.62 411 SER C O 1
ATOM 7108 N N . GLY B 1 412 ? 212.941 157.154 200.217 1.00 56.33 412 GLY C N 1
ATOM 7109 C CA . GLY B 1 412 ? 212.214 158.037 199.319 1.00 56.33 412 GLY C CA 1
ATOM 7110 C C . GLY B 1 412 ? 212.656 158.105 197.870 1.00 56.33 412 GLY C C 1
ATOM 7111 O O . GLY B 1 412 ? 213.710 158.663 197.555 1.00 56.33 412 GLY C O 1
ATOM 7112 N N . LYS B 1 413 ? 211.843 157.539 196.978 1.00 52.39 413 LYS C N 1
ATOM 7113 C CA . LYS B 1 413 ? 212.058 157.606 195.535 1.00 52.39 413 LYS C CA 1
ATOM 7114 C C . LYS B 1 413 ? 210.713 157.877 194.875 1.00 52.39 413 LYS C C 1
ATOM 7115 O O . LYS B 1 413 ? 209.851 156.995 194.835 1.00 52.39 413 LYS C O 1
ATOM 7121 N N . VAL B 1 414 ? 210.534 159.093 194.358 1.00 49.79 414 VAL C N 1
ATOM 7122 C CA . VAL B 1 414 ? 209.258 159.488 193.773 1.00 49.79 414 VAL C CA 1
ATOM 7123 C C . VAL B 1 414 ? 209.090 158.820 192.415 1.00 49.79 414 VAL C C 1
ATOM 7124 O O . VAL B 1 414 ? 210.038 158.737 191.624 1.00 49.79 414 VAL C O 1
ATOM 7128 N N . SER B 1 415 ? 207.882 158.334 192.134 1.00 51.59 415 SER C N 1
ATOM 7129 C CA . SER B 1 415 ? 207.596 157.699 190.857 1.00 51.59 415 SER C CA 1
ATOM 7130 C C . SER B 1 415 ? 206.151 157.950 190.459 1.00 51.59 415 SER C C 1
ATOM 7131 O O . SER B 1 415 ? 205.228 157.635 191.214 1.00 51.59 415 SER C O 1
ATOM 7134 N N . TYR B 1 416 ? 205.964 158.508 189.268 1.00 46.63 416 TYR C N 1
ATOM 7135 C CA . TYR B 1 416 ? 204.646 158.763 188.710 1.00 46.63 416 TYR C CA 1
ATOM 7136 C C . TYR B 1 416 ? 204.219 157.609 187.816 1.00 46.63 416 TYR C C 1
ATOM 7137 O O . TYR B 1 416 ? 205.031 157.025 187.098 1.00 46.63 416 TYR C O 1
ATOM 7146 N N . HIS B 1 417 ? 202.930 157.293 187.860 1.00 52.70 417 HIS C N 1
ATOM 7147 C CA . H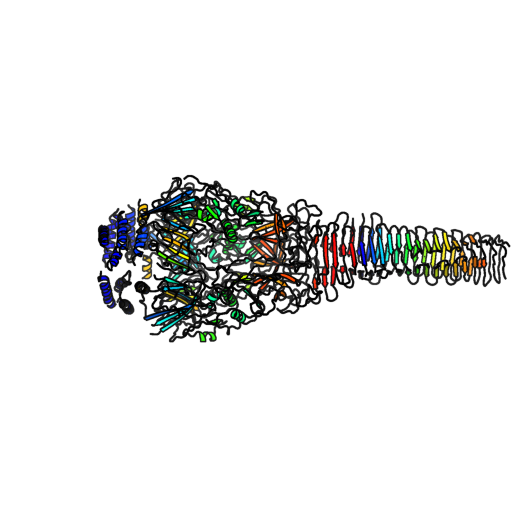IS B 1 417 ? 202.375 156.171 187.119 1.00 52.70 417 HIS C CA 1
ATOM 7148 C C . HIS B 1 417 ? 201.216 156.644 186.260 1.00 52.70 417 HIS C C 1
ATOM 7149 O O . HIS B 1 417 ? 200.342 157.374 186.734 1.00 52.70 417 HIS C O 1
ATOM 7156 N N . VAL B 1 418 ? 201.214 156.233 184.994 1.00 53.65 418 VAL C N 1
ATOM 7157 C CA . VAL B 1 418 ? 200.134 156.545 184.064 1.00 53.65 418 VAL C CA 1
ATOM 7158 C C . VAL B 1 418 ? 199.658 155.229 183.470 1.00 53.65 418 VAL C C 1
ATOM 7159 O O . VAL B 1 418 ? 200.344 154.642 182.627 1.00 53.65 418 VAL C O 1
ATOM 7163 N N . VAL B 1 419 ? 198.504 154.750 183.924 1.00 57.60 419 VAL C N 1
ATOM 7164 C CA . VAL B 1 419 ? 197.897 153.524 183.419 1.00 57.60 419 VAL C CA 1
ATOM 7165 C C . VAL B 1 419 ? 196.460 153.854 183.038 1.00 57.60 419 VAL C C 1
ATOM 7166 O O . VAL B 1 419 ? 195.788 154.612 183.745 1.00 57.60 419 VAL C O 1
ATOM 7170 N N . ASP B 1 420 ? 195.995 153.307 181.907 1.00 60.23 420 ASP C N 1
ATOM 7171 C CA . ASP B 1 420 ? 194.651 153.614 181.423 1.00 60.23 420 ASP C CA 1
ATOM 7172 C C . ASP B 1 420 ? 193.570 153.038 182.325 1.00 60.23 420 ASP C C 1
ATOM 7173 O O . ASP B 1 420 ? 192.470 153.595 182.403 1.00 60.23 420 ASP C O 1
ATOM 7178 N N . GLN B 1 421 ? 193.853 151.929 182.999 1.00 62.86 421 GLN C N 1
ATOM 7179 C CA . GLN B 1 421 ? 192.888 151.325 183.905 1.00 62.86 421 GLN C CA 1
ATOM 7180 C C . GLN B 1 421 ? 193.527 151.105 185.266 1.00 62.86 421 GLN C C 1
ATOM 7181 O O . GLN B 1 421 ? 194.602 151.641 185.547 1.00 62.86 421 GLN C O 1
ATOM 7187 N N . VAL B 1 422 ? 192.864 150.346 186.128 1.00 63.42 422 VAL C N 1
ATOM 7188 C CA . VAL B 1 422 ? 193.428 149.931 187.403 1.00 63.42 422 VAL C CA 1
ATOM 7189 C C . VAL B 1 422 ? 193.422 148.410 187.455 1.00 63.42 422 VAL C C 1
ATOM 7190 O O . VAL B 1 422 ? 192.412 147.769 187.143 1.00 63.42 422 VAL C O 1
ATOM 7194 N N . ASP B 1 423 ? 194.562 147.839 187.822 1.00 69.25 423 ASP C N 1
ATOM 7195 C CA . ASP B 1 423 ? 194.776 146.400 187.789 1.00 69.25 423 ASP C CA 1
ATOM 7196 C C . ASP B 1 423 ? 195.565 146.036 189.038 1.00 69.25 423 ASP C C 1
ATOM 7197 O O . ASP B 1 423 ? 195.680 146.825 189.981 1.00 69.25 423 ASP C O 1
ATOM 7202 N N . ASN B 1 424 ? 196.110 144.828 189.059 1.00 72.69 424 ASN C N 1
ATOM 7203 C CA . ASN B 1 424 ? 197.073 144.457 190.078 1.00 72.69 424 ASN C CA 1
ATOM 7204 C C . ASN B 1 424 ? 198.498 144.815 189.689 1.00 72.69 424 ASN C C 1
ATOM 7205 O O . ASN B 1 424 ? 199.406 144.635 190.501 1.00 72.69 424 ASN C O 1
ATOM 7210 N N . ASP B 1 425 ? 198.716 145.339 188.479 1.00 70.08 425 ASP C N 1
ATOM 7211 C CA . ASP B 1 425 ? 200.058 145.746 188.075 1.00 70.08 425 ASP C CA 1
ATOM 7212 C C . ASP B 1 425 ? 200.474 147.040 188.762 1.00 70.08 425 ASP C C 1
ATOM 7213 O O . ASP B 1 425 ? 201.646 147.218 189.108 1.00 70.08 425 ASP C O 1
ATOM 7218 N N . LEU B 1 426 ? 199.530 147.960 188.953 1.00 66.46 426 LEU C N 1
ATOM 7219 C CA . LEU B 1 426 ? 199.776 149.080 189.852 1.00 66.46 426 LEU C CA 1
ATOM 7220 C C . LEU B 1 426 ? 199.867 148.609 191.295 1.00 66.46 426 LEU C C 1
ATOM 7221 O O . LEU B 1 426 ? 200.859 148.867 191.984 1.00 66.46 426 LEU C O 1
ATOM 7226 N N . GLN B 1 427 ? 198.853 147.876 191.755 1.00 66.19 427 GLN C N 1
ATOM 7227 C CA . GLN B 1 427 ? 198.644 147.651 193.178 1.00 66.19 427 GLN C CA 1
ATOM 7228 C C . GLN B 1 427 ? 199.614 146.648 193.792 1.00 66.19 427 GLN C C 1
ATOM 7229 O O . GLN B 1 427 ? 199.574 146.454 195.011 1.00 66.19 427 GLN C O 1
ATOM 7235 N N . ARG B 1 428 ? 200.462 145.996 192.992 1.00 68.51 428 ARG C N 1
ATOM 7236 C CA . ARG B 1 428 ? 201.688 145.424 193.540 1.00 68.51 428 ARG C CA 1
ATOM 7237 C C . ARG B 1 428 ? 202.557 146.512 194.147 1.00 68.51 428 ARG C C 1
ATOM 7238 O O . ARG B 1 428 ? 203.099 146.357 195.246 1.00 68.51 428 ARG C O 1
ATOM 7246 N N . ASN B 1 429 ? 202.717 147.615 193.427 1.00 65.65 429 ASN C N 1
ATOM 7247 C CA . ASN B 1 429 ? 203.604 148.690 193.837 1.00 65.65 429 ASN C CA 1
ATOM 7248 C C . ASN B 1 429 ? 202.939 149.688 194.772 1.00 65.65 429 ASN C C 1
ATOM 7249 O O . ASN B 1 429 ? 203.563 150.698 195.106 1.00 65.65 429 ASN C O 1
ATOM 7254 N N . ILE B 1 430 ? 201.694 149.452 195.189 1.00 64.29 430 ILE C N 1
ATOM 7255 C CA . ILE B 1 430 ? 201.003 150.392 196.064 1.00 64.29 430 ILE C CA 1
ATOM 7256 C C . ILE B 1 430 ? 200.687 149.634 197.351 1.00 64.29 430 ILE C C 1
ATOM 7257 O O . ILE B 1 430 ? 199.681 149.890 198.023 1.00 64.29 430 ILE C O 1
ATOM 7262 N N . VAL B 1 431 ? 201.532 148.658 197.684 1.00 68.24 431 VAL C N 1
ATOM 7263 C CA . VAL B 1 431 ? 201.430 148.023 198.989 1.00 68.24 431 VAL C CA 1
ATOM 7264 C C . VAL B 1 431 ? 201.884 149.006 200.055 1.00 68.24 431 VAL C C 1
ATOM 7265 O O . VAL B 1 431 ? 202.979 149.575 199.973 1.00 68.24 431 VAL C O 1
ATOM 7269 N N . ASN B 1 432 ? 201.029 149.231 201.049 1.00 68.16 432 ASN C N 1
ATOM 7270 C CA . ASN B 1 432 ? 201.403 150.044 202.196 1.00 68.16 432 ASN C CA 1
ATOM 7271 C C . ASN B 1 432 ? 202.447 149.303 203.018 1.00 68.16 432 ASN C C 1
ATOM 7272 O O . ASN B 1 432 ? 202.144 148.280 203.640 1.00 68.16 432 ASN C O 1
ATOM 7277 N N . SER B 1 433 ? 203.678 149.814 203.029 1.00 68.49 433 SER C N 1
ATOM 7278 C CA . SER B 1 433 ? 204.797 149.116 203.663 1.00 68.49 433 SER C CA 1
ATOM 7279 C C . SER B 1 433 ? 204.705 149.290 205.177 1.00 68.49 433 SER C C 1
ATOM 7280 O O . SER B 1 433 ? 205.470 150.023 205.806 1.00 68.49 433 SER C O 1
ATOM 7283 N N . ASP B 1 434 ? 203.748 148.576 205.763 1.00 70.94 434 ASP C N 1
ATOM 7284 C CA . ASP B 1 434 ? 203.505 148.533 207.199 1.00 70.94 434 ASP C CA 1
ATOM 7285 C C . ASP B 1 434 ? 203.078 147.113 207.545 1.00 70.94 434 ASP C C 1
ATOM 7286 O O . ASP B 1 434 ? 203.091 146.216 206.696 1.00 70.94 434 ASP C O 1
ATOM 7291 N N . GLU B 1 435 ? 202.697 146.900 208.800 1.00 77.92 435 GLU C N 1
ATOM 7292 C CA . GLU B 1 435 ? 202.107 145.639 209.217 1.00 77.92 435 GLU C CA 1
ATOM 7293 C C . GLU B 1 435 ? 200.868 145.910 210.057 1.00 77.92 435 GLU C C 1
ATOM 7294 O O . GLU B 1 435 ? 200.698 147.001 210.610 1.00 77.92 435 GLU C O 1
ATOM 7300 N N . ASP B 1 436 ? 200.009 144.887 210.126 1.00 79.84 436 ASP C N 1
ATOM 7301 C CA . ASP B 1 436 ? 198.736 144.889 210.852 1.00 79.84 436 ASP C CA 1
ATOM 7302 C C . ASP B 1 436 ? 197.825 146.017 210.356 1.00 79.84 436 ASP C C 1
ATOM 7303 O O . ASP B 1 436 ? 197.471 146.949 211.079 1.00 79.84 436 ASP C O 1
ATOM 7308 N N . LEU B 1 437 ? 197.462 145.898 209.084 1.00 73.62 437 LEU C N 1
ATOM 7309 C CA . LEU B 1 437 ? 196.657 146.890 208.377 1.00 73.62 437 LEU C CA 1
ATOM 7310 C C . LEU B 1 437 ? 195.273 146.297 208.145 1.00 73.62 437 LEU C C 1
ATOM 7311 O O . LEU B 1 437 ? 195.074 145.505 207.221 1.00 73.62 437 LEU C O 1
ATOM 7316 N N . LYS B 1 438 ? 194.319 146.686 208.984 1.00 74.47 438 LYS C N 1
ATOM 7317 C CA . LYS B 1 438 ? 192.999 146.084 208.971 1.00 74.47 438 LYS C CA 1
ATOM 7318 C C . LYS B 1 438 ? 192.011 146.969 208.214 1.00 74.47 438 LYS C C 1
ATOM 7319 O O . LYS B 1 438 ? 192.334 148.072 207.768 1.00 74.47 438 LYS C O 1
ATOM 7325 N N . ASP B 1 439 ? 190.783 146.474 208.069 1.00 75.95 439 ASP C N 1
ATOM 7326 C CA . ASP B 1 439 ? 189.735 147.170 207.331 1.00 75.95 439 ASP C CA 1
ATOM 7327 C C . ASP B 1 439 ? 188.462 147.279 208.161 1.00 75.95 439 ASP C C 1
ATOM 7328 O O . ASP B 1 439 ? 188.493 147.083 209.381 1.00 75.95 439 ASP C O 1
ATOM 7333 N N . LYS B 1 440 ? 187.364 147.668 207.506 1.00 76.45 440 LYS C N 1
ATOM 7334 C CA . LYS B 1 440 ? 185.987 147.429 207.942 1.00 76.45 440 LYS C CA 1
ATOM 7335 C C . LYS B 1 440 ? 185.575 148.246 209.159 1.00 76.45 440 LYS C C 1
ATOM 7336 O O . LYS B 1 440 ? 184.562 147.916 209.790 1.00 76.45 440 LYS C O 1
ATOM 7342 N N . LEU B 1 441 ? 186.338 149.295 209.491 1.00 74.09 441 LEU C N 1
ATOM 7343 C CA . LEU B 1 441 ? 186.073 150.210 210.612 1.00 74.09 441 LEU C CA 1
ATOM 7344 C C . LEU B 1 441 ? 185.987 149.460 211.945 1.00 74.09 441 LEU C C 1
ATOM 7345 O O . LEU B 1 441 ? 184.930 149.375 212.574 1.00 74.09 441 LEU C O 1
ATOM 7350 N N . SER B 1 442 ? 187.119 148.889 212.347 1.00 73.39 442 SER C N 1
ATOM 7351 C CA . SER B 1 442 ? 187.194 148.207 213.631 1.00 73.39 442 SER C CA 1
ATOM 7352 C C . SER B 1 442 ? 187.071 149.229 214.759 1.00 73.39 442 SER C C 1
ATOM 7353 O O . SER B 1 442 ? 187.591 150.342 214.642 1.00 73.39 442 SER C O 1
ATOM 7356 N N . PRO B 1 443 ? 186.387 148.887 215.872 1.00 73.05 443 PRO C N 1
ATOM 7357 C CA . PRO B 1 443 ? 185.974 149.927 216.831 1.00 73.05 443 PRO C CA 1
ATOM 7358 C C . PRO B 1 443 ? 187.074 150.519 217.705 1.00 73.05 443 PRO C C 1
ATOM 7359 O O . PRO B 1 443 ? 186.900 150.658 218.918 1.00 73.05 443 PRO C O 1
ATOM 7363 N N . TYR B 1 444 ? 188.206 150.869 217.100 1.00 72.95 444 TYR C N 1
ATOM 7364 C CA . TYR B 1 444 ? 189.074 151.924 217.589 1.00 72.95 444 TYR C CA 1
ATOM 7365 C C . TYR B 1 444 ? 188.950 153.176 216.738 1.00 72.95 444 TYR C C 1
ATOM 7366 O O . TYR B 1 444 ? 189.396 154.249 217.158 1.00 72.95 444 TYR C O 1
ATOM 7375 N N . ASP B 1 445 ? 188.345 153.048 215.555 1.00 70.53 445 ASP C N 1
ATOM 7376 C CA . ASP B 1 445 ? 188.093 154.191 214.689 1.00 70.53 445 ASP C CA 1
ATOM 7377 C C . ASP B 1 445 ? 187.012 155.086 215.268 1.00 70.53 445 ASP C C 1
ATOM 7378 O O . ASP B 1 445 ? 187.160 156.309 215.295 1.00 70.53 445 ASP C O 1
ATOM 7383 N N . ILE B 1 446 ? 185.924 154.479 215.754 1.00 70.74 446 ILE C N 1
ATOM 7384 C CA . ILE B 1 446 ? 184.781 155.200 216.314 1.00 70.74 446 ILE C CA 1
ATOM 7385 C C . ILE B 1 446 ? 185.196 156.003 217.544 1.00 70.74 446 ILE C C 1
ATOM 7386 O O . ILE B 1 446 ? 184.623 157.063 217.832 1.00 70.74 446 ILE C O 1
ATOM 7391 N N . SER B 1 447 ? 186.227 155.543 218.255 1.00 69.12 447 SER C N 1
ATOM 7392 C CA . SER B 1 447 ? 186.814 156.337 219.325 1.00 69.12 447 SER C CA 1
ATOM 7393 C C . SER B 1 447 ? 187.477 157.608 218.801 1.00 69.12 447 SER C C 1
ATOM 7394 O O . SER B 1 447 ? 187.506 158.621 219.508 1.00 69.12 447 SER C O 1
ATOM 7397 N N . CYS B 1 448 ? 188.012 157.584 217.581 1.00 64.08 448 CYS C N 1
ATOM 7398 C CA . CYS B 1 448 ? 188.709 158.739 217.015 1.00 64.08 448 CYS C CA 1
ATOM 7399 C C . CYS B 1 448 ? 187.942 159.267 215.802 1.00 64.08 448 CYS C C 1
ATOM 7400 O O . CYS B 1 448 ? 188.243 158.938 214.655 1.00 64.08 448 CYS C O 1
ATOM 7403 N N . PHE B 1 449 ? 186.949 160.111 216.068 1.00 59.33 449 PHE C N 1
ATOM 7404 C CA . PHE B 1 449 ? 186.320 160.938 215.048 1.00 59.33 449 PHE C CA 1
ATOM 7405 C C . PHE B 1 449 ? 185.983 162.288 215.654 1.00 59.33 449 PHE C C 1
ATOM 7406 O O . PHE B 1 449 ? 185.983 162.466 216.875 1.00 59.33 449 PHE C O 1
ATOM 7414 N N . LYS B 1 450 ? 185.709 163.254 214.784 1.00 57.08 450 LYS C N 1
ATOM 7415 C CA . LYS B 1 450 ? 185.243 164.548 215.253 1.00 57.08 450 LYS C CA 1
ATOM 7416 C C . LYS B 1 450 ? 183.925 164.921 214.583 1.00 57.08 450 LYS C C 1
ATOM 7417 O O . LYS B 1 450 ? 183.020 165.438 215.244 1.00 57.08 450 LYS C O 1
ATOM 7423 N N . LYS B 1 451 ? 183.798 164.654 213.282 1.00 54.46 451 LYS C N 1
ATOM 7424 C CA . LYS B 1 451 ? 182.576 164.940 212.537 1.00 54.46 451 LYS C CA 1
ATOM 7425 C C . LYS B 1 451 ? 182.387 163.905 211.441 1.00 54.46 451 LYS C C 1
ATOM 7426 O O . LYS B 1 451 ? 183.232 163.035 211.224 1.00 54.46 451 LYS C O 1
ATOM 7432 N N . GLN B 1 452 ? 181.256 164.023 210.746 1.00 54.33 452 GLN C N 1
ATOM 7433 C CA . GLN B 1 452 ? 181.011 163.373 209.464 1.00 54.33 452 GLN C CA 1
ATOM 7434 C C . GLN B 1 452 ? 180.263 164.366 208.594 1.00 54.33 452 GLN C C 1
ATOM 7435 O O . GLN B 1 452 ? 179.212 164.871 208.995 1.00 54.33 452 GLN C O 1
ATOM 7441 N N . ILE B 1 453 ? 180.794 164.647 207.411 1.00 49.62 453 ILE C N 1
ATOM 7442 C CA . ILE B 1 453 ? 180.220 165.641 206.515 1.00 49.62 453 ILE C CA 1
ATOM 7443 C C . ILE B 1 453 ? 179.921 164.969 205.185 1.00 49.62 453 ILE C C 1
ATOM 7444 O O . ILE B 1 453 ? 180.774 164.266 204.634 1.00 49.62 453 ILE C O 1
ATOM 7449 N N . LEU B 1 454 ? 178.715 165.173 204.670 1.00 48.17 454 LEU C N 1
ATOM 7450 C CA . LEU B 1 454 ? 178.407 164.712 203.326 1.00 48.17 454 LEU C CA 1
ATOM 7451 C C . LEU B 1 454 ? 178.714 165.764 202.274 1.00 48.17 454 LEU C C 1
ATOM 7452 O O . LEU B 1 454 ? 178.752 166.966 202.542 1.00 48.17 454 LEU C O 1
ATOM 7457 N N . ILE B 1 455 ? 178.967 165.272 201.069 1.00 53.03 455 ILE C N 1
ATOM 7458 C CA . ILE B 1 455 ? 178.830 166.002 199.819 1.00 53.03 455 ILE C CA 1
ATOM 7459 C C . ILE B 1 455 ? 177.804 165.113 199.116 1.00 53.03 455 ILE C C 1
ATOM 7460 O O . ILE B 1 455 ? 177.287 164.185 199.748 1.00 53.03 455 ILE C O 1
ATOM 7465 N N . SER B 1 456 ? 177.459 165.397 197.859 1.00 55.52 456 SER C N 1
ATOM 7466 C CA . SER B 1 456 ? 176.276 164.831 197.218 1.00 55.52 456 SER C CA 1
ATOM 7467 C C . SER B 1 456 ? 176.359 163.313 197.055 1.00 55.52 456 SER C C 1
ATOM 7468 O O . SER B 1 456 ? 177.419 162.693 197.151 1.00 55.52 456 SER C O 1
ATOM 7471 N N . ASN B 1 457 ? 175.197 162.730 196.786 1.00 54.85 457 ASN C N 1
ATOM 7472 C CA . ASN B 1 457 ? 174.941 161.305 196.891 1.00 54.85 457 ASN C CA 1
ATOM 7473 C C . ASN B 1 457 ? 174.465 160.812 195.531 1.00 54.85 457 ASN C C 1
ATOM 7474 O O . ASN B 1 457 ? 174.238 161.602 194.613 1.00 54.85 457 ASN C O 1
ATOM 7479 N N . LYS B 1 458 ? 174.365 159.490 195.384 1.00 54.87 458 LYS C N 1
ATOM 7480 C CA . LYS B 1 458 ? 173.880 158.879 194.150 1.00 54.87 458 LYS C CA 1
ATOM 7481 C C . LYS B 1 458 ? 172.420 159.253 193.945 1.00 54.87 458 LYS C C 1
ATOM 7482 O O . LYS B 1 458 ? 171.539 158.761 194.656 1.00 54.87 458 LYS C O 1
ATOM 7488 N N . SER B 1 459 ? 172.164 160.122 192.972 1.00 57.34 459 SER C N 1
ATOM 7489 C CA . SER B 1 459 ? 170.841 160.687 192.773 1.00 57.34 459 SER C CA 1
ATOM 7490 C C . SER B 1 459 ? 169.944 159.706 192.026 1.00 57.34 459 SER C C 1
ATOM 7491 O O . SER B 1 459 ? 170.328 158.577 191.715 1.00 57.34 459 SER C O 1
ATOM 7494 N N . ASN B 1 460 ? 168.725 160.155 191.720 1.00 56.28 460 ASN C N 1
ATOM 7495 C CA . ASN B 1 460 ? 167.776 159.310 191.006 1.00 56.28 460 ASN C CA 1
ATOM 7496 C C . ASN B 1 460 ? 167.067 160.059 189.885 1.00 56.28 460 ASN C C 1
ATOM 7497 O O . ASN B 1 460 ? 166.037 159.584 189.394 1.00 56.28 460 ASN C O 1
ATOM 7502 N N . PHE B 1 461 ? 167.583 161.213 189.470 1.00 52.29 461 PHE C N 1
ATOM 7503 C CA . PHE B 1 461 ? 167.007 161.961 188.364 1.00 52.29 461 PHE C CA 1
ATOM 7504 C C . PHE B 1 461 ? 168.113 162.621 187.557 1.00 52.29 461 PHE C C 1
ATOM 7505 O O . PHE B 1 461 ? 169.126 163.057 188.108 1.00 52.29 461 PHE C O 1
ATOM 7513 N N . TYR B 1 462 ? 167.910 162.688 186.243 1.00 47.21 462 TYR C N 1
ATOM 7514 C CA . TYR B 1 462 ? 168.836 163.367 185.352 1.00 47.21 462 TYR C CA 1
ATOM 7515 C C . TYR B 1 462 ? 168.064 164.303 184.440 1.00 47.21 462 TYR C C 1
ATOM 7516 O O . TYR B 1 462 ? 166.840 164.224 184.325 1.00 47.21 462 TYR C O 1
ATOM 7525 N N . VAL B 1 463 ? 168.804 165.155 183.743 1.00 46.83 463 VAL C N 1
ATOM 7526 C CA . VAL B 1 463 ? 168.240 166.084 182.776 1.00 46.83 463 VAL C CA 1
ATOM 7527 C C . VAL B 1 463 ? 168.511 165.534 181.384 1.00 46.83 463 VAL C C 1
ATOM 7528 O O . VAL B 1 463 ? 169.635 165.111 181.090 1.00 46.83 463 VAL C O 1
ATOM 7532 N N . LYS B 1 464 ? 167.477 165.503 180.540 1.00 50.84 464 LYS C N 1
ATOM 7533 C CA . LYS B 1 464 ? 167.635 165.051 179.162 1.00 50.84 464 LYS C CA 1
ATOM 7534 C C . LYS B 1 464 ? 168.546 165.997 178.400 1.00 50.84 464 LYS C C 1
ATOM 7535 O O . LYS B 1 464 ? 168.211 167.167 178.198 1.00 50.84 464 LYS C O 1
ATOM 7541 N N . GLU B 1 465 ? 169.693 165.489 177.969 1.00 55.39 465 GLU C N 1
ATOM 7542 C CA . GLU B 1 465 ? 170.684 166.290 177.265 1.00 55.39 465 GLU C CA 1
ATOM 7543 C C . GLU B 1 465 ? 170.754 165.796 175.829 1.00 55.39 465 GLU C C 1
ATOM 7544 O O . GLU B 1 465 ? 171.202 164.674 175.575 1.00 55.39 465 GLU C O 1
ATOM 7550 N N . LYS B 1 466 ? 170.308 166.628 174.898 1.00 53.05 466 LYS C N 1
ATOM 7551 C CA . LYS B 1 466 ? 170.286 166.258 173.495 1.00 53.05 466 LYS C CA 1
ATOM 7552 C C . LYS B 1 466 ? 171.530 166.786 172.787 1.00 53.05 466 LYS C C 1
ATOM 7553 O O . LYS B 1 466 ? 172.304 167.576 173.332 1.00 53.05 466 LYS C O 1
ATOM 7559 N N . ASN B 1 467 ? 171.714 166.343 171.548 1.00 57.43 467 ASN C N 1
ATOM 7560 C CA . ASN B 1 467 ? 172.940 166.620 170.811 1.00 57.43 467 ASN C CA 1
ATOM 7561 C C . ASN B 1 467 ? 172.565 166.913 169.370 1.00 57.43 467 ASN C C 1
ATOM 7562 O O . ASN B 1 467 ? 172.046 166.034 168.676 1.00 57.43 467 ASN C O 1
ATOM 7567 N N . ILE B 1 468 ? 172.834 168.136 168.920 1.00 56.78 468 ILE C N 1
ATOM 7568 C CA . ILE B 1 468 ? 172.428 168.602 167.601 1.00 56.78 468 ILE C CA 1
ATOM 7569 C C . ILE B 1 468 ? 173.672 168.951 166.802 1.00 56.78 468 ILE C C 1
ATOM 7570 O O . ILE B 1 468 ? 174.525 169.710 167.274 1.00 56.78 468 ILE C O 1
ATOM 7575 N N . CYS B 1 469 ? 173.779 168.386 165.602 1.00 63.79 469 CYS C N 1
ATOM 7576 C CA . CYS B 1 469 ? 174.742 168.840 164.605 1.00 63.79 469 CYS C CA 1
ATOM 7577 C C . CYS B 1 469 ? 173.966 169.597 163.541 1.00 63.79 469 CYS C C 1
ATOM 7578 O O . CYS B 1 469 ? 173.424 168.975 162.615 1.00 63.79 469 CYS C O 1
ATOM 7581 N N . PRO B 1 470 ? 173.860 170.925 163.625 1.00 58.13 470 PRO C N 1
ATOM 7582 C CA . PRO B 1 470 ? 173.065 171.651 162.629 1.00 58.13 470 PRO C CA 1
ATOM 7583 C C . PRO B 1 470 ? 173.780 171.749 161.294 1.00 58.13 470 PRO C C 1
ATOM 7584 O O . PRO B 1 470 ? 174.655 172.594 161.100 1.00 58.13 470 PRO C O 1
ATOM 7588 N N . ASP B 1 471 ? 173.378 170.905 160.351 1.00 62.90 471 ASP C N 1
ATOM 7589 C CA . ASP B 1 471 ? 174.040 170.823 159.058 1.00 62.90 471 ASP C CA 1
ATOM 7590 C C . ASP B 1 471 ? 173.042 170.423 157.992 1.00 62.90 471 ASP C C 1
ATOM 7591 O O . ASP B 1 471 ? 172.339 169.420 158.135 1.00 62.90 471 ASP C O 1
ATOM 7596 N N . VAL B 1 472 ? 172.994 171.208 156.923 1.00 59.34 472 VAL C N 1
ATOM 7597 C CA . VAL B 1 472 ? 172.488 170.689 155.670 1.00 59.34 472 VAL C CA 1
ATOM 7598 C C . VAL B 1 472 ? 173.502 169.672 155.153 1.00 59.34 472 VAL C C 1
ATOM 7599 O O . VAL B 1 472 ? 174.709 169.787 155.412 1.00 59.34 472 VAL C O 1
ATOM 7603 N N . THR B 1 473 ? 172.999 168.636 154.466 1.00 65.57 473 THR C N 1
ATOM 7604 C CA . THR B 1 473 ? 173.779 167.558 153.833 1.00 65.57 473 THR C CA 1
ATOM 7605 C C . THR B 1 473 ? 174.546 166.730 154.865 1.00 65.57 473 THR C C 1
ATOM 7606 O O . THR B 1 473 ? 175.755 166.519 154.756 1.00 65.57 473 THR C O 1
ATOM 7610 N N . LEU B 1 474 ? 173.820 166.271 155.882 1.00 70.54 474 LEU C N 1
ATOM 7611 C CA . LEU B 1 474 ? 174.177 165.095 156.679 1.00 70.54 474 LEU C CA 1
ATOM 7612 C C . LEU B 1 474 ? 172.861 164.340 156.809 1.00 70.54 474 LEU C C 1
ATOM 7613 O O . LEU B 1 474 ? 172.083 164.588 157.734 1.00 70.54 474 LEU C O 1
ATOM 7618 N N . ASN B 1 475 ? 172.619 163.418 155.883 1.00 74.30 475 ASN C N 1
ATOM 7619 C CA . ASN B 1 475 ? 171.272 162.889 155.672 1.00 74.30 475 ASN C CA 1
ATOM 7620 C C . ASN B 1 475 ? 170.985 161.673 156.548 1.00 74.30 475 ASN C C 1
ATOM 7621 O O . ASN B 1 475 ? 170.539 160.623 156.089 1.00 74.30 475 ASN C O 1
ATOM 7626 N N . THR B 1 476 ? 171.235 161.843 157.844 1.00 75.62 476 THR C N 1
ATOM 7627 C CA . THR B 1 476 ? 170.867 160.904 158.894 1.00 75.62 476 THR C CA 1
ATOM 7628 C C . THR B 1 476 ? 170.072 161.691 159.922 1.00 75.62 476 THR C C 1
ATOM 7629 O O . THR B 1 476 ? 169.655 162.818 159.639 1.00 75.62 476 THR C O 1
ATOM 7633 N N . GLN B 1 477 ? 169.821 161.111 161.091 1.00 76.14 477 GLN C N 1
ATOM 7634 C CA . GLN B 1 477 ? 169.230 161.890 162.168 1.00 76.14 477 GLN C CA 1
ATOM 7635 C C . GLN B 1 477 ? 170.213 162.947 162.651 1.00 76.14 477 GLN C C 1
ATOM 7636 O O . GLN B 1 477 ? 171.426 162.730 162.672 1.00 76.14 477 GLN C O 1
ATOM 7642 N N . ARG B 1 478 ? 169.679 164.105 163.028 1.00 65.54 478 ARG C N 1
ATOM 7643 C CA . ARG B 1 478 ? 170.495 165.203 163.521 1.00 65.54 478 ARG C CA 1
ATOM 7644 C C . ARG B 1 478 ? 170.492 165.235 165.044 1.00 65.54 478 ARG C C 1
ATOM 7645 O O . ARG B 1 478 ? 171.554 165.288 165.670 1.00 65.54 478 ARG C O 1
ATOM 7653 N N . LYS B 1 479 ? 169.308 165.194 165.649 1.00 62.56 479 LYS C N 1
ATOM 7654 C CA . LYS B 1 479 ? 169.197 165.079 167.094 1.00 62.56 479 LYS C CA 1
ATOM 7655 C C . LYS B 1 479 ? 169.424 163.640 167.530 1.00 62.56 479 LYS C C 1
ATOM 7656 O O . LYS B 1 479 ? 168.771 162.720 167.029 1.00 62.56 479 LYS C O 1
ATOM 7662 N N . GLU B 1 480 ? 170.346 163.450 168.468 1.00 60.58 480 GLU C N 1
ATOM 7663 C CA . GLU B 1 480 ? 170.504 162.179 169.155 1.00 60.58 480 GLU C CA 1
ATOM 7664 C C . GLU B 1 480 ? 170.662 162.454 170.641 1.00 60.58 480 GLU C C 1
ATOM 7665 O O . GLU B 1 480 ? 171.251 163.459 171.042 1.00 60.58 480 GLU C O 1
ATOM 7671 N N . ASP B 1 481 ? 170.126 161.556 171.453 1.00 61.61 481 ASP C N 1
ATOM 7672 C CA . ASP B 1 481 ? 170.162 161.722 172.894 1.00 61.61 481 ASP C CA 1
ATOM 7673 C C . ASP B 1 481 ? 171.447 161.123 173.447 1.00 61.61 481 ASP C C 1
ATOM 7674 O O . ASP B 1 481 ? 171.963 160.131 172.926 1.00 61.61 481 ASP C O 1
ATOM 7679 N N . ARG B 1 482 ? 171.971 161.741 174.503 1.00 60.85 482 ARG C N 1
ATOM 7680 C CA . ARG B 1 482 ? 173.194 161.233 175.105 1.00 60.85 482 ARG C CA 1
ATOM 7681 C C . ARG B 1 482 ? 172.922 159.957 175.895 1.00 60.85 482 ARG C C 1
ATOM 7682 O O . ARG B 1 482 ? 171.778 159.585 176.169 1.00 60.85 482 ARG C O 1
ATOM 7690 N N . LYS B 1 483 ? 174.006 159.284 176.267 1.00 61.50 483 LYS C N 1
ATOM 7691 C CA . LYS B 1 483 ? 173.950 157.962 176.869 1.00 61.50 483 LYS C CA 1
ATOM 7692 C C . LYS B 1 483 ? 174.539 158.003 178.270 1.00 61.50 483 LYS C C 1
ATOM 7693 O O . LYS B 1 483 ? 175.576 158.632 178.500 1.00 61.50 483 LYS C O 1
ATOM 7699 N N . ILE B 1 484 ? 173.874 157.324 179.200 1.00 63.11 484 ILE C N 1
ATOM 7700 C CA . ILE B 1 484 ? 174.227 157.350 180.614 1.00 63.11 484 ILE C CA 1
ATOM 7701 C C . ILE B 1 484 ? 174.703 155.967 181.027 1.00 63.11 484 ILE C C 1
ATOM 7702 O O . ILE B 1 484 ? 174.035 154.964 180.750 1.00 63.11 484 ILE C O 1
ATOM 7707 N N . SER B 1 485 ? 175.854 155.916 181.699 1.00 67.04 485 SER C N 1
ATOM 7708 C CA . SER B 1 485 ? 176.401 154.650 182.166 1.00 67.04 485 SER C CA 1
ATOM 7709 C C . SER B 1 485 ? 175.634 154.072 183.348 1.00 67.04 485 SER C C 1
ATOM 7710 O O . SER B 1 485 ? 175.779 152.880 183.636 1.00 67.04 485 SER C O 1
ATOM 7713 N N . ASP B 1 486 ? 174.825 154.874 184.036 1.00 69.23 486 ASP C N 1
ATOM 7714 C CA . ASP B 1 486 ? 174.163 154.459 185.270 1.00 69.23 486 ASP C CA 1
ATOM 7715 C C . ASP B 1 486 ? 172.658 154.411 185.042 1.00 69.23 486 ASP C C 1
ATOM 7716 O O . ASP B 1 486 ? 172.018 155.455 184.879 1.00 69.23 486 ASP C O 1
ATOM 7721 N N . THR B 1 487 ? 172.093 153.206 185.050 1.00 66.27 487 THR C N 1
ATOM 7722 C CA . THR B 1 487 ? 170.658 153.022 184.894 1.00 66.27 487 THR C CA 1
ATOM 7723 C C . THR B 1 487 ? 169.967 153.170 186.251 1.00 66.27 487 THR C C 1
ATOM 7724 O O . THR B 1 487 ? 170.569 153.628 187.227 1.00 66.27 487 THR C O 1
ATOM 7728 N N . LEU B 1 488 ? 168.682 152.783 186.305 1.00 64.07 488 LEU C N 1
ATOM 7729 C CA . LEU B 1 488 ? 167.762 153.030 187.430 1.00 64.07 488 LEU C CA 1
ATOM 7730 C C . LEU B 1 488 ? 167.661 154.511 187.784 1.00 64.07 488 LEU C C 1
ATOM 7731 O O . LEU B 1 488 ? 167.448 154.868 188.944 1.00 64.07 488 LEU C O 1
ATOM 7736 N N . VAL B 1 489 ? 167.812 155.384 186.789 1.00 55.33 489 VAL C N 1
ATOM 7737 C CA . VAL B 1 489 ? 167.725 156.828 186.966 1.00 55.33 489 VAL C CA 1
ATOM 7738 C C . VAL B 1 489 ? 166.712 157.342 185.953 1.00 55.33 489 VAL C C 1
ATOM 7739 O O . VAL B 1 489 ? 166.804 157.019 184.764 1.00 55.33 489 VAL C O 1
ATOM 7743 N N . LYS B 1 490 ? 165.747 158.133 186.418 1.00 51.28 490 LYS C N 1
ATOM 7744 C CA . LYS B 1 490 ? 164.677 158.535 185.518 1.00 51.28 490 LYS C CA 1
ATOM 7745 C C . LYS B 1 490 ? 164.868 159.969 185.038 1.00 51.28 490 LYS C C 1
ATOM 7746 O O . LYS B 1 490 ? 165.375 160.814 185.776 1.00 51.28 490 LYS C O 1
ATOM 7752 N N . PRO B 1 491 ? 164.480 160.290 183.808 1.00 49.26 491 PRO C N 1
ATOM 7753 C CA . PRO B 1 491 ? 164.615 161.667 183.330 1.00 49.26 491 PRO C CA 1
ATOM 7754 C C . PRO B 1 491 ? 163.544 162.572 183.908 1.00 49.26 491 PRO C C 1
ATOM 7755 O O . PRO B 1 491 ? 162.518 162.124 184.418 1.00 49.26 491 PRO C O 1
ATOM 7759 N N . PHE B 1 492 ? 163.800 163.873 183.813 1.00 49.51 492 PHE C N 1
ATOM 7760 C CA . PHE B 1 492 ? 162.743 164.840 184.038 1.00 49.51 492 PHE C CA 1
ATOM 7761 C C . PHE B 1 492 ? 161.848 164.915 182.807 1.00 49.51 492 PHE C C 1
ATOM 7762 O O . PHE B 1 492 ? 162.112 164.300 181.772 1.00 49.51 492 PHE C O 1
ATOM 7770 N N . SER B 1 493 ? 160.778 165.688 182.916 1.00 51.32 493 SER C N 1
ATOM 7771 C CA . SER B 1 493 ? 159.827 165.852 181.830 1.00 51.32 493 SER C CA 1
ATOM 7772 C C . SER B 1 493 ? 159.917 167.270 181.297 1.00 51.32 493 SER C C 1
ATOM 7773 O O . SER B 1 493 ? 159.762 168.231 182.058 1.00 51.32 493 SER C O 1
ATOM 7776 N N . SER B 1 494 ? 160.174 167.383 179.989 1.00 49.74 494 SER C N 1
ATOM 7777 C CA . SER B 1 494 ? 160.129 168.636 179.222 1.00 49.74 494 SER C CA 1
ATOM 7778 C C . SER B 1 494 ? 161.135 169.668 179.728 1.00 49.74 494 SER C C 1
ATOM 7779 O O . SER B 1 494 ? 160.815 170.848 179.882 1.00 49.74 494 SER C O 1
ATOM 7782 N N . ILE B 1 495 ? 162.360 169.218 179.985 1.00 47.84 495 ILE C N 1
ATOM 7783 C CA . ILE B 1 495 ? 163.503 170.092 180.234 1.00 47.84 495 ILE C CA 1
ATOM 7784 C C . ILE B 1 495 ? 164.682 169.551 179.439 1.00 47.84 495 ILE C C 1
ATOM 7785 O O . ILE B 1 495 ? 164.991 168.358 179.514 1.00 47.84 495 ILE C O 1
ATOM 7790 N N . LEU B 1 496 ? 165.328 170.420 178.668 1.00 48.77 496 LEU C N 1
ATOM 7791 C CA . LEU B 1 496 ? 166.359 170.015 177.732 1.00 48.77 496 LEU C CA 1
ATOM 7792 C C . LEU B 1 496 ? 167.691 170.646 178.107 1.00 48.77 496 LEU C C 1
ATOM 7793 O O . LEU B 1 496 ? 167.764 171.570 178.917 1.00 48.77 496 LEU C O 1
ATOM 7798 N N . LYS B 1 497 ? 168.748 170.127 177.491 1.00 52.07 497 LYS C N 1
ATOM 7799 C CA . LYS B 1 497 ? 170.046 170.792 177.419 1.00 52.07 497 LYS C CA 1
ATOM 7800 C C . LYS B 1 497 ? 170.582 170.539 176.020 1.00 52.07 497 LYS C C 1
ATOM 7801 O O . LYS B 1 497 ? 171.002 169.420 175.712 1.00 52.07 497 LYS C O 1
ATOM 7807 N N . ASP B 1 498 ? 170.579 171.567 175.180 1.00 51.78 498 ASP C N 1
ATOM 7808 C CA . ASP B 1 498 ? 170.949 171.427 173.778 1.00 51.78 498 ASP C CA 1
ATOM 7809 C C . ASP B 1 498 ? 172.428 171.747 173.623 1.00 51.78 498 ASP C C 1
ATOM 7810 O O . ASP B 1 498 ? 172.829 172.910 173.696 1.00 51.78 498 ASP C O 1
ATOM 7815 N N . ASN B 1 499 ? 173.230 170.716 173.401 1.00 53.95 499 ASN C N 1
ATOM 7816 C CA . ASN B 1 499 ? 174.675 170.849 173.251 1.00 53.95 499 ASN C CA 1
ATOM 7817 C C . ASN B 1 499 ? 174.983 170.842 171.761 1.00 53.95 499 ASN C C 1
ATOM 7818 O O . ASN B 1 499 ? 175.083 169.781 171.144 1.00 53.95 499 ASN C O 1
ATOM 7823 N N . LEU B 1 500 ? 175.134 172.028 171.184 1.00 50.09 500 LEU C N 1
ATOM 7824 C CA . LEU B 1 500 ? 175.363 172.152 169.756 1.00 50.09 500 LEU C CA 1
ATOM 7825 C C . LEU B 1 500 ? 176.807 171.795 169.417 1.00 50.09 500 LEU C C 1
ATOM 7826 O O . LEU B 1 500 ? 177.652 171.584 170.291 1.00 50.09 500 LEU C O 1
ATOM 7831 N N . GLN B 1 501 ? 177.090 171.723 168.123 1.00 53.25 501 GLN C N 1
ATOM 7832 C CA . GLN B 1 501 ? 178.450 171.678 167.611 1.00 53.25 501 GLN C CA 1
ATOM 7833 C C . GLN B 1 501 ? 178.595 172.781 166.578 1.00 53.25 501 GLN C C 1
ATOM 7834 O O . GLN B 1 501 ? 177.691 173.000 165.768 1.00 53.25 501 GLN C O 1
ATOM 7840 N N . SER B 1 502 ? 179.723 173.482 166.616 1.00 56.64 502 SER C N 1
ATOM 7841 C CA . SER B 1 502 ? 179.970 174.512 165.622 1.00 56.64 502 SER C CA 1
ATOM 7842 C C . SER B 1 502 ? 180.240 173.872 164.267 1.00 56.64 502 SER C C 1
ATOM 7843 O O . SER B 1 502 ? 180.599 172.697 164.165 1.00 56.64 502 SER C O 1
ATOM 7846 N N . VAL B 1 503 ? 180.058 174.656 163.214 1.00 54.35 503 VAL C N 1
ATOM 7847 C CA . VAL B 1 503 ? 180.155 174.149 161.854 1.00 54.35 503 VAL C CA 1
ATOM 7848 C C . VAL B 1 503 ? 181.366 174.787 161.195 1.00 54.35 503 VAL C C 1
ATOM 7849 O O . VAL B 1 503 ? 181.397 176.000 160.959 1.00 54.35 503 VAL C O 1
ATOM 7853 N N . GLU B 1 504 ? 182.366 173.967 160.903 1.00 56.48 504 GLU C N 1
ATOM 7854 C CA . GLU B 1 504 ? 183.535 174.415 160.175 1.00 56.48 504 GLU C CA 1
ATOM 7855 C C . GLU B 1 504 ? 183.272 174.345 158.676 1.00 56.48 504 GLU C C 1
ATOM 7856 O O . GLU B 1 504 ? 182.210 173.914 158.220 1.00 56.48 504 GLU C O 1
ATOM 7862 N N . TYR B 1 505 ? 184.261 174.786 157.898 1.00 54.55 505 TYR C N 1
ATOM 7863 C CA . TYR B 1 505 ? 184.205 174.552 156.464 1.00 54.55 505 TYR C CA 1
ATOM 7864 C C . TYR B 1 505 ? 184.426 173.088 156.136 1.00 54.55 505 TYR C C 1
ATOM 7865 O O . TYR B 1 505 ? 183.937 172.623 155.106 1.00 54.55 505 TYR C O 1
ATOM 7874 N N . ILE B 1 506 ? 185.157 172.368 156.991 1.00 54.92 506 ILE C N 1
ATOM 7875 C CA . ILE B 1 506 ? 185.425 170.952 156.786 1.00 54.92 506 ILE C CA 1
ATOM 7876 C C . ILE B 1 506 ? 184.109 170.176 156.873 1.00 54.92 506 ILE C C 1
ATOM 7877 O O . ILE B 1 506 ? 183.132 170.642 157.474 1.00 54.92 506 ILE C O 1
ATOM 7882 N N . GLN B 1 507 ? 184.054 169.039 156.169 1.00 58.79 507 GLN C N 1
ATOM 7883 C CA . GLN B 1 507 ? 183.077 167.989 156.423 1.00 58.79 507 GLN C CA 1
ATOM 7884 C C . GLN B 1 507 ? 183.034 167.720 157.918 1.00 58.79 507 GLN C C 1
ATOM 7885 O O . GLN B 1 507 ? 184.043 167.318 158.505 1.00 58.79 507 GLN C O 1
ATOM 7891 N N . SER B 1 508 ? 181.884 167.982 158.534 1.00 64.45 508 SER C N 1
ATOM 7892 C CA . SER B 1 508 ? 181.809 168.089 159.983 1.00 64.45 508 SER C CA 1
ATOM 7893 C C . SER B 1 508 ? 181.977 166.727 160.640 1.00 64.45 508 SER C C 1
ATOM 7894 O O . SER B 1 508 ? 181.385 165.731 160.216 1.00 64.45 508 SER C O 1
ATOM 7897 N N . ASN B 1 509 ? 182.801 166.694 161.683 1.00 69.36 509 ASN C N 1
ATOM 7898 C CA . ASN B 1 509 ? 183.269 165.440 162.251 1.00 69.36 509 ASN C CA 1
ATOM 7899 C C . ASN B 1 509 ? 182.231 164.818 163.174 1.00 69.36 509 ASN C C 1
ATOM 7900 O O . ASN B 1 509 ? 181.096 165.294 163.261 1.00 69.36 509 ASN C O 1
ATOM 7905 N N . ASN B 1 510 ? 182.620 163.758 163.874 1.00 75.65 510 ASN C N 1
ATOM 7906 C CA . ASN B 1 510 ? 181.682 162.993 164.677 1.00 75.65 510 ASN C CA 1
ATOM 7907 C C . ASN B 1 510 ? 182.460 162.243 165.753 1.00 75.65 510 ASN C C 1
ATOM 7908 O O . ASN B 1 510 ? 183.565 161.758 165.498 1.00 75.65 510 ASN C O 1
ATOM 7910 N N . ASP B 1 511 ? 181.891 162.155 166.960 1.00 76.69 511 ASP C N 1
ATOM 7911 C CA . ASP B 1 511 ? 180.629 162.788 167.353 1.00 76.69 511 ASP C CA 1
ATOM 7912 C C . ASP B 1 511 ? 180.762 163.409 168.733 1.00 76.69 511 ASP C C 1
ATOM 7913 O O . ASP B 1 511 ? 179.791 163.963 169.256 1.00 76.69 511 ASP C O 1
ATOM 7915 N N . ASP B 1 512 ? 181.976 163.314 169.288 1.00 72.87 512 ASP C N 1
ATOM 7916 C CA . ASP B 1 512 ? 182.285 163.646 170.681 1.00 72.87 512 ASP C CA 1
ATOM 7917 C C . ASP B 1 512 ? 181.362 162.880 171.631 1.00 72.87 512 ASP C C 1
ATOM 7918 O O . ASP B 1 512 ? 180.573 163.453 172.384 1.00 72.87 512 ASP C O 1
ATOM 7920 N N . LYS B 1 513 ? 181.479 161.553 171.571 1.00 70.53 513 LYS C N 1
ATOM 7921 C CA . LYS B 1 513 ? 180.584 160.650 172.293 1.00 70.53 513 LYS C CA 1
ATOM 7922 C C . LYS B 1 513 ? 180.946 160.663 173.776 1.00 70.53 513 LYS C C 1
ATOM 7923 O O . LYS B 1 513 ? 181.629 159.778 174.297 1.00 70.53 513 LYS C O 1
ATOM 7925 N N . GLN B 1 514 ? 180.473 161.698 174.467 1.00 69.17 514 GLN C N 1
ATOM 7926 C CA . GLN B 1 514 ? 180.636 161.794 175.910 1.00 69.17 514 GLN C CA 1
ATOM 7927 C C . GLN B 1 514 ? 179.504 161.068 176.620 1.00 69.17 514 GLN C C 1
ATOM 7928 O O . GLN B 1 514 ? 178.743 160.323 175.995 1.00 69.17 514 GLN C O 1
ATOM 7934 N N . GLU B 1 515 ? 179.392 161.272 177.927 1.00 70.65 515 GLU C N 1
ATOM 7935 C CA . GLU B 1 515 ? 178.263 160.773 178.692 1.00 70.65 515 GLU C CA 1
ATOM 7936 C C . GLU B 1 515 ? 177.734 161.899 179.562 1.00 70.65 515 GLU C C 1
ATOM 7937 O O . GLU B 1 515 ? 178.437 162.871 179.847 1.00 70.65 515 GLU C O 1
ATOM 7943 N N . ILE B 1 516 ? 176.477 161.765 179.976 1.00 61.21 516 ILE C N 1
ATOM 7944 C CA . ILE B 1 516 ? 175.914 162.685 180.956 1.00 61.21 516 ILE C CA 1
ATOM 7945 C C . ILE B 1 516 ? 176.582 162.392 182.294 1.00 61.21 516 ILE C C 1
ATOM 7946 O O . ILE B 1 516 ? 176.346 161.342 182.898 1.00 61.21 516 ILE C O 1
ATOM 7951 N N . ILE B 1 517 ? 177.433 163.308 182.745 1.00 61.45 517 ILE C N 1
ATOM 7952 C CA . ILE B 1 517 ? 178.218 163.087 183.954 1.00 61.45 517 ILE C CA 1
ATOM 7953 C C . ILE B 1 517 ? 177.286 163.220 185.153 1.00 61.45 517 ILE C C 1
ATOM 7954 O O . ILE B 1 517 ? 176.872 164.325 185.514 1.00 61.45 517 ILE C O 1
ATOM 7959 N N . THR B 1 518 ? 176.946 162.089 185.761 1.00 58.47 518 THR C N 1
ATOM 7960 C CA . THR B 1 518 ? 176.033 162.055 186.891 1.00 58.47 518 THR C CA 1
ATOM 7961 C C . THR B 1 518 ? 176.804 162.344 188.177 1.00 58.47 518 THR C C 1
ATOM 7962 O O . THR B 1 518 ? 177.975 162.733 188.154 1.00 58.47 518 THR C O 1
ATOM 7966 N N . THR B 1 519 ? 176.157 162.144 189.317 1.00 56.55 519 THR C N 1
ATOM 7967 C CA . THR B 1 519 ? 176.759 162.419 190.609 1.00 56.55 519 THR C CA 1
ATOM 7968 C C . THR B 1 519 ? 177.203 161.121 191.263 1.00 56.55 519 THR C C 1
ATOM 7969 O O . THR B 1 519 ? 176.626 160.057 191.027 1.00 56.55 519 THR C O 1
ATOM 7973 N N . GLY B 1 520 ? 178.236 161.223 192.091 1.00 54.21 520 GLY C N 1
ATOM 7974 C CA . GLY B 1 520 ? 178.785 160.060 192.751 1.00 54.21 520 GLY C CA 1
ATOM 7975 C C . GLY B 1 520 ? 178.418 159.994 194.215 1.00 54.21 520 GLY C C 1
ATOM 7976 O O . GLY B 1 520 ? 177.237 159.963 194.561 1.00 54.21 520 GLY C O 1
ATOM 7977 N N . PHE B 1 521 ? 179.426 159.982 195.083 1.00 52.45 521 PHE C N 1
ATOM 7978 C CA . PHE B 1 521 ? 179.217 159.815 196.518 1.00 52.45 521 PHE C CA 1
ATOM 7979 C C . PHE B 1 521 ? 180.478 160.275 197.225 1.00 52.45 521 PHE C C 1
ATOM 7980 O O . PHE B 1 521 ? 181.544 159.708 196.987 1.00 52.45 521 PHE C O 1
ATOM 7988 N N . GLU B 1 522 ? 180.379 161.299 198.071 1.00 53.00 522 GLU C N 1
ATOM 7989 C CA . GLU B 1 522 ? 181.561 161.844 198.735 1.00 53.00 522 GLU C CA 1
ATOM 7990 C C . GLU B 1 522 ? 181.244 162.156 200.187 1.00 53.00 522 GLU C C 1
ATOM 7991 O O . GLU B 1 522 ? 180.402 163.012 200.470 1.00 53.00 522 GLU C O 1
ATOM 7997 N N . ILE B 1 523 ? 181.916 161.458 201.101 1.00 49.57 523 ILE C N 1
ATOM 7998 C CA . ILE B 1 523 ? 181.872 161.747 202.530 1.00 49.57 523 ILE C CA 1
ATOM 7999 C C . ILE B 1 523 ? 183.158 162.456 202.915 1.00 49.57 523 ILE C C 1
ATOM 8000 O O . ILE B 1 523 ? 184.253 161.936 202.673 1.00 49.57 523 ILE C O 1
ATOM 8005 N N . LEU B 1 524 ? 183.032 163.631 203.513 1.00 48.34 524 LEU C N 1
ATOM 8006 C CA . LEU B 1 524 ? 184.132 164.229 204.250 1.00 48.34 524 LEU C CA 1
ATOM 8007 C C . LEU B 1 524 ? 184.096 163.722 205.683 1.00 48.34 524 LEU C C 1
ATOM 8008 O O . LEU B 1 524 ? 183.054 163.780 206.342 1.00 48.34 524 LEU C O 1
ATOM 8013 N N . LEU B 1 525 ? 185.222 163.210 206.157 1.00 48.65 525 LEU C N 1
ATOM 8014 C CA . LEU B 1 525 ? 185.389 162.892 207.564 1.00 48.65 525 LEU C CA 1
ATOM 8015 C C . LEU B 1 525 ? 186.278 163.942 208.203 1.00 48.65 525 LEU C C 1
ATOM 8016 O O . LEU B 1 525 ? 186.802 164.825 207.524 1.00 48.65 525 LEU C O 1
ATOM 8021 N N . THR B 1 526 ? 186.422 163.853 209.520 1.00 50.90 526 THR C N 1
ATOM 8022 C CA . THR B 1 526 ? 187.450 164.567 210.263 1.00 50.90 526 THR C CA 1
ATOM 8023 C C . THR B 1 526 ? 188.025 163.596 211.274 1.00 50.90 526 THR C C 1
ATOM 8024 O O . THR B 1 526 ? 187.437 162.539 211.518 1.00 50.90 526 THR C O 1
ATOM 8028 N N . SER B 1 527 ? 189.166 163.943 211.854 1.00 54.91 527 SER C N 1
ATOM 8029 C CA . SER B 1 527 ? 189.785 163.115 212.875 1.00 54.91 527 SER C CA 1
ATOM 8030 C C . SER B 1 527 ? 190.665 163.974 213.769 1.00 54.91 527 SER C C 1
ATOM 8031 O O . SER B 1 527 ? 190.777 165.190 213.596 1.00 54.91 527 SER C O 1
ATOM 8034 N N . ARG B 1 528 ? 191.286 163.319 214.743 1.00 55.45 528 ARG C N 1
ATOM 8035 C CA . ARG B 1 528 ? 192.314 163.921 215.575 1.00 55.45 528 ARG C CA 1
ATOM 8036 C C . ARG B 1 528 ? 193.584 163.085 215.581 1.00 55.45 528 ARG C C 1
ATOM 8037 O O . ARG B 1 528 ? 194.529 163.412 216.301 1.00 55.45 528 ARG C O 1
ATOM 8045 N N . ASN B 1 529 ? 193.619 162.011 214.796 1.00 58.42 529 ASN C N 1
ATOM 8046 C CA . ASN B 1 529 ? 194.763 161.119 214.710 1.00 58.42 529 ASN C CA 1
ATOM 8047 C C . ASN B 1 529 ? 194.939 160.692 213.265 1.00 58.42 529 ASN C C 1
ATOM 8048 O O . ASN B 1 529 ? 194.045 160.857 212.434 1.00 58.42 529 ASN C O 1
ATOM 8053 N N . THR B 1 530 ? 196.101 160.127 212.967 1.00 62.22 530 THR C N 1
ATOM 8054 C CA . THR B 1 530 ? 196.161 159.145 211.898 1.00 62.22 530 THR C CA 1
ATOM 8055 C C . THR B 1 530 ? 195.540 157.866 212.435 1.00 62.22 530 THR C C 1
ATOM 8056 O O . THR B 1 530 ? 195.912 157.404 213.517 1.00 62.22 530 THR C O 1
ATOM 8060 N N . LEU B 1 531 ? 194.586 157.310 211.694 1.00 61.94 531 LEU C N 1
ATOM 8061 C CA . LEU B 1 531 ? 193.649 156.353 212.279 1.00 61.94 531 LEU C CA 1
ATOM 8062 C C . LEU B 1 531 ? 194.321 155.021 212.585 1.00 61.94 531 LEU C C 1
ATOM 8063 O O . LEU B 1 531 ? 194.999 154.459 211.718 1.00 61.94 531 LEU C O 1
ATOM 8068 N N . PRO B 1 532 ? 194.183 154.505 213.805 1.00 66.83 532 PRO C N 1
ATOM 8069 C CA . PRO B 1 532 ? 194.596 153.127 214.078 1.00 66.83 532 PRO C CA 1
ATOM 8070 C C . PRO B 1 532 ? 193.685 152.145 213.361 1.00 66.83 532 PRO C C 1
ATOM 8071 O O . PRO B 1 532 ? 192.465 152.320 213.333 1.00 66.83 532 PRO C O 1
ATOM 8075 N N . PHE B 1 533 ? 194.308 151.138 212.745 1.00 69.32 533 PHE C N 1
ATOM 8076 C CA . PHE B 1 533 ? 193.639 149.970 212.158 1.00 69.32 533 PHE C CA 1
ATOM 8077 C C . PHE B 1 533 ? 192.720 150.346 210.994 1.00 69.32 533 PHE C C 1
ATOM 8078 O O . PHE B 1 533 ? 191.572 149.910 210.909 1.00 69.32 533 PHE C O 1
ATOM 8086 N N . LEU B 1 534 ? 193.247 151.160 210.084 1.00 68.16 534 LEU C N 1
ATOM 8087 C CA . LEU B 1 534 ? 192.731 151.274 208.722 1.00 68.16 534 LEU C CA 1
ATOM 8088 C C . LEU B 1 534 ? 193.909 151.504 207.790 1.00 68.16 534 LEU C C 1
ATOM 8089 O O . LEU B 1 534 ? 195.065 151.543 208.219 1.00 68.16 534 LEU C O 1
ATOM 8094 N N . ASP B 1 535 ? 193.611 151.658 206.507 1.00 66.44 535 ASP C N 1
ATOM 8095 C CA . ASP B 1 535 ? 194.588 152.108 205.523 1.00 66.44 535 ASP C CA 1
ATOM 8096 C C . ASP B 1 535 ? 194.246 153.549 205.174 1.00 66.44 535 ASP C C 1
ATOM 8097 O O . ASP B 1 535 ? 193.594 153.824 204.170 1.00 66.44 535 ASP C O 1
ATOM 8102 N N . THR B 1 536 ? 194.710 154.480 206.001 1.00 59.62 536 THR C N 1
ATOM 8103 C CA . THR B 1 536 ? 194.590 155.897 205.671 1.00 59.62 536 THR C CA 1
ATOM 8104 C C . THR B 1 536 ? 195.776 156.380 204.862 1.00 59.62 536 THR C C 1
ATOM 8105 O O . THR B 1 536 ? 196.403 157.392 205.182 1.00 59.62 536 THR C O 1
ATOM 8109 N N . GLU B 1 537 ? 196.101 155.648 203.802 1.00 60.04 537 GLU C N 1
ATOM 8110 C CA . GLU B 1 537 ? 197.226 155.925 202.922 1.00 60.04 537 GLU C CA 1
ATOM 8111 C C . GLU B 1 537 ? 196.710 155.654 201.522 1.00 60.04 537 GLU C C 1
ATOM 8112 O O . GLU B 1 537 ? 196.132 154.590 201.278 1.00 60.04 537 GLU C O 1
ATOM 8118 N N . ILE B 1 538 ? 196.904 156.605 200.609 1.00 55.11 538 ILE C N 1
ATOM 8119 C CA . ILE B 1 538 ? 196.093 156.637 199.397 1.00 55.11 538 ILE C CA 1
ATOM 8120 C C . ILE B 1 538 ? 196.587 155.575 198.428 1.00 55.11 538 ILE C C 1
ATOM 8121 O O . ILE B 1 538 ? 197.513 155.800 197.641 1.00 55.11 538 ILE C O 1
ATOM 8126 N N . THR B 1 539 ? 196.000 154.393 198.533 1.00 56.94 539 THR C N 1
ATOM 8127 C CA . THR B 1 539 ? 196.079 153.383 197.499 1.00 56.94 539 THR C CA 1
ATOM 8128 C C . THR B 1 539 ? 194.805 153.439 196.672 1.00 56.94 539 THR C C 1
ATOM 8129 O O . THR B 1 539 ? 193.804 154.033 197.074 1.00 56.94 539 THR C O 1
ATOM 8133 N N . LEU B 1 540 ? 194.837 152.815 195.503 1.00 55.53 540 LEU C N 1
ATOM 8134 C CA . LEU B 1 540 ? 193.591 152.611 194.780 1.00 55.53 540 LEU C CA 1
ATOM 8135 C C . LEU B 1 540 ? 193.084 151.199 195.043 1.00 55.53 540 LEU C C 1
ATOM 8136 O O . LEU B 1 540 ? 192.954 150.383 194.129 1.00 55.53 540 LEU C O 1
ATOM 8141 N N . SER B 1 541 ? 192.786 150.919 196.304 1.00 58.67 541 SER C N 1
ATOM 8142 C CA . SER B 1 541 ? 192.333 149.614 196.759 1.00 58.67 541 SER C CA 1
ATOM 8143 C C . SER B 1 541 ? 191.017 149.795 197.511 1.00 58.67 541 SER C C 1
ATOM 8144 O O . SER B 1 541 ? 190.425 150.873 197.507 1.00 58.67 541 SER C O 1
ATOM 8147 N N . LYS B 1 542 ? 190.556 148.734 198.159 1.00 61.79 542 LYS C N 1
ATOM 8148 C CA . LYS B 1 542 ? 189.192 148.684 198.659 1.00 61.79 542 LYS C CA 1
ATOM 8149 C C . LYS B 1 542 ? 189.145 148.751 200.180 1.00 61.79 542 LYS C C 1
ATOM 8150 O O . LYS B 1 542 ? 190.088 148.367 200.876 1.00 61.79 542 LYS C O 1
ATOM 8156 N N . LEU B 1 543 ? 188.021 149.261 200.683 1.00 66.76 543 LEU C N 1
ATOM 8157 C CA . LEU B 1 543 ? 187.719 149.293 202.110 1.00 66.76 543 LEU C CA 1
ATOM 8158 C C . LEU B 1 543 ? 186.276 148.853 202.287 1.00 66.76 543 LEU C C 1
ATOM 8159 O O . LEU B 1 543 ? 185.364 149.533 201.812 1.00 66.76 543 LEU C O 1
ATOM 8164 N N . ASP B 1 544 ? 186.069 147.748 202.997 1.00 71.25 544 ASP C N 1
ATOM 8165 C CA . ASP B 1 544 ? 184.783 147.062 203.011 1.00 71.25 544 ASP C CA 1
ATOM 8166 C C . ASP B 1 544 ? 183.782 147.796 203.906 1.00 71.25 544 ASP C C 1
ATOM 8167 O O . ASP B 1 544 ? 184.071 148.848 204.481 1.00 71.25 544 ASP C O 1
ATOM 8172 N N . ASN B 1 545 ? 182.583 147.232 204.041 1.00 67.97 545 ASN C N 1
ATOM 8173 C CA . ASN B 1 545 ? 181.536 147.811 204.877 1.00 67.97 545 ASN C CA 1
ATOM 8174 C C . ASN B 1 545 ? 180.783 146.706 205.597 1.00 67.97 545 ASN C C 1
ATOM 8175 O O . ASN B 1 545 ? 180.088 145.908 204.962 1.00 67.97 545 ASN C O 1
ATOM 8180 N N . ASP B 1 546 ? 180.915 146.671 206.920 1.00 70.70 546 ASP C N 1
ATOM 8181 C CA . ASP B 1 546 ? 180.069 145.851 207.767 1.00 70.70 546 ASP C CA 1
ATOM 8182 C C . ASP B 1 546 ? 179.318 146.660 208.809 1.00 70.70 546 ASP C C 1
ATOM 8183 O O . ASP B 1 546 ? 178.439 146.108 209.479 1.00 70.70 546 ASP C O 1
ATOM 8188 N N . GLN B 1 547 ? 179.631 147.942 208.961 1.00 70.66 547 GLN C N 1
ATOM 8189 C CA . GLN B 1 547 ? 179.014 148.789 209.967 1.00 70.66 547 GLN C CA 1
ATOM 8190 C C . GLN B 1 547 ? 178.394 150.004 209.293 1.00 70.66 547 GLN C C 1
ATOM 8191 O O . GLN B 1 547 ? 178.910 150.500 208.288 1.00 70.66 547 GLN C O 1
ATOM 8197 N N . ASN B 1 548 ? 177.286 150.477 209.856 1.00 70.46 548 ASN C N 1
ATOM 8198 C CA . ASN B 1 548 ? 176.535 151.605 209.321 1.00 70.46 548 ASN C CA 1
ATOM 8199 C C . ASN B 1 548 ? 176.665 152.832 210.216 1.00 70.46 548 ASN C C 1
ATOM 8200 O O . ASN B 1 548 ? 175.699 153.564 210.440 1.00 70.46 548 ASN C O 1
ATOM 8205 N N . TYR B 1 549 ? 177.866 153.068 210.742 1.00 70.98 549 TYR C N 1
ATOM 8206 C CA . TYR B 1 549 ? 178.138 154.226 211.579 1.00 70.98 549 TYR C CA 1
ATOM 8207 C C . TYR B 1 549 ? 178.576 155.441 210.772 1.00 70.98 549 TYR C C 1
ATOM 8208 O O . TYR B 1 549 ? 179.218 156.343 211.318 1.00 70.98 549 TYR C O 1
ATOM 8217 N N . LEU B 1 550 ? 178.246 155.473 209.489 1.00 60.71 550 LEU C N 1
ATOM 8218 C CA . LEU B 1 550 ? 178.316 156.645 208.636 1.00 60.71 550 LEU C CA 1
ATOM 8219 C C . LEU B 1 550 ? 176.896 157.057 208.275 1.00 60.71 550 LEU C C 1
ATOM 8220 O O . LEU B 1 550 ? 175.923 156.396 208.646 1.00 60.71 550 LEU C O 1
ATOM 8225 N N . LEU B 1 551 ? 176.770 158.165 207.547 1.00 57.88 551 LEU C N 1
ATOM 8226 C CA . LEU B 1 551 ? 175.483 158.453 206.917 1.00 57.88 551 LEU C CA 1
ATOM 8227 C C . LEU B 1 551 ? 175.273 157.498 205.751 1.00 57.88 551 LEU C C 1
ATOM 8228 O O . LEU B 1 551 ? 174.413 156.614 205.813 1.00 57.88 551 LEU C O 1
ATOM 8233 N N . GLY B 1 552 ? 176.095 157.653 204.710 1.00 60.12 552 GLY C N 1
ATOM 8234 C CA . GLY B 1 552 ? 176.323 156.673 203.658 1.00 60.12 552 GLY C CA 1
ATOM 8235 C C . GLY B 1 552 ? 175.069 156.182 202.973 1.00 60.12 552 GLY C C 1
ATOM 8236 O O . GLY B 1 552 ? 174.110 156.928 202.750 1.00 60.12 552 GLY C O 1
ATOM 8237 N N . ALA B 1 553 ? 175.080 154.893 202.652 1.00 66.46 553 ALA C N 1
ATOM 8238 C CA . ALA B 1 553 ? 173.887 154.139 202.313 1.00 66.46 553 ALA C CA 1
ATOM 8239 C C . ALA B 1 553 ? 174.184 152.673 202.576 1.00 66.46 553 ALA C C 1
ATOM 8240 O O . ALA B 1 553 ? 175.318 152.214 202.411 1.00 66.46 553 ALA C O 1
ATOM 8242 N N . THR B 1 554 ? 173.152 151.938 202.983 1.00 70.65 554 THR C N 1
ATOM 8243 C CA . THR B 1 554 ? 173.307 150.515 203.244 1.00 70.65 554 THR C CA 1
ATOM 8244 C C . THR B 1 554 ? 173.419 149.689 201.970 1.00 70.65 554 THR C C 1
ATOM 8245 O O . THR B 1 554 ? 173.714 148.493 202.054 1.00 70.65 554 THR C O 1
ATOM 8249 N N . ASP B 1 555 ? 173.193 150.290 200.801 1.00 70.33 555 ASP C N 1
ATOM 8250 C CA . ASP B 1 555 ? 173.329 149.610 199.521 1.00 70.33 555 ASP C CA 1
ATOM 8251 C C . ASP B 1 555 ? 174.701 149.814 198.896 1.00 70.33 555 ASP C C 1
ATOM 8252 O O . ASP B 1 555 ? 174.824 149.799 197.664 1.00 70.33 555 ASP C O 1
ATOM 8257 N N . ILE B 1 556 ? 175.737 150.009 199.706 1.00 64.97 556 ILE C N 1
ATOM 8258 C CA . ILE B 1 556 ? 177.055 150.384 199.213 1.00 64.97 556 ILE C CA 1
ATOM 8259 C C . ILE B 1 556 ? 178.047 149.260 199.484 1.00 64.97 556 ILE C C 1
ATOM 8260 O O . ILE B 1 556 ? 178.120 148.728 200.597 1.00 64.97 556 ILE C O 1
ATOM 8265 N N . LYS B 1 557 ? 178.808 148.908 198.448 1.00 67.39 557 LYS C N 1
ATOM 8266 C CA . LYS B 1 557 ? 179.916 147.964 198.488 1.00 67.39 557 LYS C CA 1
ATOM 8267 C C . LYS B 1 557 ? 181.176 148.631 199.031 1.00 67.39 557 LYS C C 1
ATOM 8268 O O . LYS B 1 557 ? 181.084 149.596 199.794 1.00 67.39 557 LYS C O 1
ATOM 8274 N N . SER B 1 558 ? 182.343 148.064 198.724 1.00 65.70 558 SER C N 1
ATOM 8275 C CA . SER B 1 558 ? 183.629 148.557 199.213 1.00 65.70 558 SER C CA 1
ATOM 8276 C C . SER B 1 558 ? 183.888 150.021 198.827 1.00 65.70 558 SER C C 1
ATOM 8277 O O . SER B 1 558 ? 183.257 150.584 197.931 1.00 65.70 558 SER C O 1
ATOM 8280 N N . LEU B 1 559 ? 184.834 150.637 199.538 1.00 63.05 559 LEU C N 1
ATOM 8281 C CA . LEU B 1 559 ? 185.091 152.069 199.463 1.00 63.05 559 LEU C CA 1
ATOM 8282 C C . LEU B 1 559 ? 186.580 152.318 199.262 1.00 63.05 559 LEU C C 1
ATOM 8283 O O . LEU B 1 559 ? 187.407 151.430 199.477 1.00 63.05 559 LEU C O 1
ATOM 8288 N N . TYR B 1 560 ? 186.925 153.542 198.858 1.00 53.39 560 TYR C N 1
ATOM 8289 C CA . TYR B 1 560 ? 188.326 153.936 198.785 1.00 53.39 560 TYR C CA 1
ATOM 8290 C C . TYR B 1 560 ? 188.485 155.376 199.249 1.00 53.39 560 TYR C C 1
ATOM 8291 O O . TYR B 1 560 ? 187.509 156.103 199.440 1.00 53.39 560 TYR C O 1
ATOM 8300 N N . ILE B 1 561 ? 189.742 155.780 199.413 1.00 48.70 561 ILE C N 1
ATOM 8301 C CA . ILE B 1 561 ? 190.114 157.085 199.950 1.00 48.70 561 ILE C CA 1
ATOM 8302 C C . ILE B 1 561 ? 190.827 157.867 198.859 1.00 48.70 561 ILE C C 1
ATOM 8303 O O . ILE B 1 561 ? 191.812 157.382 198.290 1.00 48.70 561 ILE C O 1
ATOM 8308 N N . SER B 1 562 ? 190.352 159.082 198.578 1.00 49.27 562 SER C N 1
ATOM 8309 C CA . SER B 1 562 ? 190.902 159.861 197.481 1.00 49.27 562 SER C CA 1
ATOM 8310 C C . SER B 1 562 ? 191.619 161.139 197.901 1.00 49.27 562 SER C C 1
ATOM 8311 O O . SER B 1 562 ? 192.265 161.760 197.052 1.00 49.27 562 SER C O 1
ATOM 8314 N N . GLN B 1 563 ? 191.543 161.551 199.167 1.00 47.75 563 GLN C N 1
ATOM 8315 C CA . GLN B 1 563 ? 192.290 162.712 199.643 1.00 47.75 563 GLN C CA 1
ATOM 8316 C C . GLN B 1 563 ? 192.732 162.506 201.081 1.00 47.75 563 GLN C C 1
ATOM 8317 O O . GLN B 1 563 ? 192.224 161.642 201.796 1.00 47.75 563 GLN C O 1
ATOM 8323 N N . ARG B 1 564 ? 193.675 163.346 201.500 1.00 48.83 564 ARG C N 1
ATOM 8324 C CA . ARG B 1 564 ? 193.971 163.591 202.902 1.00 48.83 564 ARG C CA 1
ATOM 8325 C C . ARG B 1 564 ? 194.281 165.070 203.070 1.00 48.83 564 ARG C C 1
ATOM 8326 O O . ARG B 1 564 ? 194.700 165.739 202.124 1.00 48.83 564 ARG C O 1
ATOM 8334 N N . LYS B 1 565 ? 194.063 165.578 204.276 1.00 46.22 565 LYS C N 1
ATOM 8335 C CA . LYS B 1 565 ? 194.452 166.933 204.633 1.00 46.22 565 LYS C CA 1
ATOM 8336 C C . LYS B 1 565 ? 195.083 166.900 206.015 1.00 46.22 565 LYS C C 1
ATOM 8337 O O . LYS B 1 565 ? 194.633 166.165 206.893 1.00 46.22 565 LYS C O 1
ATOM 8343 N N . LEU B 1 566 ? 196.137 167.689 206.204 1.00 48.65 566 LEU C N 1
ATOM 8344 C CA . LEU B 1 566 ? 196.905 167.647 207.445 1.00 48.65 566 LEU C CA 1
ATOM 8345 C C . LEU B 1 566 ? 197.140 169.070 207.926 1.00 48.65 566 LEU C C 1
ATOM 8346 O O . LEU B 1 566 ? 197.886 169.822 207.293 1.00 48.65 566 LEU C O 1
ATOM 8351 N N . LEU B 1 567 ? 196.514 169.440 209.036 1.00 47.83 567 LEU C N 1
ATOM 8352 C CA . LEU B 1 567 ? 196.854 170.659 209.755 1.00 47.83 567 LEU C CA 1
ATOM 8353 C C . LEU B 1 567 ? 197.636 170.283 211.002 1.00 47.83 567 LEU C C 1
ATOM 8354 O O . LEU B 1 567 ? 197.082 169.675 211.923 1.00 47.83 567 LEU C O 1
ATOM 8359 N N . PHE B 1 568 ? 198.913 170.642 211.035 1.00 51.14 568 PHE C N 1
ATOM 8360 C CA . PHE B 1 568 ? 199.757 170.413 212.199 1.00 51.14 568 PHE C CA 1
ATOM 8361 C C . PHE B 1 568 ? 200.145 171.768 212.769 1.00 51.14 568 PHE C C 1
ATOM 8362 O O . PHE B 1 568 ? 200.880 172.525 212.128 1.00 51.14 568 PHE C O 1
ATOM 8370 N N . LYS B 1 569 ? 199.654 172.072 213.963 1.00 55.12 569 LYS C N 1
ATOM 8371 C CA . LYS B 1 569 ? 199.985 173.310 214.645 1.00 55.12 569 LYS C CA 1
ATOM 8372 C C . LYS B 1 569 ? 200.822 173.017 215.879 1.00 55.12 569 LYS C C 1
ATOM 8373 O O . LYS B 1 569 ? 200.585 172.040 216.594 1.00 55.12 569 LYS C O 1
ATOM 8379 N N . ARG B 1 570 ? 201.804 173.877 216.122 1.00 60.39 570 ARG C N 1
ATOM 8380 C CA . ARG B 1 570 ? 202.631 173.758 217.309 1.00 60.39 570 ARG C CA 1
ATOM 8381 C C . ARG B 1 570 ? 201.828 174.157 218.537 1.00 60.39 570 ARG C C 1
ATOM 8382 O O . ARG B 1 570 ? 201.108 175.158 218.527 1.00 60.39 570 ARG C O 1
ATOM 8390 N N . SER B 1 571 ? 201.942 173.352 219.588 1.00 69.83 571 SER C N 1
ATOM 8391 C CA . SER B 1 571 ? 201.175 173.577 220.802 1.00 69.83 571 SER C CA 1
ATOM 8392 C C . SER B 1 571 ? 201.673 174.817 221.534 1.00 69.83 571 SER C C 1
ATOM 8393 O O . SER B 1 571 ? 202.868 175.123 221.540 1.00 69.83 571 SER C O 1
ATOM 8396 N N . LYS B 1 572 ? 200.730 175.540 222.149 1.00 75.35 572 LYS C N 1
ATOM 8397 C CA . LYS B 1 572 ? 201.045 176.840 222.738 1.00 75.35 572 LYS C CA 1
ATOM 8398 C C . LYS B 1 572 ? 201.909 176.718 223.984 1.00 75.35 572 LYS C C 1
ATOM 8399 O O . LYS B 1 572 ? 202.610 177.670 224.342 1.00 75.35 572 LYS C O 1
ATOM 8405 N N . TYR B 1 573 ? 201.869 175.571 224.661 1.00 78.43 573 TYR C N 1
ATOM 8406 C CA . TYR B 1 573 ? 202.790 175.344 225.768 1.00 78.43 573 TYR C CA 1
ATOM 8407 C C . TYR B 1 573 ? 204.214 175.173 225.259 1.00 78.43 573 TYR C C 1
ATOM 8408 O O . TYR B 1 573 ? 205.172 175.618 225.900 1.00 78.43 573 TYR C O 1
ATOM 8417 N N . CYS B 1 574 ? 204.372 174.535 224.094 1.00 75.23 574 CYS C N 1
ATOM 8418 C CA . CYS B 1 574 ? 205.701 174.348 223.518 1.00 75.23 574 CYS C CA 1
ATOM 8419 C C . CYS B 1 574 ? 206.198 175.621 222.844 1.00 75.23 574 CYS C C 1
ATOM 8420 O O . CYS B 1 574 ? 207.389 175.731 222.528 1.00 75.23 574 CYS C O 1
ATOM 8423 N N . SER B 1 575 ? 205.308 176.592 222.626 1.00 76.18 575 SER C N 1
ATOM 8424 C CA . SER B 1 575 ? 205.710 177.852 222.011 1.00 76.18 575 SER C CA 1
ATOM 8425 C C . SER B 1 575 ? 206.598 178.666 222.943 1.00 76.18 575 SER C C 1
ATOM 8426 O O . SER B 1 575 ? 207.679 179.114 222.547 1.00 76.18 575 SER C O 1
ATOM 8429 N N . LYS B 1 576 ? 206.161 178.856 224.190 1.00 78.64 576 LYS C N 1
ATOM 8430 C CA . LYS B 1 576 ? 206.885 179.724 225.114 1.00 78.64 576 LYS C CA 1
ATOM 8431 C C . LYS B 1 576 ? 208.189 179.090 225.579 1.00 78.64 576 LYS C C 1
ATOM 8432 O O . LYS B 1 576 ? 209.121 179.802 225.971 1.00 78.64 576 LYS C O 1
ATOM 8438 N N . GLN B 1 577 ? 208.264 177.756 225.561 1.00 80.92 577 GLN C N 1
ATOM 8439 C CA . GLN B 1 577 ? 209.477 177.069 225.994 1.00 80.92 577 GLN C CA 1
ATOM 8440 C C . GLN B 1 577 ? 210.635 177.340 225.042 1.00 80.92 577 GLN C C 1
ATOM 8441 O O . GLN B 1 577 ? 211.743 177.667 225.482 1.00 80.92 577 GLN C O 1
ATOM 8447 N N . LEU B 1 578 ? 210.394 177.212 223.735 1.00 79.80 578 LEU C N 1
ATOM 8448 C CA . LEU B 1 578 ? 211.397 177.605 222.753 1.00 79.80 578 LEU C CA 1
ATOM 8449 C C . LEU B 1 578 ? 211.595 179.116 222.737 1.00 79.80 578 LEU C C 1
ATOM 8450 O O . LEU B 1 578 ? 212.697 179.592 222.440 1.00 79.80 578 LEU C O 1
ATOM 8455 N N . TYR B 1 579 ? 210.550 179.882 223.063 1.00 82.95 579 TYR C N 1
ATOM 8456 C CA . TYR B 1 579 ? 210.637 181.337 223.075 1.00 82.95 579 TYR C CA 1
ATOM 8457 C C . TYR B 1 579 ? 211.466 181.863 224.240 1.00 82.95 579 TYR C C 1
ATOM 8458 O O . TYR B 1 579 ? 211.910 183.015 224.195 1.00 82.95 579 TYR C O 1
ATOM 8467 N N . GLU B 1 580 ? 211.706 181.044 225.264 1.00 82.86 580 GLU C N 1
ATOM 8468 C CA . GLU B 1 580 ? 212.555 181.420 226.386 1.00 82.86 580 GLU C CA 1
ATOM 8469 C C . GLU B 1 580 ? 213.958 180.837 226.274 1.00 82.86 580 GLU C C 1
ATOM 8470 O O . GLU B 1 580 ? 214.945 181.551 226.473 1.00 82.86 580 GLU C O 1
ATOM 8476 N N . ASN B 1 581 ? 214.069 179.553 225.956 1.00 79.51 581 ASN C N 1
ATOM 8477 C CA . ASN B 1 581 ? 215.373 178.929 225.780 1.00 79.51 581 ASN C CA 1
ATOM 8478 C C . ASN B 1 581 ? 215.742 178.847 224.303 1.00 79.51 581 ASN C C 1
ATOM 8479 O O . ASN B 1 581 ? 215.959 179.867 223.651 1.00 79.51 581 ASN C O 1
ATOM 8484 N N . HIS B 1 609 ? 202.860 168.821 219.175 1.00 60.83 609 HIS C N 1
ATOM 8485 C CA . HIS B 1 609 ? 202.067 169.468 218.137 1.00 60.83 609 HIS C CA 1
ATOM 8486 C C . HIS B 1 609 ? 200.637 168.930 218.129 1.00 60.83 609 HIS C C 1
ATOM 8487 O O . HIS B 1 609 ? 200.320 167.997 218.860 1.00 60.83 609 HIS C O 1
ATOM 8489 N N . ASP B 1 610 ? 199.778 169.519 217.302 1.00 61.83 610 ASP C N 1
ATOM 8490 C CA . ASP B 1 610 ? 198.369 169.163 217.258 1.00 61.83 610 ASP C CA 1
ATOM 8491 C C . ASP B 1 610 ? 198.046 168.424 215.965 1.00 61.83 610 ASP C C 1
ATOM 8492 O O . ASP B 1 610 ? 198.916 168.199 215.121 1.00 61.83 610 ASP C O 1
ATOM 8497 N N . ASN B 1 611 ? 196.774 168.066 215.801 1.00 58.32 611 ASN C N 1
ATOM 8498 C CA . ASN B 1 611 ? 196.323 167.268 214.671 1.00 58.32 611 ASN C CA 1
ATOM 8499 C C . ASN B 1 611 ? 194.890 167.642 214.330 1.00 58.32 611 ASN C C 1
ATOM 8500 O O . ASN B 1 611 ? 194.073 167.882 215.223 1.00 58.32 611 ASN C O 1
ATOM 8505 N N . SER B 1 612 ? 194.591 167.667 213.030 1.00 50.61 612 SER C N 1
ATOM 8506 C CA . SER B 1 612 ? 193.211 167.674 212.539 1.00 50.61 612 SER C CA 1
ATOM 8507 C C . SER B 1 612 ? 193.263 167.194 211.096 1.00 50.61 612 SER C C 1
ATOM 8508 O O . SER B 1 612 ? 193.818 167.884 210.239 1.00 50.61 612 SER C O 1
ATOM 8511 N N . ILE B 1 613 ? 192.691 166.022 210.831 1.00 48.74 613 ILE C N 1
ATOM 8512 C CA . ILE B 1 613 ? 192.897 165.314 209.573 1.00 48.74 613 ILE C CA 1
ATOM 8513 C C . ILE B 1 613 ? 191.542 164.973 208.977 1.00 48.74 613 ILE C C 1
ATOM 8514 O O . ILE B 1 613 ? 190.736 164.292 209.621 1.00 48.74 613 ILE C O 1
ATOM 8519 N N . THR B 1 614 ? 191.296 165.422 207.748 1.00 47.94 614 THR C N 1
ATOM 8520 C CA . THR B 1 614 ? 190.072 165.083 207.040 1.00 47.94 614 THR C CA 1
ATOM 8521 C C . THR B 1 614 ? 190.342 163.949 206.055 1.00 47.94 614 THR C C 1
ATOM 8522 O O . THR B 1 614 ? 191.473 163.492 205.893 1.00 47.94 614 THR C O 1
ATOM 8526 N N . TYR B 1 615 ? 189.285 163.503 205.377 1.00 48.90 615 TYR C N 1
ATOM 8527 C CA . TYR B 1 615 ? 189.378 162.432 204.393 1.00 48.90 615 TYR C CA 1
ATOM 8528 C C . TYR B 1 615 ? 188.284 162.611 203.355 1.00 48.90 615 TYR C C 1
ATOM 8529 O O . TYR B 1 615 ? 187.266 163.252 203.620 1.00 48.90 615 TYR C O 1
ATOM 8538 N N . LYS B 1 616 ? 188.510 162.050 202.175 1.00 47.99 616 LYS C N 1
ATOM 8539 C CA . LYS B 1 616 ? 187.478 161.864 201.166 1.00 47.99 616 LYS C CA 1
ATOM 8540 C C . LYS B 1 616 ? 187.267 160.372 200.956 1.00 47.99 616 LYS C C 1
ATOM 8541 O O . LYS B 1 616 ? 188.235 159.624 200.813 1.00 47.99 616 LYS C O 1
ATOM 8547 N N . ILE B 1 617 ? 186.011 159.936 200.967 1.00 49.30 617 ILE C N 1
ATOM 8548 C CA . ILE B 1 617 ? 185.672 158.532 200.770 1.00 49.30 617 ILE C CA 1
ATOM 8549 C C . ILE B 1 617 ? 184.587 158.445 199.709 1.00 49.30 617 ILE C C 1
ATOM 8550 O O . ILE B 1 617 ? 183.558 159.119 199.815 1.00 49.30 617 ILE C O 1
ATOM 8555 N N . LYS B 1 618 ? 184.814 157.620 198.689 1.00 52.06 618 LYS C N 1
ATOM 8556 C CA . LYS B 1 618 ? 183.910 157.517 197.555 1.00 52.06 618 LYS C CA 1
ATOM 8557 C C . LYS B 1 618 ? 183.572 156.054 197.296 1.00 52.06 618 LYS C C 1
ATOM 8558 O O . LYS B 1 618 ? 184.212 155.144 197.826 1.00 52.06 618 LYS C O 1
ATOM 8564 N N . ASP B 1 619 ? 182.551 155.833 196.468 1.00 59.56 619 ASP C N 1
ATOM 8565 C CA . ASP B 1 619 ? 182.169 154.475 196.101 1.00 59.56 619 ASP C CA 1
ATOM 8566 C C . ASP B 1 619 ? 183.186 153.873 195.146 1.00 59.56 619 ASP C C 1
ATOM 8567 O O . ASP B 1 619 ? 183.679 154.545 194.237 1.00 59.56 619 ASP C O 1
ATOM 8572 N N . TYR B 1 620 ? 183.474 152.585 195.335 1.00 60.06 620 TYR C N 1
ATOM 8573 C CA . TYR B 1 620 ? 184.461 151.923 194.491 1.00 60.06 620 TYR C CA 1
ATOM 8574 C C . TYR B 1 620 ? 183.924 151.665 193.091 1.00 60.06 620 TYR C C 1
ATOM 8575 O O . TYR B 1 620 ? 184.707 151.557 192.143 1.00 60.06 620 TYR C O 1
ATOM 8584 N N . SER B 1 621 ? 182.604 151.585 192.934 1.00 58.64 621 SER C N 1
ATOM 8585 C CA . SER B 1 621 ? 182.023 151.435 191.608 1.00 58.64 621 SER C CA 1
ATOM 8586 C C . SER B 1 621 ? 182.054 152.724 190.797 1.00 58.64 621 SER C C 1
ATOM 8587 O O . SER B 1 621 ? 181.847 152.672 189.581 1.00 58.64 621 SER C O 1
ATOM 8590 N N . ASN B 1 622 ? 182.301 153.868 191.431 1.00 59.40 622 ASN C N 1
ATOM 8591 C CA . ASN B 1 622 ? 182.499 155.140 190.738 1.00 59.40 622 ASN C CA 1
ATOM 8592 C C . ASN B 1 622 ? 183.971 155.503 190.645 1.00 59.40 622 ASN C C 1
ATOM 8593 O O . ASN B 1 622 ? 184.335 156.678 190.729 1.00 59.40 622 ASN C O 1
ATOM 8598 N N . LEU B 1 623 ? 184.835 154.508 190.481 1.00 57.53 623 LEU C N 1
ATOM 8599 C CA . LEU B 1 623 ? 186.269 154.748 190.396 1.00 57.53 623 LEU C CA 1
ATOM 8600 C C . LEU B 1 623 ? 186.603 155.400 189.061 1.00 57.53 623 LEU C C 1
ATOM 8601 O O . LEU B 1 623 ? 186.662 154.729 188.027 1.00 57.53 623 LEU C O 1
ATOM 8606 N N . THR B 1 624 ? 186.813 156.711 189.087 1.00 56.60 624 THR C N 1
ATOM 8607 C CA . THR B 1 624 ? 187.080 157.546 187.926 1.00 56.60 624 THR C CA 1
ATOM 8608 C C . THR B 1 624 ? 188.262 158.443 188.241 1.00 56.60 624 THR C C 1
ATOM 8609 O O . THR B 1 624 ? 188.472 158.805 189.408 1.00 56.60 624 THR C O 1
ATOM 8613 N N . PRO B 1 625 ? 189.068 158.815 187.242 1.00 51.62 625 PRO C N 1
ATOM 8614 C CA . PRO B 1 625 ? 190.222 159.677 187.509 1.00 51.62 625 PRO C CA 1
ATOM 8615 C C . PRO B 1 625 ? 189.823 161.097 187.874 1.00 51.62 625 PRO C C 1
ATOM 8616 O O . PRO B 1 625 ? 188.830 161.636 187.383 1.00 51.62 625 PRO C O 1
ATOM 8620 N N . GLU B 1 626 ? 190.619 161.700 188.756 1.00 49.81 626 GLU C N 1
ATOM 8621 C CA . GLU B 1 626 ? 190.456 163.091 189.149 1.00 49.81 626 GLU C CA 1
ATOM 8622 C C . GLU B 1 626 ? 191.600 163.921 188.588 1.00 49.81 626 GLU C C 1
ATOM 8623 O O . GLU B 1 626 ? 192.754 163.487 188.594 1.00 49.81 626 GLU C O 1
ATOM 8629 N N . TYR B 1 627 ? 191.274 165.127 188.130 1.00 48.85 627 TYR C N 1
ATOM 8630 C CA . TYR B 1 627 ? 192.186 166.004 187.417 1.00 48.85 627 TYR C CA 1
ATOM 8631 C C . TYR B 1 627 ? 192.163 167.393 188.039 1.00 48.85 627 TYR C C 1
ATOM 8632 O O . TYR B 1 627 ? 191.102 167.860 188.468 1.00 48.85 627 TYR C O 1
ATOM 8641 N N . PRO B 1 628 ? 193.301 168.074 188.110 1.00 45.75 628 PRO C N 1
ATOM 8642 C CA . PRO B 1 628 ? 193.314 169.451 188.610 1.00 45.75 628 PRO C CA 1
ATOM 8643 C C . PRO B 1 628 ? 192.794 170.424 187.564 1.00 45.75 628 PRO C C 1
ATOM 8644 O O . PRO B 1 628 ? 192.600 170.084 186.399 1.00 45.75 628 PRO C O 1
ATOM 8648 N N . LYS B 1 629 ? 192.573 171.657 188.008 1.00 44.06 629 LYS C N 1
ATOM 8649 C CA . LYS B 1 629 ? 192.142 172.705 187.099 1.00 44.06 629 LYS C CA 1
ATOM 8650 C C . LYS B 1 629 ? 193.287 173.112 186.180 1.00 44.06 629 LYS C C 1
ATOM 8651 O O . LYS B 1 629 ? 194.456 173.112 186.569 1.00 44.06 629 LYS C O 1
ATOM 8657 N N . TYR B 1 630 ? 192.938 173.461 184.946 1.00 42.72 630 TYR C N 1
ATOM 8658 C CA . TYR B 1 630 ? 193.928 173.800 183.938 1.00 42.72 630 TYR C CA 1
ATOM 8659 C C . TYR B 1 630 ? 193.366 174.904 183.054 1.00 42.72 630 TYR C C 1
ATOM 8660 O O . TYR B 1 630 ? 192.269 175.418 183.288 1.00 42.72 630 TYR C O 1
ATOM 8669 N N . LYS B 1 631 ? 194.126 175.260 182.024 1.00 46.46 631 LYS C N 1
ATOM 8670 C CA . LYS B 1 631 ? 193.788 176.364 181.139 1.00 46.46 631 LYS C CA 1
ATOM 8671 C C . LYS B 1 631 ? 193.692 175.847 179.714 1.00 46.46 631 LYS C C 1
ATOM 8672 O O . LYS B 1 631 ? 194.669 175.314 179.180 1.00 46.46 631 LYS C O 1
ATOM 8678 N N . SER B 1 632 ? 192.522 175.996 179.103 1.00 50.07 632 SER C N 1
ATOM 8679 C CA . SER B 1 632 ? 192.410 175.768 177.671 1.00 50.07 632 SER C CA 1
ATOM 8680 C C . SER B 1 632 ? 193.134 176.891 176.943 1.00 50.07 632 SER C C 1
ATOM 8681 O O . SER B 1 632 ? 192.924 178.070 177.243 1.00 50.07 632 SER C O 1
ATOM 8684 N N . PHE B 1 633 ? 193.989 176.531 175.991 1.00 52.39 633 PHE C N 1
ATOM 8685 C CA . PHE B 1 633 ? 194.927 177.495 175.438 1.00 52.39 633 PHE C CA 1
ATOM 8686 C C . PHE B 1 633 ? 194.255 178.411 174.422 1.00 52.39 633 PHE C C 1
ATOM 8687 O O . PHE B 1 633 ? 193.088 178.249 174.060 1.00 52.39 633 PHE C O 1
ATOM 8695 N N . SER B 1 634 ? 195.031 179.378 173.950 1.00 52.45 634 SER C N 1
ATOM 8696 C CA . SER B 1 634 ? 194.635 180.252 172.863 1.00 52.45 634 SER C CA 1
ATOM 8697 C C . SER B 1 634 ? 195.534 179.982 171.666 1.00 52.45 634 SER C C 1
ATOM 8698 O O . SER B 1 634 ? 196.643 179.462 171.809 1.00 52.45 634 SER C O 1
ATOM 8701 N N . ASN B 1 635 ? 195.043 180.333 170.485 1.00 49.77 635 ASN C N 1
ATOM 8702 C CA . ASN B 1 635 ? 195.704 179.948 169.253 1.00 49.77 635 ASN C CA 1
ATOM 8703 C C . ASN B 1 635 ? 196.929 180.824 168.999 1.00 49.77 635 ASN C C 1
ATOM 8704 O O . ASN B 1 635 ? 197.159 181.835 169.667 1.00 49.77 635 ASN C O 1
ATOM 8709 N N . PHE B 1 636 ? 197.727 180.419 168.015 1.00 47.33 636 PHE C N 1
ATOM 8710 C CA . PHE B 1 636 ? 198.837 181.238 167.555 1.00 47.33 636 PHE C CA 1
ATOM 8711 C C . PHE B 1 636 ? 198.957 181.075 166.051 1.00 47.33 636 PHE C C 1
ATOM 8712 O O . PHE B 1 636 ? 198.551 180.054 165.493 1.00 47.33 636 PHE C O 1
ATOM 8720 N N . TYR B 1 637 ? 199.508 182.092 165.397 1.00 46.30 637 TYR C N 1
ATOM 8721 C CA . TYR B 1 637 ? 199.443 182.203 163.947 1.00 46.30 637 TYR C CA 1
ATOM 8722 C C . TYR B 1 637 ? 200.820 181.928 163.361 1.00 46.30 637 TYR C C 1
ATOM 8723 O O . TYR B 1 637 ? 201.837 182.309 163.945 1.00 46.30 637 TYR C O 1
ATOM 8732 N N . ILE B 1 638 ? 200.852 181.256 162.215 1.00 46.18 638 ILE C N 1
ATOM 8733 C CA . ILE B 1 638 ? 202.093 180.914 161.533 1.00 46.18 638 ILE C CA 1
ATOM 8734 C C . ILE B 1 638 ? 201.961 181.334 160.081 1.00 46.18 638 ILE C C 1
ATOM 8735 O O . ILE B 1 638 ? 200.965 181.006 159.429 1.00 46.18 638 ILE C O 1
ATOM 8740 N N . ASN B 1 639 ? 202.953 182.055 159.573 1.00 48.79 639 ASN C N 1
ATOM 8741 C CA . ASN B 1 639 ? 202.992 182.345 158.153 1.00 48.79 639 ASN C CA 1
ATOM 8742 C C . ASN B 1 639 ? 203.513 181.123 157.410 1.00 48.79 639 ASN C C 1
ATOM 8743 O O . ASN B 1 639 ? 204.426 180.441 157.880 1.00 48.79 639 ASN C O 1
ATOM 8748 N N . GLY B 1 640 ? 202.934 180.842 156.246 1.00 48.78 640 GLY C N 1
ATOM 8749 C CA . GLY B 1 640 ? 203.267 179.603 155.567 1.00 48.78 640 GLY C CA 1
ATOM 8750 C C . GLY B 1 640 ? 203.410 179.682 154.061 1.00 48.78 640 GLY C C 1
ATOM 8751 O O . GLY B 1 640 ? 202.587 180.298 153.381 1.00 48.78 640 GLY C O 1
ATOM 8752 N N . ARG B 1 641 ? 204.451 179.041 153.537 1.00 51.89 641 ARG C N 1
ATOM 8753 C CA . ARG B 1 641 ? 204.747 178.994 152.111 1.00 51.89 641 ARG C CA 1
ATOM 8754 C C . ARG B 1 641 ? 204.403 177.624 151.548 1.00 51.89 641 ARG C C 1
ATOM 8755 O O . ARG B 1 641 ? 204.762 176.600 152.131 1.00 51.89 641 ARG C O 1
ATOM 8763 N N . ILE B 1 642 ? 203.727 177.608 150.404 1.00 50.98 642 ILE C N 1
ATOM 8764 C CA . ILE B 1 642 ? 203.308 176.373 149.752 1.00 50.98 642 ILE C CA 1
ATOM 8765 C C . ILE B 1 642 ? 204.365 175.965 148.738 1.00 50.98 642 ILE C C 1
ATOM 8766 O O . ILE B 1 642 ? 204.836 176.797 147.955 1.00 50.98 642 ILE C O 1
ATOM 8771 N N . THR B 1 643 ? 204.769 174.695 148.778 1.00 51.49 643 THR C N 1
ATOM 8772 C CA . THR B 1 643 ? 205.562 174.073 147.727 1.00 51.49 643 THR C CA 1
ATOM 8773 C C . THR B 1 643 ? 204.890 172.774 147.301 1.00 51.49 643 THR C C 1
ATOM 8774 O O . THR B 1 643 ? 203.845 172.385 147.828 1.00 51.49 643 THR C O 1
ATOM 8778 N N . ILE B 1 644 ? 205.501 172.105 146.325 1.00 51.77 644 ILE C N 1
ATOM 8779 C CA . ILE B 1 644 ? 204.974 170.863 145.773 1.00 51.77 644 ILE C CA 1
ATOM 8780 C C . ILE B 1 644 ? 206.010 169.763 145.938 1.00 51.77 644 ILE C C 1
ATOM 8781 O O . ILE B 1 644 ? 205.766 168.755 146.608 1.00 51.77 644 ILE C O 1
ATOM 8786 N N . GLY B 1 645 ? 207.171 169.954 145.327 1.00 59.71 645 GLY C N 1
ATOM 8787 C CA . GLY B 1 645 ? 208.266 169.007 145.387 1.00 59.71 645 GLY C CA 1
ATOM 8788 C C . GLY B 1 645 ? 209.562 169.736 145.672 1.00 59.71 645 GLY C C 1
ATOM 8789 O O . GLY B 1 645 ? 209.601 170.717 146.407 1.00 59.71 645 GLY C O 1
ATOM 8790 N N . GLU B 1 646 ? 210.639 169.244 145.068 1.00 69.93 646 GLU C N 1
ATOM 8791 C CA . GLU B 1 646 ? 211.955 169.842 145.247 1.00 69.93 646 GLU C CA 1
ATOM 8792 C C . GLU B 1 646 ? 212.539 170.357 143.943 1.00 69.93 646 GLU C C 1
ATOM 8793 O O . GLU B 1 646 ? 212.996 171.504 143.884 1.00 69.93 646 GLU C O 1
ATOM 8799 N N . ASN B 1 647 ? 212.534 169.544 142.891 1.00 73.70 647 ASN C N 1
ATOM 8800 C CA . ASN B 1 647 ? 212.971 169.978 141.570 1.00 73.70 647 ASN C CA 1
ATOM 8801 C C . ASN B 1 647 ? 211.766 170.533 140.825 1.00 73.70 647 ASN C C 1
ATOM 8802 O O . ASN B 1 647 ? 210.854 169.786 140.458 1.00 73.70 647 ASN C O 1
ATOM 8807 N N . VAL B 1 648 ? 211.759 171.842 140.605 1.00 63.38 648 VAL C N 1
ATOM 8808 C CA . VAL B 1 648 ? 210.653 172.530 139.954 1.00 63.38 648 VAL C CA 1
ATOM 8809 C C . VAL B 1 648 ? 211.138 173.018 138.598 1.00 63.38 648 VAL C C 1
ATOM 8810 O O . VAL B 1 648 ? 212.008 173.893 138.515 1.00 63.38 648 VAL C O 1
ATOM 8814 N N . ASN B 1 649 ? 210.579 172.449 137.536 1.00 63.22 649 ASN C N 1
ATOM 8815 C CA . ASN B 1 649 ? 210.885 172.901 136.190 1.00 63.22 649 ASN C CA 1
ATOM 8816 C C . ASN B 1 649 ? 210.221 174.249 135.927 1.00 63.22 649 ASN C C 1
ATOM 8817 O O . ASN B 1 649 ? 209.293 174.662 136.626 1.00 63.22 649 ASN C O 1
ATOM 8822 N N . ASN B 1 650 ? 210.707 174.941 134.903 1.00 62.30 650 ASN C N 1
ATOM 8823 C CA . ASN B 1 650 ? 210.218 176.277 134.596 1.00 62.30 650 ASN C CA 1
ATOM 8824 C C . ASN B 1 650 ? 208.962 176.273 133.737 1.00 62.30 650 ASN C C 1
ATOM 8825 O O . ASN B 1 650 ? 208.400 177.343 133.484 1.00 62.30 650 ASN C O 1
ATOM 8830 N N . ASP B 1 651 ? 208.513 175.107 133.277 1.00 60.94 651 ASP C N 1
ATOM 8831 C CA . ASP B 1 651 ? 207.160 174.971 132.760 1.00 60.94 651 ASP C CA 1
ATOM 8832 C C . ASP B 1 651 ? 206.197 174.461 133.817 1.00 60.94 651 ASP C C 1
ATOM 8833 O O . ASP B 1 651 ? 204.981 174.624 133.668 1.00 60.94 651 ASP C O 1
ATOM 8838 N N . SER B 1 652 ? 206.718 173.846 134.875 1.00 57.05 652 SER C N 1
ATOM 8839 C CA . SER B 1 652 ? 205.945 173.493 136.054 1.00 57.05 652 SER C CA 1
ATOM 8840 C C . SER B 1 652 ? 206.213 174.450 137.206 1.00 57.05 652 SER C C 1
ATOM 8841 O O . SER B 1 652 ? 206.239 174.026 138.366 1.00 57.05 652 SER C O 1
ATOM 8844 N N . LYS B 1 653 ? 206.436 175.732 136.895 1.00 55.53 653 LYS C N 1
ATOM 8845 C CA . LYS B 1 653 ? 206.873 176.702 137.896 1.00 55.53 653 LYS C CA 1
ATOM 8846 C C . LYS B 1 653 ? 205.799 176.958 138.938 1.00 55.53 653 LYS C C 1
ATOM 8847 O O . LYS B 1 653 ? 206.045 176.810 140.138 1.00 55.53 653 LYS C O 1
ATOM 8853 N N . LYS B 1 654 ? 204.607 177.355 138.508 1.00 50.06 654 LYS C N 1
ATOM 8854 C CA . LYS B 1 654 ? 203.490 177.540 139.428 1.00 50.06 654 LYS C CA 1
ATOM 8855 C C . LYS B 1 654 ? 202.377 176.587 139.020 1.00 50.06 654 LYS C C 1
ATOM 8856 O O . LYS B 1 654 ? 201.420 176.962 138.343 1.00 50.06 654 LYS C O 1
ATOM 8862 N N . ALA B 1 655 ? 202.511 175.346 139.461 1.00 46.30 655 ALA C N 1
ATOM 8863 C CA . ALA B 1 655 ? 201.520 174.302 139.301 1.00 46.30 655 ALA C CA 1
ATOM 8864 C C . ALA B 1 655 ? 200.834 174.070 140.640 1.00 46.30 655 ALA C C 1
ATOM 8865 O O . ALA B 1 655 ? 201.021 174.826 141.594 1.00 46.30 655 ALA C O 1
ATOM 8867 N N . TYR B 1 656 ? 200.034 173.013 140.724 1.00 45.81 656 TYR C N 1
ATOM 8868 C CA . TYR B 1 656 ? 199.398 172.657 141.981 1.00 45.81 656 TYR C CA 1
ATOM 8869 C C . TYR B 1 656 ? 199.228 171.147 142.031 1.00 45.81 656 TYR C C 1
ATOM 8870 O O . TYR B 1 656 ? 199.085 170.492 140.997 1.00 45.81 656 TYR C O 1
ATOM 8879 N N . LYS B 1 657 ? 199.256 170.598 143.241 1.00 50.34 657 LYS C N 1
ATOM 8880 C CA . LYS B 1 657 ? 199.164 169.158 143.417 1.00 50.34 657 LYS C CA 1
ATOM 8881 C C . LYS B 1 657 ? 198.498 168.879 144.757 1.00 50.34 657 LYS C C 1
ATOM 8882 O O . LYS B 1 657 ? 198.667 169.637 145.714 1.00 50.34 657 LYS C O 1
ATOM 8888 N N . PHE B 1 658 ? 197.725 167.796 144.816 1.00 50.46 658 PHE C N 1
ATOM 8889 C CA . PHE B 1 658 ? 196.905 167.475 145.976 1.00 50.46 658 PHE C CA 1
ATOM 8890 C C . PHE B 1 658 ? 197.369 166.158 146.586 1.00 50.46 658 PHE C C 1
ATOM 8891 O O . PHE B 1 658 ? 197.777 165.241 145.870 1.00 50.46 658 PHE C O 1
ATOM 8899 N N . PHE B 1 659 ? 197.288 166.055 147.915 1.00 50.81 659 PHE C N 1
ATOM 8900 C CA . PHE B 1 659 ? 197.979 165.003 148.654 1.00 50.81 659 PHE C CA 1
ATOM 8901 C C . PHE B 1 659 ? 197.023 164.192 149.520 1.00 50.81 659 PHE C C 1
ATOM 8902 O O . PHE B 1 659 ? 196.270 164.760 150.316 1.00 50.81 659 PHE C O 1
ATOM 8910 N N . LYS B 1 660 ? 197.069 162.862 149.365 1.00 53.90 660 LYS C N 1
ATOM 8911 C CA . LYS B 1 660 ? 196.155 161.933 150.030 1.00 53.90 660 LYS C CA 1
ATOM 8912 C C . LYS B 1 660 ? 196.225 161.874 151.546 1.00 53.90 660 LYS C C 1
ATOM 8913 O O . LYS B 1 660 ? 195.307 162.314 152.244 1.00 53.90 660 LYS C O 1
ATOM 8919 N N . ASN B 1 661 ? 197.315 161.310 152.053 1.00 54.01 661 ASN C N 1
ATOM 8920 C CA . ASN B 1 661 ? 197.276 160.571 153.308 1.00 54.01 661 ASN C CA 1
ATOM 8921 C C . ASN B 1 661 ? 198.495 160.898 154.161 1.00 54.01 661 ASN C C 1
ATOM 8922 O O . ASN B 1 661 ? 199.218 160.008 154.611 1.00 54.01 661 ASN C O 1
ATOM 8927 N N . HIS B 1 662 ? 198.746 162.200 154.339 1.00 52.26 662 HIS C N 1
ATOM 8928 C CA . HIS B 1 662 ? 199.867 162.743 155.118 1.00 52.26 662 HIS C CA 1
ATOM 8929 C C . HIS B 1 662 ? 201.224 162.287 154.586 1.00 52.26 662 HIS C C 1
ATOM 8930 O O . HIS B 1 662 ? 202.188 162.164 155.344 1.00 52.26 662 HIS C O 1
ATOM 8937 N N . LYS B 1 663 ? 201.307 162.058 153.277 1.00 52.36 663 LYS C N 1
ATOM 8938 C CA . LYS B 1 663 ? 202.510 161.637 152.570 1.00 52.36 663 LYS C CA 1
ATOM 8939 C C . LYS B 1 663 ? 202.463 162.251 151.188 1.00 52.36 663 LYS C C 1
ATOM 8940 O O . LYS B 1 663 ? 201.368 162.521 150.674 1.00 52.36 663 LYS C O 1
ATOM 8946 N N . PRO B 1 664 ? 203.612 162.496 150.543 1.00 52.13 664 PRO C N 1
ATOM 8947 C CA . PRO B 1 664 ? 203.579 163.043 149.182 1.00 52.13 664 PRO C CA 1
ATOM 8948 C C . PRO B 1 664 ? 203.116 162.034 148.140 1.00 52.13 664 PRO C C 1
ATOM 8949 O O . PRO B 1 664 ? 203.924 161.445 147.416 1.00 52.13 664 PRO C O 1
ATOM 8953 N N . GLU B 1 665 ? 201.801 161.841 148.064 1.00 54.82 665 GLU C N 1
ATOM 8954 C CA . GLU B 1 665 ? 201.151 160.984 147.085 1.00 54.82 665 GLU C CA 1
ATOM 8955 C C . GLU B 1 665 ? 200.068 161.800 146.402 1.00 54.82 665 GLU C C 1
ATOM 8956 O O . GLU B 1 665 ? 199.342 162.531 147.073 1.00 54.82 665 GLU C O 1
ATOM 8962 N N . GLU B 1 666 ? 199.948 161.679 145.081 1.00 56.37 666 GLU C N 1
ATOM 8963 C CA . GLU B 1 666 ? 198.960 162.489 144.380 1.00 56.37 666 GLU C CA 1
ATOM 8964 C C . GLU B 1 666 ? 197.542 162.010 144.675 1.00 56.37 666 GLU C C 1
ATOM 8965 O O . GLU B 1 666 ? 197.304 160.852 145.020 1.00 56.37 666 GLU C O 1
ATOM 8971 N N . SER B 1 667 ? 196.597 162.931 144.535 1.00 54.71 667 SER C N 1
ATOM 8972 C CA . SER B 1 667 ? 195.188 162.652 144.761 1.00 54.71 667 SER C CA 1
ATOM 8973 C C . SER B 1 667 ? 194.384 163.550 143.834 1.00 54.71 667 SER C C 1
ATOM 8974 O O . SER B 1 667 ? 194.928 164.133 142.891 1.00 54.71 667 SER C O 1
ATOM 8977 N N . SER B 1 668 ? 193.091 163.673 144.104 1.00 54.53 668 SER C N 1
ATOM 8978 C CA . SER B 1 668 ? 192.226 164.521 143.301 1.00 54.53 668 SER C CA 1
ATOM 8979 C C . SER B 1 668 ? 191.073 164.989 144.169 1.00 54.53 668 SER C C 1
ATOM 8980 O O . SER B 1 668 ? 190.923 164.568 145.317 1.00 54.53 668 SER C O 1
ATOM 8983 N N . ILE B 1 669 ? 190.245 165.866 143.595 1.00 55.44 669 ILE C N 1
ATOM 8984 C CA . ILE B 1 669 ? 188.990 166.244 144.237 1.00 55.44 669 ILE C CA 1
ATOM 8985 C C . ILE B 1 669 ? 187.915 165.209 143.960 1.00 55.44 669 ILE C C 1
ATOM 8986 O O . ILE B 1 669 ? 186.843 165.238 144.577 1.00 55.44 669 ILE C O 1
ATOM 8991 N N . ALA B 1 670 ? 188.199 164.243 143.092 1.00 57.58 670 ALA C N 1
ATOM 8992 C CA . ALA B 1 670 ? 187.404 163.029 143.021 1.00 57.58 670 ALA C CA 1
ATOM 8993 C C . ALA B 1 670 ? 187.834 162.074 144.126 1.00 57.58 670 ALA C C 1
ATOM 8994 O O . ALA B 1 670 ? 188.482 162.488 145.095 1.00 57.58 670 ALA C O 1
ATOM 8996 N N . GLU B 1 671 ? 187.373 160.825 144.032 1.00 61.51 671 GLU C N 1
ATOM 8997 C CA . GLU B 1 671 ? 187.739 159.669 144.855 1.00 61.51 671 GLU C CA 1
ATOM 8998 C C . GLU B 1 671 ? 187.195 159.739 146.277 1.00 61.51 671 GLU C C 1
ATOM 8999 O O . GLU B 1 671 ? 187.260 158.740 146.998 1.00 61.51 671 GLU C O 1
ATOM 9005 N N . PHE B 1 672 ? 186.648 160.883 146.700 1.00 58.79 672 PHE C N 1
ATOM 9006 C CA . PHE B 1 672 ? 186.134 161.015 148.063 1.00 58.79 672 PHE C CA 1
ATOM 9007 C C . PHE B 1 672 ? 184.640 161.273 148.076 1.00 58.79 672 PHE C C 1
ATOM 9008 O O . PHE B 1 672 ? 183.899 160.434 148.598 1.00 58.79 672 PHE C O 1
ATOM 9016 N N . GLN B 1 673 ? 184.180 162.446 147.596 1.00 60.75 673 GLN C N 1
ATOM 9017 C CA . GLN B 1 673 ? 182.894 162.760 146.962 1.00 60.75 673 GLN C CA 1
ATOM 9018 C C . GLN B 1 673 ? 181.697 161.918 147.391 1.00 60.75 673 GLN C C 1
ATOM 9019 O O . GLN B 1 673 ? 181.163 161.157 146.577 1.00 60.75 673 GLN C O 1
ATOM 9025 N N . GLU B 1 674 ? 181.343 161.996 148.678 1.00 62.71 674 GLU C N 1
ATOM 9026 C CA . GLU B 1 674 ? 180.308 161.152 149.270 1.00 62.71 674 GLU C CA 1
ATOM 9027 C C . GLU B 1 674 ? 178.975 161.351 148.560 1.00 62.71 674 GLU C C 1
ATOM 9028 O O . GLU B 1 674 ? 178.511 162.481 148.388 1.00 62.71 674 GLU C O 1
ATOM 9034 N N . ASN B 1 675 ? 178.365 160.237 148.149 1.00 62.09 675 ASN C N 1
ATOM 9035 C CA . ASN B 1 675 ? 177.570 160.205 146.927 1.00 62.09 675 ASN C CA 1
ATOM 9036 C C . ASN B 1 675 ? 176.235 160.930 146.998 1.00 62.09 675 ASN C C 1
ATOM 9037 O O . ASN B 1 675 ? 175.180 160.328 147.222 1.00 62.09 675 ASN C O 1
ATOM 9042 N N . GLY B 1 676 ? 176.305 162.238 146.808 1.00 59.45 676 GLY C N 1
ATOM 9043 C CA . GLY B 1 676 ? 175.252 163.034 146.224 1.00 59.45 676 GLY C CA 1
ATOM 9044 C C . GLY B 1 676 ? 175.975 163.874 145.196 1.00 59.45 676 GLY C C 1
ATOM 9045 O O . GLY B 1 676 ? 175.484 164.901 144.724 1.00 59.45 676 GLY C O 1
ATOM 9046 N N . GLU B 1 677 ? 177.185 163.414 144.858 1.00 57.21 677 GLU C N 1
ATOM 9047 C CA . GLU B 1 677 ? 178.158 164.218 144.138 1.00 57.21 677 GLU C CA 1
ATOM 9048 C C . GLU B 1 677 ? 178.834 163.492 142.981 1.00 57.21 677 GLU C C 1
ATOM 9049 O O . GLU B 1 677 ? 179.678 164.100 142.317 1.00 57.21 677 GLU C O 1
ATOM 9055 N N . LYS B 1 678 ? 178.506 162.228 142.711 1.00 59.55 678 LYS C N 1
ATOM 9056 C CA . LYS B 1 678 ? 179.076 161.506 141.567 1.00 59.55 678 LYS C CA 1
ATOM 9057 C C . LYS B 1 678 ? 177.996 161.010 140.598 1.00 59.55 678 LYS C C 1
ATOM 9058 O O . LYS B 1 678 ? 177.633 159.833 140.650 1.00 59.55 678 LYS C O 1
ATOM 9064 N N . GLY B 1 679 ? 177.477 161.867 139.715 1.00 51.60 679 GLY C N 1
ATOM 9065 C CA . GLY B 1 679 ? 177.513 163.313 139.820 1.00 51.60 679 GLY C CA 1
ATOM 9066 C C . GLY B 1 679 ? 178.463 164.181 139.030 1.00 51.60 679 GLY C C 1
ATOM 9067 O O . GLY B 1 679 ? 179.365 163.721 138.332 1.00 51.60 679 GLY C O 1
ATOM 9068 N N . THR B 1 680 ? 178.226 165.476 139.177 1.00 47.03 680 THR C N 1
ATOM 9069 C CA . THR B 1 680 ? 178.885 166.527 138.422 1.00 47.03 680 THR C CA 1
ATOM 9070 C C . THR B 1 680 ? 180.112 167.020 139.188 1.00 47.03 680 THR C C 1
ATOM 9071 O O . THR B 1 680 ? 180.564 166.388 140.146 1.00 47.03 680 THR C O 1
ATOM 9075 N N . SER B 1 681 ? 180.661 168.149 138.762 1.00 43.85 681 SER C N 1
ATOM 9076 C CA . SER B 1 681 ? 181.852 168.754 139.355 1.00 43.85 681 SER C CA 1
ATOM 9077 C C . SER B 1 681 ? 181.496 169.731 140.468 1.00 43.85 681 SER C C 1
ATOM 9078 O O . SER B 1 681 ? 181.872 170.900 140.428 1.00 43.85 681 SER C O 1
ATOM 9081 N N . ALA B 1 682 ? 180.759 169.271 141.473 1.00 42.82 682 ALA C N 1
ATOM 9082 C CA . ALA B 1 682 ? 180.391 170.098 142.612 1.00 42.82 682 ALA C CA 1
ATOM 9083 C C . ALA B 1 682 ? 180.988 169.519 143.885 1.00 42.82 682 ALA C C 1
ATOM 9084 O O . ALA B 1 682 ? 181.217 168.312 143.989 1.00 42.82 682 ALA C O 1
ATOM 9086 N N . ILE B 1 683 ? 181.253 170.395 144.848 1.00 47.44 683 ILE C N 1
ATOM 9087 C CA . ILE B 1 683 ? 181.684 169.996 146.180 1.00 47.44 683 ILE C CA 1
ATOM 9088 C C . ILE B 1 683 ? 180.657 170.516 147.166 1.00 47.44 683 ILE C C 1
ATOM 9089 O O . ILE B 1 683 ? 180.269 171.687 147.102 1.00 47.44 683 ILE C O 1
ATOM 9094 N N . LEU B 1 684 ? 180.221 169.657 148.072 1.00 51.48 684 LEU C N 1
ATOM 9095 C CA . LEU B 1 684 ? 179.395 170.072 149.189 1.00 51.48 684 LEU C CA 1
ATOM 9096 C C . LEU B 1 684 ? 180.149 169.720 150.462 1.00 51.48 684 LEU C C 1
ATOM 9097 O O . LEU B 1 684 ? 180.759 168.650 150.548 1.00 51.48 684 LEU C O 1
ATOM 9102 N N . ASN B 1 685 ? 180.164 170.661 151.408 1.00 57.04 685 ASN C N 1
ATOM 9103 C CA . ASN B 1 685 ? 180.827 170.600 152.715 1.00 57.04 685 ASN C CA 1
ATOM 9104 C C . ASN B 1 685 ? 182.353 170.529 152.653 1.00 57.04 685 ASN C C 1
ATOM 9105 O O . ASN B 1 685 ? 182.970 170.309 153.703 1.00 57.04 685 ASN C O 1
ATOM 9110 N N . SER B 1 686 ? 182.964 170.701 151.471 1.00 55.07 686 SER C N 1
ATOM 9111 C CA . SER B 1 686 ? 184.401 170.964 151.245 1.00 55.07 686 SER C CA 1
ATOM 9112 C C . SER B 1 686 ? 185.303 169.939 151.940 1.00 55.07 686 SER C C 1
ATOM 9113 O O . SER B 1 686 ? 185.989 170.243 152.916 1.00 55.07 686 SER C O 1
ATOM 9116 N N . LYS B 1 687 ? 185.248 168.717 151.400 1.00 56.39 687 LYS C N 1
ATOM 9117 C CA . LYS B 1 687 ? 185.696 167.493 152.062 1.00 56.39 687 LYS C CA 1
ATOM 9118 C C . LYS B 1 687 ? 187.147 167.553 152.529 1.00 56.39 687 LYS C C 1
ATOM 9119 O O . LYS B 1 687 ? 187.984 168.254 151.956 1.00 56.39 687 LYS C O 1
ATOM 9125 N N . ALA B 1 688 ? 187.432 166.803 153.589 1.00 55.14 688 ALA C N 1
ATOM 9126 C CA . ALA B 1 688 ? 188.770 166.707 154.153 1.00 55.14 688 ALA C CA 1
ATOM 9127 C C . ALA B 1 688 ? 189.571 165.665 153.381 1.00 55.14 688 ALA C C 1
ATOM 9128 O O . ALA B 1 688 ? 189.211 165.272 152.269 1.00 55.14 688 ALA C O 1
ATOM 9130 N N . ASP B 1 689 ? 190.698 165.242 153.957 1.00 56.65 689 ASP C N 1
ATOM 9131 C CA . ASP B 1 689 ? 191.642 164.253 153.432 1.00 56.65 689 ASP C CA 1
ATOM 9132 C C . ASP B 1 689 ? 192.277 164.661 152.105 1.00 56.65 689 ASP C C 1
ATOM 9133 O O . ASP B 1 689 ? 192.854 163.815 151.416 1.00 56.65 689 ASP C O 1
ATOM 9138 N N . ILE B 1 690 ? 192.191 165.933 151.727 1.00 51.05 690 ILE C N 1
ATOM 9139 C CA . ILE B 1 690 ? 192.888 166.482 150.571 1.00 51.05 690 ILE C CA 1
ATOM 9140 C C . ILE B 1 690 ? 193.746 167.620 151.085 1.00 51.05 690 ILE C C 1
ATOM 9141 O O . ILE B 1 690 ? 193.223 168.586 151.650 1.00 51.05 690 ILE C O 1
ATOM 9146 N N . LEU B 1 691 ? 195.058 167.498 150.922 1.00 51.00 691 LEU C N 1
ATOM 9147 C CA . LEU B 1 691 ? 196.001 168.303 151.678 1.00 51.00 691 LEU C CA 1
ATOM 9148 C C . LEU B 1 691 ? 196.921 169.076 150.746 1.00 51.00 691 LEU C C 1
ATOM 9149 O O . LEU B 1 691 ? 197.349 168.555 149.713 1.00 51.00 691 LEU C O 1
ATOM 9154 N N . TYR B 1 692 ? 197.232 170.315 151.115 1.00 48.77 692 TYR C N 1
ATOM 9155 C CA . TYR B 1 692 ? 198.341 171.022 150.490 1.00 48.77 692 TYR C CA 1
ATOM 9156 C C . TYR B 1 692 ? 199.639 170.680 151.201 1.00 48.77 692 TYR C C 1
ATOM 9157 O O . TYR B 1 692 ? 199.637 170.206 152.336 1.00 48.77 692 TYR C O 1
ATOM 9166 N N . ALA B 1 693 ? 200.754 170.947 150.533 1.00 51.72 693 ALA C N 1
ATOM 9167 C CA . ALA B 1 693 ? 202.051 170.927 151.190 1.00 51.72 693 ALA C CA 1
ATOM 9168 C C . ALA B 1 693 ? 202.473 172.349 151.502 1.00 51.72 693 ALA C C 1
ATOM 9169 O O . ALA B 1 693 ? 202.501 173.206 150.617 1.00 51.72 693 ALA C O 1
ATOM 9171 N N . ILE B 1 694 ? 202.809 172.598 152.761 1.00 50.46 694 ILE C N 1
ATOM 9172 C CA . ILE B 1 694 ? 203.166 173.935 153.213 1.00 50.46 694 ILE C CA 1
ATOM 9173 C C . ILE B 1 694 ? 204.510 173.871 153.917 1.00 50.46 694 ILE C C 1
ATOM 9174 O O . ILE B 1 694 ? 204.658 173.155 154.911 1.00 50.46 694 ILE C O 1
ATOM 9179 N N . GLU B 1 695 ? 205.486 174.611 153.403 1.00 54.98 695 GLU C N 1
ATOM 9180 C CA . GLU B 1 695 ? 206.712 174.831 154.148 1.00 54.98 695 GLU C CA 1
ATOM 9181 C C . GLU B 1 695 ? 206.487 175.912 155.190 1.00 54.98 695 GLU C C 1
ATOM 9182 O O . GLU B 1 695 ? 205.701 176.841 154.993 1.00 54.98 695 GLU C O 1
ATOM 9188 N N . ILE B 1 696 ? 207.193 175.791 156.307 1.00 53.67 696 ILE C N 1
ATOM 9189 C CA . ILE B 1 696 ? 207.153 176.803 157.354 1.00 53.67 696 ILE C CA 1
ATOM 9190 C C . ILE B 1 696 ? 208.587 177.208 157.645 1.00 53.67 696 ILE C C 1
ATOM 9191 O O . ILE B 1 696 ? 209.512 176.788 156.941 1.00 53.67 696 ILE C O 1
ATOM 9196 N N . ALA B 1 697 ? 208.776 178.060 158.647 1.00 56.16 697 ALA C N 1
ATOM 9197 C CA . ALA B 1 697 ? 210.119 178.388 159.092 1.00 56.16 697 ALA C CA 1
ATOM 9198 C C . ALA B 1 697 ? 210.790 177.158 159.687 1.00 56.16 697 ALA C C 1
ATOM 9199 O O . ALA B 1 697 ? 210.137 176.283 160.258 1.00 56.16 697 ALA C O 1
ATOM 9201 N N . LYS B 1 698 ? 212.112 177.094 159.545 1.00 54.82 698 LYS C N 1
ATOM 9202 C CA . LYS B 1 698 ? 212.874 175.973 160.079 1.00 54.82 698 LYS C CA 1
ATOM 9203 C C . LYS B 1 698 ? 213.081 176.051 161.582 1.00 54.82 698 LYS C C 1
ATOM 9204 O O . LYS B 1 698 ? 213.707 175.151 162.149 1.00 54.82 698 LYS C O 1
ATOM 9210 N N . GLU B 1 699 ? 212.582 177.094 162.240 1.00 57.34 699 GLU C N 1
ATOM 9211 C CA . GLU B 1 699 ? 212.825 177.304 163.656 1.00 57.34 699 GLU C CA 1
ATOM 9212 C C . GLU B 1 699 ? 211.587 177.060 164.504 1.00 57.34 699 GLU C C 1
ATOM 9213 O O . GLU B 1 699 ? 211.503 177.567 165.626 1.00 57.34 699 GLU C O 1
ATOM 9219 N N . MET B 1 700 ? 210.624 176.297 163.996 1.00 55.37 700 MET C N 1
ATOM 9220 C CA . MET B 1 700 ? 209.512 175.875 164.832 1.00 55.37 700 MET C CA 1
ATOM 9221 C C . MET B 1 700 ? 209.488 174.361 164.929 1.00 55.37 700 MET C C 1
ATOM 9222 O O . MET B 1 700 ? 208.435 173.731 164.795 1.00 55.37 700 MET C O 1
ATOM 9227 N N . LEU B 1 701 ? 210.657 173.778 165.151 1.00 58.92 701 LEU C N 1
ATOM 9228 C CA . LEU B 1 701 ? 210.788 172.351 165.395 1.00 58.92 701 LEU C CA 1
ATOM 9229 C C . LEU B 1 701 ? 211.524 172.232 166.725 1.00 58.92 701 LEU C C 1
ATOM 9230 O O . LEU B 1 701 ? 211.710 173.210 167.459 1.00 58.92 701 LEU C O 1
ATOM 9235 N N . SER B 1 702 ? 211.963 171.023 167.061 1.00 66.46 702 SER C N 1
ATOM 9236 C CA . SER B 1 702 ? 212.800 170.872 168.242 1.00 66.46 702 SER C CA 1
ATOM 9237 C C . SER B 1 702 ? 214.228 171.309 167.938 1.00 66.46 702 SER C C 1
ATOM 9238 O O . SER B 1 702 ? 214.525 171.796 166.842 1.00 66.46 702 SER C O 1
ATOM 9241 N N . ASP B 1 703 ? 215.130 171.126 168.892 1.00 68.98 703 ASP C N 1
ATOM 9242 C CA . ASP B 1 703 ? 216.514 171.517 168.704 1.00 68.98 703 ASP C CA 1
ATOM 9243 C C . ASP B 1 703 ? 217.383 170.365 168.231 1.00 68.98 703 ASP C C 1
ATOM 9244 O O . ASP B 1 703 ? 218.603 170.528 168.126 1.00 68.98 703 ASP C O 1
ATOM 9249 N N . LYS B 1 704 ? 216.789 169.208 167.936 1.00 66.45 704 LYS C N 1
ATOM 9250 C CA . LYS B 1 704 ? 217.546 168.027 167.555 1.00 66.45 704 LYS C CA 1
ATOM 9251 C C . LYS B 1 704 ? 217.010 167.308 166.327 1.00 66.45 704 LYS C C 1
ATOM 9252 O O . LYS B 1 704 ? 217.725 166.464 165.777 1.00 66.45 704 LYS C O 1
ATOM 9258 N N . SER B 1 705 ? 215.795 167.606 165.876 1.00 66.24 705 SER C N 1
ATOM 9259 C CA . SER B 1 705 ? 215.150 166.830 164.825 1.00 66.24 705 SER C CA 1
ATOM 9260 C C . SER B 1 705 ? 215.628 167.307 163.460 1.00 66.24 705 SER C C 1
ATOM 9261 O O . SER B 1 705 ? 215.471 168.482 163.115 1.00 66.24 705 SER C O 1
ATOM 9264 N N . SER B 1 706 ? 216.212 166.393 162.690 1.00 68.53 706 SER C N 1
ATOM 9265 C CA . SER B 1 706 ? 216.653 166.684 161.327 1.00 68.53 706 SER C CA 1
ATOM 9266 C C . SER B 1 706 ? 215.581 166.328 160.303 1.00 68.53 706 SER C C 1
ATOM 9267 O O . SER B 1 706 ? 215.836 165.638 159.317 1.00 68.53 706 SER C O 1
ATOM 9270 N N . ASP B 1 707 ? 214.366 166.816 160.526 1.00 65.30 707 ASP C N 1
ATOM 9271 C CA . ASP B 1 707 ? 213.277 166.612 159.583 1.00 65.30 707 ASP C CA 1
ATOM 9272 C C . ASP B 1 707 ? 213.341 167.685 158.503 1.00 65.30 707 ASP C C 1
ATOM 9273 O O . ASP B 1 707 ? 214.285 168.476 158.424 1.00 65.30 707 ASP C O 1
ATOM 9278 N N . LYS B 1 708 ? 212.325 167.722 157.653 1.00 58.59 708 LYS C N 1
ATOM 9279 C CA . LYS B 1 708 ? 212.113 168.833 156.758 1.00 58.59 708 LYS C CA 1
ATOM 9280 C C . LYS B 1 708 ? 210.771 169.458 157.101 1.00 58.59 708 LYS C C 1
ATOM 9281 O O . LYS B 1 708 ? 209.761 168.742 157.149 1.00 58.59 708 LYS C O 1
ATOM 9287 N N . PRO B 1 709 ? 210.714 170.761 157.374 1.00 52.89 709 PRO C N 1
ATOM 9288 C CA . PRO B 1 709 ? 209.462 171.343 157.869 1.00 52.89 709 PRO C CA 1
ATOM 9289 C C . PRO B 1 709 ? 208.406 171.452 156.783 1.00 52.89 709 PRO C C 1
ATOM 9290 O O . PRO B 1 709 ? 208.434 172.348 155.936 1.00 52.89 709 PRO C O 1
ATOM 9294 N N . ILE B 1 710 ? 207.453 170.524 156.817 1.00 49.18 710 ILE C N 1
ATOM 9295 C CA . ILE B 1 710 ? 206.350 170.474 155.865 1.00 49.18 710 ILE C CA 1
ATOM 9296 C C . ILE B 1 710 ? 205.094 170.109 156.640 1.00 49.18 710 ILE C C 1
ATOM 9297 O O . ILE B 1 710 ? 205.005 169.011 157.198 1.00 49.18 710 ILE C O 1
ATOM 9302 N N . ILE B 1 711 ? 204.130 171.020 156.683 1.00 50.62 711 ILE C N 1
ATOM 9303 C CA . ILE B 1 711 ? 202.846 170.774 157.323 1.00 50.62 711 ILE C CA 1
ATOM 9304 C C . ILE B 1 711 ? 201.797 170.570 156.244 1.00 50.62 711 ILE C C 1
ATOM 9305 O O . ILE B 1 711 ? 201.632 171.419 155.361 1.00 50.62 711 ILE C O 1
ATOM 9310 N N . TYR B 1 712 ? 201.082 169.456 156.319 1.00 49.54 712 TYR C N 1
ATOM 9311 C CA . TYR B 1 712 ? 199.959 169.179 155.438 1.00 49.54 712 TYR C CA 1
ATOM 9312 C C . TYR B 1 712 ? 198.675 169.669 156.096 1.00 49.54 712 TYR C C 1
ATOM 9313 O O . TYR B 1 712 ? 198.421 169.367 157.265 1.00 49.54 712 TYR C O 1
ATOM 9322 N N . LEU B 1 713 ? 197.876 170.431 155.352 1.00 47.44 713 LEU C N 1
ATOM 9323 C CA . LEU B 1 713 ? 196.653 171.035 155.860 1.00 47.44 713 LEU C CA 1
ATOM 9324 C C . LEU B 1 713 ? 195.527 170.917 154.845 1.00 47.44 713 LEU C C 1
ATOM 9325 O O . LEU B 1 713 ? 195.772 170.971 153.637 1.00 47.44 713 LEU C O 1
ATOM 9330 N N . PRO B 1 714 ? 194.284 170.754 155.302 1.00 44.95 714 PRO C N 1
ATOM 9331 C CA . PRO B 1 714 ? 193.167 170.563 154.370 1.00 44.95 714 PRO C CA 1
ATOM 9332 C C . PRO B 1 714 ? 192.778 171.850 153.661 1.00 44.95 714 PRO C C 1
ATOM 9333 O O . PRO B 1 714 ? 193.200 172.953 154.010 1.00 44.95 714 PRO C O 1
ATOM 9337 N N . LEU B 1 715 ? 191.946 171.678 152.637 1.00 44.74 715 LEU C N 1
ATOM 9338 C CA . LEU B 1 715 ? 191.550 172.767 151.756 1.00 44.74 715 LEU C CA 1
ATOM 9339 C C . LEU B 1 715 ? 190.356 173.544 152.287 1.00 44.74 715 LEU C C 1
ATOM 9340 O O . LEU B 1 715 ? 189.293 172.967 152.531 1.00 44.74 715 LEU C O 1
ATOM 9345 N N . LYS B 1 716 ? 190.523 174.856 152.432 1.00 44.96 716 LYS C N 1
ATOM 9346 C CA . LYS B 1 716 ? 189.437 175.766 152.102 1.00 44.96 716 LYS C CA 1
ATOM 9347 C C . LYS B 1 716 ? 189.463 175.957 150.596 1.00 44.96 716 LYS C C 1
ATOM 9348 O O . LYS B 1 716 ? 190.396 176.562 150.062 1.00 44.96 716 LYS C O 1
ATOM 9354 N N . VAL B 1 717 ? 188.459 175.424 149.905 1.00 42.42 717 VAL C N 1
ATOM 9355 C CA . VAL B 1 717 ? 188.470 175.517 148.454 1.00 42.42 717 VAL C CA 1
ATOM 9356 C C . VAL B 1 717 ? 188.073 176.919 148.010 1.00 42.42 717 VAL C C 1
ATOM 9357 O O . VAL B 1 717 ? 188.493 177.375 146.939 1.00 42.42 717 VAL C O 1
ATOM 9361 N N . ASN B 1 718 ? 187.319 177.632 148.837 1.00 46.24 718 ASN C N 1
ATOM 9362 C CA . ASN B 1 718 ? 186.831 178.963 148.522 1.00 46.24 718 ASN C CA 1
ATOM 9363 C C . ASN B 1 718 ? 187.758 180.015 149.127 1.00 46.24 718 ASN C C 1
ATOM 9364 O O . ASN B 1 718 ? 187.403 180.716 150.073 1.00 46.24 718 ASN C O 1
ATOM 9369 N N . ILE B 1 719 ? 188.964 180.119 148.571 1.00 44.62 719 ILE C N 1
ATOM 9370 C CA . ILE B 1 719 ? 189.893 181.193 148.918 1.00 44.62 719 ILE C CA 1
ATOM 9371 C C . ILE B 1 719 ? 190.141 182.110 147.726 1.00 44.62 719 ILE C C 1
ATOM 9372 O O . ILE B 1 719 ? 189.774 183.288 147.759 1.00 44.62 719 ILE C O 1
ATOM 9377 N N . ASN B 1 720 ? 190.746 181.592 146.666 1.00 43.54 720 ASN C N 1
ATOM 9378 C CA . ASN B 1 720 ? 190.963 182.373 145.450 1.00 43.54 720 ASN C CA 1
ATOM 9379 C C . ASN B 1 720 ? 189.786 182.248 144.497 1.00 43.54 720 ASN C C 1
ATOM 9380 O O . ASN B 1 720 ? 189.984 182.100 143.294 1.00 43.54 720 ASN C O 1
ATOM 9385 N N . SER B 1 721 ? 188.559 182.349 144.993 1.00 43.41 721 SER C N 1
ATOM 9386 C CA . SER B 1 721 ? 187.446 181.937 144.154 1.00 43.41 721 SER C CA 1
ATOM 9387 C C . SER B 1 721 ? 186.150 182.545 144.676 1.00 43.41 721 SER C C 1
ATOM 9388 O O . SER B 1 721 ? 186.159 183.489 145.469 1.00 43.41 721 SER C O 1
ATOM 9391 N N . ALA B 1 722 ? 185.043 181.988 144.203 1.00 42.31 722 ALA C N 1
ATOM 9392 C CA . ALA B 1 722 ? 183.678 182.337 144.540 1.00 42.31 722 ALA C CA 1
ATOM 9393 C C . ALA B 1 722 ? 182.884 181.040 144.441 1.00 42.31 722 ALA C C 1
ATOM 9394 O O . ALA B 1 722 ? 183.451 179.949 144.549 1.00 42.31 722 ALA C O 1
ATOM 9396 N N . ASN B 1 723 ? 181.575 181.137 144.253 1.00 42.70 723 ASN C N 1
ATOM 9397 C CA . ASN B 1 723 ? 180.818 179.943 143.902 1.00 42.70 723 ASN C CA 1
ATOM 9398 C C . ASN B 1 723 ? 180.862 179.628 142.408 1.00 42.70 723 ASN C C 1
ATOM 9399 O O . ASN B 1 723 ? 180.033 178.847 141.928 1.00 42.70 723 ASN C O 1
ATOM 9404 N N . ASN B 1 724 ? 181.790 180.230 141.663 1.00 38.64 724 ASN C N 1
ATOM 9405 C CA . ASN B 1 724 ? 182.045 179.876 140.273 1.00 38.64 724 ASN C CA 1
ATOM 9406 C C . ASN B 1 724 ? 183.472 179.395 140.061 1.00 38.64 724 ASN C C 1
ATOM 9407 O O . ASN B 1 724 ? 183.678 178.322 139.489 1.00 38.64 724 ASN C O 1
ATOM 9412 N N . GLN B 1 725 ? 184.458 180.161 140.512 1.00 37.27 725 GLN C N 1
ATOM 9413 C CA . GLN B 1 725 ? 185.824 180.015 140.049 1.00 37.27 725 GLN C CA 1
ATOM 9414 C C . GLN B 1 725 ? 186.493 178.794 140.669 1.00 37.27 725 GLN C C 1
ATOM 9415 O O . GLN B 1 725 ? 186.046 178.249 141.680 1.00 37.27 725 GLN C O 1
ATOM 9421 N N . PHE B 1 726 ? 187.580 178.363 140.034 1.00 39.10 726 PHE C N 1
ATOM 9422 C CA . PHE B 1 726 ? 188.469 177.341 140.587 1.00 39.10 726 PHE C CA 1
ATOM 9423 C C . PHE B 1 726 ? 189.893 177.813 140.326 1.00 39.10 726 PHE C C 1
ATOM 9424 O O . PHE B 1 726 ? 190.456 177.564 139.259 1.00 39.10 726 PHE C O 1
ATOM 9432 N N . ILE B 1 727 ? 190.462 178.502 141.302 1.00 41.83 727 ILE C N 1
ATOM 9433 C CA . ILE B 1 727 ? 191.858 178.907 141.279 1.00 41.83 727 ILE C CA 1
ATOM 9434 C C . ILE B 1 727 ? 192.535 178.298 142.499 1.00 41.83 727 ILE C C 1
ATOM 9435 O O . ILE B 1 727 ? 192.417 178.810 143.611 1.00 41.83 727 ILE C O 1
ATOM 9440 N N . PRO B 1 728 ? 193.213 177.171 142.336 1.00 44.23 728 PRO C N 1
ATOM 9441 C CA . PRO B 1 728 ? 193.816 176.494 143.483 1.00 44.23 728 PRO C CA 1
ATOM 9442 C C . PRO B 1 728 ? 195.080 177.205 143.940 1.00 44.23 728 PRO C C 1
ATOM 9443 O O . PRO B 1 728 ? 195.645 178.049 143.246 1.00 44.23 728 PRO C O 1
ATOM 9447 N N . LEU B 1 729 ? 195.520 176.837 145.137 1.00 44.12 729 LEU C N 1
ATOM 9448 C CA . LEU B 1 729 ? 196.702 177.439 145.742 1.00 44.12 729 LEU C CA 1
ATOM 9449 C C . LEU B 1 729 ? 197.945 176.810 145.132 1.00 44.12 729 LEU C C 1
ATOM 9450 O O . LEU B 1 729 ? 198.331 175.692 145.475 1.00 44.12 729 LEU C O 1
ATOM 9455 N N . ARG B 1 730 ? 198.573 177.543 144.221 1.00 47.58 730 ARG C N 1
ATOM 9456 C CA . ARG B 1 730 ? 199.816 177.137 143.590 1.00 47.58 730 ARG C CA 1
ATOM 9457 C C . ARG B 1 730 ? 200.970 177.236 144.581 1.00 47.58 730 ARG C C 1
ATOM 9458 O O . ARG B 1 730 ? 200.818 177.714 145.707 1.00 47.58 730 ARG C O 1
ATOM 9466 N N . ASN B 1 731 ? 202.153 176.802 144.156 1.00 50.57 731 ASN C N 1
ATOM 9467 C CA . ASN B 1 731 ? 203.296 177.003 145.029 1.00 50.57 731 ASN C CA 1
ATOM 9468 C C . ASN B 1 731 ? 203.803 178.440 144.921 1.00 50.57 731 ASN C C 1
ATOM 9469 O O . ASN B 1 731 ? 203.415 179.194 144.026 1.00 50.57 731 ASN C O 1
ATOM 9474 N N . ASP B 1 732 ? 204.701 178.790 145.846 1.00 53.45 732 ASP C N 1
ATOM 9475 C CA . ASP B 1 732 ? 205.140 180.164 146.110 1.00 53.45 732 ASP C CA 1
ATOM 9476 C C . ASP B 1 732 ? 203.957 181.106 146.320 1.00 53.45 732 ASP C C 1
ATOM 9477 O O . ASP B 1 732 ? 203.892 182.203 145.764 1.00 53.45 732 ASP C O 1
ATOM 9482 N N . ASP B 1 733 ? 203.005 180.655 147.126 1.00 49.18 733 ASP C N 1
ATOM 9483 C CA . ASP B 1 733 ? 202.039 181.531 147.763 1.00 49.18 733 ASP C CA 1
ATOM 9484 C C . ASP B 1 733 ? 202.293 181.518 149.261 1.00 49.18 733 ASP C C 1
ATOM 9485 O O . ASP B 1 733 ? 202.614 180.478 149.841 1.00 49.18 733 ASP C O 1
ATOM 9490 N N . ILE B 1 734 ? 202.147 182.680 149.885 1.00 47.75 734 ILE C N 1
ATOM 9491 C CA . ILE B 1 734 ? 202.486 182.865 151.289 1.00 47.75 734 ILE C CA 1
ATOM 9492 C C . ILE B 1 734 ? 201.213 183.219 152.045 1.00 47.75 734 ILE C C 1
ATOM 9493 O O . ILE B 1 734 ? 200.471 184.120 151.637 1.00 47.75 734 ILE C O 1
ATOM 9498 N N . ILE B 1 735 ? 200.965 182.504 153.144 1.00 47.28 735 ILE C N 1
ATOM 9499 C CA . ILE B 1 735 ? 199.629 182.305 153.698 1.00 47.28 735 ILE C CA 1
ATOM 9500 C C . ILE B 1 735 ? 199.681 182.273 155.224 1.00 47.28 735 ILE C C 1
ATOM 9501 O O . ILE B 1 735 ? 200.590 181.674 155.809 1.00 47.28 735 ILE C O 1
ATOM 9506 N N . LEU B 1 736 ? 198.713 182.936 155.870 1.00 49.02 736 LEU C N 1
ATOM 9507 C CA . LEU B 1 736 ? 198.524 182.810 157.312 1.00 49.02 736 LEU C CA 1
ATOM 9508 C C . LEU B 1 736 ? 197.829 181.505 157.669 1.00 49.02 736 LEU C C 1
ATOM 9509 O O . LEU B 1 736 ? 196.910 181.063 156.977 1.00 49.02 736 LEU C O 1
ATOM 9514 N N . ILE B 1 737 ? 198.239 180.915 158.790 1.00 45.93 737 ILE C N 1
ATOM 9515 C CA . ILE B 1 737 ? 197.751 179.613 159.230 1.00 45.93 737 ILE C CA 1
ATOM 9516 C C . ILE B 1 737 ? 197.423 179.695 160.714 1.00 45.93 737 ILE C C 1
ATOM 9517 O O . ILE B 1 737 ? 198.303 179.993 161.527 1.00 45.93 737 ILE C O 1
ATOM 9522 N N . GLU B 1 738 ? 196.166 179.440 161.071 1.00 48.29 738 GLU C N 1
ATOM 9523 C CA . GLU B 1 738 ? 195.854 179.206 162.472 1.00 48.29 738 GLU C CA 1
ATOM 9524 C C . GLU B 1 738 ? 196.109 177.759 162.855 1.00 48.29 738 GLU C C 1
ATOM 9525 O O . GLU B 1 738 ? 196.146 176.859 162.017 1.00 48.29 738 GLU C O 1
ATOM 9531 N N . ILE B 1 739 ? 196.258 177.539 164.155 1.00 50.69 739 ILE C N 1
ATOM 9532 C CA . ILE B 1 739 ? 196.249 176.206 164.740 1.00 50.69 739 ILE C CA 1
ATOM 9533 C C . ILE B 1 739 ? 195.175 176.242 165.819 1.00 50.69 739 ILE C C 1
ATOM 9534 O O . ILE B 1 739 ? 195.432 176.668 166.951 1.00 50.69 739 ILE C O 1
ATOM 9539 N N . GLN B 1 740 ? 193.962 175.820 165.467 1.00 51.40 740 GLN C N 1
ATOM 9540 C CA . GLN B 1 740 ? 192.822 176.075 166.335 1.00 51.40 740 GLN C CA 1
ATOM 9541 C C . GLN B 1 740 ? 192.786 175.143 167.535 1.00 51.40 740 GLN C C 1
ATOM 9542 O O . GLN B 1 740 ? 192.260 175.521 168.587 1.00 51.40 740 GLN C O 1
ATOM 9548 N N . SER B 1 741 ? 193.333 173.940 167.405 1.00 54.27 741 SER C N 1
ATOM 9549 C CA . SER B 1 741 ? 193.534 173.053 168.540 1.00 54.27 741 SER C CA 1
ATOM 9550 C C . SER B 1 741 ? 194.676 172.110 168.198 1.00 54.27 741 SER C C 1
ATOM 9551 O O . SER B 1 741 ? 195.375 172.294 167.199 1.00 54.27 741 SER C O 1
ATOM 9554 N N . PHE B 1 742 ? 194.865 171.100 169.037 1.00 52.33 742 PHE C N 1
ATOM 9555 C CA . PHE B 1 742 ? 195.828 170.048 168.750 1.00 52.33 742 PHE C CA 1
ATOM 9556 C C . PHE B 1 742 ? 195.332 169.243 167.553 1.00 52.33 742 PHE C C 1
ATOM 9557 O O . PHE B 1 742 ? 194.184 168.787 167.546 1.00 52.33 742 PHE C O 1
ATOM 9565 N N . THR B 1 743 ? 196.195 169.097 166.540 1.00 52.52 743 THR C N 1
ATOM 9566 C CA . THR B 1 743 ? 195.899 168.447 165.249 1.00 52.52 743 THR C CA 1
ATOM 9567 C C . THR B 1 743 ? 194.720 169.090 164.517 1.00 52.52 743 THR C C 1
ATOM 9568 O O . THR B 1 743 ? 193.945 168.407 163.847 1.00 52.52 743 THR C O 1
ATOM 9572 N N . LYS B 1 744 ? 194.590 170.412 164.616 1.00 52.53 744 LYS C N 1
ATOM 9573 C CA . LYS B 1 744 ? 193.633 171.154 163.798 1.00 52.53 744 LYS C CA 1
ATOM 9574 C C . LYS B 1 744 ? 194.266 172.461 163.356 1.00 52.53 744 LYS C C 1
ATOM 9575 O O . LYS B 1 744 ? 194.561 173.322 164.189 1.00 52.53 744 LYS C O 1
ATOM 9581 N N . GLY B 1 745 ? 194.462 172.604 162.053 1.00 51.23 745 GLY C N 1
ATOM 9582 C CA . GLY B 1 745 ? 194.962 173.840 161.492 1.00 51.23 745 GLY C CA 1
ATOM 9583 C C . GLY B 1 745 ? 194.126 174.243 160.291 1.00 51.23 745 GLY C C 1
ATOM 9584 O O . GLY B 1 745 ? 193.523 173.406 159.626 1.00 51.23 745 GLY C O 1
ATOM 9585 N N . GLU B 1 746 ? 194.089 175.549 160.039 1.00 53.27 746 GLU C N 1
ATOM 9586 C CA . GLU B 1 746 ? 193.261 176.094 158.972 1.00 53.27 746 GLU C CA 1
ATOM 9587 C C . GLU B 1 746 ? 194.048 177.145 158.203 1.00 53.27 746 GLU C C 1
ATOM 9588 O O . GLU B 1 746 ? 195.186 177.478 158.542 1.00 53.27 746 GLU C O 1
ATOM 9594 N N . ILE B 1 747 ? 193.420 177.673 157.157 1.00 47.38 747 ILE C N 1
ATOM 9595 C CA . ILE B 1 747 ? 194.011 178.670 156.273 1.00 47.38 747 ILE C CA 1
ATOM 9596 C C . ILE B 1 747 ? 193.031 179.834 156.172 1.00 47.38 747 ILE C C 1
ATOM 9597 O O . ILE B 1 747 ? 191.849 179.616 155.912 1.00 47.38 747 ILE C O 1
ATOM 9602 N N . ILE B 1 748 ? 193.516 181.062 156.383 1.00 48.59 748 ILE C N 1
ATOM 9603 C CA . ILE B 1 748 ? 192.646 182.235 156.394 1.00 48.59 748 ILE C CA 1
ATOM 9604 C C . ILE B 1 748 ? 193.002 183.222 155.271 1.00 48.59 748 ILE C C 1
ATOM 9605 O O . ILE B 1 748 ? 192.197 183.448 154.370 1.00 48.59 748 ILE C O 1
ATOM 9610 N N . GLU B 1 749 ? 194.190 183.807 155.326 1.00 50.28 749 GLU C N 1
ATOM 9611 C CA . GLU B 1 749 ? 194.473 184.983 154.511 1.00 50.28 749 GLU C CA 1
ATOM 9612 C C . GLU B 1 749 ? 195.554 184.696 153.484 1.00 50.28 749 GLU C C 1
ATOM 9613 O O . GLU B 1 749 ? 196.212 183.656 153.503 1.00 50.28 749 GLU C O 1
ATOM 9619 N N . LEU B 1 750 ? 195.715 185.656 152.582 1.00 47.16 750 LEU C N 1
ATOM 9620 C CA . LEU B 1 750 ? 196.605 185.561 151.434 1.00 47.16 750 LEU C CA 1
ATOM 9621 C C . LEU B 1 750 ? 197.598 186.708 151.487 1.00 47.16 750 LEU C C 1
ATOM 9622 O O . LEU B 1 750 ? 197.201 187.874 151.385 1.00 47.16 750 LEU C O 1
ATOM 9627 N N . ILE B 1 751 ? 198.885 186.394 151.627 1.00 48.30 751 ILE C N 1
ATOM 9628 C CA . ILE B 1 751 ? 199.868 187.467 151.598 1.00 48.30 751 ILE C CA 1
ATOM 9629 C C . ILE B 1 751 ? 200.858 187.188 150.477 1.00 48.30 751 ILE C C 1
ATOM 9630 O O . ILE B 1 751 ? 201.961 186.696 150.734 1.00 48.30 751 ILE C O 1
ATOM 9635 N N . SER B 1 752 ? 200.505 187.581 149.253 1.00 45.09 752 SER C N 1
ATOM 9636 C CA . SER B 1 752 ? 201.308 187.413 148.044 1.00 45.09 752 SER C CA 1
ATOM 9637 C C . SER B 1 752 ? 200.521 188.012 146.891 1.00 45.09 752 SER C C 1
ATOM 9638 O O . SER B 1 752 ? 199.342 188.346 147.028 1.00 45.09 752 SER C O 1
ATOM 9641 N N . ASN B 1 753 ? 201.194 188.129 145.750 1.00 40.69 753 ASN C N 1
ATOM 9642 C CA . ASN B 1 753 ? 200.570 188.229 144.438 1.00 40.69 753 ASN C CA 1
ATOM 9643 C C . ASN B 1 753 ? 201.560 187.750 143.392 1.00 40.69 753 ASN C C 1
ATOM 9644 O O . ASN B 1 753 ? 202.696 187.380 143.699 1.00 40.69 753 ASN C O 1
ATOM 9649 N N . SER B 1 754 ? 201.115 187.761 142.144 1.00 41.75 754 SER C N 1
ATOM 9650 C CA . SER B 1 754 ? 201.999 187.461 141.036 1.00 41.75 754 SER C CA 1
ATOM 9651 C C . SER B 1 754 ? 201.826 188.401 139.860 1.00 41.75 754 SER C C 1
ATOM 9652 O O . SER B 1 754 ? 202.695 188.420 138.985 1.00 41.75 754 SER C O 1
ATOM 9655 N N . ALA B 1 755 ? 200.752 189.185 139.810 1.00 42.31 755 ALA C N 1
ATOM 9656 C CA . ALA B 1 755 ? 200.523 190.155 138.746 1.00 42.31 755 ALA C CA 1
ATOM 9657 C C . ALA B 1 755 ? 200.189 191.487 139.392 1.00 42.31 755 ALA C C 1
ATOM 9658 O O . ALA B 1 755 ? 199.107 191.647 139.960 1.00 42.31 755 ALA C O 1
ATOM 9660 N N . ILE B 1 756 ? 201.125 192.429 139.335 1.00 44.03 756 ILE C N 1
ATOM 9661 C CA . ILE B 1 756 ? 200.919 193.767 139.878 1.00 44.03 756 ILE C CA 1
ATOM 9662 C C . ILE B 1 756 ? 201.419 194.785 138.869 1.00 44.03 756 ILE C C 1
ATOM 9663 O O . ILE B 1 756 ? 201.850 194.430 137.768 1.00 44.03 756 ILE C O 1
ATOM 9668 N N . SER B 1 757 ? 201.364 196.056 139.242 1.00 49.90 757 SER C N 1
ATOM 9669 C CA . SER B 1 757 ? 202.028 197.112 138.501 1.00 49.90 757 SER C CA 1
ATOM 9670 C C . SER B 1 757 ? 203.341 197.471 139.182 1.00 49.90 757 SER C C 1
ATOM 9671 O O . SER B 1 757 ? 203.576 197.153 140.349 1.00 49.90 757 SER C O 1
ATOM 9674 N N . THR B 1 758 ? 204.210 198.139 138.426 1.00 54.30 758 THR C N 1
ATOM 9675 C CA . THR B 1 758 ? 205.464 198.658 138.954 1.00 54.30 758 THR C CA 1
ATOM 9676 C C . THR B 1 758 ? 205.625 200.141 138.660 1.00 54.30 758 THR C C 1
ATOM 9677 O O . THR B 1 758 ? 206.732 200.670 138.796 1.00 54.30 758 THR C O 1
ATOM 9681 N N . LYS B 1 759 ? 204.559 200.820 138.256 1.00 52.68 759 LYS C N 1
ATOM 9682 C CA . LYS B 1 759 ? 204.629 202.204 137.824 1.00 52.68 759 LYS C CA 1
ATOM 9683 C C . LYS B 1 759 ? 203.741 203.062 138.716 1.00 52.68 759 LYS C C 1
ATOM 9684 O O . LYS B 1 759 ? 202.966 202.559 139.531 1.00 52.68 759 LYS C O 1
ATOM 9690 N N . LYS B 1 760 ? 203.859 204.376 138.545 1.00 57.34 760 LYS C N 1
ATOM 9691 C CA . LYS B 1 760 ? 203.407 205.343 139.538 1.00 57.34 760 LYS C CA 1
ATOM 9692 C C . LYS B 1 760 ? 201.928 205.690 139.442 1.00 57.34 760 LYS C C 1
ATOM 9693 O O . LYS B 1 760 ? 201.551 206.744 139.972 1.00 57.34 760 LYS C O 1
ATOM 9699 N N . ALA B 1 761 ? 201.115 204.866 138.768 1.00 55.08 761 ALA C N 1
ATOM 9700 C CA . ALA B 1 761 ? 199.659 205.034 138.639 1.00 55.08 761 ALA C CA 1
ATOM 9701 C C . ALA B 1 761 ? 199.269 206.369 138.004 1.00 55.08 761 ALA C C 1
ATOM 9702 O O . ALA B 1 761 ? 198.171 206.880 138.227 1.00 55.08 761 ALA C O 1
ATOM 9704 N N . GLN B 1 762 ? 200.175 206.942 137.218 1.00 55.28 762 GLN C N 1
ATOM 9705 C CA . GLN B 1 762 ? 199.894 208.072 136.354 1.00 55.28 762 GLN C CA 1
ATOM 9706 C C . GLN B 1 762 ? 200.236 207.733 134.912 1.00 55.28 762 GLN C C 1
ATOM 9707 O O . GLN B 1 762 ? 199.820 208.450 133.995 1.00 55.28 762 GLN C O 1
ATOM 9713 N N . GLN B 1 763 ? 200.920 206.617 134.692 1.00 55.49 763 GLN C N 1
ATOM 9714 C CA . GLN B 1 763 ? 201.370 206.171 133.384 1.00 55.49 763 GLN C CA 1
ATOM 9715 C C . GLN B 1 763 ? 200.643 204.928 132.905 1.00 55.49 763 GLN C C 1
ATOM 9716 O O . GLN B 1 763 ? 200.336 204.818 131.718 1.00 55.49 763 GLN C O 1
ATOM 9722 N N . GLN B 1 764 ? 200.370 203.984 133.802 1.00 50.70 764 GLN C N 1
ATOM 9723 C CA . GLN B 1 764 ? 199.554 202.820 133.497 1.00 50.70 764 GLN C CA 1
ATOM 9724 C C . GLN B 1 764 ? 198.585 202.577 134.640 1.00 50.70 764 GLN C C 1
ATOM 9725 O O . GLN B 1 764 ? 198.875 202.889 135.795 1.00 50.70 764 GLN C O 1
ATOM 9731 N N . LEU B 1 765 ? 197.428 202.017 134.305 1.00 46.90 765 LEU C N 1
ATOM 9732 C CA . LEU B 1 765 ? 196.425 201.622 135.292 1.00 46.90 765 LEU C CA 1
ATOM 9733 C C . LEU B 1 765 ? 196.083 200.163 134.998 1.00 46.90 765 LEU C C 1
ATOM 9734 O O . LEU B 1 765 ? 195.124 199.871 134.283 1.00 46.90 765 LEU C O 1
ATOM 9739 N N . LEU B 1 766 ? 196.866 199.244 135.554 1.00 43.31 766 LEU C N 1
ATOM 9740 C CA . LEU B 1 766 ? 196.699 197.837 135.218 1.00 43.31 766 LEU C CA 1
ATOM 9741 C C . LEU B 1 766 ? 195.553 197.216 136.000 1.00 43.31 766 LEU C C 1
ATOM 9742 O O . LEU B 1 766 ? 195.373 197.484 137.189 1.00 43.31 766 LEU C O 1
ATOM 9747 N N . GLN B 1 767 ? 194.781 196.375 135.318 1.00 43.58 767 GLN C N 1
ATOM 9748 C CA . GLN B 1 767 ? 193.822 195.469 135.945 1.00 43.58 767 GLN C CA 1
ATOM 9749 C C . GLN B 1 767 ? 193.913 194.164 135.169 1.00 43.58 767 GLN C C 1
ATOM 9750 O O . GLN B 1 767 ? 193.369 194.067 134.065 1.00 43.58 767 GLN C O 1
ATOM 9756 N N . ARG B 1 768 ? 194.592 193.162 135.723 1.00 38.46 768 ARG C N 1
ATOM 9757 C CA . ARG B 1 768 ? 194.954 192.009 134.915 1.00 38.46 768 ARG C CA 1
ATOM 9758 C C . ARG B 1 768 ? 194.931 190.732 135.739 1.00 38.46 768 ARG C C 1
ATOM 9759 O O . ARG B 1 768 ? 194.707 190.745 136.949 1.00 38.46 768 ARG C O 1
ATOM 9767 N N . GLN B 1 769 ? 195.161 189.616 135.045 1.00 34.76 769 GLN C N 1
ATOM 9768 C CA . GLN B 1 769 ? 195.280 188.289 135.629 1.00 34.76 769 GLN C CA 1
ATOM 9769 C C . GLN B 1 769 ? 196.382 187.523 134.920 1.00 34.76 769 GLN C C 1
ATOM 9770 O O . GLN B 1 769 ? 196.492 187.581 133.694 1.00 34.76 769 GLN C O 1
ATOM 9776 N N . LEU B 1 770 ? 197.184 186.792 135.676 1.00 39.86 770 LEU C N 1
ATOM 9777 C CA . LEU B 1 770 ? 197.976 185.746 135.057 1.00 39.86 770 LEU C CA 1
ATOM 9778 C C . LEU B 1 770 ? 197.251 184.414 135.203 1.00 39.86 770 LEU C C 1
ATOM 9779 O O . LEU B 1 770 ? 196.403 184.234 136.077 1.00 39.86 770 LEU C O 1
ATOM 9784 N N . LEU B 1 771 ? 197.582 183.468 134.331 1.00 45.20 771 LEU C N 1
ATOM 9785 C CA . LEU B 1 771 ? 196.869 182.200 134.302 1.00 45.20 771 LEU C CA 1
ATOM 9786 C C . LEU B 1 771 ? 197.837 181.051 134.082 1.00 45.20 771 LEU C C 1
ATOM 9787 O O . LEU B 1 771 ? 198.787 181.167 133.305 1.00 45.20 771 LEU C O 1
ATOM 9792 N N . GLY B 1 772 ? 197.591 179.944 134.781 1.00 48.73 772 GLY C N 1
ATOM 9793 C CA . GLY B 1 772 ? 198.282 178.693 134.532 1.00 48.73 772 GLY C CA 1
ATOM 9794 C C . GLY B 1 772 ? 199.733 178.652 134.956 1.00 48.73 772 GLY C C 1
ATOM 9795 O O . GLY B 1 772 ? 200.281 179.656 135.421 1.00 48.73 772 GLY C O 1
ATOM 9796 N N . SER B 1 773 ? 200.360 177.485 134.815 1.00 50.00 773 SER C N 1
ATOM 9797 C CA . SER B 1 773 ? 201.794 177.381 135.034 1.00 50.00 773 SER C CA 1
ATOM 9798 C C . SER B 1 773 ? 202.534 178.161 133.958 1.00 50.00 773 SER C C 1
ATOM 9799 O O . SER B 1 773 ? 202.026 178.347 132.849 1.00 50.00 773 SER C O 1
ATOM 9802 N N . LYS B 1 774 ? 203.700 178.701 134.352 1.00 54.10 774 LYS C N 1
ATOM 9803 C CA . LYS B 1 774 ? 204.628 179.576 133.621 1.00 54.10 774 LYS C CA 1
ATOM 9804 C C . LYS B 1 774 ? 204.066 180.998 133.480 1.00 54.10 774 LYS C C 1
ATOM 9805 O O . LYS B 1 774 ? 204.819 181.932 133.177 1.00 54.10 774 LYS C O 1
ATOM 9811 N N . GLU B 1 775 ? 202.784 181.182 133.823 1.00 49.00 775 GLU C N 1
ATOM 9812 C CA . GLU B 1 775 ? 202.058 182.456 133.753 1.00 49.00 775 GLU C CA 1
ATOM 9813 C C . GLU B 1 775 ? 202.173 183.101 132.375 1.00 49.00 775 GLU C C 1
ATOM 9814 O O . GLU B 1 775 ? 202.496 184.281 132.228 1.00 49.00 775 GLU C O 1
ATOM 9820 N N . ASN B 1 776 ? 201.906 182.294 131.357 1.00 45.33 776 ASN C N 1
ATOM 9821 C CA . ASN B 1 776 ? 201.998 182.720 129.967 1.00 45.33 776 ASN C CA 1
ATOM 9822 C C . ASN B 1 776 ? 200.633 183.145 129.427 1.00 45.33 776 ASN C C 1
ATOM 9823 O O . ASN B 1 776 ? 200.172 182.672 128.393 1.00 45.33 776 ASN C O 1
ATOM 9828 N N . CYS B 1 777 ? 199.999 184.075 130.136 1.00 41.19 777 CYS C N 1
ATOM 9829 C CA . CYS B 1 777 ? 198.764 184.704 129.688 1.00 41.19 777 CYS C CA 1
ATOM 9830 C C . CYS B 1 777 ? 198.725 186.137 130.194 1.00 41.19 777 CYS C C 1
ATOM 9831 O O . CYS B 1 777 ? 199.664 186.615 130.831 1.00 41.19 777 CYS C O 1
ATOM 9834 N N . GLU B 1 778 ? 197.611 186.803 129.893 1.00 38.04 778 GLU C N 1
ATOM 9835 C CA . GLU B 1 778 ? 197.141 188.052 130.481 1.00 38.04 778 GLU C CA 1
ATOM 9836 C C . GLU B 1 778 ? 195.669 188.189 130.142 1.00 38.04 778 GLU C C 1
ATOM 9837 O O . GLU B 1 778 ? 195.228 187.725 129.091 1.00 38.04 778 GLU C O 1
ATOM 9843 N N . MET B 1 779 ? 194.920 188.818 131.029 1.00 34.88 779 MET C N 1
ATOM 9844 C CA . MET B 1 779 ? 193.638 189.412 130.678 1.00 34.88 779 MET C CA 1
ATOM 9845 C C . MET B 1 779 ? 193.690 190.825 131.232 1.00 34.88 779 MET C C 1
ATOM 9846 O O . MET B 1 779 ? 193.140 191.103 132.299 1.00 34.88 779 MET C O 1
ATOM 9851 N N . ALA B 1 780 ? 194.318 191.725 130.493 1.00 36.38 780 ALA C N 1
ATOM 9852 C CA . ALA B 1 780 ? 194.681 193.022 131.033 1.00 36.38 780 ALA C CA 1
ATOM 9853 C C . ALA B 1 780 ? 193.813 194.110 130.433 1.00 36.38 780 ALA C C 1
ATOM 9854 O O . ALA B 1 780 ? 193.347 194.005 129.297 1.00 36.38 780 ALA C O 1
ATOM 9856 N N . TYR B 1 781 ? 193.600 195.158 131.217 1.00 42.20 781 TYR C N 1
ATOM 9857 C CA . TYR B 1 781 ? 193.001 196.391 130.730 1.00 42.20 781 TYR C CA 1
ATOM 9858 C C . TYR B 1 781 ? 193.973 197.511 131.057 1.00 42.20 781 TYR C C 1
ATOM 9859 O O . TYR B 1 781 ? 193.850 198.157 132.101 1.00 42.20 781 TYR C O 1
ATOM 9868 N N . THR B 1 782 ? 194.938 197.734 130.175 1.00 41.39 782 THR C N 1
ATOM 9869 C CA . THR B 1 782 ? 196.002 198.701 130.398 1.00 41.39 782 THR C CA 1
ATOM 9870 C C . THR B 1 782 ? 195.524 200.048 129.886 1.00 41.39 782 THR C C 1
ATOM 9871 O O . THR B 1 782 ? 195.263 200.201 128.690 1.00 41.39 782 THR C O 1
ATOM 9875 N N . GLN B 1 783 ? 195.410 201.015 130.781 1.00 46.26 783 GLN C N 1
ATOM 9876 C CA . GLN B 1 783 ? 194.916 202.340 130.428 1.00 46.26 783 GLN C CA 1
ATOM 9877 C C . GLN B 1 783 ? 196.038 203.342 130.648 1.00 46.26 783 GLN C C 1
ATOM 9878 O O . GLN B 1 783 ? 196.284 203.777 131.775 1.00 46.26 783 GLN C O 1
ATOM 9884 N N . THR B 1 784 ? 196.717 203.700 129.571 1.00 52.44 784 THR C N 1
ATOM 9885 C CA . THR B 1 784 ? 197.744 204.727 129.613 1.00 52.44 784 THR C CA 1
ATOM 9886 C C . THR B 1 784 ? 197.096 206.076 129.302 1.00 52.44 784 THR C C 1
ATOM 9887 O O . THR B 1 784 ? 195.869 206.204 129.297 1.00 52.44 784 THR C O 1
ATOM 9891 N N . SER B 1 785 ? 197.908 207.095 129.049 1.00 55.92 785 SER C N 1
ATOM 9892 C CA . SER B 1 785 ? 197.396 208.405 128.675 1.00 55.92 785 SER C CA 1
ATOM 9893 C C . SER B 1 785 ? 197.058 208.509 127.194 1.00 55.92 785 SER C C 1
ATOM 9894 O O . SER B 1 785 ? 196.631 209.578 126.747 1.00 55.92 785 SER C O 1
ATOM 9897 N N . ASP B 1 786 ? 197.224 207.434 126.425 1.00 54.78 786 ASP C N 1
ATOM 9898 C CA . ASP B 1 786 ? 197.032 207.489 124.988 1.00 54.78 786 ASP C CA 1
ATOM 9899 C C . ASP B 1 786 ? 196.096 206.407 124.462 1.00 54.78 786 ASP C C 1
ATOM 9900 O O . ASP B 1 786 ? 195.654 206.508 123.315 1.00 54.78 786 ASP C O 1
ATOM 9905 N N . SER B 1 787 ? 195.755 205.400 125.260 1.00 52.03 787 SER C N 1
ATOM 9906 C CA . SER B 1 787 ? 194.970 204.275 124.769 1.00 52.03 787 SER C CA 1
ATOM 9907 C C . SER B 1 787 ? 194.323 203.564 125.949 1.00 52.03 787 SER C C 1
ATOM 9908 O O . SER B 1 787 ? 194.625 203.841 127.111 1.00 52.03 787 SER C O 1
ATOM 9911 N N . GLU B 1 788 ? 193.410 202.642 125.630 1.00 46.98 788 GLU C N 1
ATOM 9912 C CA . GLU B 1 788 ? 192.784 201.750 126.614 1.00 46.98 788 GLU C CA 1
ATOM 9913 C C . GLU B 1 788 ? 192.752 200.372 125.957 1.00 46.98 788 GLU C C 1
ATOM 9914 O O . GLU B 1 788 ? 191.799 200.035 125.253 1.00 46.98 788 GLU C O 1
ATOM 9920 N N . THR B 1 789 ? 193.788 199.576 126.193 1.00 40.39 789 THR C N 1
ATOM 9921 C CA . THR B 1 789 ? 193.996 198.350 125.433 1.00 40.39 789 THR C CA 1
ATOM 9922 C C . THR B 1 789 ? 193.557 197.139 126.243 1.00 40.39 789 THR C C 1
ATOM 9923 O O . THR B 1 789 ? 194.237 196.751 127.197 1.00 40.39 789 THR C O 1
ATOM 9927 N N . PHE B 1 790 ? 192.449 196.527 125.852 1.00 35.43 790 PHE C N 1
ATOM 9928 C CA . PHE B 1 790 ? 192.105 195.207 126.352 1.00 35.43 790 PHE C CA 1
ATOM 9929 C C . PHE B 1 790 ? 193.033 194.191 125.694 1.00 35.43 790 PHE C C 1
ATOM 9930 O O . PHE B 1 790 ? 193.559 194.432 124.606 1.00 35.43 790 PHE C O 1
ATOM 9938 N N . SER B 1 791 ? 193.242 193.054 126.356 1.00 33.87 791 SER C N 1
ATOM 9939 C CA . SER B 1 791 ? 194.178 192.073 125.823 1.00 33.87 791 SER C CA 1
ATOM 9940 C C . SER B 1 791 ? 193.819 190.683 126.315 1.00 33.87 791 SER C C 1
ATOM 9941 O O . SER B 1 791 ? 193.412 190.523 127.466 1.00 33.87 791 SER C O 1
ATOM 9944 N N . LEU B 1 792 ? 193.968 189.688 125.446 1.00 30.67 792 LEU C N 1
ATOM 9945 C CA . LEU B 1 792 ? 193.960 188.282 125.842 1.00 30.67 792 LEU C CA 1
ATOM 9946 C C . LEU B 1 792 ? 195.182 187.651 125.189 1.00 30.67 792 LEU C C 1
ATOM 9947 O O . LEU B 1 792 ? 195.070 187.010 124.142 1.00 30.67 792 LEU C O 1
ATOM 9952 N N . THR B 1 793 ? 196.341 187.799 125.813 1.00 34.71 793 THR C N 1
ATOM 9953 C CA . THR B 1 793 ? 197.592 187.423 125.178 1.00 34.71 793 THR C CA 1
ATOM 9954 C C . THR B 1 793 ? 198.063 186.059 125.660 1.00 34.71 793 THR C C 1
ATOM 9955 O O . THR B 1 793 ? 197.577 185.532 126.662 1.00 34.71 793 THR C O 1
ATOM 9959 N N . GLN B 1 794 ? 199.008 185.490 124.916 1.00 38.51 794 GLN C N 1
ATOM 9960 C CA . GLN B 1 794 ? 199.803 184.350 125.347 1.00 38.51 794 GLN C CA 1
ATOM 9961 C C . GLN B 1 794 ? 201.234 184.562 124.893 1.00 38.51 794 GLN C C 1
ATOM 9962 O O . GLN B 1 794 ? 201.473 185.056 123.788 1.00 38.51 794 GLN C O 1
ATOM 9968 N N . VAL B 1 795 ? 202.188 184.190 125.739 1.00 42.21 795 VAL C N 1
ATOM 9969 C CA . VAL B 1 795 ? 203.602 184.302 125.410 1.00 42.21 795 VAL C CA 1
ATOM 9970 C C . VAL B 1 795 ? 204.200 182.911 125.561 1.00 42.21 795 VAL C C 1
ATOM 9971 O O . VAL B 1 795 ? 204.573 182.506 126.668 1.00 42.21 795 VAL C O 1
ATOM 9975 N N . ASN B 1 796 ? 204.279 182.178 124.460 1.00 42.95 796 ASN C N 1
ATOM 9976 C CA . ASN B 1 796 ? 204.899 180.867 124.429 1.00 42.95 796 ASN C CA 1
ATOM 9977 C C . ASN B 1 796 ? 206.313 181.014 123.893 1.00 42.95 796 ASN C C 1
ATOM 9978 O O . ASN B 1 796 ? 206.816 182.126 123.718 1.00 42.95 796 ASN C O 1
ATOM 9983 N N . GLU B 1 797 ? 206.961 179.886 123.638 1.00 44.30 797 GLU C N 1
ATOM 9984 C CA . GLU B 1 797 ? 208.117 179.927 122.758 1.00 44.30 797 GLU C CA 1
ATOM 9985 C C . GLU B 1 797 ? 207.655 179.737 121.317 1.00 44.30 797 GLU C C 1
ATOM 9986 O O . GLU B 1 797 ? 206.812 178.878 121.033 1.00 44.30 797 GLU C O 1
ATOM 9992 N N . ASP B 1 798 ? 208.128 180.627 120.440 1.00 44.31 798 ASP C N 1
ATOM 9993 C CA . ASP B 1 798 ? 207.896 180.633 118.994 1.00 44.31 798 ASP C CA 1
ATOM 9994 C C . ASP B 1 798 ? 206.437 180.866 118.605 1.00 44.31 798 ASP C C 1
ATOM 9995 O O . ASP B 1 798 ? 206.085 180.700 117.436 1.00 44.31 798 ASP C O 1
ATOM 10000 N N . CYS B 1 799 ? 205.575 181.262 119.540 1.00 41.18 799 CYS C N 1
ATOM 10001 C CA . CYS B 1 799 ? 204.180 181.556 119.240 1.00 41.18 799 CYS C CA 1
ATOM 10002 C C . CYS B 1 799 ? 203.715 182.678 120.153 1.00 41.18 799 CYS C C 1
ATOM 10003 O O . CYS B 1 799 ? 203.961 182.640 121.359 1.00 41.18 799 CYS C O 1
ATOM 10006 N N . GLU B 1 800 ? 203.047 183.678 119.578 1.00 42.40 800 GLU C N 1
ATOM 10007 C CA . GLU B 1 800 ? 202.530 184.812 120.347 1.00 42.40 800 GLU C CA 1
ATOM 10008 C C . GLU B 1 800 ? 201.132 185.150 119.840 1.00 42.40 800 GLU C C 1
ATOM 10009 O O . GLU B 1 800 ? 200.980 185.956 118.920 1.00 42.40 800 GLU C O 1
ATOM 10015 N N . ASN B 1 801 ? 200.118 184.549 120.449 1.00 36.36 801 ASN C N 1
ATOM 10016 C CA . ASN B 1 801 ? 198.731 184.848 120.137 1.00 36.36 801 ASN C CA 1
ATOM 10017 C C . ASN B 1 801 ? 198.294 186.084 120.908 1.00 36.36 801 ASN C C 1
ATOM 10018 O O . ASN B 1 801 ? 198.946 186.483 121.875 1.00 36.36 801 ASN C O 1
ATOM 10023 N N . SER B 1 802 ? 197.176 186.678 120.489 1.00 28.87 802 SER C N 1
ATOM 10024 C CA . SER B 1 802 ? 196.607 187.807 121.215 1.00 28.87 802 SER C CA 1
ATOM 10025 C C . SER B 1 802 ? 195.152 188.005 120.831 1.00 28.87 802 SER C C 1
ATOM 10026 O O . SER B 1 802 ? 194.596 187.262 120.022 1.00 28.87 802 SER C O 1
ATOM 10029 N N . PHE B 1 803 ? 194.550 189.023 121.440 1.00 26.24 803 PHE C N 1
ATOM 10030 C CA . PHE B 1 803 ? 193.234 189.545 121.094 1.00 26.24 803 PHE C CA 1
ATOM 10031 C C . PHE B 1 803 ? 193.153 190.944 121.680 1.00 26.24 803 PHE C C 1
ATOM 10032 O O . PHE B 1 803 ? 193.025 191.096 122.897 1.00 26.24 803 PHE C O 1
ATOM 10040 N N . LEU B 1 804 ? 193.212 191.960 120.829 1.00 28.04 804 LEU C N 1
ATOM 10041 C CA . LEU B 1 804 ? 193.416 193.322 121.294 1.00 28.04 804 LEU C CA 1
ATOM 10042 C C . LEU B 1 804 ? 192.255 194.211 120.886 1.00 28.04 804 LEU C C 1
ATOM 10043 O O . LEU B 1 804 ? 191.727 194.103 119.777 1.00 28.04 804 LEU C O 1
ATOM 10048 N N . ILE B 1 805 ? 191.864 195.098 121.801 1.00 32.69 805 ILE C N 1
ATOM 10049 C CA . ILE B 1 805 ? 190.792 196.063 121.582 1.00 32.69 805 ILE C CA 1
ATOM 10050 C C . ILE B 1 805 ? 191.291 197.426 122.042 1.00 32.69 805 ILE C C 1
ATOM 10051 O O . ILE B 1 805 ? 191.511 197.633 123.241 1.00 32.69 805 ILE C O 1
ATOM 10056 N N . ASN B 1 806 ? 191.474 198.349 121.103 1.00 37.89 806 ASN C N 1
ATOM 10057 C CA . ASN B 1 806 ? 191.915 199.696 121.417 1.00 37.89 806 ASN C CA 1
ATOM 10058 C C . ASN B 1 806 ? 190.712 200.635 121.441 1.00 37.89 806 ASN C C 1
ATOM 10059 O O . ASN B 1 806 ? 189.557 200.210 121.343 1.00 37.89 806 ASN C O 1
ATOM 10064 N N . ASP B 1 807 ? 190.979 201.930 121.578 1.00 43.77 807 ASP C N 1
ATOM 10065 C CA . ASP B 1 807 ? 189.973 202.959 121.348 1.00 43.77 807 ASP C CA 1
ATOM 10066 C C . ASP B 1 807 ? 190.132 203.644 120.008 1.00 43.77 807 ASP C C 1
ATOM 10067 O O . ASP B 1 807 ? 189.136 203.982 119.368 1.00 43.77 807 ASP C O 1
ATOM 10072 N N . LYS B 1 808 ? 191.370 203.866 119.577 1.00 42.30 808 LYS C N 1
ATOM 10073 C CA . LYS B 1 808 ? 191.604 204.509 118.294 1.00 42.30 808 LYS C CA 1
ATOM 10074 C C . LYS B 1 808 ? 191.540 203.508 117.150 1.00 42.30 808 LYS C C 1
ATOM 10075 O O . LYS B 1 808 ? 191.000 203.816 116.083 1.00 42.30 808 LYS C O 1
ATOM 10081 N N . LYS B 1 809 ? 192.079 202.309 117.353 1.00 37.59 809 LYS C N 1
ATOM 10082 C CA . LYS B 1 809 ? 192.254 201.361 116.249 1.00 37.59 809 LYS C CA 1
ATOM 10083 C C . LYS B 1 809 ? 191.081 200.393 116.134 1.00 37.59 809 LYS C C 1
ATOM 10084 O O . LYS B 1 809 ? 190.378 200.379 115.119 1.00 37.59 809 LYS C O 1
ATOM 10090 N N . GLY B 1 810 ? 190.840 199.595 117.165 1.00 35.11 810 GLY C N 1
ATOM 10091 C CA . GLY B 1 810 ? 189.720 198.684 117.124 1.00 35.11 810 GLY C CA 1
ATOM 10092 C C . GLY B 1 810 ? 190.142 197.250 117.346 1.00 35.11 810 GLY C C 1
ATOM 10093 O O . GLY B 1 810 ? 191.247 196.962 117.815 1.00 35.11 810 GLY C O 1
ATOM 10094 N N . ILE B 1 811 ? 189.241 196.338 116.983 1.00 29.67 811 ILE C N 1
ATOM 10095 C CA . ILE B 1 811 ? 189.347 194.926 117.339 1.00 29.67 811 ILE C CA 1
ATOM 10096 C C . ILE B 1 811 ? 190.463 194.272 116.540 1.00 29.67 811 ILE C C 1
ATOM 10097 O O . ILE B 1 811 ? 190.468 194.320 115.305 1.00 29.67 811 ILE C O 1
ATOM 10102 N N . PHE B 1 812 ? 191.413 193.650 117.234 1.00 28.63 812 PHE C N 1
ATOM 10103 C CA . PHE B 1 812 ? 192.537 192.995 116.580 1.00 28.63 812 PHE C CA 1
ATOM 10104 C C . PHE B 1 812 ? 192.522 191.496 116.833 1.00 28.63 812 PHE C C 1
ATOM 10105 O O . PHE B 1 812 ? 192.010 191.030 117.854 1.00 28.63 812 PHE C O 1
ATOM 10113 N N . LEU B 1 813 ? 193.080 190.754 115.887 1.00 26.97 813 LEU C N 1
ATOM 10114 C CA . LEU B 1 813 ? 193.553 189.395 116.089 1.00 26.97 813 LEU C CA 1
ATOM 10115 C C . LEU B 1 813 ? 194.966 189.314 115.539 1.00 26.97 813 LEU C C 1
ATOM 10116 O O . LEU B 1 813 ? 195.237 189.826 114.450 1.00 26.97 813 LEU C O 1
ATOM 10121 N N . ARG B 1 814 ? 195.874 188.691 116.282 1.00 33.29 814 ARG C N 1
ATOM 10122 C CA . ARG B 1 814 ? 197.268 188.665 115.861 1.00 33.29 814 ARG C CA 1
ATOM 10123 C C . ARG B 1 814 ? 197.921 187.328 116.163 1.00 33.29 814 ARG C C 1
ATOM 10124 O O . ARG B 1 814 ? 197.713 186.749 117.231 1.00 33.29 814 ARG C O 1
ATOM 10132 N N . TYR B 1 815 ? 198.716 186.852 115.209 1.00 38.89 815 TYR C N 1
ATOM 10133 C CA . TYR B 1 815 ? 199.676 185.781 115.421 1.00 38.89 815 TYR C CA 1
ATOM 10134 C C . TYR B 1 815 ? 201.071 186.327 115.157 1.00 38.89 815 TYR C C 1
ATOM 10135 O O . TYR B 1 815 ? 201.285 187.048 114.180 1.00 38.89 815 TYR C O 1
ATOM 10144 N N . LYS B 1 816 ? 202.021 185.981 116.021 1.00 42.46 816 LYS C N 1
ATOM 10145 C CA . LYS B 1 816 ? 203.394 186.437 115.866 1.00 42.46 816 LYS C CA 1
ATOM 10146 C C . LYS B 1 816 ? 204.348 185.308 116.218 1.00 42.46 816 LYS C C 1
ATOM 10147 O O . LYS B 1 816 ? 204.030 184.439 117.032 1.00 42.46 816 LYS C O 1
ATOM 10153 N N . SER B 1 817 ? 205.525 185.337 115.603 1.00 41.38 817 SER C N 1
ATOM 10154 C CA . SER B 1 817 ? 206.556 184.343 115.874 1.00 41.38 817 SER C CA 1
ATOM 10155 C C . SER B 1 817 ? 207.944 184.889 115.568 1.00 41.38 817 SER C C 1
ATOM 10156 O O . SER B 1 817 ? 208.744 185.119 116.474 1.00 41.38 817 SER C O 1
ATOM 10159 N N . TYR C 1 78 ? 178.226 178.908 245.203 1.00 108.31 78 TYR E N 1
ATOM 10160 C CA . TYR C 1 78 ? 177.492 177.650 245.139 1.00 108.31 78 TYR E CA 1
ATOM 10161 C C . TYR C 1 78 ? 176.036 177.895 244.764 1.00 108.31 78 TYR E C 1
ATOM 10162 O O . TYR C 1 78 ? 175.713 178.095 243.593 1.00 108.31 78 TYR E O 1
ATOM 10164 N N . LYS C 1 79 ? 175.159 177.872 245.763 1.00 108.43 79 LYS E N 1
ATOM 10165 C CA . LYS C 1 79 ? 173.749 178.169 245.562 1.00 108.43 79 LYS E CA 1
ATOM 10166 C C . LYS C 1 79 ? 173.430 179.645 245.743 1.00 108.43 79 LYS E C 1
ATOM 10167 O O . LYS C 1 79 ? 172.287 180.052 245.510 1.00 108.43 79 LYS E O 1
ATOM 10169 N N . ARG C 1 80 ? 174.410 180.454 246.147 1.00 111.17 80 ARG E N 1
ATOM 10170 C CA . ARG C 1 80 ? 174.206 181.886 246.317 1.00 111.17 80 ARG E CA 1
ATOM 10171 C C . ARG C 1 80 ? 174.198 182.646 244.998 1.00 111.17 80 ARG E C 1
ATOM 10172 O O . ARG C 1 80 ? 173.817 183.822 244.985 1.00 111.17 80 ARG E O 1
ATOM 10174 N N . TYR C 1 81 ? 174.616 182.014 243.899 1.00 108.88 81 TYR E N 1
ATOM 10175 C CA . TYR C 1 81 ? 174.556 182.671 242.599 1.00 108.88 81 TYR E CA 1
ATOM 10176 C C . TYR C 1 81 ? 173.117 182.827 242.128 1.00 108.88 81 TYR E C 1
ATOM 10177 O O . TYR C 1 81 ? 172.796 183.767 241.393 1.00 108.88 81 TYR E O 1
ATOM 10179 N N . CYS C 1 82 ? 172.237 181.911 242.537 1.00 111.33 82 CYS E N 1
ATOM 10180 C CA . CYS C 1 82 ? 170.823 182.056 242.217 1.00 111.33 82 CYS E CA 1
ATOM 10181 C C . CYS C 1 82 ? 170.113 182.955 243.219 1.00 111.33 82 CYS E C 1
ATOM 10182 O O . CYS C 1 82 ? 169.098 183.575 242.884 1.00 111.33 82 CYS E O 1
ATOM 10184 N N . ILE C 1 83 ? 170.626 183.034 244.448 1.00 109.81 83 ILE E N 1
ATOM 10185 C CA . ILE C 1 83 ? 170.003 183.884 245.457 1.00 109.81 83 ILE E CA 1
ATOM 10186 C C . ILE C 1 83 ? 170.305 185.355 245.201 1.00 109.81 83 ILE E C 1
ATOM 10187 O O . ILE C 1 83 ? 169.409 186.202 245.275 1.00 109.81 83 ILE E O 1
ATOM 10189 N N . ILE C 1 84 ? 171.569 185.676 244.903 1.00 109.40 84 ILE E N 1
ATOM 10190 C CA . ILE C 1 84 ? 171.951 187.059 244.632 1.00 109.40 84 ILE E CA 1
ATOM 10191 C C . ILE C 1 84 ? 171.345 187.567 243.330 1.00 109.40 84 ILE E C 1
ATOM 10192 O O . ILE C 1 84 ? 171.079 188.767 243.200 1.00 109.40 84 ILE E O 1
ATOM 10194 N N . SER C 1 85 ? 171.131 186.677 242.359 1.00 107.41 85 SER E N 1
ATOM 10195 C CA . SER C 1 85 ? 170.371 187.050 241.172 1.00 107.41 85 SER E CA 1
ATOM 10196 C C . SER C 1 85 ? 168.910 187.298 241.520 1.00 107.41 85 SER E C 1
ATOM 10197 O O . SER C 1 85 ? 168.277 188.201 240.962 1.00 107.41 85 SER E O 1
ATOM 10199 N N . ARG C 1 86 ? 168.359 186.508 242.445 1.00 108.25 86 ARG E N 1
ATOM 10200 C CA . ARG C 1 86 ? 167.014 186.783 242.934 1.00 108.25 86 ARG E CA 1
ATOM 10201 C C . ARG C 1 86 ? 167.003 187.959 243.902 1.00 108.25 86 ARG E C 1
ATOM 10202 O O . ARG C 1 86 ? 165.956 188.587 244.099 1.00 108.25 86 ARG E O 1
ATOM 10204 N N . PHE C 1 87 ? 168.149 188.272 244.512 1.00 109.22 87 PHE E N 1
ATOM 10205 C CA . PHE C 1 87 ? 168.232 189.465 245.347 1.00 109.22 87 PHE E CA 1
ATOM 10206 C C . PHE C 1 87 ? 168.356 190.719 244.495 1.00 109.22 87 PHE E C 1
ATOM 10207 O O . PHE C 1 87 ? 167.841 191.781 244.863 1.00 109.22 87 PHE E O 1
ATOM 10209 N N . LYS C 1 88 ? 169.042 190.618 243.354 1.00 106.46 88 LYS E N 1
ATOM 10210 C CA . LYS C 1 88 ? 169.083 191.735 242.418 1.00 106.46 88 LYS E CA 1
ATOM 10211 C C . LYS C 1 88 ? 167.768 191.879 241.666 1.00 106.46 88 LYS E C 1
ATOM 10212 O O . LYS C 1 88 ? 167.457 192.966 241.170 1.00 106.46 88 LYS E O 1
ATOM 10214 N N . ASN C 1 89 ? 166.992 190.797 241.566 1.00 103.95 89 ASN E N 1
ATOM 10215 C CA . ASN C 1 89 ? 165.692 190.874 240.909 1.00 103.95 89 ASN E CA 1
ATOM 10216 C C . ASN C 1 89 ? 164.688 191.641 241.759 1.00 103.95 89 ASN E C 1
ATOM 10217 O O . ASN C 1 89 ? 163.847 192.373 241.225 1.00 103.95 89 ASN E O 1
ATOM 10219 N N . ASN C 1 90 ? 164.758 191.486 243.082 1.00 104.69 90 ASN E N 1
ATOM 10220 C CA . ASN C 1 90 ? 163.869 192.232 243.964 1.00 104.69 90 ASN E CA 1
ATOM 10221 C C . ASN C 1 90 ? 164.359 193.654 244.200 1.00 104.69 90 ASN E C 1
ATOM 10222 O O . ASN C 1 90 ? 163.555 194.535 244.525 1.00 104.69 90 ASN E O 1
ATOM 10224 N N . ILE C 1 91 ? 165.659 193.898 244.042 1.00 103.39 91 ILE E N 1
ATOM 10225 C CA . ILE C 1 91 ? 166.217 195.228 244.239 1.00 103.39 91 ILE E CA 1
ATOM 10226 C C . ILE C 1 91 ? 166.112 196.108 243.002 1.00 103.39 91 ILE E C 1
ATOM 10227 O O . ILE C 1 91 ? 166.056 197.335 243.138 1.00 103.39 91 ILE E O 1
ATOM 10229 N N . ASP C 1 92 ? 166.081 195.518 241.804 1.00 102.64 92 ASP E N 1
ATOM 10230 C CA . ASP C 1 92 ? 165.873 196.296 240.589 1.00 102.64 92 ASP E CA 1
ATOM 10231 C C . ASP C 1 92 ? 164.435 196.768 240.439 1.00 102.64 92 ASP E C 1
ATOM 10232 O O . ASP C 1 92 ? 164.180 197.683 239.650 1.00 102.64 92 ASP E O 1
ATOM 10234 N N . GLU C 1 93 ? 163.498 196.173 241.178 1.00 105.86 93 GLU E N 1
ATOM 10235 C CA . GLU C 1 93 ? 162.114 196.624 241.194 1.00 105.86 93 GLU E CA 1
ATOM 10236 C C . GLU C 1 93 ? 161.895 197.847 242.076 1.00 105.86 93 GLU E C 1
ATOM 10237 O O . GLU C 1 93 ? 160.765 198.344 242.145 1.00 105.86 93 GLU E O 1
ATOM 10239 N N . PHE C 1 94 ? 162.938 198.343 242.749 1.00 105.43 94 PHE E N 1
ATOM 10240 C CA . PHE C 1 94 ? 162.790 199.493 243.632 1.00 105.43 94 PHE E CA 1
ATOM 10241 C C . PHE C 1 94 ? 162.613 200.801 242.871 1.00 105.43 94 PHE E C 1
ATOM 10242 O O . PHE C 1 94 ? 162.190 201.796 243.468 1.00 105.43 94 PHE E O 1
ATOM 10244 N N . ILE C 1 95 ? 162.925 200.828 241.580 1.00 103.79 95 ILE E N 1
ATOM 10245 C CA . ILE C 1 95 ? 162.724 202.026 240.777 1.00 103.79 95 ILE E CA 1
ATOM 10246 C C . ILE C 1 95 ? 161.885 201.709 239.545 1.00 103.79 95 ILE E C 1
ATOM 10247 O O . ILE C 1 95 ? 161.171 200.706 239.512 1.00 103.79 95 ILE E O 1
ATOM 10249 N N . SER C 1 105 ? 174.880 206.884 237.201 1.00 146.02 105 SER E N 1
ATOM 10250 C CA . SER C 1 105 ? 174.312 207.106 238.524 1.00 146.02 105 SER E CA 1
ATOM 10251 C C . SER C 1 105 ? 174.076 205.782 239.245 1.00 146.02 105 SER E C 1
ATOM 10252 O O . SER C 1 105 ? 174.892 204.865 239.155 1.00 146.02 105 SER E O 1
ATOM 10254 N N . GLN C 1 106 ? 172.957 205.693 239.970 1.00 147.62 106 GLN E N 1
ATOM 10255 C CA . GLN C 1 106 ? 172.610 204.447 240.647 1.00 147.62 106 GLN E CA 1
ATOM 10256 C C . GLN C 1 106 ? 172.199 203.370 239.653 1.00 147.62 106 GLN E C 1
ATOM 10257 O O . GLN C 1 106 ? 172.429 202.179 239.894 1.00 147.62 106 GLN E O 1
ATOM 10259 N N . SER C 1 107 ? 171.591 203.767 238.532 1.00 147.09 107 SER E N 1
ATOM 10260 C CA . SER C 1 107 ? 171.228 202.809 237.495 1.00 147.09 107 SER E CA 1
ATOM 10261 C C . SER C 1 107 ? 172.446 202.308 236.731 1.00 147.09 107 SER E C 1
ATOM 10262 O O . SER C 1 107 ? 172.384 201.242 236.108 1.00 147.09 107 SER E O 1
ATOM 10264 N N . LEU C 1 108 ? 173.549 203.064 236.751 1.00 147.57 108 LEU E N 1
ATOM 10265 C CA . LEU C 1 108 ? 174.776 202.607 236.107 1.00 147.57 108 LEU E CA 1
ATOM 10266 C C . LEU C 1 108 ? 175.390 201.437 236.863 1.00 147.57 108 LEU E C 1
ATOM 10267 O O . LEU C 1 108 ? 175.956 200.523 236.253 1.00 147.57 108 LEU E O 1
ATOM 10269 N N . LYS C 1 109 ? 175.289 201.449 238.195 1.00 147.15 109 LYS E N 1
ATOM 10270 C CA . LYS C 1 109 ? 175.677 200.276 238.970 1.00 147.15 109 LYS E CA 1
ATOM 10271 C C . LYS C 1 109 ? 174.668 199.149 238.799 1.00 147.15 109 LYS E C 1
ATOM 10272 O O . LYS C 1 109 ? 175.019 197.972 238.943 1.00 147.15 109 LYS E O 1
ATOM 10274 N N . ILE C 1 110 ? 173.413 199.489 238.495 1.00 146.62 110 ILE E N 1
ATOM 10275 C CA . ILE C 1 110 ? 172.423 198.466 238.180 1.00 146.62 110 ILE E CA 1
ATOM 10276 C C . ILE C 1 110 ? 172.685 197.856 236.809 1.00 146.62 110 ILE E C 1
ATOM 10277 O O . ILE C 1 110 ? 172.292 196.714 236.544 1.00 146.62 110 ILE E O 1
ATOM 10279 N N . ALA C 1 111 ? 173.345 198.608 235.922 1.00 141.22 111 ALA E N 1
ATOM 10280 C CA . ALA C 1 111 ? 173.703 198.076 234.612 1.00 141.22 111 ALA E CA 1
ATOM 10281 C C . ALA C 1 111 ? 174.783 197.010 234.719 1.00 141.22 111 ALA E C 1
ATOM 10282 O O . ALA C 1 111 ? 174.877 196.133 233.854 1.00 141.22 111 ALA E O 1
ATOM 10284 N N . ILE C 1 112 ? 175.611 197.075 235.764 1.00 141.00 112 ILE E N 1
ATOM 10285 C CA . ILE C 1 112 ? 176.588 196.017 236.001 1.00 141.00 112 ILE E CA 1
ATOM 10286 C C . ILE C 1 112 ? 175.905 194.736 236.456 1.00 141.00 112 ILE E C 1
ATOM 10287 O O . ILE C 1 112 ? 176.365 193.632 236.143 1.00 141.00 112 ILE E O 1
ATOM 10289 N N . LYS C 1 113 ? 174.805 194.862 237.200 1.00 139.46 113 LYS E N 1
ATOM 10290 C CA . LYS C 1 113 ? 174.064 193.683 237.632 1.00 139.46 113 LYS E CA 1
ATOM 10291 C C . LYS C 1 113 ? 173.253 193.082 236.491 1.00 139.46 113 LYS E C 1
ATOM 10292 O O . LYS C 1 113 ? 173.016 191.869 236.468 1.00 139.46 113 LYS E O 1
ATOM 10294 N N . GLU C 1 114 ? 172.819 193.908 235.541 1.00 135.34 114 GLU E N 1
ATOM 10295 C CA . GLU C 1 114 ? 171.975 193.439 234.448 1.00 135.34 114 GLU E CA 1
ATOM 10296 C C . GLU C 1 114 ? 172.781 192.907 233.270 1.00 135.34 114 GLU E C 1
ATOM 10297 O O . GLU C 1 114 ? 172.205 192.327 232.345 1.00 135.34 114 GLU E O 1
ATOM 10299 N N . LEU C 1 115 ? 174.099 193.093 233.278 1.00 131.87 115 LEU E N 1
ATOM 10300 C CA . LEU C 1 115 ? 174.919 192.698 232.139 1.00 131.87 115 LEU E CA 1
ATOM 10301 C C . LEU C 1 115 ? 175.981 191.685 232.545 1.00 131.87 115 LEU E C 1
ATOM 10302 O O . LEU C 1 115 ? 175.926 191.136 233.652 1.00 131.87 115 LEU E O 1
ATOM 10304 N N . GLN C 1 116 ? 176.929 191.422 231.631 1.00 124.46 116 GLN E N 1
ATOM 10305 C CA . GLN C 1 116 ? 178.018 190.452 231.783 1.00 124.46 116 GLN E CA 1
ATOM 10306 C C . GLN C 1 116 ? 177.485 189.048 232.054 1.00 124.46 116 GLN E C 1
ATOM 10307 O O . GLN C 1 116 ? 177.715 188.469 233.118 1.00 124.46 116 GLN E O 1
ATOM 10309 N N . ASN C 1 117 ? 176.760 188.503 231.080 1.00 112.96 117 ASN E N 1
ATOM 10310 C CA . ASN C 1 117 ? 176.223 187.156 231.193 1.00 112.96 117 ASN E CA 1
ATOM 10311 C C . ASN C 1 117 ? 177.227 186.142 230.663 1.00 112.96 117 ASN E C 1
ATOM 10312 O O . ASN C 1 117 ? 177.564 186.142 229.477 1.00 112.96 117 ASN E O 1
ATOM 10314 N N . SER C 1 118 ? 177.703 185.272 231.551 1.00 103.16 118 SER E N 1
ATOM 10315 C CA . SER C 1 118 ? 178.624 184.219 231.149 1.00 103.16 118 SER E CA 1
ATOM 10316 C C . SER C 1 118 ? 177.924 182.872 231.229 1.00 103.16 118 SER E C 1
ATOM 10317 O O . SER C 1 118 ? 177.889 182.122 230.249 1.00 103.16 118 SER E O 1
ATOM 10319 N N . CYS C 1 119 ? 177.363 182.561 232.395 1.00 100.60 119 CYS E N 1
ATOM 10320 C CA . CYS C 1 119 ? 176.563 181.354 232.568 1.00 100.60 119 CYS E CA 1
ATOM 10321 C C . CYS C 1 119 ? 175.271 181.574 233.335 1.00 100.60 119 CYS E C 1
ATOM 10322 O O . CYS C 1 119 ? 174.443 180.659 233.372 1.00 100.60 119 CYS E O 1
ATOM 10324 N N . SER C 1 120 ? 175.063 182.738 233.955 1.00 101.84 120 SER E N 1
ATOM 10325 C CA . SER C 1 120 ? 173.848 182.975 234.725 1.00 101.84 120 SER E CA 1
ATOM 10326 C C . SER C 1 120 ? 172.625 183.169 233.841 1.00 101.84 120 SER E C 1
ATOM 10327 O O . SER C 1 120 ? 171.510 182.860 234.273 1.00 101.84 120 SER E O 1
ATOM 10329 N N . SER C 1 121 ? 172.800 183.669 232.622 1.00 99.87 121 SER E N 1
ATOM 10330 C CA . SER C 1 121 ? 171.707 183.748 231.666 1.00 99.87 121 SER E CA 1
ATOM 10331 C C . SER C 1 121 ? 171.674 182.552 230.726 1.00 99.87 121 SER E C 1
ATOM 10332 O O . SER C 1 121 ? 171.093 182.645 229.640 1.00 99.87 121 SER E O 1
ATOM 10334 N N . SER C 1 122 ? 172.295 181.445 231.112 1.00 100.48 122 SER E N 1
ATOM 10335 C CA . SER C 1 122 ? 172.199 180.176 230.404 1.00 100.48 122 SER E CA 1
ATOM 10336 C C . SER C 1 122 ? 171.689 179.051 231.287 1.00 100.48 122 SER E C 1
ATOM 10337 O O . SER C 1 122 ? 170.896 178.224 230.830 1.00 100.48 122 SER E O 1
ATOM 10339 N N . LEU C 1 123 ? 172.127 178.997 232.547 1.00 101.17 123 LEU E N 1
ATOM 10340 C CA . LEU C 1 123 ? 171.617 178.001 233.480 1.00 101.17 123 LEU E CA 1
ATOM 10341 C C . LEU C 1 123 ? 170.276 178.404 234.077 1.00 101.17 123 LEU E C 1
ATOM 10342 O O . LEU C 1 123 ? 169.557 177.541 234.593 1.00 101.17 123 LEU E O 1
ATOM 10344 N N . ILE C 1 124 ? 169.927 179.685 234.020 1.00 99.37 124 ILE E N 1
ATOM 10345 C CA . ILE C 1 124 ? 168.671 180.169 234.576 1.00 99.37 124 ILE E CA 1
ATOM 10346 C C . ILE C 1 124 ? 168.214 181.430 233.857 1.00 99.37 124 ILE E C 1
ATOM 10347 O O . ILE C 1 124 ? 168.504 182.542 234.295 1.00 99.37 124 ILE E O 1
ATOM 10349 N N . HIS C 1 129 ? 164.669 180.412 236.103 1.00 104.69 129 HIS E N 1
ATOM 10350 C CA . HIS C 1 129 ? 164.078 179.368 235.277 1.00 104.69 129 HIS E CA 1
ATOM 10351 C C . HIS C 1 129 ? 163.132 179.968 234.242 1.00 104.69 129 HIS E C 1
ATOM 10352 O O . HIS C 1 129 ? 163.425 181.011 233.658 1.00 104.69 129 HIS E O 1
ATOM 10354 N N . ASP C 1 130 ? 161.990 179.308 234.027 1.00 107.55 130 ASP E N 1
ATOM 10355 C CA . ASP C 1 130 ? 161.039 179.734 233.007 1.00 107.55 130 ASP E CA 1
ATOM 10356 C C . ASP C 1 130 ? 160.291 181.007 233.381 1.00 107.55 130 ASP E C 1
ATOM 10357 O O . ASP C 1 130 ? 159.719 181.649 232.494 1.00 107.55 130 ASP E O 1
ATOM 10359 N N . TYR C 1 131 ? 160.277 181.386 234.657 1.00 110.90 131 TYR E N 1
ATOM 10360 C CA . TYR C 1 131 ? 159.708 182.657 235.077 1.00 110.90 131 TYR E CA 1
ATOM 10361 C C . TYR C 1 131 ? 160.749 183.762 235.177 1.00 110.90 131 TYR E C 1
ATOM 10362 O O . TYR C 1 131 ? 160.375 184.931 235.315 1.00 110.90 131 TYR E O 1
ATOM 10364 N N . ILE C 1 132 ? 162.039 183.420 235.110 1.00 111.81 132 ILE E N 1
ATOM 10365 C CA . ILE C 1 132 ? 163.082 184.437 235.169 1.00 111.81 132 ILE E CA 1
ATOM 10366 C C . ILE C 1 132 ? 163.178 185.219 233.867 1.00 111.81 132 ILE E C 1
ATOM 10367 O O . ILE C 1 132 ? 163.693 186.344 233.860 1.00 111.81 132 ILE E O 1
ATOM 10369 N N . ARG C 1 133 ? 162.703 184.639 232.762 1.00 112.66 133 ARG E N 1
ATOM 10370 C CA . ARG C 1 133 ? 162.706 185.343 231.484 1.00 112.66 133 ARG E CA 1
ATOM 10371 C C . ARG C 1 133 ? 161.718 186.502 231.495 1.00 112.66 133 ARG E C 1
ATOM 10372 O O . ARG C 1 133 ? 162.050 187.618 231.079 1.00 112.66 133 ARG E O 1
ATOM 10374 N N . LYS C 1 134 ? 160.496 186.258 231.975 1.00 112.19 134 LYS E N 1
ATOM 10375 C CA . LYS C 1 134 ? 159.528 187.341 232.100 1.00 112.19 134 LYS E CA 1
ATOM 10376 C C . LYS C 1 134 ? 159.855 188.249 233.276 1.00 112.19 134 LYS E C 1
ATOM 10377 O O . LYS C 1 134 ? 159.385 189.391 233.322 1.00 112.19 134 LYS E O 1
ATOM 10379 N N . ILE C 1 135 ? 160.647 187.761 234.236 1.00 109.52 135 ILE E N 1
ATOM 10380 C CA . ILE C 1 135 ? 161.123 188.624 235.312 1.00 109.52 135 ILE E CA 1
ATOM 10381 C C . ILE C 1 135 ? 162.124 189.645 234.789 1.00 109.52 135 ILE E C 1
ATOM 10382 O O . ILE C 1 135 ? 162.236 190.750 235.332 1.00 109.52 135 ILE E O 1
ATOM 10384 N N . ASP C 1 136 ? 162.864 189.291 233.736 1.00 109.23 136 ASP E N 1
ATOM 10385 C CA . ASP C 1 136 ? 163.724 190.267 233.080 1.00 109.23 136 ASP E CA 1
ATOM 10386 C C . ASP C 1 136 ? 162.911 191.264 232.266 1.00 109.23 136 ASP E C 1
ATOM 10387 O O . ASP C 1 136 ? 163.321 192.420 232.115 1.00 109.23 136 ASP E O 1
ATOM 10389 N N . VAL C 1 137 ? 161.764 190.834 231.734 1.00 107.39 137 VAL E N 1
ATOM 10390 C CA . VAL C 1 137 ? 160.901 191.745 230.990 1.00 107.39 137 VAL E CA 1
ATOM 10391 C C . VAL C 1 137 ? 160.220 192.739 231.921 1.00 107.39 137 VAL E C 1
ATOM 10392 O O . VAL C 1 137 ? 159.867 193.849 231.506 1.00 107.39 137 VAL E O 1
ATOM 10394 N N . LEU C 1 138 ? 160.026 192.358 233.185 1.00 106.93 138 LEU E N 1
ATOM 10395 C CA . LEU C 1 138 ? 159.421 193.271 234.148 1.00 106.93 138 LEU E CA 1
ATOM 10396 C C . LEU C 1 138 ? 160.396 194.367 234.558 1.00 106.93 138 LEU E C 1
ATOM 10397 O O . LEU C 1 138 ? 159.978 195.443 234.997 1.00 106.93 138 LEU E O 1
ATOM 10399 N N . LEU C 1 139 ? 161.698 194.112 234.420 1.00 104.20 139 LEU E N 1
ATOM 10400 C CA . LEU C 1 139 ? 162.689 195.103 234.826 1.00 104.20 139 LEU E CA 1
ATOM 10401 C C . LEU C 1 139 ? 162.840 196.200 233.781 1.00 104.20 139 LEU E C 1
ATOM 10402 O O . LEU C 1 139 ? 162.924 197.384 234.126 1.00 104.20 139 LEU E O 1
ATOM 10404 N N . THR C 1 140 ? 162.881 195.827 232.499 1.00 108.18 140 THR E N 1
ATOM 10405 C CA . THR C 1 140 ? 163.086 196.815 231.442 1.00 108.18 140 THR E CA 1
ATOM 10406 C C . THR C 1 140 ? 161.845 197.670 231.228 1.00 108.18 140 THR E C 1
ATOM 10407 O O . THR C 1 140 ? 161.954 198.855 230.891 1.00 108.18 140 THR E O 1
ATOM 10409 N N . SER C 1 141 ? 160.657 197.084 231.401 1.00 112.05 141 SER E N 1
ATOM 10410 C CA . SER C 1 141 ? 159.429 197.870 231.358 1.00 112.05 141 SER E CA 1
ATOM 10411 C C . SER C 1 141 ? 159.342 198.830 232.537 1.00 112.05 141 SER E C 1
ATOM 10412 O O . SER C 1 141 ? 158.812 199.938 232.396 1.00 112.05 141 SER E O 1
ATOM 10414 N N . ILE C 1 142 ? 159.856 198.426 233.701 1.00 113.34 142 ILE E N 1
ATOM 10415 C CA . ILE C 1 142 ? 159.993 199.360 234.812 1.00 113.34 142 ILE E CA 1
ATOM 10416 C C . ILE C 1 142 ? 161.099 200.368 234.537 1.00 113.34 142 ILE E C 1
ATOM 10417 O O . ILE C 1 142 ? 161.019 201.523 234.972 1.00 113.34 142 ILE E O 1
ATOM 10419 N N . ASP C 1 143 ? 162.140 199.950 233.812 1.00 112.80 143 ASP E N 1
ATOM 10420 C CA . ASP C 1 143 ? 163.179 200.883 233.396 1.00 112.80 143 ASP E CA 1
ATOM 10421 C C . ASP C 1 143 ? 162.703 201.813 232.289 1.00 112.80 143 ASP E C 1
ATOM 10422 O O . ASP C 1 143 ? 163.309 202.869 232.080 1.00 112.80 143 ASP E O 1
ATOM 10424 N N . SER C 1 144 ? 161.631 201.446 231.582 1.00 114.93 144 SER E N 1
ATOM 10425 C CA . SER C 1 144 ? 161.047 202.307 230.562 1.00 114.93 144 SER E CA 1
ATOM 10426 C C . SER C 1 144 ? 160.251 203.465 231.147 1.00 114.93 144 SER E C 1
ATOM 10427 O O . SER C 1 144 ? 159.885 204.380 230.402 1.00 114.93 144 SER E O 1
ATOM 10429 N N . ALA C 1 145 ? 159.973 203.450 232.449 1.00 113.92 145 ALA E N 1
ATOM 10430 C CA . ALA C 1 145 ? 159.259 204.540 233.098 1.00 113.92 145 ALA E CA 1
ATOM 10431 C C . ALA C 1 145 ? 160.159 205.717 233.449 1.00 113.92 145 ALA E C 1
ATOM 10432 O O . ALA C 1 145 ? 159.660 206.721 233.968 1.00 113.92 145 ALA E O 1
ATOM 10434 N N . ILE C 1 146 ? 161.458 205.621 233.187 1.00 112.79 146 ILE E N 1
ATOM 10435 C CA . ILE C 1 146 ? 162.385 206.703 233.489 1.00 112.79 146 ILE E CA 1
ATOM 10436 C C . ILE C 1 146 ? 162.240 207.841 232.485 1.00 112.79 146 ILE E C 1
ATOM 10437 O O . ILE C 1 146 ? 161.389 208.716 232.643 1.00 112.79 146 ILE E O 1
ATOM 10439 N N . GLN C 1 159 ? 172.301 205.023 225.743 1.00 87.95 159 GLN E N 1
ATOM 10440 C CA . GLN C 1 159 ? 173.128 204.815 226.925 1.00 87.95 159 GLN E CA 1
ATOM 10441 C C . GLN C 1 159 ? 173.340 203.330 227.195 1.00 87.95 159 GLN E C 1
ATOM 10442 O O . GLN C 1 159 ? 174.440 202.809 227.016 1.00 87.95 159 GLN E O 1
ATOM 10444 N N . LEU C 1 160 ? 172.279 202.650 227.620 1.00 87.40 160 LEU E N 1
ATOM 10445 C CA . LEU C 1 160 ? 172.338 201.238 227.984 1.00 87.40 160 LEU E CA 1
ATOM 10446 C C . LEU C 1 160 ? 171.234 200.460 227.286 1.00 87.40 160 LEU E C 1
ATOM 10447 O O . LEU C 1 160 ? 170.548 199.627 227.881 1.00 87.40 160 LEU E O 1
ATOM 10449 N N . ASN C 1 161 ? 171.045 200.732 225.997 1.00 88.45 161 ASN E N 1
ATOM 10450 C CA . ASN C 1 161 ? 170.183 199.911 225.160 1.00 88.45 161 ASN E CA 1
ATOM 10451 C C . ASN C 1 161 ? 170.935 198.763 224.503 1.00 88.45 161 ASN E C 1
ATOM 10452 O O . ASN C 1 161 ? 170.300 197.846 223.974 1.00 88.45 161 ASN E O 1
ATOM 10454 N N . LYS C 1 162 ? 172.270 198.797 224.528 1.00 86.93 162 LYS E N 1
ATOM 10455 C CA . LYS C 1 162 ? 173.058 197.696 223.991 1.00 86.93 162 LYS E CA 1
ATOM 10456 C C . LYS C 1 162 ? 172.994 196.471 224.889 1.00 86.93 162 LYS E C 1
ATOM 10457 O O . LYS C 1 162 ? 173.069 195.341 224.396 1.00 86.93 162 LYS E O 1
ATOM 10459 N N . LEU C 1 163 ? 172.863 196.672 226.204 1.00 90.06 163 LEU E N 1
ATOM 10460 C CA . LEU C 1 163 ? 172.758 195.541 227.121 1.00 90.06 163 LEU E CA 1
ATOM 10461 C C . LEU C 1 163 ? 171.420 194.827 226.984 1.00 90.06 163 LEU E C 1
ATOM 10462 O O . LEU C 1 163 ? 171.300 193.661 227.377 1.00 90.06 163 LEU E O 1
ATOM 10464 N N . ARG C 1 164 ? 170.407 195.509 226.446 1.00 85.93 164 ARG E N 1
ATOM 10465 C CA . ARG C 1 164 ? 169.183 194.820 226.056 1.00 85.93 164 ARG E CA 1
ATOM 10466 C C . ARG C 1 164 ? 169.438 193.889 224.879 1.00 85.93 164 ARG E C 1
ATOM 10467 O O . ARG C 1 164 ? 168.919 192.768 224.841 1.00 85.93 164 ARG E O 1
ATOM 10469 N N . SER C 1 165 ? 170.250 194.334 223.915 1.00 84.87 165 SER E N 1
ATOM 10470 C CA . SER C 1 165 ? 170.531 193.523 222.734 1.00 84.87 165 SER E CA 1
ATOM 10471 C C . SER C 1 165 ? 171.429 192.339 223.070 1.00 84.87 165 SER E C 1
ATOM 10472 O O . SER C 1 165 ? 171.384 191.308 222.388 1.00 84.87 165 SER E O 1
ATOM 10474 N N . SER C 1 166 ? 172.262 192.474 224.103 1.00 85.46 166 SER E N 1
ATOM 10475 C CA . SER C 1 166 ? 173.064 191.346 224.560 1.00 85.46 166 SER E CA 1
ATOM 10476 C C . SER C 1 166 ? 172.179 190.269 225.169 1.00 85.46 166 SER E C 1
ATOM 10477 O O . SER C 1 166 ? 172.344 189.077 224.884 1.00 85.46 166 SER E O 1
ATOM 10479 N N . LEU C 1 167 ? 171.221 190.674 226.007 1.00 85.99 167 LEU E N 1
ATOM 10480 C CA . LEU C 1 167 ? 170.240 189.730 226.523 1.00 85.99 167 LEU E CA 1
ATOM 10481 C C . LEU C 1 167 ? 169.254 189.286 225.452 1.00 85.99 167 LEU E C 1
ATOM 10482 O O . LEU C 1 167 ? 168.635 188.229 225.606 1.00 85.99 167 LEU E O 1
ATOM 10484 N N . SER C 1 168 ? 169.095 190.064 224.376 1.00 84.46 168 SER E N 1
ATOM 10485 C CA . SER C 1 168 ? 168.203 189.662 223.292 1.00 84.46 168 SER E CA 1
ATOM 10486 C C . SER C 1 168 ? 168.780 188.489 222.515 1.00 84.46 168 SER E C 1
ATOM 10487 O O . SER C 1 168 ? 168.068 187.526 222.210 1.00 84.46 168 SER E O 1
ATOM 10489 N N . ARG C 1 169 ? 170.074 188.551 222.189 1.00 79.64 169 ARG E N 1
ATOM 10490 C CA . ARG C 1 169 ? 170.737 187.424 221.544 1.00 79.64 169 ARG E CA 1
ATOM 10491 C C . ARG C 1 169 ? 170.866 186.227 222.474 1.00 79.64 169 ARG E C 1
ATOM 10492 O O . ARG C 1 169 ? 171.015 185.098 221.992 1.00 79.64 169 ARG E O 1
ATOM 10494 N N . TYR C 1 170 ? 170.824 186.447 223.790 1.00 85.00 170 TYR E N 1
ATOM 10495 C CA . TYR C 1 170 ? 170.686 185.333 224.718 1.00 85.00 170 TYR E CA 1
ATOM 10496 C C . TYR C 1 170 ? 169.309 184.695 224.582 1.00 85.00 170 TYR E C 1
ATOM 10497 O O . TYR C 1 170 ? 169.192 183.552 224.129 1.00 85.00 170 TYR E O 1
ATOM 10499 N N . ILE C 1 171 ? 168.254 185.429 224.967 1.00 85.61 171 ILE E N 1
ATOM 10500 C CA . ILE C 1 171 ? 166.863 185.120 224.628 1.00 85.61 171 ILE E CA 1
ATOM 10501 C C . ILE C 1 171 ? 165.983 186.364 224.767 1.00 85.61 171 ILE E C 1
ATOM 10502 O O . ILE C 1 171 ? 166.026 187.060 225.788 1.00 85.61 171 ILE E O 1
ATOM 10507 N N . GLY C 1 172 ? 165.183 186.648 223.734 1.00 87.05 172 GLY E N 1
ATOM 10508 C CA . GLY C 1 172 ? 164.060 187.573 223.797 1.00 87.05 172 GLY E CA 1
ATOM 10509 C C . GLY C 1 172 ? 164.309 189.008 224.223 1.00 87.05 172 GLY E C 1
ATOM 10510 O O . GLY C 1 172 ? 164.909 189.790 223.480 1.00 87.05 172 GLY E O 1
ATOM 10511 N N . TYR C 1 173 ? 163.796 189.358 225.410 1.00 82.83 173 TYR E N 1
ATOM 10512 C CA . TYR C 1 173 ? 163.947 190.659 226.076 1.00 82.83 173 TYR E CA 1
ATOM 10513 C C . TYR C 1 173 ? 163.392 191.827 225.260 1.00 82.83 173 TYR E C 1
ATOM 10514 O O . TYR C 1 173 ? 163.766 192.979 225.496 1.00 82.83 173 TYR E O 1
ATOM 10516 N N . ASN C 1 174 ? 162.495 191.561 224.316 1.00 81.61 174 ASN E N 1
ATOM 10517 C CA . ASN C 1 174 ? 161.961 192.574 223.423 1.00 81.61 174 ASN E CA 1
ATOM 10518 C C . ASN C 1 174 ? 160.618 193.086 223.938 1.00 81.61 174 ASN E C 1
ATOM 10519 O O . ASN C 1 174 ? 160.183 192.764 225.048 1.00 81.61 174 ASN E O 1
ATOM 10521 N N . ASN C 1 175 ? 159.954 193.896 223.119 1.00 77.61 175 ASN E N 1
ATOM 10522 C CA . ASN C 1 175 ? 158.621 194.406 223.406 1.00 77.61 175 ASN E CA 1
ATOM 10523 C C . ASN C 1 175 ? 157.987 194.806 222.080 1.00 77.61 175 ASN E C 1
ATOM 10524 O O . ASN C 1 175 ? 158.638 195.460 221.262 1.00 77.61 175 ASN E O 1
ATOM 10526 N N . VAL C 1 176 ? 156.725 194.429 221.862 1.00 74.55 176 VAL E N 1
ATOM 10527 C CA . VAL C 1 176 ? 155.851 193.763 222.829 1.00 74.55 176 VAL E CA 1
ATOM 10528 C C . VAL C 1 176 ? 155.560 192.378 222.222 1.00 74.55 176 VAL E C 1
ATOM 10529 O O . VAL C 1 176 ? 154.427 191.891 222.227 1.00 74.55 176 VAL E O 1
ATOM 10533 N N . LEU C 1 177 ? 156.593 191.784 221.621 1.00 73.15 177 LEU E N 1
ATOM 10534 C CA . LEU C 1 177 ? 156.465 190.501 220.928 1.00 73.15 177 LEU E CA 1
ATOM 10535 C C . LEU C 1 177 ? 156.158 189.408 221.939 1.00 73.15 177 LEU E C 1
ATOM 10536 O O . LEU C 1 177 ? 157.051 188.905 222.621 1.00 73.15 177 LEU E O 1
ATOM 10541 N N . GLN C 1 178 ? 154.886 189.031 222.036 1.00 70.71 178 GLN E N 1
ATOM 10542 C CA . GLN C 1 178 ? 154.506 188.017 223.009 1.00 70.71 178 GLN E CA 1
ATOM 10543 C C . GLN C 1 178 ? 154.695 186.611 222.455 1.00 70.71 178 GLN E C 1
ATOM 10544 O O . GLN C 1 178 ? 155.171 185.720 223.167 1.00 70.71 178 GLN E O 1
ATOM 10550 N N . LYS C 1 179 ? 154.338 186.392 221.191 1.00 68.26 179 LYS E N 1
ATOM 10551 C CA . LYS C 1 179 ? 154.447 185.079 220.570 1.00 68.26 179 LYS E CA 1
ATOM 10552 C C . LYS C 1 179 ? 155.053 185.227 219.184 1.00 68.26 179 LYS E C 1
ATOM 10553 O O . LYS C 1 179 ? 154.790 186.208 218.484 1.00 68.26 179 LYS E O 1
ATOM 10559 N N . GLN C 1 180 ? 155.867 184.248 218.795 1.00 62.11 180 GLN E N 1
ATOM 10560 C CA . GLN C 1 180 ? 156.472 184.235 217.464 1.00 62.11 180 GLN E CA 1
ATOM 10561 C C . GLN C 1 180 ? 156.645 182.772 217.056 1.00 62.11 180 GLN E C 1
ATOM 10562 O O . GLN C 1 180 ? 157.639 182.132 217.406 1.00 62.11 180 GLN E O 1
ATOM 10568 N N . GLU C 1 181 ? 155.670 182.253 216.313 1.00 66.58 181 GLU E N 1
ATOM 10569 C CA . GLU C 1 181 ? 155.727 180.894 215.790 1.00 66.58 181 GLU E CA 1
ATOM 10570 C C . GLU C 1 181 ? 155.994 180.937 214.289 1.00 66.58 181 GLU E C 1
ATOM 10571 O O . GLU C 1 181 ? 155.206 181.496 213.518 1.00 66.58 181 GLU E O 1
ATOM 10577 N N . ILE C 1 182 ? 157.141 180.397 213.888 1.00 64.31 182 ILE E N 1
ATOM 10578 C CA . ILE C 1 182 ? 157.538 180.324 212.489 1.00 64.31 182 ILE E CA 1
ATOM 10579 C C . ILE C 1 182 ? 157.561 178.858 212.081 1.00 64.31 182 ILE E C 1
ATOM 10580 O O . ILE C 1 182 ? 157.961 177.991 212.865 1.00 64.31 182 ILE E O 1
ATOM 10585 N N . THR C 1 183 ? 157.091 178.574 210.870 1.00 63.21 183 THR E N 1
ATOM 10586 C CA . THR C 1 183 ? 156.924 177.203 210.410 1.00 63.21 183 THR E CA 1
ATOM 10587 C C . THR C 1 183 ? 157.499 177.059 209.011 1.00 63.21 183 THR E C 1
ATOM 10588 O O . THR C 1 183 ? 157.584 178.031 208.258 1.00 63.21 183 THR E O 1
ATOM 10592 N N . ILE C 1 184 ? 157.901 175.836 208.673 1.00 59.69 184 ILE E N 1
ATOM 10593 C CA . ILE C 1 184 ? 158.347 175.479 207.331 1.00 59.69 184 ILE E CA 1
ATOM 10594 C C . ILE C 1 184 ? 157.706 174.152 206.952 1.00 59.69 184 ILE E C 1
ATOM 10595 O O . ILE C 1 184 ? 157.819 173.172 207.694 1.00 59.69 184 ILE E O 1
ATOM 10600 N N . ASN C 1 185 ? 157.031 174.123 205.806 1.00 58.26 185 ASN E N 1
ATOM 10601 C CA . ASN C 1 185 ? 156.400 172.918 205.285 1.00 58.26 185 ASN E CA 1
ATOM 10602 C C . ASN C 1 185 ? 157.175 172.455 204.060 1.00 58.26 185 ASN E C 1
ATOM 10603 O O . ASN C 1 185 ? 157.272 173.189 203.071 1.00 58.26 185 ASN E O 1
ATOM 10608 N N . ILE C 1 186 ? 157.720 171.244 204.124 1.00 57.63 186 ILE E N 1
ATOM 10609 C CA . ILE C 1 186 ? 158.607 170.712 203.095 1.00 57.63 186 ILE E CA 1
ATOM 10610 C C . ILE C 1 186 ? 157.874 169.609 202.344 1.00 57.63 186 ILE E C 1
ATOM 10611 O O . ILE C 1 186 ? 157.603 168.544 202.906 1.00 57.63 186 ILE E O 1
ATOM 10616 N N . LYS C 1 187 ? 157.580 169.844 201.069 1.00 54.85 187 LYS E N 1
ATOM 10617 C CA . LYS C 1 187 ? 156.957 168.818 200.253 1.00 54.85 187 LYS E CA 1
ATOM 10618 C C . LYS C 1 187 ? 157.815 168.538 199.028 1.00 54.85 187 LYS E C 1
ATOM 10619 O O . LYS C 1 187 ? 158.355 169.471 198.425 1.00 54.85 187 LYS E O 1
ATOM 10625 N N . PRO C 1 188 ? 157.952 167.278 198.628 1.00 53.85 188 PRO E N 1
ATOM 10626 C CA . PRO C 1 188 ? 158.818 166.949 197.495 1.00 53.85 188 PRO E CA 1
ATOM 10627 C C . PRO C 1 188 ? 158.106 167.210 196.175 1.00 53.85 188 PRO E C 1
ATOM 10628 O O . PRO C 1 188 ? 156.890 167.386 196.113 1.00 53.85 188 PRO E O 1
ATOM 10632 N N . ILE C 1 189 ? 158.898 167.227 195.105 1.00 50.09 189 ILE E N 1
ATOM 10633 C CA . ILE C 1 189 ? 158.393 167.416 193.752 1.00 50.09 189 ILE E CA 1
ATOM 10634 C C . ILE C 1 189 ? 158.877 166.253 192.900 1.00 50.09 189 ILE E C 1
ATOM 10635 O O . ILE C 1 189 ? 160.077 165.963 192.863 1.00 50.09 189 ILE E O 1
ATOM 10640 N N . ASN C 1 190 ? 157.943 165.593 192.222 1.00 51.56 190 ASN E N 1
ATOM 10641 C CA . ASN C 1 190 ? 158.196 164.315 191.571 1.00 51.56 190 ASN E CA 1
ATOM 10642 C C . ASN C 1 190 ? 158.804 164.503 190.180 1.00 51.56 190 ASN E C 1
ATOM 10643 O O . ASN C 1 190 ? 159.304 165.572 189.823 1.00 51.56 190 ASN E O 1
ATOM 10648 N N . LYS C 1 191 ? 158.783 163.419 189.399 1.00 52.34 191 LYS E N 1
ATOM 10649 C CA . LYS C 1 191 ? 159.251 163.442 188.016 1.00 52.34 191 LYS E CA 1
ATOM 10650 C C . LYS C 1 191 ? 158.437 164.394 187.152 1.00 52.34 191 LYS E C 1
ATOM 10651 O O . LYS C 1 191 ? 158.999 165.167 186.369 1.00 52.34 191 LYS E O 1
ATOM 10657 N N . ASN C 1 192 ? 157.112 164.354 187.275 1.00 53.34 192 ASN E N 1
ATOM 10658 C CA . ASN C 1 192 ? 156.232 165.122 186.407 1.00 53.34 192 ASN E CA 1
ATOM 10659 C C . ASN C 1 192 ? 155.871 166.477 186.989 1.00 53.34 192 ASN E C 1
ATOM 10660 O O . ASN C 1 192 ? 154.860 167.059 186.576 1.00 53.34 192 ASN E O 1
ATOM 10665 N N . PHE C 1 193 ? 156.666 166.966 187.954 1.00 52.03 193 PHE E N 1
ATOM 10666 C CA . PHE C 1 193 ? 156.565 168.319 188.516 1.00 52.03 193 PHE E CA 1
ATOM 10667 C C . PHE C 1 193 ? 155.212 168.557 189.187 1.00 52.03 193 PHE E C 1
ATOM 10668 O O . PHE C 1 193 ? 154.528 169.551 188.941 1.00 52.03 193 PHE E O 1
ATOM 10676 N N . GLU C 1 194 ? 154.836 167.615 190.048 1.00 54.65 194 GLU E N 1
ATOM 10677 C CA . GLU C 1 194 ? 153.626 167.692 190.854 1.00 54.65 194 GLU E CA 1
ATOM 10678 C C . GLU C 1 194 ? 154.026 167.494 192.308 1.00 54.65 194 GLU E C 1
ATOM 10679 O O . GLU C 1 194 ? 155.210 167.596 192.640 1.00 54.65 194 GLU E O 1
ATOM 10685 N N . LEU C 1 195 ? 153.073 167.209 193.187 1.00 56.03 195 LEU E N 1
ATOM 10686 C CA . LEU C 1 195 ? 153.377 167.031 194.597 1.00 56.03 195 LEU E CA 1
ATOM 10687 C C . LEU C 1 195 ? 153.040 165.618 195.047 1.00 56.03 195 LEU E C 1
ATOM 10688 O O . LEU C 1 195 ? 151.982 165.080 194.707 1.00 56.03 195 LEU E O 1
ATOM 10693 N N . GLU C 1 196 ? 153.951 165.025 195.811 1.00 61.56 196 GLU E N 1
ATOM 10694 C CA . GLU C 1 196 ? 153.750 163.716 196.413 1.00 61.56 196 GLU E CA 1
ATOM 10695 C C . GLU C 1 196 ? 153.090 163.890 197.782 1.00 61.56 196 GLU E C 1
ATOM 10696 O O . GLU C 1 196 ? 152.643 164.983 198.137 1.00 61.56 196 GLU E O 1
ATOM 10702 N N . ASP C 1 197 ? 153.017 162.817 198.563 1.00 66.64 197 ASP E N 1
ATOM 10703 C CA . ASP C 1 197 ? 152.607 162.879 199.958 1.00 66.64 197 ASP E CA 1
ATOM 10704 C C . ASP C 1 197 ? 153.692 162.249 200.815 1.00 66.64 197 ASP E C 1
ATOM 10705 O O . ASP C 1 197 ? 154.106 161.113 200.562 1.00 66.64 197 ASP E O 1
ATOM 10710 N N . ILE C 1 198 ? 154.156 162.987 201.816 1.00 66.48 198 ILE E N 1
ATOM 10711 C CA . ILE C 1 198 ? 155.185 162.488 202.714 1.00 66.48 198 ILE E CA 1
ATOM 10712 C C . ILE C 1 198 ? 154.574 161.528 203.727 1.00 66.48 198 ILE E C 1
ATOM 10713 O O . ILE C 1 198 ? 154.192 160.408 203.389 1.00 66.48 198 ILE E O 1
ATOM 10715 N N . HIS C 1 211 ? 153.049 165.264 209.070 1.00 78.04 211 HIS E N 1
ATOM 10716 C CA . HIS C 1 211 ? 151.781 165.407 208.362 1.00 78.04 211 HIS E CA 1
ATOM 10717 C C . HIS C 1 211 ? 151.979 165.990 206.968 1.00 78.04 211 HIS E C 1
ATOM 10718 O O . HIS C 1 211 ? 152.013 167.213 206.805 1.00 78.04 211 HIS E O 1
ATOM 10725 N N . ASN C 1 212 ? 152.158 165.095 205.987 1.00 74.11 212 ASN E N 1
ATOM 10726 C CA . ASN C 1 212 ? 152.297 165.389 204.554 1.00 74.11 212 ASN E CA 1
ATOM 10727 C C . ASN C 1 212 ? 153.518 166.250 204.224 1.00 74.11 212 ASN E C 1
ATOM 10728 O O . ASN C 1 212 ? 153.644 166.734 203.094 1.00 74.11 212 ASN E O 1
ATOM 10733 N N . SER C 1 213 ? 154.429 166.431 205.170 1.00 70.61 213 SER E N 1
ATOM 10734 C CA . SER C 1 213 ? 155.498 167.421 205.087 1.00 70.61 213 SER E CA 1
ATOM 10735 C C . SER C 1 213 ? 156.500 167.123 206.195 1.00 70.61 213 SER E C 1
ATOM 10736 O O . SER C 1 213 ? 156.470 166.051 206.810 1.00 70.61 213 SER E O 1
ATOM 10739 N N . LEU C 1 214 ? 157.410 168.069 206.434 1.00 66.86 214 LEU E N 1
ATOM 10740 C CA . LEU C 1 214 ? 158.275 168.063 207.615 1.00 66.86 214 LEU E CA 1
ATOM 10741 C C . LEU C 1 214 ? 158.066 169.404 208.309 1.00 66.86 214 LEU E C 1
ATOM 10742 O O . LEU C 1 214 ? 158.797 170.363 208.059 1.00 66.86 214 LEU E O 1
ATOM 10747 N N . THR C 1 215 ? 157.062 169.461 209.181 1.00 66.32 215 THR E N 1
ATOM 10748 C CA . THR C 1 215 ? 156.696 170.713 209.828 1.00 66.32 215 THR E CA 1
ATOM 10749 C C . THR C 1 215 ? 157.730 171.102 210.869 1.00 66.32 215 THR E C 1
ATOM 10750 O O . THR C 1 215 ? 158.138 170.282 211.696 1.00 66.32 215 THR E O 1
ATOM 10754 N N . LEU C 1 216 ? 158.143 172.360 210.834 1.00 62.35 216 LEU E N 1
ATOM 10755 C CA . LEU C 1 216 ? 159.048 172.912 211.823 1.00 62.35 216 LEU E CA 1
ATOM 10756 C C . LEU C 1 216 ? 158.285 173.890 212.705 1.00 62.35 216 LEU E C 1
ATOM 10757 O O . LEU C 1 216 ? 157.291 174.486 212.287 1.00 62.35 216 LEU E O 1
ATOM 10762 N N . LYS C 1 217 ? 158.762 174.042 213.934 1.00 62.64 217 LYS E N 1
ATOM 10763 C CA . LYS C 1 217 ? 157.943 174.462 215.065 1.00 62.64 217 LYS E CA 1
ATOM 10764 C C . LYS C 1 217 ? 158.778 175.299 216.019 1.00 62.64 217 LYS E C 1
ATOM 10765 O O . LYS C 1 217 ? 159.624 176.080 215.570 1.00 62.64 217 LYS E O 1
ATOM 10771 N N . ASN C 1 218 ? 158.421 175.245 217.317 1.00 66.52 218 ASN E N 1
ATOM 10772 C CA . ASN C 1 218 ? 159.189 175.717 218.468 1.00 66.52 218 ASN E CA 1
ATOM 10773 C C . ASN C 1 218 ? 160.630 175.264 218.254 1.00 66.52 218 ASN E C 1
ATOM 10774 O O . ASN C 1 218 ? 160.938 174.078 218.428 1.00 66.52 218 ASN E O 1
ATOM 10779 N N . PRO C 1 219 ? 161.543 176.213 217.956 1.00 64.89 219 PRO E N 1
ATOM 10780 C CA . PRO C 1 219 ? 162.581 175.999 216.932 1.00 64.89 219 PRO E CA 1
ATOM 10781 C C . PRO C 1 219 ? 163.438 174.745 216.961 1.00 64.89 219 PRO E C 1
ATOM 10782 O O . PRO C 1 219 ? 164.179 174.478 217.909 1.00 64.89 219 PRO E O 1
ATOM 10786 N N . HIS C 1 220 ? 163.303 173.965 215.892 1.00 59.52 220 HIS E N 1
ATOM 10787 C CA . HIS C 1 220 ? 164.366 173.105 215.403 1.00 59.52 220 HIS E CA 1
ATOM 10788 C C . HIS C 1 220 ? 165.300 173.848 214.462 1.00 59.52 220 HIS E C 1
ATOM 10789 O O . HIS C 1 220 ? 166.279 173.262 213.991 1.00 59.52 220 HIS E O 1
ATOM 10796 N N . ILE C 1 221 ? 165.012 175.113 214.173 1.00 54.44 221 ILE E N 1
ATOM 10797 C CA . ILE C 1 221 ? 165.714 175.874 213.146 1.00 54.44 221 ILE E CA 1
ATOM 10798 C C . ILE C 1 221 ? 166.794 176.725 213.793 1.00 54.44 221 ILE E C 1
ATOM 10799 O O . ILE C 1 221 ? 166.512 177.524 214.692 1.00 54.44 221 ILE E O 1
ATOM 10804 N N . GLU C 1 222 ? 168.032 176.563 213.329 1.00 58.62 222 GLU E N 1
ATOM 10805 C CA . GLU C 1 222 ? 169.119 177.387 213.841 1.00 58.62 222 GLU E CA 1
ATOM 10806 C C . GLU C 1 222 ? 169.121 178.766 213.198 1.00 58.62 222 GLU E C 1
ATOM 10807 O O . GLU C 1 222 ? 169.066 179.787 213.890 1.00 58.62 222 GLU E O 1
ATOM 10813 N N . LYS C 1 223 ? 169.178 178.816 211.872 1.00 50.52 223 LYS E N 1
ATOM 10814 C CA . LYS C 1 223 ? 169.392 180.077 211.179 1.00 50.52 223 LYS E CA 1
ATOM 10815 C C . LYS C 1 223 ? 168.743 180.031 209.808 1.00 50.52 223 LYS E C 1
ATOM 10816 O O . LYS C 1 223 ? 168.950 179.073 209.058 1.00 50.52 223 LYS E O 1
ATOM 10822 N N . LEU C 1 224 ? 167.967 181.061 209.481 1.00 49.02 224 LEU E N 1
ATOM 10823 C CA . LEU C 1 224 ? 167.446 181.226 208.133 1.00 49.02 224 LEU E CA 1
ATOM 10824 C C . LEU C 1 224 ? 167.692 182.657 207.684 1.00 49.02 224 LEU E C 1
ATOM 10825 O O . LEU C 1 224 ? 167.363 183.606 208.401 1.00 49.02 224 LEU E O 1
ATOM 10830 N N . GLU C 1 225 ? 168.300 182.803 206.515 1.00 48.73 225 GLU E N 1
ATOM 10831 C CA . GLU C 1 225 ? 168.494 184.091 205.873 1.00 48.73 225 GLU E CA 1
ATOM 10832 C C . GLU C 1 225 ? 167.481 184.193 204.749 1.00 48.73 225 GLU E C 1
ATOM 10833 O O . GLU C 1 225 ? 167.354 183.262 203.951 1.00 48.73 225 GLU E O 1
ATOM 10839 N N . VAL C 1 226 ? 166.736 185.292 204.702 1.00 45.76 226 VAL E N 1
ATOM 10840 C CA . VAL C 1 226 ? 165.827 185.568 203.595 1.00 45.76 226 VAL E CA 1
ATOM 10841 C C . VAL C 1 226 ? 166.003 187.022 203.199 1.00 45.76 226 VAL E C 1
ATOM 10842 O O . VAL C 1 226 ? 165.725 187.919 204.000 1.00 45.76 226 VAL E O 1
ATOM 10846 N N . CYS C 1 227 ? 166.457 187.257 201.975 1.00 45.39 227 CYS E N 1
ATOM 10847 C CA . CYS C 1 227 ? 166.370 188.570 201.359 1.00 45.39 227 CYS E CA 1
ATOM 10848 C C . CYS C 1 227 ? 165.474 188.461 200.138 1.00 45.39 227 CYS E C 1
ATOM 10849 O O . CYS C 1 227 ? 165.434 187.416 199.483 1.00 45.39 227 CYS E O 1
ATOM 10852 N N . GLU C 1 228 ? 164.737 189.526 199.843 1.00 48.79 228 GLU E N 1
ATOM 10853 C CA . GLU C 1 228 ? 163.819 189.493 198.715 1.00 48.79 228 GLU E CA 1
ATOM 10854 C C . GLU C 1 228 ? 163.740 190.849 198.033 1.00 48.79 228 GLU E C 1
ATOM 10855 O O . GLU C 1 228 ? 163.673 191.890 198.692 1.00 48.79 228 GLU E O 1
ATOM 10861 N N . ASN C 1 229 ? 163.790 190.825 196.714 1.00 47.74 229 ASN E N 1
ATOM 10862 C CA . ASN C 1 229 ? 163.562 192.009 195.905 1.00 47.74 229 ASN E CA 1
ATOM 10863 C C . ASN C 1 229 ? 162.082 192.045 195.526 1.00 47.74 229 ASN E C 1
ATOM 10864 O O . ASN C 1 229 ? 161.266 191.327 196.110 1.00 47.74 229 ASN E O 1
ATOM 10869 N N . ILE C 1 230 ? 161.714 192.895 194.568 1.00 46.87 230 ILE E N 1
ATOM 10870 C CA . ILE C 1 230 ? 160.368 192.838 194.007 1.00 46.87 230 ILE E CA 1
ATOM 10871 C C . ILE C 1 230 ? 160.176 191.536 193.238 1.00 46.87 230 ILE E C 1
ATOM 10872 O O . ILE C 1 230 ? 159.146 190.863 193.360 1.00 46.87 230 ILE E O 1
ATOM 10877 N N . TYR C 1 231 ? 161.183 191.146 192.458 1.00 44.95 231 TYR E N 1
ATOM 10878 C CA . TYR C 1 231 ? 161.022 190.016 191.552 1.00 44.95 231 TYR E CA 1
ATOM 10879 C C . TYR C 1 231 ? 161.193 188.668 192.247 1.00 44.95 231 TYR E C 1
ATOM 10880 O O . TYR C 1 231 ? 160.482 187.715 191.916 1.00 44.95 231 TYR E O 1
ATOM 10889 N N . GLY C 1 232 ? 162.114 188.547 193.203 1.00 45.16 232 GLY E N 1
ATOM 10890 C CA . GLY C 1 232 ? 162.447 187.224 193.686 1.00 45.16 232 GLY E CA 1
ATOM 10891 C C . GLY C 1 232 ? 162.989 187.194 195.098 1.00 45.16 232 GLY E C 1
ATOM 10892 O O . GLY C 1 232 ? 163.115 188.221 195.764 1.00 45.16 232 GLY E O 1
ATOM 10893 N N . ILE C 1 233 ? 163.312 185.980 195.546 1.00 44.04 233 ILE E N 1
ATOM 10894 C CA . ILE C 1 233 ? 163.790 185.707 196.896 1.00 44.04 233 ILE E CA 1
ATOM 10895 C C . ILE C 1 233 ? 165.079 184.909 196.788 1.00 44.04 233 ILE E C 1
ATOM 10896 O O . ILE C 1 233 ? 165.144 183.937 196.030 1.00 44.04 233 ILE E O 1
ATOM 10901 N N . ASN C 1 234 ? 166.104 185.319 197.526 1.00 43.89 234 ASN E N 1
ATOM 10902 C CA . ASN C 1 234 ? 167.286 184.499 197.741 1.00 43.89 234 ASN E CA 1
ATOM 10903 C C . ASN C 1 234 ? 167.374 184.134 199.217 1.00 43.89 234 ASN E C 1
ATOM 10904 O O . ASN C 1 234 ? 166.508 184.493 200.017 1.00 43.89 234 ASN E O 1
ATOM 10909 N N . GLY C 1 235 ? 168.428 183.408 199.582 1.00 43.05 235 GLY E N 1
ATOM 10910 C CA . GLY C 1 235 ? 168.674 183.138 200.987 1.00 43.05 235 GLY E CA 1
ATOM 10911 C C . GLY C 1 235 ? 168.928 181.691 201.355 1.00 43.05 235 GLY E C 1
ATOM 10912 O O . GLY C 1 235 ? 168.754 180.800 200.524 1.00 43.05 235 GLY E O 1
ATOM 10913 N N . TRP C 1 236 ? 169.360 181.439 202.591 1.00 45.62 236 TRP E N 1
ATOM 10914 C CA . TRP C 1 236 ? 169.750 180.107 203.037 1.00 45.62 236 TRP E CA 1
ATOM 10915 C C . TRP C 1 236 ? 168.913 179.690 204.241 1.00 45.62 236 TRP E C 1
ATOM 10916 O O . TRP C 1 236 ? 168.037 180.423 204.701 1.00 45.62 236 TRP E O 1
ATOM 10927 N N . LEU C 1 237 ? 169.217 178.504 204.771 1.00 45.54 237 LEU E N 1
ATOM 10928 C CA . LEU C 1 237 ? 168.446 177.882 205.841 1.00 45.54 237 LEU E CA 1
ATOM 10929 C C . LEU C 1 237 ? 169.329 176.890 206.588 1.00 45.54 237 LEU E C 1
ATOM 10930 O O . LEU C 1 237 ? 170.231 176.296 205.995 1.00 45.54 237 LEU E O 1
ATOM 10935 N N . THR C 1 238 ? 169.079 176.722 207.887 1.00 49.48 238 THR E N 1
ATOM 10936 C CA . THR C 1 238 ? 169.800 175.737 208.690 1.00 49.48 238 THR E CA 1
ATOM 10937 C C . THR C 1 238 ? 168.908 175.259 209.825 1.00 49.48 238 THR E C 1
ATOM 10938 O O . THR C 1 238 ? 168.510 176.060 210.674 1.00 49.48 238 THR E O 1
ATOM 10942 N N . PHE C 1 239 ? 168.612 173.961 209.855 1.00 49.97 239 PHE E N 1
ATOM 10943 C CA . PHE C 1 239 ? 167.738 173.399 210.879 1.00 49.97 239 PHE E CA 1
ATOM 10944 C C . PHE C 1 239 ? 168.327 172.079 211.365 1.00 49.97 239 PHE E C 1
ATOM 10945 O O . PHE C 1 239 ? 169.399 171.656 210.925 1.00 49.97 239 PHE E O 1
ATOM 10953 N N . ASP C 1 240 ? 167.609 171.418 212.273 1.00 52.75 240 ASP E N 1
ATOM 10954 C CA . ASP C 1 240 ? 168.098 170.223 212.945 1.00 52.75 240 ASP E CA 1
ATOM 10955 C C . ASP C 1 240 ? 167.016 169.156 212.983 1.00 52.75 240 ASP E C 1
ATOM 10956 O O . ASP C 1 240 ? 165.824 169.462 213.047 1.00 52.75 240 ASP E O 1
ATOM 10961 N N . LEU C 1 241 ? 167.451 167.898 212.955 1.00 52.90 241 LEU E N 1
ATOM 10962 C CA . LEU C 1 241 ? 166.559 166.752 213.060 1.00 52.90 241 LEU E CA 1
ATOM 10963 C C . LEU C 1 241 ? 167.269 165.646 213.825 1.00 52.90 241 LEU E C 1
ATOM 10964 O O . LEU C 1 241 ? 168.474 165.714 214.079 1.00 52.90 241 LEU E O 1
ATOM 10969 N N . ALA C 1 242 ? 166.502 164.617 214.184 1.00 57.24 242 ALA E N 1
ATOM 10970 C CA . ALA C 1 242 ? 167.023 163.436 214.866 1.00 57.24 242 ALA E CA 1
ATOM 10971 C C . ALA C 1 242 ? 166.031 162.298 214.669 1.00 57.24 242 ALA E C 1
ATOM 10972 O O . ALA C 1 242 ? 164.837 162.490 214.915 1.00 57.24 242 ALA E O 1
ATOM 10974 N N . TYR C 1 243 ? 166.503 161.121 214.245 1.00 58.84 243 TYR E N 1
ATOM 10975 C CA . TYR C 1 243 ? 167.916 160.759 214.120 1.00 58.84 243 TYR E CA 1
ATOM 10976 C C . TYR C 1 243 ? 168.138 159.816 212.936 1.00 58.84 243 TYR E C 1
ATOM 10977 O O . TYR C 1 243 ? 167.286 159.693 212.059 1.00 58.84 243 TYR E O 1
ATOM 10979 N N . ILE C 1 244 ? 169.298 159.161 212.921 1.00 64.62 244 ILE E N 1
ATOM 10980 C CA . ILE C 1 244 ? 169.706 158.252 211.853 1.00 64.62 244 ILE E CA 1
ATOM 10981 C C . ILE C 1 244 ? 169.631 156.821 212.372 1.00 64.62 244 ILE E C 1
ATOM 10982 O O . ILE C 1 244 ? 169.997 156.565 213.525 1.00 64.62 244 ILE E O 1
ATOM 10984 N N . ASN C 1 245 ? 169.163 155.880 211.540 1.00 66.24 245 ASN E N 1
ATOM 10985 C CA . ASN C 1 245 ? 168.654 156.070 210.173 1.00 66.24 245 ASN E CA 1
ATOM 10986 C C . ASN C 1 245 ? 167.227 155.554 210.021 1.00 66.24 245 ASN E C 1
ATOM 10987 O O . ASN C 1 245 ? 166.876 154.528 210.598 1.00 66.24 245 ASN E O 1
ATOM 10992 N N . ASN C 1 246 ? 166.420 156.250 209.220 1.00 67.27 246 ASN E N 1
ATOM 10993 C CA . ASN C 1 246 ? 165.032 155.872 208.994 1.00 67.27 246 ASN E CA 1
ATOM 10994 C C . ASN C 1 246 ? 164.611 156.260 207.583 1.00 67.27 246 ASN E C 1
ATOM 10995 O O . ASN C 1 246 ? 165.165 157.179 206.976 1.00 67.27 246 ASN E O 1
ATOM 11000 N N . HIS C 1 247 ? 163.594 155.552 207.082 1.00 66.18 247 HIS E N 1
ATOM 11001 C CA . HIS C 1 247 ? 163.151 155.715 205.699 1.00 66.18 247 HIS E CA 1
ATOM 11002 C C . HIS C 1 247 ? 162.427 157.034 205.468 1.00 66.18 247 HIS E C 1
ATOM 11003 O O . HIS C 1 247 ? 162.286 157.461 204.317 1.00 66.18 247 HIS E O 1
ATOM 11010 N N . LYS C 1 248 ? 161.946 157.677 206.532 1.00 68.68 248 LYS E N 1
ATOM 11011 C CA . LYS C 1 248 ? 161.098 158.853 206.377 1.00 68.68 248 LYS E CA 1
ATOM 11012 C C . LYS C 1 248 ? 161.863 160.071 205.873 1.00 68.68 248 LYS E C 1
ATOM 11013 O O . LYS C 1 248 ? 161.246 160.998 205.339 1.00 68.68 248 LYS E O 1
ATOM 11019 N N . ASP C 1 249 ? 163.188 160.089 206.022 1.00 62.34 249 ASP E N 1
ATOM 11020 C CA . ASP C 1 249 ? 163.995 161.245 205.659 1.00 62.34 249 ASP E CA 1
ATOM 11021 C C . ASP C 1 249 ? 165.044 160.919 204.601 1.00 62.34 249 ASP E C 1
ATOM 11022 O O . ASP C 1 249 ? 165.993 161.686 204.422 1.00 62.34 249 ASP E O 1
ATOM 11027 N N . PHE C 1 250 ? 164.898 159.793 203.905 1.00 64.09 250 PHE E N 1
ATOM 11028 C CA . PHE C 1 250 ? 165.831 159.425 202.846 1.00 64.09 250 PHE E CA 1
ATOM 11029 C C . PHE C 1 250 ? 165.649 160.284 201.606 1.00 64.09 250 PHE E C 1
ATOM 11030 O O . PHE C 1 250 ? 166.589 160.953 201.169 1.00 64.09 250 PHE E O 1
ATOM 11038 N N . ASN C 1 251 ? 164.441 160.252 201.036 1.00 61.25 251 ASN E N 1
ATOM 11039 C CA . ASN C 1 251 ? 164.211 160.818 199.710 1.00 61.25 251 ASN E CA 1
ATOM 11040 C C . ASN C 1 251 ? 164.353 162.334 199.691 1.00 61.25 251 ASN E C 1
ATOM 11041 O O . ASN C 1 251 ? 164.810 162.895 198.691 1.00 61.25 251 ASN E O 1
ATOM 11046 N N . PHE C 1 252 ? 163.974 163.006 200.772 1.00 61.30 252 PHE E N 1
ATOM 11047 C CA . PHE C 1 252 ? 164.063 164.459 200.846 1.00 61.30 252 PHE E CA 1
ATOM 11048 C C . PHE C 1 252 ? 165.482 164.993 200.770 1.00 61.30 252 PHE E C 1
ATOM 11049 O O . PHE C 1 252 ? 165.847 165.681 199.814 1.00 61.30 252 PHE E O 1
ATOM 11057 N N . LEU C 1 253 ? 166.291 164.667 201.771 1.00 55.19 253 LEU E N 1
ATOM 11058 C CA . LEU C 1 253 ? 167.503 165.420 202.053 1.00 55.19 253 LEU E CA 1
ATOM 11059 C C . LEU C 1 253 ? 168.767 164.577 201.946 1.00 55.19 253 LEU E C 1
ATOM 11060 O O . LEU C 1 253 ? 169.786 164.913 202.557 1.00 55.19 253 LEU E O 1
ATOM 11065 N N . LEU C 1 254 ? 168.727 163.488 201.191 1.00 54.89 254 LEU E N 1
ATOM 11066 C CA . LEU C 1 254 ? 169.908 162.667 200.968 1.00 54.89 254 LEU E CA 1
ATOM 11067 C C . LEU C 1 254 ? 170.128 162.409 199.484 1.00 54.89 254 LEU E C 1
ATOM 11068 O O . LEU C 1 254 ? 170.724 161.401 199.103 1.00 54.89 254 LEU E O 1
ATOM 11073 N N . SER C 1 255 ? 169.635 163.305 198.632 1.00 56.71 255 SER E N 1
ATOM 11074 C CA . SER C 1 255 ? 169.792 163.140 197.208 1.00 56.71 255 SER E CA 1
ATOM 11075 C C . SER C 1 255 ? 169.809 164.515 196.560 1.00 56.71 255 SER E C 1
ATOM 11076 O O . SER C 1 255 ? 168.984 165.366 196.922 1.00 56.71 255 SER E O 1
ATOM 11079 N N . PRO C 1 256 ? 170.720 164.770 195.629 1.00 55.12 256 PRO E N 1
ATOM 11080 C CA . PRO C 1 256 ? 170.616 165.978 194.813 1.00 55.12 256 PRO E CA 1
ATOM 11081 C C . PRO C 1 256 ? 169.561 165.797 193.734 1.00 55.12 256 PRO E C 1
ATOM 11082 O O . PRO C 1 256 ? 169.001 164.714 193.553 1.00 55.12 256 PRO E O 1
ATOM 11086 N N . ASN C 1 257 ? 169.288 166.902 193.033 1.00 54.94 257 ASN E N 1
ATOM 11087 C CA . ASN C 1 257 ? 1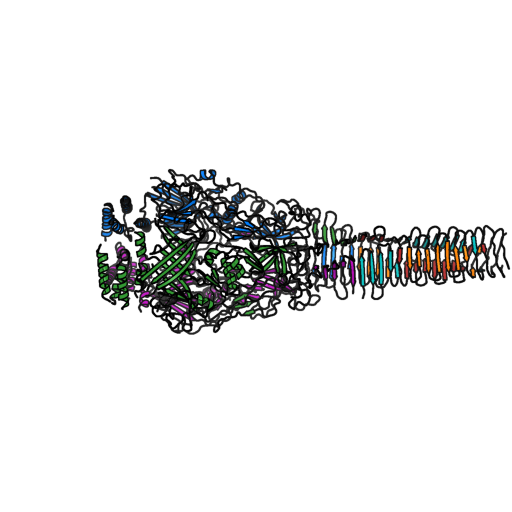68.399 166.956 191.866 1.00 54.94 257 ASN E CA 1
ATOM 11088 C C . ASN C 1 257 ? 166.975 166.505 192.176 1.00 54.94 257 ASN E C 1
ATOM 11089 O O . ASN C 1 257 ? 166.314 165.900 191.332 1.00 54.94 257 ASN E O 1
ATOM 11094 N N . GLN C 1 258 ? 166.485 166.773 193.382 1.00 52.31 258 GLN E N 1
ATOM 11095 C CA . GLN C 1 258 ? 165.069 166.592 193.675 1.00 52.31 258 GLN E CA 1
ATOM 11096 C C . GLN C 1 258 ? 164.509 167.898 194.214 1.00 52.31 258 GLN E C 1
ATOM 11097 O O . GLN C 1 258 ? 164.970 168.375 195.264 1.00 52.31 258 GLN E O 1
ATOM 11103 N N . PRO C 1 259 ? 163.550 168.516 193.535 1.00 50.17 259 PRO E N 1
ATOM 11104 C CA . PRO C 1 259 ? 163.033 169.804 193.998 1.00 50.17 259 PRO E CA 1
ATOM 11105 C C . PRO C 1 259 ? 162.198 169.664 195.258 1.00 50.17 259 PRO E C 1
ATOM 11106 O O . PRO C 1 259 ? 161.688 168.591 195.584 1.00 50.17 259 PRO E O 1
ATOM 11110 N N . ILE C 1 260 ? 162.081 170.778 195.979 1.00 49.91 260 ILE E N 1
ATOM 11111 C CA . ILE C 1 260 ? 161.502 170.830 197.317 1.00 49.91 260 ILE E CA 1
ATOM 11112 C C . ILE C 1 260 ? 160.708 172.125 197.438 1.00 49.91 260 ILE E C 1
ATOM 11113 O O . ILE C 1 260 ? 161.254 173.205 197.200 1.00 49.91 260 ILE E O 1
ATOM 11118 N N . LEU C 1 261 ? 159.430 172.030 197.802 1.00 51.79 261 LEU E N 1
ATOM 11119 C CA . LEU C 1 261 ? 158.696 173.225 198.202 1.00 51.79 261 LEU E CA 1
ATOM 11120 C C . LEU C 1 261 ? 159.026 173.608 199.635 1.00 51.79 261 LEU E C 1
ATOM 11121 O O . LEU C 1 261 ? 159.239 172.749 200.493 1.00 51.79 261 LEU E O 1
ATOM 11126 N N . LEU C 1 262 ? 159.048 174.911 199.892 1.00 52.24 262 LEU E N 1
ATOM 11127 C CA . LEU C 1 262 ? 159.269 175.451 201.225 1.00 52.24 262 LEU E CA 1
ATOM 11128 C C . LEU C 1 262 ? 158.194 176.490 201.487 1.00 52.24 262 LEU E C 1
ATOM 11129 O O . LEU C 1 262 ? 158.181 177.541 200.840 1.00 52.24 262 LEU E O 1
ATOM 11134 N N . ASP C 1 263 ? 157.296 176.203 202.422 1.00 56.18 263 ASP E N 1
ATOM 11135 C CA . ASP C 1 263 ? 156.205 177.107 202.769 1.00 56.18 263 ASP E CA 1
ATOM 11136 C C . ASP C 1 263 ? 156.496 177.697 204.139 1.00 56.18 263 ASP E C 1
ATOM 11137 O O . ASP C 1 263 ? 156.366 177.009 205.155 1.00 56.18 263 ASP E O 1
ATOM 11142 N N . ILE C 1 264 ? 156.868 178.971 204.168 1.00 56.21 264 ILE E N 1
ATOM 11143 C CA . ILE C 1 264 ? 157.221 179.660 205.402 1.00 56.21 264 ILE E CA 1
ATOM 11144 C C . ILE C 1 264 ? 156.023 180.475 205.858 1.00 56.21 264 ILE E C 1
ATOM 11145 O O . ILE C 1 264 ? 155.473 181.265 205.084 1.00 56.21 264 ILE E O 1
ATOM 11150 N N . GLN C 1 265 ? 155.609 180.283 207.109 1.00 58.90 265 GLN E N 1
ATOM 11151 C CA . GLN C 1 265 ? 154.504 181.035 207.689 1.00 58.90 265 GLN E CA 1
ATOM 11152 C C . GLN C 1 265 ? 154.964 181.608 209.018 1.00 58.90 265 GLN E C 1
ATOM 11153 O O . GLN C 1 265 ? 155.279 180.854 209.944 1.00 58.90 265 GLN E O 1
ATOM 11159 N N . ILE C 1 266 ? 155.005 182.933 209.107 1.00 60.64 266 ILE E N 1
ATOM 11160 C CA . ILE C 1 266 ? 155.544 183.649 210.258 1.00 60.64 266 ILE E CA 1
ATOM 11161 C C . ILE C 1 266 ? 154.393 184.379 210.929 1.00 60.64 266 ILE E C 1
ATOM 11162 O O . ILE C 1 266 ? 153.813 185.304 210.345 1.00 60.64 266 ILE E O 1
ATOM 11167 N N . ASN C 1 267 ? 154.062 183.978 212.149 1.00 63.68 267 ASN E N 1
ATOM 11168 C CA . ASN C 1 267 ? 152.995 184.608 212.912 1.00 63.68 267 ASN E CA 1
ATOM 11169 C C . ASN C 1 267 ? 153.591 185.373 214.083 1.00 63.68 267 ASN E C 1
ATOM 11170 O O . ASN C 1 267 ? 154.422 184.836 214.822 1.00 63.68 267 ASN E O 1
ATOM 11175 N N . ASP C 1 268 ? 153.170 186.623 214.245 1.00 69.58 268 ASP E N 1
ATOM 11176 C CA . ASP C 1 268 ? 153.542 187.443 215.387 1.00 69.58 268 ASP E CA 1
ATOM 11177 C C . ASP C 1 268 ? 152.285 187.878 216.123 1.00 69.58 268 ASP E C 1
ATOM 11178 O O . ASP C 1 268 ? 151.186 187.833 215.567 1.00 69.58 268 ASP E O 1
ATOM 11183 N N . SER C 1 269 ? 152.450 188.282 217.378 1.00 68.00 269 SER E N 1
ATOM 11184 C CA . SER C 1 269 ? 151.362 188.840 218.166 1.00 68.00 269 SER E CA 1
ATOM 11185 C C . SER C 1 269 ? 151.936 189.879 219.115 1.00 68.00 269 SER E C 1
ATOM 11186 O O . SER C 1 269 ? 152.903 189.601 219.830 1.00 68.00 269 SER E O 1
ATOM 11189 N N . PHE C 1 270 ? 151.341 191.064 219.123 1.00 65.16 270 PHE E N 1
ATOM 11190 C CA . PHE C 1 270 ? 151.857 192.166 219.925 1.00 65.16 270 PHE E CA 1
ATOM 11191 C C . PHE C 1 270 ? 151.168 192.240 221.284 1.00 65.16 270 PHE E C 1
ATOM 11192 O O . PHE C 1 270 ? 151.357 193.193 222.040 1.00 65.16 270 PHE E O 1
ATOM 11200 N N . HIS C 1 281 ? 146.515 194.603 221.093 1.00 65.54 281 HIS E N 1
ATOM 11201 C CA . HIS C 1 281 ? 147.318 193.483 220.617 1.00 65.54 281 HIS E CA 1
ATOM 11202 C C . HIS C 1 281 ? 146.707 192.884 219.360 1.00 65.54 281 HIS E C 1
ATOM 11203 O O . HIS C 1 281 ? 145.543 192.488 219.351 1.00 65.54 281 HIS E O 1
ATOM 11205 N N . HIS C 1 282 ? 147.506 192.815 218.299 1.00 64.88 282 HIS E N 1
ATOM 11206 C CA . HIS C 1 282 ? 147.027 192.332 217.015 1.00 64.88 282 HIS E CA 1
ATOM 11207 C C . HIS C 1 282 ? 148.152 191.602 216.301 1.00 64.88 282 HIS E C 1
ATOM 11208 O O . HIS C 1 282 ? 149.334 191.813 216.583 1.00 64.88 282 HIS E O 1
ATOM 11215 N N . LYS C 1 283 ? 147.766 190.744 215.363 1.00 65.13 283 LYS E N 1
ATOM 11216 C CA . LYS C 1 283 ? 148.679 189.824 214.703 1.00 65.13 283 LYS E CA 1
ATOM 11217 C C . LYS C 1 283 ? 149.012 190.307 213.300 1.00 65.13 283 LYS E C 1
ATOM 11218 O O . LYS C 1 283 ? 148.191 190.938 212.632 1.00 65.13 283 LYS E O 1
ATOM 11224 N N . ARG C 1 284 ? 150.235 190.009 212.859 1.00 66.07 284 ARG E N 1
ATOM 11225 C CA . ARG C 1 284 ? 150.672 190.302 211.499 1.00 66.07 284 ARG E CA 1
ATOM 11226 C C . ARG C 1 284 ? 151.433 189.115 210.936 1.00 66.07 284 ARG E C 1
ATOM 11227 O O . ARG C 1 284 ? 152.399 188.644 211.542 1.00 66.07 284 ARG E O 1
ATOM 11235 N N . THR C 1 285 ? 150.995 188.647 209.772 1.00 61.48 285 THR E N 1
ATOM 11236 C CA . THR C 1 285 ? 151.481 187.419 209.164 1.00 61.48 285 THR E CA 1
ATOM 11237 C C . THR C 1 285 ? 152.257 187.747 207.901 1.00 61.48 285 THR E C 1
ATOM 11238 O O . THR C 1 285 ? 151.784 188.521 207.064 1.00 61.48 285 THR E O 1
ATOM 11242 N N . THR C 1 286 ? 153.442 187.163 207.764 1.00 58.55 286 THR E N 1
ATOM 11243 C CA . THR C 1 286 ? 154.179 187.173 206.512 1.00 58.55 286 THR E CA 1
ATOM 11244 C C . THR C 1 286 ? 154.326 185.740 206.023 1.00 58.55 286 THR E C 1
ATOM 11245 O O . THR C 1 286 ? 154.399 184.804 206.823 1.00 58.55 286 THR E O 1
ATOM 11249 N N . ARG C 1 287 ? 154.372 185.564 204.705 1.00 57.10 287 ARG E N 1
ATOM 11250 C CA . ARG C 1 287 ? 154.351 184.217 204.152 1.00 57.10 287 ARG E CA 1
ATOM 11251 C C . ARG C 1 287 ? 155.164 184.146 202.871 1.00 57.10 287 ARG E C 1
ATOM 11252 O O . ARG C 1 287 ? 154.973 184.960 201.965 1.00 57.10 287 ARG E O 1
ATOM 11260 N N . PHE C 1 288 ? 156.053 183.157 202.801 1.00 52.11 288 PHE E N 1
ATOM 11261 C CA . PHE C 1 288 ? 156.954 182.948 201.678 1.00 52.11 288 PHE E CA 1
ATOM 11262 C C . PHE C 1 288 ? 156.767 181.543 201.124 1.00 52.11 288 PHE E C 1
ATOM 11263 O O . PHE C 1 288 ? 156.468 180.602 201.865 1.00 52.11 288 PHE E O 1
ATOM 11271 N N . ILE C 1 289 ? 156.937 181.405 199.810 1.00 48.79 289 ILE E N 1
ATOM 11272 C CA . ILE C 1 289 ? 156.934 180.112 199.132 1.00 48.79 289 ILE E CA 1
ATOM 11273 C C . ILE C 1 289 ? 158.147 180.077 198.216 1.00 48.79 289 ILE E C 1
ATOM 11274 O O . ILE C 1 289 ? 158.361 181.008 197.435 1.00 48.79 289 ILE E O 1
ATOM 11279 N N . ALA C 1 290 ? 158.944 179.017 198.310 1.00 46.29 290 ALA E N 1
ATOM 11280 C CA . ALA C 1 290 ? 160.196 178.985 197.573 1.00 46.29 290 ALA E CA 1
ATOM 11281 C C . ALA C 1 290 ? 160.599 177.551 197.270 1.00 46.29 290 ALA E C 1
ATOM 11282 O O . ALA C 1 290 ? 160.291 176.636 198.037 1.00 46.29 290 ALA E O 1
ATOM 11284 N N . ILE C 1 291 ? 161.287 177.368 196.144 1.00 46.65 291 ILE E N 1
ATOM 11285 C CA . ILE C 1 291 ? 161.820 176.075 195.732 1.00 46.65 291 ILE E CA 1
ATOM 11286 C C . ILE C 1 291 ? 163.336 176.147 195.720 1.00 46.65 291 ILE E C 1
ATOM 11287 O O . ILE C 1 291 ? 163.916 177.042 195.094 1.00 46.65 291 ILE E O 1
ATOM 11292 N N . GLY C 1 292 ? 163.981 175.213 196.409 1.00 48.64 292 GLY E N 1
ATOM 11293 C CA . GLY C 1 292 ? 165.423 175.129 196.348 1.00 48.64 292 GLY E CA 1
ATOM 11294 C C . GLY C 1 292 ? 165.935 173.732 196.078 1.00 48.64 292 GLY E C 1
ATOM 11295 O O . GLY C 1 292 ? 165.759 172.834 196.904 1.00 48.64 292 GLY E O 1
ATOM 11296 N N . PHE C 1 293 ? 166.567 173.530 194.927 1.00 52.13 293 PHE E N 1
ATOM 11297 C CA . PHE C 1 293 ? 167.274 172.282 194.684 1.00 52.13 293 PHE E CA 1
ATOM 11298 C C . PHE C 1 293 ? 168.515 172.589 193.870 1.00 52.13 293 PHE E C 1
ATOM 11299 O O . PHE C 1 293 ? 168.508 173.475 193.011 1.00 52.13 293 PHE E O 1
ATOM 11307 N N . ASN C 1 294 ? 169.577 171.843 194.146 1.00 60.68 294 ASN E N 1
ATOM 11308 C CA . ASN C 1 294 ? 170.885 172.171 193.606 1.00 60.68 294 ASN E CA 1
ATOM 11309 C C . ASN C 1 294 ? 171.629 170.884 193.301 1.00 60.68 294 ASN E C 1
ATOM 11310 O O . ASN C 1 294 ? 171.722 170.005 194.161 1.00 60.68 294 ASN E O 1
ATOM 11315 N N . SER C 1 295 ? 172.146 170.777 192.082 1.00 57.52 295 SER E N 1
ATOM 11316 C CA . SER C 1 295 ? 173.058 169.693 191.763 1.00 57.52 295 SER E CA 1
ATOM 11317 C C . SER C 1 295 ? 174.387 169.894 192.478 1.00 57.52 295 SER E C 1
ATOM 11318 O O . SER C 1 295 ? 174.799 171.024 192.757 1.00 57.52 295 SER E O 1
ATOM 11321 N N . ASN C 1 296 ? 175.023 168.768 192.816 1.00 57.93 296 ASN E N 1
ATOM 11322 C CA . ASN C 1 296 ? 176.413 168.694 193.264 1.00 57.93 296 ASN E CA 1
ATOM 11323 C C . ASN C 1 296 ? 176.644 169.407 194.594 1.00 57.93 296 ASN E C 1
ATOM 11324 O O . ASN C 1 296 ? 177.742 169.904 194.850 1.00 57.93 296 ASN E O 1
ATOM 11329 N N . SER C 1 297 ? 175.629 169.460 195.456 1.00 59.69 297 SER E N 1
ATOM 11330 C CA . SER C 1 297 ? 175.790 170.102 196.761 1.00 59.69 297 SER E CA 1
ATOM 11331 C C . SER C 1 297 ? 174.781 169.523 197.736 1.00 59.69 297 SER E C 1
ATOM 11332 O O . SER C 1 297 ? 173.574 169.707 197.557 1.00 59.69 297 SER E O 1
ATOM 11335 N N . ILE C 1 298 ? 175.274 168.827 198.758 1.00 54.34 298 ILE E N 1
ATOM 11336 C CA . ILE C 1 298 ? 174.511 168.478 199.953 1.00 54.34 298 ILE E CA 1
ATOM 11337 C C . ILE C 1 298 ? 175.414 168.742 201.151 1.00 54.34 298 ILE E C 1
ATOM 11338 O O . ILE C 1 298 ? 176.581 168.338 201.152 1.00 54.34 298 ILE E O 1
ATOM 11343 N N . ASP C 1 299 ? 174.891 169.439 202.161 1.00 53.04 299 ASP E N 1
ATOM 11344 C CA . ASP C 1 299 ? 175.655 169.773 203.359 1.00 53.04 299 ASP E CA 1
ATOM 11345 C C . ASP C 1 299 ? 174.916 169.268 204.588 1.00 53.04 299 ASP E C 1
ATOM 11346 O O . ASP C 1 299 ? 173.841 169.776 204.917 1.00 53.04 299 ASP E O 1
ATOM 11351 N N . ILE C 1 300 ? 175.490 168.270 205.261 1.00 49.04 300 ILE E N 1
ATOM 11352 C CA . ILE C 1 300 ? 174.918 167.664 206.462 1.00 49.04 300 ILE E CA 1
ATOM 11353 C C . ILE C 1 300 ? 176.055 167.398 207.439 1.00 49.04 300 ILE E C 1
ATOM 11354 O O . ILE C 1 300 ? 177.045 166.758 207.076 1.00 49.04 300 ILE E O 1
ATOM 11359 N N . HIS C 1 301 ? 175.919 167.873 208.676 1.00 51.93 301 HIS E N 1
ATOM 11360 C CA . HIS C 1 301 ? 176.975 167.758 209.671 1.00 51.93 301 HIS E CA 1
ATOM 11361 C C . HIS C 1 301 ? 176.542 166.860 210.825 1.00 51.93 301 HIS E C 1
ATOM 11362 O O . HIS C 1 301 ? 175.356 166.589 211.019 1.00 51.93 301 HIS E O 1
ATOM 11369 N N . GLU C 1 302 ? 177.523 166.415 211.602 1.00 56.73 302 GLU E N 1
ATOM 11370 C CA . GLU C 1 302 ? 177.308 165.554 212.767 1.00 56.73 302 GLU E CA 1
ATOM 11371 C C . GLU C 1 302 ? 178.378 165.862 213.808 1.00 56.73 302 GLU E C 1
ATOM 11372 O O . GLU C 1 302 ? 179.051 166.896 213.745 1.00 56.73 302 GLU E O 1
ATOM 11378 N N . ASN C 1 303 ? 178.524 164.960 214.775 1.00 57.08 303 ASN E N 1
ATOM 11379 C CA . ASN C 1 303 ? 179.669 164.951 215.673 1.00 57.08 303 ASN E CA 1
ATOM 11380 C C . ASN C 1 303 ? 180.358 163.592 215.640 1.00 57.08 303 ASN E C 1
ATOM 11381 O O . ASN C 1 303 ? 179.996 162.682 216.387 1.00 57.08 303 ASN E O 1
ATOM 11386 N N . GLY C 1 318 ? 174.280 162.606 217.431 1.00 52.43 318 GLY E N 1
ATOM 11387 C CA . GLY C 1 318 ? 173.113 161.992 216.828 1.00 52.43 318 GLY E CA 1
ATOM 11388 C C . GLY C 1 318 ? 172.090 162.999 216.343 1.00 52.43 318 GLY E C 1
ATOM 11389 O O . GLY C 1 318 ? 170.926 162.665 216.131 1.00 52.43 318 GLY E O 1
ATOM 11390 N N . VAL C 1 319 ? 172.530 164.241 216.167 1.00 52.66 319 VAL E N 1
ATOM 11391 C CA . VAL C 1 319 ? 171.681 165.333 215.706 1.00 52.66 319 VAL E CA 1
ATOM 11392 C C . VAL C 1 319 ? 172.269 165.855 214.404 1.00 52.66 319 VAL E C 1
ATOM 11393 O O . VAL C 1 319 ? 173.437 166.262 214.363 1.00 52.66 319 VAL E O 1
ATOM 11397 N N . LYS C 1 320 ? 171.463 165.852 213.347 1.00 50.69 320 LYS E N 1
ATOM 11398 C CA . LYS C 1 320 ? 171.930 166.066 211.985 1.00 50.69 320 LYS E CA 1
ATOM 11399 C C . LYS C 1 320 ? 171.457 167.417 211.462 1.00 50.69 320 LYS E C 1
ATOM 11400 O O . LYS C 1 320 ? 170.251 167.644 211.329 1.00 50.69 320 LYS E O 1
ATOM 11406 N N . LYS C 1 321 ? 172.403 168.303 211.159 1.00 46.37 321 LYS E N 1
ATOM 11407 C CA . LYS C 1 321 ? 172.081 169.583 210.548 1.00 46.37 321 LYS E CA 1
ATOM 11408 C C . LYS C 1 321 ? 171.722 169.408 209.076 1.00 46.37 321 LYS E C 1
ATOM 11409 O O . LYS C 1 321 ? 171.944 168.358 208.471 1.00 46.37 321 LYS E O 1
ATOM 11415 N N . PHE C 1 322 ? 171.172 170.474 208.494 1.00 45.81 322 PHE E N 1
ATOM 11416 C CA . PHE C 1 322 ? 170.854 170.535 207.074 1.00 45.81 322 PHE E CA 1
ATOM 11417 C C . PHE C 1 322 ? 171.024 171.975 206.614 1.00 45.81 322 PHE E C 1
ATOM 11418 O O . PHE C 1 322 ? 170.879 172.906 207.405 1.00 45.81 322 PHE E O 1
ATOM 11426 N N . LYS C 1 323 ? 171.345 172.154 205.333 1.00 42.83 323 LYS E N 1
ATOM 11427 C CA . LYS C 1 323 ? 171.526 173.479 204.744 1.00 42.83 323 LYS E CA 1
ATOM 11428 C C . LYS C 1 323 ? 170.912 173.492 203.352 1.00 42.83 323 LYS E C 1
ATOM 11429 O O . LYS C 1 323 ? 171.322 172.714 202.486 1.00 42.83 323 LYS E O 1
ATOM 11435 N N . ILE C 1 324 ? 169.929 174.370 203.142 1.00 40.89 324 ILE E N 1
ATOM 11436 C CA . ILE C 1 324 ? 169.161 174.447 201.905 1.00 40.89 324 ILE E CA 1
ATOM 11437 C C . ILE C 1 324 ? 169.160 175.902 201.448 1.00 40.89 324 ILE E C 1
ATOM 11438 O O . ILE C 1 324 ? 169.118 176.820 202.272 1.00 40.89 324 ILE E O 1
ATOM 11443 N N . GLN C 1 325 ? 169.223 176.120 200.132 1.00 40.72 325 GLN E N 1
ATOM 11444 C CA . GLN C 1 325 ? 169.098 177.468 199.595 1.00 40.72 325 GLN E CA 1
ATOM 11445 C C . GLN C 1 325 ? 167.647 177.813 199.270 1.00 40.72 325 GLN E C 1
ATOM 11446 O O . GLN C 1 325 ? 166.752 176.968 199.289 1.00 40.72 325 GLN E O 1
ATOM 11452 N N . PHE C 1 326 ? 167.430 179.089 198.956 1.00 42.41 326 PHE E N 1
ATOM 11453 C CA . PHE C 1 326 ? 166.126 179.621 198.588 1.00 42.41 326 PHE E CA 1
ATOM 11454 C C . PHE C 1 326 ? 166.180 180.267 197.215 1.00 42.41 326 PHE E C 1
ATOM 11455 O O . PHE C 1 326 ? 167.093 181.043 196.922 1.00 42.41 326 PHE E O 1
ATOM 11463 N N . HIS C 1 327 ? 165.174 179.971 196.397 1.00 42.01 327 HIS E N 1
ATOM 11464 C CA . HIS C 1 327 ? 164.878 180.757 195.210 1.00 42.01 327 HIS E CA 1
ATOM 11465 C C . HIS C 1 327 ? 163.373 180.758 195.006 1.00 42.01 327 HIS E C 1
ATOM 11466 O O . HIS C 1 327 ? 162.682 179.812 195.384 1.00 42.01 327 HIS E O 1
ATOM 11473 N N . ASP C 1 328 ? 162.872 181.832 194.403 1.00 44.32 328 ASP E N 1
ATOM 11474 C CA . ASP C 1 328 ? 161.500 181.840 193.927 1.00 44.32 328 ASP E CA 1
ATOM 11475 C C . ASP C 1 328 ? 161.333 180.797 192.818 1.00 44.32 328 ASP E C 1
ATOM 11476 O O . ASP C 1 328 ? 162.280 180.529 192.075 1.00 44.32 328 ASP E O 1
ATOM 11481 N N . PRO C 1 329 ? 160.146 180.179 192.703 1.00 44.65 329 PRO E N 1
ATOM 11482 C CA . PRO C 1 329 ? 160.031 178.962 191.880 1.00 44.65 329 PRO E CA 1
ATOM 11483 C C . PRO C 1 329 ? 160.232 179.166 190.391 1.00 44.65 329 PRO E C 1
ATOM 11484 O O . PRO C 1 329 ? 160.559 178.198 189.696 1.00 44.65 329 PRO E O 1
ATOM 11488 N N . LEU C 1 330 ? 160.065 180.381 189.875 1.00 45.42 330 LEU E N 1
ATOM 11489 C CA . LEU C 1 330 ? 160.322 180.589 188.455 1.00 45.42 330 LEU E CA 1
ATOM 11490 C C . LEU C 1 330 ? 161.815 180.542 188.162 1.00 45.42 330 LEU E C 1
ATOM 11491 O O . LEU C 1 330 ? 162.229 180.114 187.078 1.00 45.42 330 LEU E O 1
ATOM 11496 N N . LYS C 1 331 ? 162.640 180.948 189.126 1.00 44.65 331 LYS E N 1
ATOM 11497 C CA . LYS C 1 331 ? 164.083 180.904 188.924 1.00 44.65 331 LYS E CA 1
ATOM 11498 C C . LYS C 1 331 ? 164.601 179.475 188.982 1.00 44.65 331 LYS E C 1
ATOM 11499 O O . LYS C 1 331 ? 165.026 178.926 187.961 1.00 44.65 331 LYS E O 1
ATOM 11505 N N . ALA C 1 332 ? 164.504 178.839 190.157 1.00 44.01 332 ALA E N 1
ATOM 11506 C CA . ALA C 1 332 ? 165.188 177.578 190.441 1.00 44.01 332 ALA E CA 1
ATOM 11507 C C . ALA C 1 332 ? 164.732 176.423 189.562 1.00 44.01 332 ALA E C 1
ATOM 11508 O O . ALA C 1 332 ? 165.486 175.461 189.388 1.00 44.01 332 ALA E O 1
ATOM 11510 N N . LEU C 1 333 ? 163.531 176.497 188.999 1.00 46.62 333 LEU E N 1
ATOM 11511 C CA . LEU C 1 333 ? 163.129 175.510 188.008 1.00 46.62 333 LEU E CA 1
ATOM 11512 C C . LEU C 1 333 ? 163.761 175.808 186.653 1.00 46.62 333 LEU E C 1
ATOM 11513 O O . LEU C 1 333 ? 164.385 174.932 186.047 1.00 46.62 333 LEU E O 1
ATOM 11518 N N . TRP C 1 334 ? 163.632 177.042 186.173 1.00 44.96 334 TRP E N 1
ATOM 11519 C CA . TRP C 1 334 ? 164.209 177.414 184.889 1.00 44.96 334 TRP E CA 1
ATOM 11520 C C . TRP C 1 334 ? 165.714 177.622 184.909 1.00 44.96 334 TRP E C 1
ATOM 11521 O O . TRP C 1 334 ? 166.278 177.851 183.837 1.00 44.96 334 TRP E O 1
ATOM 11532 N N . THR C 1 335 ? 166.382 177.572 186.066 1.00 47.84 335 THR E N 1
ATOM 11533 C CA . THR C 1 335 ? 167.840 177.682 186.053 1.00 47.84 335 THR E CA 1
ATOM 11534 C C . THR C 1 335 ? 168.482 176.467 185.409 1.00 47.84 335 THR E C 1
ATOM 11535 O O . THR C 1 335 ? 169.448 176.595 184.651 1.00 47.84 335 THR E O 1
ATOM 11539 N N . LYS C 1 336 ? 167.966 175.287 185.699 1.00 51.81 336 LYS E N 1
ATOM 11540 C CA . LYS C 1 336 ? 168.521 174.055 185.156 1.00 51.81 336 LYS E CA 1
ATOM 11541 C C . LYS C 1 336 ? 167.742 173.624 183.917 1.00 51.81 336 LYS E C 1
ATOM 11542 O O . LYS C 1 336 ? 167.187 172.538 183.848 1.00 51.81 336 LYS E O 1
ATOM 11548 N N . HIS C 1 337 ? 167.718 174.522 182.934 1.00 48.60 337 HIS E N 1
ATOM 11549 C CA . HIS C 1 337 ? 166.972 174.330 181.691 1.00 48.60 337 HIS E CA 1
ATOM 11550 C C . HIS C 1 337 ? 167.621 175.202 180.630 1.00 48.60 337 HIS E C 1
ATOM 11551 O O . HIS C 1 337 ? 167.630 176.425 180.765 1.00 48.60 337 HIS E O 1
ATOM 11558 N N . LYS C 1 338 ? 168.183 174.587 179.591 1.00 48.46 338 LYS E N 1
ATOM 11559 C CA . LYS C 1 338 ? 168.982 175.297 178.588 1.00 48.46 338 LYS E CA 1
ATOM 11560 C C . LYS C 1 338 ? 168.630 174.848 177.175 1.00 48.46 338 LYS E C 1
ATOM 11561 O O . LYS C 1 338 ? 169.354 174.039 176.577 1.00 48.46 338 LYS E O 1
ATOM 11567 N N . PRO C 1 339 ? 167.539 175.344 176.596 1.00 46.55 339 PRO E N 1
ATOM 11568 C CA . PRO C 1 339 ? 167.242 175.044 175.199 1.00 46.55 339 PRO E CA 1
ATOM 11569 C C . PRO C 1 339 ? 167.799 176.120 174.273 1.00 46.55 339 PRO E C 1
ATOM 11570 O O . PRO C 1 339 ? 168.153 177.219 174.699 1.00 46.55 339 PRO E O 1
ATOM 11574 N N . SER C 1 340 ? 167.850 175.786 172.986 1.00 45.34 340 SER E N 1
ATOM 11575 C CA . SER C 1 340 ? 168.229 176.759 171.963 1.00 45.34 340 SER E CA 1
ATOM 11576 C C . SER C 1 340 ? 167.634 176.312 170.641 1.00 45.34 340 SER E C 1
ATOM 11577 O O . SER C 1 340 ? 168.072 175.305 170.079 1.00 45.34 340 SER E O 1
ATOM 11580 N N . TYR C 1 341 ? 166.652 177.053 170.145 1.00 47.33 341 TYR E N 1
ATOM 11581 C CA . TYR C 1 341 ? 165.997 176.719 168.889 1.00 47.33 341 TYR E CA 1
ATOM 11582 C C . TYR C 1 341 ? 165.592 178.018 168.207 1.00 47.33 341 TYR E C 1
ATOM 11583 O O . TYR C 1 341 ? 165.926 179.112 168.671 1.00 47.33 341 TYR E O 1
ATOM 11592 N N . ILE C 1 342 ? 164.864 177.897 167.103 1.00 49.86 342 ILE E N 1
ATOM 11593 C CA . ILE C 1 342 ? 164.400 179.038 166.325 1.00 49.86 342 ILE E CA 1
ATOM 11594 C C . ILE C 1 342 ? 162.891 178.926 166.181 1.00 49.86 342 ILE E C 1
ATOM 11595 O O . ILE C 1 342 ? 162.382 177.885 165.754 1.00 49.86 342 ILE E O 1
ATOM 11600 N N . ALA C 1 343 ? 162.176 179.985 166.545 1.00 49.92 343 ALA E N 1
ATOM 11601 C CA . ALA C 1 343 ? 160.736 180.041 166.366 1.00 49.92 343 ALA E CA 1
ATOM 11602 C C . ALA C 1 343 ? 160.399 181.117 165.346 1.00 49.92 343 ALA E C 1
ATOM 11603 O O . ALA C 1 343 ? 161.071 182.148 165.265 1.00 49.92 343 ALA E O 1
ATOM 11605 N N . LEU C 1 344 ? 159.352 180.866 164.564 1.00 53.69 344 LEU E N 1
ATOM 11606 C CA . LEU C 1 344 ? 158.970 181.740 163.465 1.00 53.69 344 LEU E CA 1
ATOM 11607 C C . LEU C 1 344 ? 157.532 182.192 163.654 1.00 53.69 344 LEU E C 1
ATOM 11608 O O . LEU C 1 344 ? 156.661 181.371 163.961 1.00 53.69 344 LEU E O 1
ATOM 11613 N N . ASN C 1 345 ? 157.306 183.501 163.488 1.00 54.19 345 ASN E N 1
ATOM 11614 C CA . ASN C 1 345 ? 155.989 184.147 163.568 1.00 54.19 345 ASN E CA 1
ATOM 11615 C C . ASN C 1 345 ? 155.312 183.948 164.921 1.00 54.19 345 ASN E C 1
ATOM 11616 O O . ASN C 1 345 ? 154.084 183.951 165.014 1.00 54.19 345 ASN E O 1
ATOM 11621 N N . LYS C 1 346 ? 156.095 183.776 165.980 1.00 53.57 346 LYS E N 1
ATOM 11622 C CA . LYS C 1 346 ? 155.566 183.678 167.331 1.00 53.57 346 LYS E CA 1
ATOM 11623 C C . LYS C 1 346 ? 155.861 184.959 168.095 1.00 53.57 346 LYS E C 1
ATOM 11624 O O . LYS C 1 346 ? 156.936 185.547 167.951 1.00 53.57 346 LYS E O 1
ATOM 11630 N N . SER C 1 347 ? 154.902 185.383 168.907 1.00 53.61 347 SER E N 1
ATOM 11631 C CA . SER C 1 347 ? 155.071 186.531 169.777 1.00 53.61 347 SER E CA 1
ATOM 11632 C C . SER C 1 347 ? 155.607 186.055 171.119 1.00 53.61 347 SER E C 1
ATOM 11633 O O . SER C 1 347 ? 155.662 184.856 171.395 1.00 53.61 347 SER E O 1
ATOM 11636 N N . LEU C 1 348 ? 155.988 187.013 171.970 1.00 52.64 348 LEU E N 1
ATOM 11637 C CA . LEU C 1 348 ? 156.723 186.680 173.188 1.00 52.64 348 LEU E CA 1
ATOM 11638 C C . LEU C 1 348 ? 155.859 185.955 174.207 1.00 52.64 348 LEU E C 1
ATOM 11639 O O . LEU C 1 348 ? 156.291 184.945 174.772 1.00 52.64 348 LEU E O 1
ATOM 11644 N N . ASP C 1 349 ? 154.625 186.420 174.423 1.00 57.06 349 ASP E N 1
ATOM 11645 C CA . ASP C 1 349 ? 153.703 185.695 175.295 1.00 57.06 349 ASP E CA 1
ATOM 11646 C C . ASP C 1 349 ? 153.338 184.330 174.728 1.00 57.06 349 ASP E C 1
ATOM 11647 O O . ASP C 1 349 ? 152.920 183.440 175.477 1.00 57.06 349 ASP E O 1
ATOM 11652 N N . ASP C 1 350 ? 153.491 184.142 173.417 1.00 59.57 350 ASP E N 1
ATOM 11653 C CA . ASP C 1 350 ? 153.347 182.810 172.848 1.00 59.57 350 ASP E CA 1
ATOM 11654 C C . ASP C 1 350 ? 154.633 182.001 172.997 1.00 59.57 350 ASP E C 1
ATOM 11655 O O . ASP C 1 350 ? 154.596 180.766 172.965 1.00 59.57 350 ASP E O 1
ATOM 11660 N N . ILE C 1 351 ? 155.778 182.668 173.169 1.00 53.24 351 ILE E N 1
ATOM 11661 C CA . ILE C 1 351 ? 157.033 181.938 173.341 1.00 53.24 351 ILE E CA 1
ATOM 11662 C C . ILE C 1 351 ? 157.164 181.416 174.766 1.00 53.24 351 ILE E C 1
ATOM 11663 O O . ILE C 1 351 ? 157.470 180.236 174.980 1.00 53.24 351 ILE E O 1
ATOM 11668 N N . PHE C 1 352 ? 156.939 182.285 175.761 1.00 51.90 352 PHE E N 1
ATOM 11669 C CA . PHE C 1 352 ? 157.180 181.897 177.149 1.00 51.90 352 PHE E CA 1
ATOM 11670 C C . PHE C 1 352 ? 156.183 180.848 177.620 1.00 51.90 352 PHE E C 1
ATOM 11671 O O . PHE C 1 352 ? 156.530 179.980 178.426 1.00 51.90 352 PHE E O 1
ATOM 11679 N N . LYS C 1 353 ? 154.951 180.887 177.107 1.00 57.41 353 LYS E N 1
ATOM 11680 C CA . LYS C 1 353 ? 153.964 179.884 177.488 1.00 57.41 353 LYS E CA 1
ATOM 11681 C C . LYS C 1 353 ? 154.227 178.528 176.851 1.00 57.41 353 LYS E C 1
ATOM 11682 O O . LYS C 1 353 ? 153.630 177.536 177.278 1.00 57.41 353 LYS E O 1
ATOM 11688 N N . ASP C 1 354 ? 155.093 178.459 175.838 1.00 54.53 354 ASP E N 1
ATOM 11689 C CA . ASP C 1 354 ? 155.528 177.161 175.336 1.00 54.53 354 ASP E CA 1
ATOM 11690 C C . ASP C 1 354 ? 156.471 176.493 176.324 1.00 54.53 354 ASP E C 1
ATOM 11691 O O . ASP C 1 354 ? 156.349 175.296 176.601 1.00 54.53 354 ASP E O 1
ATOM 11696 N N . ASN C 1 355 ? 157.412 177.255 176.872 1.00 50.76 355 ASN E N 1
ATOM 11697 C CA . ASN C 1 355 ? 158.404 176.709 177.785 1.00 50.76 355 ASN E CA 1
ATOM 11698 C C . ASN C 1 355 ? 157.935 176.664 179.231 1.00 50.76 355 ASN E C 1
ATOM 11699 O O . ASN C 1 355 ? 158.719 176.279 180.102 1.00 50.76 355 ASN E O 1
ATOM 11704 N N . PHE C 1 356 ? 156.694 177.035 179.515 1.00 50.94 356 PHE E N 1
ATOM 11705 C CA . PHE C 1 356 ? 156.209 177.160 180.886 1.00 50.94 356 PHE E CA 1
ATOM 11706 C C . PHE C 1 356 ? 155.461 175.883 181.240 1.00 50.94 356 PHE E C 1
ATOM 11707 O O . PHE C 1 356 ? 154.234 175.822 181.150 1.00 50.94 356 PHE E O 1
ATOM 11715 N N . PHE C 1 357 ? 156.205 174.860 181.639 1.00 50.78 357 PHE E N 1
ATOM 11716 C CA . PHE C 1 357 ? 155.659 173.535 181.909 1.00 50.78 357 PHE E CA 1
ATOM 11717 C C . PHE C 1 357 ? 155.333 173.418 183.394 1.00 50.78 357 PHE E C 1
ATOM 11718 O O . PHE C 1 357 ? 155.737 172.448 184.038 1.00 50.78 357 PHE E O 1
ATOM 11726 N N . PHE C 1 358 ? 154.602 174.392 183.944 1.00 51.41 358 PHE E N 1
ATOM 11727 C CA . PHE C 1 358 ? 154.353 174.412 185.387 1.00 51.41 358 PHE E CA 1
ATOM 11728 C C . PHE C 1 358 ? 152.973 175.024 185.616 1.00 51.41 358 PHE E C 1
ATOM 11729 O O . PHE C 1 358 ? 152.847 176.246 185.681 1.00 51.41 358 PHE E O 1
ATOM 11737 N N . ASP C 1 359 ? 151.963 174.178 185.770 1.00 52.58 359 ASP E N 1
ATOM 11738 C CA . ASP C 1 359 ? 150.639 174.661 186.124 1.00 52.58 359 ASP E CA 1
ATOM 11739 C C . ASP C 1 359 ? 150.050 173.974 187.341 1.00 52.58 359 ASP E C 1
ATOM 11740 O O . ASP C 1 359 ? 149.012 174.425 187.837 1.00 52.58 359 ASP E O 1
ATOM 11745 N N . SER C 1 360 ? 150.665 172.907 187.834 1.00 52.21 360 SER E N 1
ATOM 11746 C CA . SER C 1 360 ? 150.266 172.305 189.094 1.00 52.21 360 SER E CA 1
ATOM 11747 C C . SER C 1 360 ? 150.977 172.933 190.283 1.00 52.21 360 SER E C 1
ATOM 11748 O O . SER C 1 360 ? 150.834 172.441 191.406 1.00 52.21 360 SER E O 1
ATOM 11751 N N . LEU C 1 361 ? 151.751 173.992 190.061 1.00 51.08 361 LEU E N 1
ATOM 11752 C CA . LEU C 1 361 ? 152.412 174.708 191.142 1.00 51.08 361 LEU E CA 1
ATOM 11753 C C . LEU C 1 361 ? 151.975 176.158 191.235 1.00 51.08 361 LEU E C 1
ATOM 11754 O O . LEU C 1 361 ? 151.557 176.607 192.307 1.00 51.08 361 LEU E O 1
ATOM 11759 N N . PHE C 1 362 ? 152.053 176.901 190.139 1.00 49.71 362 PHE E N 1
ATOM 11760 C CA . PHE C 1 362 ? 151.776 178.329 190.156 1.00 49.71 362 PHE E CA 1
ATOM 11761 C C . PHE C 1 362 ? 151.367 178.742 188.742 1.00 49.71 362 PHE E C 1
ATOM 11762 O O . PHE C 1 362 ? 151.108 177.896 187.891 1.00 49.71 362 PHE E O 1
ATOM 11770 N N . SER C 1 363 ? 151.314 180.052 188.507 1.00 53.75 363 SER E N 1
ATOM 11771 C CA . SER C 1 363 ? 151.033 180.578 187.181 1.00 53.75 363 SER E CA 1
ATOM 11772 C C . SER C 1 363 ? 151.656 181.960 187.077 1.00 53.75 363 SER E C 1
ATOM 11773 O O . SER C 1 363 ? 152.102 182.532 188.074 1.00 53.75 363 SER E O 1
ATOM 11776 N N . LEU C 1 364 ? 151.692 182.487 185.857 1.00 53.13 364 LEU E N 1
ATOM 11777 C CA . LEU C 1 364 ? 152.187 183.835 185.619 1.00 53.13 364 LEU E CA 1
ATOM 11778 C C . LEU C 1 364 ? 151.171 184.611 184.797 1.00 53.13 364 LEU E C 1
ATOM 11779 O O . LEU C 1 364 ? 150.625 184.092 183.819 1.00 53.13 364 LEU E O 1
ATOM 11784 N N . ASP C 1 365 ? 150.905 185.844 185.217 1.00 62.19 365 ASP E N 1
ATOM 11785 C CA . ASP C 1 365 ? 149.931 186.708 184.562 1.00 62.19 365 ASP E CA 1
ATOM 11786 C C . ASP C 1 365 ? 150.612 187.447 183.418 1.00 62.19 365 ASP E C 1
ATOM 11787 O O . ASP C 1 365 ? 151.440 188.334 183.647 1.00 62.19 365 ASP E O 1
ATOM 11792 N N . THR C 1 366 ? 150.267 187.087 182.184 1.00 65.17 366 THR E N 1
ATOM 11793 C CA . THR C 1 366 ? 150.583 187.899 181.008 1.00 65.17 366 THR E CA 1
ATOM 11794 C C . THR C 1 366 ? 149.272 188.120 180.265 1.00 65.17 366 THR E C 1
ATOM 11795 O O . THR C 1 366 ? 148.961 187.428 179.294 1.00 65.17 366 THR E O 1
ATOM 11799 N N . ASN C 1 367 ? 148.509 189.104 180.734 1.00 69.40 367 ASN E N 1
ATOM 11800 C CA . ASN C 1 367 ? 147.284 189.528 180.073 1.00 69.40 367 ASN E CA 1
ATOM 11801 C C . ASN C 1 367 ? 147.149 191.043 180.096 1.00 69.40 367 ASN E C 1
ATOM 11802 O O . ASN C 1 367 ? 146.133 191.567 179.624 1.00 69.40 367 ASN E O 1
ATOM 11807 N N . LYS C 1 368 ? 148.140 191.756 180.624 1.00 67.08 368 LYS E N 1
ATOM 11808 C CA . LYS C 1 368 ? 148.064 193.194 180.805 1.00 67.08 368 LYS E CA 1
ATOM 11809 C C . LYS C 1 368 ? 149.157 193.946 180.065 1.00 67.08 368 LYS E C 1
ATOM 11810 O O . LYS C 1 368 ? 149.148 195.181 180.072 1.00 67.08 368 LYS E O 1
ATOM 11816 N N . SER C 1 369 ? 150.095 193.247 179.427 1.00 60.79 369 SER E N 1
ATOM 11817 C CA . SER C 1 369 ? 151.277 193.916 178.886 1.00 60.79 369 SER E CA 1
ATOM 11818 C C . SER C 1 369 ? 150.997 194.567 177.534 1.00 60.79 369 SER E C 1
ATOM 11819 O O . SER C 1 369 ? 151.091 195.790 177.395 1.00 60.79 369 SER E O 1
ATOM 11822 N N . ASN C 1 370 ? 150.642 193.750 176.534 1.00 59.82 370 ASN E N 1
ATOM 11823 C CA . ASN C 1 370 ? 150.445 194.158 175.130 1.00 59.82 370 ASN E CA 1
ATOM 11824 C C . ASN C 1 370 ? 151.665 194.861 174.531 1.00 59.82 370 ASN E C 1
ATOM 11825 O O . ASN C 1 370 ? 151.540 195.701 173.639 1.00 59.82 370 ASN E O 1
ATOM 11830 N N . ASN C 1 371 ? 152.854 194.531 175.028 1.00 57.41 371 ASN E N 1
ATOM 11831 C CA . ASN C 1 371 ? 154.087 194.666 174.269 1.00 57.41 371 ASN E CA 1
ATOM 11832 C C . ASN C 1 371 ? 154.710 193.324 173.955 1.00 57.41 371 ASN E C 1
ATOM 11833 O O . ASN C 1 371 ? 155.466 193.212 172.990 1.00 57.41 371 ASN E O 1
ATOM 11838 N N . LEU C 1 372 ? 154.389 192.307 174.747 1.00 54.64 372 LEU E N 1
ATOM 11839 C CA . LEU C 1 372 ? 154.910 190.965 174.575 1.00 54.64 372 LEU E CA 1
ATOM 11840 C C . LEU C 1 372 ? 154.019 190.115 173.680 1.00 54.64 372 LEU E C 1
ATOM 11841 O O . LEU C 1 372 ? 154.140 188.885 173.686 1.00 54.64 372 LEU E O 1
ATOM 11846 N N . LYS C 1 373 ? 153.116 190.743 172.926 1.00 54.76 373 LYS E N 1
ATOM 11847 C CA . LYS C 1 373 ? 152.242 190.043 171.994 1.00 54.76 373 LYS E CA 1
ATOM 11848 C C . LYS C 1 373 ? 152.465 190.483 170.557 1.00 54.76 373 LYS E C 1
ATOM 11849 O O . LYS C 1 373 ? 151.723 190.056 169.666 1.00 54.76 373 LYS E O 1
ATOM 11855 N N . ILE C 1 374 ? 153.461 191.332 170.310 1.00 53.65 374 ILE E N 1
ATOM 11856 C CA . ILE C 1 374 ? 153.790 191.734 168.951 1.00 53.65 374 ILE E CA 1
ATOM 11857 C C . ILE C 1 374 ? 154.464 190.571 168.237 1.00 53.65 374 ILE E C 1
ATOM 11858 O O . ILE C 1 374 ? 155.423 189.983 168.750 1.00 53.65 374 ILE E O 1
ATOM 11863 N N . ARG C 1 375 ? 153.947 190.218 167.060 1.00 54.63 375 ARG E N 1
ATOM 11864 C CA . ARG C 1 375 ? 154.489 189.098 166.300 1.00 54.63 375 ARG E CA 1
ATOM 11865 C C . ARG C 1 375 ? 155.865 189.443 165.748 1.00 54.63 375 ARG E C 1
ATOM 11866 O O . ARG C 1 375 ? 156.006 190.352 164.924 1.00 54.63 375 ARG E O 1
ATOM 11874 N N . ILE C 1 376 ? 156.874 188.718 166.214 1.00 50.89 376 ILE E N 1
ATOM 11875 C CA . ILE C 1 376 ? 158.228 188.788 165.677 1.00 50.89 376 ILE E CA 1
ATOM 11876 C C . ILE C 1 376 ? 158.318 187.769 164.548 1.00 50.89 376 ILE E C 1
ATOM 11877 O O . ILE C 1 376 ? 157.900 186.619 164.732 1.00 50.89 376 ILE E O 1
ATOM 11882 N N . PRO C 1 377 ? 158.827 188.138 163.370 1.00 49.94 377 PRO E N 1
ATOM 11883 C CA . PRO C 1 377 ? 158.862 187.161 162.271 1.00 49.94 377 PRO E CA 1
ATOM 11884 C C . PRO C 1 377 ? 159.918 186.082 162.440 1.00 49.94 377 PRO E C 1
ATOM 11885 O O . PRO C 1 377 ? 159.674 184.930 162.060 1.00 49.94 377 PRO E O 1
ATOM 11889 N N . GLN C 1 378 ? 161.086 186.411 162.995 1.00 50.97 378 GLN E N 1
ATOM 11890 C CA . GLN C 1 378 ? 162.189 185.454 163.123 1.00 50.97 378 GLN E CA 1
ATOM 11891 C C . GLN C 1 378 ? 162.761 185.557 164.531 1.00 50.97 378 GLN E C 1
ATOM 11892 O O . GLN C 1 378 ? 163.620 186.401 164.789 1.00 50.97 378 GLN E O 1
ATOM 11898 N N . ALA C 1 379 ? 162.317 184.687 165.426 1.00 50.84 379 ALA E N 1
ATOM 11899 C CA . ALA C 1 379 ? 162.791 184.687 166.802 1.00 50.84 379 ALA E CA 1
ATOM 11900 C C . ALA C 1 379 ? 163.921 183.678 166.943 1.00 50.84 379 ALA E C 1
ATOM 11901 O O . ALA C 1 379 ? 163.713 182.479 166.735 1.00 50.84 379 ALA E O 1
ATOM 11903 N N . PHE C 1 380 ? 165.109 184.162 167.298 1.00 49.14 380 PHE E N 1
ATOM 11904 C CA . PHE C 1 380 ? 166.278 183.311 167.509 1.00 49.14 380 PHE E CA 1
ATOM 11905 C C . PHE C 1 380 ? 166.529 183.205 169.008 1.00 49.14 380 PHE E C 1
ATOM 11906 O O . PHE C 1 380 ? 167.176 184.071 169.599 1.00 49.14 380 PHE E O 1
ATOM 11914 N N . ILE C 1 381 ? 166.037 182.135 169.620 1.00 45.88 381 ILE E N 1
ATOM 11915 C CA . ILE C 1 381 ? 166.263 181.898 171.042 1.00 45.88 381 ILE E CA 1
ATOM 11916 C C . ILE C 1 381 ? 167.626 181.240 171.205 1.00 45.88 381 ILE E C 1
ATOM 11917 O O . ILE C 1 381 ? 167.895 180.198 170.601 1.00 45.88 381 ILE E O 1
ATOM 11922 N N . SER C 1 382 ? 168.490 181.845 172.023 1.00 47.92 382 SER E N 1
ATOM 11923 C CA . SER C 1 382 ? 169.883 181.402 172.138 1.00 47.92 382 SER E CA 1
ATOM 11924 C C . SER C 1 382 ? 170.322 181.432 173.600 1.00 47.92 382 SER E C 1
ATOM 11925 O O . SER C 1 382 ? 170.841 182.442 174.079 1.00 47.92 382 SER E O 1
ATOM 11928 N N . THR C 1 383 ? 170.121 180.320 174.302 1.00 48.73 383 THR E N 1
ATOM 11929 C CA . THR C 1 383 ? 170.742 180.115 175.607 1.00 48.73 383 THR E CA 1
ATOM 11930 C C . THR C 1 383 ? 171.880 179.122 175.404 1.00 48.73 383 THR E C 1
ATOM 11931 O O . THR C 1 383 ? 171.795 177.951 175.769 1.00 48.73 383 THR E O 1
ATOM 11935 N N . VAL C 1 384 ? 172.965 179.606 174.806 1.00 50.76 384 VAL E N 1
ATOM 11936 C CA . VAL C 1 384 ? 174.043 178.711 174.396 1.00 50.76 384 VAL E CA 1
ATOM 11937 C C . VAL C 1 384 ? 174.945 178.375 175.575 1.00 50.76 384 VAL E C 1
ATOM 11938 O O . VAL C 1 384 ? 175.047 177.217 175.993 1.00 50.76 384 VAL E O 1
ATOM 11942 N N . ASN C 1 385 ? 175.612 179.384 176.126 1.00 51.37 385 ASN E N 1
ATOM 11943 C CA . ASN C 1 385 ? 176.502 179.209 177.263 1.00 51.37 385 ASN E CA 1
ATOM 11944 C C . ASN C 1 385 ? 175.940 179.863 178.515 1.00 51.37 385 ASN E C 1
ATOM 11945 O O . ASN C 1 385 ? 176.692 180.370 179.348 1.00 51.37 385 ASN E O 1
ATOM 11950 N N . ARG C 1 386 ? 174.620 179.870 178.660 1.00 48.77 386 ARG E N 1
ATOM 11951 C CA . ARG C 1 386 ? 174.003 180.575 179.766 1.00 48.77 386 ARG E CA 1
ATOM 11952 C C . ARG C 1 386 ? 172.683 179.912 180.122 1.00 48.77 386 ARG E C 1
ATOM 11953 O O . ARG C 1 386 ? 172.274 178.915 179.524 1.00 48.77 386 ARG E O 1
ATOM 11961 N N . ASN C 1 387 ? 172.020 180.497 181.110 1.00 46.22 387 ASN E N 1
ATOM 11962 C CA . ASN C 1 387 ? 170.730 180.064 181.602 1.00 46.22 387 ASN E CA 1
ATOM 11963 C C . ASN C 1 387 ? 169.617 180.483 180.635 1.00 46.22 387 ASN E C 1
ATOM 11964 O O . ASN C 1 387 ? 169.793 181.363 179.790 1.00 46.22 387 ASN E O 1
ATOM 11969 N N . PHE C 1 388 ? 168.450 179.835 180.763 1.00 43.95 388 PHE E N 1
ATOM 11970 C CA . PHE C 1 388 ? 167.250 180.331 180.093 1.00 43.95 388 PHE E CA 1
ATOM 11971 C C . PHE C 1 388 ? 166.585 181.445 180.882 1.00 43.95 388 PHE E C 1
ATOM 11972 O O . PHE C 1 388 ? 165.956 182.329 180.292 1.00 43.95 388 PHE E O 1
ATOM 11980 N N . TYR C 1 389 ? 166.715 181.419 182.207 1.00 44.04 389 TYR E N 1
ATOM 11981 C CA . TYR C 1 389 ? 166.147 182.476 183.032 1.00 44.04 389 TYR E CA 1
ATOM 11982 C C . TYR C 1 389 ? 166.853 183.803 182.803 1.00 44.04 389 TYR E C 1
ATOM 11983 O O . TYR C 1 389 ? 166.257 184.863 183.014 1.00 44.04 389 TYR E O 1
ATOM 11992 N N . ASP C 1 390 ? 168.109 183.771 182.354 1.00 45.89 390 ASP E N 1
ATOM 11993 C CA . ASP C 1 390 ? 168.748 185.001 181.907 1.00 45.89 390 ASP E CA 1
ATOM 11994 C C . ASP C 1 390 ? 168.164 185.486 180.588 1.00 45.89 390 ASP E C 1
ATOM 11995 O O . ASP C 1 390 ? 168.079 186.698 180.364 1.00 45.89 390 ASP E O 1
ATOM 12000 N N . PHE C 1 391 ? 167.760 184.567 179.705 1.00 44.88 391 PHE E N 1
ATOM 12001 C CA . PHE C 1 391 ? 167.072 184.978 178.484 1.00 44.88 391 PHE E CA 1
ATOM 12002 C C . PHE C 1 391 ? 165.689 185.530 178.791 1.00 44.88 391 PHE E C 1
ATOM 12003 O O . PHE C 1 391 ? 165.186 186.404 178.073 1.00 44.88 391 PHE E O 1
ATOM 12011 N N . PHE C 1 392 ? 165.054 185.013 179.844 1.00 46.71 392 PHE E N 1
ATOM 12012 C CA . PHE C 1 392 ? 163.741 185.497 180.251 1.00 46.71 392 PHE E CA 1
ATOM 12013 C C . PHE C 1 392 ? 163.798 186.953 180.688 1.00 46.71 392 PHE E C 1
ATOM 12014 O O . PHE C 1 392 ? 162.824 187.693 180.532 1.00 46.71 392 PHE E O 1
ATOM 12022 N N . ILE C 1 393 ? 164.936 187.381 181.232 1.00 46.09 393 ILE E N 1
ATOM 12023 C CA . ILE C 1 393 ? 165.042 188.732 181.766 1.00 46.09 393 ILE E CA 1
ATOM 12024 C C . ILE C 1 393 ? 165.699 189.684 180.766 1.00 46.09 393 ILE E C 1
ATOM 12025 O O . ILE C 1 393 ? 165.375 190.880 180.744 1.00 46.09 393 ILE E O 1
ATOM 12030 N N . GLN C 1 394 ? 166.596 189.178 179.911 1.00 46.35 394 GLN E N 1
ATOM 12031 C CA . GLN C 1 394 ? 167.300 190.046 178.968 1.00 46.35 394 GLN E CA 1
ATOM 12032 C C . GLN C 1 394 ? 166.347 190.622 177.932 1.00 46.35 394 GLN E C 1
ATOM 12033 O O . GLN C 1 394 ? 166.421 191.809 177.595 1.00 46.35 394 GLN E O 1
ATOM 12039 N N . GLN C 1 395 ? 165.421 189.809 177.440 1.00 47.66 395 GLN E N 1
ATOM 12040 C CA . GLN C 1 395 ? 164.405 190.352 176.557 1.00 47.66 395 GLN E CA 1
ATOM 12041 C C . GLN C 1 395 ? 163.255 190.968 177.347 1.00 47.66 395 GLN E C 1
ATOM 12042 O O . GLN C 1 395 ? 162.383 191.623 176.767 1.00 47.66 395 GLN E O 1
ATOM 12048 N N . LEU C 1 396 ? 163.267 190.831 178.669 1.00 47.30 396 LEU E N 1
ATOM 12049 C CA . LEU C 1 396 ? 162.297 191.554 179.477 1.00 47.30 396 LEU E CA 1
ATOM 12050 C C . LEU C 1 396 ? 162.789 192.962 179.776 1.00 47.30 396 LEU E C 1
ATOM 12051 O O . LEU C 1 396 ? 161.986 193.886 179.942 1.00 47.30 396 LEU E O 1
ATOM 12056 N N . GLU C 1 397 ? 164.109 193.141 179.849 1.00 49.82 397 GLU E N 1
ATOM 12057 C CA . GLU C 1 397 ? 164.668 194.470 180.065 1.00 49.82 397 GLU E CA 1
ATOM 12058 C C . GLU C 1 397 ? 164.530 195.337 178.824 1.00 49.82 397 GLU E C 1
ATOM 12059 O O . GLU C 1 397 ? 164.246 196.536 178.924 1.00 49.82 397 GLU E O 1
ATOM 12065 N N . GLN C 1 398 ? 164.686 194.745 177.643 1.00 49.88 398 GLN E N 1
ATOM 12066 C CA . GLN C 1 398 ? 164.588 195.488 176.395 1.00 49.88 398 GLN E CA 1
ATOM 12067 C C . GLN C 1 398 ? 163.154 195.680 175.929 1.00 49.88 398 GLN E C 1
ATOM 12068 O O . GLN C 1 398 ? 162.934 196.092 174.785 1.00 49.88 398 GLN E O 1
ATOM 12074 N N . ASN C 1 399 ? 162.176 195.381 176.777 1.00 47.78 399 ASN E N 1
ATOM 12075 C CA . ASN C 1 399 ? 160.808 195.814 176.572 1.00 47.78 399 ASN E CA 1
ATOM 12076 C C . ASN C 1 399 ? 160.295 196.627 177.750 1.00 47.78 399 ASN E C 1
ATOM 12077 O O . ASN C 1 399 ? 159.151 197.094 177.705 1.00 47.78 399 ASN E O 1
ATOM 12082 N N . LYS C 1 400 ? 161.120 196.801 178.790 1.00 50.44 400 LYS E N 1
ATOM 12083 C CA . LYS C 1 400 ? 160.886 197.681 179.940 1.00 50.44 400 LYS E CA 1
ATOM 12084 C C . LYS C 1 400 ? 159.597 197.309 180.681 1.00 50.44 400 LYS E C 1
ATOM 12085 O O . LYS C 1 400 ? 158.616 198.052 180.710 1.00 50.44 400 LYS E O 1
ATOM 12091 N N . CYS C 1 401 ? 159.628 196.121 181.268 1.00 51.07 401 CYS E N 1
ATOM 12092 C CA . CYS C 1 401 ? 158.495 195.568 181.991 1.00 51.07 401 CYS E CA 1
ATOM 12093 C C . CYS C 1 401 ? 158.832 195.446 183.471 1.00 51.07 401 CYS E C 1
ATOM 12094 O O . CYS C 1 401 ? 159.945 195.740 183.908 1.00 51.07 401 CYS E O 1
ATOM 12097 N N . TYR C 1 402 ? 157.849 195.001 184.243 1.00 55.27 402 TYR E N 1
ATOM 12098 C CA . TYR C 1 402 ? 158.010 194.705 185.656 1.00 55.27 402 TYR E CA 1
ATOM 12099 C C . TYR C 1 402 ? 157.819 193.215 185.904 1.00 55.27 402 TYR E C 1
ATOM 12100 O O . TYR C 1 402 ? 157.168 192.512 185.131 1.00 55.27 402 TYR E O 1
ATOM 12109 N N . LEU C 1 403 ? 158.409 192.735 186.987 1.00 50.51 403 LEU E N 1
ATOM 12110 C CA . LEU C 1 403 ? 158.022 191.469 187.584 1.00 50.51 403 LEU E CA 1
ATOM 12111 C C . LEU C 1 403 ? 157.500 191.717 188.988 1.00 50.51 403 LEU E C 1
ATOM 12112 O O . LEU C 1 403 ? 157.837 192.714 189.626 1.00 50.51 403 LEU E O 1
ATOM 12117 N N . LYS C 1 404 ? 156.676 190.791 189.468 1.00 51.91 404 LYS E N 1
ATOM 12118 C CA . LYS C 1 404 ? 156.343 190.718 190.882 1.00 51.91 404 LYS E CA 1
ATOM 12119 C C . LYS C 1 404 ? 156.206 189.274 191.312 1.00 51.91 404 LYS E C 1
ATOM 12120 O O . LYS C 1 404 ? 155.371 188.540 190.778 1.00 51.91 404 LYS E O 1
ATOM 12126 N N . TYR C 1 405 ? 157.023 188.875 192.274 1.00 48.31 405 TYR E N 1
ATOM 12127 C CA . TYR C 1 405 ? 156.685 187.722 193.084 1.00 48.31 405 TYR E CA 1
ATOM 12128 C C . TYR C 1 405 ? 155.525 188.094 193.990 1.00 48.31 405 TYR E C 1
ATOM 12129 O O . TYR C 1 405 ? 155.495 189.188 194.556 1.00 48.31 405 TYR E O 1
ATOM 12138 N N . PHE C 1 406 ? 154.562 187.191 194.124 1.00 52.40 406 PHE E N 1
ATOM 12139 C CA . PHE C 1 406 ? 153.424 187.461 194.987 1.00 52.40 406 PHE E CA 1
ATOM 12140 C C . PHE C 1 406 ? 152.831 186.156 195.487 1.00 52.40 406 PHE E C 1
ATOM 12141 O O . PHE C 1 406 ? 152.714 185.189 194.732 1.00 52.40 406 PHE E O 1
ATOM 12149 N N . CYS C 1 407 ? 152.457 186.144 196.760 1.00 54.65 407 CYS E N 1
ATOM 12150 C CA . CYS C 1 407 ? 151.724 185.044 197.358 1.00 54.65 407 CYS E CA 1
ATOM 12151 C C . CYS C 1 407 ? 150.427 185.575 197.944 1.00 54.65 407 CYS E C 1
ATOM 12152 O O . CYS C 1 407 ? 150.373 186.702 198.443 1.00 54.65 407 CYS E O 1
ATOM 12155 N N . ASP C 1 408 ? 149.377 184.766 197.876 1.00 57.30 408 ASP E N 1
ATOM 12156 C CA . ASP C 1 408 ? 148.213 185.005 198.714 1.00 57.30 408 ASP E CA 1
ATOM 12157 C C . ASP C 1 408 ? 148.497 184.459 200.099 1.00 57.30 408 ASP E C 1
ATOM 12158 O O . ASP C 1 408 ? 148.972 183.329 200.241 1.00 57.30 408 ASP E O 1
ATOM 12163 N N . LYS C 1 409 ? 148.223 185.263 201.122 1.00 59.98 409 LYS E N 1
ATOM 12164 C CA . LYS C 1 409 ? 148.421 184.784 202.480 1.00 59.98 409 LYS E CA 1
ATOM 12165 C C . LYS C 1 409 ? 147.366 183.768 202.884 1.00 59.98 409 LYS E C 1
ATOM 12166 O O . LYS C 1 409 ? 147.612 182.964 203.789 1.00 59.98 409 LYS E O 1
ATOM 12172 N N . LYS C 1 410 ? 146.196 183.792 202.241 1.00 59.68 410 LYS E N 1
ATOM 12173 C CA . LYS C 1 410 ? 145.075 182.915 202.592 1.00 59.68 410 LYS E CA 1
ATOM 12174 C C . LYS C 1 410 ? 144.457 182.377 201.300 1.00 59.68 410 LYS E C 1
ATOM 12175 O O . LYS C 1 410 ? 143.531 182.988 200.762 1.00 59.68 410 LYS E O 1
ATOM 12181 N N . SER C 1 411 ? 144.964 181.251 200.787 1.00 59.18 411 SER E N 1
ATOM 12182 C CA . SER C 1 411 ? 146.202 180.599 201.208 1.00 59.18 411 SER E CA 1
ATOM 12183 C C . SER C 1 411 ? 147.169 180.630 200.027 1.00 59.18 411 SER E C 1
ATOM 12184 O O . SER C 1 411 ? 146.847 181.195 198.985 1.00 59.18 411 SER E O 1
ATOM 12187 N N . GLY C 1 412 ? 148.333 180.002 200.186 1.00 56.29 412 GLY E N 1
ATOM 12188 C CA . GLY C 1 412 ? 149.462 180.190 199.291 1.00 56.29 412 GLY E CA 1
ATOM 12189 C C . GLY C 1 412 ? 149.303 179.773 197.842 1.00 56.29 412 GLY E C 1
ATOM 12190 O O . GLY C 1 412 ? 149.260 178.581 197.528 1.00 56.29 412 GLY E O 1
ATOM 12191 N N . LYS C 1 413 ? 149.221 180.759 196.949 1.00 53.51 413 LYS E N 1
ATOM 12192 C CA . LYS C 1 413 ? 149.174 180.539 195.506 1.00 53.51 413 LYS E CA 1
ATOM 12193 C C . LYS C 1 413 ? 150.083 181.568 194.847 1.00 53.51 413 LYS E C 1
ATOM 12194 O O . LYS C 1 413 ? 149.749 182.756 194.806 1.00 53.51 413 LYS E O 1
ATOM 12200 N N . VAL C 1 414 ? 151.226 181.116 194.332 1.00 51.80 414 VAL E N 1
ATOM 12201 C CA . VAL C 1 414 ? 152.207 182.023 193.750 1.00 51.80 414 VAL E CA 1
ATOM 12202 C C . VAL C 1 414 ? 151.715 182.501 192.390 1.00 51.80 414 VAL E C 1
ATOM 12203 O O . VAL C 1 414 ? 151.170 181.722 191.598 1.00 51.80 414 VAL E O 1
ATOM 12207 N N . SER C 1 415 ? 151.898 183.791 192.109 1.00 53.38 415 SER E N 1
ATOM 12208 C CA . SER C 1 415 ? 151.494 184.355 190.830 1.00 53.38 415 SER E CA 1
ATOM 12209 C C . SER C 1 415 ? 152.434 185.482 190.434 1.00 53.38 415 SER E C 1
ATOM 12210 O O . SER C 1 415 ? 152.620 186.439 191.189 1.00 53.38 415 SER E O 1
ATOM 12213 N N . TYR C 1 416 ? 153.013 185.364 189.245 1.00 48.12 416 TYR E N 1
ATOM 12214 C CA . TYR C 1 416 ? 153.894 186.378 188.687 1.00 48.12 416 TYR E CA 1
ATOM 12215 C C . TYR C 1 416 ? 153.109 187.324 187.792 1.00 48.12 416 TYR E C 1
ATOM 12216 O O . TYR C 1 416 ? 152.198 186.912 187.072 1.00 48.12 416 TYR E O 1
ATOM 12225 N N . HIS C 1 417 ? 153.479 188.599 187.836 1.00 53.73 417 HIS E N 1
ATOM 12226 C CA . HIS C 1 417 ? 152.786 189.639 187.093 1.00 53.73 417 HIS E CA 1
ATOM 12227 C C . HIS C 1 417 ? 153.777 190.406 186.235 1.00 53.73 417 HIS E C 1
ATOM 12228 O O . HIS C 1 417 ? 154.845 190.800 186.711 1.00 53.73 417 HIS E O 1
ATOM 12235 N N . VAL C 1 418 ? 153.424 190.614 184.968 1.00 54.33 418 VAL E N 1
ATOM 12236 C CA . VAL C 1 418 ? 154.235 191.392 184.040 1.00 54.33 418 VAL E CA 1
ATOM 12237 C C . VAL C 1 418 ? 153.335 192.462 183.444 1.00 54.33 418 VAL E C 1
ATOM 12238 O O . VAL C 1 418 ? 152.485 192.161 182.599 1.00 54.33 418 VAL E O 1
ATOM 12242 N N . VAL C 1 419 ? 153.495 193.702 183.898 1.00 60.06 419 VAL E N 1
ATOM 12243 C CA . VAL C 1 419 ? 152.738 194.839 183.390 1.00 60.06 419 VAL E CA 1
ATOM 12244 C C . VAL C 1 419 ? 153.742 195.920 183.011 1.00 60.06 419 VAL E C 1
ATOM 12245 O O . VAL C 1 419 ? 154.734 196.123 183.720 1.00 60.06 419 VAL E O 1
ATOM 12249 N N . ASP C 1 420 ? 153.503 196.595 181.879 1.00 62.20 420 ASP E N 1
ATOM 12250 C CA . ASP C 1 420 ? 154.441 197.605 181.396 1.00 62.20 420 ASP E CA 1
ATOM 12251 C C . ASP C 1 420 ? 154.481 198.830 182.298 1.00 62.20 420 ASP E C 1
ATOM 12252 O O . ASP C 1 420 ? 155.513 199.505 182.377 1.00 62.20 420 ASP E O 1
ATOM 12257 N N . GLN C 1 421 ? 153.378 199.139 182.969 1.00 67.80 421 GLN E N 1
ATOM 12258 C CA . GLN C 1 421 ? 153.335 200.278 183.875 1.00 67.80 421 GLN E CA 1
ATOM 12259 C C . GLN C 1 421 ? 152.823 199.834 185.235 1.00 67.80 421 GLN E C 1
ATOM 12260 O O . GLN C 1 421 ? 152.749 198.636 185.516 1.00 67.80 421 GLN E O 1
ATOM 12266 N N . VAL C 1 422 ? 152.494 200.788 186.096 1.00 66.45 422 VAL E N 1
ATOM 12267 C CA . VAL C 1 422 ? 151.851 200.507 187.370 1.00 66.45 422 VAL E CA 1
ATOM 12268 C C . VAL C 1 422 ? 150.536 201.273 187.419 1.00 66.45 422 VAL E C 1
ATOM 12269 O O . VAL C 1 422 ? 150.487 202.468 187.106 1.00 66.45 422 VAL E O 1
ATOM 12273 N N . ASP C 1 423 ? 149.472 200.571 187.784 1.00 70.77 423 ASP E N 1
ATOM 12274 C CA . ASP C 1 423 ? 148.118 201.105 187.749 1.00 70.77 423 ASP E CA 1
ATOM 12275 C C . ASP C 1 423 ? 147.406 200.603 188.996 1.00 70.77 423 ASP E C 1
ATOM 12276 O O . ASP C 1 423 ? 148.030 200.110 189.941 1.00 70.77 423 ASP E O 1
ATOM 12281 N N . ASN C 1 424 ? 146.088 200.735 189.014 1.00 74.99 424 ASN E N 1
ATOM 12282 C CA . ASN C 1 424 ? 145.282 200.087 190.032 1.00 74.99 424 ASN E CA 1
ATOM 12283 C C . ASN C 1 424 ? 144.881 198.673 189.643 1.00 74.99 424 ASN E C 1
ATOM 12284 O O . ASN C 1 424 ? 144.271 197.977 190.454 1.00 74.99 424 ASN E O 1
ATOM 12289 N N . ASP C 1 425 ? 145.229 198.223 188.434 1.00 72.65 425 ASP E N 1
ATOM 12290 C CA . ASP C 1 425 ? 144.912 196.856 188.030 1.00 72.65 425 ASP E CA 1
ATOM 12291 C C . ASP C 1 425 ? 145.823 195.850 188.719 1.00 72.65 425 ASP E C 1
ATOM 12292 O O . ASP C 1 425 ? 145.391 194.746 189.065 1.00 72.65 425 ASP E O 1
ATOM 12297 N N . LEU C 1 426 ? 147.092 196.208 188.912 1.00 68.55 426 LEU E N 1
ATOM 12298 C CA . LEU C 1 426 ? 147.937 195.436 189.814 1.00 68.55 426 LEU E CA 1
ATOM 12299 C C . LEU C 1 426 ? 147.481 195.593 191.256 1.00 68.55 426 LEU E C 1
ATOM 12300 O O . LEU C 1 426 ? 147.207 194.605 191.945 1.00 68.55 426 LEU E O 1
ATOM 12305 N N . GLN C 1 427 ? 147.351 196.837 191.714 1.00 68.38 427 GLN E N 1
ATOM 12306 C CA . GLN C 1 427 ? 147.258 197.132 193.137 1.00 68.38 427 GLN E CA 1
ATOM 12307 C C . GLN C 1 427 ? 145.904 196.793 193.749 1.00 68.38 427 GLN E C 1
ATOM 12308 O O . GLN C 1 427 ? 145.754 196.925 194.968 1.00 68.38 427 GLN E O 1
ATOM 12314 N N . ARG C 1 428 ? 144.917 196.384 192.947 1.00 68.98 428 ARG E N 1
ATOM 12315 C CA . ARG C 1 428 ? 143.807 195.608 193.493 1.00 68.98 428 ARG E CA 1
ATOM 12316 C C . ARG C 1 428 ? 144.314 194.312 194.102 1.00 68.98 428 ARG E C 1
ATOM 12317 O O . ARG C 1 428 ? 143.907 193.920 195.201 1.00 68.98 428 ARG E O 1
ATOM 12325 N N . ASN C 1 429 ? 145.192 193.621 193.384 1.00 66.34 429 ASN E N 1
ATOM 12326 C CA . ASN C 1 429 ? 145.678 192.316 193.796 1.00 66.34 429 ASN E CA 1
ATOM 12327 C C . ASN C 1 429 ? 146.873 192.394 194.733 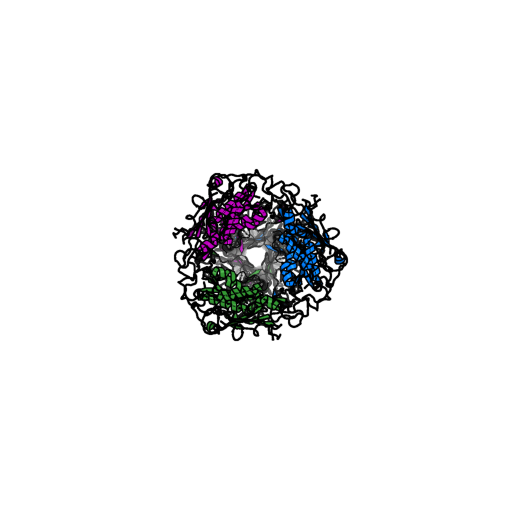1.00 66.34 429 ASN E C 1
ATOM 12328 O O . ASN C 1 429 ? 147.436 191.349 195.068 1.00 66.34 429 ASN E O 1
ATOM 12333 N N . ILE C 1 430 ? 147.290 193.590 195.150 1.00 65.78 430 ILE E N 1
ATOM 12334 C CA . ILE C 1 430 ? 148.448 193.720 196.028 1.00 65.78 430 ILE E CA 1
ATOM 12335 C C . ILE C 1 430 ? 147.947 194.373 197.313 1.00 65.78 430 ILE E C 1
ATOM 12336 O O . ILE C 1 430 ? 148.670 195.117 197.986 1.00 65.78 430 ILE E O 1
ATOM 12341 N N . VAL C 1 431 ? 146.679 194.129 197.644 1.00 70.62 431 VAL E N 1
ATOM 12342 C CA . VAL C 1 431 ? 146.177 194.535 198.947 1.00 70.62 431 VAL E CA 1
ATOM 12343 C C . VAL C 1 431 ? 146.799 193.652 200.015 1.00 70.62 431 VAL E C 1
ATOM 12344 O O . VAL C 1 431 ? 146.745 192.418 199.934 1.00 70.62 431 VAL E O 1
ATOM 12348 N N . ASN C 1 432 ? 147.419 194.280 201.010 1.00 71.09 432 ASN E N 1
ATOM 12349 C CA . ASN C 1 432 ? 147.935 193.550 202.159 1.00 71.09 432 ASN E CA 1
ATOM 12350 C C . ASN C 1 432 ? 146.769 193.016 202.979 1.00 71.09 432 ASN E C 1
ATOM 12351 O O . ASN C 1 432 ? 146.034 193.791 203.599 1.00 71.09 432 ASN E O 1
ATOM 12356 N N . SER C 1 433 ? 146.597 191.695 202.990 1.00 69.77 433 SER E N 1
ATOM 12357 C CA . SER C 1 433 ? 145.432 191.074 203.622 1.00 69.77 433 SER E CA 1
ATOM 12358 C C . SER C 1 433 ? 145.626 191.068 205.136 1.00 69.77 433 SER E C 1
ATOM 12359 O O . SER C 1 433 ? 145.877 190.040 205.766 1.00 69.77 433 SER E O 1
ATOM 12362 N N . ASP C 1 434 ? 145.484 192.254 205.721 1.00 71.80 434 ASP E N 1
ATOM 12363 C CA . ASP C 1 434 ? 145.566 192.487 207.157 1.00 71.80 434 ASP E CA 1
ATOM 12364 C C . ASP C 1 434 ? 144.548 193.566 207.501 1.00 71.80 434 ASP E C 1
ATOM 12365 O O . ASP C 1 434 ? 143.767 194.003 206.650 1.00 71.80 434 ASP E O 1
ATOM 12370 N N . GLU C 1 435 ? 144.552 194.004 208.756 1.00 76.81 435 GLU E N 1
ATOM 12371 C CA . GLU C 1 435 ? 143.753 195.145 209.171 1.00 76.81 435 GLU E CA 1
ATOM 12372 C C . GLU C 1 435 ? 144.606 196.083 210.012 1.00 76.81 435 GLU E C 1
ATOM 12373 O O . GLU C 1 435 ? 145.635 195.685 210.567 1.00 76.81 435 GLU E O 1
ATOM 12379 N N . ASP C 1 436 ? 144.148 197.338 210.079 1.00 79.68 436 ASP E N 1
ATOM 12380 C CA . ASP C 1 436 ? 144.785 198.441 210.806 1.00 79.68 436 ASP E CA 1
ATOM 12381 C C . ASP C 1 436 ? 146.219 198.666 210.313 1.00 79.68 436 ASP E C 1
ATOM 12382 O O . ASP C 1 436 ? 147.201 198.507 211.038 1.00 79.68 436 ASP E O 1
ATOM 12387 N N . LEU C 1 437 ? 146.299 199.039 209.041 1.00 73.77 437 LEU E N 1
ATOM 12388 C CA . LEU C 1 437 ? 147.562 199.240 208.336 1.00 73.77 437 LEU E CA 1
ATOM 12389 C C . LEU C 1 437 ? 147.740 200.735 208.104 1.00 73.77 437 LEU E C 1
ATOM 12390 O O . LEU C 1 437 ? 147.156 201.303 207.178 1.00 73.77 437 LEU E O 1
ATOM 12395 N N . LYS C 1 438 ? 148.552 201.368 208.944 1.00 73.55 438 LYS E N 1
ATOM 12396 C CA . LYS C 1 438 ? 148.690 202.812 208.930 1.00 73.55 438 LYS E CA 1
ATOM 12397 C C . LYS C 1 438 ? 149.953 203.225 208.176 1.00 73.55 438 LYS E C 1
ATOM 12398 O O . LYS C 1 438 ? 150.747 202.394 207.732 1.00 73.55 438 LYS E O 1
ATOM 12404 N N . ASP C 1 439 ? 150.138 204.536 208.030 1.00 75.61 439 ASP E N 1
ATOM 12405 C CA . ASP C 1 439 ? 151.266 205.096 207.294 1.00 75.61 439 ASP E CA 1
ATOM 12406 C C . ASP C 1 439 ? 151.994 206.144 208.125 1.00 75.61 439 ASP E C 1
ATOM 12407 O O . ASP C 1 439 ? 151.807 206.216 209.345 1.00 75.61 439 ASP E O 1
ATOM 12412 N N . LYS C 1 440 ? 152.881 206.901 207.472 1.00 77.12 440 LYS E N 1
ATOM 12413 C CA . LYS C 1 440 ? 153.361 208.213 207.908 1.00 77.12 440 LYS E CA 1
ATOM 12414 C C . LYS C 1 440 ? 154.272 208.163 209.127 1.00 77.12 440 LYS E C 1
ATOM 12415 O O . LYS C 1 440 ? 154.492 209.205 209.757 1.00 77.12 440 LYS E O 1
ATOM 12421 N N . LEU C 1 441 ? 154.799 206.977 209.461 1.00 74.50 441 LEU E N 1
ATOM 12422 C CA . LEU C 1 441 ? 155.722 206.750 210.583 1.00 74.50 441 LEU E CA 1
ATOM 12423 C C . LEU C 1 441 ? 155.113 207.201 211.915 1.00 74.50 441 LEU E C 1
ATOM 12424 O O . LEU C 1 441 ? 155.566 208.159 212.545 1.00 74.50 441 LEU E O 1
ATOM 12429 N N . SER C 1 442 ? 154.051 206.506 212.316 1.00 73.89 442 SER E N 1
ATOM 12430 C CA . SER C 1 442 ? 153.420 206.782 213.598 1.00 73.89 442 SER E CA 1
ATOM 12431 C C . SER C 1 442 ? 154.365 206.378 214.728 1.00 73.89 442 SER E C 1
ATOM 12432 O O . SER C 1 442 ? 155.070 205.371 214.613 1.00 73.89 442 SER E O 1
ATOM 12435 N N . PRO C 1 443 ? 154.409 207.142 215.841 1.00 73.81 443 PRO E N 1
ATOM 12436 C CA . PRO C 1 443 ? 155.514 206.980 216.802 1.00 73.81 443 PRO E CA 1
ATOM 12437 C C . PRO C 1 443 ? 155.475 205.732 217.676 1.00 73.81 443 PRO E C 1
ATOM 12438 O O . PRO C 1 443 ? 155.680 205.814 218.890 1.00 73.81 443 PRO E O 1
ATOM 12442 N N . TYR C 1 444 ? 155.215 204.577 217.072 1.00 73.49 444 TYR E N 1
ATOM 12443 C CA . TYR C 1 444 ? 155.694 203.297 217.562 1.00 73.49 444 TYR E CA 1
ATOM 12444 C C . TYR C 1 444 ? 156.842 202.779 216.713 1.00 73.49 444 TYR E C 1
ATOM 12445 O O . TYR C 1 444 ? 157.548 201.857 217.135 1.00 73.49 444 TYR E O 1
ATOM 12454 N N . ASP C 1 445 ? 157.035 203.366 215.531 1.00 69.33 445 ASP E N 1
ATOM 12455 C CA . ASP C 1 445 ? 158.153 203.013 214.667 1.00 69.33 445 ASP E CA 1
ATOM 12456 C C . ASP C 1 445 ? 159.467 203.503 215.248 1.00 69.33 445 ASP E C 1
ATOM 12457 O O . ASP C 1 445 ? 160.453 202.764 215.278 1.00 69.33 445 ASP E O 1
ATOM 12462 N N . ILE C 1 446 ? 159.485 204.749 215.734 1.00 69.73 446 ILE E N 1
ATOM 12463 C CA . ILE C 1 446 ? 160.678 205.379 216.296 1.00 69.73 446 ILE E CA 1
ATOM 12464 C C . ILE C 1 446 ? 161.165 204.619 217.527 1.00 69.73 446 ILE E C 1
ATOM 12465 O O . ILE C 1 446 ? 162.368 204.585 217.818 1.00 69.73 446 ILE E O 1
ATOM 12470 N N . SER C 1 447 ? 160.249 203.956 218.237 1.00 68.53 447 SER E N 1
ATOM 12471 C CA . SER C 1 447 ? 160.642 203.051 219.308 1.00 68.53 447 SER E CA 1
ATOM 12472 C C . SER C 1 447 ? 161.412 201.841 218.786 1.00 68.53 447 SER E C 1
ATOM 12473 O O . SER C 1 447 ? 162.275 201.311 219.495 1.00 68.53 447 SER E O 1
ATOM 12476 N N . CYS C 1 448 ? 161.127 201.390 217.566 1.00 64.67 448 CYS E N 1
ATOM 12477 C CA . CYS C 1 448 ? 161.780 200.209 217.001 1.00 64.67 448 CYS E CA 1
ATOM 12478 C C . CYS C 1 448 ? 162.623 200.608 215.790 1.00 64.67 448 CYS E C 1
ATOM 12479 O O . CYS C 1 448 ? 162.190 200.511 214.642 1.00 64.67 448 CYS E O 1
ATOM 12482 N N . PHE C 1 449 ? 163.850 201.047 216.058 1.00 61.06 449 PHE E N 1
ATOM 12483 C CA . PHE C 1 449 ? 164.883 201.178 215.040 1.00 61.06 449 PHE E CA 1
ATOM 12484 C C . PHE C 1 449 ? 166.219 200.796 215.649 1.00 61.06 449 PHE E C 1
ATOM 12485 O O . PHE C 1 449 ? 166.371 200.708 216.870 1.00 61.06 449 PHE E O 1
ATOM 12493 N N . LYS C 1 450 ? 167.195 200.550 214.781 1.00 57.54 450 LYS E N 1
ATOM 12494 C CA . LYS C 1 450 ? 168.547 200.308 215.253 1.00 57.54 450 LYS E CA 1
ATOM 12495 C C . LYS C 1 450 ? 169.530 201.263 214.585 1.00 57.54 450 LYS E C 1
ATOM 12496 O O . LYS C 1 450 ? 170.429 201.788 215.247 1.00 57.54 450 LYS E O 1
ATOM 12502 N N . LYS C 1 451 ? 169.366 201.505 213.283 1.00 54.54 451 LYS E N 1
ATOM 12503 C CA . LYS C 1 451 ? 170.225 202.420 212.539 1.00 54.54 451 LYS E CA 1
ATOM 12504 C C . LYS C 1 451 ? 169.425 203.101 211.441 1.00 54.54 451 LYS E C 1
ATOM 12505 O O . LYS C 1 451 ? 168.249 202.804 211.222 1.00 54.54 451 LYS E O 1
ATOM 12511 N N . GLN C 1 452 ? 170.093 204.021 210.747 1.00 53.43 452 GLN E N 1
ATOM 12512 C CA . GLN C 1 452 ? 169.655 204.557 209.464 1.00 53.43 452 GLN E CA 1
ATOM 12513 C C . GLN C 1 452 ? 170.891 204.709 208.596 1.00 53.43 452 GLN E C 1
ATOM 12514 O O . GLN C 1 452 ? 171.853 205.367 208.999 1.00 53.43 452 GLN E O 1
ATOM 12520 N N . ILE C 1 453 ? 170.872 204.108 207.414 1.00 47.61 453 ILE E N 1
ATOM 12521 C CA . ILE C 1 453 ? 172.021 204.108 206.520 1.00 47.61 453 ILE E CA 1
ATOM 12522 C C . ILE C 1 453 ? 171.591 204.702 205.188 1.00 47.61 453 ILE E C 1
ATOM 12523 O O . ILE C 1 453 ? 170.557 204.314 204.636 1.00 47.61 453 ILE E O 1
ATOM 12528 N N . LEU C 1 454 ? 172.372 205.645 204.674 1.00 46.59 454 LEU E N 1
ATOM 12529 C CA . LEU C 1 454 ? 172.128 206.141 203.330 1.00 46.59 454 LEU E CA 1
ATOM 12530 C C . LEU C 1 454 ? 172.889 205.349 202.280 1.00 46.59 454 LEU E C 1
ATOM 12531 O O . LEU C 1 454 ? 173.910 204.715 202.550 1.00 46.59 454 LEU E O 1
ATOM 12536 N N . ILE C 1 455 ? 172.338 205.375 201.074 1.00 51.07 455 ILE E N 1
ATOM 12537 C CA . ILE C 1 455 ? 173.041 205.129 199.826 1.00 51.07 455 ILE E CA 1
ATOM 12538 C C . ILE C 1 455 ? 172.786 206.461 199.121 1.00 51.07 455 ILE E C 1
ATOM 12539 O O . ILE C 1 455 ? 172.239 207.373 199.752 1.00 51.07 455 ILE E O 1
ATOM 12544 N N . SER C 1 456 ? 173.206 206.617 197.865 1.00 54.26 456 SER E N 1
ATOM 12545 C CA . SER C 1 456 ? 173.308 207.924 197.223 1.00 54.26 456 SER E CA 1
ATOM 12546 C C . SER C 1 456 ? 171.952 208.611 197.058 1.00 54.26 456 SER E C 1
ATOM 12547 O O . SER C 1 456 ? 170.885 208.003 197.151 1.00 54.26 456 SER E O 1
ATOM 12550 N N . ASN C 1 457 ? 172.029 209.909 196.788 1.00 53.42 457 ASN E N 1
ATOM 12551 C CA . ASN C 1 457 ? 170.922 210.843 196.890 1.00 53.42 457 ASN E CA 1
ATOM 12552 C C . ASN C 1 457 ? 170.735 211.501 195.529 1.00 53.42 457 ASN E C 1
ATOM 12553 O O . ASN C 1 457 ? 171.535 211.302 194.613 1.00 53.42 457 ASN E O 1
ATOM 12558 N N . LYS C 1 458 ? 169.641 212.248 195.380 1.00 53.03 458 LYS E N 1
ATOM 12559 C CA . LYS C 1 458 ? 169.356 212.973 194.145 1.00 53.03 458 LYS E CA 1
ATOM 12560 C C . LYS C 1 458 ? 170.410 214.051 193.942 1.00 53.03 458 LYS E C 1
ATOM 12561 O O . LYS C 1 458 ? 170.422 215.060 194.652 1.00 53.03 458 LYS E O 1
ATOM 12567 N N . SER C 1 459 ? 171.292 213.838 192.971 1.00 56.03 459 SER E N 1
ATOM 12568 C CA . SER C 1 459 ? 172.443 214.702 192.774 1.00 56.03 459 SER E CA 1
ATOM 12569 C C . SER C 1 459 ? 172.043 215.968 192.025 1.00 56.03 459 SER E C 1
ATOM 12570 O O . SER C 1 459 ? 170.874 216.200 191.712 1.00 56.03 459 SER E O 1
ATOM 12573 N N . ASN C 1 460 ? 173.041 216.800 191.720 1.00 57.53 460 ASN E N 1
ATOM 12574 C CA . ASN C 1 460 ? 172.785 218.043 191.005 1.00 57.53 460 ASN E CA 1
ATOM 12575 C C . ASN C 1 460 ? 173.790 218.282 189.886 1.00 57.53 460 ASN E C 1
ATOM 12576 O O . ASN C 1 460 ? 173.895 219.412 189.395 1.00 57.53 460 ASN E O 1
ATOM 12581 N N . PHE C 1 461 ? 174.533 217.259 189.473 1.00 54.58 461 PHE E N 1
ATOM 12582 C CA . PHE C 1 461 ? 175.471 217.384 188.369 1.00 54.58 461 PHE E CA 1
ATOM 12583 C C . PHE C 1 461 ? 175.492 216.095 187.563 1.00 54.58 461 PHE E C 1
ATOM 12584 O O . PHE C 1 461 ? 175.362 215.000 188.114 1.00 54.58 461 PHE E O 1
ATOM 12592 N N . TYR C 1 462 ? 175.654 216.237 186.249 1.00 50.32 462 TYR E N 1
ATOM 12593 C CA . TYR C 1 462 ? 175.781 215.095 185.359 1.00 50.32 462 TYR E CA 1
ATOM 12594 C C . TYR C 1 462 ? 176.980 215.296 184.449 1.00 50.32 462 TYR E C 1
ATOM 12595 O O . TYR C 1 462 ? 177.523 216.395 184.334 1.00 50.32 462 TYR E O 1
ATOM 12604 N N . VAL C 1 463 ? 177.349 214.229 183.753 1.00 49.74 463 VAL E N 1
ATOM 12605 C CA . VAL C 1 463 ? 178.438 214.253 182.789 1.00 49.74 463 VAL E CA 1
ATOM 12606 C C . VAL C 1 463 ? 177.828 214.292 181.395 1.00 49.74 463 VAL E C 1
ATOM 12607 O O . VAL C 1 463 ? 176.901 213.529 181.100 1.00 49.74 463 VAL E O 1
ATOM 12611 N N . LYS C 1 464 ? 178.320 215.203 180.552 1.00 52.72 464 LYS E N 1
ATOM 12612 C CA . LYS C 1 464 ? 177.852 215.291 179.173 1.00 52.72 464 LYS E CA 1
ATOM 12613 C C . LYS C 1 464 ? 178.217 214.029 178.412 1.00 52.72 464 LYS E C 1
ATOM 12614 O O . LYS C 1 464 ? 179.399 213.734 178.213 1.00 52.72 464 LYS E O 1
ATOM 12620 N N . GLU C 1 465 ? 177.205 213.290 177.979 1.00 56.70 465 GLU E N 1
ATOM 12621 C CA . GLU C 1 465 ? 177.406 212.030 177.277 1.00 56.70 465 GLU E CA 1
ATOM 12622 C C . GLU C 1 465 ? 176.945 212.215 175.840 1.00 56.70 465 GLU E C 1
ATOM 12623 O O . GLU C 1 465 ? 175.750 212.388 175.583 1.00 56.70 465 GLU E O 1
ATOM 12629 N N . LYS C 1 466 ? 177.891 212.186 174.910 1.00 52.84 466 LYS E N 1
ATOM 12630 C CA . LYS C 1 466 ? 177.584 212.388 173.507 1.00 52.84 466 LYS E CA 1
ATOM 12631 C C . LYS C 1 466 ? 177.422 211.047 172.799 1.00 52.84 466 LYS E C 1
ATOM 12632 O O . LYS C 1 466 ? 177.718 209.983 173.345 1.00 52.84 466 LYS E O 1
ATOM 12638 N N . ASN C 1 467 ? 176.948 211.109 171.559 1.00 56.06 467 ASN E N 1
ATOM 12639 C CA . ASN C 1 467 ? 176.577 209.907 170.822 1.00 56.06 467 ASN E CA 1
ATOM 12640 C C . ASN C 1 467 ? 177.021 210.085 169.381 1.00 56.06 467 ASN E C 1
ATOM 12641 O O . ASN C 1 467 ? 176.520 210.974 168.687 1.00 56.06 467 ASN E O 1
ATOM 12646 N N . ILE C 1 468 ? 177.946 209.242 168.934 1.00 54.79 468 ILE E N 1
ATOM 12647 C CA . ILE C 1 468 ? 178.555 209.360 167.616 1.00 54.79 468 ILE E CA 1
ATOM 12648 C C . ILE C 1 468 ? 178.238 208.107 166.817 1.00 54.79 468 ILE E C 1
ATOM 12649 O O . ILE C 1 468 ? 178.468 206.989 167.290 1.00 54.79 468 ILE E O 1
ATOM 12654 N N . CYS C 1 469 ? 177.697 208.296 165.615 1.00 61.28 469 CYS E N 1
ATOM 12655 C CA . CYS C 1 469 ? 177.612 207.235 164.619 1.00 61.28 469 CYS E CA 1
ATOM 12656 C C . CYS C 1 469 ? 178.657 207.528 163.557 1.00 61.28 469 CYS E C 1
ATOM 12657 O O . CYS C 1 469 ? 178.391 208.308 162.630 1.00 61.28 469 CYS E O 1
ATOM 12660 N N . PRO C 1 470 ? 179.860 206.957 163.644 1.00 57.07 470 PRO E N 1
ATOM 12661 C CA . PRO C 1 470 ? 180.888 207.282 162.649 1.00 57.07 470 PRO E CA 1
ATOM 12662 C C . PRO C 1 470 ? 180.619 206.613 161.314 1.00 57.07 470 PRO E C 1
ATOM 12663 O O . PRO C 1 470 ? 180.914 205.432 161.121 1.00 57.07 470 PRO E O 1
ATOM 12667 N N . ASP C 1 471 ? 180.090 207.383 160.370 1.00 61.37 471 ASP E N 1
ATOM 12668 C CA . ASP C 1 471 ? 179.691 206.849 159.076 1.00 61.37 471 ASP E CA 1
ATOM 12669 C C . ASP C 1 471 ? 179.845 207.913 158.010 1.00 61.37 471 ASP E C 1
ATOM 12670 O O . ASP C 1 471 ? 179.327 209.024 158.152 1.00 61.37 471 ASP E O 1
ATOM 12675 N N . VAL C 1 472 ? 180.551 207.562 156.943 1.00 58.20 472 VAL E N 1
ATOM 12676 C CA . VAL C 1 472 ? 180.357 208.259 155.689 1.00 58.20 472 VAL E CA 1
ATOM 12677 C C . VAL C 1 472 ? 178.970 207.889 155.170 1.00 58.20 472 VAL E C 1
ATOM 12678 O O . VAL C 1 472 ? 178.466 206.785 155.428 1.00 58.20 472 VAL E O 1
ATOM 12682 N N . THR C 1 473 ? 178.326 208.842 154.481 1.00 63.71 473 THR E N 1
ATOM 12683 C CA . THR C 1 473 ? 177.003 208.705 153.845 1.00 63.71 473 THR E CA 1
ATOM 12684 C C . THR C 1 473 ? 175.900 208.454 154.875 1.00 63.71 473 THR E C 1
ATOM 12685 O O . THR C 1 473 ? 175.115 207.513 154.765 1.00 63.71 473 THR E O 1
ATOM 12689 N N . LEU C 1 474 ? 175.864 209.313 155.892 1.00 68.23 474 LEU E N 1
ATOM 12690 C CA . LEU C 1 474 ? 174.666 209.591 156.686 1.00 68.23 474 LEU E CA 1
ATOM 12691 C C . LEU C 1 474 ? 174.669 211.109 156.815 1.00 68.23 474 LEU E C 1
ATOM 12692 O O . LEU C 1 474 ? 175.270 211.659 157.741 1.00 68.23 474 LEU E O 1
ATOM 12697 N N . ASN C 1 475 ? 173.993 211.779 155.888 1.00 69.38 475 ASN E N 1
ATOM 12698 C CA . ASN C 1 475 ? 174.208 213.210 155.677 1.00 69.38 475 ASN E CA 1
ATOM 12699 C C . ASN C 1 475 ? 173.296 214.067 156.550 1.00 69.38 475 ASN E C 1
ATOM 12700 O O . ASN C 1 475 ? 172.611 214.977 156.090 1.00 69.38 475 ASN E O 1
ATOM 12705 N N . THR C 1 476 ? 173.316 213.766 157.846 1.00 71.55 476 THR E N 1
ATOM 12706 C CA . THR C 1 476 ? 172.684 214.554 158.895 1.00 71.55 476 THR E CA 1
ATOM 12707 C C . THR C 1 476 ? 173.761 214.850 159.925 1.00 71.55 476 THR E C 1
ATOM 12708 O O . THR C 1 476 ? 174.947 214.648 159.645 1.00 71.55 476 THR E O 1
ATOM 12712 N N . GLN C 1 477 ? 173.382 215.357 161.093 1.00 72.72 477 GLN E N 1
ATOM 12713 C CA . GLN C 1 477 ? 174.351 215.481 162.172 1.00 72.72 477 GLN E CA 1
ATOM 12714 C C . GLN C 1 477 ? 174.774 214.101 162.657 1.00 72.72 477 GLN E C 1
ATOM 12715 O O . GLN C 1 477 ? 173.979 213.159 162.677 1.00 72.72 477 GLN E O 1
ATOM 12721 N N . ARG C 1 478 ? 176.043 213.986 163.036 1.00 62.51 478 ARG E N 1
ATOM 12722 C CA . ARG C 1 478 ? 176.586 212.730 163.531 1.00 62.51 478 ARG E CA 1
ATOM 12723 C C . ARG C 1 478 ? 176.611 212.718 165.053 1.00 62.51 478 ARG E C 1
ATOM 12724 O O . ARG C 1 478 ? 176.126 211.772 165.679 1.00 62.51 478 ARG E O 1
ATOM 12732 N N . LYS C 1 479 ? 177.166 213.764 165.659 1.00 59.97 479 LYS E N 1
ATOM 12733 C CA . LYS C 1 479 ? 177.119 213.919 167.104 1.00 59.97 479 LYS E CA 1
ATOM 12734 C C . LYS C 1 479 ? 175.759 214.441 167.537 1.00 59.97 479 LYS E C 1
ATOM 12735 O O . LYS C 1 479 ? 175.289 215.466 167.035 1.00 59.97 479 LYS E O 1
ATOM 12741 N N . GLU C 1 480 ? 175.131 213.738 168.474 1.00 60.81 480 GLU E N 1
ATOM 12742 C CA . GLU C 1 480 ? 173.950 214.236 169.159 1.00 60.81 480 GLU E CA 1
ATOM 12743 C C . GLU C 1 480 ? 174.107 213.963 170.645 1.00 60.81 480 GLU E C 1
ATOM 12744 O O . GLU C 1 480 ? 174.682 212.950 171.047 1.00 60.81 480 GLU E O 1
ATOM 12750 N N . ASP C 1 481 ? 173.595 214.876 171.455 1.00 61.70 481 ASP E N 1
ATOM 12751 C CA . ASP C 1 481 ? 173.718 214.763 172.897 1.00 61.70 481 ASP E CA 1
ATOM 12752 C C . ASP C 1 481 ? 172.556 213.949 173.448 1.00 61.70 481 ASP E C 1
ATOM 12753 O O . ASP C 1 481 ? 171.440 213.997 172.924 1.00 61.70 481 ASP E O 1
ATOM 12758 N N . ARG C 1 482 ? 172.827 213.187 174.505 1.00 60.13 482 ARG E N 1
ATOM 12759 C CA . ARG C 1 482 ? 171.775 212.382 175.105 1.00 60.13 482 ARG E CA 1
ATOM 12760 C C . ARG C 1 482 ? 170.804 213.256 175.893 1.00 60.13 482 ARG E C 1
ATOM 12761 O O . ARG C 1 482 ? 171.054 214.432 176.167 1.00 60.13 482 ARG E O 1
ATOM 12769 N N . LYS C 1 483 ? 169.679 212.653 176.263 1.00 60.32 483 LYS E N 1
ATOM 12770 C CA . LYS C 1 483 ? 168.561 213.362 176.862 1.00 60.32 483 LYS E CA 1
ATOM 12771 C C . LYS C 1 483 ? 168.299 212.832 178.263 1.00 60.32 483 LYS E C 1
ATOM 12772 O O . LYS C 1 483 ? 168.325 211.620 178.494 1.00 60.32 483 LYS E O 1
ATOM 12778 N N . ILE C 1 484 ? 168.041 213.748 179.193 1.00 62.97 484 ILE E N 1
ATOM 12779 C CA . ILE C 1 484 ? 167.884 213.429 180.606 1.00 62.97 484 ILE E CA 1
ATOM 12780 C C . ILE C 1 484 ? 166.448 213.709 181.016 1.00 62.97 484 ILE E C 1
ATOM 12781 O O . ILE C 1 484 ? 165.913 214.789 180.738 1.00 62.97 484 ILE E O 1
ATOM 12786 N N . SER C 1 485 ? 165.827 212.737 181.687 1.00 67.70 485 SER E N 1
ATOM 12787 C CA . SER C 1 485 ? 164.457 212.896 182.152 1.00 67.70 485 SER E CA 1
ATOM 12788 C C . SER C 1 485 ? 164.337 213.850 183.333 1.00 67.70 485 SER E C 1
ATOM 12789 O O . SER C 1 485 ? 163.231 214.320 183.619 1.00 67.70 485 SER E O 1
ATOM 12792 N N . ASP C 1 486 ? 165.435 214.151 184.023 1.00 69.50 486 ASP E N 1
ATOM 12793 C CA . ASP C 1 486 ? 165.403 214.932 185.256 1.00 69.50 486 ASP E CA 1
ATOM 12794 C C . ASP C 1 486 ? 166.114 216.259 185.029 1.00 69.50 486 ASP E C 1
ATOM 12795 O O . ASP C 1 486 ? 167.338 216.292 184.868 1.00 69.50 486 ASP E O 1
ATOM 12800 N N . THR C 1 487 ? 165.353 217.350 185.035 1.00 66.25 487 THR E N 1
ATOM 12801 C CA . THR C 1 487 ? 165.910 218.686 184.880 1.00 66.25 487 THR E CA 1
ATOM 12802 C C . THR C 1 487 ? 166.381 219.211 186.237 1.00 66.25 487 THR E C 1
ATOM 12803 O O . THR C 1 487 ? 166.475 218.462 187.214 1.00 66.25 487 THR E O 1
ATOM 12807 N N . LEU C 1 488 ? 166.689 220.517 186.291 1.00 64.75 488 LEU E N 1
ATOM 12808 C CA . LEU C 1 488 ? 167.359 221.192 187.417 1.00 64.75 488 LEU E CA 1
ATOM 12809 C C . LEU C 1 488 ? 168.692 220.539 187.774 1.00 64.75 488 LEU E C 1
ATOM 12810 O O . LEU C 1 488 ? 169.106 220.546 188.935 1.00 64.75 488 LEU E O 1
ATOM 12815 N N . VAL C 1 489 ? 169.375 219.972 186.781 1.00 56.97 489 VAL E N 1
ATOM 12816 C CA . VAL C 1 489 ? 170.669 219.326 186.961 1.00 56.97 489 VAL E CA 1
ATOM 12817 C C . VAL C 1 489 ? 171.622 219.946 185.950 1.00 56.97 489 VAL E C 1
ATOM 12818 O O . VAL C 1 489 ? 171.299 220.027 184.760 1.00 56.97 489 VAL E O 1
ATOM 12822 N N . LYS C 1 490 ? 172.789 220.387 186.416 1.00 53.01 490 LYS E N 1
ATOM 12823 C CA . LYS C 1 490 ? 173.673 221.113 185.517 1.00 53.01 490 LYS E CA 1
ATOM 12824 C C . LYS C 1 490 ? 174.821 220.230 185.040 1.00 53.01 490 LYS E C 1
ATOM 12825 O O . LYS C 1 490 ? 175.298 219.369 185.780 1.00 53.01 490 LYS E O 1
ATOM 12831 N N . PRO C 1 491 ? 175.296 220.405 183.812 1.00 51.83 491 PRO E N 1
ATOM 12832 C CA . PRO C 1 491 ? 176.421 219.600 183.336 1.00 51.83 491 PRO E CA 1
ATOM 12833 C C . PRO C 1 491 ? 177.740 220.076 183.916 1.00 51.83 491 PRO E C 1
ATOM 12834 O O . PRO C 1 491 ? 177.864 221.189 184.426 1.00 51.83 491 PRO E O 1
ATOM 12838 N N . PHE C 1 492 ? 178.739 219.204 183.823 1.00 51.15 492 PHE E N 1
ATOM 12839 C CA . PHE C 1 492 ? 180.105 219.637 184.051 1.00 51.15 492 PHE E CA 1
ATOM 12840 C C . PHE C 1 492 ? 180.618 220.374 182.821 1.00 51.15 492 PHE E C 1
ATOM 12841 O O . PHE C 1 492 ? 179.956 220.452 181.784 1.00 51.15 492 PHE E O 1
ATOM 12849 N N . SER C 1 493 ? 181.823 220.915 182.931 1.00 51.18 493 SER E N 1
ATOM 12850 C CA . SER C 1 493 ? 182.442 221.656 181.847 1.00 51.18 493 SER E CA 1
ATOM 12851 C C . SER C 1 493 ? 183.626 220.868 181.316 1.00 51.18 493 SER E C 1
ATOM 12852 O O . SER C 1 493 ? 184.535 220.523 182.080 1.00 51.18 493 SER E O 1
ATOM 12855 N N . SER C 1 494 ? 183.598 220.589 180.008 1.00 49.84 494 SER E N 1
ATOM 12856 C CA . SER C 1 494 ? 184.708 220.002 179.244 1.00 49.84 494 SER E CA 1
ATOM 12857 C C . SER C 1 494 ? 185.098 218.615 179.752 1.00 49.84 494 SER E C 1
ATOM 12858 O O . SER C 1 494 ? 186.280 218.302 179.908 1.00 49.84 494 SER E O 1
ATOM 12861 N N . ILE C 1 495 ? 184.096 217.778 180.007 1.00 46.60 495 ILE E N 1
ATOM 12862 C CA . ILE C 1 495 ? 184.282 216.352 180.257 1.00 46.60 495 ILE E CA 1
ATOM 12863 C C . ILE C 1 495 ? 183.225 215.601 179.460 1.00 46.60 495 ILE E C 1
ATOM 12864 O O . ILE C 1 495 ? 182.037 215.929 179.533 1.00 46.60 495 ILE E O 1
ATOM 12869 N N . LEU C 1 496 ? 183.656 214.607 178.690 1.00 47.98 496 LEU E N 1
ATOM 12870 C CA . LEU C 1 496 ? 182.792 213.916 177.754 1.00 47.98 496 LEU E CA 1
ATOM 12871 C C . LEU C 1 496 ? 182.673 212.447 178.129 1.00 47.98 496 LEU E C 1
ATOM 12872 O O . LEU C 1 496 ? 183.435 211.922 178.940 1.00 47.98 496 LEU E O 1
ATOM 12877 N N . LYS C 1 497 ? 181.696 211.790 177.511 1.00 51.39 497 LYS E N 1
ATOM 12878 C CA . LYS C 1 497 ? 181.623 210.333 177.440 1.00 51.39 497 LYS E CA 1
ATOM 12879 C C . LYS C 1 497 ? 181.140 209.994 176.040 1.00 51.39 497 LYS E C 1
ATOM 12880 O O . LYS C 1 497 ? 179.961 210.190 175.730 1.00 51.39 497 LYS E O 1
ATOM 12886 N N . ASP C 1 498 ? 182.033 209.483 175.202 1.00 50.60 498 ASP E N 1
ATOM 12887 C CA . ASP C 1 498 ? 181.729 209.232 173.799 1.00 50.60 498 ASP E CA 1
ATOM 12888 C C . ASP C 1 498 ? 181.268 207.791 173.644 1.00 50.60 498 ASP E C 1
ATOM 12889 O O . ASP C 1 498 ? 182.075 206.862 173.719 1.00 50.60 498 ASP E O 1
ATOM 12894 N N . ASN C 1 499 ? 179.975 207.612 173.420 1.00 53.02 499 ASN E N 1
ATOM 12895 C CA . ASN C 1 499 ? 179.368 206.293 173.269 1.00 53.02 499 ASN E CA 1
ATOM 12896 C C . ASN C 1 499 ? 179.211 206.029 171.779 1.00 53.02 499 ASN E C 1
ATOM 12897 O O . ASN C 1 499 ? 178.243 206.472 171.159 1.00 53.02 499 ASN E O 1
ATOM 12902 N N . LEU C 1 500 ? 180.164 205.306 171.204 1.00 49.44 500 LEU E N 1
ATOM 12903 C CA . LEU C 1 500 ? 180.160 205.045 169.776 1.00 49.44 500 LEU E CA 1
ATOM 12904 C C . LEU C 1 500 ? 179.130 203.972 169.436 1.00 49.44 500 LEU E C 1
ATOM 12905 O O . LEU C 1 500 ? 178.523 203.346 170.309 1.00 49.44 500 LEU E O 1
ATOM 12910 N N . GLN C 1 501 ? 178.928 203.762 168.141 1.00 53.72 501 GLN E N 1
ATOM 12911 C CA . GLN C 1 501 ? 178.211 202.606 167.629 1.00 53.72 501 GLN E CA 1
ATOM 12912 C C . GLN C 1 501 ? 179.096 201.929 166.598 1.00 53.72 501 GLN E C 1
ATOM 12913 O O . GLN C 1 501 ? 179.739 202.603 165.789 1.00 53.72 501 GLN E O 1
ATOM 12919 N N . SER C 1 502 ? 179.140 200.602 166.637 1.00 56.62 502 SER E N 1
ATOM 12920 C CA . SER C 1 502 ? 179.910 199.873 165.644 1.00 56.62 502 SER E CA 1
ATOM 12921 C C . SER C 1 502 ? 179.223 199.958 164.287 1.00 56.62 502 SER E C 1
ATOM 12922 O O . SER C 1 502 ? 178.027 200.234 164.183 1.00 56.62 502 SER E O 1
ATOM 12925 N N . VAL C 1 503 ? 179.996 199.724 163.236 1.00 54.13 503 VAL E N 1
ATOM 12926 C CA . VAL C 1 503 ? 179.511 199.892 161.875 1.00 54.13 503 VAL E CA 1
ATOM 12927 C C . VAL C 1 503 ? 179.460 198.524 161.217 1.00 54.13 503 VAL E C 1
ATOM 12928 O O . VAL C 1 503 ? 180.496 197.891 160.983 1.00 54.13 503 VAL E O 1
ATOM 12932 N N . GLU C 1 504 ? 178.251 198.067 160.923 1.00 59.00 504 GLU E N 1
ATOM 12933 C CA . GLU C 1 504 ? 178.055 196.830 160.195 1.00 59.00 504 GLU E CA 1
ATOM 12934 C C . GLU C 1 504 ? 178.129 197.092 158.695 1.00 59.00 504 GLU E C 1
ATOM 12935 O O . GLU C 1 504 ? 178.287 198.228 158.240 1.00 59.00 504 GLU E O 1
ATOM 12941 N N . TYR C 1 505 ? 178.020 196.015 157.918 1.00 56.47 505 TYR E N 1
ATOM 12942 C CA . TYR C 1 505 ? 177.847 196.180 156.484 1.00 56.47 505 TYR E CA 1
ATOM 12943 C C . TYR C 1 505 ? 176.469 196.719 156.153 1.00 56.47 505 TYR E C 1
ATOM 12944 O O . TYR C 1 505 ? 176.312 197.375 155.123 1.00 56.47 505 TYR E O 1
ATOM 12953 N N . ILE C 1 506 ? 175.478 196.447 157.006 1.00 57.61 506 ILE E N 1
ATOM 12954 C CA . ILE C 1 506 ? 174.119 196.922 156.798 1.00 57.61 506 ILE E CA 1
ATOM 12955 C C . ILE C 1 506 ? 174.104 198.449 156.884 1.00 57.61 506 ILE E C 1
ATOM 12956 O O . ILE C 1 506 ? 174.995 199.064 157.487 1.00 57.61 506 ILE E O 1
ATOM 12961 N N . GLN C 1 507 ? 173.148 199.065 156.178 1.00 61.55 507 GLN E N 1
ATOM 12962 C CA . GLN C 1 507 ? 172.726 200.436 156.431 1.00 61.55 507 GLN E CA 1
ATOM 12963 C C . GLN C 1 507 ? 172.511 200.608 157.925 1.00 61.55 507 GLN E C 1
ATOM 12964 O O . GLN C 1 507 ? 171.658 199.935 158.511 1.00 61.55 507 GLN E O 1
ATOM 12970 N N . SER C 1 508 ? 173.312 201.474 158.542 1.00 65.82 508 SER E N 1
ATOM 12971 C CA . SER C 1 508 ? 173.439 201.486 159.992 1.00 65.82 508 SER E CA 1
ATOM 12972 C C . SER C 1 508 ? 172.174 202.021 160.646 1.00 65.82 508 SER E C 1
ATOM 12973 O O . SER C 1 508 ? 171.608 203.032 160.220 1.00 65.82 508 SER E O 1
ATOM 12976 N N . ASN C 1 509 ? 171.731 201.324 161.688 1.00 71.66 509 ASN E N 1
ATOM 12977 C CA . ASN C 1 509 ? 170.410 201.546 162.254 1.00 71.66 509 ASN E CA 1
ATOM 12978 C C . ASN C 1 509 ? 170.388 202.756 163.176 1.00 71.66 509 ASN E C 1
ATOM 12979 O O . ASN C 1 509 ? 171.368 203.502 163.265 1.00 71.66 509 ASN E O 1
ATOM 12984 N N . ASN C 1 510 ? 169.275 202.949 163.874 1.00 76.04 510 ASN E N 1
ATOM 12985 C CA . ASN C 1 510 ? 169.079 204.145 164.676 1.00 76.04 510 ASN E CA 1
ATOM 12986 C C . ASN C 1 510 ? 168.039 203.847 165.750 1.00 76.04 510 ASN E C 1
ATOM 12987 O O . ASN C 1 510 ? 167.067 203.131 165.493 1.00 76.04 510 ASN E O 1
ATOM 12989 N N . ASP C 1 511 ? 168.244 204.383 166.957 1.00 76.35 511 ASP E N 1
ATOM 12990 C CA . ASP C 1 511 ? 169.423 205.161 167.352 1.00 76.35 511 ASP E CA 1
ATOM 12991 C C . ASP C 1 511 ? 169.892 204.736 168.733 1.00 76.35 511 ASP E C 1
ATOM 12992 O O . ASP C 1 511 ? 170.856 205.300 169.258 1.00 76.35 511 ASP E O 1
ATOM 12994 N N . ASP C 1 512 ? 169.201 203.732 169.287 1.00 73.57 512 ASP E N 1
ATOM 12995 C CA . ASP C 1 512 ? 169.332 203.299 170.681 1.00 73.57 512 ASP E CA 1
ATOM 12996 C C . ASP C 1 512 ? 169.127 204.482 171.629 1.00 73.57 512 ASP E C 1
ATOM 12997 O O . ASP C 1 512 ? 170.016 204.879 172.385 1.00 73.57 512 ASP E O 1
ATOM 12999 N N . LYS C 1 513 ? 167.920 205.044 171.567 1.00 72.22 513 LYS E N 1
ATOM 13000 C CA . LYS C 1 513 ? 167.583 206.270 172.288 1.00 72.22 513 LYS E CA 1
ATOM 13001 C C . LYS C 1 513 ? 167.410 205.951 173.771 1.00 72.22 513 LYS E C 1
ATOM 13002 O O . LYS C 1 513 ? 166.302 205.802 174.290 1.00 72.22 513 LYS E O 1
ATOM 13004 N N . GLN C 1 514 ? 168.542 205.844 174.464 1.00 70.86 514 GLN E N 1
ATOM 13005 C CA . GLN C 1 514 ? 168.541 205.655 175.907 1.00 70.86 514 GLN E CA 1
ATOM 13006 C C . GLN C 1 514 ? 168.476 206.999 176.616 1.00 70.86 514 GLN E C 1
ATOM 13007 O O . GLN C 1 514 ? 168.212 208.030 175.991 1.00 70.86 514 GLN E O 1
ATOM 13013 N N . GLU C 1 515 ? 168.707 206.995 177.924 1.00 69.57 515 GLU E N 1
ATOM 13014 C CA . GLU C 1 515 ? 168.837 208.222 178.689 1.00 69.57 515 GLU E CA 1
ATOM 13015 C C . GLU C 1 515 ? 170.075 208.118 179.561 1.00 69.57 515 GLU E C 1
ATOM 13016 O O . GLU C 1 515 ? 170.565 207.024 179.848 1.00 69.57 515 GLU E O 1
ATOM 13022 N N . ILE C 1 516 ? 170.585 209.274 179.976 1.00 61.77 516 ILE E N 1
ATOM 13023 C CA . ILE C 1 516 ? 171.663 209.303 180.958 1.00 61.77 516 ILE E CA 1
ATOM 13024 C C . ILE C 1 516 ? 171.072 208.872 182.294 1.00 61.77 516 ILE E C 1
ATOM 13025 O O . ILE C 1 516 ? 170.279 209.601 182.897 1.00 61.77 516 ILE E O 1
ATOM 13030 N N . ILE C 1 517 ? 171.439 207.677 182.746 1.00 61.22 517 ILE E N 1
ATOM 13031 C CA . ILE C 1 517 ? 170.854 207.107 183.955 1.00 61.22 517 ILE E CA 1
ATOM 13032 C C . ILE C 1 517 ? 171.432 207.849 185.155 1.00 61.22 517 ILE E C 1
ATOM 13033 O O . ILE C 1 517 ? 172.595 207.656 185.519 1.00 61.22 517 ILE E O 1
ATOM 13038 N N . THR C 1 518 ? 170.621 208.709 185.761 1.00 57.87 518 THR E N 1
ATOM 13039 C CA . THR C 1 518 ? 171.045 209.517 186.891 1.00 57.87 518 THR E CA 1
ATOM 13040 C C . THR C 1 518 ? 170.908 208.705 188.177 1.00 57.87 518 THR E C 1
ATOM 13041 O O . THR C 1 518 ? 170.660 207.497 188.155 1.00 57.87 518 THR E O 1
ATOM 13045 N N . THR C 1 519 ? 171.056 209.367 189.318 1.00 54.20 519 THR E N 1
ATOM 13046 C CA . THR C 1 519 ? 170.991 208.708 190.610 1.00 54.20 519 THR E CA 1
ATOM 13047 C C . THR C 1 519 ? 169.643 208.973 191.260 1.00 54.20 519 THR E C 1
ATOM 13048 O O . THR C 1 519 ? 169.010 210.004 191.023 1.00 54.20 519 THR E O 1
ATOM 13052 N N . GLY C 1 520 ? 169.214 208.027 192.088 1.00 52.93 520 GLY E N 1
ATOM 13053 C CA . GLY C 1 520 ? 167.931 208.133 192.745 1.00 52.93 520 GLY E CA 1
ATOM 13054 C C . GLY C 1 520 ? 168.054 208.485 194.210 1.00 52.93 520 GLY E C 1
ATOM 13055 O O . GLY C 1 520 ? 168.617 209.524 194.556 1.00 52.93 520 GLY E O 1
ATOM 13056 N N . PHE C 1 521 ? 167.538 207.619 195.077 1.00 50.45 521 PHE E N 1
ATOM 13057 C CA . PHE C 1 521 ? 167.495 207.883 196.512 1.00 50.45 521 PHE E CA 1
ATOM 13058 C C . PHE C 1 521 ? 167.263 206.561 197.219 1.00 50.45 521 PHE E C 1
ATOM 13059 O O . PHE C 1 521 ? 166.239 205.921 196.980 1.00 50.45 521 PHE E O 1
ATOM 13067 N N . GLU C 1 522 ? 168.197 206.136 198.067 1.00 51.02 522 GLU E N 1
ATOM 13068 C CA . GLU C 1 522 ? 168.078 204.840 198.731 1.00 51.02 522 GLU E CA 1
ATOM 13069 C C . GLU C 1 522 ? 168.503 204.959 200.185 1.00 51.02 522 GLU E C 1
ATOM 13070 O O . GLU C 1 522 ? 169.665 205.261 200.469 1.00 51.02 522 GLU E O 1
ATOM 13076 N N . ILE C 1 523 ? 167.561 204.726 201.097 1.00 48.99 523 ILE E N 1
ATOM 13077 C CA . ILE C 1 523 ? 167.830 204.621 202.526 1.00 48.99 523 ILE E CA 1
ATOM 13078 C C . ILE C 1 523 ? 167.801 203.153 202.912 1.00 48.99 523 ILE E C 1
ATOM 13079 O O . ILE C 1 523 ? 166.804 202.464 202.669 1.00 48.99 523 ILE E O 1
ATOM 13084 N N . LEU C 1 524 ? 168.881 202.675 203.513 1.00 46.66 524 LEU E N 1
ATOM 13085 C CA . LEU C 1 524 ? 168.848 201.424 204.250 1.00 46.66 524 LEU E CA 1
ATOM 13086 C C . LEU C 1 524 ? 168.424 201.709 205.682 1.00 46.66 524 LEU E C 1
ATOM 13087 O O . LEU C 1 524 ? 168.993 202.583 206.341 1.00 46.66 524 LEU E O 1
ATOM 13092 N N . LEU C 1 525 ? 167.417 200.990 206.155 1.00 48.89 525 LEU E N 1
ATOM 13093 C CA . LEU C 1 525 ? 167.055 201.005 207.560 1.00 48.89 525 LEU E CA 1
ATOM 13094 C C . LEU C 1 525 ? 167.519 199.710 208.201 1.00 48.89 525 LEU E C 1
ATOM 13095 O O . LEU C 1 525 ? 168.023 198.815 207.524 1.00 48.89 525 LEU E O 1
ATOM 13100 N N . THR C 1 526 ? 167.368 199.631 209.518 1.00 50.57 526 THR E N 1
ATOM 13101 C CA . THR C 1 526 ? 167.471 198.384 210.261 1.00 50.57 526 THR E CA 1
ATOM 13102 C C . THR C 1 526 ? 166.341 198.371 211.270 1.00 50.57 526 THR E C 1
ATOM 13103 O O . THR C 1 526 ? 165.719 199.409 211.512 1.00 50.57 526 THR E O 1
ATOM 13107 N N . SER C 1 527 ? 166.070 197.209 211.851 1.00 55.33 527 SER E N 1
ATOM 13108 C CA . SER C 1 527 ? 165.041 197.088 212.870 1.00 55.33 527 SER E CA 1
ATOM 13109 C C . SER C 1 527 ? 165.344 195.897 213.765 1.00 55.33 527 SER E C 1
ATOM 13110 O O . SER C 1 527 ? 166.342 195.192 213.594 1.00 55.33 527 SER E O 1
ATOM 13113 N N . ARG C 1 528 ? 164.464 195.686 214.737 1.00 57.49 528 ARG E N 1
ATOM 13114 C CA . ARG C 1 528 ? 164.470 194.496 215.569 1.00 57.49 528 ARG E CA 1
ATOM 13115 C C . ARG C 1 528 ? 163.112 193.814 215.573 1.00 57.49 528 ARG E C 1
ATOM 13116 O O . ARG C 1 528 ? 162.921 192.832 216.294 1.00 57.49 528 ARG E O 1
ATOM 13124 N N . ASN C 1 529 ? 162.165 194.319 214.786 1.00 60.50 529 ASN E N 1
ATOM 13125 C CA . ASN C 1 529 ? 160.822 193.774 214.698 1.00 60.50 529 ASN E CA 1
ATOM 13126 C C . ASN C 1 529 ? 160.366 193.834 213.252 1.00 60.50 529 ASN E C 1
ATOM 13127 O O . ASN C 1 529 ? 160.958 194.526 212.422 1.00 60.50 529 ASN E O 1
ATOM 13132 N N . THR C 1 530 ? 159.296 193.110 212.952 1.00 62.41 530 THR E N 1
ATOM 13133 C CA . THR C 1 530 ? 158.419 193.548 211.881 1.00 62.41 530 THR E CA 1
ATOM 13134 C C . THR C 1 530 ? 157.620 194.725 212.416 1.00 62.41 530 THR E C 1
ATOM 13135 O O . THR C 1 530 ? 157.031 194.635 213.497 1.00 62.41 530 THR E O 1
ATOM 13139 N N . LEU C 1 531 ? 157.616 195.830 211.675 1.00 60.33 531 LEU E N 1
ATOM 13140 C CA . LEU C 1 531 ? 157.254 197.120 212.258 1.00 60.33 531 LEU E CA 1
ATOM 13141 C C . LEU C 1 531 ? 155.765 197.203 212.561 1.00 60.33 531 LEU E C 1
ATOM 13142 O O . LEU C 1 531 ? 154.940 196.896 211.693 1.00 60.33 531 LEU E O 1
ATOM 13147 N N . PRO C 1 532 ? 155.384 197.580 213.780 1.00 64.48 532 PRO E N 1
ATOM 13148 C CA . PRO C 1 532 ? 153.983 197.911 214.051 1.00 64.48 532 PRO E CA 1
ATOM 13149 C C . PRO C 1 532 ? 153.589 199.191 213.332 1.00 64.48 532 PRO E C 1
ATOM 13150 O O . PRO C 1 532 ? 154.351 200.161 213.305 1.00 64.48 532 PRO E O 1
ATOM 13154 N N . PHE C 1 533 ? 152.406 199.154 212.713 1.00 67.89 533 PHE E N 1
ATOM 13155 C CA . PHE C 1 533 ? 151.731 200.317 212.125 1.00 67.89 533 PHE E CA 1
ATOM 13156 C C . PHE C 1 533 ? 152.518 200.925 210.961 1.00 67.89 533 PHE E C 1
ATOM 13157 O O . PHE C 1 533 ? 152.714 202.137 210.877 1.00 67.89 533 PHE E O 1
ATOM 13165 N N . LEU C 1 534 ? 152.961 200.061 210.053 1.00 65.94 534 LEU E N 1
ATOM 13166 C CA . LEU C 1 534 ? 153.321 200.451 208.692 1.00 65.94 534 LEU E CA 1
ATOM 13167 C C . LEU C 1 534 ? 152.933 199.314 207.759 1.00 65.94 534 LEU E C 1
ATOM 13168 O O . LEU C 1 534 ? 152.388 198.294 208.188 1.00 65.94 534 LEU E O 1
ATOM 13173 N N . ASP C 1 535 ? 153.218 199.496 206.477 1.00 66.77 535 ASP E N 1
ATOM 13174 C CA . ASP C 1 535 ? 153.122 198.424 205.493 1.00 66.77 535 ASP E CA 1
ATOM 13175 C C . ASP C 1 535 ? 154.541 198.000 205.148 1.00 66.77 535 ASP E C 1
ATOM 13176 O O . ASP C 1 535 ? 155.107 198.427 204.144 1.00 66.77 535 ASP E O 1
ATOM 13181 N N . THR C 1 536 ? 155.114 197.133 205.976 1.00 61.01 536 THR E N 1
ATOM 13182 C CA . THR C 1 536 ? 156.402 196.529 205.648 1.00 61.01 536 THR E CA 1
ATOM 13183 C C . THR C 1 536 ? 156.229 195.260 204.840 1.00 61.01 536 THR E C 1
ATOM 13184 O O . THR C 1 536 ? 156.792 194.212 205.161 1.00 61.01 536 THR E O 1
ATOM 13188 N N . GLU C 1 537 ? 155.435 195.343 203.778 1.00 61.06 537 GLU E N 1
ATOM 13189 C CA . GLU C 1 537 ? 155.115 194.230 202.898 1.00 61.06 537 GLU E CA 1
ATOM 13190 C C . GLU C 1 537 ? 155.140 194.812 201.498 1.00 61.06 537 GLU E C 1
ATOM 13191 O O . GLU C 1 537 ? 154.508 195.844 201.253 1.00 61.06 537 GLU E O 1
ATOM 13197 N N . ILE C 1 538 ? 155.869 194.168 200.587 1.00 55.50 538 ILE E N 1
ATOM 13198 C CA . ILE C 1 538 ? 156.304 194.855 199.375 1.00 55.50 538 ILE E CA 1
ATOM 13199 C C . ILE C 1 538 ? 155.140 194.957 198.404 1.00 55.50 538 ILE E C 1
ATOM 13200 O O . ILE C 1 538 ? 154.873 194.042 197.617 1.00 55.50 538 ILE E O 1
ATOM 13205 N N . THR C 1 539 ? 154.408 196.056 198.507 1.00 57.27 539 THR E N 1
ATOM 13206 C CA . THR C 1 539 ? 153.496 196.492 197.471 1.00 57.27 539 THR E CA 1
ATOM 13207 C C . THR C 1 539 ? 154.183 197.567 196.645 1.00 57.27 539 THR E C 1
ATOM 13208 O O . THR C 1 539 ? 155.197 198.137 197.048 1.00 57.27 539 THR E O 1
ATOM 13212 N N . LEU C 1 540 ? 153.629 197.850 195.474 1.00 56.91 540 LEU E N 1
ATOM 13213 C CA . LEU C 1 540 ? 154.076 199.031 194.752 1.00 56.91 540 LEU E CA 1
ATOM 13214 C C . LEU C 1 540 ? 153.106 200.176 195.013 1.00 56.91 540 LEU E C 1
ATOM 13215 O O . LEU C 1 540 ? 152.466 200.696 194.097 1.00 56.91 540 LEU E O 1
ATOM 13220 N N . SER C 1 541 ? 153.010 200.574 196.273 1.00 59.56 541 SER E N 1
ATOM 13221 C CA . SER C 1 541 ? 152.105 201.619 196.726 1.00 59.56 541 SER E CA 1
ATOM 13222 C C . SER C 1 541 ? 152.918 202.669 197.479 1.00 59.56 541 SER E C 1
ATOM 13223 O O . SER C 1 541 ? 154.148 202.643 197.478 1.00 59.56 541 SER E O 1
ATOM 13226 N N . LYS C 1 542 ? 152.228 203.599 198.125 1.00 61.78 542 LYS E N 1
ATOM 13227 C CA . LYS C 1 542 ? 152.865 204.805 198.626 1.00 61.78 542 LYS E CA 1
ATOM 13228 C C . LYS C 1 542 ? 152.944 204.813 200.147 1.00 61.78 542 LYS E C 1
ATOM 13229 O O . LYS C 1 542 ? 152.139 204.189 200.842 1.00 61.78 542 LYS E O 1
ATOM 13235 N N . LEU C 1 543 ? 153.946 205.533 200.651 1.00 65.45 543 LEU E N 1
ATOM 13236 C CA . LEU C 1 543 ? 154.122 205.779 202.079 1.00 65.45 543 LEU E CA 1
ATOM 13237 C C . LEU C 1 543 ? 154.461 207.249 202.256 1.00 65.45 543 LEU E C 1
ATOM 13238 O O . LEU C 1 543 ? 155.507 207.699 201.783 1.00 65.45 543 LEU E O 1
ATOM 13243 N N . ASP C 1 544 ? 153.606 207.980 202.964 1.00 70.66 544 ASP E N 1
ATOM 13244 C CA . ASP C 1 544 ? 153.655 209.437 202.977 1.00 70.66 544 ASP E CA 1
ATOM 13245 C C . ASP C 1 544 ? 154.789 209.938 203.874 1.00 70.66 544 ASP E C 1
ATOM 13246 O O . ASP C 1 544 ? 155.555 209.162 204.451 1.00 70.66 544 ASP E O 1
ATOM 13251 N N . ASN C 1 545 ? 154.899 211.258 204.009 1.00 69.99 545 ASN E N 1
ATOM 13252 C CA . ASN C 1 545 ? 155.922 211.876 204.846 1.00 69.99 545 ASN E CA 1
ATOM 13253 C C . ASN C 1 545 ? 155.340 213.081 205.564 1.00 69.99 545 ASN E C 1
ATOM 13254 O O . ASN C 1 545 ? 154.997 214.082 204.928 1.00 69.99 545 ASN E O 1
ATOM 13259 N N . ASP C 1 546 ? 155.241 212.985 206.887 1.00 72.46 546 ASP E N 1
ATOM 13260 C CA . ASP C 1 546 ? 154.951 214.128 207.734 1.00 72.46 546 ASP E CA 1
ATOM 13261 C C . ASP C 1 546 ? 156.025 214.375 208.778 1.00 72.46 546 ASP E C 1
ATOM 13262 O O . ASP C 1 546 ? 155.986 215.412 209.447 1.00 72.46 546 ASP E O 1
ATOM 13267 N N . GLN C 1 547 ? 156.979 213.463 208.932 1.00 73.24 547 GLN E N 1
ATOM 13268 C CA . GLN C 1 547 ? 158.020 213.574 209.939 1.00 73.24 547 GLN E CA 1
ATOM 13269 C C . GLN C 1 547 ? 159.383 213.505 209.269 1.00 73.24 547 GLN E C 1
ATOM 13270 O O . GLN C 1 547 ? 159.557 212.810 208.264 1.00 73.24 547 GLN E O 1
ATOM 13276 N N . ASN C 1 548 ? 160.345 214.228 209.833 1.00 70.57 548 ASN E N 1
ATOM 13277 C CA . ASN C 1 548 ? 161.699 214.315 209.300 1.00 70.57 548 ASN E CA 1
ATOM 13278 C C . ASN C 1 548 ? 162.695 213.590 210.198 1.00 70.57 548 ASN E C 1
ATOM 13279 O O . ASN C 1 548 ? 163.811 214.060 210.424 1.00 70.57 548 ASN E O 1
ATOM 13284 N N . TYR C 1 549 ? 162.298 212.432 210.724 1.00 69.86 549 TYR E N 1
ATOM 13285 C CA . TYR C 1 549 ? 163.164 211.618 211.563 1.00 69.86 549 TYR E CA 1
ATOM 13286 C C . TYR C 1 549 ? 163.999 210.631 210.758 1.00 69.86 549 TYR E C 1
ATOM 13287 O O . TYR C 1 549 ? 164.458 209.624 211.306 1.00 69.86 549 TYR E O 1
ATOM 13296 N N . LEU C 1 550 ? 164.193 210.900 209.475 1.00 58.66 550 LEU E N 1
ATOM 13297 C CA . LEU C 1 550 ? 165.176 210.253 208.624 1.00 58.66 550 LEU E CA 1
ATOM 13298 C C . LEU C 1 550 ? 166.243 211.277 208.265 1.00 58.66 550 LEU E C 1
ATOM 13299 O O . LEU C 1 550 ? 166.156 212.451 208.635 1.00 58.66 550 LEU E O 1
ATOM 13304 N N . LEU C 1 551 ? 167.267 210.833 207.539 1.00 56.79 551 LEU E N 1
ATOM 13305 C CA . LEU C 1 551 ? 168.160 211.803 206.910 1.00 56.79 551 LEU E CA 1
ATOM 13306 C C . LEU C 1 551 ? 167.441 212.462 205.743 1.00 56.79 551 LEU E C 1
ATOM 13307 O O . LEU C 1 551 ? 167.105 213.648 205.804 1.00 56.79 551 LEU E O 1
ATOM 13312 N N . GLY C 1 552 ? 167.167 211.672 204.702 1.00 58.09 552 GLY E N 1
ATOM 13313 C CA . GLY C 1 552 ? 166.206 211.964 203.647 1.00 58.09 552 GLY E CA 1
ATOM 13314 C C . GLY C 1 552 ? 166.408 213.295 202.963 1.00 58.09 552 GLY E C 1
ATOM 13315 O O . GLY C 1 552 ? 167.534 213.753 202.741 1.00 58.09 552 GLY E O 1
ATOM 13316 N N . ALA C 1 553 ? 165.287 213.929 202.639 1.00 67.52 553 ALA E N 1
ATOM 13317 C CA . ALA C 1 553 ? 165.230 215.339 202.299 1.00 67.52 553 ALA E CA 1
ATOM 13318 C C . ALA C 1 553 ? 163.811 215.814 202.559 1.00 67.52 553 ALA E C 1
ATOM 13319 O O . ALA C 1 553 ? 162.848 215.061 202.393 1.00 67.52 553 ALA E O 1
ATOM 13321 N N . THR C 1 554 ? 163.690 217.076 202.965 1.00 71.58 554 THR E N 1
ATOM 13322 C CA . THR C 1 554 ? 162.379 217.653 203.223 1.00 71.58 554 THR E CA 1
ATOM 13323 C C . THR C 1 554 ? 161.610 217.968 201.947 1.00 71.58 554 THR E C 1
ATOM 13324 O O . THR C 1 554 ? 160.427 218.310 202.029 1.00 71.58 554 THR E O 1
ATOM 13328 N N . ASP C 1 555 ? 162.246 217.863 200.780 1.00 71.63 555 ASP E N 1
ATOM 13329 C CA . ASP C 1 555 ? 161.592 218.084 199.498 1.00 71.63 555 ASP E CA 1
ATOM 13330 C C . ASP C 1 555 ? 161.085 216.793 198.873 1.00 71.63 555 ASP E C 1
ATOM 13331 O O . ASP C 1 555 ? 161.012 216.693 197.641 1.00 71.63 555 ASP E O 1
ATOM 13336 N N . ILE C 1 556 ? 160.734 215.799 199.683 1.00 65.84 556 ILE E N 1
ATOM 13337 C CA . ILE C 1 556 ? 160.402 214.470 199.190 1.00 65.84 556 ILE E CA 1
ATOM 13338 C C . ILE C 1 556 ? 158.932 214.172 199.459 1.00 65.84 556 ILE E C 1
ATOM 13339 O O . ILE C 1 556 ? 158.431 214.375 200.570 1.00 65.84 556 ILE E O 1
ATOM 13344 N N . LYS C 1 557 ? 158.248 213.688 198.421 1.00 68.09 557 LYS E N 1
ATOM 13345 C CA . LYS C 1 557 ? 156.876 213.200 198.459 1.00 68.09 557 LYS E CA 1
ATOM 13346 C C . LYS C 1 557 ? 156.824 211.776 199.002 1.00 68.09 557 LYS E C 1
ATOM 13347 O O . LYS C 1 557 ? 157.704 211.373 199.767 1.00 68.09 557 LYS E O 1
ATOM 13353 N N . SER C 1 558 ? 155.750 211.048 198.693 1.00 66.64 558 SER E N 1
ATOM 13354 C CA . SER C 1 558 ? 155.534 209.688 199.182 1.00 66.64 558 SER E CA 1
ATOM 13355 C C . SER C 1 558 ? 156.673 208.732 198.800 1.00 66.64 558 SER E C 1
ATOM 13356 O O . SER C 1 558 ? 157.478 208.997 197.905 1.00 66.64 558 SER E O 1
ATOM 13359 N N . LEU C 1 559 ? 156.732 207.605 199.511 1.00 62.81 559 LEU E N 1
ATOM 13360 C CA . LEU C 1 559 ? 157.845 206.666 199.439 1.00 62.81 559 LEU E CA 1
ATOM 13361 C C . LEU C 1 559 ? 157.317 205.253 199.237 1.00 62.81 559 LEU E C 1
ATOM 13362 O O . LEU C 1 559 ? 156.134 204.980 199.450 1.00 62.81 559 LEU E O 1
ATOM 13367 N N . TYR C 1 560 ? 158.205 204.342 198.836 1.00 52.87 560 TYR E N 1
ATOM 13368 C CA . TYR C 1 560 ? 157.847 202.931 198.763 1.00 52.87 560 TYR E CA 1
ATOM 13369 C C . TYR C 1 560 ? 159.014 202.075 199.229 1.00 52.87 560 TYR E C 1
ATOM 13370 O O . TYR C 1 560 ? 160.131 202.556 199.422 1.00 52.87 560 TYR E O 1
ATOM 13379 N N . ILE C 1 561 ? 158.736 200.783 199.393 1.00 49.69 561 ILE E N 1
ATOM 13380 C CA . ILE C 1 561 ? 159.679 199.809 199.933 1.00 49.69 561 ILE E CA 1
ATOM 13381 C C . ILE C 1 561 ? 160.002 198.801 198.842 1.00 49.69 561 ILE E C 1
ATOM 13382 O O . ILE C 1 561 ? 159.091 198.190 198.272 1.00 49.69 561 ILE E O 1
ATOM 13387 N N . SER C 1 562 ? 161.292 198.605 198.564 1.00 48.86 562 SER E N 1
ATOM 13388 C CA . SER C 1 562 ? 161.695 197.739 197.468 1.00 48.86 562 SER E CA 1
ATOM 13389 C C . SER C 1 562 ? 162.442 196.480 197.890 1.00 48.86 562 SER E C 1
ATOM 13390 O O . SER C 1 562 ? 162.660 195.609 197.042 1.00 48.86 562 SER E O 1
ATOM 13393 N N . GLN C 1 563 ? 162.835 196.340 199.157 1.00 48.45 563 GLN E N 1
ATOM 13394 C CA . GLN C 1 563 ? 163.466 195.113 199.636 1.00 48.45 563 GLN E CA 1
ATOM 13395 C C . GLN C 1 563 ? 163.065 194.834 201.073 1.00 48.45 563 GLN E C 1
ATOM 13396 O O . GLN C 1 563 ? 162.568 195.706 201.786 1.00 48.45 563 GLN E O 1
ATOM 13402 N N . ARG C 1 564 ? 163.320 193.598 201.493 1.00 48.95 564 ARG E N 1
ATOM 13403 C CA . ARG C 1 564 ? 163.382 193.219 202.895 1.00 48.95 564 ARG E CA 1
ATOM 13404 C C . ARG C 1 564 ? 164.507 192.212 203.065 1.00 48.95 564 ARG E C 1
ATOM 13405 O O . ARG C 1 564 ? 164.879 191.514 202.121 1.00 48.95 564 ARG E O 1
ATOM 13413 N N . LYS C 1 565 ? 165.054 192.148 204.273 1.00 45.55 565 LYS E N 1
ATOM 13414 C CA . LYS C 1 565 ? 166.032 191.134 204.632 1.00 45.55 565 LYS E CA 1
ATOM 13415 C C . LYS C 1 565 ? 165.686 190.605 206.013 1.00 45.55 565 LYS E C 1
ATOM 13416 O O . LYS C 1 565 ? 165.273 191.362 206.891 1.00 45.55 565 LYS E O 1
ATOM 13422 N N . LEU C 1 566 ? 165.843 189.297 206.204 1.00 47.19 566 LEU E N 1
ATOM 13423 C CA . LEU C 1 566 ? 165.420 188.653 207.444 1.00 47.19 566 LEU E CA 1
ATOM 13424 C C . LEU C 1 566 ? 166.534 187.739 207.927 1.00 47.19 566 LEU E C 1
ATOM 13425 O O . LEU C 1 566 ? 166.814 186.717 207.295 1.00 47.19 566 LEU E O 1
ATOM 13430 N N . LEU C 1 567 ? 167.165 188.097 209.039 1.00 47.08 567 LEU E N 1
ATOM 13431 C CA . LEU C 1 567 ? 168.050 187.193 209.760 1.00 47.08 567 LEU E CA 1
ATOM 13432 C C . LEU C 1 567 ? 167.331 186.705 211.006 1.00 47.08 567 LEU E C 1
ATOM 13433 O O . LEU C 1 567 ? 167.079 187.489 211.926 1.00 47.08 567 LEU E O 1
ATOM 13438 N N . PHE C 1 568 ? 167.004 185.419 211.039 1.00 51.66 568 PHE E N 1
ATOM 13439 C CA . PHE C 1 568 ? 166.382 184.803 212.202 1.00 51.66 568 PHE E CA 1
ATOM 13440 C C . PHE C 1 568 ? 167.360 183.790 212.774 1.00 51.66 568 PHE E C 1
ATOM 13441 O O . PHE C 1 568 ? 167.649 182.775 212.135 1.00 51.66 568 PHE E O 1
ATOM 13449 N N . LYS C 1 569 ? 167.867 184.064 213.969 1.00 57.64 569 LYS E N 1
ATOM 13450 C CA . LYS C 1 569 ? 168.773 183.159 214.653 1.00 57.64 569 LYS E CA 1
ATOM 13451 C C . LYS C 1 569 ? 168.097 182.581 215.886 1.00 57.64 569 LYS E C 1
ATOM 13452 O O . LYS C 1 569 ? 167.368 183.275 216.600 1.00 57.64 569 LYS E O 1
ATOM 13458 N N . ARG C 1 570 ? 168.352 181.301 216.131 1.00 64.05 570 ARG E N 1
ATOM 13459 C CA . ARG C 1 570 ? 167.833 180.644 217.317 1.00 64.05 570 ARG E CA 1
ATOM 13460 C C . ARG C 1 570 ? 168.577 181.142 218.546 1.00 64.05 570 ARG E C 1
ATOM 13461 O O . ARG C 1 570 ? 169.805 181.265 218.539 1.00 64.05 570 ARG E O 1
ATOM 13469 N N . SER C 1 571 ? 167.821 181.445 219.595 1.00 73.20 571 SER E N 1
ATOM 13470 C CA . SER C 1 571 ? 168.397 181.999 220.810 1.00 73.20 571 SER E CA 1
ATOM 13471 C C . SER C 1 571 ? 169.221 180.947 221.544 1.00 73.20 571 SER E C 1
ATOM 13472 O O . SER C 1 571 ? 168.889 179.759 221.550 1.00 73.20 571 SER E O 1
ATOM 13475 N N . LYS C 1 572 ? 170.317 181.403 222.162 1.00 79.43 572 LYS E N 1
ATOM 13476 C CA . LYS C 1 572 ? 171.284 180.481 222.753 1.00 79.43 572 LYS E CA 1
ATOM 13477 C C . LYS C 1 572 ? 170.744 179.795 223.998 1.00 79.43 572 LYS E C 1
ATOM 13478 O O . LYS C 1 572 ? 171.218 178.711 224.357 1.00 79.43 572 LYS E O 1
ATOM 13484 N N . TYR C 1 573 ? 169.770 180.402 224.673 1.00 83.21 573 TYR E N 1
ATOM 13485 C CA . TYR C 1 573 ? 169.111 179.719 225.778 1.00 83.21 573 TYR E CA 1
ATOM 13486 C C . TYR C 1 573 ? 168.252 178.570 225.268 1.00 83.21 573 TYR E C 1
ATOM 13487 O O . TYR C 1 573 ? 168.158 177.518 225.909 1.00 83.21 573 TYR E O 1
ATOM 13496 N N . CYS C 1 574 ? 167.622 178.752 224.102 1.00 81.02 574 CYS E N 1
ATOM 13497 C CA . CYS C 1 574 ? 166.798 177.694 223.525 1.00 81.02 574 CYS E CA 1
ATOM 13498 C C . CYS C 1 574 ? 167.653 176.626 222.853 1.00 81.02 574 CYS E C 1
ATOM 13499 O O . CYS C 1 574 ? 167.155 175.540 222.537 1.00 81.02 574 CYS E O 1
ATOM 13502 N N . SER C 1 575 ? 168.940 176.912 222.638 1.00 80.35 575 SER E N 1
ATOM 13503 C CA . SER C 1 575 ? 169.832 175.934 222.025 1.00 80.35 575 SER E CA 1
ATOM 13504 C C . SER C 1 575 ? 170.091 174.759 222.958 1.00 80.35 575 SER E C 1
ATOM 13505 O O . SER C 1 575 ? 169.939 173.598 222.563 1.00 80.35 575 SER E O 1
ATOM 13508 N N . LYS C 1 576 ? 170.472 175.043 224.205 1.00 82.72 576 LYS E N 1
ATOM 13509 C CA . LYS C 1 576 ? 170.860 173.982 225.131 1.00 82.72 576 LYS E CA 1
ATOM 13510 C C . LYS C 1 576 ? 169.658 173.170 225.593 1.00 82.72 576 LYS E C 1
ATOM 13511 O O . LYS C 1 576 ? 169.808 172.007 225.987 1.00 82.72 576 LYS E O 1
ATOM 13517 N N . GLN C 1 577 ? 168.465 173.771 225.574 1.00 86.48 577 GLN E N 1
ATOM 13518 C CA . GLN C 1 577 ? 167.263 173.064 226.004 1.00 86.48 577 GLN E CA 1
ATOM 13519 C C . GLN C 1 577 ? 166.922 171.925 225.052 1.00 86.48 577 GLN E C 1
ATOM 13520 O O . GLN C 1 577 ? 166.650 170.802 225.493 1.00 86.48 577 GLN E O 1
ATOM 13526 N N . LEU C 1 578 ? 166.933 172.197 223.745 1.00 84.94 578 LEU E N 1
ATOM 13527 C CA . LEU C 1 578 ? 166.775 171.131 222.763 1.00 84.94 578 LEU E CA 1
ATOM 13528 C C . LEU C 1 578 ? 167.985 170.205 222.750 1.00 84.94 578 LEU E C 1
ATOM 13529 O O . LEU C 1 578 ? 167.847 169.013 222.454 1.00 84.94 578 LEU E O 1
ATOM 13534 N N . TYR C 1 579 ? 169.169 170.728 223.078 1.00 89.26 579 TYR E N 1
ATOM 13535 C CA . TYR C 1 579 ? 170.386 169.925 223.092 1.00 89.26 579 TYR E CA 1
ATOM 13536 C C . TYR C 1 579 ? 170.425 168.945 224.258 1.00 89.26 579 TYR E C 1
ATOM 13537 O O . TYR C 1 579 ? 171.202 167.985 224.215 1.00 89.26 579 TYR E O 1
ATOM 13546 N N . GLU C 1 580 ? 169.594 169.147 225.280 1.00 91.88 580 GLU E N 1
ATOM 13547 C CA . GLU C 1 580 ? 169.493 168.224 226.403 1.00 91.88 580 GLU E CA 1
ATOM 13548 C C . GLU C 1 580 ? 168.288 167.300 226.289 1.00 91.88 580 GLU E C 1
ATOM 13549 O O . GLU C 1 580 ? 168.413 166.089 226.489 1.00 91.88 580 GLU E O 1
ATOM 13555 N N . ASN C 1 581 ? 167.121 167.846 225.968 1.00 88.70 581 ASN E N 1
ATOM 13556 C CA . ASN C 1 581 ? 165.929 167.028 225.791 1.00 88.70 581 ASN E CA 1
ATOM 13557 C C . ASN C 1 581 ? 165.676 166.748 224.313 1.00 88.70 581 ASN E C 1
ATOM 13558 O O . ASN C 1 581 ? 166.453 166.050 223.663 1.00 88.70 581 ASN E O 1
ATOM 13563 N N . HIS C 1 609 ? 163.438 182.914 219.173 1.00 61.89 609 HIS E N 1
ATOM 13564 C CA . HIS C 1 609 ? 164.397 183.277 218.136 1.00 61.89 609 HIS E CA 1
ATOM 13565 C C . HIS C 1 609 ? 164.646 184.784 218.128 1.00 61.89 609 HIS E C 1
ATOM 13566 O O . HIS C 1 609 ? 163.994 185.526 218.858 1.00 61.89 609 HIS E O 1
ATOM 13568 N N . ASP C 1 610 ? 165.587 185.234 217.304 1.00 63.06 610 ASP E N 1
ATOM 13569 C CA . ASP C 1 610 ? 165.982 186.632 217.259 1.00 63.06 610 ASP E CA 1
ATOM 13570 C C . ASP C 1 610 ? 165.506 187.281 215.965 1.00 63.06 610 ASP E C 1
ATOM 13571 O O . ASP C 1 610 ? 164.878 186.639 215.120 1.00 63.06 610 ASP E O 1
ATOM 13576 N N . ASN C 1 611 ? 165.832 188.562 215.801 1.00 59.31 611 ASN E N 1
ATOM 13577 C CA . ASN C 1 611 ? 165.368 189.350 214.670 1.00 59.31 611 ASN E CA 1
ATOM 13578 C C . ASN C 1 611 ? 166.409 190.405 214.330 1.00 59.31 611 ASN E C 1
ATOM 13579 O O . ASN C 1 611 ? 167.023 190.992 215.224 1.00 59.31 611 ASN E O 1
ATOM 13584 N N . SER C 1 612 ? 166.582 190.651 213.031 1.00 50.12 612 SER E N 1
ATOM 13585 C CA . SER C 1 612 ? 167.279 191.842 212.540 1.00 50.12 612 SER E CA 1
ATOM 13586 C C . SER C 1 612 ? 166.840 192.036 211.097 1.00 50.12 612 SER E C 1
ATOM 13587 O O . SER C 1 612 ? 167.162 191.210 210.240 1.00 50.12 612 SER E O 1
ATOM 13590 N N . ILE C 1 613 ? 166.112 193.117 210.829 1.00 48.12 613 ILE E N 1
ATOM 13591 C CA . ILE C 1 613 ? 165.398 193.292 209.570 1.00 48.12 613 ILE E CA 1
ATOM 13592 C C . ILE C 1 613 ? 165.780 194.636 208.974 1.00 48.12 613 ILE E C 1
ATOM 13593 O O . ILE C 1 613 ? 165.592 195.675 209.617 1.00 48.12 613 ILE E O 1
ATOM 13598 N N . THR C 1 614 ? 166.295 194.624 207.746 1.00 47.15 614 THR E N 1
ATOM 13599 C CA . THR C 1 614 ? 166.614 195.853 207.038 1.00 47.15 614 THR E CA 1
ATOM 13600 C C . THR C 1 614 ? 165.499 196.185 206.051 1.00 47.15 614 THR E C 1
ATOM 13601 O O . THR C 1 614 ? 164.538 195.433 205.888 1.00 47.15 614 THR E O 1
ATOM 13605 N N . TYR C 1 615 ? 165.642 197.324 205.372 1.00 48.69 615 TYR E N 1
ATOM 13606 C CA . TYR C 1 615 ? 164.670 197.777 204.386 1.00 48.69 615 TYR E CA 1
ATOM 13607 C C . TYR C 1 615 ? 165.373 198.636 203.349 1.00 48.69 615 TYR E C 1
ATOM 13608 O O . TYR C 1 615 ? 166.437 199.197 203.616 1.00 48.69 615 TYR E O 1
ATOM 13617 N N . LYS C 1 616 ? 164.777 198.719 202.169 1.00 47.46 616 LYS E N 1
ATOM 13618 C CA . LYS C 1 616 ? 165.133 199.706 201.160 1.00 47.46 616 LYS E CA 1
ATOM 13619 C C . LYS C 1 616 ? 163.947 200.634 200.947 1.00 47.46 616 LYS E C 1
ATOM 13620 O O . LYS C 1 616 ? 162.815 200.169 200.801 1.00 47.46 616 LYS E O 1
ATOM 13626 N N . ILE C 1 617 ? 164.197 201.939 200.957 1.00 48.85 617 ILE E N 1
ATOM 13627 C CA . ILE C 1 617 ? 163.151 202.935 200.758 1.00 48.85 617 ILE E CA 1
ATOM 13628 C C . ILE C 1 617 ? 163.620 203.918 199.698 1.00 48.85 617 ILE E C 1
ATOM 13629 O O . ILE C 1 617 ? 164.717 204.472 199.805 1.00 48.85 617 ILE E O 1
ATOM 13634 N N . LYS C 1 618 ? 162.793 204.133 198.676 1.00 51.52 618 LYS E N 1
ATOM 13635 C CA . LYS C 1 618 ? 163.158 204.967 197.542 1.00 51.52 618 LYS E CA 1
ATOM 13636 C C . LYS C 1 618 ? 162.060 205.991 197.281 1.00 51.52 618 LYS E C 1
ATOM 13637 O O . LYS C 1 618 ? 160.951 205.891 197.808 1.00 51.52 618 LYS E O 1
ATOM 13643 N N . ASP C 1 619 ? 162.380 206.985 196.452 1.00 58.60 619 ASP E N 1
ATOM 13644 C CA . ASP C 1 619 ? 161.396 207.994 196.083 1.00 58.60 619 ASP E CA 1
ATOM 13645 C C . ASP C 1 619 ? 160.368 207.414 195.126 1.00 58.60 619 ASP E C 1
ATOM 13646 O O . ASP C 1 619 ? 160.705 206.650 194.218 1.00 58.60 619 ASP E O 1
ATOM 13651 N N . TYR C 1 620 ? 159.107 207.807 195.312 1.00 58.71 620 TYR E N 1
ATOM 13652 C CA . TYR C 1 620 ? 158.043 207.283 194.467 1.00 58.71 620 TYR E CA 1
ATOM 13653 C C . TYR C 1 620 ? 158.091 207.877 193.067 1.00 58.71 620 TYR E C 1
ATOM 13654 O O . TYR C 1 620 ? 157.608 207.252 192.118 1.00 58.71 620 TYR E O 1
ATOM 13663 N N . SER C 1 621 ? 158.681 209.060 192.910 1.00 56.71 621 SER E N 1
ATOM 13664 C CA . SER C 1 621 ? 158.844 209.638 191.584 1.00 56.71 621 SER E CA 1
ATOM 13665 C C . SER C 1 621 ? 159.946 208.966 190.776 1.00 56.71 621 SER E C 1
ATOM 13666 O O . SER C 1 621 ? 160.007 209.170 189.560 1.00 56.71 621 SER E O 1
ATOM 13669 N N . ASN C 1 622 ? 160.813 208.180 191.412 1.00 59.54 622 ASN E N 1
ATOM 13670 C CA . ASN C 1 622 ? 161.817 207.373 190.721 1.00 59.54 622 ASN E CA 1
ATOM 13671 C C . ASN C 1 622 ? 161.397 205.917 190.628 1.00 59.54 622 ASN E C 1
ATOM 13672 O O . ASN C 1 622 ? 162.232 205.014 190.714 1.00 59.54 622 ASN E O 1
ATOM 13677 N N . LEU C 1 623 ? 160.103 205.666 190.462 1.00 58.32 623 LEU E N 1
ATOM 13678 C CA . LEU C 1 623 ? 159.595 204.303 190.376 1.00 58.32 623 LEU E CA 1
ATOM 13679 C C . LEU C 1 623 ? 159.995 203.688 189.042 1.00 58.32 623 LEU E C 1
ATOM 13680 O O . LEU C 1 623 ? 159.386 203.971 188.007 1.00 58.32 623 LEU E O 1
ATOM 13685 N N . THR C 1 624 ? 161.026 202.851 189.071 1.00 58.56 624 THR E N 1
ATOM 13686 C CA . THR C 1 624 ? 161.618 202.201 187.911 1.00 58.56 624 THR E CA 1
ATOM 13687 C C . THR C 1 624 ? 161.803 200.730 188.227 1.00 58.56 624 THR E C 1
ATOM 13688 O O . THR C 1 624 ? 162.010 200.368 189.394 1.00 58.56 624 THR E O 1
ATOM 13692 N N . PRO C 1 625 ? 161.725 199.845 187.228 1.00 54.16 625 PRO E N 1
ATOM 13693 C CA . PRO C 1 625 ? 161.895 198.415 187.496 1.00 54.16 625 PRO E CA 1
ATOM 13694 C C . PRO C 1 625 ? 163.323 198.051 187.865 1.00 54.16 625 PRO E C 1
ATOM 13695 O O . PRO C 1 625 ? 164.288 198.642 187.375 1.00 54.16 625 PRO E O 1
ATOM 13699 N N . GLU C 1 626 ? 163.446 197.061 188.747 1.00 51.26 626 GLU E N 1
ATOM 13700 C CA . GLU C 1 626 ? 164.732 196.507 189.143 1.00 51.26 626 GLU E CA 1
ATOM 13701 C C . GLU C 1 626 ? 164.881 195.101 188.583 1.00 51.26 626 GLU E C 1
ATOM 13702 O O . GLU C 1 626 ? 163.928 194.318 188.588 1.00 51.26 626 GLU E O 1
ATOM 13708 N N . TYR C 1 627 ? 166.089 194.781 188.127 1.00 50.28 627 TYR E N 1
ATOM 13709 C CA . TYR C 1 627 ? 166.394 193.552 187.415 1.00 50.28 627 TYR E CA 1
ATOM 13710 C C . TYR C 1 627 ? 167.608 192.879 188.040 1.00 50.28 627 TYR E C 1
ATOM 13711 O O . TYR C 1 627 ? 168.541 193.565 188.470 1.00 50.28 627 TYR E O 1
ATOM 13720 N N . PRO C 1 628 ? 167.629 191.552 188.112 1.00 46.18 628 PRO E N 1
ATOM 13721 C CA . PRO C 1 628 ? 168.814 190.854 188.615 1.00 46.18 628 PRO E CA 1
ATOM 13722 C C . PRO C 1 628 ? 169.919 190.818 187.571 1.00 46.18 628 PRO E C 1
ATOM 13723 O O . PRO C 1 628 ? 169.723 191.155 186.405 1.00 46.18 628 PRO E O 1
ATOM 13727 N N . LYS C 1 629 ? 171.096 190.393 188.018 1.00 44.01 629 LYS E N 1
ATOM 13728 C CA . LYS C 1 629 ? 172.221 190.242 187.110 1.00 44.01 629 LYS E CA 1
ATOM 13729 C C . LYS C 1 629 ? 172.003 189.047 186.192 1.00 44.01 629 LYS E C 1
ATOM 13730 O O . LYS C 1 629 ? 171.418 188.034 186.580 1.00 44.01 629 LYS E O 1
ATOM 13736 N N . TYR C 1 630 ? 172.483 189.174 184.959 1.00 42.57 630 TYR E N 1
ATOM 13737 C CA . TYR C 1 630 ? 172.284 188.146 183.950 1.00 42.57 630 TYR E CA 1
ATOM 13738 C C . TYR C 1 630 ? 173.523 188.081 183.070 1.00 42.57 630 TYR E C 1
ATOM 13739 O O . TYR C 1 630 ? 174.515 188.774 183.305 1.00 42.57 630 TYR E O 1
ATOM 13748 N N . LYS C 1 631 ? 173.453 187.245 182.040 1.00 46.09 631 LYS E N 1
ATOM 13749 C CA . LYS C 1 631 ? 174.580 186.985 181.156 1.00 46.09 631 LYS E CA 1
ATOM 13750 C C . LYS C 1 631 ? 174.183 187.326 179.731 1.00 46.09 631 LYS E C 1
ATOM 13751 O O . LYS C 1 631 ? 173.234 186.746 179.195 1.00 46.09 631 LYS E O 1
ATOM 13757 N N . SER C 1 632 ? 174.898 188.265 179.121 1.00 49.05 632 SER E N 1
ATOM 13758 C CA . SER C 1 632 ? 174.759 188.475 177.689 1.00 49.05 632 SER E CA 1
ATOM 13759 C C . SER C 1 632 ? 175.372 187.287 176.962 1.00 49.05 632 SER E C 1
ATOM 13760 O O . SER C 1 632 ? 176.496 186.879 177.265 1.00 49.05 632 SER E O 1
ATOM 13763 N N . PHE C 1 633 ? 174.634 186.725 176.009 1.00 52.36 633 PHE E N 1
ATOM 13764 C CA . PHE C 1 633 ? 175.002 185.431 175.458 1.00 52.36 633 PHE E CA 1
ATOM 13765 C C . PHE C 1 633 ? 176.133 185.555 174.443 1.00 52.36 633 PHE E C 1
ATOM 13766 O O . PHE C 1 633 ? 176.577 186.647 174.082 1.00 52.36 633 PHE E O 1
ATOM 13774 N N . SER C 1 634 ? 176.584 184.399 173.973 1.00 52.80 634 SER E N 1
ATOM 13775 C CA . SER C 1 634 ? 177.541 184.305 172.887 1.00 52.80 634 SER E CA 1
ATOM 13776 C C . SER C 1 634 ? 176.860 183.661 171.690 1.00 52.80 634 SER E C 1
ATOM 13777 O O . SER C 1 634 ? 175.855 182.960 171.832 1.00 52.80 634 SER E O 1
ATOM 13780 N N . ASN C 1 635 ? 177.412 183.910 170.510 1.00 50.01 635 ASN E N 1
ATOM 13781 C CA . ASN C 1 635 ? 176.751 183.529 169.277 1.00 50.01 635 ASN E CA 1
ATOM 13782 C C . ASN C 1 635 ? 176.897 182.030 169.024 1.00 50.01 635 ASN E C 1
ATOM 13783 O O . ASN C 1 635 ? 177.657 181.326 169.693 1.00 50.01 635 ASN E O 1
ATOM 13788 N N . PHE C 1 636 ? 176.150 181.541 168.039 1.00 47.17 636 PHE E N 1
ATOM 13789 C CA . PHE C 1 636 ? 176.305 180.170 167.580 1.00 47.17 636 PHE E CA 1
ATOM 13790 C C . PHE C 1 636 ? 176.107 180.147 166.075 1.00 47.17 636 PHE E C 1
ATOM 13791 O O . PHE C 1 636 ? 175.426 181.008 165.515 1.00 47.17 636 PHE E O 1
ATOM 13799 N N . TYR C 1 637 ? 176.715 179.161 165.423 1.00 46.28 637 TYR E N 1
ATOM 13800 C CA . TYR C 1 637 ? 176.846 179.161 163.973 1.00 46.28 637 TYR E CA 1
ATOM 13801 C C . TYR C 1 637 ? 175.921 178.105 163.386 1.00 46.28 637 TYR E C 1
ATOM 13802 O O . TYR C 1 637 ? 175.741 177.034 163.970 1.00 46.28 637 TYR E O 1
ATOM 13811 N N . ILE C 1 638 ? 175.325 178.413 162.239 1.00 46.91 638 ILE E N 1
ATOM 13812 C CA . ILE C 1 638 ? 174.410 177.508 161.555 1.00 46.91 638 ILE E CA 1
ATOM 13813 C C . ILE C 1 638 ? 174.842 177.412 160.104 1.00 46.91 638 ILE E C 1
ATOM 13814 O O . ILE C 1 638 ? 175.058 178.439 159.452 1.00 46.91 638 ILE E O 1
ATOM 13819 N N . ASN C 1 639 ? 174.972 176.193 159.597 1.00 49.46 639 ASN E N 1
ATOM 13820 C CA . ASN C 1 639 ? 175.207 176.013 158.178 1.00 49.46 639 ASN E CA 1
ATOM 13821 C C . ASN C 1 639 ? 173.889 176.172 157.432 1.00 49.46 639 ASN E C 1
ATOM 13822 O O . ASN C 1 639 ? 172.841 175.722 157.900 1.00 49.46 639 ASN E O 1
ATOM 13827 N N . GLY C 1 640 ? 173.938 176.813 156.268 1.00 49.41 640 GLY E N 1
ATOM 13828 C CA . GLY C 1 640 ? 172.700 177.144 155.586 1.00 49.41 640 GLY E CA 1
ATOM 13829 C C . GLY C 1 640 ? 172.700 176.980 154.080 1.00 49.41 640 GLY E C 1
ATOM 13830 O O . GLY C 1 640 ? 173.645 177.384 153.401 1.00 49.41 640 GLY E O 1
ATOM 13831 N N . ARG C 1 641 ? 171.625 176.398 153.554 1.00 53.74 641 ARG E N 1
ATOM 13832 C CA . ARG C 1 641 ? 171.439 176.164 152.128 1.00 53.74 641 ARG E CA 1
ATOM 13833 C C . ARG C 1 641 ? 170.426 177.147 151.562 1.00 53.74 641 ARG E C 1
ATOM 13834 O O . ARG C 1 641 ? 169.358 177.348 152.143 1.00 53.74 641 ARG E O 1
ATOM 13842 N N . ILE C 1 642 ? 170.752 177.740 150.419 1.00 52.44 642 ILE E N 1
ATOM 13843 C CA . ILE C 1 642 ? 169.893 178.719 149.764 1.00 52.44 642 ILE E CA 1
ATOM 13844 C C . ILE C 1 642 ? 169.013 178.007 148.749 1.00 52.44 642 ILE E C 1
ATOM 13845 O O . ILE C 1 642 ? 169.500 177.183 147.967 1.00 52.44 642 ILE E O 1
ATOM 13850 N N . THR C 1 643 ? 167.711 178.291 148.787 1.00 52.81 643 THR E N 1
ATOM 13851 C CA . THR C 1 643 ? 166.777 177.915 147.734 1.00 52.81 643 THR E CA 1
ATOM 13852 C C . THR C 1 643 ? 165.989 179.146 147.306 1.00 52.81 643 THR E C 1
ATOM 13853 O O . THR C 1 643 ? 166.174 180.246 147.832 1.00 52.81 643 THR E O 1
ATOM 13857 N N . ILE C 1 644 ? 165.106 178.951 146.328 1.00 51.55 644 ILE E N 1
ATOM 13858 C CA . ILE C 1 644 ? 164.295 180.027 145.774 1.00 51.55 644 ILE E CA 1
ATOM 13859 C C . ILE C 1 644 ? 162.824 179.680 145.936 1.00 51.55 644 ILE E C 1
ATOM 13860 O O . ILE C 1 644 ? 162.071 180.395 146.605 1.00 51.55 644 ILE E O 1
ATOM 13865 N N . GLY C 1 645 ? 162.411 178.579 145.325 1.00 56.85 645 GLY E N 1
ATOM 13866 C CA . GLY C 1 645 ? 161.043 178.103 145.382 1.00 56.85 645 GLY E CA 1
ATOM 13867 C C . GLY C 1 645 ? 161.026 176.617 145.668 1.00 56.85 645 GLY E C 1
ATOM 13868 O O . GLY C 1 645 ? 161.855 176.092 146.405 1.00 56.85 645 GLY E O 1
ATOM 13869 N N . GLU C 1 646 ? 160.063 175.929 145.063 1.00 61.24 646 GLU E N 1
ATOM 13870 C CA . GLU C 1 646 ? 159.923 174.491 145.242 1.00 61.24 646 GLU E CA 1
ATOM 13871 C C . GLU C 1 646 ? 160.080 173.726 143.939 1.00 61.24 646 GLU E C 1
ATOM 13872 O O . GLU C 1 646 ? 160.845 172.757 143.881 1.00 61.24 646 GLU E O 1
ATOM 13878 N N . ASN C 1 647 ? 159.380 174.137 142.886 1.00 66.23 647 ASN E N 1
ATOM 13879 C CA . ASN C 1 647 ? 159.541 173.541 141.565 1.00 66.23 647 ASN E CA 1
ATOM 13880 C C . ASN C 1 647 ? 160.626 174.307 140.821 1.00 66.23 647 ASN E C 1
ATOM 13881 O O . ASN C 1 647 ? 160.435 175.470 140.453 1.00 66.23 647 ASN E O 1
ATOM 13886 N N . VAL C 1 648 ? 161.763 173.658 140.604 1.00 58.14 648 VAL E N 1
ATOM 13887 C CA . VAL C 1 648 ? 162.913 174.272 139.955 1.00 58.14 648 VAL E CA 1
ATOM 13888 C C . VAL C 1 648 ? 163.095 173.608 138.600 1.00 58.14 648 VAL E C 1
ATOM 13889 O O . VAL C 1 648 ? 163.419 172.417 138.518 1.00 58.14 648 VAL E O 1
ATOM 13893 N N . ASN C 1 649 ? 162.885 174.376 137.537 1.00 60.14 649 ASN E N 1
ATOM 13894 C CA . ASN C 1 649 ? 163.126 173.885 136.192 1.00 60.14 649 ASN E CA 1
ATOM 13895 C C . ASN C 1 649 ? 164.626 173.786 135.931 1.00 60.14 649 ASN E C 1
ATOM 13896 O O . ASN C 1 649 ? 165.446 174.383 136.632 1.00 60.14 649 ASN E O 1
ATOM 13901 N N . ASN C 1 650 ? 164.984 173.018 134.908 1.00 58.06 650 ASN E N 1
ATOM 13902 C CA . ASN C 1 650 ? 166.386 172.775 134.604 1.00 58.06 650 ASN E CA 1
ATOM 13903 C C . ASN C 1 650 ? 167.012 173.865 133.746 1.00 58.06 650 ASN E C 1
ATOM 13904 O O . ASN C 1 650 ? 168.220 173.816 133.495 1.00 58.06 650 ASN E O 1
ATOM 13909 N N . ASP C 1 651 ? 166.228 174.835 133.284 1.00 56.80 651 ASP E N 1
ATOM 13910 C CA . ASP C 1 651 ? 166.787 176.076 132.768 1.00 56.80 651 ASP E CA 1
ATOM 13911 C C . ASP C 1 651 ? 166.824 177.164 133.824 1.00 56.80 651 ASP E C 1
ATOM 13912 O O . ASP C 1 651 ? 167.572 178.136 133.676 1.00 56.80 651 ASP E O 1
ATOM 13917 N N . SER C 1 652 ? 166.028 177.021 134.880 1.00 53.69 652 SER E N 1
ATOM 13918 C CA . SER C 1 652 ? 166.107 177.868 136.060 1.00 53.69 652 SER E CA 1
ATOM 13919 C C . SER C 1 652 ? 166.800 177.158 137.214 1.00 53.69 652 SER E C 1
ATOM 13920 O O . SER C 1 652 ? 166.418 177.348 138.372 1.00 53.69 652 SER E O 1
ATOM 13923 N N . LYS C 1 653 ? 167.800 176.324 136.904 1.00 52.58 653 LYS E N 1
ATOM 13924 C CA . LYS C 1 653 ? 168.419 175.461 137.907 1.00 52.58 653 LYS E CA 1
ATOM 13925 C C . LYS C 1 653 ? 169.176 176.264 138.950 1.00 52.58 653 LYS E C 1
ATOM 13926 O O . LYS C 1 653 ? 168.922 176.126 140.150 1.00 52.58 653 LYS E O 1
ATOM 13932 N N . LYS C 1 654 ? 170.116 177.098 138.521 1.00 49.28 654 LYS E N 1
ATOM 13933 C CA . LYS C 1 654 ? 170.832 177.974 139.443 1.00 49.28 654 LYS E CA 1
ATOM 13934 C C . LYS C 1 654 ? 170.564 179.414 139.034 1.00 49.28 654 LYS E C 1
ATOM 13935 O O . LYS C 1 654 ? 171.368 180.055 138.357 1.00 49.28 654 LYS E O 1
ATOM 13941 N N . ALA C 1 655 ? 169.421 179.918 139.472 1.00 47.11 655 ALA E N 1
ATOM 13942 C CA . ALA C 1 655 ? 169.012 181.298 139.310 1.00 47.11 655 ALA E CA 1
ATOM 13943 C C . ALA C 1 655 ? 169.152 182.009 140.649 1.00 47.11 655 ALA E C 1
ATOM 13944 O O . ALA C 1 655 ? 169.711 181.469 141.605 1.00 47.11 655 ALA E O 1
ATOM 13946 N N . TYR C 1 656 ? 168.636 183.230 140.732 1.00 46.96 656 TYR E N 1
ATOM 13947 C CA . TYR C 1 656 ? 168.642 183.959 141.988 1.00 46.96 656 TYR E CA 1
ATOM 13948 C C . TYR C 1 656 ? 167.420 184.861 142.035 1.00 46.96 656 TYR E C 1
ATOM 13949 O O . TYR C 1 656 ? 166.926 185.312 141.000 1.00 46.96 656 TYR E O 1
ATOM 13958 N N . LYS C 1 657 ? 166.928 185.111 143.245 1.00 51.83 657 LYS E N 1
ATOM 13959 C CA . LYS C 1 657 ? 165.726 185.911 143.417 1.00 51.83 657 LYS E CA 1
ATOM 13960 C C . LYS C 1 657 ? 165.815 186.628 144.758 1.00 51.83 657 LYS E C 1
ATOM 13961 O O . LYS C 1 657 ? 166.385 186.103 145.717 1.00 51.83 657 LYS E O 1
ATOM 13967 N N . PHE C 1 658 ? 165.262 187.838 144.815 1.00 52.49 658 PHE E N 1
ATOM 13968 C CA . PHE C 1 658 ? 165.392 188.710 145.975 1.00 52.49 658 PHE E CA 1
ATOM 13969 C C . PHE C 1 658 ? 164.018 188.966 146.582 1.00 52.49 658 PHE E C 1
ATOM 13970 O O . PHE C 1 658 ? 163.021 189.071 145.864 1.00 52.49 658 PHE E O 1
ATOM 13978 N N . PHE C 1 659 ? 163.966 189.088 147.911 1.00 52.74 659 PHE E N 1
ATOM 13979 C CA . PHE C 1 659 ? 162.708 189.016 148.648 1.00 52.74 659 PHE E CA 1
ATOM 13980 C C . PHE C 1 659 ? 162.482 190.250 149.512 1.00 52.74 659 PHE E C 1
ATOM 13981 O O . PHE C 1 659 ? 163.348 190.619 150.310 1.00 52.74 659 PHE E O 1
ATOM 13989 N N . LYS C 1 660 ? 161.307 190.874 149.355 1.00 56.26 660 LYS E N 1
ATOM 13990 C CA . LYS C 1 660 ? 160.958 192.131 150.018 1.00 56.26 660 LYS E CA 1
ATOM 13991 C C . LYS C 1 660 ? 160.868 192.100 151.535 1.00 56.26 660 LYS E C 1
ATOM 13992 O O . LYS C 1 660 ? 161.707 192.676 152.234 1.00 56.26 660 LYS E O 1
ATOM 13998 N N . ASN C 1 661 ? 159.834 191.438 152.040 1.00 56.19 661 ASN E N 1
ATOM 13999 C CA . ASN C 1 661 ? 159.211 191.842 153.294 1.00 56.19 661 ASN E CA 1
ATOM 14000 C C . ASN C 1 661 ? 158.884 190.623 154.146 1.00 56.19 661 ASN E C 1
ATOM 14001 O O . ASN C 1 661 ? 157.751 190.441 154.595 1.00 56.19 661 ASN E O 1
ATOM 14006 N N . HIS C 1 662 ? 159.886 189.755 154.327 1.00 55.34 662 HIS E N 1
ATOM 14007 C CA . HIS C 1 662 ? 159.795 188.513 155.106 1.00 55.34 662 HIS E CA 1
ATOM 14008 C C . HIS C 1 662 ? 158.723 187.565 154.572 1.00 55.34 662 HIS E C 1
ATOM 14009 O O . HIS C 1 662 ? 158.133 186.792 155.329 1.00 55.34 662 HIS E O 1
ATOM 14016 N N . LYS C 1 663 ? 158.485 187.607 153.263 1.00 55.38 663 LYS E N 1
ATOM 14017 C CA . LYS C 1 663 ? 157.521 186.775 152.555 1.00 55.38 663 LYS E CA 1
ATOM 14018 C C . LYS C 1 663 ? 158.080 186.508 151.174 1.00 55.38 663 LYS E C 1
ATOM 14019 O O . LYS C 1 663 ? 158.862 187.322 150.661 1.00 55.38 663 LYS E O 1
ATOM 14025 N N . PRO C 1 664 ? 157.718 185.390 150.529 1.00 52.86 664 PRO E N 1
ATOM 14026 C CA . PRO C 1 664 ? 158.212 185.144 149.168 1.00 52.86 664 PRO E CA 1
ATOM 14027 C C . PRO C 1 664 ? 157.571 186.050 148.124 1.00 52.86 664 PRO E C 1
ATOM 14028 O O . PRO C 1 664 ? 156.658 185.644 147.399 1.00 52.86 664 PRO E O 1
ATOM 14032 N N . GLU C 1 665 ? 158.061 187.285 148.050 1.00 56.27 665 GLU E N 1
ATOM 14033 C CA . GLU C 1 665 ? 157.645 188.276 147.069 1.00 56.27 665 GLU E CA 1
ATOM 14034 C C . GLU C 1 665 ? 158.894 188.806 146.388 1.00 56.27 665 GLU E C 1
ATOM 14035 O O . GLU C 1 665 ? 159.889 189.070 147.061 1.00 56.27 665 GLU E O 1
ATOM 14041 N N . GLU C 1 666 ? 158.852 188.970 145.067 1.00 58.83 666 GLU E N 1
ATOM 14042 C CA . GLU C 1 666 ? 160.049 189.420 144.368 1.00 58.83 666 GLU E CA 1
ATOM 14043 C C . GLU C 1 666 ? 160.342 190.888 144.663 1.00 58.83 666 GLU E C 1
ATOM 14044 O O . GLU C 1 666 ? 159.457 191.673 145.005 1.00 58.83 666 GLU E O 1
ATOM 14050 N N . SER C 1 667 ? 161.612 191.246 144.525 1.00 57.38 667 SER E N 1
ATOM 14051 C CA . SER C 1 667 ? 162.074 192.607 144.752 1.00 57.38 667 SER E CA 1
ATOM 14052 C C . SER C 1 667 ? 163.256 192.854 143.827 1.00 57.38 667 SER E C 1
ATOM 14053 O O . SER C 1 667 ? 163.490 192.091 142.884 1.00 57.38 667 SER E O 1
ATOM 14056 N N . SER C 1 668 ? 164.008 193.913 144.098 1.00 56.11 668 SER E N 1
ATOM 14057 C CA . SER C 1 668 ? 165.176 194.238 143.297 1.00 56.11 668 SER E CA 1
ATOM 14058 C C . SER C 1 668 ? 166.156 195.003 144.167 1.00 56.11 668 SER E C 1
ATOM 14059 O O . SER C 1 668 ? 165.864 195.344 145.314 1.00 56.11 668 SER E O 1
ATOM 14062 N N . ILE C 1 669 ? 167.331 195.282 143.595 1.00 57.80 669 ILE E N 1
ATOM 14063 C CA . ILE C 1 669 ? 168.284 196.181 144.238 1.00 57.80 669 ILE E CA 1
ATOM 14064 C C . ILE C 1 669 ? 167.925 197.629 143.960 1.00 57.80 669 ILE E C 1
ATOM 14065 O O . ILE C 1 669 ? 168.485 198.543 144.577 1.00 57.80 669 ILE E O 1
ATOM 14070 N N . ALA C 1 670 ? 166.948 197.865 143.090 1.00 59.24 670 ALA E N 1
ATOM 14071 C CA . ALA C 1 670 ? 166.293 199.160 143.017 1.00 59.24 670 ALA E CA 1
ATOM 14072 C C . ALA C 1 670 ? 165.249 199.265 144.120 1.00 59.24 670 ALA E C 1
ATOM 14073 O O . ALA C 1 670 ? 165.282 198.498 145.089 1.00 59.24 670 ALA E O 1
ATOM 14075 N N . GLU C 1 671 ? 164.398 200.289 144.024 1.00 63.12 671 GLU E N 1
ATOM 14076 C CA . GLU C 1 671 ? 163.212 200.549 144.844 1.00 63.12 671 GLU E CA 1
ATOM 14077 C C . GLU C 1 671 ? 163.542 200.986 146.266 1.00 63.12 671 GLU E C 1
ATOM 14078 O O . GLU C 1 671 ? 162.642 201.430 146.986 1.00 63.12 671 GLU E O 1
ATOM 14084 N N . PHE C 1 672 ? 164.805 200.889 146.692 1.00 60.75 672 PHE E N 1
ATOM 14085 C CA . PHE C 1 672 ? 165.173 201.268 148.055 1.00 60.75 672 PHE E CA 1
ATOM 14086 C C . PHE C 1 672 ? 166.144 202.434 148.070 1.00 60.75 672 PHE E C 1
ATOM 14087 O O . PHE C 1 672 ? 165.786 203.496 148.590 1.00 60.75 672 PHE E O 1
ATOM 14095 N N . GLN C 1 673 ? 167.391 202.246 147.592 1.00 62.43 673 GLN E N 1
ATOM 14096 C CA . GLN C 1 673 ? 168.306 203.203 146.960 1.00 62.43 673 GLN E CA 1
ATOM 14097 C C . GLN C 1 673 ? 168.174 204.661 147.388 1.00 62.43 673 GLN E C 1
ATOM 14098 O O . GLN C 1 673 ? 167.784 205.503 146.572 1.00 62.43 673 GLN E O 1
ATOM 14104 N N . GLU C 1 674 ? 168.416 204.929 148.675 1.00 66.06 674 GLU E N 1
ATOM 14105 C CA . GLU C 1 674 ? 168.201 206.248 149.266 1.00 66.06 674 GLU E CA 1
ATOM 14106 C C . GLU C 1 674 ? 169.041 207.303 148.557 1.00 66.06 674 GLU E C 1
ATOM 14107 O O . GLU C 1 674 ? 170.251 207.140 148.388 1.00 66.06 674 GLU E O 1
ATOM 14113 N N . ASN C 1 675 ? 168.382 208.387 148.145 1.00 67.29 675 ASN E N 1
ATOM 14114 C CA . ASN C 1 675 ? 168.754 209.091 146.923 1.00 67.29 675 ASN E CA 1
ATOM 14115 C C . ASN C 1 675 ? 170.049 209.886 146.996 1.00 67.29 675 ASN E C 1
ATOM 14116 O O . ASN C 1 675 ? 170.054 211.100 147.219 1.00 67.29 675 ASN E O 1
ATOM 14121 N N . GLY C 1 676 ? 171.147 209.171 146.809 1.00 63.34 676 GLY E N 1
ATOM 14122 C CA . GLY C 1 676 ? 172.364 209.685 146.226 1.00 63.34 676 GLY E CA 1
ATOM 14123 C C . GLY C 1 676 ? 172.731 208.639 145.199 1.00 63.34 676 GLY E C 1
ATOM 14124 O O . GLY C 1 676 ? 173.868 208.551 144.730 1.00 63.34 676 GLY E O 1
ATOM 14125 N N . GLU C 1 677 ? 171.729 207.821 144.860 1.00 59.88 677 GLU E N 1
ATOM 14126 C CA . GLU C 1 677 ? 171.941 206.575 144.141 1.00 59.88 677 GLU E CA 1
ATOM 14127 C C . GLU C 1 677 ? 170.977 206.352 142.983 1.00 59.88 677 GLU E C 1
ATOM 14128 O O . GLU C 1 677 ? 171.083 205.317 142.319 1.00 59.88 677 GLU E O 1
ATOM 14134 N N . LYS C 1 678 ? 170.046 207.268 142.710 1.00 61.46 678 LYS E N 1
ATOM 14135 C CA . LYS C 1 678 ? 169.138 207.135 141.565 1.00 61.46 678 LYS E CA 1
ATOM 14136 C C . LYS C 1 678 ? 169.250 208.317 140.595 1.00 61.46 678 LYS E C 1
ATOM 14137 O O . LYS C 1 678 ? 168.412 209.220 140.645 1.00 61.46 678 LYS E O 1
ATOM 14143 N N . GLY C 1 679 ? 170.254 208.338 139.714 1.00 53.62 679 GLY E N 1
ATOM 14144 C CA . GLY C 1 679 ? 171.488 207.584 139.822 1.00 53.62 679 GLY E CA 1
ATOM 14145 C C . GLY C 1 679 ? 171.767 206.327 139.033 1.00 53.62 679 GLY E C 1
ATOM 14146 O O . GLY C 1 679 ? 170.919 205.776 138.333 1.00 53.62 679 GLY E O 1
ATOM 14147 N N . THR C 1 680 ? 173.007 205.886 139.183 1.00 50.93 680 THR E N 1
ATOM 14148 C CA . THR C 1 680 ? 173.589 204.789 138.430 1.00 50.93 680 THR E CA 1
ATOM 14149 C C . THR C 1 680 ? 173.402 203.481 139.196 1.00 50.93 680 THR E C 1
ATOM 14150 O O . THR C 1 680 ? 172.627 203.405 140.152 1.00 50.93 680 THR E O 1
ATOM 14154 N N . SER C 1 681 ? 174.106 202.441 138.772 1.00 46.27 681 SER E N 1
ATOM 14155 C CA . SER C 1 681 ? 174.033 201.107 139.365 1.00 46.27 681 SER E CA 1
ATOM 14156 C C . SER C 1 681 ? 175.056 200.928 140.480 1.00 46.27 681 SER E C 1
ATOM 14157 O O . SER C 1 681 ? 175.881 200.018 140.442 1.00 46.27 681 SER E O 1
ATOM 14160 N N . ALA C 1 682 ? 175.024 201.796 141.485 1.00 45.40 682 ALA E N 1
ATOM 14161 C CA . ALA C 1 682 ? 175.921 201.702 142.625 1.00 45.40 682 ALA E CA 1
ATOM 14162 C C . ALA C 1 682 ? 175.120 201.475 143.897 1.00 45.40 682 ALA E C 1
ATOM 14163 O O . ALA C 1 682 ? 173.959 201.880 143.999 1.00 45.40 682 ALA E O 1
ATOM 14165 N N . ILE C 1 683 ? 175.744 200.808 144.861 1.00 47.85 683 ILE E N 1
ATOM 14166 C CA . ILE C 1 683 ? 175.180 200.635 146.192 1.00 47.85 683 ILE E CA 1
ATOM 14167 C C . ILE C 1 683 ? 176.142 201.265 147.180 1.00 47.85 683 ILE E C 1
ATOM 14168 O O . ILE C 1 683 ? 177.351 201.017 147.119 1.00 47.85 683 ILE E O 1
ATOM 14173 N N . LEU C 1 684 ? 175.615 202.073 148.084 1.00 51.62 684 LEU E N 1
ATOM 14174 C CA . LEU C 1 684 ? 176.384 202.582 149.203 1.00 51.62 684 LEU E CA 1
ATOM 14175 C C . LEU C 1 684 ? 175.700 202.104 150.474 1.00 51.62 684 LEU E C 1
ATOM 14176 O O . LEU C 1 684 ? 174.468 202.111 150.558 1.00 51.62 684 LEU E O 1
ATOM 14181 N N . ASN C 1 685 ? 176.506 201.622 151.423 1.00 56.48 685 ASN E N 1
ATOM 14182 C CA . ASN C 1 685 ? 176.119 201.079 152.729 1.00 56.48 685 ASN E CA 1
ATOM 14183 C C . ASN C 1 685 ? 175.295 199.792 152.667 1.00 56.48 685 ASN E C 1
ATOM 14184 O O . ASN C 1 685 ? 174.794 199.368 153.715 1.00 56.48 685 ASN E O 1
ATOM 14189 N N . SER C 1 686 ? 175.141 199.177 151.485 1.00 56.00 686 SER E N 1
ATOM 14190 C CA . SER C 1 686 ? 174.651 197.800 151.258 1.00 56.00 686 SER E CA 1
ATOM 14191 C C . SER C 1 686 ? 173.311 197.531 151.951 1.00 56.00 686 SER E C 1
ATOM 14192 O O . SER C 1 686 ? 173.229 196.786 152.926 1.00 56.00 686 SER E O 1
ATOM 14195 N N . LYS C 1 687 ? 172.282 198.189 151.408 1.00 57.88 687 LYS E N 1
ATOM 14196 C CA . LYS C 1 687 ? 170.996 198.414 152.067 1.00 57.88 687 LYS E CA 1
ATOM 14197 C C . LYS C 1 687 ? 170.322 197.127 152.533 1.00 57.88 687 LYS E C 1
ATOM 14198 O O . LYS C 1 687 ? 170.512 196.051 151.962 1.00 57.88 687 LYS E O 1
ATOM 14204 N N . ALA C 1 688 ? 169.528 197.255 153.592 1.00 57.02 688 ALA E N 1
ATOM 14205 C CA . ALA C 1 688 ? 168.775 196.144 154.156 1.00 57.02 688 ALA E CA 1
ATOM 14206 C C . ALA C 1 688 ? 167.474 195.971 153.381 1.00 57.02 688 ALA E C 1
ATOM 14207 O O . ALA C 1 688 ? 167.316 196.479 152.268 1.00 57.02 688 ALA E O 1
ATOM 14209 N N . ASP C 1 689 ? 166.543 195.206 153.955 1.00 58.44 689 ASP E N 1
ATOM 14210 C CA . ASP C 1 689 ? 165.215 194.882 153.428 1.00 58.44 689 ASP E CA 1
ATOM 14211 C C . ASP C 1 689 ? 165.255 194.128 152.101 1.00 58.44 689 ASP E C 1
ATOM 14212 O O . ASP C 1 689 ? 164.235 194.050 151.410 1.00 58.44 689 ASP E O 1
ATOM 14217 N N . ILE C 1 690 ? 166.400 193.567 151.725 1.00 54.24 690 ILE E N 1
ATOM 14218 C CA . ILE C 1 690 ? 166.529 192.688 150.570 1.00 54.24 690 ILE E CA 1
ATOM 14219 C C . ILE C 1 690 ? 167.085 191.376 151.086 1.00 54.24 690 ILE E C 1
ATOM 14220 O O . ILE C 1 690 ? 168.183 191.347 151.653 1.00 54.24 690 ILE E O 1
ATOM 14225 N N . LEU C 1 691 ? 166.325 190.301 150.922 1.00 54.12 691 LEU E N 1
ATOM 14226 C CA . LEU C 1 691 ? 166.550 189.082 151.679 1.00 54.12 691 LEU E CA 1
ATOM 14227 C C . LEU C 1 691 ? 166.761 187.898 150.748 1.00 54.12 691 LEU E C 1
ATOM 14228 O O . LEU C 1 691 ? 166.098 187.788 149.714 1.00 54.12 691 LEU E O 1
ATOM 14233 N N . TYR C 1 692 ? 167.678 187.010 151.119 1.00 52.08 692 TYR E N 1
ATOM 14234 C CA . TYR C 1 692 ? 167.738 185.697 150.495 1.00 52.08 692 TYR E CA 1
ATOM 14235 C C . TYR C 1 692 ? 166.792 184.743 151.205 1.00 52.08 692 TYR E C 1
ATOM 14236 O O . TYR C 1 692 ? 166.379 184.982 152.339 1.00 52.08 692 TYR E O 1
ATOM 14245 N N . ALA C 1 693 ? 166.467 183.643 150.536 1.00 54.39 693 ALA E N 1
ATOM 14246 C CA . ALA C 1 693 ? 165.801 182.530 151.193 1.00 54.39 693 ALA E CA 1
ATOM 14247 C C . ALA C 1 693 ? 166.821 181.454 151.507 1.00 54.39 693 ALA E C 1
ATOM 14248 O O . ALA C 1 693 ? 167.550 181.002 150.624 1.00 54.39 693 ALA E O 1
ATOM 14250 N N . ILE C 1 694 ? 166.866 181.039 152.767 1.00 52.49 694 ILE E N 1
ATOM 14251 C CA . ILE C 1 694 ? 167.844 180.063 153.221 1.00 52.49 694 ILE E CA 1
ATOM 14252 C C . ILE C 1 694 ? 167.116 178.931 153.924 1.00 52.49 694 ILE E C 1
ATOM 14253 O O . ILE C 1 694 ? 166.420 179.161 154.916 1.00 52.49 694 ILE E O 1
ATOM 14258 N N . GLU C 1 695 ? 167.271 177.715 153.411 1.00 57.43 695 GLU E N 1
ATOM 14259 C CA . GLU C 1 695 ? 166.847 176.543 154.156 1.00 57.43 695 GLU E CA 1
ATOM 14260 C C . GLU C 1 695 ? 167.894 176.198 155.200 1.00 57.43 695 GLU E C 1
ATOM 14261 O O . GLU C 1 695 ? 169.091 176.415 155.005 1.00 57.43 695 GLU E O 1
ATOM 14267 N N . ILE C 1 696 ? 167.434 175.648 156.316 1.00 54.23 696 ILE E N 1
ATOM 14268 C CA . ILE C 1 696 ? 168.328 175.178 157.365 1.00 54.23 696 ILE E CA 1
ATOM 14269 C C . ILE C 1 696 ? 167.963 173.733 157.656 1.00 54.23 696 ILE E C 1
ATOM 14270 O O . ILE C 1 696 ? 167.138 173.142 156.951 1.00 54.23 696 ILE E O 1
ATOM 14275 N N . ALA C 1 697 ? 168.604 173.145 158.659 1.00 57.52 697 ALA E N 1
ATOM 14276 C CA . ALA C 1 697 ? 168.217 171.817 159.105 1.00 57.52 697 ALA E CA 1
ATOM 14277 C C . ALA C 1 697 ? 166.815 171.851 159.697 1.00 57.52 697 ALA E C 1
ATOM 14278 O O . ALA C 1 697 ? 166.381 172.854 160.267 1.00 57.52 697 ALA E O 1
ATOM 14280 N N . LYS C 1 698 ? 166.098 170.737 159.554 1.00 56.75 698 LYS E N 1
ATOM 14281 C CA . LYS C 1 698 ? 164.746 170.638 160.085 1.00 56.75 698 LYS E CA 1
ATOM 14282 C C . LYS C 1 698 ? 164.707 170.420 161.589 1.00 56.75 698 LYS E C 1
ATOM 14283 O O . LYS C 1 698 ? 163.613 170.328 162.153 1.00 56.75 698 LYS E O 1
ATOM 14289 N N . GLU C 1 699 ? 165.859 170.332 162.249 1.00 59.57 699 GLU E N 1
ATOM 14290 C CA . GLU C 1 699 ? 165.916 170.017 163.665 1.00 59.57 699 GLU E CA 1
ATOM 14291 C C . GLU C 1 699 ? 166.322 171.212 164.513 1.00 59.57 699 GLU E C 1
ATOM 14292 O O . GLU C 1 699 ? 166.800 171.032 165.636 1.00 59.57 699 GLU E O 1
ATOM 14298 N N . MET C 1 700 ? 166.143 172.426 164.004 1.00 56.00 700 MET E N 1
ATOM 14299 C CA . MET C 1 700 ? 166.331 173.602 164.840 1.00 56.00 700 MET E CA 1
ATOM 14300 C C . MET C 1 700 ? 165.032 174.379 164.934 1.00 56.00 700 MET E C 1
ATOM 14301 O O . MET C 1 700 ? 165.012 175.605 164.800 1.00 56.00 700 MET E O 1
ATOM 14306 N N . LEU C 1 701 ? 163.942 173.658 165.154 1.00 59.06 701 LEU E N 1
ATOM 14307 C CA . LEU C 1 701 ? 162.640 174.258 165.396 1.00 59.06 701 LEU E CA 1
ATOM 14308 C C . LEU C 1 701 ? 162.166 173.680 166.725 1.00 59.06 701 LEU E C 1
ATOM 14309 O O . LEU C 1 701 ? 162.920 173.031 167.460 1.00 59.06 701 LEU E O 1
ATOM 14314 N N . SER C 1 702 ? 160.900 173.904 167.058 1.00 66.10 702 SER E N 1
ATOM 14315 C CA . SER C 1 702 ? 160.348 173.255 168.238 1.00 66.10 702 SER E CA 1
ATOM 14316 C C . SER C 1 702 ? 160.014 171.799 167.935 1.00 66.10 702 SER E C 1
ATOM 14317 O O . SER C 1 702 ? 160.289 171.298 166.839 1.00 66.10 702 SER E O 1
ATOM 14320 N N . ASP C 1 703 ? 159.403 171.110 168.888 1.00 68.52 703 ASP E N 1
ATOM 14321 C CA . ASP C 1 703 ? 159.051 169.715 168.700 1.00 68.52 703 ASP E CA 1
ATOM 14322 C C . ASP C 1 703 ? 157.619 169.538 168.223 1.00 68.52 703 ASP E C 1
ATOM 14323 O O . ASP C 1 703 ? 157.151 168.400 168.118 1.00 68.52 703 ASP E O 1
ATOM 14328 N N . LYS C 1 704 ? 156.915 170.631 167.927 1.00 66.24 704 LYS E N 1
ATOM 14329 C CA . LYS C 1 704 ? 155.514 170.565 167.543 1.00 66.24 704 LYS E CA 1
ATOM 14330 C C . LYS C 1 704 ? 155.161 171.388 166.314 1.00 66.24 704 LYS E C 1
ATOM 14331 O O . LYS C 1 704 ? 154.074 171.190 165.762 1.00 66.24 704 LYS E O 1
ATOM 14337 N N . SER C 1 705 ? 156.028 172.291 165.865 1.00 65.79 705 SER E N 1
ATOM 14338 C CA . SER C 1 705 ? 155.680 173.236 164.812 1.00 65.79 705 SER E CA 1
ATOM 14339 C C . SER C 1 705 ? 155.856 172.584 163.448 1.00 65.79 705 SER E C 1
ATOM 14340 O O . SER C 1 705 ? 156.954 172.133 163.105 1.00 65.79 705 SER E O 1
ATOM 14343 N N . SER C 1 706 ? 154.775 172.534 162.676 1.00 67.77 706 SER E N 1
ATOM 14344 C CA . SER C 1 706 ? 154.808 172.006 161.313 1.00 67.77 706 SER E CA 1
ATOM 14345 C C . SER C 1 706 ? 155.038 173.113 160.289 1.00 67.77 706 SER E C 1
ATOM 14346 O O . SER C 1 706 ? 154.315 173.236 159.302 1.00 67.77 706 SER E O 1
ATOM 14349 N N . ASP C 1 707 ? 156.067 173.921 160.513 1.00 65.38 707 ASP E N 1
ATOM 14350 C CA . ASP C 1 707 ? 156.437 174.966 159.571 1.00 65.38 707 ASP E CA 1
ATOM 14351 C C . ASP C 1 707 ? 157.337 174.373 158.493 1.00 65.38 707 ASP E C 1
ATOM 14352 O O . ASP C 1 707 ? 157.550 173.161 158.415 1.00 65.38 707 ASP E O 1
ATOM 14357 N N . LYS C 1 708 ? 157.877 175.235 157.643 1.00 58.82 708 LYS E N 1
ATOM 14358 C CA . LYS C 1 708 ? 158.948 174.863 156.751 1.00 58.82 708 LYS E CA 1
ATOM 14359 C C . LYS C 1 708 ? 160.159 175.713 157.095 1.00 58.82 708 LYS E C 1
ATOM 14360 O O . LYS C 1 708 ? 160.044 176.946 157.143 1.00 58.82 708 LYS E O 1
ATOM 14366 N N . PRO C 1 709 ? 161.316 175.112 157.372 1.00 54.88 709 PRO E N 1
ATOM 14367 C CA . PRO C 1 709 ? 162.444 175.905 157.868 1.00 54.88 709 PRO E CA 1
ATOM 14368 C C . PRO C 1 709 ? 163.068 176.766 156.783 1.00 54.88 709 PRO E C 1
ATOM 14369 O O . PRO C 1 709 ? 163.832 176.293 155.938 1.00 54.88 709 PRO E O 1
ATOM 14373 N N . ILE C 1 710 ? 162.741 178.055 156.816 1.00 50.38 710 ILE E N 1
ATOM 14374 C CA . ILE C 1 710 ? 163.251 179.035 155.865 1.00 50.38 710 ILE E CA 1
ATOM 14375 C C . ILE C 1 710 ? 163.561 180.306 156.639 1.00 50.38 710 ILE E C 1
ATOM 14376 O O . ILE C 1 710 ? 162.653 180.931 157.195 1.00 50.38 710 ILE E O 1
ATOM 14381 N N . ILE C 1 711 ? 164.832 180.685 156.685 1.00 53.31 711 ILE E N 1
ATOM 14382 C CA . ILE C 1 711 ? 165.259 181.921 157.325 1.00 53.31 711 ILE E CA 1
ATOM 14383 C C . ILE C 1 711 ? 165.608 182.931 156.246 1.00 53.31 711 ILE E C 1
ATOM 14384 O O . ILE C 1 711 ? 166.428 182.649 155.365 1.00 53.31 711 ILE E O 1
ATOM 14389 N N . TYR C 1 712 ? 165.000 184.107 156.319 1.00 52.72 712 TYR E N 1
ATOM 14390 C CA . TYR C 1 712 ? 165.323 185.218 155.438 1.00 52.72 712 TYR E CA 1
ATOM 14391 C C . TYR C 1 712 ? 166.388 186.085 156.098 1.00 52.72 712 TYR E C 1
ATOM 14392 O O . TYR C 1 712 ? 166.251 186.457 157.267 1.00 52.72 712 TYR E O 1
ATOM 14401 N N . LEU C 1 713 ? 167.448 186.397 155.356 1.00 50.61 713 LEU E N 1
ATOM 14402 C CA . LEU C 1 713 ? 168.582 187.154 155.866 1.00 50.61 713 LEU E CA 1
ATOM 14403 C C . LEU C 1 713 ? 169.044 188.188 154.851 1.00 50.61 713 LEU E C 1
ATOM 14404 O O . LEU C 1 713 ? 168.971 187.948 153.643 1.00 50.61 713 LEU E O 1
ATOM 14409 N N . PRO C 1 714 ? 169.524 189.347 155.309 1.00 48.08 714 PRO E N 1
ATOM 14410 C CA . PRO C 1 714 ? 169.917 190.409 154.377 1.00 48.08 714 PRO E CA 1
ATOM 14411 C C . PRO C 1 714 ? 171.228 190.102 153.671 1.00 48.08 714 PRO E C 1
ATOM 14412 O O . PRO C 1 714 ? 171.972 189.186 154.022 1.00 48.08 714 PRO E O 1
ATOM 14416 N N . LEU C 1 715 ? 171.497 190.908 152.647 1.00 48.29 715 LEU E N 1
ATOM 14417 C CA . LEU C 1 715 ? 172.640 190.707 151.768 1.00 48.29 715 LEU E CA 1
ATOM 14418 C C . LEU C 1 715 ? 173.908 191.353 152.302 1.00 48.29 715 LEU E C 1
ATOM 14419 O O . LEU C 1 715 ? 173.940 192.562 152.545 1.00 48.29 715 LEU E O 1
ATOM 14424 N N . LYS C 1 716 ? 174.962 190.554 152.449 1.00 47.85 716 LYS E N 1
ATOM 14425 C CA . LYS C 1 716 ? 176.293 191.039 152.121 1.00 47.85 716 LYS E CA 1
ATOM 14426 C C . LYS C 1 716 ? 176.448 190.920 150.616 1.00 47.85 716 LYS E C 1
ATOM 14427 O O . LYS C 1 716 ? 176.507 189.809 150.082 1.00 47.85 716 LYS E O 1
ATOM 14433 N N . VAL C 1 717 ? 176.490 192.056 149.924 1.00 43.99 717 VAL E N 1
ATOM 14434 C CA . VAL C 1 717 ? 176.568 191.999 148.473 1.00 43.99 717 VAL E CA 1
ATOM 14435 C C . VAL C 1 717 ? 177.981 191.643 148.032 1.00 43.99 717 VAL E C 1
ATOM 14436 O O . VAL C 1 717 ? 178.169 191.050 146.962 1.00 43.99 717 VAL E O 1
ATOM 14440 N N . ASN C 1 718 ? 178.974 191.940 148.861 1.00 47.59 718 ASN E N 1
ATOM 14441 C CA . ASN C 1 718 ? 180.371 191.697 148.549 1.00 47.59 718 ASN E CA 1
ATOM 14442 C C . ASN C 1 718 ? 180.818 190.369 149.155 1.00 47.59 718 ASN E C 1
ATOM 14443 O O . ASN C 1 718 ? 181.602 190.327 150.103 1.00 47.59 718 ASN E O 1
ATOM 14448 N N . ILE C 1 719 ? 180.307 189.272 148.599 1.00 45.59 719 ILE E N 1
ATOM 14449 C CA . ILE C 1 719 ? 180.772 187.930 148.947 1.00 45.59 719 ILE E CA 1
ATOM 14450 C C . ILE C 1 719 ? 181.445 187.257 147.757 1.00 45.59 719 ILE E C 1
ATOM 14451 O O . ILE C 1 719 ? 182.649 186.986 147.792 1.00 45.59 719 ILE E O 1
ATOM 14456 N N . ASN C 1 720 ? 180.696 186.992 146.695 1.00 43.78 720 ASN E N 1
ATOM 14457 C CA . ASN C 1 720 ? 181.266 186.413 145.481 1.00 43.78 720 ASN E CA 1
ATOM 14458 C C . ASN C 1 720 ? 181.748 187.494 144.529 1.00 43.78 720 ASN E C 1
ATOM 14459 O O . ASN C 1 720 ? 181.523 187.396 143.325 1.00 43.78 720 ASN E O 1
ATOM 14464 N N . SER C 1 721 ? 182.448 188.507 145.025 1.00 44.28 721 SER E N 1
ATOM 14465 C CA . SER C 1 721 ? 182.649 189.676 144.186 1.00 44.28 721 SER E CA 1
ATOM 14466 C C . SER C 1 721 ? 183.822 190.496 144.710 1.00 44.28 721 SER E C 1
ATOM 14467 O O . SER C 1 721 ? 184.634 190.017 145.505 1.00 44.28 721 SER E O 1
ATOM 14470 N N . ALA C 1 722 ? 183.893 191.732 144.237 1.00 42.57 722 ALA E N 1
ATOM 14471 C CA . ALA C 1 722 ? 184.877 192.740 144.576 1.00 42.57 722 ALA E CA 1
ATOM 14472 C C . ALA C 1 722 ? 184.150 194.076 144.475 1.00 42.57 722 ALA E C 1
ATOM 14473 O O . ALA C 1 722 ? 182.922 194.130 144.580 1.00 42.57 722 ALA E O 1
ATOM 14475 N N . ASN C 1 723 ? 184.889 195.162 144.287 1.00 43.11 723 ASN E N 1
ATOM 14476 C CA . ASN C 1 723 ? 184.234 196.414 143.934 1.00 43.11 723 ASN E CA 1
ATOM 14477 C C . ASN C 1 723 ? 183.942 196.533 142.439 1.00 43.11 723 ASN E C 1
ATOM 14478 O O . ASN C 1 723 ? 183.680 197.641 141.959 1.00 43.11 723 ASN E O 1
ATOM 14483 N N . ASN C 1 724 ? 184.002 195.428 141.695 1.00 39.34 724 ASN E N 1
ATOM 14484 C CA . ASN C 1 724 ? 183.569 195.383 140.305 1.00 39.34 724 ASN E CA 1
ATOM 14485 C C . ASN C 1 724 ? 182.441 194.387 140.091 1.00 39.34 724 ASN E C 1
ATOM 14486 O O . ASN C 1 724 ? 181.409 194.744 139.517 1.00 39.34 724 ASN E O 1
ATOM 14491 N N . GLN C 1 725 ? 182.610 193.151 140.543 1.00 37.91 725 GLN E N 1
ATOM 14492 C CA . GLN C 1 725 ? 181.802 192.040 140.079 1.00 37.91 725 GLN E CA 1
ATOM 14493 C C . GLN C 1 725 ? 180.410 192.071 140.696 1.00 37.91 725 GLN E C 1
ATOM 14494 O O . GLN C 1 725 ? 180.159 192.731 141.706 1.00 37.91 725 GLN E O 1
ATOM 14500 N N . PHE C 1 726 ? 179.494 191.344 140.059 1.00 41.09 726 PHE E N 1
ATOM 14501 C CA . PHE C 1 726 ? 178.164 191.085 140.610 1.00 41.09 726 PHE E CA 1
ATOM 14502 C C . PHE C 1 726 ? 177.861 189.616 140.349 1.00 41.09 726 PHE E C 1
ATOM 14503 O O . PHE C 1 726 ? 177.366 189.252 139.282 1.00 41.09 726 PHE E O 1
ATOM 14511 N N . ILE C 1 727 ? 178.172 188.778 141.326 1.00 43.38 727 ILE E N 1
ATOM 14512 C CA . ILE C 1 727 ? 177.825 187.368 141.303 1.00 43.38 727 ILE E CA 1
ATOM 14513 C C . ILE C 1 727 ? 176.957 187.086 142.521 1.00 43.38 727 ILE E C 1
ATOM 14514 O O . ILE C 1 727 ? 177.458 186.933 143.634 1.00 43.38 727 ILE E O 1
ATOM 14519 N N . PRO C 1 728 ? 175.642 187.062 142.356 1.00 46.36 728 PRO E N 1
ATOM 14520 C CA . PRO C 1 728 ? 174.753 186.878 143.502 1.00 46.36 728 PRO E CA 1
ATOM 14521 C C . PRO C 1 728 ? 174.735 185.428 143.959 1.00 46.36 728 PRO E C 1
ATOM 14522 O O . PRO C 1 728 ? 175.185 184.516 143.266 1.00 46.36 728 PRO E O 1
ATOM 14526 N N . LEU C 1 729 ? 174.195 185.232 145.155 1.00 46.59 729 LEU E N 1
ATOM 14527 C CA . LEU C 1 729 ? 174.124 183.907 145.761 1.00 46.59 729 LEU E CA 1
ATOM 14528 C C . LEU C 1 729 ? 172.960 183.144 145.149 1.00 46.59 729 LEU E C 1
ATOM 14529 O O . LEU C 1 729 ? 171.798 183.369 145.489 1.00 46.59 729 LEU E O 1
ATOM 14534 N N . ARG C 1 730 ? 173.283 182.233 144.238 1.00 49.64 730 ARG E N 1
ATOM 14535 C CA . ARG C 1 730 ? 172.311 181.360 143.606 1.00 49.64 730 ARG E CA 1
ATOM 14536 C C . ARG C 1 730 ? 171.818 180.311 144.597 1.00 49.64 730 ARG E C 1
ATOM 14537 O O . ARG C 1 730 ? 172.306 180.204 145.723 1.00 49.64 730 ARG E O 1
ATOM 14545 N N . ASN C 1 731 ? 170.853 179.503 144.170 1.00 51.56 731 ASN E N 1
ATOM 14546 C CA . ASN C 1 731 ? 170.453 178.412 145.043 1.00 51.56 731 ASN E CA 1
ATOM 14547 C C . ASN C 1 731 ? 171.445 177.255 144.938 1.00 51.56 731 ASN E C 1
ATOM 14548 O O . ASN C 1 731 ? 172.294 177.214 144.044 1.00 51.56 731 ASN E O 1
ATOM 14553 N N . ASP C 1 732 ? 171.298 176.303 145.862 1.00 55.48 732 ASP E N 1
ATOM 14554 C CA . ASP C 1 732 ? 172.268 175.236 146.129 1.00 55.48 732 ASP E CA 1
ATOM 14555 C C . ASP C 1 732 ? 173.675 175.791 146.341 1.00 55.48 732 ASP E C 1
ATOM 14556 O O . ASP C 1 732 ? 174.659 175.298 145.787 1.00 55.48 732 ASP E O 1
ATOM 14561 N N . ASP C 1 733 ? 173.758 176.841 147.147 1.00 51.99 733 ASP E N 1
ATOM 14562 C CA . ASP C 1 733 ? 174.999 177.240 147.786 1.00 51.99 733 ASP E CA 1
ATOM 14563 C C . ASP C 1 733 ? 174.857 177.028 149.284 1.00 51.99 733 ASP E C 1
ATOM 14564 O O . ASP C 1 733 ? 173.795 177.269 149.862 1.00 51.99 733 ASP E O 1
ATOM 14569 N N . ILE C 1 734 ? 175.935 176.574 149.911 1.00 49.46 734 ILE E N 1
ATOM 14570 C CA . ILE C 1 734 ? 175.923 176.188 151.314 1.00 49.46 734 ILE E CA 1
ATOM 14571 C C . ILE C 1 734 ? 176.865 177.115 152.072 1.00 49.46 734 ILE E C 1
ATOM 14572 O O . ILE C 1 734 ? 178.017 177.307 151.666 1.00 49.46 734 ILE E O 1
ATOM 14577 N N . ILE C 1 735 ? 176.367 177.687 153.169 1.00 48.43 735 ILE E N 1
ATOM 14578 C CA . ILE C 1 735 ? 176.861 178.944 153.724 1.00 48.43 735 ILE E CA 1
ATOM 14579 C C . ILE C 1 735 ? 176.804 178.915 155.250 1.00 48.43 735 ILE E C 1
ATOM 14580 O O . ILE C 1 735 ? 175.831 178.428 155.833 1.00 48.43 735 ILE E O 1
ATOM 14585 N N . LEU C 1 736 ? 177.861 179.424 155.898 1.00 49.61 736 LEU E N 1
ATOM 14586 C CA . LEU C 1 736 ? 177.843 179.650 157.340 1.00 49.61 736 LEU E CA 1
ATOM 14587 C C . LEU C 1 736 ? 177.060 180.905 157.695 1.00 49.61 736 LEU E C 1
ATOM 14588 O O . LEU C 1 736 ? 177.137 181.921 157.003 1.00 49.61 736 LEU E O 1
ATOM 14593 N N . ILE C 1 737 ? 176.342 180.845 158.814 1.00 47.35 737 ILE E N 1
ATOM 14594 C CA . ILE C 1 737 ? 175.456 181.918 159.252 1.00 47.35 737 ILE E CA 1
ATOM 14595 C C . ILE C 1 737 ? 175.689 182.163 160.736 1.00 47.35 737 ILE E C 1
ATOM 14596 O O . ILE C 1 737 ? 175.506 181.251 161.550 1.00 47.35 737 ILE E O 1
ATOM 14601 N N . GLU C 1 738 ? 176.095 183.379 161.094 1.00 50.14 738 GLU E N 1
ATOM 14602 C CA . GLU C 1 738 ? 176.046 183.767 162.494 1.00 50.14 738 GLU E CA 1
ATOM 14603 C C . GLU C 1 738 ? 174.664 184.270 162.874 1.00 50.14 738 GLU E C 1
ATOM 14604 O O . GLU C 1 738 ? 173.868 184.686 162.035 1.00 50.14 738 GLU E O 1
ATOM 14610 N N . ILE C 1 739 ? 174.396 184.250 164.173 1.00 50.82 739 ILE E N 1
ATOM 14611 C CA . ILE C 1 739 ? 173.246 184.925 164.756 1.00 50.82 739 ILE E CA 1
ATOM 14612 C C . ILE C 1 739 ? 173.811 185.837 165.836 1.00 50.82 739 ILE E C 1
ATOM 14613 O O . ILE C 1 739 ? 174.050 185.403 166.968 1.00 50.82 739 ILE E O 1
ATOM 14618 N N . GLN C 1 740 ? 174.053 187.099 165.484 1.00 51.36 740 GLN E N 1
ATOM 14619 C CA . GLN C 1 740 ? 174.842 187.959 166.353 1.00 51.36 740 GLN E CA 1
ATOM 14620 C C . GLN C 1 740 ? 174.049 188.457 167.552 1.00 51.36 740 GLN E C 1
ATOM 14621 O O . GLN C 1 740 ? 174.638 188.724 168.604 1.00 51.36 740 GLN E O 1
ATOM 14627 N N . SER C 1 741 ? 172.735 188.583 167.418 1.00 54.63 741 SER E N 1
ATOM 14628 C CA . SER C 1 741 ? 171.863 188.854 168.552 1.00 54.63 741 SER E CA 1
ATOM 14629 C C . SER C 1 741 ? 170.477 188.336 168.207 1.00 54.63 741 SER E C 1
ATOM 14630 O O . SER C 1 741 ? 170.288 187.637 167.208 1.00 54.63 741 SER E O 1
ATOM 14633 N N . PHE C 1 742 ? 169.506 188.677 169.044 1.00 51.73 742 PHE E N 1
ATOM 14634 C CA . PHE C 1 742 ? 168.114 188.369 168.755 1.00 51.73 742 PHE E CA 1
ATOM 14635 C C . PHE C 1 742 ? 167.667 189.199 167.556 1.00 51.73 742 PHE E C 1
ATOM 14636 O O . PHE C 1 742 ? 167.845 190.421 167.549 1.00 51.73 742 PHE E O 1
ATOM 14644 N N . THR C 1 743 ? 167.111 188.524 166.542 1.00 51.98 743 THR E N 1
ATOM 14645 C CA . THR C 1 743 ? 166.699 189.105 165.250 1.00 51.98 743 THR E CA 1
ATOM 14646 C C . THR C 1 743 ? 167.846 189.804 164.520 1.00 51.98 743 THR E C 1
ATOM 14647 O O . THR C 1 743 ? 167.642 190.816 163.849 1.00 51.98 743 THR E O 1
ATOM 14651 N N . LYS C 1 744 ? 169.056 189.256 164.621 1.00 52.37 744 LYS E N 1
ATOM 14652 C CA . LYS C 1 744 ? 170.178 189.715 163.806 1.00 52.37 744 LYS E CA 1
ATOM 14653 C C . LYS C 1 744 ? 170.995 188.513 163.366 1.00 52.37 744 LYS E C 1
ATOM 14654 O O . LYS C 1 744 ? 171.592 187.827 164.200 1.00 52.37 744 LYS E O 1
ATOM 14660 N N . GLY C 1 745 ? 171.023 188.271 162.063 1.00 50.48 745 GLY E N 1
ATOM 14661 C CA . GLY C 1 745 ? 171.846 187.220 161.504 1.00 50.48 745 GLY E CA 1
ATOM 14662 C C . GLY C 1 745 ? 172.615 187.742 160.304 1.00 50.48 745 GLY E C 1
ATOM 14663 O O . GLY C 1 745 ? 172.192 188.682 159.639 1.00 50.48 745 GLY E O 1
ATOM 14664 N N . GLU C 1 746 ? 173.765 187.122 160.055 1.00 53.70 746 GLU E N 1
ATOM 14665 C CA . GLU C 1 746 ? 174.653 187.566 158.989 1.00 53.70 746 GLU E CA 1
ATOM 14666 C C . GLU C 1 746 ? 175.172 186.359 158.222 1.00 53.70 746 GLU E C 1
ATOM 14667 O O . GLU C 1 746 ? 174.891 185.207 158.562 1.00 53.70 746 GLU E O 1
ATOM 14673 N N . ILE C 1 747 ? 175.945 186.639 157.177 1.00 48.53 747 ILE E N 1
ATOM 14674 C CA . ILE C 1 747 ? 176.515 185.628 156.295 1.00 48.53 747 ILE E CA 1
ATOM 14675 C C . ILE C 1 747 ? 178.013 185.895 156.197 1.00 48.53 747 ILE E C 1
ATOM 14676 O O . ILE C 1 747 ? 178.415 187.028 155.937 1.00 48.53 747 ILE E O 1
ATOM 14681 N N . ILE C 1 748 ? 178.834 184.862 156.410 1.00 48.45 748 ILE E N 1
ATOM 14682 C CA . ILE C 1 748 ? 180.285 185.029 156.424 1.00 48.45 748 ILE E CA 1
ATOM 14683 C C . ILE C 1 748 ? 180.964 184.227 155.303 1.00 48.45 748 ILE E C 1
ATOM 14684 O O . ILE C 1 748 ? 181.564 184.811 154.402 1.00 48.45 748 ILE E O 1
ATOM 14689 N N . GLU C 1 749 ? 180.877 182.906 155.358 1.00 50.31 749 GLU E N 1
ATOM 14690 C CA . GLU C 1 749 ? 181.755 182.072 154.545 1.00 50.31 749 GLU E CA 1
ATOM 14691 C C . GLU C 1 749 ? 180.969 181.279 153.517 1.00 50.31 749 GLU E C 1
ATOM 14692 O O . GLU C 1 749 ? 179.739 181.229 153.534 1.00 50.31 749 GLU E O 1
ATOM 14698 N N . LEU C 1 750 ? 181.722 180.659 152.617 1.00 47.38 750 LEU E N 1
ATOM 14699 C CA . LEU C 1 750 ? 181.197 179.936 151.469 1.00 47.38 750 LEU E CA 1
ATOM 14700 C C . LEU C 1 750 ? 181.694 178.502 151.523 1.00 47.38 750 LEU E C 1
ATOM 14701 O O . LEU C 1 750 ? 182.903 178.264 151.424 1.00 47.38 750 LEU E O 1
ATOM 14706 N N . ILE C 1 751 ? 180.779 177.545 151.661 1.00 48.28 751 ILE E N 1
ATOM 14707 C CA . ILE C 1 751 ? 181.217 176.157 151.634 1.00 48.28 751 ILE E CA 1
ATOM 14708 C C . ILE C 1 751 ? 180.484 175.438 150.512 1.00 48.28 751 ILE E C 1
ATOM 14709 O O . ILE C 1 751 ? 179.505 174.728 150.767 1.00 48.28 751 ILE E O 1
ATOM 14714 N N . SER C 1 752 ? 181.003 175.547 149.289 1.00 45.93 752 SER E N 1
ATOM 14715 C CA . SER C 1 752 ? 180.459 174.935 148.079 1.00 45.93 752 SER E CA 1
ATOM 14716 C C . SER C 1 752 ? 181.373 175.316 146.928 1.00 45.93 752 SER E C 1
ATOM 14717 O O . SER C 1 752 ? 182.250 176.171 147.066 1.00 45.93 752 SER E O 1
ATOM 14720 N N . ASN C 1 753 ? 181.140 174.675 145.787 1.00 39.67 753 ASN E N 1
ATOM 14721 C CA . ASN C 1 753 ? 181.541 175.164 144.475 1.00 39.67 753 ASN E CA 1
ATOM 14722 C C . ASN C 1 753 ? 180.633 174.546 143.428 1.00 39.67 753 ASN E C 1
ATOM 14723 O O . ASN C 1 753 ? 179.745 173.747 143.733 1.00 39.67 753 ASN E O 1
ATOM 14728 N N . SER C 1 754 ? 180.867 174.925 142.180 1.00 39.95 754 SER E N 1
ATOM 14729 C CA . SER C 1 754 ? 180.168 174.308 141.070 1.00 39.95 754 SER E CA 1
ATOM 14730 C C . SER C 1 754 ? 181.072 173.989 139.897 1.00 39.95 754 SER E C 1
ATOM 14731 O O . SER C 1 754 ? 180.655 173.226 139.021 1.00 39.95 754 SER E O 1
ATOM 14734 N N . ALA C 1 755 ? 182.287 174.526 139.849 1.00 40.41 755 ALA E N 1
ATOM 14735 C CA . ALA C 1 755 ? 183.244 174.240 138.787 1.00 40.41 755 ALA E CA 1
ATOM 14736 C C . ALA C 1 755 ? 184.564 173.864 139.435 1.00 40.41 755 ALA E C 1
ATOM 14737 O O . ALA C 1 755 ? 185.242 174.722 140.004 1.00 40.41 755 ALA E O 1
ATOM 14739 N N . ILE C 1 756 ? 184.912 172.583 139.380 1.00 43.73 756 ILE E N 1
ATOM 14740 C CA . ILE C 1 756 ? 186.172 172.093 139.926 1.00 43.73 756 ILE E CA 1
ATOM 14741 C C . ILE C 1 756 ? 186.807 171.151 138.919 1.00 43.73 756 ILE E C 1
ATOM 14742 O O . ILE C 1 756 ? 186.285 170.954 137.816 1.00 43.73 756 ILE E O 1
ATOM 14747 N N . SER C 1 757 ? 187.934 170.563 139.294 1.00 49.84 757 SER E N 1
ATOM 14748 C CA . SER C 1 757 ? 188.518 169.460 138.555 1.00 49.84 757 SER E CA 1
ATOM 14749 C C . SER C 1 757 ? 188.172 168.144 139.236 1.00 49.84 757 SER E C 1
ATOM 14750 O O . SER C 1 757 ? 187.777 168.099 140.402 1.00 49.84 757 SER E O 1
ATOM 14753 N N . THR C 1 758 ? 188.318 167.057 138.480 1.00 56.24 758 THR E N 1
ATOM 14754 C CA . THR C 1 758 ? 188.140 165.712 139.009 1.00 56.24 758 THR E CA 1
ATOM 14755 C C . THR C 1 758 ? 189.345 164.831 138.718 1.00 56.24 758 THR E C 1
ATOM 14756 O O . THR C 1 758 ? 189.249 163.607 138.854 1.00 56.24 758 THR E O 1
ATOM 14760 N N . LYS C 1 759 ? 190.466 165.415 138.315 1.00 55.07 759 LYS E N 1
ATOM 14761 C CA . LYS C 1 759 ? 191.631 164.662 137.886 1.00 55.07 759 LYS E CA 1
ATOM 14762 C C . LYS C 1 759 ? 192.816 165.003 138.780 1.00 55.07 759 LYS E C 1
ATOM 14763 O O . LYS C 1 759 ? 192.766 165.927 139.595 1.00 55.07 759 LYS E O 1
ATOM 14769 N N . LYS C 1 760 ? 193.896 164.244 138.612 1.00 56.95 760 LYS E N 1
ATOM 14770 C CA . LYS C 1 760 ? 194.957 164.153 139.606 1.00 56.95 760 LYS E CA 1
ATOM 14771 C C . LYS C 1 760 ? 195.997 165.261 139.512 1.00 56.95 760 LYS E C 1
ATOM 14772 O O . LYS C 1 760 ? 197.097 165.061 140.044 1.00 56.95 760 LYS E O 1
ATOM 14778 N N . ALA C 1 761 ? 195.690 166.377 138.837 1.00 53.80 761 ALA E N 1
ATOM 14779 C CA . ALA C 1 761 ? 196.565 167.554 138.709 1.00 53.80 761 ALA E CA 1
ATOM 14780 C C . ALA C 1 761 ? 197.917 167.224 138.077 1.00 53.80 761 ALA E C 1
ATOM 14781 O O . ALA C 1 761 ? 198.907 167.921 138.302 1.00 53.80 761 ALA E O 1
ATOM 14783 N N . GLN C 1 762 ? 197.962 166.152 137.292 1.00 56.43 762 GLN E N 1
ATOM 14784 C CA . GLN C 1 762 ? 199.083 165.831 136.430 1.00 56.43 762 GLN E CA 1
ATOM 14785 C C . GLN C 1 762 ? 198.621 165.704 134.987 1.00 56.43 762 GLN E C 1
ATOM 14786 O O . GLN C 1 762 ? 199.452 165.705 134.072 1.00 56.43 762 GLN E O 1
ATOM 14792 N N . GLN C 1 763 ? 197.313 165.669 134.765 1.00 55.54 763 GLN E N 1
ATOM 14793 C CA . GLN C 1 763 ? 196.705 165.501 133.456 1.00 55.54 763 GLN E CA 1
ATOM 14794 C C . GLN C 1 763 ? 195.992 166.752 132.974 1.00 55.54 763 GLN E C 1
ATOM 14795 O O . GLN C 1 763 ? 196.052 167.072 131.788 1.00 55.54 763 GLN E O 1
ATOM 14801 N N . GLN C 1 764 ? 195.309 167.461 133.869 1.00 50.36 764 GLN E N 1
ATOM 14802 C CA . GLN C 1 764 ? 194.709 168.749 133.563 1.00 50.36 764 GLN E CA 1
ATOM 14803 C C . GLN C 1 764 ? 194.980 169.710 134.706 1.00 50.36 764 GLN E C 1
ATOM 14804 O O . GLN C 1 764 ? 195.103 169.304 135.861 1.00 50.36 764 GLN E O 1
ATOM 14810 N N . LEU C 1 765 ? 195.074 170.992 134.371 1.00 46.73 765 LEU E N 1
ATOM 14811 C CA . LEU C 1 765 ? 195.231 172.058 135.357 1.00 46.73 765 LEU E CA 1
ATOM 14812 C C . LEU C 1 765 ? 194.138 173.084 135.061 1.00 46.73 765 LEU E C 1
ATOM 14813 O O . LEU C 1 765 ? 194.366 174.060 134.345 1.00 46.73 765 LEU E O 1
ATOM 14818 N N . LEU C 1 766 ? 192.950 172.865 135.615 1.00 44.45 766 LEU E N 1
ATOM 14819 C CA . LEU C 1 766 ? 191.816 173.712 135.276 1.00 44.45 766 LEU E CA 1
ATOM 14820 C C . LEU C 1 766 ? 191.849 175.015 136.057 1.00 44.45 766 LEU E C 1
ATOM 14821 O O . LEU C 1 766 ? 192.169 175.038 137.247 1.00 44.45 766 LEU E O 1
ATOM 14826 N N . GLN C 1 767 ? 191.507 176.104 135.375 1.00 43.66 767 GLN E N 1
ATOM 14827 C CA . GLN C 1 767 ? 191.201 177.388 136.000 1.00 43.66 767 GLN E CA 1
ATOM 14828 C C . GLN C 1 767 ? 190.026 177.961 135.221 1.00 43.66 767 GLN E C 1
ATOM 14829 O O . GLN C 1 767 ? 190.216 178.480 134.118 1.00 43.66 767 GLN E O 1
ATOM 14835 N N . ARG C 1 768 ? 188.818 177.874 135.773 1.00 37.65 768 ARG E N 1
ATOM 14836 C CA . ARG C 1 768 ? 187.640 178.136 134.962 1.00 37.65 768 ARG E CA 1
ATOM 14837 C C . ARG C 1 768 ? 186.543 178.794 135.784 1.00 37.65 768 ARG E C 1
ATOM 14838 O O . ARG C 1 768 ? 186.665 178.982 136.994 1.00 37.65 768 ARG E O 1
ATOM 14846 N N . GLN C 1 769 ? 185.464 179.152 135.088 1.00 34.11 769 GLN E N 1
ATOM 14847 C CA . GLN C 1 769 ? 184.253 179.713 135.669 1.00 34.11 769 GLN E CA 1
ATOM 14848 C C . GLN C 1 769 ? 183.041 179.140 134.958 1.00 34.11 769 GLN E C 1
ATOM 14849 O O . GLN C 1 769 ? 183.039 179.016 133.733 1.00 34.11 769 GLN E O 1
ATOM 14855 N N . LEU C 1 770 ? 182.005 178.811 135.712 1.00 39.73 770 LEU E N 1
ATOM 14856 C CA . LEU C 1 770 ? 180.705 178.647 135.090 1.00 39.73 770 LEU E CA 1
ATOM 14857 C C . LEU C 1 770 ? 179.913 179.941 135.234 1.00 39.73 770 LEU E C 1
ATOM 14858 O O . LEU C 1 770 ? 180.179 180.766 136.108 1.00 39.73 770 LEU E O 1
ATOM 14863 N N . LEU C 1 771 ? 178.929 180.127 134.360 1.00 45.54 771 LEU E N 1
ATOM 14864 C CA . LEU C 1 771 ? 178.188 181.378 134.329 1.00 45.54 771 LEU E CA 1
ATOM 14865 C C . LEU C 1 771 ? 176.709 181.113 134.107 1.00 45.54 771 LEU E C 1
ATOM 14866 O O . LEU C 1 771 ? 176.337 180.232 133.329 1.00 45.54 771 LEU E O 1
ATOM 14871 N N . GLY C 1 772 ? 175.872 181.880 134.804 1.00 48.19 772 GLY E N 1
ATOM 14872 C CA . GLY C 1 772 ? 174.443 181.907 134.551 1.00 48.19 772 GLY E CA 1
ATOM 14873 C C . GLY C 1 772 ? 173.682 180.670 134.975 1.00 48.19 772 GLY E C 1
ATOM 14874 O O . GLY C 1 772 ? 174.277 179.695 135.441 1.00 48.19 772 GLY E O 1
ATOM 14875 N N . SER C 1 773 ? 172.358 180.710 134.831 1.00 49.37 773 SER E N 1
ATOM 14876 C CA . SER C 1 773 ? 171.551 179.520 135.050 1.00 49.37 773 SER E CA 1
ATOM 14877 C C . SER C 1 773 ? 171.859 178.489 133.975 1.00 49.37 773 SER E C 1
ATOM 14878 O O . SER C 1 773 ? 172.276 178.836 132.866 1.00 49.37 773 SER E O 1
ATOM 14881 N N . LYS C 1 774 ? 171.743 177.209 134.369 1.00 52.48 774 LYS E N 1
ATOM 14882 C CA . LYS C 1 774 ? 172.039 175.968 133.639 1.00 52.48 774 LYS E CA 1
ATOM 14883 C C . LYS C 1 774 ? 173.552 175.744 133.502 1.00 52.48 774 LYS E C 1
ATOM 14884 O O . LYS C 1 774 ? 173.986 174.625 133.199 1.00 52.48 774 LYS E O 1
ATOM 14890 N N . GLU C 1 775 ? 174.351 176.763 133.846 1.00 48.95 775 GLU E N 1
ATOM 14891 C CA . GLU C 1 775 ? 175.817 176.755 133.778 1.00 48.95 775 GLU E CA 1
ATOM 14892 C C . GLU C 1 775 ? 176.321 176.333 132.401 1.00 48.95 775 GLU E C 1
ATOM 14893 O O . GLU C 1 775 ? 177.182 175.463 132.256 1.00 48.95 775 GLU E O 1
ATOM 14899 N N . ASN C 1 776 ? 175.758 176.967 131.382 1.00 45.01 776 ASN E N 1
ATOM 14900 C CA . ASN C 1 776 ? 176.083 176.673 129.993 1.00 45.01 776 ASN E CA 1
ATOM 14901 C C . ASN C 1 776 ? 177.134 177.643 129.454 1.00 45.01 776 ASN E C 1
ATOM 14902 O O . ASN C 1 776 ? 176.958 178.278 128.419 1.00 45.01 776 ASN E O 1
ATOM 14907 N N . CYS C 1 777 ? 178.256 177.728 130.165 1.00 42.11 777 CYS E N 1
ATOM 14908 C CA . CYS C 1 777 ? 179.419 178.483 129.720 1.00 42.11 777 CYS E CA 1
ATOM 14909 C C . CYS C 1 777 ? 180.678 177.801 130.228 1.00 42.11 777 CYS E C 1
ATOM 14910 O O . CYS C 1 777 ? 180.622 176.749 130.866 1.00 42.11 777 CYS E O 1
ATOM 14913 N N . GLU C 1 778 ? 181.813 178.433 129.929 1.00 38.17 778 GLU E N 1
ATOM 14914 C CA . GLU C 1 778 ? 183.128 178.216 130.519 1.00 38.17 778 GLU E CA 1
ATOM 14915 C C . GLU C 1 778 ? 183.983 179.422 130.182 1.00 38.17 778 GLU E C 1
ATOM 14916 O O . GLU C 1 778 ? 183.803 180.036 129.131 1.00 38.17 778 GLU E O 1
ATOM 14922 N N . MET C 1 779 ? 184.900 179.758 131.070 1.00 34.33 779 MET E N 1
ATOM 14923 C CA . MET C 1 779 ? 186.057 180.572 130.721 1.00 34.33 779 MET E CA 1
ATOM 14924 C C . MET C 1 779 ? 187.253 179.820 131.278 1.00 34.33 779 MET E C 1
ATOM 14925 O O . MET C 1 779 ? 187.767 180.159 132.346 1.00 34.33 779 MET E O 1
ATOM 14930 N N . ALA C 1 780 ? 187.721 178.826 130.540 1.00 35.23 780 ALA E N 1
ATOM 14931 C CA . ALA C 1 780 ? 188.661 177.865 131.083 1.00 35.23 780 ALA E CA 1
ATOM 14932 C C . ALA C 1 780 ? 190.039 178.073 130.486 1.00 35.23 780 ALA E C 1
ATOM 14933 O O . ALA C 1 780 ? 190.183 178.528 129.350 1.00 35.23 780 ALA E O 1
ATOM 14935 N N . TYR C 1 781 ? 191.051 177.733 131.271 1.00 41.63 781 TYR E N 1
ATOM 14936 C CA . TYR C 1 781 ? 192.419 177.636 130.787 1.00 41.63 781 TYR E CA 1
ATOM 14937 C C . TYR C 1 781 ? 192.903 176.235 131.116 1.00 41.63 781 TYR E C 1
ATOM 14938 O O . TYR C 1 781 ? 193.523 176.019 132.161 1.00 41.63 781 TYR E O 1
ATOM 14947 N N . THR C 1 782 ? 192.616 175.287 130.233 1.00 40.64 782 THR E N 1
ATOM 14948 C CA . THR C 1 782 ? 192.922 173.882 130.458 1.00 40.64 782 THR E CA 1
ATOM 14949 C C . THR C 1 782 ? 194.328 173.623 129.949 1.00 40.64 782 THR E C 1
ATOM 14950 O O . THR C 1 782 ? 194.594 173.772 128.753 1.00 40.64 782 THR E O 1
ATOM 14954 N N . GLN C 1 783 ? 195.222 173.239 130.846 1.00 45.06 783 GLN E N 1
ATOM 14955 C CA . GLN C 1 783 ? 196.616 173.005 130.496 1.00 45.06 783 GLN E CA 1
ATOM 14956 C C . GLN C 1 783 ? 196.923 171.532 130.717 1.00 45.06 783 GLN E C 1
ATOM 14957 O O . GLN C 1 783 ? 197.175 171.102 131.845 1.00 45.06 783 GLN E O 1
ATOM 14963 N N . THR C 1 784 ? 196.896 170.764 129.640 1.00 50.79 784 THR E N 1
ATOM 14964 C CA . THR C 1 784 ? 197.272 169.361 129.684 1.00 50.79 784 THR E CA 1
ATOM 14965 C C . THR C 1 784 ? 198.765 169.249 129.376 1.00 50.79 784 THR E C 1
ATOM 14966 O O . THR C 1 784 ? 199.489 170.248 129.372 1.00 50.79 784 THR E O 1
ATOM 14970 N N . SER C 1 785 ? 199.244 168.036 129.125 1.00 55.43 785 SER E N 1
ATOM 14971 C CA . SER C 1 785 ? 200.634 167.825 128.753 1.00 55.43 785 SER E CA 1
ATOM 14972 C C . SER C 1 785 ? 200.897 168.065 127.273 1.00 55.43 785 SER E C 1
ATOM 14973 O O . SER C 1 785 ? 202.037 167.900 126.828 1.00 55.43 785 SER E O 1
ATOM 14976 N N . ASP C 1 786 ? 199.884 168.459 126.502 1.00 53.48 786 ASP E N 1
ATOM 14977 C CA . ASP C 1 786 ? 200.030 168.596 125.064 1.00 53.48 786 ASP E CA 1
ATOM 14978 C C . ASP C 1 786 ? 199.561 169.947 124.537 1.00 53.48 786 ASP E C 1
ATOM 14979 O O . ASP C 1 786 ? 199.873 170.280 123.390 1.00 53.48 786 ASP E O 1
ATOM 14984 N N . SER C 1 787 ? 198.858 170.747 125.333 1.00 49.52 787 SER E N 1
ATOM 14985 C CA . SER C 1 787 ? 198.277 171.988 124.841 1.00 49.52 787 SER E CA 1
ATOM 14986 C C . SER C 1 787 ? 197.982 172.905 126.019 1.00 49.52 787 SER E C 1
ATOM 14987 O O . SER C 1 787 ? 198.069 172.505 127.182 1.00 49.52 787 SER E O 1
ATOM 14990 N N . GLU C 1 788 ? 197.640 174.156 125.700 1.00 44.62 788 GLU E N 1
ATOM 14991 C CA . GLU C 1 788 ? 197.179 175.144 126.682 1.00 44.62 788 GLU E CA 1
ATOM 14992 C C . GLU C 1 788 ? 196.002 175.861 126.022 1.00 44.62 788 GLU E C 1
ATOM 14993 O O . GLU C 1 788 ? 196.188 176.854 125.318 1.00 44.62 788 GLU E O 1
ATOM 14999 N N . THR C 1 789 ? 194.794 175.361 126.256 1.00 39.30 789 THR E N 1
ATOM 15000 C CA . THR C 1 789 ? 193.630 175.793 125.493 1.00 39.30 789 THR E CA 1
ATOM 15001 C C . THR C 1 789 ? 192.798 176.778 126.301 1.00 39.30 789 THR E C 1
ATOM 15002 O O . THR C 1 789 ? 192.121 176.384 127.254 1.00 39.30 789 THR E O 1
ATOM 15006 N N . PHE C 1 790 ? 192.823 178.044 125.910 1.00 34.33 790 PHE E N 1
ATOM 15007 C CA . PHE C 1 790 ? 191.850 179.002 126.408 1.00 34.33 790 PHE E CA 1
ATOM 15008 C C . PHE C 1 790 ? 190.508 178.705 125.747 1.00 34.33 790 PHE E C 1
ATOM 15009 O O . PHE C 1 790 ? 190.456 178.129 124.659 1.00 34.33 790 PHE E O 1
ATOM 15017 N N . SER C 1 791 ? 189.418 179.093 126.407 1.00 34.03 791 SER E N 1
ATOM 15018 C CA . SER C 1 791 ? 188.101 178.772 125.871 1.00 34.03 791 SER E CA 1
ATOM 15019 C C . SER C 1 791 ? 187.075 179.777 126.360 1.00 34.03 791 SER E C 1
ATOM 15020 O O . SER C 1 791 ? 187.138 180.210 127.511 1.00 34.03 791 SER E O 1
ATOM 15023 N N . LEU C 1 792 ? 186.141 180.146 125.490 1.00 30.70 792 LEU E N 1
ATOM 15024 C CA . LEU C 1 792 ? 184.926 180.855 125.883 1.00 30.70 792 LEU E CA 1
ATOM 15025 C C . LEU C 1 792 ? 183.770 180.111 125.228 1.00 30.70 792 LEU E C 1
ATOM 15026 O O . LEU C 1 792 ? 183.273 180.528 124.180 1.00 30.70 792 LEU E O 1
ATOM 15031 N N . THR C 1 793 ? 183.318 179.034 125.852 1.00 35.34 793 THR E N 1
ATOM 15032 C CA . THR C 1 793 ? 182.368 178.138 125.215 1.00 35.34 793 THR E CA 1
ATOM 15033 C C . THR C 1 793 ? 180.950 178.411 125.694 1.00 35.34 793 THR E C 1
ATOM 15034 O O . THR C 1 793 ? 180.735 179.096 126.696 1.00 35.34 793 THR E O 1
ATOM 15038 N N . GLN C 1 794 ? 179.987 177.877 124.949 1.00 38.22 794 GLN E N 1
ATOM 15039 C CA . GLN C 1 794 ? 178.601 177.758 125.377 1.00 38.22 794 GLN E CA 1
ATOM 15040 C C . GLN C 1 794 ? 178.071 176.412 124.922 1.00 38.22 794 GLN E C 1
ATOM 15041 O O . GLN C 1 794 ? 178.381 175.958 123.819 1.00 38.22 794 GLN E O 1
ATOM 15047 N N . VAL C 1 795 ? 177.271 175.772 125.767 1.00 41.92 795 VAL E N 1
ATOM 15048 C CA . VAL C 1 795 ? 176.661 174.491 125.438 1.00 41.92 795 VAL E CA 1
ATOM 15049 C C . VAL C 1 795 ? 175.158 174.669 125.586 1.00 41.92 795 VAL E C 1
ATOM 15050 O O . VAL C 1 795 ? 174.618 174.548 126.691 1.00 41.92 795 VAL E O 1
ATOM 15054 N N . ASN C 1 796 ? 174.486 174.966 124.483 1.00 43.26 796 ASN E N 1
ATOM 15055 C CA . ASN C 1 796 ? 173.040 175.084 124.449 1.00 43.26 796 ASN E CA 1
ATOM 15056 C C . ASN C 1 796 ? 172.462 173.785 123.913 1.00 43.26 796 ASN E C 1
ATOM 15057 O O . ASN C 1 796 ? 173.174 172.793 123.740 1.00 43.26 796 ASN E O 1
ATOM 15062 N N . GLU C 1 797 ? 171.161 173.787 123.655 1.00 45.01 797 GLU E N 1
ATOM 15063 C CA . GLU C 1 797 ? 170.621 172.765 122.775 1.00 45.01 797 GLU E CA 1
ATOM 15064 C C . GLU C 1 797 ? 170.690 173.259 121.334 1.00 45.01 797 GLU E C 1
ATOM 15065 O O . GLU C 1 797 ? 170.368 174.419 121.049 1.00 45.01 797 GLU E O 1
ATOM 15071 N N . ASP C 1 798 ? 171.227 172.404 120.458 1.00 44.61 798 ASP E N 1
ATOM 15072 C CA . ASP C 1 798 ? 171.351 172.602 119.012 1.00 44.61 798 ASP E CA 1
ATOM 15073 C C . ASP C 1 798 ? 172.282 173.749 118.624 1.00 44.61 798 ASP E C 1
ATOM 15074 O O . ASP C 1 798 ? 172.317 174.136 117.455 1.00 44.61 798 ASP E O 1
ATOM 15079 N N . CYS C 1 799 ? 173.054 174.298 119.561 1.00 41.60 799 CYS E N 1
ATOM 15080 C CA . CYS C 1 799 ? 174.006 175.360 119.262 1.00 41.60 799 CYS E CA 1
ATOM 15081 C C . CYS C 1 799 ? 175.209 175.202 120.177 1.00 41.60 799 CYS E C 1
ATOM 15082 O O . CYS C 1 799 ? 175.050 175.009 121.384 1.00 41.60 799 CYS E O 1
ATOM 15085 N N . GLU C 1 800 ? 176.410 175.281 119.605 1.00 41.93 800 GLU E N 1
ATOM 15086 C CA . GLU C 1 800 ? 177.649 175.162 120.377 1.00 41.93 800 GLU E CA 1
ATOM 15087 C C . GLU C 1 800 ? 178.641 176.205 119.871 1.00 41.93 800 GLU E C 1
ATOM 15088 O O . GLU C 1 800 ? 179.417 175.933 118.952 1.00 41.93 800 GLU E O 1
ATOM 15094 N N . ASN C 1 801 ? 178.626 177.383 120.479 1.00 37.00 801 ASN E N 1
ATOM 15095 C CA . ASN C 1 801 ? 179.579 178.435 120.169 1.00 37.00 801 ASN E CA 1
ATOM 15096 C C . ASN C 1 801 ? 180.866 178.196 120.943 1.00 37.00 801 ASN E C 1
ATOM 15097 O O . ASN C 1 801 ? 180.884 177.432 121.910 1.00 37.00 801 ASN E O 1
ATOM 15102 N N . SER C 1 802 ? 181.941 178.868 120.525 1.00 28.83 802 SER E N 1
ATOM 15103 C CA . SER C 1 802 ? 183.201 178.797 121.253 1.00 28.83 802 SER E CA 1
ATOM 15104 C C . SER C 1 802 ? 184.100 179.958 120.871 1.00 28.83 802 SER E C 1
ATOM 15105 O O . SER C 1 802 ? 183.736 180.811 120.060 1.00 28.83 802 SER E O 1
ATOM 15108 N N . PHE C 1 803 ? 185.281 179.971 121.482 1.00 26.29 803 PHE E N 1
ATOM 15109 C CA . PHE C 1 803 ? 186.392 180.850 121.138 1.00 26.29 803 PHE E CA 1
ATOM 15110 C C . PHE C 1 803 ? 187.643 180.222 121.727 1.00 26.29 803 PHE E C 1
ATOM 15111 O O . PHE C 1 803 ? 187.836 180.257 122.944 1.00 26.29 803 PHE E O 1
ATOM 15119 N N . LEU C 1 804 ? 188.496 179.663 120.878 1.00 27.97 804 LEU E N 1
ATOM 15120 C CA . LEU C 1 804 ? 189.572 178.805 121.345 1.00 27.97 804 LEU E CA 1
ATOM 15121 C C . LEU C 1 804 ? 190.924 179.367 120.939 1.00 27.97 804 LEU E C 1
ATOM 15122 O O . LEU C 1 804 ? 191.096 179.877 119.831 1.00 27.97 804 LEU E O 1
ATOM 15127 N N . ILE C 1 805 ? 191.885 179.263 121.856 1.00 32.20 805 ILE E N 1
ATOM 15128 C CA . ILE C 1 805 ? 193.258 179.709 121.640 1.00 32.20 805 ILE E CA 1
ATOM 15129 C C . ILE C 1 805 ? 194.188 178.596 122.103 1.00 32.20 805 ILE E C 1
ATOM 15130 O O . ILE C 1 805 ? 194.255 178.302 123.301 1.00 32.20 805 ILE E O 1
ATOM 15135 N N . ASN C 1 806 ? 194.897 177.976 121.165 1.00 36.62 806 ASN E N 1
ATOM 15136 C CA . ASN C 1 806 ? 195.844 176.921 121.482 1.00 36.62 806 ASN E CA 1
ATOM 15137 C C . ASN C 1 806 ? 197.258 177.493 121.508 1.00 36.62 806 ASN E C 1
ATOM 15138 O O . ASN C 1 806 ? 197.467 178.706 121.409 1.00 36.62 806 ASN E O 1
ATOM 15143 N N . ASP C 1 807 ? 198.246 176.615 121.647 1.00 43.07 807 ASP E N 1
ATOM 15144 C CA . ASP C 1 807 ? 199.640 176.972 121.420 1.00 43.07 807 ASP E CA 1
ATOM 15145 C C . ASP C 1 807 ? 200.157 176.492 120.080 1.00 43.07 807 ASP E C 1
ATOM 15146 O O . ASP C 1 807 ? 200.949 177.186 119.442 1.00 43.07 807 ASP E O 1
ATOM 15151 N N . LYS C 1 808 ? 199.731 175.308 119.650 1.00 41.92 808 LYS E N 1
ATOM 15152 C CA . LYS C 1 808 ? 200.174 174.784 118.368 1.00 41.92 808 LYS E CA 1
ATOM 15153 C C . LYS C 1 808 ? 199.341 175.339 117.222 1.00 41.92 808 LYS E C 1
ATOM 15154 O O . LYS C 1 808 ? 199.880 175.652 116.156 1.00 41.92 808 LYS E O 1
ATOM 15160 N N . LYS C 1 809 ? 198.033 175.471 117.423 1.00 37.37 809 LYS E N 1
ATOM 15161 C CA . LYS C 1 809 ? 197.127 175.793 116.316 1.00 37.37 809 LYS E CA 1
ATOM 15162 C C . LYS C 1 809 ? 196.875 177.293 116.200 1.00 37.37 809 LYS E C 1
ATOM 15163 O O . LYS C 1 809 ? 197.216 177.908 115.185 1.00 37.37 809 LYS E O 1
ATOM 15169 N N . GLY C 1 810 ? 196.302 177.900 117.230 1.00 34.93 810 GLY E N 1
ATOM 15170 C CA . GLY C 1 810 ? 196.073 179.326 117.188 1.00 34.93 810 GLY E CA 1
ATOM 15171 C C . GLY C 1 810 ? 194.619 179.677 117.407 1.00 34.93 810 GLY E C 1
ATOM 15172 O O . GLY C 1 810 ? 193.816 178.864 117.875 1.00 34.93 810 GLY E O 1
ATOM 15173 N N . ILE C 1 811 ? 194.279 180.913 117.043 1.00 30.43 811 ILE E N 1
ATOM 15174 C CA . ILE C 1 811 ? 193.003 181.527 117.396 1.00 30.43 811 ILE E CA 1
ATOM 15175 C C . ILE C 1 811 ? 191.880 180.886 116.594 1.00 30.43 811 ILE E C 1
ATOM 15176 O O . ILE C 1 811 ? 191.922 180.858 115.360 1.00 30.43 811 ILE E O 1
ATOM 15181 N N . PHE C 1 812 ? 190.865 180.375 117.287 1.00 29.10 812 PHE E N 1
ATOM 15182 C CA . PHE C 1 812 ? 189.737 179.728 116.631 1.00 29.10 812 PHE E CA 1
ATOM 15183 C C . PHE C 1 812 ? 188.447 180.490 116.881 1.00 29.10 812 PHE E C 1
ATOM 15184 O O . PHE C 1 812 ? 188.296 181.167 117.901 1.00 29.10 812 PHE E O 1
ATOM 15192 N N . LEU C 1 813 ? 187.527 180.377 115.933 1.00 26.97 813 LEU E N 1
ATOM 15193 C CA . LEU C 1 813 ? 186.113 180.647 116.133 1.00 26.97 813 LEU E CA 1
ATOM 15194 C C . LEU C 1 813 ? 185.338 179.463 115.581 1.00 26.97 813 LEU E C 1
ATOM 15195 O O . LEU C 1 813 ? 185.647 178.972 114.493 1.00 26.97 813 LEU E O 1
ATOM 15200 N N . ARG C 1 814 ? 184.342 178.988 116.322 1.00 32.92 814 ARG E N 1
ATOM 15201 C CA . ARG C 1 814 ? 183.625 177.793 115.901 1.00 32.92 814 ARG E CA 1
ATOM 15202 C C . ARG C 1 814 ? 182.140 177.896 116.200 1.00 32.92 814 ARG E C 1
ATOM 15203 O O . ARG C 1 814 ? 181.740 178.365 117.267 1.00 32.92 814 ARG E O 1
ATOM 15211 N N . TYR C 1 815 ? 181.332 177.445 115.245 1.00 38.43 815 TYR E N 1
ATOM 15212 C CA . TYR C 1 815 ? 179.924 177.148 115.454 1.00 38.43 815 TYR E CA 1
ATOM 15213 C C . TYR C 1 815 ? 179.700 175.667 115.191 1.00 38.43 815 TYR E C 1
ATOM 15214 O O . TYR C 1 815 ? 180.220 175.121 114.214 1.00 38.43 815 TYR E O 1
ATOM 15223 N N . LYS C 1 816 ? 178.924 175.018 116.053 1.00 41.54 816 LYS E N 1
ATOM 15224 C CA . LYS C 1 816 ? 178.634 173.600 115.899 1.00 41.54 816 LYS E CA 1
ATOM 15225 C C . LYS C 1 816 ? 177.178 173.338 116.247 1.00 41.54 816 LYS E C 1
ATOM 15226 O O . LYS C 1 816 ? 176.583 174.048 117.060 1.00 41.54 816 LYS E O 1
ATOM 15232 N N . SER C 1 817 ? 176.616 172.303 115.632 1.00 39.67 817 SER E N 1
ATOM 15233 C CA . SER C 1 817 ? 175.240 171.908 115.900 1.00 39.67 817 SER E CA 1
ATOM 15234 C C . SER C 1 817 ? 175.020 170.432 115.595 1.00 39.67 817 SER E C 1
ATOM 15235 O O . SER C 1 817 ? 174.818 169.625 116.501 1.00 39.67 817 SER E O 1
ATOM 15238 N N . LYS D 2 28 ? 180.210 207.769 110.624 1.00 47.46 3 LYS B N 1
ATOM 15239 C CA . LYS D 2 28 ? 178.860 207.260 110.835 1.00 47.46 3 LYS B CA 1
ATOM 15240 C C . LYS D 2 28 ? 178.772 205.804 110.431 1.00 47.46 3 LYS B C 1
ATOM 15241 O O . LYS D 2 28 ? 177.724 205.336 110.001 1.00 47.46 3 LYS B O 1
ATOM 15247 N N . ALA D 2 29 ? 179.881 205.091 110.582 1.00 42.85 4 ALA B N 1
ATOM 15248 C CA . ALA D 2 29 ? 180.006 203.767 110.003 1.00 42.85 4 ALA B CA 1
ATOM 15249 C C . ALA D 2 29 ? 179.308 202.719 110.866 1.00 42.85 4 ALA B C 1
ATOM 15250 O O . ALA D 2 29 ? 178.834 202.990 111.972 1.00 42.85 4 ALA B O 1
ATOM 15252 N N . ASP D 2 30 ? 179.254 201.499 110.332 1.00 40.27 5 ASP B N 1
ATOM 15253 C CA . ASP D 2 30 ? 178.716 200.308 110.978 1.00 40.27 5 ASP B CA 1
ATOM 15254 C C . ASP D 2 30 ? 179.458 199.115 110.400 1.00 40.27 5 ASP B C 1
ATOM 15255 O O . ASP D 2 30 ? 179.787 199.104 109.212 1.00 40.27 5 ASP B O 1
ATOM 15260 N N . HIS D 2 31 ? 179.739 198.125 111.240 1.00 37.44 6 HIS B N 1
ATOM 15261 C CA . HIS D 2 31 ? 180.625 197.029 110.858 1.00 37.44 6 HIS B CA 1
ATOM 15262 C C . HIS D 2 31 ? 180.116 195.778 111.553 1.00 37.44 6 HIS B C 1
ATOM 15263 O O . HIS D 2 31 ? 180.023 195.759 112.780 1.00 37.44 6 HIS B O 1
ATOM 15270 N N . ILE D 2 32 ? 179.765 194.748 110.788 1.00 29.03 7 ILE B N 1
ATOM 15271 C CA . ILE D 2 32 ? 179.232 193.517 111.360 1.00 29.03 7 ILE B CA 1
ATOM 15272 C C . ILE D 2 32 ? 180.143 192.373 110.922 1.00 29.03 7 ILE B C 1
ATOM 15273 O O . ILE D 2 32 ? 180.823 192.465 109.899 1.00 29.03 7 ILE B O 1
ATOM 15278 N N . PHE D 2 33 ? 180.174 191.299 111.705 1.00 26.87 8 PHE B N 1
ATOM 15279 C CA . PHE D 2 33 ? 180.980 190.116 111.405 1.00 26.87 8 PHE B CA 1
ATOM 15280 C C . PHE D 2 33 ? 180.299 188.934 112.093 1.00 26.87 8 PHE B C 1
ATOM 15281 O O . PHE D 2 33 ? 180.453 188.749 113.303 1.00 26.87 8 PHE B O 1
ATOM 15289 N N . ASN D 2 34 ? 179.571 188.117 111.333 1.00 29.03 9 ASN B N 1
ATOM 15290 C CA . ASN D 2 34 ? 178.684 187.120 111.917 1.00 29.03 9 ASN B CA 1
ATOM 15291 C C . ASN D 2 34 ? 179.214 185.709 111.731 1.00 29.03 9 ASN B C 1
ATOM 15292 O O . ASN D 2 34 ? 180.090 185.463 110.908 1.00 29.03 9 ASN B O 1
ATOM 15297 N N . LEU D 2 35 ? 178.658 184.784 112.506 1.00 33.08 10 LEU B N 1
ATOM 15298 C CA . LEU D 2 35 ? 178.710 183.350 112.236 1.00 33.08 10 LEU B CA 1
ATOM 15299 C C . LEU D 2 35 ? 177.384 182.754 112.691 1.00 33.08 10 LEU B C 1
ATOM 15300 O O . LEU D 2 35 ? 177.267 182.263 113.817 1.00 33.08 10 LEU B O 1
ATOM 15305 N N . GLU D 2 36 ? 176.388 182.775 111.811 1.00 39.50 11 GLU B N 1
ATOM 15306 C CA . GLU D 2 36 ? 175.156 182.042 112.067 1.00 39.50 11 GLU B CA 1
ATOM 15307 C C . GLU D 2 36 ? 175.311 180.617 111.562 1.00 39.50 11 GLU B C 1
ATOM 15308 O O . GLU D 2 36 ? 176.429 180.173 111.282 1.00 39.50 11 GLU B O 1
ATOM 15314 N N . GLU D 2 37 ? 174.199 179.885 111.457 1.00 40.23 12 GLU B N 1
ATOM 15315 C CA . GLU D 2 37 ? 174.233 178.608 110.752 1.00 40.23 12 GLU B CA 1
ATOM 15316 C C . GLU D 2 37 ? 174.555 178.801 109.279 1.00 40.23 12 GLU B C 1
ATOM 15317 O O . GLU D 2 37 ? 175.159 177.924 108.651 1.00 40.23 12 GLU B O 1
ATOM 15323 N N . GLN D 2 38 ? 174.170 179.947 108.718 1.00 41.50 13 GLN B N 1
ATOM 15324 C CA . GLN D 2 38 ? 174.354 180.182 107.296 1.00 41.50 13 GLN B CA 1
ATOM 15325 C C . GLN D 2 38 ? 175.808 180.477 106.951 1.00 41.50 13 GLN B C 1
ATOM 15326 O O . GLN D 2 38 ? 176.306 179.976 105.942 1.00 41.50 13 GLN B O 1
ATOM 15332 N N . GLY D 2 39 ? 176.514 181.248 107.771 1.00 35.99 14 GLY B N 1
ATOM 15333 C CA . GLY D 2 39 ? 177.915 181.505 107.520 1.00 35.99 14 GLY B CA 1
ATOM 15334 C C . GLY D 2 39 ? 178.255 182.955 107.749 1.00 35.99 14 GLY B C 1
ATOM 15335 O O . GLY D 2 39 ? 177.478 183.713 108.339 1.00 35.99 14 GLY B O 1
ATOM 15336 N N . LEU D 2 40 ? 179.451 183.341 107.296 1.00 29.52 15 LEU B N 1
ATOM 15337 C CA . LEU D 2 40 ? 179.921 184.719 107.414 1.00 29.52 15 LEU B CA 1
ATOM 15338 C C . LEU D 2 40 ? 179.019 185.665 106.637 1.00 29.52 15 LEU B C 1
ATOM 15339 O O . LEU D 2 40 ? 178.723 185.430 105.464 1.00 29.52 15 LEU B O 1
ATOM 15344 N N . LEU D 2 41 ? 178.571 186.726 107.295 1.00 27.82 16 LEU B N 1
ATOM 15345 C CA . LEU D 2 41 ? 177.620 187.672 106.719 1.00 27.82 16 LEU B CA 1
ATOM 15346 C C . LEU D 2 41 ? 178.197 189.068 106.902 1.00 27.82 16 LEU B C 1
ATOM 15347 O O . LEU D 2 41 ? 177.509 189.969 107.391 1.00 27.82 16 LEU B O 1
ATOM 15352 N N . ILE D 2 42 ? 179.461 189.232 106.515 1.00 28.18 17 ILE B N 1
ATOM 15353 C CA . ILE D 2 42 ? 180.217 190.465 106.707 1.00 28.18 17 ILE B CA 1
ATOM 15354 C C . ILE D 2 42 ? 179.606 191.559 105.848 1.00 28.18 17 ILE B C 1
ATOM 15355 O O . ILE D 2 42 ? 179.366 191.353 104.653 1.00 28.18 17 ILE B O 1
ATOM 15360 N N . ASP D 2 43 ? 179.346 192.715 106.448 1.00 32.53 18 ASP B N 1
ATOM 15361 C CA . ASP D 2 43 ? 179.058 193.911 105.675 1.00 32.53 18 ASP B CA 1
ATOM 15362 C C . ASP D 2 43 ? 179.660 195.116 106.374 1.00 32.53 18 ASP B C 1
ATOM 15363 O O . ASP D 2 43 ? 179.438 195.343 107.565 1.00 32.53 18 ASP B O 1
ATOM 15368 N N . ILE D 2 44 ? 180.431 195.879 105.618 1.00 36.89 19 ILE B N 1
ATOM 15369 C CA . ILE D 2 44 ? 181.159 197.029 106.128 1.00 36.89 19 ILE B CA 1
ATOM 15370 C C . ILE D 2 44 ? 180.590 198.257 105.443 1.00 36.89 19 ILE B C 1
ATOM 15371 O O . ILE D 2 44 ? 180.774 198.443 104.235 1.00 36.89 19 ILE B O 1
ATOM 15376 N N . LYS D 2 45 ? 179.873 199.076 106.204 1.00 41.41 20 LYS B N 1
ATOM 15377 C CA . LYS D 2 45 ? 179.056 200.138 105.641 1.00 41.41 20 LYS B CA 1
ATOM 15378 C C . LYS D 2 45 ? 179.474 201.490 106.188 1.00 41.41 20 LYS B C 1
ATOM 15379 O O . LYS D 2 45 ? 179.715 201.636 107.389 1.00 41.41 20 LYS B O 1
ATOM 15385 N N . ASP D 2 46 ? 179.562 202.465 105.298 1.00 48.16 21 ASP B N 1
ATOM 15386 C CA . ASP D 2 46 ? 179.569 203.874 105.654 1.00 48.16 21 ASP B CA 1
ATOM 15387 C C . ASP D 2 46 ? 178.109 204.339 105.648 1.00 48.16 21 ASP B C 1
ATOM 15388 O O . ASP D 2 46 ? 177.195 203.513 105.719 1.00 48.16 21 ASP B O 1
ATOM 15393 N N . ASP D 2 47 ? 177.867 205.651 105.612 1.00 56.58 22 ASP B N 1
ATOM 15394 C CA . ASP D 2 47 ? 176.502 206.166 105.664 1.00 56.58 22 ASP B CA 1
ATOM 15395 C C . ASP D 2 47 ? 175.712 205.789 104.411 1.00 56.58 22 ASP B C 1
ATOM 15396 O O . ASP D 2 47 ? 174.512 205.503 104.492 1.00 56.58 22 ASP B O 1
ATOM 15401 N N . SER D 2 48 ? 176.369 205.753 103.252 1.00 52.36 23 SER B N 1
ATOM 15402 C CA . SER D 2 48 ? 175.681 205.425 102.008 1.00 52.36 23 SER B CA 1
ATOM 15403 C C . SER D 2 48 ? 176.359 204.273 101.279 1.00 52.36 23 SER B C 1
ATOM 15404 O O . SER D 2 48 ? 175.699 203.487 100.593 1.00 52.36 23 SER B O 1
ATOM 15407 N N . LYS D 2 49 ? 177.677 204.163 101.425 1.00 47.93 24 LYS B N 1
ATOM 15408 C CA . LYS D 2 49 ? 178.452 203.160 100.706 1.00 47.93 24 LYS B CA 1
ATOM 15409 C C . LYS D 2 49 ? 178.364 201.805 101.394 1.00 47.93 24 LYS B C 1
ATOM 15410 O O . LYS D 2 49 ? 177.564 201.626 102.316 1.00 47.93 24 LYS B O 1
ATOM 15416 N N . GLY D 2 50 ? 179.165 200.847 100.966 1.00 40.80 25 GLY B N 1
ATOM 15417 C CA . GLY D 2 50 ? 179.165 199.557 101.627 1.00 40.80 25 GLY B CA 1
ATOM 15418 C C . GLY D 2 50 ? 179.859 198.498 100.799 1.00 40.80 25 GLY B C 1
ATOM 15419 O O . GLY D 2 50 ? 180.027 198.621 99.590 1.00 40.80 25 GLY B O 1
ATOM 15420 N N . CYS D 2 51 ? 180.255 197.432 101.492 1.00 37.20 26 CYS B N 1
ATOM 15421 C CA . CYS D 2 51 ? 180.861 196.255 100.886 1.00 37.20 26 CYS B CA 1
ATOM 15422 C C . CYS D 2 51 ? 180.411 195.045 101.685 1.00 37.20 26 CYS B C 1
ATOM 15423 O O . CYS D 2 51 ? 180.697 194.960 102.880 1.00 37.20 26 CYS B O 1
ATOM 15426 N N . THR D 2 52 ? 179.715 194.117 101.037 1.00 30.86 27 THR B N 1
ATOM 15427 C CA . THR D 2 52 ? 179.196 192.938 101.712 1.00 30.86 27 THR B CA 1
ATOM 15428 C C . THR D 2 52 ? 179.865 191.697 101.146 1.00 30.86 27 THR B C 1
ATOM 15429 O O . THR D 2 52 ? 180.061 191.582 99.934 1.00 30.86 27 THR B O 1
ATOM 15433 N N . THR D 2 53 ? 180.224 190.765 102.027 1.00 27.39 28 THR B N 1
ATOM 15434 C CA . THR D 2 53 ? 180.794 189.489 101.608 1.00 27.39 28 THR B CA 1
ATOM 15435 C C . THR D 2 53 ? 180.136 188.364 102.386 1.00 27.39 28 THR B C 1
ATOM 15436 O O . THR D 2 53 ? 180.235 188.319 103.614 1.00 27.39 28 THR B O 1
ATOM 15440 N N . LYS D 2 54 ? 179.477 187.458 101.675 1.00 28.89 29 LYS B N 1
ATOM 15441 C CA . LYS D 2 54 ? 178.911 186.256 102.266 1.00 28.89 29 LYS B CA 1
ATOM 15442 C C . LYS D 2 54 ? 179.770 185.061 101.896 1.00 28.89 29 LYS B C 1
ATOM 15443 O O . LYS D 2 54 ? 180.326 185.011 100.796 1.00 28.89 29 LYS B O 1
ATOM 15449 N N . LEU D 2 55 ? 179.878 184.110 102.811 1.00 31.75 30 LEU B N 1
ATOM 15450 C CA . LEU D 2 55 ? 180.362 182.768 102.513 1.00 31.75 30 LEU B CA 1
ATOM 15451 C C . LEU D 2 55 ? 179.316 181.836 103.111 1.00 31.75 30 LEU B C 1
ATOM 15452 O O . LEU D 2 55 ? 179.457 181.373 104.241 1.00 31.75 30 LEU B O 1
ATOM 15457 N N . GLU D 2 56 ? 178.256 181.574 102.353 1.00 40.46 31 GLU B N 1
ATOM 15458 C CA . GLU D 2 56 ? 177.115 180.868 102.911 1.00 40.46 31 GLU B CA 1
ATOM 15459 C C . GLU D 2 56 ? 177.407 179.378 103.066 1.00 40.46 31 GLU B C 1
ATOM 15460 O O . GLU D 2 56 ? 178.411 178.854 102.578 1.00 40.46 31 GLU B O 1
ATOM 15466 N N . SER D 2 57 ? 176.506 178.688 103.763 1.00 43.30 32 SER B N 1
ATOM 15467 C CA . SER D 2 57 ? 176.566 177.241 103.885 1.00 43.30 32 SER B CA 1
ATOM 15468 C C . SER D 2 57 ? 175.801 176.528 102.785 1.00 43.30 32 SER B C 1
ATOM 15469 O O . SER D 2 57 ? 175.970 175.316 102.620 1.00 43.30 32 SER B O 1
ATOM 15472 N N . SER D 2 58 ? 174.969 177.246 102.036 1.00 43.86 33 SER B N 1
ATOM 15473 C CA . SER D 2 58 ? 174.265 176.685 100.893 1.00 43.86 33 SER B CA 1
ATOM 15474 C C . SER D 2 58 ? 175.113 176.667 99.628 1.00 43.86 33 SER B C 1
ATOM 15475 O O . SER D 2 58 ? 174.616 176.269 98.571 1.00 43.86 33 SER B O 1
ATOM 15478 N N . GLY D 2 59 ? 176.365 177.097 99.707 1.00 40.84 34 GLY B N 1
ATOM 15479 C CA . GLY D 2 59 ? 177.293 176.962 98.614 1.00 40.84 34 GLY B CA 1
ATOM 15480 C C . GLY D 2 59 ? 177.476 178.178 97.740 1.00 40.84 34 GLY B C 1
ATOM 15481 O O . GLY D 2 59 ? 177.726 178.019 96.541 1.00 40.84 34 GLY B O 1
ATOM 15482 N N . LYS D 2 60 ? 177.368 179.379 98.289 1.00 35.51 35 LYS B N 1
ATOM 15483 C CA . LYS D 2 60 ? 177.499 180.590 97.500 1.00 35.51 35 LYS B CA 1
ATOM 15484 C C . LYS D 2 60 ? 178.566 181.491 98.098 1.00 35.51 35 LYS B C 1
ATOM 15485 O O . LYS D 2 60 ? 178.885 181.412 99.284 1.00 35.51 35 LYS B O 1
ATOM 15491 N N . ILE D 2 61 ? 179.129 182.342 97.246 1.00 30.45 36 ILE B N 1
ATOM 15492 C CA . ILE D 2 61 ? 180.039 183.405 97.653 1.00 30.45 36 ILE B CA 1
ATOM 15493 C C . ILE D 2 61 ? 179.563 184.673 96.971 1.00 30.45 36 ILE B C 1
ATOM 15494 O O . ILE D 2 61 ? 179.547 184.744 95.738 1.00 30.45 36 ILE B O 1
ATOM 15499 N N . THR D 2 62 ? 179.178 185.669 97.757 1.00 29.05 37 THR B N 1
ATOM 15500 C CA . THR D 2 62 ? 178.618 186.897 97.214 1.00 29.05 37 THR B CA 1
ATOM 15501 C C . THR D 2 62 ? 179.466 188.074 97.662 1.00 29.05 37 THR B C 1
ATOM 15502 O O . THR D 2 62 ? 179.367 188.508 98.812 1.00 29.05 37 THR B O 1
ATOM 15506 N N . HIS D 2 63 ? 180.293 188.586 96.759 1.00 28.90 38 HIS B N 1
ATOM 15507 C CA . HIS D 2 63 ? 181.039 189.811 96.993 1.00 28.90 38 HIS B CA 1
ATOM 15508 C C . HIS D 2 63 ? 180.251 190.980 96.427 1.00 28.90 38 HIS B C 1
ATOM 15509 O O . HIS D 2 63 ? 179.587 190.846 95.398 1.00 28.90 38 HIS B O 1
ATOM 15516 N N . ASN D 2 64 ? 180.342 192.129 97.088 1.00 32.13 39 ASN B N 1
ATOM 15517 C CA . ASN D 2 64 ? 179.667 193.335 96.633 1.00 32.13 39 ASN B CA 1
ATOM 15518 C C . ASN D 2 64 ? 180.495 194.544 97.026 1.00 32.13 39 ASN B C 1
ATOM 15519 O O . ASN D 2 64 ? 181.259 194.495 97.991 1.00 32.13 39 ASN B O 1
ATOM 15524 N N . ALA D 2 65 ? 180.313 195.631 96.287 1.00 37.94 40 ALA B N 1
ATOM 15525 C CA . ALA D 2 65 ? 181.016 196.876 96.545 1.00 37.94 40 ALA B CA 1
ATOM 15526 C C . ALA D 2 65 ? 180.229 197.991 95.884 1.00 37.94 40 ALA B C 1
ATOM 15527 O O . ALA D 2 65 ? 179.239 197.736 95.198 1.00 37.94 40 ALA B O 1
ATOM 15529 N N . THR D 2 66 ? 180.659 199.228 96.111 1.00 40.57 41 THR B N 1
ATOM 15530 C CA . THR D 2 66 ? 180.026 200.368 95.468 1.00 40.57 41 THR B CA 1
ATOM 15531 C C . THR D 2 66 ? 180.956 201.114 94.525 1.00 40.57 41 THR B C 1
ATOM 15532 O O . THR D 2 66 ? 180.506 202.037 93.843 1.00 40.57 41 THR B O 1
ATOM 15536 N N . GLU D 2 67 ? 182.243 200.774 94.487 1.00 43.75 42 GLU B N 1
ATOM 15537 C CA . GLU D 2 67 ? 183.078 201.220 93.376 1.00 43.75 42 GLU B CA 1
ATOM 15538 C C . GLU D 2 67 ? 183.710 200.071 92.607 1.00 43.75 42 GLU B C 1
ATOM 15539 O O . GLU D 2 67 ? 183.474 199.956 91.401 1.00 43.75 42 GLU B O 1
ATOM 15545 N N . SER D 2 68 ? 184.475 199.195 93.252 1.00 34.57 43 SER B N 1
ATOM 15546 C CA . SER D 2 68 ? 185.300 198.291 92.464 1.00 34.57 43 SER B CA 1
ATOM 15547 C C . SER D 2 68 ? 185.680 197.061 93.267 1.00 34.57 43 SER B C 1
ATOM 15548 O O . SER D 2 68 ? 185.511 197.002 94.485 1.00 34.57 43 SER B O 1
ATOM 15551 N N . ILE D 2 69 ? 186.197 196.072 92.544 1.00 30.88 44 ILE B N 1
ATOM 15552 C CA . ILE D 2 69 ? 186.894 194.927 93.111 1.00 30.88 44 ILE B CA 1
ATOM 15553 C C . ILE D 2 69 ? 188.195 194.789 92.335 1.00 30.88 44 ILE B C 1
ATOM 15554 O O . ILE D 2 69 ? 188.218 194.239 91.229 1.00 30.88 44 ILE B O 1
ATOM 15559 N N . GLU D 2 70 ? 189.282 195.307 92.886 1.00 32.05 45 GLU B N 1
ATOM 15560 C CA . GLU D 2 70 ? 190.580 195.258 92.235 1.00 32.05 45 GLU B CA 1
ATOM 15561 C C . GLU D 2 70 ? 191.393 194.146 92.875 1.00 32.05 45 GLU B C 1
ATOM 15562 O O . GLU D 2 70 ? 191.471 194.065 94.100 1.00 32.05 45 GLU B O 1
ATOM 15568 N N . SER D 2 71 ? 191.988 193.280 92.059 1.00 29.90 46 SER B N 1
ATOM 15569 C CA . SER D 2 71 ? 192.627 192.095 92.635 1.00 29.90 46 SER B CA 1
ATOM 15570 C C . SER D 2 71 ? 193.865 191.749 91.807 1.00 29.90 46 SER B C 1
ATOM 15571 O O . SER D 2 71 ? 193.775 191.048 90.799 1.00 29.90 46 SER B O 1
ATOM 15574 N N . SER D 2 72 ? 195.018 192.224 92.263 1.00 31.51 47 SER B N 1
ATOM 15575 C CA . SER D 2 72 ? 196.267 191.978 91.558 1.00 31.51 47 SER B CA 1
ATOM 15576 C C . SER D 2 72 ? 196.860 190.643 92.003 1.00 31.51 47 SER B C 1
ATOM 15577 O O . SER D 2 72 ? 196.305 189.941 92.849 1.00 31.51 47 SER B O 1
ATOM 15580 N N . ALA D 2 73 ? 198.010 190.292 91.437 1.00 36.56 48 ALA B N 1
ATOM 15581 C CA . ALA D 2 73 ? 198.739 189.064 91.742 1.00 36.56 48 ALA B CA 1
ATOM 15582 C C . ALA D 2 73 ? 200.185 189.271 91.312 1.00 36.56 48 ALA B C 1
ATOM 15583 O O . ALA D 2 73 ? 200.597 190.412 91.045 1.00 36.56 48 ALA B O 1
ATOM 15585 N N . ASP D 2 74 ? 200.962 188.190 91.239 1.00 38.56 49 ASP B N 1
ATOM 15586 C CA . ASP D 2 74 ? 202.290 188.263 90.630 1.00 38.56 49 ASP B CA 1
ATOM 15587 C C . ASP D 2 74 ? 202.616 187.153 89.641 1.00 38.56 49 ASP B C 1
ATOM 15588 O O . ASP D 2 74 ? 203.552 187.333 88.856 1.00 38.56 49 ASP B O 1
ATOM 15593 N N . LYS D 2 75 ? 201.931 186.009 89.644 1.00 38.62 50 LYS B N 1
ATOM 15594 C CA . LYS D 2 75 ? 202.104 185.049 88.558 1.00 38.62 50 LYS B CA 1
ATOM 15595 C C . LYS D 2 75 ? 200.805 184.729 87.833 1.00 38.62 50 LYS B C 1
ATOM 15596 O O . LYS D 2 75 ? 200.741 184.884 86.611 1.00 38.62 50 LYS B O 1
ATOM 15602 N N . GLN D 2 76 ? 199.763 184.291 88.536 1.00 32.65 51 GLN B N 1
ATOM 15603 C CA . GLN D 2 76 ? 198.605 183.695 87.886 1.00 32.65 51 GLN B CA 1
ATOM 15604 C C . GLN D 2 76 ? 197.307 184.189 88.503 1.00 32.65 51 GLN B C 1
ATOM 15605 O O . GLN D 2 76 ? 197.288 184.737 89.603 1.00 32.65 51 GLN B O 1
ATOM 15611 N N . ILE D 2 77 ? 196.223 183.995 87.750 1.00 30.96 52 ILE B N 1
ATOM 15612 C CA . ILE D 2 77 ? 194.844 184.006 88.236 1.00 30.96 52 ILE B CA 1
ATOM 15613 C C . ILE D 2 77 ? 194.114 182.929 87.451 1.00 30.96 52 ILE B C 1
ATOM 15614 O O . ILE D 2 77 ? 193.977 183.046 86.231 1.00 30.96 52 ILE B O 1
ATOM 15619 N N . ILE D 2 78 ? 193.646 181.885 88.128 1.00 30.78 53 ILE B N 1
ATOM 15620 C CA . ILE D 2 78 ? 193.035 180.745 87.451 1.00 30.78 53 ILE B CA 1
ATOM 15621 C C . ILE D 2 78 ? 191.648 180.517 88.031 1.00 30.78 53 ILE B C 1
ATOM 15622 O O . ILE D 2 78 ? 191.502 180.346 89.244 1.00 30.78 53 ILE B O 1
ATOM 15627 N N . GLU D 2 79 ? 190.634 180.510 87.168 1.00 32.21 54 GLU B N 1
ATOM 15628 C CA . GLU D 2 79 ? 189.244 180.374 87.582 1.00 32.21 54 GLU B CA 1
ATOM 15629 C C . GLU D 2 79 ? 188.614 179.204 86.843 1.00 32.21 54 GLU B C 1
ATOM 15630 O O . GLU D 2 79 ? 188.188 179.354 85.694 1.00 32.21 54 GLU B O 1
ATOM 15636 N N . ASN D 2 80 ? 188.537 178.053 87.503 1.00 34.95 55 ASN B N 1
ATOM 15637 C CA . ASN D 2 80 ? 188.064 176.820 86.891 1.00 34.95 55 ASN B CA 1
ATOM 15638 C C . ASN D 2 80 ? 186.621 176.561 87.287 1.00 34.95 55 ASN B C 1
ATOM 15639 O O . ASN D 2 80 ? 186.257 176.720 88.451 1.00 34.95 55 ASN B O 1
ATOM 15644 N N . VAL D 2 81 ? 185.791 176.163 86.325 1.00 40.59 56 VAL B N 1
ATOM 15645 C CA . VAL D 2 81 ? 184.569 175.439 86.659 1.00 40.59 56 VAL B CA 1
ATOM 15646 C C . VAL D 2 81 ? 184.530 174.220 85.748 1.00 40.59 56 VAL B C 1
ATOM 15647 O O . VAL D 2 81 ? 183.986 174.289 84.639 1.00 40.59 56 VAL B O 1
ATOM 15651 N N . LYS D 2 82 ? 185.104 173.108 86.219 1.00 46.51 57 LYS B N 1
ATOM 15652 C CA . LYS D 2 82 ? 185.090 171.793 85.563 1.00 46.51 57 LYS B CA 1
ATOM 15653 C C . LYS D 2 82 ? 185.572 171.857 84.108 1.00 46.51 57 LYS B C 1
ATOM 15654 O O . LYS D 2 82 ? 184.794 171.717 83.161 1.00 46.51 57 LYS B O 1
ATOM 15660 N N . ASP D 2 83 ? 186.872 172.157 83.978 1.00 46.31 58 ASP B N 1
ATOM 15661 C CA . ASP D 2 83 ? 187.610 172.207 82.703 1.00 46.31 58 ASP B CA 1
ATOM 15662 C C . ASP D 2 83 ? 187.117 173.342 81.803 1.00 46.31 58 ASP B C 1
ATOM 15663 O O . ASP D 2 83 ? 186.818 173.141 80.628 1.00 46.31 58 ASP B O 1
ATOM 15668 N N . SER D 2 84 ? 187.038 174.546 82.369 1.00 40.70 59 SER B N 1
ATOM 15669 C CA . SER D 2 84 ? 186.760 175.758 81.594 1.00 40.70 59 SER B CA 1
ATOM 15670 C C . SER D 2 84 ? 187.513 176.909 82.258 1.00 40.70 59 SER B C 1
ATOM 15671 O O . SER D 2 84 ? 187.001 177.554 83.174 1.00 40.70 59 SER B O 1
ATOM 15674 N N . LYS D 2 85 ? 188.722 177.172 81.776 1.00 36.75 60 LYS B N 1
ATOM 15675 C CA . LYS D 2 85 ? 189.596 178.142 82.414 1.00 36.75 60 LYS B CA 1
ATOM 15676 C C . LYS D 2 85 ? 189.302 179.559 81.952 1.00 36.75 60 LYS B C 1
ATOM 15677 O O . LYS D 2 85 ? 188.710 179.782 80.894 1.00 36.75 60 LYS B O 1
ATOM 15683 N N . ILE D 2 86 ? 189.725 180.517 82.774 1.00 33.77 61 ILE B N 1
ATOM 15684 C CA . ILE D 2 86 ? 190.169 181.838 82.342 1.00 33.77 61 ILE B CA 1
ATOM 15685 C C . ILE D 2 86 ? 191.451 182.106 83.111 1.00 33.77 61 ILE B C 1
ATOM 15686 O O . ILE D 2 86 ? 191.407 182.390 84.314 1.00 33.77 61 ILE B O 1
ATOM 15691 N N . SER D 2 87 ? 192.591 181.973 82.444 1.00 36.26 62 SER B N 1
ATOM 15692 C CA . SER D 2 87 ? 193.861 182.073 83.141 1.00 36.26 62 SER B CA 1
ATOM 15693 C C . SER D 2 87 ? 194.634 183.270 82.619 1.00 36.26 62 SER B C 1
ATOM 15694 O O . SER D 2 87 ? 194.530 183.637 81.448 1.00 36.26 62 SER B O 1
ATOM 15697 N N . ILE D 2 88 ? 195.409 183.875 83.510 1.00 37.44 63 ILE B N 1
ATOM 15698 C CA . ILE D 2 88 ? 196.189 185.067 83.215 1.00 37.44 63 ILE B CA 1
ATOM 15699 C C . ILE D 2 88 ? 197.624 184.797 83.634 1.00 37.44 63 ILE B C 1
ATOM 15700 O O . ILE D 2 88 ? 197.868 184.350 84.757 1.00 37.44 63 ILE B O 1
ATOM 15705 N N . THR D 2 89 ? 198.569 185.050 82.736 1.00 45.12 64 THR B N 1
ATOM 15706 C CA . THR D 2 89 ? 199.979 185.005 83.101 1.00 45.12 64 THR B CA 1
ATOM 15707 C C . THR D 2 89 ? 200.584 186.382 82.880 1.00 45.12 64 THR B C 1
ATOM 15708 O O . THR D 2 89 ? 199.848 187.359 82.712 1.00 45.12 64 THR B O 1
ATOM 15712 N N . GLU D 2 90 ? 201.916 186.474 82.937 1.00 52.37 65 GLU B N 1
ATOM 15713 C CA . GLU D 2 90 ? 202.599 187.716 82.580 1.00 52.37 65 GLU B CA 1
ATOM 15714 C C . GLU D 2 90 ? 202.340 188.098 81.126 1.00 52.37 65 GLU B C 1
ATOM 15715 O O . GLU D 2 90 ? 202.280 189.286 80.789 1.00 52.37 65 GLU B O 1
ATOM 15721 N N . LYS D 2 91 ? 202.185 187.105 80.253 1.00 51.16 66 LYS B N 1
ATOM 15722 C CA . LYS D 2 91 ? 202.043 187.325 78.821 1.00 51.16 66 LYS B CA 1
ATOM 15723 C C . LYS D 2 91 ? 200.720 186.823 78.268 1.00 51.16 66 LYS B C 1
ATOM 15724 O O . LYS D 2 91 ? 200.065 187.537 77.501 1.00 51.16 66 LYS B O 1
ATOM 15730 N N . GLU D 2 92 ? 200.302 185.616 78.634 1.00 46.09 67 GLU B N 1
ATOM 15731 C CA . GLU D 2 92 ? 199.135 185.017 78.013 1.00 46.09 67 GLU B CA 1
ATOM 15732 C C . GLU D 2 92 ? 197.858 185.377 78.763 1.00 46.09 67 GLU B C 1
ATOM 15733 O O . GLU D 2 92 ? 197.873 185.712 79.949 1.00 46.09 67 GLU B O 1
ATOM 15739 N N . ILE D 2 93 ? 196.741 185.303 78.043 1.00 39.18 68 ILE B N 1
ATOM 15740 C CA . ILE D 2 93 ? 195.402 185.273 78.619 1.00 39.18 68 ILE B CA 1
ATOM 15741 C C . ILE D 2 93 ? 194.644 184.173 77.900 1.00 39.18 68 ILE B C 1
ATOM 15742 O O . ILE D 2 93 ? 194.250 184.345 76.742 1.00 39.18 68 ILE B O 1
ATOM 15747 N N . LEU D 2 94 ? 194.460 183.041 78.561 1.00 34.24 69 LEU B N 1
ATOM 15748 C CA . LEU D 2 94 ? 193.694 181.948 77.986 1.00 34.24 69 LEU B CA 1
ATOM 15749 C C . LEU D 2 94 ? 192.220 182.177 78.267 1.00 34.24 69 LEU B C 1
ATOM 15750 O O . LEU D 2 94 ? 191.859 182.714 79.317 1.00 34.24 69 LEU B O 1
ATOM 15755 N N . LEU D 2 95 ? 191.378 181.790 77.322 1.00 36.19 70 LEU B N 1
ATOM 15756 C CA . LEU D 2 95 ? 189.933 181.752 77.510 1.00 36.19 70 LEU B CA 1
ATOM 15757 C C . LEU D 2 95 ? 189.493 180.409 76.948 1.00 36.19 70 LEU B C 1
ATOM 15758 O O . LEU D 2 95 ? 189.106 180.318 75.780 1.00 36.19 70 LEU B O 1
ATOM 15763 N N . ALA D 2 96 ? 189.536 179.371 77.774 1.00 35.68 71 ALA B N 1
ATOM 15764 C CA . ALA D 2 96 ? 189.521 178.017 77.254 1.00 35.68 71 ALA B CA 1
ATOM 15765 C C . ALA D 2 96 ? 188.393 177.202 77.860 1.00 35.68 71 ALA B C 1
ATOM 15766 O O . ALA D 2 96 ? 187.931 177.470 78.971 1.00 35.68 71 ALA B O 1
ATOM 15768 N N . THR D 2 97 ? 187.951 176.210 77.093 1.00 40.31 72 THR B N 1
ATOM 15769 C CA . THR D 2 97 ? 187.172 175.061 77.533 1.00 40.31 72 THR B CA 1
ATOM 15770 C C . THR D 2 97 ? 187.784 173.834 76.877 1.00 40.31 72 THR B C 1
ATOM 15771 O O . THR D 2 97 ? 188.900 173.879 76.353 1.00 40.31 72 THR B O 1
ATOM 15775 N N . LYS D 2 98 ? 187.062 172.722 76.914 1.00 45.11 73 LYS B N 1
ATOM 15776 C CA . LYS D 2 98 ? 187.346 171.665 75.958 1.00 45.11 73 LYS B CA 1
ATOM 15777 C C . LYS D 2 98 ? 186.922 172.130 74.573 1.00 45.11 73 LYS B C 1
ATOM 15778 O O . LYS D 2 98 ? 185.933 172.857 74.431 1.00 45.11 73 LYS B O 1
ATOM 15784 N N . LYS D 2 99 ? 187.712 171.751 73.563 1.00 47.71 74 LYS B N 1
ATOM 15785 C CA . LYS D 2 99 ? 187.458 171.982 72.139 1.00 47.71 74 LYS B CA 1
ATOM 15786 C C . LYS D 2 99 ? 187.409 173.457 71.746 1.00 47.71 74 LYS B C 1
ATOM 15787 O O . LYS D 2 99 ? 186.922 173.779 70.661 1.00 47.71 74 LYS B O 1
ATOM 15793 N N . SER D 2 100 ? 187.910 174.368 72.581 1.00 43.83 75 SER B N 1
ATOM 15794 C CA . SER D 2 100 ? 187.907 175.790 72.252 1.00 43.83 75 SER B CA 1
ATOM 15795 C C . SER D 2 100 ? 188.972 176.491 73.074 1.00 43.83 75 SER B C 1
ATOM 15796 O O . SER D 2 100 ? 189.235 176.087 74.210 1.00 43.83 75 SER B O 1
ATOM 15799 N N . SER D 2 101 ? 189.558 177.547 72.508 1.00 39.43 76 SER B N 1
ATOM 15800 C CA . SER D 2 101 ? 190.560 178.344 73.200 1.00 39.43 76 SER B CA 1
ATOM 15801 C C . SER D 2 101 ? 190.748 179.661 72.468 1.00 39.43 76 SER B C 1
ATOM 15802 O O . SER D 2 101 ? 190.733 179.699 71.238 1.00 39.43 76 SER B O 1
ATOM 15805 N N . ILE D 2 102 ? 190.917 180.733 73.232 1.00 37.60 77 ILE B N 1
ATOM 15806 C CA . ILE D 2 102 ? 191.414 182.004 72.720 1.00 37.60 77 ILE B CA 1
ATOM 15807 C C . ILE D 2 102 ? 192.706 182.313 73.457 1.00 37.60 77 ILE B C 1
ATOM 15808 O O . ILE D 2 102 ? 192.717 182.402 74.690 1.00 37.60 77 ILE B O 1
ATOM 15813 N N . MET D 2 103 ? 193.793 182.470 72.713 1.00 42.53 78 MET B N 1
ATOM 15814 C CA . MET D 2 103 ? 195.066 182.881 73.286 1.00 42.53 78 MET B CA 1
ATOM 15815 C C . MET D 2 103 ? 195.278 184.357 72.992 1.00 42.53 78 MET B C 1
ATOM 15816 O O . MET D 2 103 ? 195.361 184.753 71.827 1.00 42.53 78 MET B O 1
ATOM 15821 N N . LEU D 2 104 ? 195.363 185.168 74.042 1.00 42.98 79 LEU B N 1
ATOM 15822 C CA . LEU D 2 104 ? 195.834 186.544 73.903 1.00 42.98 79 LEU B CA 1
ATOM 15823 C C . LEU D 2 104 ? 197.330 186.596 74.198 1.00 42.98 79 LEU B C 1
ATOM 15824 O O . LEU D 2 104 ? 197.809 187.344 75.051 1.00 42.98 79 LEU B O 1
ATOM 15829 N N . SER D 2 105 ? 198.068 185.768 73.464 1.00 49.41 80 SER B N 1
ATOM 15830 C CA . SER D 2 105 ? 199.514 185.719 73.572 1.00 49.41 80 SER B CA 1
ATOM 15831 C C . SER D 2 105 ? 200.128 187.024 73.075 1.00 49.41 80 SER B C 1
ATOM 15832 O O . SER D 2 105 ? 199.488 187.819 72.383 1.00 49.41 80 SER B O 1
ATOM 15835 N N . GLU D 2 106 ? 201.382 187.248 73.454 1.00 54.97 81 GLU B N 1
ATOM 15836 C CA . GLU D 2 106 ? 202.039 188.510 73.143 1.00 54.97 81 GLU B CA 1
ATOM 15837 C C . GLU D 2 106 ? 202.370 188.561 71.658 1.00 54.97 81 GLU B C 1
ATOM 15838 O O . GLU D 2 106 ? 203.096 187.699 71.149 1.00 54.97 81 GLU B O 1
ATOM 15844 N N . ASP D 2 107 ? 201.779 189.545 70.971 1.00 53.72 82 ASP B N 1
ATOM 15845 C CA . ASP D 2 107 ? 201.857 189.825 69.535 1.00 53.72 82 ASP B CA 1
ATOM 15846 C C . ASP D 2 107 ? 201.220 188.747 68.662 1.00 53.72 82 ASP B C 1
ATOM 15847 O O . ASP D 2 107 ? 201.384 188.787 67.438 1.00 53.72 82 ASP B O 1
ATOM 15849 N N . LYS D 2 108 ? 200.490 187.794 69.243 1.00 51.30 83 LYS B N 1
ATOM 15850 C CA . LYS D 2 108 ? 199.841 186.720 68.493 1.00 51.30 83 LYS B CA 1
ATOM 15851 C C . LYS D 2 108 ? 198.512 186.394 69.153 1.00 51.30 83 LYS B C 1
ATOM 15852 O O . LYS D 2 108 ? 198.483 186.017 70.326 1.00 51.30 83 LYS B O 1
ATOM 15858 N N . ILE D 2 109 ? 197.417 186.531 68.414 1.00 44.08 84 ILE B N 1
ATOM 15859 C CA . ILE D 2 109 ? 196.116 186.043 68.855 1.00 44.08 84 ILE B CA 1
ATOM 15860 C C . ILE D 2 109 ? 195.790 184.775 68.087 1.00 44.08 84 ILE B C 1
ATOM 15861 O O . ILE D 2 109 ? 195.824 184.763 66.852 1.00 44.08 84 ILE B O 1
ATOM 15866 N N . VAL D 2 110 ? 195.478 183.706 68.812 1.00 41.60 85 VAL B N 1
ATOM 15867 C CA . VAL D 2 110 ? 195.050 182.447 68.220 1.00 41.60 85 VAL B CA 1
ATOM 15868 C C . VAL D 2 110 ? 193.652 182.142 68.733 1.00 41.60 85 VAL B C 1
ATOM 15869 O O . VAL D 2 110 ? 193.417 182.149 69.946 1.00 41.60 85 VAL B O 1
ATOM 15873 N N . ILE D 2 111 ? 192.727 181.886 67.813 1.00 41.61 86 ILE B N 1
ATOM 15874 C CA . ILE D 2 111 ? 191.351 181.540 68.145 1.00 41.61 86 ILE B CA 1
ATOM 15875 C C . ILE D 2 111 ? 191.077 180.164 67.558 1.00 41.61 86 ILE B C 1
ATOM 15876 O O . ILE D 2 111 ? 191.241 179.961 66.350 1.00 41.61 86 ILE B O 1
ATOM 15881 N N . LYS D 2 112 ? 190.655 179.223 68.399 1.00 45.56 87 LYS B N 1
ATOM 15882 C CA . LYS D 2 112 ? 190.584 177.825 67.995 1.00 45.56 87 LYS B CA 1
ATOM 15883 C C . LYS D 2 112 ? 189.197 177.237 68.202 1.00 45.56 87 LYS B C 1
ATOM 15884 O O . LYS D 2 112 ? 188.615 177.352 69.284 1.00 45.56 87 LYS B O 1
ATOM 15890 N N . ILE D 2 113 ? 188.681 176.621 67.147 1.00 47.58 88 ILE B N 1
ATOM 15891 C CA . ILE D 2 113 ? 187.807 175.457 67.202 1.00 47.58 88 ILE B CA 1
ATOM 15892 C C . ILE D 2 113 ? 188.461 174.450 66.274 1.00 47.58 88 ILE B C 1
ATOM 15893 O O . ILE D 2 113 ? 189.035 174.848 65.258 1.00 47.58 88 ILE B O 1
ATOM 15898 N N . GLY D 2 114 ? 188.431 173.168 66.632 1.00 52.08 89 GLY B N 1
ATOM 15899 C CA . GLY D 2 114 ? 188.955 172.154 65.737 1.00 52.08 89 GLY B CA 1
ATOM 15900 C C . GLY D 2 114 ? 187.935 171.678 64.719 1.00 52.08 89 GLY B C 1
ATOM 15901 O O . GLY D 2 114 ? 186.957 171.030 65.102 1.00 52.08 89 GLY B O 1
ATOM 15902 N N . ASN D 2 115 ? 188.128 171.972 63.430 1.00 54.12 90 ASN B N 1
ATOM 15903 C CA . ASN D 2 115 ? 189.293 172.691 62.908 1.00 54.12 90 ASN B CA 1
ATOM 15904 C C . ASN D 2 115 ? 188.877 173.973 62.183 1.00 54.12 90 ASN B C 1
ATOM 15905 O O . ASN D 2 115 ? 188.474 173.923 61.024 1.00 54.12 90 ASN B O 1
ATOM 15910 N N . SER D 2 116 ? 188.961 175.119 62.868 1.00 49.58 91 SER B N 1
ATOM 15911 C CA . SER D 2 116 ? 188.650 176.411 62.244 1.00 49.58 91 SER B CA 1
ATOM 15912 C C . SER D 2 116 ? 189.456 177.491 62.968 1.00 49.58 91 SER B C 1
ATOM 15913 O O . SER D 2 116 ? 189.059 177.967 64.032 1.00 49.58 91 SER B O 1
ATOM 15916 N N . LEU D 2 117 ? 190.575 177.881 62.370 1.00 46.56 92 LEU B N 1
ATOM 15917 C CA . LEU D 2 117 ? 191.502 178.802 63.008 1.00 46.56 92 LEU B CA 1
ATOM 15918 C C . LEU D 2 117 ? 191.383 180.207 62.433 1.00 46.56 92 LEU B C 1
ATOM 15919 O O . LEU D 2 117 ? 191.083 180.396 61.252 1.00 46.56 92 LEU B O 1
ATOM 15924 N N . ILE D 2 118 ? 191.620 181.197 63.290 1.00 42.23 93 ILE B N 1
ATOM 15925 C CA . ILE D 2 118 ? 191.907 182.568 62.881 1.00 42.23 93 ILE B CA 1
ATOM 15926 C C . ILE D 2 118 ? 193.104 183.027 63.694 1.00 42.23 93 ILE B C 1
ATOM 15927 O O . ILE D 2 118 ? 193.005 183.177 64.917 1.00 42.23 93 ILE B O 1
ATOM 15932 N N . ILE D 2 119 ? 194.232 183.239 63.029 1.00 44.18 94 ILE B N 1
ATOM 15933 C CA . ILE D 2 119 ? 195.473 183.611 63.694 1.00 44.18 94 ILE B CA 1
ATOM 15934 C C . ILE D 2 119 ? 195.776 185.058 63.344 1.00 44.18 94 ILE B C 1
ATOM 15935 O O . ILE D 2 119 ? 195.940 185.398 62.166 1.00 44.18 94 ILE B O 1
ATOM 15940 N N . LEU D 2 120 ? 195.849 185.907 64.358 1.00 45.26 95 LEU B N 1
ATOM 15941 C CA . LEU D 2 120 ? 196.059 187.339 64.182 1.00 45.26 95 LEU B CA 1
ATOM 15942 C C . LEU D 2 120 ? 197.484 187.663 64.605 1.00 45.26 95 LEU B C 1
ATOM 15943 O O . LEU D 2 120 ? 197.740 187.969 65.772 1.00 45.26 95 LEU B O 1
ATOM 15948 N N . ASP D 2 121 ? 198.408 187.598 63.660 1.00 51.83 96 ASP B N 1
ATOM 15949 C CA . ASP D 2 121 ? 199.810 187.892 63.904 1.00 51.83 96 ASP B CA 1
ATOM 15950 C C . ASP D 2 121 ? 200.061 189.383 63.719 1.00 51.83 96 ASP B C 1
ATOM 15951 O O . ASP D 2 121 ? 199.132 190.191 63.670 1.00 51.83 96 ASP B O 1
ATOM 15956 N N . ASP D 2 122 ? 201.345 189.741 63.640 1.00 55.46 97 ASP B N 1
ATOM 15957 C CA . ASP D 2 122 ? 201.728 191.144 63.511 1.00 55.46 97 ASP B CA 1
ATOM 15958 C C . ASP D 2 122 ? 201.321 191.725 62.163 1.00 55.46 97 ASP B C 1
ATOM 15959 O O . ASP D 2 122 ? 200.788 192.838 62.101 1.00 55.46 97 ASP B O 1
ATOM 15964 N N . SER D 2 123 ? 201.562 190.992 61.083 1.00 55.23 98 SER B N 1
ATOM 15965 C CA . SER D 2 123 ? 201.230 191.428 59.733 1.00 55.23 98 SER B CA 1
ATOM 15966 C C . SER D 2 123 ? 200.549 190.290 58.986 1.00 55.23 98 SER B C 1
ATOM 15967 O O . SER D 2 123 ? 200.889 189.968 57.847 1.00 55.23 98 SER B O 1
ATOM 15970 N N . ASN D 2 124 ? 199.581 189.652 59.638 1.00 55.05 99 ASN B N 1
ATOM 15971 C CA . ASN D 2 124 ? 198.940 188.470 59.085 1.00 55.05 99 ASN B CA 1
ATOM 15972 C C . ASN D 2 124 ? 197.561 188.320 59.702 1.00 55.05 99 ASN B C 1
ATOM 15973 O O . ASN D 2 124 ? 197.393 188.480 60.910 1.00 55.05 99 ASN B O 1
ATOM 15978 N N . ILE D 2 125 ? 196.582 188.016 58.856 1.00 52.66 100 ILE B N 1
ATOM 15979 C CA . ILE D 2 125 ? 195.307 187.477 59.304 1.00 52.66 100 ILE B CA 1
ATOM 15980 C C . ILE D 2 125 ? 195.093 186.200 58.511 1.00 52.66 100 ILE B C 1
ATOM 15981 O O . ILE D 2 125 ? 194.582 186.233 57.387 1.00 52.66 100 ILE B O 1
ATOM 15986 N N . SER D 2 126 ? 195.517 185.070 59.059 1.00 51.93 101 SER B N 1
ATOM 15987 C CA . SER D 2 126 ? 195.220 183.802 58.417 1.00 51.93 101 SER B CA 1
ATOM 15988 C C . SER D 2 126 ? 193.876 183.307 58.923 1.00 51.93 101 SER B C 1
ATOM 15989 O O . SER D 2 126 ? 193.638 183.263 60.132 1.00 51.93 101 SER B O 1
ATOM 15992 N N . LEU D 2 127 ? 192.995 182.945 57.999 1.00 51.09 102 LEU B N 1
ATOM 15993 C CA . LEU D 2 127 ? 191.598 182.635 58.299 1.00 51.09 102 LEU B CA 1
ATOM 15994 C C . LEU D 2 127 ? 191.346 181.248 57.717 1.00 51.09 102 LEU B C 1
ATOM 15995 O O . LEU D 2 127 ? 190.946 181.103 56.563 1.00 51.09 102 LEU B O 1
ATOM 16000 N N . GLU D 2 128 ? 191.599 180.225 58.523 1.00 49.58 103 GLU B N 1
ATOM 16001 C CA . GLU D 2 128 ? 191.770 178.869 58.031 1.00 49.58 103 GLU B CA 1
ATOM 16002 C C . GLU D 2 128 ? 190.720 177.935 58.616 1.00 49.58 103 GLU B C 1
ATOM 16003 O O . GLU D 2 128 ? 190.445 177.956 59.818 1.00 49.58 103 GLU B O 1
ATOM 16009 N N . SER D 2 129 ? 190.147 177.107 57.750 1.00 55.77 104 SER B N 1
ATOM 16010 C CA . SER D 2 129 ? 189.197 176.068 58.135 1.00 55.77 104 SER B CA 1
ATOM 16011 C C . SER D 2 129 ? 189.183 175.024 57.025 1.00 55.77 104 SER B C 1
ATOM 16012 O O . SER D 2 129 ? 190.078 174.999 56.174 1.00 55.77 104 SER B O 1
ATOM 16015 N N . ALA D 2 130 ? 188.180 174.154 57.043 1.00 61.25 105 ALA B N 1
ATOM 16016 C CA . ALA D 2 130 ? 187.939 173.290 55.899 1.00 61.25 105 ALA B CA 1
ATOM 16017 C C . ALA D 2 130 ? 186.949 173.899 54.916 1.00 61.25 105 ALA B C 1
ATOM 16018 O O . ALA D 2 130 ? 187.035 173.625 53.714 1.00 61.25 105 ALA B O 1
ATOM 16020 N N . THR D 2 131 ? 186.021 174.726 55.393 1.00 60.22 106 THR B N 1
ATOM 16021 C CA . THR D 2 131 ? 185.007 175.347 54.553 1.00 60.22 106 THR B CA 1
ATOM 16022 C C . THR D 2 131 ? 184.762 176.756 55.073 1.00 60.22 106 THR B C 1
ATOM 16023 O O . THR D 2 131 ? 184.772 176.981 56.285 1.00 60.22 106 THR B O 1
ATOM 16027 N N . ILE D 2 132 ? 184.568 177.707 54.161 1.00 55.85 107 ILE B N 1
ATOM 16028 C CA . ILE D 2 132 ? 184.299 179.097 54.507 1.00 55.85 107 ILE B CA 1
ATOM 16029 C C . ILE D 2 132 ? 183.039 179.535 53.778 1.00 55.85 107 ILE B C 1
ATOM 16030 O O . ILE D 2 132 ? 182.919 179.334 52.565 1.00 55.85 107 ILE B O 1
ATOM 16035 N N . ASN D 2 133 ? 182.097 180.114 54.513 1.00 55.44 108 ASN B N 1
ATOM 16036 C CA . ASN D 2 133 ? 180.941 180.779 53.934 1.00 55.44 108 ASN B CA 1
ATOM 16037 C C . ASN D 2 133 ? 181.055 182.272 54.199 1.00 55.44 108 ASN B C 1
ATOM 16038 O O . ASN D 2 133 ? 181.473 182.683 55.281 1.00 55.44 108 ASN B O 1
ATOM 16043 N N . ILE D 2 134 ? 180.727 183.090 53.204 1.00 54.51 109 ILE B N 1
ATOM 16044 C CA . ILE D 2 134 ? 180.767 184.541 53.352 1.00 54.51 109 ILE B CA 1
ATOM 16045 C C . ILE D 2 134 ? 179.494 185.111 52.748 1.00 54.51 109 ILE B C 1
ATOM 16046 O O . ILE D 2 134 ? 179.271 184.994 51.539 1.00 54.51 109 ILE B O 1
ATOM 16051 N N . LYS D 2 135 ? 178.662 185.714 53.582 1.00 55.29 110 LYS B N 1
ATOM 16052 C CA . LYS D 2 135 ? 177.480 186.424 53.125 1.00 55.29 110 LYS B CA 1
ATOM 16053 C C . LYS D 2 135 ? 177.658 187.917 53.363 1.00 55.29 110 LYS B C 1
ATOM 16054 O O . LYS D 2 135 ? 178.564 188.353 54.077 1.00 55.29 110 LYS B O 1
ATOM 16060 N N . SER D 2 136 ? 176.762 188.695 52.760 1.00 68.06 111 SER B N 1
ATOM 16061 C CA . SER D 2 136 ? 176.672 190.130 53.010 1.00 68.06 111 SER B CA 1
ATOM 16062 C C . SER D 2 136 ? 175.256 190.572 52.639 1.00 68.06 111 SER B C 1
ATOM 16063 O O . SER D 2 136 ? 174.376 189.729 52.443 1.00 68.06 111 SER B O 1
ATOM 16066 N N . SER D 2 137 ? 175.039 191.880 52.556 1.00 72.56 112 SER B N 1
ATOM 16067 C CA . SER D 2 137 ? 173.784 192.376 52.011 1.00 72.56 112 SER B CA 1
ATOM 16068 C C . SER D 2 137 ? 174.029 193.524 51.041 1.00 72.56 112 SER B C 1
ATOM 16069 O O . SER D 2 137 ? 173.195 193.790 50.171 1.00 72.56 112 SER B O 1
ATOM 16072 N N . ALA D 2 138 ? 175.160 194.216 51.181 1.00 72.46 113 ALA B N 1
ATOM 16073 C CA . ALA D 2 138 ? 175.426 195.398 50.370 1.00 72.46 113 ALA B CA 1
ATOM 16074 C C . ALA D 2 138 ? 176.662 195.258 49.492 1.00 72.46 113 ALA B C 1
ATOM 16075 O O . ALA D 2 138 ? 176.551 195.375 48.270 1.00 72.46 113 ALA B O 1
ATOM 16077 N N . ASN D 2 139 ? 177.836 195.011 50.064 1.00 70.80 114 ASN B N 1
ATOM 16078 C CA . ASN D 2 139 ? 179.075 195.086 49.303 1.00 70.80 114 ASN B CA 1
ATOM 16079 C C . ASN D 2 139 ? 180.107 194.154 49.914 1.00 70.80 114 ASN B C 1
ATOM 16080 O O . ASN D 2 139 ? 179.961 193.683 51.044 1.00 70.80 114 ASN B O 1
ATOM 16085 N N . ILE D 2 140 ? 181.149 193.871 49.133 1.00 64.45 115 ILE B N 1
ATOM 16086 C CA . ILE D 2 140 ? 182.424 193.392 49.654 1.00 64.45 115 ILE B CA 1
ATOM 16087 C C . ILE D 2 140 ? 183.489 194.290 49.035 1.00 64.45 115 ILE B C 1
ATOM 16088 O O . ILE D 2 140 ? 183.996 194.008 47.945 1.00 64.45 115 ILE B O 1
ATOM 16093 N N . ASN D 2 141 ? 183.837 195.379 49.718 1.00 63.27 116 ASN B N 1
ATOM 16094 C CA . ASN D 2 141 ? 184.628 196.447 49.103 1.00 63.27 116 ASN B CA 1
ATOM 16095 C C . ASN D 2 141 ? 186.120 196.191 49.319 1.00 63.27 116 ASN B C 1
ATOM 16096 O O . ASN D 2 141 ? 186.802 196.861 50.096 1.00 63.27 116 ASN B O 1
ATOM 16101 N N . ILE D 2 142 ? 186.628 195.205 48.582 1.00 63.89 117 ILE B N 1
ATOM 16102 C CA . ILE D 2 142 ? 188.017 194.788 48.723 1.00 63.89 117 ILE B CA 1
ATOM 16103 C C . ILE D 2 142 ? 188.936 195.807 48.061 1.00 63.89 117 ILE B C 1
ATOM 16104 O O . ILE D 2 142 ? 188.706 196.222 46.919 1.00 63.89 117 ILE B O 1
ATOM 16109 N N . GLN D 2 143 ? 189.975 196.228 48.779 1.00 66.57 118 GLN B N 1
ATOM 16110 C CA . GLN D 2 143 ? 191.120 196.903 48.186 1.00 66.57 118 GLN B CA 1
ATOM 16111 C C . GLN D 2 143 ? 192.391 196.154 48.557 1.00 66.57 118 GLN B C 1
ATOM 16112 O O . GLN D 2 143 ? 192.402 195.308 49.453 1.00 66.57 118 GLN B O 1
ATOM 16118 N N . ALA D 2 144 ? 193.473 196.492 47.856 1.00 74.63 119 ALA B N 1
ATOM 16119 C CA . ALA D 2 144 ? 194.768 195.851 48.071 1.00 74.63 119 ALA B CA 1
ATOM 16120 C C . ALA D 2 144 ? 195.838 196.769 47.502 1.00 74.63 119 ALA B C 1
ATOM 16121 O O . ALA D 2 144 ? 195.832 197.046 46.300 1.00 74.63 119 ALA B O 1
ATOM 16123 N N . SER D 2 145 ? 196.760 197.224 48.354 1.00 80.42 120 SER B N 1
ATOM 16124 C CA . SER D 2 145 ? 197.799 198.162 47.935 1.00 80.42 120 SER B CA 1
ATOM 16125 C C . SER D 2 145 ? 198.872 197.531 47.054 1.00 80.42 120 SER B C 1
ATOM 16126 O O . SER D 2 145 ? 199.729 198.263 46.550 1.00 80.42 120 SER B O 1
ATOM 16129 N N . GLN D 2 146 ? 198.863 196.214 46.881 1.00 82.75 121 GLN B N 1
ATOM 16130 C CA . GLN D 2 146 ? 199.640 195.530 45.851 1.00 82.75 121 GLN B CA 1
ATOM 16131 C C . GLN D 2 146 ? 198.763 194.416 45.291 1.00 82.75 121 GLN B C 1
ATOM 16132 O O . GLN D 2 146 ? 197.540 194.409 45.467 1.00 82.75 121 GLN B O 1
ATOM 16138 N N . ASN D 2 147 ? 199.394 193.477 44.597 1.00 81.92 122 ASN B N 1
ATOM 16139 C CA . ASN D 2 147 ? 198.680 192.470 43.825 1.00 81.92 122 ASN B CA 1
ATOM 16140 C C . ASN D 2 147 ? 197.967 191.440 44.694 1.00 81.92 122 ASN B C 1
ATOM 16141 O O . ASN D 2 147 ? 198.431 191.084 45.775 1.00 81.92 122 ASN B O 1
ATOM 16146 N N . ILE D 2 148 ? 196.821 190.987 44.216 1.00 78.25 123 ILE B N 1
ATOM 16147 C CA . ILE D 2 148 ? 196.100 189.859 44.793 1.00 78.25 123 ILE B CA 1
ATOM 16148 C C . ILE D 2 148 ? 196.511 188.615 44.019 1.00 78.25 123 ILE B C 1
ATOM 16149 O O . ILE D 2 148 ? 196.837 188.693 42.833 1.00 78.25 123 ILE B O 1
ATOM 16154 N N . ASP D 2 149 ? 196.518 187.449 44.680 1.00 76.78 124 ASP B N 1
ATOM 16155 C CA . ASP D 2 149 ? 196.753 186.172 44.001 1.00 76.78 124 ASP B CA 1
ATOM 16156 C C . ASP D 2 149 ? 195.671 185.194 44.458 1.00 76.78 124 ASP B C 1
ATOM 16157 O O . ASP D 2 149 ? 195.837 184.455 45.430 1.00 76.78 124 ASP B O 1
ATOM 16162 N N . ILE D 2 150 ? 194.553 185.184 43.740 1.00 68.80 125 ILE B N 1
ATOM 16163 C CA . ILE D 2 150 ? 193.468 184.254 44.033 1.00 68.80 125 ILE B CA 1
ATOM 16164 C C . ILE D 2 150 ? 193.779 182.939 43.328 1.00 68.80 125 ILE B C 1
ATOM 16165 O O . ILE D 2 150 ? 193.484 182.775 42.144 1.00 68.80 125 ILE B O 1
ATOM 16170 N N . LYS D 2 151 ? 194.390 182.002 44.043 1.00 69.98 126 LYS B N 1
ATOM 16171 C CA . LYS D 2 151 ? 194.562 180.671 43.493 1.00 69.98 126 LYS B CA 1
ATOM 16172 C C . LYS D 2 151 ? 193.271 179.888 43.700 1.00 69.98 126 LYS B C 1
ATOM 16173 O O . LYS D 2 151 ? 192.404 180.280 44.483 1.00 69.98 126 LYS B O 1
ATOM 16179 N N . SER D 2 152 ? 193.148 178.763 43.009 1.00 80.86 127 SER B N 1
ATOM 16180 C CA . SER D 2 152 ? 191.912 177.987 43.007 1.00 80.86 127 SER B CA 1
ATOM 16181 C C . SER D 2 152 ? 192.202 176.605 42.438 1.00 80.86 127 SER B C 1
ATOM 16182 O O . SER D 2 152 ? 193.359 176.220 42.233 1.00 80.86 127 SER B O 1
ATOM 16185 N N . LEU D 2 153 ? 191.122 175.872 42.180 1.00 85.88 128 LEU B N 1
ATOM 16186 C CA . LEU D 2 153 ? 191.075 174.583 41.502 1.00 85.88 128 LEU B CA 1
ATOM 16187 C C . LEU D 2 153 ? 189.770 174.529 40.725 1.00 85.88 128 LEU B C 1
ATOM 16188 O O . LEU D 2 153 ? 189.222 175.585 40.391 1.00 85.88 128 LEU B O 1
ATOM 16193 N N . ASN D 2 154 ? 189.265 173.311 40.490 1.00 86.41 129 ASN B N 1
ATOM 16194 C CA . ASN D 2 154 ? 188.394 172.861 39.401 1.00 86.41 129 ASN B CA 1
ATOM 16195 C C . ASN D 2 154 ? 187.395 173.877 38.846 1.00 86.41 129 ASN B C 1
ATOM 16196 O O . ASN D 2 154 ? 187.276 174.008 37.624 1.00 86.41 129 ASN B O 1
ATOM 16201 N N . ASN D 2 155 ? 186.690 174.613 39.703 1.00 80.17 130 ASN B N 1
ATOM 16202 C CA . ASN D 2 155 ? 185.701 175.571 39.228 1.00 80.17 130 ASN B CA 1
ATOM 16203 C C . ASN D 2 155 ? 185.842 176.909 39.944 1.00 80.17 130 ASN B C 1
ATOM 16204 O O . ASN D 2 155 ? 186.369 176.994 41.055 1.00 80.17 130 ASN B O 1
ATOM 16206 N N . SER D 2 156 ? 185.361 177.957 39.272 1.00 72.52 131 SER B N 1
ATOM 16207 C CA . SER D 2 156 ? 185.233 179.295 39.848 1.00 72.52 131 SER B CA 1
ATOM 16208 C C . SER D 2 156 ? 184.241 180.066 38.993 1.00 72.52 131 SER B C 1
ATOM 16209 O O . SER D 2 156 ? 184.445 180.197 37.784 1.00 72.52 131 SER B O 1
ATOM 16212 N N . ILE D 2 157 ? 183.179 180.580 39.611 1.00 71.77 132 ILE B N 1
ATOM 16213 C CA . ILE D 2 157 ? 182.069 181.170 38.868 1.00 71.77 132 ILE B CA 1
ATOM 16214 C C . ILE D 2 157 ? 181.896 182.640 39.225 1.00 71.77 132 ILE B C 1
ATOM 16215 O O . ILE D 2 157 ? 182.643 183.186 40.044 1.00 71.77 132 ILE B O 1
ATOM 16217 N N . LYS D 2 158 ? 180.920 183.287 38.593 1.00 75.77 133 LYS B N 1
ATOM 16218 C CA . LYS D 2 158 ? 180.546 184.669 38.874 1.00 75.77 133 LYS B CA 1
ATOM 16219 C C . LYS D 2 158 ? 179.107 184.866 38.409 1.00 75.77 133 LYS B C 1
ATOM 16220 O O . LYS D 2 158 ? 178.452 183.920 37.959 1.00 75.77 133 LYS B O 1
ATOM 16222 N N . ALA D 2 159 ? 178.621 186.103 38.505 1.00 87.00 134 ALA B N 1
ATOM 16223 C CA . ALA D 2 159 ? 177.285 186.488 38.064 1.00 87.00 134 ALA B CA 1
ATOM 16224 C C . ALA D 2 159 ? 177.229 188.004 37.958 1.00 87.00 134 ALA B C 1
ATOM 16225 O O . ALA D 2 159 ? 177.917 188.712 38.697 1.00 87.00 134 ALA B O 1
ATOM 16227 N N . ASP D 2 160 ? 176.395 188.489 37.043 1.00 90.68 135 ASP B N 1
ATOM 16228 C CA . ASP D 2 160 ? 176.234 189.926 36.833 1.00 90.68 135 ASP B CA 1
ATOM 16229 C C . ASP D 2 160 ? 174.876 190.244 36.218 1.00 90.68 135 ASP B C 1
ATOM 16230 O O . ASP D 2 160 ? 173.837 189.865 36.756 1.00 90.68 135 ASP B O 1
ATOM 16232 N N . LYS E 2 28 ? 208.646 183.212 110.729 1.00 47.50 3 LYS D N 1
ATOM 16233 C CA . LYS E 2 28 ? 208.878 184.636 110.942 1.00 47.50 3 LYS D CA 1
ATOM 16234 C C . LYS E 2 28 ? 207.662 185.439 110.533 1.00 47.50 3 LYS D C 1
ATOM 16235 O O . LYS E 2 28 ? 207.782 186.581 110.104 1.00 47.50 3 LYS D O 1
ATOM 16241 N N . ALA E 2 29 ? 206.490 184.835 110.678 1.00 42.14 4 ALA D N 1
ATOM 16242 C CA . ALA E 2 29 ? 205.283 185.387 110.094 1.00 42.14 4 ALA D CA 1
ATOM 16243 C C . ALA E 2 29 ? 204.720 186.516 110.956 1.00 42.14 4 ALA D C 1
ATOM 16244 O O . ALA E 2 29 ? 205.187 186.790 112.064 1.00 42.14 4 ALA D O 1
ATOM 16246 N N . ASP E 2 30 ? 203.692 187.172 110.417 1.00 39.48 5 ASP D N 1
ATOM 16247 C CA . ASP E 2 30 ? 202.927 188.232 111.060 1.00 39.48 5 ASP D CA 1
ATOM 16248 C C . ASP E 2 30 ? 201.525 188.186 110.476 1.00 39.48 5 ASP D C 1
ATOM 16249 O O . ASP E 2 30 ? 201.356 187.907 109.287 1.00 39.48 5 ASP D O 1
ATOM 16254 N N . HIS E 2 31 ? 200.524 188.436 111.312 1.00 36.68 6 HIS D N 1
ATOM 16255 C CA . HIS E 2 31 ? 199.132 188.216 110.923 1.00 36.68 6 HIS D CA 1
ATOM 16256 C C . HIS E 2 31 ? 198.300 189.281 111.616 1.00 36.68 6 HIS D C 1
ATOM 16257 O O . HIS E 2 31 ? 198.325 189.371 112.843 1.00 36.68 6 HIS D O 1
ATOM 16264 N N . ILE E 2 32 ? 197.586 190.100 110.848 1.00 27.40 7 ILE D N 1
ATOM 16265 C CA . ILE E 2 32 ? 196.784 191.177 111.417 1.00 27.40 7 ILE D CA 1
ATOM 16266 C C . ILE E 2 32 ? 195.340 190.959 110.972 1.00 27.40 7 ILE D C 1
ATOM 16267 O O . ILE E 2 32 ? 195.084 190.324 109.948 1.00 27.40 7 ILE D O 1
ATOM 16272 N N . PHE E 2 33 ? 194.390 191.468 111.751 1.00 26.26 8 PHE D N 1
ATOM 16273 C CA . PHE E 2 33 ? 192.964 191.360 111.445 1.00 26.26 8 PHE D CA 1
ATOM 16274 C C . PHE E 2 33 ? 192.277 192.541 112.130 1.00 26.26 8 PHE D C 1
ATOM 16275 O O . PHE E 2 33 ? 192.035 192.499 113.340 1.00 26.26 8 PHE D O 1
ATOM 16283 N N . ASN E 2 34 ? 191.936 193.579 111.370 1.00 27.72 9 ASN D N 1
ATOM 16284 C CA . ASN E 2 34 ? 191.513 194.846 111.953 1.00 27.72 9 ASN D CA 1
ATOM 16285 C C . ASN E 2 34 ? 190.026 195.092 111.760 1.00 27.72 9 ASN D C 1
ATOM 16286 O O . ASN E 2 34 ? 189.380 194.455 110.934 1.00 27.72 9 ASN D O 1
ATOM 16291 N N . LEU E 2 35 ? 189.500 196.035 112.533 1.00 32.68 10 LEU D N 1
ATOM 16292 C CA . LEU E 2 35 ? 188.232 196.705 112.257 1.00 32.68 10 LEU D CA 1
ATOM 16293 C C . LEU E 2 35 ? 188.376 198.152 112.714 1.00 32.68 10 LEU D C 1
ATOM 16294 O O . LEU E 2 35 ? 188.004 198.498 113.838 1.00 32.68 10 LEU D O 1
ATOM 16299 N N . GLU E 2 36 ? 188.896 199.005 111.837 1.00 37.58 11 GLU D N 1
ATOM 16300 C CA . GLU E 2 36 ? 188.875 200.438 112.093 1.00 37.58 11 GLU D CA 1
ATOM 16301 C C . GLU E 2 36 ? 187.564 201.016 111.583 1.00 37.58 11 GLU D C 1
ATOM 16302 O O . GLU E 2 36 ? 186.623 200.269 111.298 1.00 37.58 11 GLU D O 1
ATOM 16308 N N . GLU E 2 37 ? 187.486 202.345 111.477 1.00 38.97 12 GLU D N 1
ATOM 16309 C CA . GLU E 2 37 ? 186.366 202.954 110.768 1.00 38.97 12 GLU D CA 1
ATOM 16310 C C . GLU E 2 37 ? 186.379 202.578 109.295 1.00 38.97 12 GLU D C 1
ATOM 16311 O O . GLU E 2 37 ? 185.321 202.494 108.662 1.00 38.97 12 GLU D O 1
ATOM 16317 N N . GLN E 2 38 ? 187.566 202.340 108.739 1.00 40.63 13 GLN D N 1
ATOM 16318 C CA . GLN E 2 38 ? 187.685 202.064 107.317 1.00 40.63 13 GLN D CA 1
ATOM 16319 C C . GLN E 2 38 ? 187.215 200.657 106.970 1.00 40.63 13 GLN D C 1
ATOM 16320 O O . GLN E 2 38 ? 186.537 200.476 105.958 1.00 40.63 13 GLN D O 1
ATOM 16326 N N . GLY E 2 39 ? 187.527 199.660 107.791 1.00 34.45 14 GLY D N 1
ATOM 16327 C CA . GLY E 2 39 ? 187.052 198.318 107.537 1.00 34.45 14 GLY D CA 1
ATOM 16328 C C . GLY E 2 39 ? 188.137 197.300 107.771 1.00 34.45 14 GLY D C 1
ATOM 16329 O O . GLY E 2 39 ? 189.178 197.594 108.365 1.00 34.45 14 GLY D O 1
ATOM 16330 N N . LEU E 2 40 ? 187.876 196.071 107.316 1.00 27.97 15 LEU D N 1
ATOM 16331 C CA . LEU E 2 40 ? 188.834 194.975 107.437 1.00 27.97 15 LEU D CA 1
ATOM 16332 C C . LEU E 2 40 ? 190.108 195.285 106.666 1.00 27.97 15 LEU D C 1
ATOM 16333 O O . LEU E 2 40 ? 190.057 195.659 105.493 1.00 27.97 15 LEU D O 1
ATOM 16338 N N . LEU E 2 41 ? 191.248 195.142 107.329 1.00 26.44 16 LEU D N 1
ATOM 16339 C CA . LEU E 2 41 ? 192.545 195.494 106.759 1.00 26.44 16 LEU D CA 1
ATOM 16340 C C . LEU E 2 41 ? 193.466 194.297 106.945 1.00 26.44 16 LEU D C 1
ATOM 16341 O O . LEU E 2 41 ? 194.587 194.443 107.439 1.00 26.44 16 LEU D O 1
ATOM 16346 N N . ILE E 2 42 ? 192.978 193.120 106.556 1.00 26.40 17 ILE D N 1
ATOM 16347 C CA . ILE E 2 42 ? 193.668 191.849 106.751 1.00 26.40 17 ILE D CA 1
ATOM 16348 C C . ILE E 2 42 ? 194.924 191.833 105.897 1.00 26.40 17 ILE D C 1
ATOM 16349 O O . ILE E 2 42 ? 194.871 192.144 104.701 1.00 26.40 17 ILE D O 1
ATOM 16354 N N . ASP E 2 43 ? 196.054 191.480 106.501 1.00 31.09 18 ASP D N 1
ATOM 16355 C CA . ASP E 2 43 ? 197.237 191.133 105.734 1.00 31.09 18 ASP D CA 1
ATOM 16356 C C . ASP E 2 43 ? 197.977 190.010 106.436 1.00 31.09 18 ASP D C 1
ATOM 16357 O O . ASP E 2 43 ? 198.280 190.088 107.628 1.00 31.09 18 ASP D O 1
ATOM 16362 N N . ILE E 2 44 ? 198.256 188.960 105.681 1.00 35.05 19 ILE D N 1
ATOM 16363 C CA . ILE E 2 44 ? 198.887 187.756 106.193 1.00 35.05 19 ILE D CA 1
ATOM 16364 C C . ILE E 2 44 ? 200.238 187.635 105.514 1.00 35.05 19 ILE D C 1
ATOM 16365 O O . ILE E 2 44 ? 200.313 187.383 104.305 1.00 35.05 19 ILE D O 1
ATOM 16370 N N . LYS E 2 45 ? 201.302 187.847 106.279 1.00 39.58 20 LYS D N 1
ATOM 16371 C CA . LYS E 2 45 ? 202.633 188.025 105.722 1.00 39.58 20 LYS D CA 1
ATOM 16372 C C . LYS E 2 45 ? 203.593 186.987 106.273 1.00 39.58 20 LYS D C 1
ATOM 16373 O O . LYS E 2 45 ? 203.594 186.705 107.474 1.00 39.58 20 LYS D O 1
ATOM 16379 N N . ASP E 2 46 ? 204.397 186.424 105.386 1.00 46.65 21 ASP D N 1
ATOM 16380 C CA . ASP E 2 46 ? 205.613 185.715 105.747 1.00 46.65 21 ASP D CA 1
ATOM 16381 C C . ASP E 2 46 ? 206.745 186.748 105.747 1.00 46.65 21 ASP D C 1
ATOM 16382 O O . ASP E 2 46 ? 206.485 187.952 105.817 1.00 46.65 21 ASP D O 1
ATOM 16387 N N . ASP E 2 47 ? 208.003 186.302 105.715 1.00 54.76 22 ASP D N 1
ATOM 16388 C CA . ASP E 2 47 ? 209.131 187.227 105.773 1.00 54.76 22 ASP D CA 1
ATOM 16389 C C . ASP E 2 47 ? 209.204 188.100 104.521 1.00 54.76 22 ASP D C 1
ATOM 16390 O O . ASP E 2 47 ? 209.555 189.283 104.604 1.00 54.76 22 ASP D O 1
ATOM 16395 N N . SER E 2 48 ? 208.849 187.549 103.360 1.00 50.95 23 SER D N 1
ATOM 16396 C CA . SER E 2 48 ? 208.914 188.310 102.117 1.00 50.95 23 SER D CA 1
ATOM 16397 C C . SER E 2 48 ? 207.581 188.298 101.382 1.00 50.95 23 SER D C 1
ATOM 16398 O O . SER E 2 48 ? 207.232 189.263 100.695 1.00 50.95 23 SER D O 1
ATOM 16401 N N . LYS E 2 49 ? 206.827 187.211 101.524 1.00 45.96 24 LYS D N 1
ATOM 16402 C CA . LYS E 2 49 ? 205.574 187.041 100.799 1.00 45.96 24 LYS D CA 1
ATOM 16403 C C . LYS E 2 49 ? 204.441 187.793 101.483 1.00 45.96 24 LYS D C 1
ATOM 16404 O O . LYS E 2 49 ? 204.682 188.576 102.406 1.00 45.96 24 LYS D O 1
ATOM 16410 N N . GLY E 2 50 ? 203.213 187.579 101.050 1.00 39.31 25 GLY D N 1
ATOM 16411 C CA . GLY E 2 50 ? 202.092 188.222 101.706 1.00 39.31 25 GLY D CA 1
ATOM 16412 C C . GLY E 2 50 ? 200.832 188.151 100.873 1.00 39.31 25 GLY D C 1
ATOM 16413 O O . GLY E 2 50 ? 200.860 187.944 99.663 1.00 39.31 25 GLY D O 1
ATOM 16414 N N . CYS E 2 51 ? 199.708 188.339 101.561 1.00 36.23 26 CYS D N 1
ATOM 16415 C CA . CYS E 2 51 ? 198.388 188.402 100.949 1.00 36.23 26 CYS D CA 1
ATOM 16416 C C . CYS E 2 51 ? 197.561 189.396 101.744 1.00 36.23 26 CYS D C 1
ATOM 16417 O O . CYS E 2 51 ? 197.339 189.191 102.939 1.00 36.23 26 CYS D O 1
ATOM 16420 N N . THR E 2 52 ? 197.107 190.463 101.095 1.00 29.39 27 THR D N 1
ATOM 16421 C CA . THR E 2 52 ? 196.342 191.501 101.767 1.00 29.39 27 THR D CA 1
ATOM 16422 C C . THR E 2 52 ? 194.935 191.542 101.194 1.00 29.39 27 THR D C 1
ATOM 16423 O O . THR E 2 52 ? 194.743 191.429 99.982 1.00 29.39 27 THR D O 1
ATOM 16427 N N . THR E 2 53 ? 193.945 191.695 102.072 1.00 25.83 28 THR D N 1
ATOM 16428 C CA . THR E 2 53 ? 192.557 191.838 101.647 1.00 25.83 28 THR D CA 1
ATOM 16429 C C . THR E 2 53 ? 191.907 192.971 102.422 1.00 25.83 28 THR D C 1
ATOM 16430 O O . THR E 2 53 ? 191.813 192.907 103.650 1.00 25.83 28 THR D O 1
ATOM 16434 N N . LYS E 2 54 ? 191.454 193.994 101.709 1.00 27.40 29 LYS D N 1
ATOM 16435 C CA . LYS E 2 54 ? 190.693 195.085 102.298 1.00 27.40 29 LYS D CA 1
ATOM 16436 C C . LYS E 2 54 ? 189.231 194.937 101.921 1.00 27.40 29 LYS D C 1
ATOM 16437 O O . LYS E 2 54 ? 188.914 194.481 100.820 1.00 27.40 29 LYS D O 1
ATOM 16443 N N . LEU E 2 55 ? 188.349 195.318 102.832 1.00 30.17 30 LEU D N 1
ATOM 16444 C CA . LEU E 2 55 ? 186.945 195.569 102.528 1.00 30.17 30 LEU D CA 1
ATOM 16445 C C . LEU E 2 55 ? 186.658 196.941 103.126 1.00 30.17 30 LEU D C 1
ATOM 16446 O O . LEU E 2 55 ? 186.181 197.049 104.254 1.00 30.17 30 LEU D O 1
ATOM 16451 N N . GLU E 2 56 ? 186.963 197.990 102.370 1.00 39.02 31 GLU D N 1
ATOM 16452 C CA . GLU E 2 56 ? 186.919 199.331 102.928 1.00 39.02 31 GLU D CA 1
ATOM 16453 C C . GLU E 2 56 ? 185.482 199.822 103.076 1.00 39.02 31 GLU D C 1
ATOM 16454 O O . GLU E 2 56 ? 184.529 199.214 102.584 1.00 39.02 31 GLU D O 1
ATOM 16460 N N . SER E 2 57 ? 185.331 200.947 103.773 1.00 42.14 32 SER D N 1
ATOM 16461 C CA . SER E 2 57 ? 184.046 201.618 103.890 1.00 42.14 32 SER D CA 1
ATOM 16462 C C . SER E 2 57 ? 183.815 202.637 102.790 1.00 42.14 32 SER D C 1
ATOM 16463 O O . SER E 2 57 ? 182.682 203.096 102.621 1.00 42.14 32 SER D O 1
ATOM 16466 N N . SER E 2 58 ? 184.856 202.999 102.046 1.00 41.97 33 SER D N 1
ATOM 16467 C CA . SER E 2 58 ? 184.727 203.890 100.902 1.00 41.97 33 SER D CA 1
ATOM 16468 C C . SER E 2 58 ? 184.293 203.165 99.635 1.00 41.97 33 SER D C 1
ATOM 16469 O O . SER E 2 58 ? 184.201 203.795 98.578 1.00 41.97 33 SER D O 1
ATOM 16472 N N . GLY E 2 59 ? 184.040 201.866 99.713 1.00 39.12 34 GLY D N 1
ATOM 16473 C CA . GLY E 2 59 ? 183.465 201.129 98.617 1.00 39.12 34 GLY D CA 1
ATOM 16474 C C . GLY E 2 59 ? 184.431 200.364 97.747 1.00 39.12 34 GLY D C 1
ATOM 16475 O O . GLY E 2 59 ? 184.174 200.227 96.546 1.00 39.12 34 GLY D O 1
ATOM 16476 N N . LYS E 2 60 ? 185.523 199.858 98.301 1.00 34.25 35 LYS D N 1
ATOM 16477 C CA . LYS E 2 60 ? 186.510 199.140 97.516 1.00 34.25 35 LYS D CA 1
ATOM 16478 C C . LYS E 2 60 ? 186.756 197.765 98.113 1.00 34.25 35 LYS D C 1
ATOM 16479 O O . LYS E 2 60 ? 186.522 197.527 99.299 1.00 34.25 35 LYS D O 1
ATOM 16485 N N . ILE E 2 61 ? 187.215 19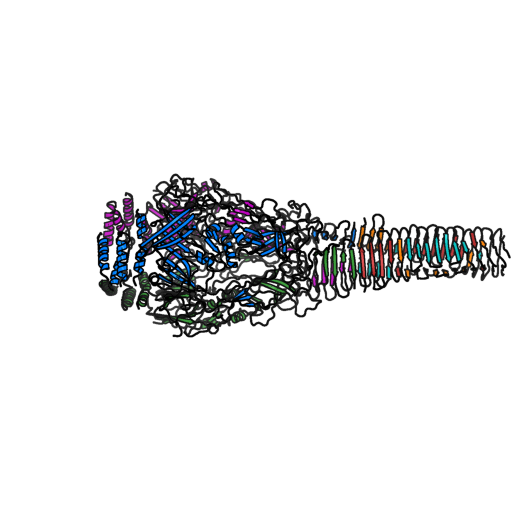6.852 97.263 1.00 29.47 36 ILE D N 1
ATOM 16486 C CA . ILE E 2 61 ? 187.680 195.533 97.671 1.00 29.47 36 ILE D CA 1
ATOM 16487 C C . ILE E 2 61 ? 189.019 195.312 96.995 1.00 29.47 36 ILE D C 1
ATOM 16488 O O . ILE E 2 61 ? 189.094 195.291 95.763 1.00 29.47 36 ILE D O 1
ATOM 16493 N N . THR E 2 62 ? 190.071 195.148 97.786 1.00 28.17 37 THR D N 1
ATOM 16494 C CA . THR E 2 62 ? 191.416 195.020 97.249 1.00 28.17 37 THR D CA 1
ATOM 16495 C C . THR E 2 62 ? 192.011 193.698 97.699 1.00 28.17 37 THR D C 1
ATOM 16496 O O . THR E 2 62 ? 192.432 193.566 98.851 1.00 28.17 37 THR D O 1
ATOM 16500 N N . HIS E 2 63 ? 192.046 192.726 96.796 1.00 28.08 38 HIS D N 1
ATOM 16501 C CA . HIS E 2 63 ? 192.734 191.468 97.032 1.00 28.08 38 HIS D CA 1
ATOM 16502 C C . HIS E 2 63 ? 194.142 191.567 96.473 1.00 28.08 38 HIS D C 1
ATOM 16503 O O . HIS E 2 63 ? 194.362 192.210 95.445 1.00 28.08 38 HIS D O 1
ATOM 16510 N N . ASN E 2 64 ? 195.089 190.914 97.137 1.00 30.76 39 ASN D N 1
ATOM 16511 C CA . ASN E 2 64 ? 196.473 190.896 96.688 1.00 30.76 39 ASN D CA 1
ATOM 16512 C C . ASN E 2 64 ? 197.105 189.575 97.083 1.00 30.76 39 ASN D C 1
ATOM 16513 O O . ASN E 2 64 ? 196.677 188.938 98.047 1.00 30.76 39 ASN D O 1
ATOM 16518 N N . ALA E 2 65 ? 198.141 189.190 96.349 1.00 36.35 40 ALA D N 1
ATOM 16519 C CA . ALA E 2 65 ? 198.868 187.960 96.610 1.00 36.35 40 ALA D CA 1
ATOM 16520 C C . ALA E 2 65 ? 200.229 188.085 95.955 1.00 36.35 40 ALA D C 1
ATOM 16521 O O . ALA E 2 65 ? 200.506 189.071 95.270 1.00 36.35 40 ALA D O 1
ATOM 16523 N N . THR E 2 66 ? 201.085 187.094 96.185 1.00 38.75 41 THR D N 1
ATOM 16524 C CA . THR E 2 66 ? 202.392 187.074 95.548 1.00 38.75 41 THR D CA 1
ATOM 16525 C C . THR E 2 66 ? 202.578 185.896 94.605 1.00 38.75 41 THR D C 1
ATOM 16526 O O . THR E 2 66 ? 203.606 185.825 93.928 1.00 38.75 41 THR D O 1
ATOM 16530 N N . GLU E 2 67 ? 201.641 184.950 94.562 1.00 42.89 42 GLU D N 1
ATOM 16531 C CA . GLU E 2 67 ? 201.615 184.005 93.451 1.00 42.89 42 GLU D CA 1
ATOM 16532 C C . GLU E 2 67 ? 200.307 184.032 92.676 1.00 42.89 42 GLU D C 1
ATOM 16533 O O . GLU E 2 67 ? 200.331 184.294 91.470 1.00 42.89 42 GLU D O 1
ATOM 16539 N N . SER E 2 68 ? 199.163 183.806 93.316 1.00 34.87 43 SER D N 1
ATOM 16540 C CA . SER E 2 68 ? 197.972 183.543 92.523 1.00 34.87 43 SER D CA 1
ATOM 16541 C C . SER E 2 68 ? 196.713 183.828 93.321 1.00 34.87 43 SER D C 1
ATOM 16542 O O . SER E 2 68 ? 196.741 184.003 94.539 1.00 34.87 43 SER D O 1
ATOM 16545 N N . ILE E 2 69 ? 195.601 183.875 92.593 1.00 31.83 44 ILE D N 1
ATOM 16546 C CA . ILE E 2 69 ? 194.258 183.842 93.154 1.00 31.83 44 ILE D CA 1
ATOM 16547 C C . ILE E 2 69 ? 193.492 182.784 92.374 1.00 31.83 44 ILE D C 1
ATOM 16548 O O . ILE E 2 69 ? 193.010 183.039 91.266 1.00 31.83 44 ILE D O 1
ATOM 16553 N N . GLU E 2 70 ? 193.397 181.583 92.924 1.00 32.88 45 GLU D N 1
ATOM 16554 C CA . GLU E 2 70 ? 192.709 180.484 92.269 1.00 32.88 45 GLU D CA 1
ATOM 16555 C C . GLU E 2 70 ? 191.336 180.335 92.903 1.00 32.88 45 GLU D C 1
ATOM 16556 O O . GLU E 2 70 ? 191.222 180.307 94.128 1.00 32.88 45 GLU D O 1
ATOM 16562 N N . SER E 2 71 ? 190.292 180.251 92.083 1.00 31.52 46 SER D N 1
ATOM 16563 C CA . SER E 2 71 ? 188.944 180.289 92.653 1.00 31.52 46 SER D CA 1
ATOM 16564 C C . SER E 2 71 ? 188.030 179.390 91.821 1.00 31.52 46 SER D C 1
ATOM 16565 O O . SER E 2 71 ? 187.472 179.818 90.810 1.00 31.52 46 SER D O 1
ATOM 16568 N N . SER E 2 72 ? 187.864 178.153 92.276 1.00 33.33 47 SER D N 1
ATOM 16569 C CA . SER E 2 72 ? 187.030 177.195 91.567 1.00 33.33 47 SER D CA 1
ATOM 16570 C C . SER E 2 72 ? 185.575 177.347 92.005 1.00 33.33 47 SER D C 1
ATOM 16571 O O . SER E 2 72 ? 185.240 178.179 92.849 1.00 33.33 47 SER D O 1
ATOM 16574 N N . ALA E 2 73 ? 184.698 176.526 91.435 1.00 39.21 48 ALA D N 1
ATOM 16575 C CA . ALA E 2 73 ? 183.270 176.509 91.734 1.00 39.21 48 ALA D CA 1
ATOM 16576 C C . ALA E 2 73 ? 182.729 175.153 91.301 1.00 39.21 48 ALA D C 1
ATOM 16577 O O . ALA E 2 73 ? 183.512 174.226 91.036 1.00 39.21 48 ALA D O 1
ATOM 16579 N N . ASP E 2 74 ? 181.404 175.019 91.222 1.00 40.72 49 ASP D N 1
ATOM 16580 C CA . ASP E 2 74 ? 180.807 173.833 90.610 1.00 40.72 49 ASP D CA 1
ATOM 16581 C C . ASP E 2 74 ? 179.687 174.105 89.616 1.00 40.72 49 ASP D C 1
ATOM 16582 O O . ASP E 2 74 ? 179.379 173.204 88.829 1.00 40.72 49 ASP D O 1
ATOM 16587 N N . LYS E 2 75 ? 179.038 175.269 89.616 1.00 38.90 50 LYS D N 1
ATOM 16588 C CA . LYS E 2 75 ? 178.125 175.599 88.527 1.00 38.90 50 LYS D CA 1
ATOM 16589 C C . LYS E 2 75 ? 178.499 176.885 87.804 1.00 38.90 50 LYS D C 1
ATOM 16590 O O . LYS E 2 75 ? 178.671 176.864 86.583 1.00 38.90 50 LYS D O 1
ATOM 16596 N N . GLN E 2 76 ? 178.637 178.006 88.508 1.00 32.24 51 GLN D N 1
ATOM 16597 C CA . GLN E 2 76 ? 178.702 179.307 87.859 1.00 32.24 51 GLN D CA 1
ATOM 16598 C C . GLN E 2 76 ? 179.775 180.185 88.480 1.00 32.24 51 GLN D C 1
ATOM 16599 O O . GLN E 2 76 ? 180.255 179.928 89.582 1.00 32.24 51 GLN D O 1
ATOM 16605 N N . ILE E 2 77 ? 180.152 181.221 87.730 1.00 31.18 52 ILE D N 1
ATOM 16606 C CA . ILE E 2 77 ? 180.848 182.410 88.219 1.00 31.18 52 ILE D CA 1
ATOM 16607 C C . ILE E 2 77 ? 180.283 183.581 87.432 1.00 31.18 52 ILE D C 1
ATOM 16608 O O . ILE E 2 77 ? 180.458 183.642 86.214 1.00 31.18 52 ILE D O 1
ATOM 16613 N N . ILE E 2 78 ? 179.610 184.508 88.106 1.00 30.59 53 ILE D N 1
ATOM 16614 C CA . ILE E 2 78 ? 178.930 185.607 87.427 1.00 30.59 53 ILE D CA 1
ATOM 16615 C C . ILE E 2 78 ? 179.422 186.921 88.010 1.00 30.59 53 ILE D C 1
ATOM 16616 O O . ILE E 2 78 ? 179.342 187.133 89.223 1.00 30.59 53 ILE D O 1
ATOM 16621 N N . GLU E 2 79 ? 179.926 187.804 87.149 1.00 31.98 54 GLU D N 1
ATOM 16622 C CA . GLU E 2 79 ? 180.501 189.076 87.566 1.00 31.98 54 GLU D CA 1
ATOM 16623 C C . GLU E 2 79 ? 179.806 190.207 86.825 1.00 31.98 54 GLU D C 1
ATOM 16624 O O . GLU E 2 79 ? 180.152 190.501 85.678 1.00 31.98 54 GLU D O 1
ATOM 16630 N N . ASN E 2 80 ? 178.843 190.847 87.481 1.00 35.07 55 ASN D N 1
ATOM 16631 C CA . ASN E 2 80 ? 178.014 191.874 86.866 1.00 35.07 55 ASN D CA 1
ATOM 16632 C C . ASN E 2 80 ? 178.509 193.253 87.264 1.00 35.07 55 ASN D C 1
ATOM 16633 O O . ASN E 2 80 ? 178.823 193.488 88.430 1.00 35.07 55 ASN D O 1
ATOM 16638 N N . VAL E 2 81 ? 178.583 194.171 86.303 1.00 41.23 56 VAL D N 1
ATOM 16639 C CA . VAL E 2 81 ? 178.564 195.591 86.638 1.00 41.23 56 VAL D CA 1
ATOM 16640 C C . VAL E 2 81 ? 177.531 196.234 85.723 1.00 41.23 56 VAL D C 1
ATOM 16641 O O . VAL E 2 81 ? 177.868 196.672 84.615 1.00 41.23 56 VAL D O 1
ATOM 16645 N N . LYS E 2 82 ? 176.279 196.292 86.188 1.00 47.64 57 LYS D N 1
ATOM 16646 C CA . LYS E 2 82 ? 175.150 196.961 85.527 1.00 47.64 57 LYS D CA 1
ATOM 16647 C C . LYS E 2 82 ? 174.971 196.513 84.071 1.00 47.64 57 LYS D C 1
ATOM 16648 O O . LYS E 2 82 ? 175.243 197.256 83.126 1.00 47.64 57 LYS D O 1
ATOM 16654 N N . ASP E 2 83 ? 174.582 195.236 83.939 1.00 48.63 58 ASP D N 1
ATOM 16655 C CA . ASP E 2 83 ? 174.263 194.573 82.662 1.00 48.63 58 ASP D CA 1
ATOM 16656 C C . ASP E 2 83 ? 175.496 194.433 81.768 1.00 48.63 58 ASP D C 1
ATOM 16657 O O . ASP E 2 83 ? 175.476 194.793 80.592 1.00 48.63 58 ASP D O 1
ATOM 16662 N N . SER E 2 84 ? 176.576 193.900 82.338 1.00 42.75 59 SER D N 1
ATOM 16663 C CA . SER E 2 84 ? 177.769 193.536 81.568 1.00 42.75 59 SER D CA 1
ATOM 16664 C C . SER E 2 84 ? 178.386 192.308 82.235 1.00 42.75 59 SER D C 1
ATOM 16665 O O . SER E 2 84 ? 179.197 192.429 83.154 1.00 42.75 59 SER D O 1
ATOM 16668 N N . LYS E 2 85 ? 178.012 191.130 81.751 1.00 38.92 60 LYS D N 1
ATOM 16669 C CA . LYS E 2 85 ? 178.414 189.888 82.390 1.00 38.92 60 LYS D CA 1
ATOM 16670 C C . LYS E 2 85 ? 179.791 189.435 81.933 1.00 38.92 60 LYS D C 1
ATOM 16671 O O . LYS E 2 85 ? 180.284 189.837 80.878 1.00 38.92 60 LYS D O 1
ATOM 16677 N N . ILE E 2 86 ? 180.406 188.590 82.758 1.00 33.87 61 ILE D N 1
ATOM 16678 C CA . ILE E 2 86 ? 181.330 187.546 82.330 1.00 33.87 61 ILE D CA 1
ATOM 16679 C C . ILE E 2 86 ? 180.918 186.301 83.097 1.00 33.87 61 ILE D C 1
ATOM 16680 O O . ILE E 2 86 ? 181.181 186.196 84.300 1.00 33.87 61 ILE D O 1
ATOM 16685 N N . SER E 2 87 ? 180.237 185.380 82.426 1.00 36.07 62 SER D N 1
ATOM 16686 C CA . SER E 2 87 ? 179.687 184.229 83.120 1.00 36.07 62 SER D CA 1
ATOM 16687 C C . SER E 2 87 ? 180.340 182.962 82.601 1.00 36.07 62 SER D C 1
ATOM 16688 O O . SER E 2 87 ? 180.715 182.869 81.431 1.00 36.07 62 SER D O 1
ATOM 16691 N N . ILE E 2 88 ? 180.473 181.988 83.492 1.00 38.29 63 ILE D N 1
ATOM 16692 C CA . ILE E 2 88 ? 181.118 180.717 83.199 1.00 38.29 63 ILE D CA 1
ATOM 16693 C C . ILE E 2 88 ? 180.165 179.609 83.613 1.00 38.29 63 ILE D C 1
ATOM 16694 O O . ILE E 2 88 ? 179.652 179.620 84.734 1.00 38.29 63 ILE D O 1
ATOM 16699 N N . THR E 2 89 ? 179.916 178.663 82.714 1.00 46.28 64 THR D N 1
ATOM 16700 C CA . THR E 2 89 ? 179.171 177.464 83.075 1.00 46.28 64 THR D CA 1
ATOM 16701 C C . THR E 2 89 ? 180.063 176.253 82.858 1.00 46.28 64 THR D C 1
ATOM 16702 O O . THR E 2 89 ? 181.279 176.403 82.695 1.00 46.28 64 THR D O 1
ATOM 16706 N N . GLU E 2 90 ? 179.478 175.053 82.911 1.00 53.47 65 GLU D N 1
ATOM 16707 C CA . GLU E 2 90 ? 180.214 173.841 82.557 1.00 53.47 65 GLU D CA 1
ATOM 16708 C C . GLU E 2 90 ? 180.681 173.875 81.105 1.00 53.47 65 GLU D C 1
ATOM 16709 O O . GLU E 2 90 ? 181.741 173.335 80.772 1.00 53.47 65 GLU D O 1
ATOM 16715 N N . LYS E 2 91 ? 179.901 174.506 80.229 1.00 51.00 66 LYS D N 1
ATOM 16716 C CA . LYS E 2 91 ? 180.169 174.519 78.798 1.00 51.00 66 LYS D CA 1
ATOM 16717 C C . LYS E 2 91 ? 180.398 175.917 78.247 1.00 51.00 66 LYS D C 1
ATOM 16718 O O . LYS E 2 91 ? 181.347 176.128 77.484 1.00 51.00 66 LYS D O 1
ATOM 16724 N N . GLU E 2 92 ? 179.559 176.881 78.610 1.00 45.73 67 GLU D N 1
ATOM 16725 C CA . GLU E 2 92 ? 179.626 178.192 77.989 1.00 45.73 67 GLU D CA 1
ATOM 16726 C C . GLU E 2 92 ? 180.572 179.118 78.744 1.00 45.73 67 GLU D C 1
ATOM 16727 O O . GLU E 2 92 ? 180.850 178.937 79.931 1.00 45.73 67 GLU D O 1
ATOM 16733 N N . ILE E 2 93 ? 181.069 180.123 78.026 1.00 38.85 68 ILE D N 1
ATOM 16734 C CA . ILE E 2 93 ? 181.709 181.298 78.606 1.00 38.85 68 ILE D CA 1
ATOM 16735 C C . ILE E 2 93 ? 181.137 182.504 77.885 1.00 38.85 68 ILE D C 1
ATOM 16736 O O . ILE E 2 93 ? 181.489 182.760 76.728 1.00 38.85 68 ILE D O 1
ATOM 16741 N N . LEU E 2 94 ? 180.246 183.229 78.542 1.00 34.29 69 LEU D N 1
ATOM 16742 C CA . LEU E 2 94 ? 179.684 184.439 77.965 1.00 34.29 69 LEU D CA 1
ATOM 16743 C C . LEU E 2 94 ? 180.617 185.602 78.251 1.00 34.29 69 LEU D C 1
ATOM 16744 O O . LEU E 2 94 ? 181.258 185.646 79.304 1.00 34.29 69 LEU D O 1
ATOM 16749 N N . LEU E 2 95 ? 180.707 186.524 77.306 1.00 36.53 70 LEU D N 1
ATOM 16750 C CA . LEU E 2 95 ? 181.394 187.795 77.498 1.00 36.53 70 LEU D CA 1
ATOM 16751 C C . LEU E 2 95 ? 180.453 188.847 76.932 1.00 36.53 70 LEU D C 1
ATOM 16752 O O . LEU E 2 95 ? 180.573 189.229 75.765 1.00 36.53 70 LEU D O 1
ATOM 16757 N N . ALA E 2 96 ? 179.529 189.328 77.754 1.00 36.81 71 ALA D N 1
ATOM 16758 C CA . ALA E 2 96 ? 178.365 190.017 77.229 1.00 36.81 71 ALA D CA 1
ATOM 16759 C C . ALA E 2 96 ? 178.221 191.401 77.836 1.00 36.81 71 ALA D C 1
ATOM 16760 O O . ALA E 2 96 ? 178.678 191.668 78.948 1.00 36.81 71 ALA D O 1
ATOM 16762 N N . THR E 2 97 ? 177.585 192.280 77.066 1.00 43.61 72 THR D N 1
ATOM 16763 C CA . THR E 2 97 ? 176.977 193.528 77.504 1.00 43.61 72 THR D CA 1
ATOM 16764 C C . THR E 2 97 ? 175.611 193.611 76.842 1.00 43.61 72 THR D C 1
ATOM 16765 O O . THR E 2 97 ? 175.094 192.622 76.315 1.00 43.61 72 THR D O 1
ATOM 16769 N N . LYS E 2 98 ? 175.008 194.792 76.877 1.00 49.65 73 LYS D N 1
ATOM 16770 C CA . LYS E 2 98 ? 173.955 195.075 75.917 1.00 49.65 73 LYS D CA 1
ATOM 16771 C C . LYS E 2 98 ? 174.575 195.210 74.534 1.00 49.65 73 LYS D C 1
ATOM 16772 O O . LYS E 2 98 ? 175.699 195.704 74.397 1.00 49.65 73 LYS D O 1
ATOM 16778 N N . LYS E 2 99 ? 173.857 194.716 73.521 1.00 50.00 74 LYS D N 1
ATOM 16779 C CA . LYS E 2 99 ? 174.189 194.821 72.098 1.00 50.00 74 LYS D CA 1
ATOM 16780 C C . LYS E 2 99 ? 175.494 194.127 71.711 1.00 50.00 74 LYS D C 1
ATOM 16781 O O . LYS E 2 99 ? 176.021 194.388 70.628 1.00 50.00 74 LYS D O 1
ATOM 16787 N N . SER E 2 100 ? 176.029 193.237 72.547 1.00 45.47 75 SER D N 1
ATOM 16788 C CA . SER E 2 100 ? 177.264 192.530 72.223 1.00 45.47 75 SER D CA 1
ATOM 16789 C C . SER E 2 100 ? 177.336 191.257 73.045 1.00 45.47 75 SER D C 1
ATOM 16790 O O . SER E 2 100 ? 176.849 191.230 74.179 1.00 45.47 75 SER D O 1
ATOM 16793 N N . SER E 2 101 ? 177.961 190.222 72.482 1.00 39.26 76 SER D N 1
ATOM 16794 C CA . SER E 2 101 ? 178.148 188.955 73.174 1.00 39.26 76 SER D CA 1
ATOM 16795 C C . SER E 2 101 ? 179.199 188.136 72.446 1.00 39.26 76 SER D C 1
ATOM 16796 O O . SER E 2 101 ? 179.244 188.130 71.216 1.00 39.26 76 SER D O 1
ATOM 16799 N N . ILE E 2 102 ? 180.040 187.453 73.214 1.00 37.35 77 ILE D N 1
ATOM 16800 C CA . ILE E 2 102 ? 180.894 186.388 72.706 1.00 37.35 77 ILE D CA 1
ATOM 16801 C C . ILE E 2 102 ? 180.513 185.114 73.440 1.00 37.35 77 ILE D C 1
ATOM 16802 O O . ILE E 2 102 ? 180.580 185.060 74.673 1.00 37.35 77 ILE D O 1
ATOM 16807 N N . MET E 2 103 ? 180.110 184.095 72.694 1.00 41.95 78 MET D N 1
ATOM 16808 C CA . MET E 2 103 ? 179.828 182.786 73.264 1.00 41.95 78 MET D CA 1
ATOM 16809 C C . MET E 2 103 ? 181.002 181.865 72.976 1.00 41.95 78 MET D C 1
ATOM 16810 O O . MET E 2 103 ? 181.309 181.596 71.812 1.00 41.95 78 MET D O 1
ATOM 16815 N N . LEU E 2 104 ? 181.658 181.387 74.028 1.00 43.19 79 LEU D N 1
ATOM 16816 C CA . LEU E 2 104 ? 182.615 180.291 73.893 1.00 43.19 79 LEU D CA 1
ATOM 16817 C C . LEU E 2 104 ? 181.912 178.968 74.184 1.00 43.19 79 LEU D C 1
ATOM 16818 O O . LEU E 2 104 ? 182.317 178.180 75.038 1.00 43.19 79 LEU D O 1
ATOM 16823 N N . SER E 2 105 ? 180.829 178.743 73.446 1.00 47.73 80 SER D N 1
ATOM 16824 C CA . SER E 2 105 ? 180.064 177.515 73.549 1.00 47.73 80 SER D CA 1
ATOM 16825 C C . SER E 2 105 ? 180.890 176.331 73.056 1.00 47.73 80 SER D C 1
ATOM 16826 O O . SER E 2 105 ? 181.902 176.489 72.368 1.00 47.73 80 SER D O 1
ATOM 16829 N N . GLU E 2 106 ? 180.456 175.133 73.433 1.00 52.40 81 GLU D N 1
ATOM 16830 C CA . GLU E 2 106 ? 181.223 173.934 73.125 1.00 52.40 81 GLU D CA 1
ATOM 16831 C C . GLU E 2 106 ? 181.108 173.622 71.639 1.00 52.40 81 GLU D C 1
ATOM 16832 O O . GLU E 2 106 ? 180.001 173.424 71.124 1.00 52.40 81 GLU D O 1
ATOM 16838 N N . ASP E 2 107 ? 182.259 173.643 70.956 1.00 50.75 82 ASP D N 1
ATOM 16839 C CA . ASP E 2 107 ? 182.469 173.436 69.521 1.00 50.75 82 ASP D CA 1
ATOM 16840 C C . ASP E 2 107 ? 181.857 174.526 68.646 1.00 50.75 82 ASP D C 1
ATOM 16841 O O . ASP E 2 107 ? 181.815 174.365 67.422 1.00 50.75 82 ASP D O 1
ATOM 16843 N N . LYS E 2 108 ? 181.393 175.635 69.226 1.00 48.78 83 LYS D N 1
ATOM 16844 C CA . LYS E 2 108 ? 180.790 176.734 68.474 1.00 48.78 83 LYS D CA 1
ATOM 16845 C C . LYS E 2 108 ? 181.169 178.048 69.135 1.00 48.78 83 LYS D C 1
ATOM 16846 O O . LYS E 2 108 ? 180.851 178.261 70.307 1.00 48.78 83 LYS D O 1
ATOM 16852 N N . ILE E 2 109 ? 181.837 178.929 68.400 1.00 43.25 84 ILE D N 1
ATOM 16853 C CA . ILE E 2 109 ? 182.063 180.299 68.843 1.00 43.25 84 ILE D CA 1
ATOM 16854 C C . ILE E 2 109 ? 181.130 181.215 68.071 1.00 43.25 84 ILE D C 1
ATOM 16855 O O . ILE E 2 109 ? 181.108 181.192 66.835 1.00 43.25 84 ILE D O 1
ATOM 16860 N N . VAL E 2 110 ? 180.356 182.019 68.793 1.00 41.08 85 VAL D N 1
ATOM 16861 C CA . VAL E 2 110 ? 179.482 183.019 68.197 1.00 41.08 85 VAL D CA 1
ATOM 16862 C C . VAL E 2 110 ? 179.914 184.382 68.713 1.00 41.08 85 VAL D C 1
ATOM 16863 O O . VAL E 2 110 ? 180.032 184.581 69.927 1.00 41.08 85 VAL D O 1
ATOM 16867 N N . ILE E 2 111 ? 180.158 185.312 67.795 1.00 40.66 86 ILE D N 1
ATOM 16868 C CA . ILE E 2 111 ? 180.544 186.677 68.128 1.00 40.66 86 ILE D CA 1
ATOM 16869 C C . ILE E 2 111 ? 179.491 187.601 67.537 1.00 40.66 86 ILE D C 1
ATOM 16870 O O . ILE E 2 111 ? 179.238 187.561 66.328 1.00 40.66 86 ILE D O 1
ATOM 16875 N N . LYS E 2 112 ? 178.883 188.436 68.376 1.00 45.60 87 LYS D N 1
ATOM 16876 C CA . LYS E 2 112 ? 177.709 189.196 67.968 1.00 45.60 87 LYS D CA 1
ATOM 16877 C C . LYS E 2 112 ? 177.891 190.691 68.175 1.00 45.60 87 LYS D C 1
ATOM 16878 O O . LYS E 2 112 ? 178.277 191.138 69.259 1.00 45.60 87 LYS D O 1
ATOM 16884 N N . ILE E 2 113 ? 177.620 191.447 67.119 1.00 47.91 88 ILE D N 1
ATOM 16885 C CA . ILE E 2 113 ? 177.048 192.785 67.173 1.00 47.91 88 ILE D CA 1
ATOM 16886 C C . ILE E 2 113 ? 175.852 192.722 66.239 1.00 47.91 88 ILE D C 1
ATOM 16887 O O . ILE E 2 113 ? 175.915 192.026 65.223 1.00 47.91 88 ILE D O 1
ATOM 16892 N N . GLY E 2 114 ? 174.755 193.387 66.593 1.00 52.78 89 GLY D N 1
ATOM 16893 C CA . GLY E 2 114 ? 173.619 193.440 65.693 1.00 52.78 89 GLY D CA 1
ATOM 16894 C C . GLY E 2 114 ? 173.721 194.563 64.676 1.00 52.78 89 GLY D C 1
ATOM 16895 O O . GLY E 2 114 ? 173.646 195.734 65.059 1.00 52.78 89 GLY D O 1
ATOM 16896 N N . ASN E 2 115 ? 173.884 194.249 63.387 1.00 55.19 90 ASN D N 1
ATOM 16897 C CA . ASN E 2 115 ? 173.928 192.881 62.865 1.00 55.19 90 ASN D CA 1
ATOM 16898 C C . ASN E 2 115 ? 175.249 192.601 62.146 1.00 55.19 90 ASN D C 1
ATOM 16899 O O . ASN E 2 115 ? 175.413 192.976 60.988 1.00 55.19 90 ASN D O 1
ATOM 16904 N N . SER E 2 116 ? 176.198 191.956 62.834 1.00 50.25 91 SER D N 1
ATOM 16905 C CA . SER E 2 116 ? 177.475 191.580 62.216 1.00 50.25 91 SER D CA 1
ATOM 16906 C C . SER E 2 116 ? 178.004 190.342 62.942 1.00 50.25 91 SER D C 1
ATOM 16907 O O . SER E 2 116 ? 178.611 190.449 64.009 1.00 50.25 91 SER D O 1
ATOM 16910 N N . LEU E 2 117 ? 177.786 189.179 62.343 1.00 46.85 92 LEU D N 1
ATOM 16911 C CA . LEU E 2 117 ? 178.119 187.915 62.982 1.00 46.85 92 LEU D CA 1
ATOM 16912 C C . LEU E 2 117 ? 179.398 187.317 62.411 1.00 46.85 92 LEU D C 1
ATOM 16913 O O . LEU E 2 117 ? 179.717 187.483 61.232 1.00 46.85 92 LEU D O 1
ATOM 16918 N N . ILE E 2 118 ? 180.134 186.617 63.271 1.00 41.69 93 ILE D N 1
ATOM 16919 C CA . ILE E 2 118 ? 181.180 185.684 62.867 1.00 41.69 93 ILE D CA 1
ATOM 16920 C C . ILE E 2 118 ? 180.976 184.417 63.679 1.00 41.69 93 ILE D C 1
ATOM 16921 O O . ILE E 2 118 ? 181.150 184.428 64.903 1.00 41.69 93 ILE D O 1
ATOM 16926 N N . ILE E 2 119 ? 180.599 183.334 63.012 1.00 43.61 94 ILE D N 1
ATOM 16927 C CA . ILE E 2 119 ? 180.299 182.072 63.675 1.00 43.61 94 ILE D CA 1
ATOM 16928 C C . ILE E 2 119 ? 181.403 181.088 63.329 1.00 43.61 94 ILE D C 1
ATOM 16929 O O . ILE E 2 119 ? 181.621 180.777 62.152 1.00 43.61 94 ILE D O 1
ATOM 16934 N N . LEU E 2 120 ? 182.097 180.601 64.346 1.00 44.88 95 LEU D N 1
ATOM 16935 C CA . LEU E 2 120 ? 183.234 179.704 64.174 1.00 44.88 95 LEU D CA 1
ATOM 16936 C C . LEU E 2 120 ? 182.801 178.306 64.595 1.00 44.88 95 LEU D C 1
ATOM 16937 O O . LEU E 2 120 ? 182.933 177.931 65.762 1.00 44.88 95 LEU D O 1
ATOM 16942 N N . ASP E 2 121 ? 182.288 177.539 63.647 1.00 50.63 96 ASP D N 1
ATOM 16943 C CA . ASP E 2 121 ? 181.841 176.178 63.889 1.00 50.63 96 ASP D CA 1
ATOM 16944 C C . ASP E 2 121 ? 183.008 175.215 63.708 1.00 50.63 96 ASP D C 1
ATOM 16945 O O . ASP E 2 121 ? 184.172 175.617 63.665 1.00 50.63 96 ASP D O 1
ATOM 16950 N N . ASP E 2 122 ? 182.678 173.924 63.628 1.00 54.13 97 ASP D N 1
ATOM 16951 C CA . ASP E 2 122 ? 183.702 172.892 63.502 1.00 54.13 97 ASP D CA 1
ATOM 16952 C C . ASP E 2 122 ? 184.415 172.954 62.158 1.00 54.13 97 ASP D C 1
ATOM 16953 O O . ASP E 2 122 ? 185.646 172.860 62.102 1.00 54.13 97 ASP D O 1
ATOM 16958 N N . SER E 2 123 ? 183.664 173.113 61.075 1.00 54.37 98 SER D N 1
ATOM 16959 C CA . SER E 2 123 ? 184.214 173.182 59.727 1.00 54.37 98 SER D CA 1
ATOM 16960 C C . SER E 2 123 ? 183.571 174.342 58.977 1.00 54.37 98 SER D C 1
ATOM 16961 O O . SER E 2 123 ? 183.127 174.208 57.837 1.00 54.37 98 SER D O 1
ATOM 16964 N N . ASN E 2 124 ? 183.499 175.498 59.630 1.00 53.39 99 ASN D N 1
ATOM 16965 C CA . ASN E 2 124 ? 182.797 176.644 59.074 1.00 53.39 99 ASN D CA 1
ATOM 16966 C C . ASN E 2 124 ? 183.354 177.914 59.694 1.00 53.39 99 ASN D C 1
ATOM 16967 O O . ASN E 2 124 ? 183.570 177.979 60.904 1.00 53.39 99 ASN D O 1
ATOM 16972 N N . ILE E 2 125 ? 183.583 178.914 58.850 1.00 51.63 100 ILE D N 1
ATOM 16973 C CA . ILE E 2 125 ? 183.751 180.287 59.299 1.00 51.63 100 ILE D CA 1
ATOM 16974 C C . ILE E 2 125 ? 182.754 181.111 58.502 1.00 51.63 100 ILE D C 1
ATOM 16975 O O . ILE E 2 125 ? 183.043 181.538 57.379 1.00 51.63 100 ILE D O 1
ATOM 16980 N N . SER E 2 126 ? 181.562 181.308 59.045 1.00 50.35 101 SER D N 1
ATOM 16981 C CA . SER E 2 126 ? 180.614 182.199 58.398 1.00 50.35 101 SER D CA 1
ATOM 16982 C C . SER E 2 126 ? 180.854 183.610 58.907 1.00 50.35 101 SER D C 1
ATOM 16983 O O . SER E 2 126 ? 180.929 183.838 60.116 1.00 50.35 101 SER D O 1
ATOM 16986 N N . LEU E 2 127 ? 180.984 184.555 57.983 1.00 50.60 102 LEU D N 1
ATOM 16987 C CA . LEU E 2 127 ? 181.412 185.919 58.286 1.00 50.60 102 LEU D CA 1
ATOM 16988 C C . LEU E 2 127 ? 180.339 186.831 57.700 1.00 50.60 102 LEU D C 1
ATOM 16989 O O . LEU E 2 127 ? 180.418 187.251 56.546 1.00 50.60 102 LEU D O 1
ATOM 16994 N N . GLU E 2 128 ? 179.322 187.122 58.501 1.00 49.69 103 GLU D N 1
ATOM 16995 C CA . GLU E 2 128 ? 178.065 187.652 58.004 1.00 49.69 103 GLU D CA 1
ATOM 16996 C C . GLU E 2 128 ? 177.777 189.028 58.588 1.00 49.69 103 GLU D C 1
ATOM 16997 O O . GLU E 2 128 ? 177.927 189.255 59.791 1.00 49.69 103 GLU D O 1
ATOM 17003 N N . SER E 2 129 ? 177.349 189.938 57.721 1.00 57.40 104 SER D N 1
ATOM 17004 C CA . SER E 2 129 ? 176.923 191.279 58.105 1.00 57.40 104 SER D CA 1
ATOM 17005 C C . SER E 2 129 ? 176.030 191.813 56.991 1.00 57.40 104 SER D C 1
ATOM 17006 O O . SER E 2 129 ? 175.565 191.051 56.137 1.00 57.40 104 SER D O 1
ATOM 17009 N N . ALA E 2 130 ? 175.777 193.116 57.008 1.00 63.65 105 ALA D N 1
ATOM 17010 C CA . ALA E 2 130 ? 175.154 193.758 55.862 1.00 63.65 105 ALA D CA 1
ATOM 17011 C C . ALA E 2 130 ? 176.180 194.312 54.883 1.00 63.65 105 ALA D C 1
ATOM 17012 O O . ALA E 2 130 ? 175.905 194.375 53.680 1.00 63.65 105 ALA D O 1
ATOM 17014 N N . THR E 2 131 ? 177.358 194.703 55.366 1.00 61.96 106 THR D N 1
ATOM 17015 C CA . THR E 2 131 ? 178.406 195.271 54.530 1.00 61.96 106 THR D CA 1
ATOM 17016 C C . THR E 2 131 ? 179.747 194.780 55.057 1.00 61.96 106 THR D C 1
ATOM 17017 O O . THR E 2 131 ? 179.931 194.658 56.269 1.00 61.96 106 THR D O 1
ATOM 17021 N N . ILE E 2 132 ? 180.672 194.473 54.149 1.00 56.37 107 ILE D N 1
ATOM 17022 C CA . ILE E 2 132 ? 182.009 194.012 54.500 1.00 56.37 107 ILE D CA 1
ATOM 17023 C C . ILE E 2 132 ? 183.021 194.885 53.775 1.00 56.37 107 ILE D C 1
ATOM 17024 O O . ILE E 2 132 ? 182.912 195.089 52.563 1.00 56.37 107 ILE D O 1
ATOM 17029 N N . ASN E 2 133 ? 183.989 195.412 54.515 1.00 56.05 108 ASN D N 1
ATOM 17030 C CA . ASN E 2 133 ? 185.146 196.081 53.941 1.00 56.05 108 ASN D CA 1
ATOM 17031 C C . ASN E 2 133 ? 186.381 195.236 54.211 1.00 56.05 108 ASN D C 1
ATOM 17032 O O . ASN E 2 133 ? 186.524 194.669 55.294 1.00 56.05 108 ASN D O 1
ATOM 17037 N N . ILE E 2 134 ? 187.258 195.113 53.221 1.00 55.28 109 ILE D N 1
ATOM 17038 C CA . ILE E 2 134 ? 188.495 194.353 53.373 1.00 55.28 109 ILE D CA 1
ATOM 17039 C C . ILE E 2 134 ? 189.626 195.172 52.775 1.00 55.28 109 ILE D C 1
ATOM 17040 O O . ILE E 2 134 ? 189.641 195.424 51.566 1.00 55.28 109 ILE D O 1
ATOM 17045 N N . LYS E 2 135 ? 190.561 195.592 53.613 1.00 57.32 110 LYS D N 1
ATOM 17046 C CA . LYS E 2 135 ? 191.768 196.261 53.162 1.00 57.32 110 LYS D CA 1
ATOM 17047 C C . LYS E 2 135 ? 192.972 195.361 53.404 1.00 57.32 110 LYS D C 1
ATOM 17048 O O . LYS E 2 135 ? 192.894 194.358 54.118 1.00 57.32 110 LYS D O 1
ATOM 17054 N N . SER E 2 136 ? 194.096 195.749 52.806 1.00 69.03 111 SER D N 1
ATOM 17055 C CA . SER E 2 136 ? 195.383 195.110 53.062 1.00 69.03 111 SER D CA 1
ATOM 17056 C C . SER E 2 136 ? 196.474 196.116 52.696 1.00 69.03 111 SER D C 1
ATOM 17057 O O . SER E 2 136 ? 196.184 197.300 52.499 1.00 69.03 111 SER D O 1
ATOM 17060 N N . SER E 2 137 ? 197.716 195.651 52.618 1.00 74.31 112 SER D N 1
ATOM 17061 C CA . SER E 2 137 ? 198.775 196.491 52.078 1.00 74.31 112 SER D CA 1
ATOM 17062 C C . SER E 2 137 ? 199.652 195.706 51.112 1.00 74.31 112 SER D C 1
ATOM 17063 O O . SER E 2 137 ? 200.303 196.296 50.245 1.00 74.31 112 SER D O 1
ATOM 17066 N N . ALA E 2 138 ? 199.685 194.380 51.252 1.00 75.69 113 ALA D N 1
ATOM 17067 C CA . ALA E 2 138 ? 200.581 193.559 50.444 1.00 75.69 113 ALA D CA 1
ATOM 17068 C C . ALA E 2 138 ? 199.846 192.560 49.562 1.00 75.69 113 ALA D C 1
ATOM 17069 O O . ALA E 2 138 ? 200.008 192.598 48.341 1.00 75.69 113 ALA D O 1
ATOM 17071 N N . ASN E 2 139 ? 199.043 191.665 50.130 1.00 74.40 114 ASN D N 1
ATOM 17072 C CA . ASN E 2 139 ? 198.493 190.554 49.366 1.00 74.40 114 ASN D CA 1
ATOM 17073 C C . ASN E 2 139 ? 197.167 190.126 49.972 1.00 74.40 114 ASN D C 1
ATOM 17074 O O . ASN E 2 139 ? 196.827 190.487 51.100 1.00 74.40 114 ASN D O 1
ATOM 17079 N N . ILE E 2 140 ? 196.405 189.365 49.187 1.00 67.60 115 ILE D N 1
ATOM 17080 C CA . ILE E 2 140 ? 195.351 188.499 49.703 1.00 67.60 115 ILE D CA 1
ATOM 17081 C C . ILE E 2 140 ? 195.600 187.129 49.084 1.00 67.60 115 ILE D C 1
ATOM 17082 O O . ILE E 2 140 ? 195.107 186.830 47.992 1.00 67.60 115 ILE D O 1
ATOM 17087 N N . ASN E 2 141 ? 196.367 186.283 49.771 1.00 65.04 116 ASN D N 1
ATOM 17088 C CA . ASN E 2 141 ? 196.899 185.064 49.157 1.00 65.04 116 ASN D CA 1
ATOM 17089 C C . ASN E 2 141 ? 195.932 183.899 49.368 1.00 65.04 116 ASN D C 1
ATOM 17090 O O . ASN E 2 141 ? 196.168 182.974 50.147 1.00 65.04 116 ASN D O 1
ATOM 17095 N N . ILE E 2 142 ? 194.827 183.952 48.627 1.00 62.83 117 ILE D N 1
ATOM 17096 C CA . ILE E 2 142 ? 193.771 182.957 48.762 1.00 62.83 117 ILE D CA 1
ATOM 17097 C C . ILE E 2 142 ? 194.198 181.652 48.102 1.00 62.83 117 ILE D C 1
ATOM 17098 O O . ILE E 2 142 ? 194.677 181.644 46.962 1.00 62.83 117 ILE D O 1
ATOM 17103 N N . GLN E 2 143 ? 194.041 180.542 48.819 1.00 64.22 118 GLN D N 1
ATOM 17104 C CA . GLN E 2 143 ? 194.057 179.213 48.226 1.00 64.22 118 GLN D CA 1
ATOM 17105 C C . GLN E 2 143 ? 192.771 178.485 48.590 1.00 64.22 118 GLN D C 1
ATOM 17106 O O . GLN E 2 143 ? 192.029 178.898 49.483 1.00 64.22 118 GLN D O 1
ATOM 17112 N N . ALA E 2 144 ? 192.526 177.380 47.888 1.00 72.84 119 ALA D N 1
ATOM 17113 C CA . ALA E 2 144 ? 191.323 176.578 48.097 1.00 72.84 119 ALA D CA 1
ATOM 17114 C C . ALA E 2 144 ? 191.587 175.192 47.529 1.00 72.84 119 ALA D C 1
ATOM 17115 O O . ALA E 2 144 ? 191.835 175.060 46.328 1.00 72.84 119 ALA D O 1
ATOM 17117 N N . SER E 2 145 ? 191.517 174.166 48.380 1.00 77.58 120 SER D N 1
ATOM 17118 C CA . SER E 2 145 ? 191.813 172.797 47.962 1.00 77.58 120 SER D CA 1
ATOM 17119 C C . SER E 2 145 ? 190.734 172.183 47.075 1.00 77.58 120 SER D C 1
ATOM 17120 O O . SER E 2 145 ? 190.943 171.075 46.572 1.00 77.58 120 SER D O 1
ATOM 17123 N N . GLN E 2 146 ? 189.598 172.848 46.898 1.00 78.55 121 GLN D N 1
ATOM 17124 C CA . GLN E 2 146 ? 188.622 172.517 45.863 1.00 78.55 121 GLN D CA 1
ATOM 17125 C C . GLN E 2 146 ? 188.098 173.834 45.302 1.00 78.55 121 GLN D C 1
ATOM 17126 O O . GLN E 2 146 ? 188.702 174.897 45.482 1.00 78.55 121 GLN D O 1
ATOM 17132 N N . ASN E 2 147 ? 186.972 173.757 44.603 1.00 76.60 122 ASN D N 1
ATOM 17133 C CA . ASN E 2 147 ? 186.459 174.878 43.829 1.00 76.60 122 ASN D CA 1
ATOM 17134 C C . ASN E 2 147 ? 185.919 176.010 44.696 1.00 76.60 122 ASN D C 1
ATOM 17135 O O . ASN E 2 147 ? 185.374 175.785 45.775 1.00 76.60 122 ASN D O 1
ATOM 17140 N N . ILE E 2 148 ? 186.101 177.230 44.220 1.00 73.47 123 ILE D N 1
ATOM 17141 C CA . ILE E 2 148 ? 185.482 178.417 44.795 1.00 73.47 123 ILE D CA 1
ATOM 17142 C C . ILE E 2 148 ? 184.201 178.683 44.015 1.00 73.47 123 ILE D C 1
ATOM 17143 O O . ILE E 2 148 ? 184.112 178.361 42.829 1.00 73.47 123 ILE D O 1
ATOM 17148 N N . ASP E 2 149 ? 183.185 179.259 44.672 1.00 71.63 124 ASP D N 1
ATOM 17149 C CA . ASP E 2 149 ? 181.964 179.693 43.988 1.00 71.63 124 ASP D CA 1
ATOM 17150 C C . ASP E 2 149 ? 181.656 181.119 44.444 1.00 71.63 124 ASP D C 1
ATOM 17151 O O . ASP E 2 149 ? 180.928 181.343 45.413 1.00 71.63 124 ASP D O 1
ATOM 17156 N N . ILE E 2 150 ? 182.208 182.093 43.729 1.00 66.01 125 ILE D N 1
ATOM 17157 C CA . ILE E 2 150 ? 181.943 183.497 44.021 1.00 66.01 125 ILE D CA 1
ATOM 17158 C C . ILE E 2 150 ? 180.652 183.885 43.311 1.00 66.01 125 ILE D C 1
ATOM 17159 O O . ILE E 2 150 ? 180.663 184.222 42.126 1.00 66.01 125 ILE D O 1
ATOM 17164 N N . LYS E 2 151 ? 179.532 183.823 44.021 1.00 68.47 126 LYS D N 1
ATOM 17165 C CA . LYS E 2 151 ? 178.295 184.339 43.465 1.00 68.47 126 LYS D CA 1
ATOM 17166 C C . LYS E 2 151 ? 178.261 185.848 43.673 1.00 68.47 126 LYS D C 1
ATOM 17167 O O . LYS E 2 151 ? 179.030 186.403 44.460 1.00 68.47 126 LYS D O 1
ATOM 17173 N N . SER E 2 152 ? 177.350 186.517 42.979 1.00 82.13 127 SER D N 1
ATOM 17174 C CA . SER E 2 152 ? 177.296 187.975 42.976 1.00 82.13 127 SER D CA 1
ATOM 17175 C C . SER E 2 152 ? 175.956 188.414 42.402 1.00 82.13 127 SER D C 1
ATOM 17176 O O . SER E 2 152 ? 175.045 187.604 42.193 1.00 82.13 127 SER D O 1
ATOM 17179 N N . LEU E 2 153 ? 175.861 189.716 42.144 1.00 85.69 128 LEU D N 1
ATOM 17180 C CA . LEU E 2 153 ? 174.770 190.401 41.462 1.00 85.69 128 LEU D CA 1
ATOM 17181 C C . LEU E 2 153 ? 175.379 191.559 40.688 1.00 85.69 128 LEU D C 1
ATOM 17182 O O . LEU E 2 153 ? 176.569 191.506 40.358 1.00 85.69 128 LEU D O 1
ATOM 17187 N N . ASN E 2 154 ? 174.578 192.605 40.449 1.00 87.49 129 ASN D N 1
ATOM 17188 C CA . ASN E 2 154 ? 174.627 193.585 39.361 1.00 87.49 129 ASN D CA 1
ATOM 17189 C C . ASN E 2 154 ? 176.008 193.943 38.812 1.00 87.49 129 ASN D C 1
ATOM 17190 O O . ASN E 2 154 ? 176.186 193.981 37.591 1.00 87.49 129 ASN D O 1
ATOM 17195 N N . ASN E 2 155 ? 176.994 194.186 39.673 1.00 81.39 130 ASN D N 1
ATOM 17196 C CA . ASN E 2 155 ? 178.321 194.565 39.205 1.00 81.39 130 ASN D CA 1
ATOM 17197 C C . ASN E 2 155 ? 179.406 193.774 39.925 1.00 81.39 130 ASN D C 1
ATOM 17198 O O . ASN E 2 155 ? 179.212 193.274 41.036 1.00 81.39 130 ASN D O 1
ATOM 17200 N N . SER E 2 156 ? 180.557 193.668 39.258 1.00 73.66 131 SER D N 1
ATOM 17201 C CA . SER E 2 156 ? 181.778 193.110 39.840 1.00 73.66 131 SER D CA 1
ATOM 17202 C C . SER E 2 156 ? 182.945 193.584 38.990 1.00 73.66 131 SER D C 1
ATOM 17203 O O . SER E 2 156 ? 182.962 193.343 37.780 1.00 73.66 131 SER D O 1
ATOM 17206 N N . ILE E 2 157 ? 183.918 194.248 39.612 1.00 74.03 132 ILE D N 1
ATOM 17207 C CA . ILE E 2 157 ? 184.987 194.915 38.875 1.00 74.03 132 ILE D CA 1
ATOM 17208 C C . ILE E 2 157 ? 186.345 194.330 39.237 1.00 74.03 132 ILE D C 1
ATOM 17209 O O . ILE E 2 157 ? 186.441 193.410 40.056 1.00 74.03 132 ILE D O 1
ATOM 17211 N N . LYS E 2 158 ? 187.396 194.853 38.610 1.00 77.80 133 LYS D N 1
ATOM 17212 C CA . LYS E 2 158 ? 188.779 194.487 38.897 1.00 77.80 133 LYS D CA 1
ATOM 17213 C C . LYS E 2 158 ? 189.670 195.636 38.436 1.00 77.80 133 LYS D C 1
ATOM 17214 O O . LYS E 2 158 ? 189.179 196.676 37.984 1.00 77.80 133 LYS D O 1
ATOM 17216 N N . ALA E 2 159 ? 190.984 195.439 38.538 1.00 87.93 134 ALA D N 1
ATOM 17217 C CA . ALA E 2 159 ? 191.986 196.405 38.101 1.00 87.93 134 ALA D CA 1
ATOM 17218 C C . ALA E 2 159 ? 193.328 195.696 38.001 1.00 87.93 134 ALA D C 1
ATOM 17219 O O . ALA E 2 159 ? 193.594 194.745 38.741 1.00 87.93 134 ALA D O 1
ATOM 17221 N N . ASP E 2 160 ? 194.169 196.176 37.089 1.00 90.76 135 ASP D N 1
ATOM 17222 C CA . ASP E 2 160 ? 195.495 195.599 36.886 1.00 90.76 135 ASP D CA 1
ATOM 17223 C C . ASP E 2 160 ? 196.452 196.616 36.275 1.00 90.76 135 ASP D C 1
ATOM 17224 O O . ASP E 2 160 ? 196.640 197.705 36.814 1.00 90.76 135 ASP D O 1
ATOM 17226 N N . LYS F 2 28 ? 173.204 170.455 110.711 1.00 48.36 3 LYS F N 1
ATOM 17227 C CA . LYS F 2 28 ? 174.326 169.548 110.925 1.00 48.36 3 LYS F CA 1
ATOM 17228 C C . LYS F 2 28 ? 175.626 170.208 110.521 1.00 48.36 3 LYS F C 1
ATOM 17229 O O . LYS F 2 28 ? 176.561 169.540 110.093 1.00 48.36 3 LYS F O 1
ATOM 17235 N N . ALA F 2 29 ? 175.681 171.526 110.669 1.00 42.40 4 ALA F N 1
ATOM 17236 C CA . ALA F 2 29 ? 176.760 172.302 110.090 1.00 42.40 4 ALA F CA 1
ATOM 17237 C C . ALA F 2 29 ? 178.017 172.232 110.955 1.00 42.40 4 ALA F C 1
ATOM 17238 O O . ALA F 2 29 ? 178.021 171.688 112.062 1.00 42.40 4 ALA F O 1
ATOM 17240 N N . ASP F 2 30 ? 179.097 172.802 110.420 1.00 38.88 5 ASP F N 1
ATOM 17241 C CA . ASP F 2 30 ? 180.395 172.941 111.068 1.00 38.88 5 ASP F CA 1
ATOM 17242 C C . ASP F 2 30 ? 181.050 174.183 110.488 1.00 38.88 5 ASP F C 1
ATOM 17243 O O . ASP F 2 30 ? 180.894 174.471 109.299 1.00 38.88 5 ASP F O 1
ATOM 17248 N N . HIS F 2 31 ? 181.761 174.928 111.328 1.00 37.33 6 HIS F N 1
ATOM 17249 C CA . HIS F 2 31 ? 182.258 176.247 110.943 1.00 37.33 6 HIS F CA 1
ATOM 17250 C C . HIS F 2 31 ? 183.594 176.442 111.639 1.00 37.33 6 HIS F C 1
ATOM 17251 O O . HIS F 2 31 ? 183.657 176.373 112.866 1.00 37.33 6 HIS F O 1
ATOM 17258 N N . ILE F 2 32 ? 184.661 176.659 110.875 1.00 27.98 7 ILE F N 1
ATOM 17259 C CA . ILE F 2 32 ? 185.992 176.823 111.448 1.00 27.98 7 ILE F CA 1
ATOM 17260 C C . ILE F 2 32 ? 186.518 178.186 111.008 1.00 27.98 7 ILE F C 1
ATOM 17261 O O . ILE F 2 32 ? 186.096 178.724 109.984 1.00 27.98 7 ILE F O 1
ATOM 17266 N N . PHE F 2 33 ? 187.429 178.758 111.791 1.00 26.63 8 PHE F N 1
ATOM 17267 C CA . PHE F 2 33 ? 188.041 180.051 111.489 1.00 26.63 8 PHE F CA 1
ATOM 17268 C C . PHE F 2 33 ? 189.405 180.063 112.178 1.00 26.63 8 PHE F C 1
ATOM 17269 O O . PHE F 2 33 ? 189.485 180.291 113.388 1.00 26.63 8 PHE F O 1
ATOM 17277 N N . ASN F 2 34 ? 190.478 179.847 111.420 1.00 27.47 9 ASN F N 1
ATOM 17278 C CA . ASN F 2 34 ? 191.787 179.587 112.006 1.00 27.47 9 ASN F CA 1
ATOM 17279 C C . ASN F 2 34 ? 192.736 180.758 111.819 1.00 27.47 9 ASN F C 1
ATOM 17280 O O . ASN F 2 34 ? 192.505 181.636 110.993 1.00 27.47 9 ASN F O 1
ATOM 17285 N N . LEU F 2 35 ? 193.814 180.747 112.594 1.00 32.77 10 LEU F N 1
ATOM 17286 C CA . LEU F 2 35 ? 195.025 181.518 112.324 1.00 32.77 10 LEU F CA 1
ATOM 17287 C C . LEU F 2 35 ? 196.209 180.676 112.782 1.00 32.77 10 LEU F C 1
ATOM 17288 O O . LEU F 2 35 ? 196.691 180.826 113.908 1.00 32.77 10 LEU F O 1
ATOM 17293 N N . GLU F 2 36 ? 196.696 179.804 111.905 1.00 38.16 11 GLU F N 1
ATOM 17294 C CA . GLU F 2 36 ? 197.951 179.113 112.163 1.00 38.16 11 GLU F CA 1
ATOM 17295 C C . GLU F 2 36 ? 199.103 179.967 111.657 1.00 38.16 11 GLU F C 1
ATOM 17296 O O . GLU F 2 36 ? 198.921 181.155 111.375 1.00 38.16 11 GLU F O 1
ATOM 17302 N N . GLU F 2 37 ? 200.297 179.378 111.554 1.00 40.76 12 GLU F N 1
ATOM 17303 C CA . GLU F 2 37 ? 201.383 180.052 110.850 1.00 40.76 12 GLU F CA 1
ATOM 17304 C C . GLU F 2 37 ? 201.054 180.229 109.376 1.00 40.76 12 GLU F C 1
ATOM 17305 O O . GLU F 2 37 ? 201.506 181.192 108.746 1.00 40.76 12 GLU F O 1
ATOM 17311 N N . GLN F 2 38 ? 200.261 179.316 108.816 1.00 42.26 13 GLN F N 1
ATOM 17312 C CA . GLN F 2 38 ? 199.966 179.353 107.393 1.00 42.26 13 GLN F CA 1
ATOM 17313 C C . GLN F 2 38 ? 198.977 180.457 107.045 1.00 42.26 13 GLN F C 1
ATOM 17314 O O . GLN F 2 38 ? 199.158 181.138 106.035 1.00 42.26 13 GLN F O 1
ATOM 17320 N N . GLY F 2 39 ? 197.954 180.678 107.864 1.00 37.16 14 GLY F N 1
ATOM 17321 C CA . GLY F 2 39 ? 197.023 181.756 107.610 1.00 37.16 14 GLY F CA 1
ATOM 17322 C C . GLY F 2 39 ? 195.601 181.315 107.839 1.00 37.16 14 GLY F C 1
ATOM 17323 O O . GLY F 2 39 ? 195.340 180.264 108.430 1.00 37.16 14 GLY F O 1
ATOM 17324 N N . LEU F 2 40 ? 194.663 182.151 107.383 1.00 29.58 15 LEU F N 1
ATOM 17325 C CA . LEU F 2 40 ? 193.237 181.860 107.499 1.00 29.58 15 LEU F CA 1
ATOM 17326 C C . LEU F 2 40 ? 192.878 180.602 106.725 1.00 29.58 15 LEU F C 1
ATOM 17327 O O . LEU F 2 40 ? 193.232 180.463 105.553 1.00 29.58 15 LEU F O 1
ATOM 17332 N N . LEU F 2 41 ? 192.188 179.680 107.384 1.00 28.37 16 LEU F N 1
ATOM 17333 C CA . LEU F 2 41 ? 191.855 178.380 106.810 1.00 28.37 16 LEU F CA 1
ATOM 17334 C C . LEU F 2 41 ? 190.358 178.172 106.992 1.00 28.37 16 LEU F C 1
ATOM 17335 O O . LEU F 2 41 ? 189.929 177.123 107.482 1.00 28.37 16 LEU F O 1
ATOM 17340 N N . ILE F 2 42 ? 189.577 179.178 106.602 1.00 28.23 17 ILE F N 1
ATOM 17341 C CA . ILE F 2 42 ? 188.131 179.207 106.793 1.00 28.23 17 ILE F CA 1
ATOM 17342 C C . ILE F 2 42 ? 187.498 178.125 105.935 1.00 28.23 17 ILE F C 1
ATOM 17343 O O . ILE F 2 42 ? 187.798 178.020 104.740 1.00 28.23 17 ILE F O 1
ATOM 17348 N N . ASP F 2 43 ? 186.631 177.317 106.535 1.00 32.06 18 ASP F N 1
ATOM 17349 C CA . ASP F 2 43 ? 185.746 176.462 105.763 1.00 32.06 18 ASP F CA 1
ATOM 17350 C C . ASP F 2 43 ? 184.402 176.373 106.462 1.00 32.06 18 ASP F C 1
ATOM 17351 O O . ASP F 2 43 ? 184.317 176.069 107.653 1.00 32.06 18 ASP F O 1
ATOM 17356 N N . ILE F 2 44 ? 183.353 176.651 105.704 1.00 35.95 19 ILE F N 1
ATOM 17357 C CA . ILE F 2 44 ? 181.994 176.698 106.212 1.00 35.95 19 ILE F CA 1
ATOM 17358 C C . ILE F 2 44 ? 181.222 175.585 105.529 1.00 35.95 19 ILE F C 1
ATOM 17359 O O . ILE F 2 44 ? 180.970 175.646 104.320 1.00 35.95 19 ILE F O 1
ATOM 17364 N N . LYS F 2 45 ? 180.878 174.553 106.291 1.00 40.00 20 LYS F N 1
ATOM 17365 C CA . LYS F 2 45 ? 180.375 173.310 105.730 1.00 40.00 20 LYS F CA 1
ATOM 17366 C C . LYS F 2 45 ? 178.997 172.988 106.277 1.00 40.00 20 LYS F C 1
ATOM 17367 O O . LYS F 2 45 ? 178.748 173.124 107.477 1.00 40.00 20 LYS F O 1
ATOM 17373 N N . ASP F 2 46 ? 178.113 172.569 105.386 1.00 46.65 21 ASP F N 1
ATOM 17374 C CA . ASP F 2 46 ? 176.894 171.863 105.743 1.00 46.65 21 ASP F CA 1
ATOM 17375 C C . ASP F 2 46 ? 177.231 170.368 105.740 1.00 46.65 21 ASP F C 1
ATOM 17376 O O . ASP F 2 46 ? 178.406 169.998 105.813 1.00 46.65 21 ASP F O 1
ATOM 17381 N N . ASP F 2 47 ? 176.221 169.495 105.704 1.00 53.04 22 ASP F N 1
ATOM 17382 C CA . ASP F 2 47 ? 176.468 168.057 105.760 1.00 53.04 22 ASP F CA 1
ATOM 17383 C C . ASP F 2 47 ? 177.194 167.564 104.509 1.00 53.04 22 ASP F C 1
ATOM 17384 O O . ASP F 2 47 ? 178.048 166.674 104.592 1.00 53.04 22 ASP F O 1
ATOM 17389 N N . SER F 2 48 ? 176.894 168.147 103.348 1.00 51.15 23 SER F N 1
ATOM 17390 C CA . SER F 2 48 ? 177.526 167.717 102.106 1.00 51.15 23 SER F CA 1
ATOM 17391 C C . SER F 2 48 ? 178.177 168.883 101.375 1.00 51.15 23 SER F C 1
ATOM 17392 O O . SER F 2 48 ? 179.190 168.710 100.690 1.00 51.15 23 SER F O 1
ATOM 17395 N N . LYS F 2 49 ? 177.606 170.076 101.518 1.00 46.79 24 LYS F N 1
ATOM 17396 C CA . LYS F 2 49 ? 178.079 171.250 100.797 1.00 46.79 24 LYS F CA 1
ATOM 17397 C C . LYS F 2 49 ? 179.292 171.861 101.485 1.00 46.79 24 LYS F C 1
ATOM 17398 O O . LYS F 2 49 ? 179.850 171.263 102.409 1.00 46.79 24 LYS F O 1
ATOM 17404 N N . GLY F 2 50 ? 179.714 173.036 101.055 1.00 40.61 25 GLY F N 1
ATOM 17405 C CA . GLY F 2 50 ? 180.826 173.691 101.716 1.00 40.61 25 GLY F CA 1
ATOM 17406 C C . GLY F 2 50 ? 181.389 174.822 100.887 1.00 40.61 25 GLY F C 1
ATOM 17407 O O . GLY F 2 50 ? 181.200 174.903 99.677 1.00 40.61 25 GLY F O 1
ATOM 17408 N N . CYS F 2 51 ? 182.107 175.705 101.579 1.00 36.84 26 CYS F N 1
ATOM 17409 C CA . CYS F 2 51 ? 182.817 176.822 100.971 1.00 36.84 26 CYS F CA 1
ATOM 17410 C C . CYS F 2 51 ? 184.088 177.047 101.770 1.00 36.84 26 CYS F C 1
ATOM 17411 O O . CYS F 2 51 ? 184.015 177.339 102.965 1.00 36.84 26 CYS F O 1
ATOM 17414 N N . THR F 2 52 ? 185.241 176.916 101.124 1.00 30.39 27 THR F N 1
ATOM 17415 C CA . THR F 2 52 ? 186.520 177.065 101.800 1.00 30.39 27 THR F CA 1
ATOM 17416 C C . THR F 2 52 ? 187.253 178.269 101.232 1.00 30.39 27 THR F C 1
ATOM 17417 O O . THR F 2 52 ? 187.254 178.494 100.020 1.00 30.39 27 THR F O 1
ATOM 17421 N N . THR F 2 53 ? 187.874 179.052 102.113 1.00 27.84 28 THR F N 1
ATOM 17422 C CA . THR F 2 53 ? 188.686 180.189 101.692 1.00 27.84 28 THR F CA 1
ATOM 17423 C C . THR F 2 53 ? 189.989 180.191 102.472 1.00 27.84 28 THR F C 1
ATOM 17424 O O . THR F 2 53 ? 189.977 180.302 103.699 1.00 27.84 28 THR F O 1
ATOM 17428 N N . LYS F 2 54 ? 191.105 180.080 101.762 1.00 28.10 29 LYS F N 1
ATOM 17429 C CA . LYS F 2 54 ? 192.427 180.201 102.354 1.00 28.10 29 LYS F CA 1
ATOM 17430 C C . LYS F 2 54 ? 193.024 181.546 101.982 1.00 28.10 29 LYS F C 1
ATOM 17431 O O . LYS F 2 54 ? 192.787 182.048 100.881 1.00 28.10 29 LYS F O 1
ATOM 17437 N N . LEU F 2 55 ? 193.788 182.122 102.897 1.00 31.49 30 LEU F N 1
ATOM 17438 C CA . LEU F 2 55 ? 194.701 183.218 102.597 1.00 31.49 30 LEU F CA 1
ATOM 17439 C C . LEU F 2 55 ? 196.034 182.788 103.197 1.00 31.49 30 LEU F C 1
ATOM 17440 O O . LEU F 2 55 ? 196.361 183.146 104.327 1.00 31.49 30 LEU F O 1
ATOM 17445 N N . GLU F 2 56 ? 196.797 182.005 102.442 1.00 39.82 31 GLU F N 1
ATOM 17446 C CA . GLU F 2 56 ? 197.983 181.379 103.003 1.00 39.82 31 GLU F CA 1
ATOM 17447 C C . GLU F 2 56 ? 199.120 182.385 103.156 1.00 39.82 31 GLU F C 1
ATOM 17448 O O . GLU F 2 56 ? 199.065 183.515 102.666 1.00 39.82 31 GLU F O 1
ATOM 17454 N N . SER F 2 57 ? 200.170 181.958 103.855 1.00 42.72 32 SER F N 1
ATOM 17455 C CA . SER F 2 57 ? 201.388 182.742 103.977 1.00 42.72 32 SER F CA 1
ATOM 17456 C C . SER F 2 57 ? 202.391 182.441 102.879 1.00 42.72 32 SER F C 1
ATOM 17457 O O . SER F 2 57 ? 203.352 183.199 102.714 1.00 42.72 32 SER F O 1
ATOM 17460 N N . SER F 2 58 ? 202.194 181.359 102.132 1.00 42.49 33 SER F N 1
ATOM 17461 C CA . SER F 2 58 ? 203.035 181.032 100.991 1.00 42.49 33 SER F CA 1
ATOM 17462 C C . SER F 2 58 ? 202.623 181.771 99.724 1.00 42.49 33 SER F C 1
ATOM 17463 O O . SER F 2 58 ? 203.219 181.541 98.667 1.00 42.49 33 SER F O 1
ATOM 17466 N N . GLY F 2 59 ? 201.619 182.633 99.800 1.00 39.22 34 GLY F N 1
ATOM 17467 C CA . GLY F 2 59 ? 201.267 183.500 98.705 1.00 39.22 34 GLY F CA 1
ATOM 17468 C C . GLY F 2 59 ? 200.126 183.041 97.830 1.00 39.22 34 GLY F C 1
ATOM 17469 O O . GLY F 2 59 ? 200.138 183.334 96.631 1.00 39.22 34 GLY F O 1
ATOM 17470 N N . LYS F 2 60 ? 199.144 182.341 98.380 1.00 34.60 35 LYS F N 1
ATOM 17471 C CA . LYS F 2 60 ? 198.034 181.840 97.591 1.00 34.60 35 LYS F CA 1
ATOM 17472 C C . LYS F 2 60 ? 196.716 182.306 98.186 1.00 34.60 35 LYS F C 1
ATOM 17473 O O . LYS F 2 60 ? 196.622 182.624 99.372 1.00 34.60 35 LYS F O 1
ATOM 17479 N N . ILE F 2 61 ? 195.698 182.359 97.333 1.00 30.37 36 ILE F N 1
ATOM 17480 C CA . ILE F 2 61 ? 194.320 182.607 97.738 1.00 30.37 36 ILE F CA 1
ATOM 17481 C C . ILE F 2 61 ? 193.468 181.554 97.057 1.00 30.37 36 ILE F C 1
ATOM 17482 O O . ILE F 2 61 ? 193.416 181.502 95.824 1.00 30.37 36 ILE F O 1
ATOM 17487 N N . THR F 2 62 ? 192.803 180.719 97.844 1.00 30.19 37 THR F N 1
ATOM 17488 C CA . THR F 2 62 ? 192.028 179.614 97.303 1.00 30.19 37 THR F CA 1
ATOM 17489 C C . THR F 2 62 ? 190.583 179.751 97.749 1.00 30.19 37 THR F C 1
ATOM 17490 O O . THR F 2 62 ? 190.257 179.448 98.899 1.00 30.19 37 THR F O 1
ATOM 17494 N N . HIS F 2 63 ? 189.724 180.203 96.845 1.00 29.12 38 HIS F N 1
ATOM 17495 C CA . HIS F 2 63 ? 188.289 180.227 97.076 1.00 29.12 38 HIS F CA 1
ATOM 17496 C C . HIS F 2 63 ? 187.680 178.955 96.513 1.00 29.12 38 HIS F C 1
ATOM 17497 O O . HIS F 2 63 ? 188.133 178.448 95.485 1.00 29.12 38 HIS F O 1
ATOM 17504 N N . ASN F 2 64 ? 186.643 178.454 97.174 1.00 32.74 39 ASN F N 1
ATOM 17505 C CA . ASN F 2 64 ? 185.944 177.261 96.720 1.00 32.74 39 ASN F CA 1
ATOM 17506 C C . ASN F 2 64 ? 184.482 177.364 97.111 1.00 32.74 39 ASN F C 1
ATOM 17507 O O . ASN F 2 64 ? 184.137 178.050 98.075 1.00 32.74 39 ASN F O 1
ATOM 17512 N N . ALA F 2 65 ? 183.637 176.656 96.373 1.00 39.07 40 ALA F N 1
ATOM 17513 C CA . ALA F 2 65 ? 182.207 176.633 96.630 1.00 39.07 40 ALA F CA 1
ATOM 17514 C C . ALA F 2 65 ? 181.645 175.389 95.971 1.00 39.07 40 ALA F C 1
ATOM 17515 O O . ALA F 2 65 ? 182.366 174.662 95.286 1.00 39.07 40 ALA F O 1
ATOM 17517 N N . THR F 2 66 ? 180.360 175.134 96.196 1.00 41.63 41 THR F N 1
ATOM 17518 C CA . THR F 2 66 ? 179.697 174.010 95.555 1.00 41.63 41 THR F CA 1
ATOM 17519 C C . THR F 2 66 ? 178.584 174.433 94.610 1.00 41.63 41 THR F C 1
ATOM 17520 O O . THR F 2 66 ? 178.016 173.576 93.930 1.00 41.63 41 THR F O 1
ATOM 17524 N N . GLU F 2 67 ? 178.226 175.715 94.569 1.00 44.33 42 GLU F N 1
ATOM 17525 C CA . GLU F 2 67 ? 177.421 176.207 93.457 1.00 44.33 42 GLU F CA 1
ATOM 17526 C C . GLU F 2 67 ? 178.093 177.333 92.686 1.00 44.33 42 GLU F C 1
ATOM 17527 O O . GLU F 2 67 ? 178.312 177.185 91.480 1.00 44.33 42 GLU F O 1
ATOM 17533 N N . SER F 2 68 ? 178.461 178.438 93.329 1.00 35.28 43 SER F N 1
ATOM 17534 C CA . SER F 2 68 ? 178.824 179.604 92.539 1.00 35.28 43 SER F CA 1
ATOM 17535 C C . SER F 2 68 ? 179.691 180.556 93.341 1.00 35.28 43 SER F C 1
ATOM 17536 O O . SER F 2 68 ? 179.827 180.443 94.560 1.00 35.28 43 SER F O 1
ATOM 17539 N N . ILE F 2 69 ? 180.285 181.501 92.617 1.00 31.94 44 ILE F N 1
ATOM 17540 C CA . ILE F 2 69 ? 180.919 182.683 93.182 1.00 31.94 44 ILE F CA 1
ATOM 17541 C C . ILE F 2 69 ? 180.380 183.873 92.404 1.00 31.94 44 ILE F C 1
ATOM 17542 O O . ILE F 2 69 ? 180.844 184.169 91.297 1.00 31.94 44 ILE F O 1
ATOM 17547 N N . GLU F 2 70 ? 179.383 184.549 92.952 1.00 32.30 45 GLU F N 1
ATOM 17548 C CA . GLU F 2 70 ? 178.769 185.692 92.298 1.00 32.30 45 GLU F CA 1
ATOM 17549 C C . GLU F 2 70 ? 179.317 186.958 92.936 1.00 32.30 45 GLU F C 1
ATOM 17550 O O . GLU F 2 70 ? 179.346 187.069 94.161 1.00 32.30 45 GLU F O 1
ATOM 17556 N N . SER F 2 71 ? 179.763 187.908 92.119 1.00 30.62 46 SER F N 1
ATOM 17557 C CA . SER F 2 71 ? 180.462 189.060 92.694 1.00 30.62 46 SER F CA 1
ATOM 17558 C C . SER F 2 71 ? 180.135 190.301 91.862 1.00 30.62 46 SER F C 1
ATOM 17559 O O . SER F 2 71 ? 180.786 190.576 90.854 1.00 30.62 46 SER F O 1
ATOM 17562 N N . SER F 2 72 ? 179.141 191.056 92.316 1.00 31.86 47 SER F N 1
ATOM 17563 C CA . SER F 2 72 ? 178.723 192.256 91.608 1.00 31.86 47 SER F CA 1
ATOM 17564 C C . SER F 2 72 ? 179.573 193.444 92.051 1.00 31.86 47 SER F C 1
ATOM 17565 O O . SER F 2 72 ? 180.460 193.322 92.898 1.00 31.86 47 SER F O 1
ATOM 17568 N N . ALA F 2 73 ? 179.295 194.613 91.483 1.00 39.10 48 ALA F N 1
ATOM 17569 C CA . ALA F 2 73 ? 179.986 195.863 91.787 1.00 39.10 48 ALA F CA 1
ATOM 17570 C C . ALA F 2 73 ? 179.076 197.005 91.353 1.00 39.10 48 ALA F C 1
ATOM 17571 O O . ALA F 2 73 ? 177.883 196.783 91.085 1.00 39.10 48 ALA F O 1
ATOM 17573 N N . ASP F 2 74 ? 179.615 198.222 91.279 1.00 40.63 49 ASP F N 1
ATOM 17574 C CA . ASP F 2 74 ? 178.882 199.330 90.667 1.00 40.63 49 ASP F CA 1
ATOM 17575 C C . ASP F 2 74 ? 179.675 200.170 89.677 1.00 40.63 49 ASP F C 1
ATOM 17576 O O . ASP F 2 74 ? 179.047 200.885 88.889 1.00 40.63 49 ASP F O 1
ATOM 17581 N N . LYS F 2 75 ? 181.008 200.158 89.681 1.00 40.26 50 LYS F N 1
ATOM 17582 C CA . LYS F 2 75 ? 181.750 200.791 88.594 1.00 40.26 50 LYS F CA 1
ATOM 17583 C C . LYS F 2 75 ? 182.684 199.831 87.873 1.00 40.26 50 LYS F C 1
ATOM 17584 O O . LYS F 2 75 ? 182.584 199.695 86.651 1.00 40.26 50 LYS F O 1
ATOM 17590 N N . GLN F 2 76 ? 183.588 199.155 88.578 1.00 32.90 51 GLN F N 1
ATOM 17591 C CA . GLN F 2 76 ? 184.689 198.456 87.930 1.00 32.90 51 GLN F CA 1
ATOM 17592 C C . GLN F 2 76 ? 184.919 197.088 88.549 1.00 32.90 51 GLN F C 1
ATOM 17593 O O . GLN F 2 76 ? 184.455 196.796 89.650 1.00 32.90 51 GLN F O 1
ATOM 17599 N N . ILE F 2 77 ? 185.635 196.250 87.800 1.00 30.86 52 ILE F N 1
ATOM 17600 C CA . ILE F 2 77 ? 186.322 195.055 88.288 1.00 30.86 52 ILE F CA 1
ATOM 17601 C C . ILE F 2 77 ? 187.622 194.969 87.505 1.00 30.86 52 ILE F C 1
ATOM 17602 O O . ILE F 2 77 ? 187.591 194.789 86.286 1.00 30.86 52 ILE F O 1
ATOM 17607 N N . ILE F 2 78 ? 188.758 195.094 88.182 1.00 30.29 53 ILE F N 1
ATOM 17608 C CA . ILE F 2 78 ? 190.052 195.143 87.507 1.00 30.29 53 ILE F CA 1
ATOM 17609 C C . ILE F 2 78 ? 190.949 194.063 88.090 1.00 30.29 53 ILE F C 1
ATOM 17610 O O . ILE F 2 78 ? 191.169 194.026 89.304 1.00 30.29 53 ILE F O 1
ATOM 17615 N N . GLU F 2 79 ? 191.469 193.191 87.229 1.00 30.84 54 GLU F N 1
ATOM 17616 C CA . GLU F 2 79 ? 192.290 192.061 87.646 1.00 30.84 54 GLU F CA 1
ATOM 17617 C C . GLU F 2 79 ? 193.618 192.107 86.908 1.00 30.84 54 GLU F C 1
ATOM 17618 O O . GLU F 2 79 ? 193.705 191.663 85.761 1.00 30.84 54 GLU F O 1
ATOM 17624 N N . ASN F 2 80 ? 194.649 192.625 87.568 1.00 33.81 55 ASN F N 1
ATOM 17625 C CA . ASN F 2 80 ? 195.953 192.839 86.958 1.00 33.81 55 ASN F CA 1
ATOM 17626 C C . ASN F 2 80 ? 196.905 191.726 87.357 1.00 33.81 55 ASN F C 1
ATOM 17627 O O . ASN F 2 80 ? 196.951 191.334 88.522 1.00 33.81 55 ASN F O 1
ATOM 17632 N N . VAL F 2 81 ? 197.669 191.210 86.396 1.00 39.14 56 VAL F N 1
ATOM 17633 C CA . VAL F 2 81 ? 198.912 190.523 86.734 1.00 39.14 56 VAL F CA 1
ATOM 17634 C C . VAL F 2 81 ? 199.985 191.104 85.822 1.00 39.14 56 VAL F C 1
ATOM 17635 O O . VAL F 2 81 ? 200.201 190.598 84.715 1.00 39.14 56 VAL F O 1
ATOM 17639 N N . LYS F 2 82 ? 200.652 192.163 86.292 1.00 45.70 57 LYS F N 1
ATOM 17640 C CA . LYS F 2 82 ? 201.795 192.815 85.636 1.00 45.70 57 LYS F CA 1
ATOM 17641 C C . LYS F 2 82 ? 201.498 193.195 84.179 1.00 45.70 57 LYS F C 1
ATOM 17642 O O . LYS F 2 82 ? 202.012 192.593 83.234 1.00 45.70 57 LYS F O 1
ATOM 17648 N N . ASP F 2 83 ? 200.581 194.165 84.047 1.00 45.99 58 ASP F N 1
ATOM 17649 C CA . ASP F 2 83 ? 200.166 194.773 82.770 1.00 45.99 58 ASP F CA 1
ATOM 17650 C C . ASP F 2 83 ? 199.437 193.772 81.872 1.00 45.99 58 ASP F C 1
ATOM 17651 O O . ASP F 2 83 ? 199.763 193.614 80.697 1.00 45.99 58 ASP F O 1
ATOM 17656 N N . SER F 2 84 ? 198.438 193.096 82.438 1.00 41.18 59 SER F N 1
ATOM 17657 C CA . SER F 2 84 ? 197.534 192.242 81.663 1.00 41.18 59 SER F CA 1
ATOM 17658 C C . SER F 2 84 ? 196.159 192.311 82.326 1.00 41.18 59 SER F C 1
ATOM 17659 O O . SER F 2 84 ? 195.861 191.544 83.243 1.00 41.18 59 SER F O 1
ATOM 17662 N N . LYS F 2 85 ? 195.321 193.219 81.841 1.00 37.65 60 LYS F N 1
ATOM 17663 C CA . LYS F 2 85 ? 194.042 193.484 82.478 1.00 37.65 60 LYS F CA 1
ATOM 17664 C C . LYS F 2 85 ? 192.968 192.512 82.016 1.00 37.65 60 LYS F C 1
ATOM 17665 O O . LYS F 2 85 ? 193.077 191.887 80.959 1.00 37.65 60 LYS F O 1
ATOM 17671 N N . ILE F 2 86 ? 191.927 192.394 82.837 1.00 33.89 61 ILE F N 1
ATOM 17672 C CA . ILE F 2 86 ? 190.564 192.108 82.405 1.00 33.89 61 ILE F CA 1
ATOM 17673 C C . ILE F 2 86 ? 189.683 193.080 83.171 1.00 33.89 61 ILE F C 1
ATOM 17674 O O . ILE F 2 86 ? 189.459 192.901 84.374 1.00 33.89 61 ILE F O 1
ATOM 17679 N N . SER F 2 87 ? 189.222 194.129 82.501 1.00 36.54 62 SER F N 1
ATOM 17680 C CA . SER F 2 87 ? 188.492 195.175 83.196 1.00 36.54 62 SER F CA 1
ATOM 17681 C C . SER F 2 87 ? 187.070 195.236 82.672 1.00 36.54 62 SER F C 1
ATOM 17682 O O . SER F 2 87 ? 186.806 194.958 81.501 1.00 36.54 62 SER F O 1
ATOM 17685 N N . ILE F 2 88 ? 186.154 195.600 83.561 1.00 38.65 63 ILE F N 1
ATOM 17686 C CA . ILE F 2 88 ? 184.732 195.669 83.265 1.00 38.65 63 ILE F CA 1
ATOM 17687 C C . ILE F 2 88 ? 184.239 197.044 83.680 1.00 38.65 63 ILE F C 1
ATOM 17688 O O . ILE F 2 88 ? 184.499 197.482 84.803 1.00 38.65 63 ILE F O 1
ATOM 17693 N N . THR F 2 89 ? 183.543 197.730 82.780 1.00 46.13 64 THR F N 1
ATOM 17694 C CA . THR F 2 89 ? 182.868 198.970 83.142 1.00 46.13 64 THR F CA 1
ATOM 17695 C C . THR F 2 89 ? 181.375 198.794 82.920 1.00 46.13 64 THR F C 1
ATOM 17696 O O . THR F 2 89 ? 180.904 197.664 82.754 1.00 46.13 64 THR F O 1
ATOM 17700 N N . GLU F 2 90 ? 180.621 199.896 82.974 1.00 52.38 65 GLU F N 1
ATOM 17701 C CA . GLU F 2 90 ? 179.205 199.857 82.615 1.00 52.38 65 GLU F CA 1
ATOM 17702 C C . GLU F 2 90 ? 179.008 199.437 81.162 1.00 52.38 65 GLU F C 1
ATOM 17703 O O . GLU F 2 90 ? 178.014 198.784 80.825 1.00 52.38 65 GLU F O 1
ATOM 17709 N N . LYS F 2 91 ? 179.944 199.805 80.289 1.00 49.98 66 LYS F N 1
ATOM 17710 C CA . LYS F 2 91 ? 179.827 199.568 78.857 1.00 49.98 66 LYS F CA 1
ATOM 17711 C C . LYS F 2 91 ? 180.930 198.679 78.308 1.00 49.98 66 LYS F C 1
ATOM 17712 O O . LYS F 2 91 ? 180.647 197.751 77.542 1.00 49.98 66 LYS F O 1
ATOM 17718 N N . GLU F 2 92 ? 182.182 198.930 78.675 1.00 45.28 67 GLU F N 1
ATOM 17719 C CA . GLU F 2 92 ? 183.290 198.225 78.056 1.00 45.28 67 GLU F CA 1
ATOM 17720 C C . GLU F 2 92 ? 183.625 196.943 78.809 1.00 45.28 67 GLU F C 1
ATOM 17721 O O . GLU F 2 92 ? 183.327 196.789 79.994 1.00 45.28 67 GLU F O 1
ATOM 17727 N N . ILE F 2 93 ? 184.255 196.016 78.091 1.00 37.82 68 ILE F N 1
ATOM 17728 C CA . ILE F 2 93 ? 184.957 194.877 78.671 1.00 37.82 68 ILE F CA 1
ATOM 17729 C C . ILE F 2 93 ? 186.290 194.779 77.953 1.00 37.82 68 ILE F C 1
ATOM 17730 O O . ILE F 2 93 ? 186.342 194.349 76.795 1.00 37.82 68 ILE F O 1
ATOM 17735 N N . LEU F 2 94 ? 187.359 195.193 78.614 1.00 34.48 69 LEU F N 1
ATOM 17736 C CA . LEU F 2 94 ? 188.690 195.084 78.041 1.00 34.48 69 LEU F CA 1
ATOM 17737 C C . LEU F 2 94 ? 189.238 193.697 78.325 1.00 34.48 69 LEU F C 1
ATOM 17738 O O . LEU F 2 94 ? 188.957 193.116 79.376 1.00 34.48 69 LEU F O 1
ATOM 17743 N N . LEU F 2 95 ? 189.999 193.165 77.382 1.00 36.58 70 LEU F N 1
ATOM 17744 C CA . LEU F 2 95 ? 190.763 191.939 77.573 1.00 36.58 70 LEU F CA 1
ATOM 17745 C C . LEU F 2 95 ? 192.144 192.237 77.012 1.00 36.58 70 LEU F C 1
ATOM 17746 O O . LEU F 2 95 ? 192.419 191.946 75.845 1.00 36.58 70 LEU F O 1
ATOM 17751 N N . ALA F 2 96 ? 193.016 192.801 77.837 1.00 36.20 71 ALA F N 1
ATOM 17752 C CA . ALA F 2 96 ? 194.193 193.472 77.317 1.00 36.20 71 ALA F CA 1
ATOM 17753 C C . ALA F 2 96 ? 195.466 192.912 77.926 1.00 36.20 71 ALA F C 1
ATOM 17754 O O . ALA F 2 96 ? 195.468 192.380 79.038 1.00 36.20 71 ALA F O 1
ATOM 17756 N N . THR F 2 97 ? 196.546 193.031 77.160 1.00 41.26 72 THR F N 1
ATOM 17757 C CA . THR F 2 97 ? 197.930 192.942 77.601 1.00 41.26 72 THR F CA 1
ATOM 17758 C C . THR F 2 97 ? 198.680 194.089 76.944 1.00 41.26 72 THR F C 1
ATOM 17759 O O . THR F 2 97 ? 198.077 195.028 76.417 1.00 41.26 72 THR F O 1
ATOM 17763 N N . LYS F 2 98 ? 200.005 194.028 76.983 1.00 46.78 73 LYS F N 1
ATOM 17764 C CA . LYS F 2 98 ? 200.774 194.806 76.026 1.00 46.78 73 LYS F CA 1
ATOM 17765 C C . LYS F 2 98 ? 200.589 194.203 74.642 1.00 46.78 73 LYS F C 1
ATOM 17766 O O . LYS F 2 98 ? 200.462 192.982 74.502 1.00 46.78 73 LYS F O 1
ATOM 17772 N N . LYS F 2 99 ? 200.517 195.074 73.630 1.00 49.35 74 LYS F N 1
ATOM 17773 C CA . LYS F 2 99 ? 200.448 194.736 72.207 1.00 49.35 74 LYS F CA 1
ATOM 17774 C C . LYS F 2 99 ? 199.201 193.946 71.814 1.00 49.35 74 LYS F C 1
ATOM 17775 O O . LYS F 2 99 ? 199.170 193.361 70.730 1.00 49.35 74 LYS F O 1
ATOM 17781 N N . SER F 2 100 ? 198.160 193.919 72.648 1.00 44.90 75 SER F N 1
ATOM 17782 C CA . SER F 2 100 ? 196.936 193.196 72.319 1.00 44.90 75 SER F CA 1
ATOM 17783 C C . SER F 2 100 ? 195.791 193.762 73.138 1.00 44.90 75 SER F C 1
ATOM 17784 O O . SER F 2 100 ? 196.005 194.196 74.274 1.00 44.90 75 SER F O 1
ATOM 17787 N N . SER F 2 101 ? 194.585 193.732 72.571 1.00 39.46 76 SER F N 1
ATOM 17788 C CA . SER F 2 101 ? 193.389 194.194 73.261 1.00 39.46 76 SER F CA 1
ATOM 17789 C C . SER F 2 101 ? 192.159 193.688 72.529 1.00 39.46 76 SER F C 1
ATOM 17790 O O . SER F 2 101 ? 192.135 193.655 71.299 1.00 39.46 76 SER F O 1
ATOM 17793 N N . ILE F 2 102 ? 191.148 193.294 73.293 1.00 37.31 77 ILE F N 1
ATOM 17794 C CA . ILE F 2 102 ? 189.801 193.079 72.780 1.00 37.31 77 ILE F CA 1
ATOM 17795 C C . ILE F 2 102 ? 188.880 194.039 73.514 1.00 37.31 77 ILE F C 1
ATOM 17796 O O . ILE F 2 102 ? 188.796 194.005 74.747 1.00 37.31 77 ILE F O 1
ATOM 17801 N N . MET F 2 103 ? 188.195 194.895 72.768 1.00 41.29 78 MET F N 1
ATOM 17802 C CA . MET F 2 103 ? 187.196 195.786 73.337 1.00 41.29 78 MET F CA 1
ATOM 17803 C C . MET F 2 103 ? 185.816 195.222 73.044 1.00 41.29 78 MET F C 1
ATOM 17804 O O . MET F 2 103 ? 185.434 195.091 71.878 1.00 41.29 78 MET F O 1
ATOM 17809 N N . LEU F 2 104 ? 185.072 194.887 74.093 1.00 42.66 79 LEU F N 1
ATOM 17810 C CA . LEU F 2 104 ? 183.647 194.598 73.954 1.00 42.66 79 LEU F CA 1
ATOM 17811 C C . LEU F 2 104 ? 182.845 195.862 74.245 1.00 42.66 79 LEU F C 1
ATOM 17812 O O . LEU F 2 104 ? 181.957 195.898 75.097 1.00 42.66 79 LEU F O 1
ATOM 17817 N N . SER F 2 105 ? 183.187 196.916 73.510 1.00 47.18 80 SER F N 1
ATOM 17818 C CA . SER F 2 105 ? 182.498 198.188 73.614 1.00 47.18 80 SER F CA 1
ATOM 17819 C C . SER F 2 105 ? 181.062 198.057 73.116 1.00 47.18 80 SER F C 1
ATOM 17820 O O . SER F 2 105 ? 180.700 197.101 72.425 1.00 47.18 80 SER F O 1
ATOM 17823 N N . GLU F 2 106 ? 180.234 199.026 73.492 1.00 52.67 81 GLU F N 1
ATOM 17824 C CA . GLU F 2 106 ? 178.813 198.953 73.180 1.00 52.67 81 GLU F CA 1
ATOM 17825 C C . GLU F 2 106 ? 178.603 199.210 71.694 1.00 52.67 81 GLU F C 1
ATOM 17826 O O . GLU F 2 106 ? 178.980 200.271 71.183 1.00 52.67 81 GLU F O 1
ATOM 17832 N N . ASP F 2 107 ? 178.054 198.201 71.008 1.00 51.31 82 ASP F N 1
ATOM 17833 C CA . ASP F 2 107 ? 177.775 198.124 69.572 1.00 51.31 82 ASP F CA 1
ATOM 17834 C C . ASP F 2 107 ? 179.028 198.119 68.701 1.00 51.31 82 ASP F C 1
ATOM 17835 O O . ASP F 2 107 ? 178.911 198.237 67.476 1.00 51.31 82 ASP F O 1
ATOM 17837 N N . LYS F 2 108 ? 180.219 197.972 69.284 1.00 48.32 83 LYS F N 1
ATOM 17838 C CA . LYS F 2 108 ? 181.474 197.954 68.535 1.00 48.32 83 LYS F CA 1
ATOM 17839 C C . LYS F 2 108 ? 182.427 196.973 69.197 1.00 48.32 83 LYS F C 1
ATOM 17840 O O . LYS F 2 108 ? 182.765 197.142 70.370 1.00 48.32 83 LYS F O 1
ATOM 17846 N N . ILE F 2 109 ? 182.864 195.958 68.461 1.00 42.12 84 ILE F N 1
ATOM 17847 C CA . ILE F 2 109 ? 183.942 195.083 68.905 1.00 42.12 84 ILE F CA 1
ATOM 17848 C C . ILE F 2 109 ? 185.202 195.442 68.137 1.00 42.12 84 ILE F C 1
ATOM 17849 O O . ILE F 2 109 ? 185.195 195.476 66.902 1.00 42.12 84 ILE F O 1
ATOM 17854 N N . VAL F 2 110 ? 186.281 195.716 68.863 1.00 40.50 85 VAL F N 1
ATOM 17855 C CA . VAL F 2 110 ? 187.584 195.982 68.272 1.00 40.50 85 VAL F CA 1
ATOM 17856 C C . VAL F 2 110 ? 188.554 194.931 68.788 1.00 40.50 85 VAL F C 1
ATOM 17857 O O . VAL F 2 110 ? 188.665 194.728 70.002 1.00 40.50 85 VAL F O 1
ATOM 17861 N N . ILE F 2 111 ? 189.244 194.261 67.870 1.00 40.64 86 ILE F N 1
ATOM 17862 C CA . ILE F 2 111 ? 190.238 193.250 68.205 1.00 40.64 86 ILE F CA 1
ATOM 17863 C C . ILE F 2 111 ? 191.564 193.708 67.618 1.00 40.64 86 ILE F C 1
ATOM 17864 O O . ILE F 2 111 ? 191.658 193.950 66.410 1.00 40.64 86 ILE F O 1
ATOM 17869 N N . LYS F 2 112 ? 192.588 193.823 68.460 1.00 45.28 87 LYS F N 1
ATOM 17870 C CA . LYS F 2 112 ? 193.830 194.467 68.057 1.00 45.28 87 LYS F CA 1
ATOM 17871 C C . LYS F 2 112 ? 195.039 193.569 68.266 1.00 45.28 87 LYS F C 1
ATOM 17872 O O . LYS F 2 112 ? 195.233 193.011 69.349 1.00 45.28 87 LYS F O 1
ATOM 17878 N N . ILE F 2 113 ? 195.833 193.433 67.212 1.00 46.78 88 ILE F N 1
ATOM 17879 C CA . ILE F 2 113 ? 197.278 193.268 67.270 1.00 46.78 88 ILE F CA 1
ATOM 17880 C C . ILE F 2 113 ? 197.818 194.340 66.340 1.00 46.78 88 ILE F C 1
ATOM 17881 O O . ILE F 2 113 ? 197.185 194.632 65.322 1.00 46.78 88 ILE F O 1
ATOM 17886 N N . GLY F 2 114 ? 198.938 194.964 66.698 1.00 51.65 89 GLY F N 1
ATOM 17887 C CA . GLY F 2 114 ? 199.548 195.927 65.801 1.00 51.65 89 GLY F CA 1
ATOM 17888 C C . GLY F 2 114 ? 200.476 195.286 64.785 1.00 51.65 89 GLY F C 1
ATOM 17889 O O . GLY F 2 114 ? 201.530 194.771 65.171 1.00 51.65 89 GLY F O 1
ATOM 17890 N N . ASN F 2 115 ? 200.126 195.301 63.496 1.00 53.82 90 ASN F N 1
ATOM 17891 C CA . ASN F 2 115 ? 198.918 195.941 62.971 1.00 53.82 90 ASN F CA 1
ATOM 17892 C C . ASN F 2 115 ? 198.023 194.933 62.248 1.00 53.82 90 ASN F C 1
ATOM 17893 O O . ASN F 2 115 ? 198.271 194.607 61.090 1.00 53.82 90 ASN F O 1
ATOM 17898 N N . SER F 2 116 ? 196.991 194.426 62.932 1.00 49.52 91 SER F N 1
ATOM 17899 C CA . SER F 2 116 ? 196.034 193.503 62.309 1.00 49.52 91 SER F CA 1
ATOM 17900 C C . SER F 2 116 ? 194.695 193.654 63.032 1.00 49.52 91 SER F C 1
ATOM 17901 O O . SER F 2 116 ? 194.484 193.072 64.097 1.00 49.52 91 SER F O 1
ATOM 17904 N N . LEU F 2 117 ? 193.793 194.421 62.432 1.00 46.13 92 LEU F N 1
ATOM 17905 C CA . LEU F 2 117 ? 192.528 194.755 63.068 1.00 46.13 92 LEU F CA 1
ATOM 17906 C C . LEU F 2 117 ? 191.377 193.940 62.492 1.00 46.13 92 LEU F C 1
ATOM 17907 O O . LEU F 2 117 ? 191.367 193.584 61.312 1.00 46.13 92 LEU F O 1
ATOM 17912 N N . ILE F 2 118 ? 190.402 193.646 63.349 1.00 41.97 93 ILE F N 1
ATOM 17913 C CA . ILE F 2 118 ? 189.075 193.199 62.940 1.00 41.97 93 ILE F CA 1
ATOM 17914 C C . ILE F 2 118 ? 188.072 194.001 63.751 1.00 41.97 93 ILE F C 1
ATOM 17915 O O . ILE F 2 118 ? 187.993 193.842 64.974 1.00 41.97 93 ILE F O 1
ATOM 17920 N N . ILE F 2 119 ? 187.320 194.866 63.083 1.00 43.03 94 ILE F N 1
ATOM 17921 C CA . ILE F 2 119 ? 186.370 195.749 63.745 1.00 43.03 94 ILE F CA 1
ATOM 17922 C C . ILE F 2 119 ? 184.970 195.278 63.394 1.00 43.03 94 ILE F C 1
ATOM 17923 O O . ILE F 2 119 ? 184.595 195.245 62.217 1.00 43.03 94 ILE F O 1
ATOM 17928 N N . LEU F 2 120 ? 184.200 194.913 64.408 1.00 44.59 95 LEU F N 1
ATOM 17929 C CA . LEU F 2 120 ? 182.858 194.370 64.232 1.00 44.59 95 LEU F CA 1
ATOM 17930 C C . LEU F 2 120 ? 181.856 195.436 64.652 1.00 44.59 95 LEU F C 1
ATOM 17931 O O . LEU F 2 120 ? 181.462 195.504 65.818 1.00 44.59 95 LEU F O 1
ATOM 17936 N N . ASP F 2 121 ? 181.446 196.264 63.704 1.00 49.88 96 ASP F N 1
ATOM 17937 C CA . ASP F 2 121 ? 180.484 197.325 63.946 1.00 49.88 96 ASP F CA 1
ATOM 17938 C C . ASP F 2 121 ? 179.071 196.787 63.760 1.00 49.88 96 ASP F C 1
ATOM 17939 O O . ASP F 2 121 ? 178.844 195.577 63.713 1.00 49.88 96 ASP F O 1
ATOM 17944 N N . ASP F 2 122 ? 178.112 197.713 63.679 1.00 54.85 97 ASP F N 1
ATOM 17945 C CA . ASP F 2 122 ? 176.709 197.334 63.548 1.00 54.85 97 ASP F CA 1
ATOM 17946 C C . ASP F 2 122 ? 176.414 196.686 62.202 1.00 54.85 97 ASP F C 1
ATOM 17947 O O . ASP F 2 122 ? 175.724 195.663 62.141 1.00 54.85 97 ASP F O 1
ATOM 17952 N N . SER F 2 123 ? 176.926 197.263 61.121 1.00 55.41 98 SER F N 1
ATOM 17953 C CA . SER F 2 123 ? 176.719 196.753 59.772 1.00 55.41 98 SER F CA 1
ATOM 17954 C C . SER F 2 123 ? 178.047 196.740 59.026 1.00 55.41 98 SER F C 1
ATOM 17955 O O . SER F 2 123 ? 178.153 197.194 57.887 1.00 55.41 98 SER F O 1
ATOM 17958 N N . ASN F 2 124 ? 179.085 196.229 59.680 1.00 53.70 99 ASN F N 1
ATOM 17959 C CA . ASN F 2 124 ? 180.430 196.273 59.128 1.00 53.70 99 ASN F CA 1
ATOM 17960 C C . ASN F 2 124 ? 181.257 195.160 59.748 1.00 53.70 99 ASN F C 1
ATOM 17961 O O . ASN F 2 124 ? 181.203 194.937 60.958 1.00 53.70 99 ASN F O 1
ATOM 17966 N N . ILE F 2 125 ? 182.014 194.468 58.905 1.00 51.34 100 ILE F N 1
ATOM 17967 C CA . ILE F 2 125 ? 183.124 193.642 59.356 1.00 51.34 100 ILE F CA 1
ATOM 17968 C C . ILE F 2 125 ? 184.335 194.101 58.563 1.00 51.34 100 ILE F C 1
ATOM 17969 O O . ILE F 2 125 ? 184.566 193.642 57.440 1.00 51.34 100 ILE F O 1
ATOM 17974 N N . SER F 2 126 ? 185.095 195.040 59.110 1.00 51.39 101 SER F N 1
ATOM 17975 C CA . SER F 2 126 ? 186.339 195.424 58.468 1.00 51.39 101 SER F CA 1
ATOM 17976 C C . SER F 2 126 ? 187.446 194.516 58.978 1.00 51.39 101 SER F C 1
ATOM 17977 O O . SER F 2 126 ? 187.603 194.336 60.187 1.00 51.39 101 SER F O 1
ATOM 17980 N N . LEU F 2 127 ? 188.205 193.938 58.055 1.00 50.30 102 LEU F N 1
ATOM 17981 C CA . LEU F 2 127 ? 189.179 192.890 58.358 1.00 50.30 102 LEU F CA 1
ATOM 17982 C C . LEU F 2 127 ? 190.503 193.373 57.777 1.00 50.30 102 LEU F C 1
ATOM 17983 O O . LEU F 2 127 ? 190.832 193.099 56.623 1.00 50.30 102 LEU F O 1
ATOM 17988 N N . GLU F 2 128 ? 191.257 194.111 58.582 1.00 50.03 103 GLU F N 1
ATOM 17989 C CA . GLU F 2 128 ? 192.341 194.943 58.089 1.00 50.03 103 GLU F CA 1
ATOM 17990 C C . GLU F 2 128 ? 193.677 194.511 58.677 1.00 50.03 103 GLU F C 1
ATOM 17991 O O . GLU F 2 128 ? 193.796 194.266 59.879 1.00 50.03 103 GLU F O 1
ATOM 17997 N N . SER F 2 129 ? 194.682 194.434 57.813 1.00 56.38 104 SER F N 1
ATOM 17998 C CA . SER F 2 129 ? 196.057 194.141 58.200 1.00 56.38 104 SER F CA 1
ATOM 17999 C C . SER F 2 129 ? 196.966 194.655 57.089 1.00 56.38 104 SER F C 1
ATOM 18000 O O . SER F 2 129 ? 196.537 195.437 56.236 1.00 56.38 104 SER F O 1
ATOM 18003 N N . ALA F 2 130 ? 198.224 194.230 57.109 1.00 62.69 105 ALA F N 1
ATOM 18004 C CA . ALA F 2 130 ? 199.093 194.456 55.966 1.00 62.69 105 ALA F CA 1
ATOM 18005 C C . ALA F 2 130 ? 199.070 193.292 54.985 1.00 62.69 105 ALA F C 1
ATOM 18006 O O . ALA F 2 130 ? 199.264 193.502 53.782 1.00 62.69 105 ALA F O 1
ATOM 18008 N N . THR F 2 131 ? 198.825 192.074 55.464 1.00 62.54 106 THR F N 1
ATOM 18009 C CA . THR F 2 131 ? 198.803 190.884 54.626 1.00 62.54 106 THR F CA 1
ATOM 18010 C C . THR F 2 131 ? 197.711 189.961 55.148 1.00 62.54 106 THR F C 1
ATOM 18011 O O . THR F 2 131 ? 197.511 189.858 56.360 1.00 62.54 106 THR F O 1
ATOM 18015 N N . ILE F 2 132 ? 196.990 189.311 54.236 1.00 57.50 107 ILE F N 1
ATOM 18016 C CA . ILE F 2 132 ? 195.927 188.376 54.582 1.00 57.50 107 ILE F CA 1
ATOM 18017 C C . ILE F 2 132 ? 196.187 187.066 53.856 1.00 57.50 107 ILE F C 1
ATOM 18018 O O . ILE F 2 132 ? 196.422 187.062 52.644 1.00 57.50 107 ILE F O 1
ATOM 18023 N N . ASN F 2 133 ? 196.164 185.962 54.594 1.00 56.21 108 ASN F N 1
ATOM 18024 C CA . ASN F 2 133 ? 196.175 184.627 54.017 1.00 56.21 108 ASN F CA 1
ATOM 18025 C C . ASN F 2 133 ? 194.829 183.971 54.282 1.00 56.21 108 ASN F C 1
ATOM 18026 O O . ASN F 2 133 ? 194.262 184.125 55.364 1.00 56.21 108 ASN F O 1
ATOM 18031 N N . ILE F 2 134 ? 194.291 183.272 53.288 1.00 54.21 109 ILE F N 1
ATOM 18032 C CA . ILE F 2 134 ? 193.018 182.573 53.435 1.00 54.21 109 ILE F CA 1
ATOM 18033 C C . ILE F 2 134 ? 193.172 181.186 52.835 1.00 54.21 109 ILE F C 1
ATOM 18034 O O . ILE F 2 134 ? 193.387 181.050 51.626 1.00 54.21 109 ILE F O 1
ATOM 18039 N N . LYS F 2 135 ? 193.072 180.164 53.671 1.00 54.27 110 LYS F N 1
ATOM 18040 C CA . LYS F 2 135 ? 193.057 178.784 53.217 1.00 54.27 110 LYS F CA 1
ATOM 18041 C C . LYS F 2 135 ? 191.679 178.183 53.454 1.00 54.27 110 LYS F C 1
ATOM 18042 O O . LYS F 2 135 ? 190.844 178.746 54.166 1.00 54.27 110 LYS F O 1
ATOM 18048 N N . SER F 2 136 ? 191.462 177.015 52.853 1.00 66.67 111 SER F N 1
ATOM 18049 C CA . SER F 2 136 ? 190.270 176.212 53.104 1.00 66.67 111 SER F CA 1
ATOM 18050 C C . SER F 2 136 ? 190.605 174.767 52.736 1.00 66.67 111 SER F C 1
ATOM 18051 O O . SER F 2 136 ? 191.778 174.434 52.542 1.00 66.67 111 SER F O 1
ATOM 18054 N N . SER F 2 137 ? 189.587 173.918 52.653 1.00 70.86 112 SER F N 1
ATOM 18055 C CA . SER F 2 137 ? 189.794 172.584 52.111 1.00 70.86 112 SER F CA 1
ATOM 18056 C C . SER F 2 137 ? 188.681 172.212 51.141 1.00 70.86 112 SER F C 1
ATOM 18057 O O . SER F 2 137 ? 188.874 171.356 50.273 1.00 70.86 112 SER F O 1
ATOM 18060 N N . ALA F 2 138 ? 187.512 172.838 51.279 1.00 71.37 113 ALA F N 1
ATOM 18061 C CA . ALA F 2 138 ? 186.358 172.468 50.467 1.00 71.37 113 ALA F CA 1
ATOM 18062 C C . ALA F 2 138 ? 185.855 173.603 49.586 1.00 71.37 113 ALA F C 1
ATOM 18063 O O . ALA F 2 138 ? 185.811 173.446 48.364 1.00 71.37 113 ALA F O 1
ATOM 18065 N N . ASN F 2 139 ? 185.473 174.742 50.155 1.00 68.69 114 ASN F N 1
ATOM 18066 C CA . ASN F 2 139 ? 184.782 175.771 49.392 1.00 68.69 114 ASN F CA 1
ATOM 18067 C C . ASN F 2 139 ? 185.064 177.134 50.001 1.00 68.69 114 ASN F C 1
ATOM 18068 O O . ASN F 2 139 ? 185.543 177.249 51.130 1.00 68.69 114 ASN F O 1
ATOM 18073 N N . ILE F 2 140 ? 184.782 178.174 49.217 1.00 62.21 115 ILE F N 1
ATOM 18074 C CA . ILE F 2 140 ? 184.549 179.517 49.735 1.00 62.21 115 ILE F CA 1
ATOM 18075 C C . ILE F 2 140 ? 183.237 179.981 49.114 1.00 62.21 115 ILE F C 1
ATOM 18076 O O . ILE F 2 140 ? 183.224 180.559 48.022 1.00 62.21 115 ILE F O 1
ATOM 18081 N N . ASN F 2 141 ? 182.120 179.731 49.796 1.00 62.09 116 ASN F N 1
ATOM 18082 C CA . ASN F 2 141 ? 180.800 179.873 49.180 1.00 62.09 116 ASN F CA 1
ATOM 18083 C C . ASN F 2 141 ? 180.266 181.289 49.392 1.00 62.09 116 ASN F C 1
ATOM 18084 O O . ASN F 2 141 ? 179.342 181.540 50.168 1.00 62.09 116 ASN F O 1
ATOM 18089 N N . ILE F 2 142 ? 180.860 182.224 48.654 1.00 60.49 117 ILE F N 1
ATOM 18090 C CA . ILE F 2 142 ? 180.517 183.634 48.791 1.00 60.49 117 ILE F CA 1
ATOM 18091 C C . ILE F 2 142 ? 179.173 183.910 48.127 1.00 60.49 117 ILE F C 1
ATOM 18092 O O . ILE F 2 142 ? 178.933 183.499 46.986 1.00 60.49 117 ILE F O 1
ATOM 18097 N N . GLN F 2 143 ? 178.284 184.594 48.844 1.00 64.37 118 GLN F N 1
ATOM 18098 C CA . GLN F 2 143 ? 177.123 185.239 48.248 1.00 64.37 118 GLN F CA 1
ATOM 18099 C C . GLN F 2 143 ? 177.126 186.716 48.616 1.00 64.37 118 GLN F C 1
ATOM 18100 O O . GLN F 2 143 ? 177.849 187.155 49.512 1.00 64.37 118 GLN F O 1
ATOM 18106 N N . ALA F 2 144 ? 176.288 187.476 47.913 1.00 72.80 119 ALA F N 1
ATOM 18107 C CA . ALA F 2 144 ? 176.186 188.918 48.125 1.00 72.80 119 ALA F CA 1
ATOM 18108 C C . ALA F 2 144 ? 174.852 189.376 47.554 1.00 72.80 119 ALA F C 1
ATOM 18109 O O . ALA F 2 144 ? 174.618 189.228 46.352 1.00 72.80 119 ALA F O 1
ATOM 18111 N N . SER F 2 145 ? 173.993 189.943 48.403 1.00 77.82 120 SER F N 1
ATOM 18112 C CA . SER F 2 145 ? 172.658 190.363 47.982 1.00 77.82 120 SER F CA 1
ATOM 18113 C C . SER F 2 145 ? 172.661 191.607 47.098 1.00 77.82 120 SER F C 1
ATOM 18114 O O . SER F 2 145 ? 171.596 191.974 46.593 1.00 77.82 120 SER F O 1
ATOM 18117 N N . GLN F 2 146 ? 173.801 192.265 46.926 1.00 79.49 121 GLN F N 1
ATOM 18118 C CA . GLN F 2 146 ? 174.000 193.279 45.894 1.00 79.49 121 GLN F CA 1
ATOM 18119 C C . GLN F 2 146 ? 175.405 193.085 45.336 1.00 79.49 121 GLN F C 1
ATOM 18120 O O . GLN F 2 146 ? 176.029 192.033 45.515 1.00 79.49 121 GLN F O 1
ATOM 18126 N N . ASN F 2 147 ? 175.897 194.103 44.640 1.00 78.44 122 ASN F N 1
ATOM 18127 C CA . ASN F 2 147 ? 177.127 193.995 43.869 1.00 78.44 122 ASN F CA 1
ATOM 18128 C C . ASN F 2 147 ? 178.375 193.903 44.740 1.00 78.44 122 ASN F C 1
ATOM 18129 O O . ASN F 2 147 ? 178.447 194.485 45.820 1.00 78.44 122 ASN F O 1
ATOM 18134 N N . ILE F 2 148 ? 179.347 193.142 44.265 1.00 75.22 123 ILE F N 1
ATOM 18135 C CA . ILE F 2 148 ? 180.683 193.092 44.843 1.00 75.22 123 ILE F CA 1
ATOM 18136 C C . ILE F 2 148 ? 181.550 194.075 44.068 1.00 75.22 123 ILE F C 1
ATOM 18137 O O . ILE F 2 148 ? 181.318 194.314 42.882 1.00 75.22 123 ILE F O 1
ATOM 18142 N N . ASP F 2 149 ? 182.551 194.672 44.729 1.00 74.04 124 ASP F N 1
ATOM 18143 C CA . ASP F 2 149 ? 183.535 195.519 44.050 1.00 74.04 124 ASP F CA 1
ATOM 18144 C C . ASP F 2 149 ? 184.925 195.081 44.509 1.00 74.04 124 ASP F C 1
ATOM 18145 O O . ASP F 2 149 ? 185.477 195.600 45.480 1.00 74.04 124 ASP F O 1
ATOM 18150 N N . ILE F 2 150 ? 185.500 194.120 43.793 1.00 68.71 125 ILE F N 1
ATOM 18151 C CA . ILE F 2 150 ? 186.851 193.655 44.088 1.00 68.71 125 ILE F CA 1
ATOM 18152 C C . ILE F 2 150 ? 187.829 194.588 43.383 1.00 68.71 125 ILE F C 1
ATOM 18153 O O . ILE F 2 150 ? 188.120 194.414 42.199 1.00 68.71 125 ILE F O 1
ATOM 18158 N N . LYS F 2 151 ? 188.327 195.590 44.097 1.00 70.46 126 LYS F N 1
ATOM 18159 C CA . LYS F 2 151 ? 189.389 196.411 43.545 1.00 70.46 126 LYS F CA 1
ATOM 18160 C C . LYS F 2 151 ? 190.716 195.694 43.755 1.00 70.46 126 LYS F C 1
ATOM 18161 O O . LYS F 2 151 ? 190.817 194.749 44.541 1.00 70.46 126 LYS F O 1
ATOM 18167 N N . SER F 2 152 ? 191.750 196.156 43.065 1.00 83.08 127 SER F N 1
ATOM 18168 C CA . SER F 2 152 ? 193.045 195.482 43.065 1.00 83.08 127 SER F CA 1
ATOM 18169 C C . SER F 2 152 ? 194.091 196.430 42.495 1.00 83.08 127 SER F C 1
ATOM 18170 O O . SER F 2 152 ? 193.838 197.623 42.288 1.00 83.08 127 SER F O 1
ATOM 18173 N N . LEU F 2 153 ? 195.269 195.869 42.240 1.00 87.85 128 LEU F N 1
ATOM 18174 C CA . LEU F 2 153 ? 196.406 196.479 41.562 1.00 87.85 128 LEU F CA 1
ATOM 18175 C C . LEU F 2 153 ? 197.114 195.379 40.788 1.00 87.85 128 LEU F C 1
ATOM 18176 O O . LEU F 2 153 ? 196.480 194.372 40.455 1.00 87.85 128 LEU F O 1
ATOM 18181 N N . ASN F 2 154 ? 198.420 195.559 40.553 1.00 90.08 129 ASN F N 1
ATOM 18182 C CA . ASN F 2 154 ? 199.251 195.033 39.467 1.00 90.08 129 ASN F CA 1
ATOM 18183 C C . ASN F 2 154 ? 198.880 193.657 38.914 1.00 90.08 129 ASN F C 1
ATOM 18184 O O . ASN F 2 154 ? 198.828 193.485 37.692 1.00 90.08 129 ASN F O 1
ATOM 18189 N N . ASN F 2 155 ? 198.601 192.678 39.772 1.00 84.20 130 ASN F N 1
ATOM 18190 C CA . ASN F 2 155 ? 198.275 191.339 39.300 1.00 84.20 130 ASN F CA 1
ATOM 18191 C C . ASN F 2 155 ? 197.049 190.785 40.015 1.00 84.20 130 ASN F C 1
ATOM 18192 O O . ASN F 2 155 ? 196.708 191.199 41.126 1.00 84.20 130 ASN F O 1
ATOM 18194 N N . SER F 2 156 ? 196.389 189.839 39.345 1.00 74.70 131 SER F N 1
ATOM 18195 C CA . SER F 2 156 ? 195.298 189.053 39.922 1.00 74.70 131 SER F CA 1
ATOM 18196 C C . SER F 2 156 ? 195.136 187.805 39.069 1.00 74.70 131 SER F C 1
ATOM 18197 O O . SER F 2 156 ? 194.921 187.913 37.859 1.00 74.70 131 SER F O 1
ATOM 18200 N N . ILE F 2 157 ? 195.230 186.630 39.689 1.00 73.89 132 ILE F N 1
ATOM 18201 C CA . ILE F 2 157 ? 195.283 185.373 38.949 1.00 73.89 132 ILE F CA 1
ATOM 18202 C C . ILE F 2 157 ? 194.102 184.481 39.306 1.00 73.89 132 ILE F C 1
ATOM 18203 O O . ILE F 2 157 ? 193.252 184.851 40.123 1.00 73.89 132 ILE F O 1
ATOM 18205 N N . LYS F 2 158 ? 194.038 183.310 38.677 1.00 76.83 133 LYS F N 1
ATOM 18206 C CA . LYS F 2 158 ? 193.035 182.289 38.959 1.00 76.83 133 LYS F CA 1
ATOM 18207 C C . LYS F 2 158 ? 193.594 180.947 38.497 1.00 76.83 133 LYS F C 1
ATOM 18208 O O . LYS F 2 158 ? 194.742 180.860 38.048 1.00 76.83 133 LYS F O 1
ATOM 18210 N N . ALA F 2 159 ? 192.773 179.902 38.594 1.00 86.36 134 ALA F N 1
ATOM 18211 C CA . ALA F 2 159 ? 193.117 178.554 38.156 1.00 86.36 134 ALA F CA 1
ATOM 18212 C C . ALA F 2 159 ? 191.838 177.739 38.050 1.00 86.36 134 ALA F C 1
ATOM 18213 O O . ALA F 2 159 ? 190.878 177.976 38.788 1.00 86.36 134 ALA F O 1
ATOM 18215 N N . ASP F 2 160 ? 191.841 176.772 37.137 1.00 88.34 135 ASP F N 1
ATOM 18216 C CA . ASP F 2 160 ? 190.684 175.906 36.928 1.00 88.34 135 ASP F CA 1
ATOM 18217 C C . ASP F 2 160 ? 191.097 174.573 36.316 1.00 88.34 135 ASP F C 1
ATOM 18218 O O . ASP F 2 160 ? 191.949 173.869 36.856 1.00 88.34 135 ASP F O 1
#

Foldseek 3Di:
DCVLVVVLVVLLVVLLPQVVVVVNLVSLADPDPPLQVDDPVVVVSLLVNVVSVVVPVRVVRCVVVVLQPNSDAPWPDKWKWKFKFWADPLGATDFLVRGDIATLFQWFKWKWKAFQFKIKTKTKGKDFADDDPSCCPPQPDAPIKMKIWMWIWTCRVPIDIDIDIWIWGDPPDWDWDDVRMIMGMTITMHVVCRVQQPPADWFKAAQFFQVRVVVVVPSDDNAAEEDDPAAVVRRDGDGIWGGDRDPFTVVLVVVVVVVVLFWAWGWDADVVPGHTYIYIYNDDDVVVVVVVPRPGPQAAFACDPVQVVWFDDKAWDDAQDAEDEWEWEAEDDDPPPDDGIDTADAPDPNHYYDPPGYHYDYDDADLEPDDDDPRDHRDGDWTKMKTKGFDDGPRHPPDADLDWHAHDDDPHPHDPPAGTKGWGMKMWIWGCNPSSVVVVVVVTTTMMMTIMTGNVPDGHDDDDHDDDAKDKFKKFFDQDDDADQQNNWDFFKDADSDNDGDDPPPPQDPVPPDDPDDDSQYWRIWTWIAGDPPRYDPDDPDGRIDTAGDPQPDPHDRPDGDDHTGGWMFMKMQGHTVHIDTDDTDDDDDDDDDDCQAWDWDWDFDDRSSQWIQIQIDGPPWTWGKTWGDDPPWIWMWIAIDPPGTDTDIDD/DCVLVVVLVVLLVVLLPQVVVVVNLVSLADPDPPLQVDDPVVVVSLLVNVVSVVVPVRVVRCVVVVLQPNSDAPWPDKWKWKFKFWADPLGATDFLVRGDIATLFQWFKWKWKAFQFKIKTKTKGKDFADDDPSCCPPQPDAPIKMKIWMWIWTCRVPIDIDIDIWIWGDPPDWDWDDVRMIMGMTITMHVVCRVQQPPADWFKAAQFFQVRVVVVVPSDDNAAEEDDPAAVVRRDGDGIWGGDRDVFTVVLVVVVVVVVLFWAWGWDADVVPGHTYIYIYNDDDVVVVVVVPRPGPQAAFACDPVQVVWFDDKAWDDAQDAEDEWEWEAEDDDPPPDDGIDTADAPDPNHYYDPPGYHYDYDDADLEPDDDDPRDHRDGDWTKMKTKGFDDGPRHPPDADLDWHAHDDDPHPHDPPAGTKGWGMKMWIWGCNPSSVVVVVVVTTTMMMTIMTGNVPDGHDDDDHDDDAKDKFKKFFDQDDDADQQNNWDFFKDADSDNDGDDPPPPQDPVPPDDPDDDSQYWRIWTWIAGDPPRYDPDDPDGRIDTAGDPQPDPHDRPDGDDHTGGWMFMKMQGHTVHIDTDDTDDDDDDDDDDCQAWDWDWDFDDRSSQWIQIQIDGPPWTWGKTWGDDPPWIWMWIAIDPPGTDTDIDD/DCVLVVVLVVLLVVLLPQVVVVVNLVSLADPDPPLQVDDPVVVVSLLVNVVSVVVPVRVVRCVVVVLQPNSDAPWPDKWKWKFKFWADPLGATDFLVRGDIATLFQWFKWKWKAFQFKIKTKTKGKDFADDDPSCCPPQPDAPIKMKIWMWIWTCRVPIDIDIDIWIWGDPPDWDWDDVRMIMGMTITMHVVCRVQQPPADWFKAAQFFQVRVVVVVPSDDNAAEEDDPAAVVRRDGDGIWGGDRDVFTVVLVVVVVVVVLFWAWGWDADVVPGHTYIYIYNDDDVVVVVVVPRPGPQAAFACDPVQVVWFDDKAWDDAQDAEDEWEWEAEDDDPPPDDGIDTADAPDPNHYYDPPGYHYDYDDADLEPDDDDPRDHRDGDWTKMKTKGFDDGPRHPPDADLDWHAHDDDPHPHDPPAGTKGWGMKMWIWGCNPSSVVVVVVVTTTMMMTIMTGNVPDGHDDDDHDDDAKDKFKKFFDQDDDADQQNNWDFFKDADSDNDGDDPPPPQDPVPPDDPDDDSQYWRIWTWIAGDPPRYDPDDPDGRIDTAGDPQPDPHDRPDGDDHTGGWMFMKMDGHTVHIDTDDTDDDDDDDDDDCQAWDWDWDFDDRSSQWIQIQIDGPPWTWGKTWGDDPPWIWMWIAIDPPGTDTDIDD/DWDWDFDQDQFGTFTKTDDPPWIWTWGDTPVGDTDTDGDPDDDDDDQAWDWDDDPAATQMDGPAWTWGDHPQWIWINGHQWTWTDHVHWIFIRHNPDTDTDDPDDDDDDDDDDDDDDPDDDDDDDDDDDDDDD/DWDWDFDQDQFGTFTKTDDPPWIWTWGDTPVGDTDTDGDPDDDDDDQAWDWDDDPAATQMDGPAWTWGDHPQWIWINGHQWTWTDHVHWIFIRHNPDTDTDDPDDDDDDDDDDDDDDPDDDDDDDDDDDDDDD/DWDWDFDQDQFGTFTKTDDPPWIWTWGDTPVGDTDTDGDPDDDDDDQAWDWDDDPAATQMDGPAWTWGDHPQWIWINGHQWTWTDHVHWIFIRHNPDTDTDDPDDDDDDDDDDDDDDPDDDDDDDDDDDDDDD

Sequence (2355 aa):
YKRYCIISRFKNNIDEFISQSLKIAIKELQNSCSSSLIHDYIRKIDVLLTSIDSAIQLNKLRSSLSRYIGYNNVLQKQEITINIKPINKNFELEDIHNSLTLKNPHIEKLEVCENIYGINGWLTFDLAYINNHKDFNFLLSPNQPILLDIQINDSFHHKRTTRFIAIGFNSNSIDIHENGVKKFKIQFHDPLKALWTKHKPSYIALNKSLDDIFKDNFFFDSLFSLDTNKSNNLKIRIPQAFISTVNRNFYDFFIQQLEQNKCYLKYFCDKKSGKVSYHVVDQVDNDLQRNIVNSDEDLKDKLSPYDISCFKKQILISNKSNFYVKEKNICPDVTLNTQRKEDRKISDTLVKPFSSILKDNLQSVEYIQSNNDDKQEIITTGFEILLTSRNTLPFLDTEITLSKLDNDQNYLLGATDIKSLYISQRKLLFKRSKYCSKQLYENHDNSITYKIKDYSNLTPEYPKYKSFSNFYINGRITIGENVNNDSKKAYKFFKNHKPEESSIAEFQENGEKGTSAILNSKADILYAIEIAKEMLSDKSSDKPIIYLPLKVNINSANNQFIPLRNDDIILIEIQSFTKGEIIELISNSAISTKKAQQQLLQRQLLGSKENCEMAYTQTSDSETFSLTQVNEDCENSFLINDKKGIFLRYKSYKRYCIISRFKNNIDEFISQSLKIAIKELQNSCSSSLIHDYIRKIDVLLTSIDSAIQLNKLRSSLSRYIGYNNVLQKQEITINIKPINKNFELEDIHNSLTLKNPHIEKLEVCENIYGINGWLTFDLAYINNHKDFNFLLSPNQPILLDIQINDSFHHKRTTRFIAIGFNSNSIDIHENGVKKFKIQFHDPLKALWTKHKPSYIALNKSLDDIFKDNFFFDSLFSLDTNKSNNLKIRIPQAFISTVNRNFYDFFIQQLEQNKCYLKYFCDKKSGKVSYHVVDQVDNDLQRNIVNSDEDLKDKLSPYDISCFKKQILISNKSNFYVKEKNICPDVTLNTQRKEDRKISDTLVKPFSSILKDNLQSVEYIQSNNDDKQEIITTGFEILLTSRNTLPFLDTEITLSKLDNDQNYLLGATDIKSLYISQRKLLFKRSKYCSKQLYENHDNSITYKIKDYSNLTPEYPKYKSFSNFYINGRITIGENVNNDSKKAYKFFKNHKPEESSIAEFQENGEKGTSAILNSKADILYAIEIAKEMLSDKSSDKPIIYLPLKVNINSANNQFIPLRNDDIILIEIQSFTKGEIIELISNSAISTKKAQQQLLQRQLLGSKENCEMAYTQTSDSETFSLTQVNEDCENSFLINDKKGIFLRYKSYKRYCIISRFKNNIDEFISQSLKIAIKELQNSCSSSLIHDYIRKIDVLLTSIDSAIQLNKLRSSLSRYIGYNNVLQKQEITINIKPINKNFELEDIHNSLTLKNPHIEKLEVCENIYGINGWLTFDLAYINNHKDFNFLLSPNQPILLDIQINDSFHHKRTTRFIAIGFNSNSIDIHENGVKKFKIQFHDPLKALWTKHKPSYIALNKSLDDIFKDNFFFDSLFSLDTNKSNNLKIRIPQAFISTVNRNFYDFFIQQLEQNKCYLKYFCDKKSGKVSYHVVDQVDNDLQRNIVNSDEDLKDKLSPYDISCFKKQILISNKSNFYVKEKNICPDVTLNTQRKEDRKISDTLVKPFSSILKDNLQSVEYIQSNNDDKQEIITTGFEILLTSRNTLPFLDTEITLSKLDNDQNYLLGATDIKSLYISQRKLLFKRSKYCSKQLYENHDNSITYKIKDYSNLTPEYPKYKSFSNFYINGRITIGENVNNDSKKAYKFFKNHKPEESSIAEFQENGEKGTSAILNSKADILYAIEIAKEMLSDKSSDKPIIYLPLKVNINSANNQFIPLRNDDIILIEIQSFTKGEIIELISNSAISTKKAQQQLLQRQLLGSKENCEMAYTQTSDSETFSLTQVNEDCENSFLINDKKGIFLRYKSKADHIFNLEEQGLLIDIKDDSKGCTTKLESSGKITHNATESIESSADKQIIENVKDSKISITEKEILLATKKSSIMLSEDKIVIKIGNSLIILDDSNISLESATINIKSSANINIQASQNIDIKSLNNSIKADKADHIFNLEEQGLLIDIKDDSKGCTTKLESSGKITHNATESIESSADKQIIENVKDSKISITEKEILLATKKSSIMLSEDKIVIKIGNSLIILDDSNISLESATINIKSSANINIQASQNIDIKSLNNSIKADKADHIFNLEEQGLLIDIKDDSKGCTTKLESSGKITHNATESIESSADKQIIENVKDSKISITEKEILLATKKSSIMLSEDKIVIKIGNSLIILDDSNISLESATINIKSSANINIQASQNIDIKSLNNSIKAD

B-factor: mean 56.84, std 18.16, range [25.35, 150.54]

Nearest PDB structures (foldseek):
  6u9g-assembly1_E  TM=1.002E+00  e=0.000E+00  Francisella tularensis subsp. novicida U112
  6u9e-assembly1_A  TM=9.992E-01  e=0.000E+00  Francisella tularensis subsp. novicida
  6u9f-assembly1_E  TM=9.394E-01  e=0.000E+00  Francisella tularensis subsp. novicida U112
  1vyg-assembly1_A  TM=3.688E-01  e=1.502E+00  Schistosoma mansoni
  2r4l-assembly2_B  TM=1.820E-01  e=3.705E+00  Escherichia coli

Solvent-accessible surface area: 112780 Å² total; per-residue (Å²): 144,84,68,78,72,60,63,58,64,63,40,60,78,68,55,76,94,112,122,90,78,63,74,49,37,77,74,81,45,102,74,104,65,76,44,50,95,60,83,96,80,43,54,69,53,58,48,65,44,59,71,40,70,87,88,136,148,66,71,81,33,46,36,69,43,22,52,22,68,33,48,50,66,106,41,138,129,57,82,13,38,0,36,0,64,17,5,34,72,89,8,85,74,87,120,71,183,66,12,36,59,4,131,135,19,64,7,39,73,2,59,2,41,12,32,16,30,6,5,61,13,150,1,20,1,6,37,78,53,54,62,94,152,169,37,72,102,18,15,26,19,4,16,25,1,10,18,0,23,2,59,6,52,8,18,38,129,53,140,18,42,13,44,7,11,0,0,5,32,71,30,110,46,20,65,2,36,34,133,84,71,18,76,11,103,19,75,2,40,2,2,3,52,3,2,3,40,35,5,80,4,2,24,1,5,28,108,49,5,6,5,81,1,7,110,64,11,23,87,5,118,68,35,14,58,22,33,8,107,68,10,103,64,2,92,114,196,29,55,18,0,4,0,2,2,41,115,5,23,0,10,15,8,7,1,28,19,2,66,137,46,156,0,28,11,6,24,41,15,58,40,180,72,25,148,9,28,3,16,6,13,33,121,40,74,112,74,6,44,183,75,11,103,23,52,37,151,96,53,110,50,101,25,28,98,138,0,77,84,11,40,106,79,18,29,2,46,9,15,130,9,64,31,47,14,84,22,36,32,3,31,2,4,12,30,54,141,112,144,44,46,107,101,69,163,41,83,60,118,174,30,125,29,7,34,42,10,35,51,18,53,41,48,83,8,47,9,27,56,32,99,97,52,76,99,116,89,16,166,46,18,25,3,40,2,51,6,21,1,78,4,21,3,17,38,13,26,12,22,28,13,5,39,115,18,57,50,106,54,98,142,23,16,11,49,101,129,34,176,17,11,4,9,0,58,23,87,6,58,9,104,40,2,154,49,33,27,126,92,54,151,144,162,51,28,34,37,2,35,4,19,16,20,13,65,105,36,31,76,45,48,54,25,200,79,124,91,44,50,60,13,90,1,1,0,82,4,22,35,44,142,152,70,107,121,91,55,96,28,17,11,67,2,6,88,96,82,98,105,72,48,1,3,9,20,83,77,11,114,124,77,10,121,72,104,24,17,7,55,10,6,28,31,92,6,10,7,6,0,61,11,4,152,63,2,16,39,101,194,39,115,75,141,18,64,2,21,4,24,5,32,21,29,32,2,28,4,2,0,12,5,19,9,4,8,7,64,6,2,0,16,3,24,2,65,37,42,70,96,6,16,0,77,54,26,2,5,8,8,0,2,4,66,88,98,11,136,107,45,28,17,18,35,38,18,15,4,3,89,36,7,11,49,30,1,1,29,20,49,116,95,36,20,30,13,6,10,30,5,92,26,143,116,18,76,3,10,3,31,3,19,26,155,103,0,0,8,3,58,5,83,70,146,85,68,77,73,61,63,57,64,61,41,60,78,68,52,75,94,112,122,91,76,64,75,51,36,76,73,82,44,102,74,105,65,74,44,49,95,62,84,96,81,43,57,69,53,58,49,67,45,60,70,40,70,87,87,135,150,66,72,80,34,47,36,70,43,22,53,21,69,32,50,48,68,106,40,139,130,54,82,12,40,0,35,0,66,16,6,34,74,92,8,87,73,87,121,70,182,68,10,38,59,3,133,135,21,67,7,40,73,1,59,1,41,13,33,16,31,6,4,59,14,150,1,19,1,7,36,77,53,54,62,93,151,168,38,71,102,16,14,28,20,4,16,26,1,10,20,0,22,2,58,4,51,8,18,37,129,55,144,17,41,14,42,7,11,0,0,5,31,73,31,107,46,20,64,2,35,35,134,85,69,19,76,11,103,20,76,2,39,2,3,3,53,3,2,2,39,37,4,79,3,2,23,1,5,26,108,50,4,6,6,81,0,8,109,62,11,23,88,4,120,68,36,14,59,21,33,8,107,66,9,102,63,4,92,114,195,30,55,18,0,5,0,2,1,39,115,5,23,0,11,16,7,7,0,29,20,2,66,138,47,155,0,26,10,6,23,39,15,59,40,179,72,25,148,8,26,3,17,5,13,32,123,40,73,114,74,5,46,184,74,11,103,23,51,37,150,98,53,112,51,100,26,29,97,136,0,76,85,12,40,106,78,17,29,3,47,10,16,129,10,64,33,47,14,83,22,36,30,4,30,2,4,14,33,55,142,112,144,45,43,106,100,67,163,40,81,61,116,173,30,125,29,9,34,45,10,36,53,21,55,42,48,84,8,47,10,24,55,30,99,100,52,76,98,114,88,16,164,47,19,24,4,42,2,51,6,23,1,78,5,24,3,17,38,12,27,12,21,26,13,4,40,115,18,59,51,107,54,99,143,24,18,13,49,104,129,36,176,18,10,4,9,1,58,22,87,7,60,8,104,39,1,156,47,32,26,126,92,54,148,146,161,50,28,33,37,2,35,4,19,16,20,14,65,104,35,32,75,44,47,55,25,201,81,122,90,44,52,60,12,90,1,1,0,80,4,23,35,44,142,150,71,106,121,92,55,95,28,16,12,69,1,6,86,94,84,99,105,74,47,0,2,8,20,82,78,11,113,124,76,9,122,73,101,26,18,8,54,11,5,28,31,92,6,10,7,6,0,60,11,3,156,62,1,15,39,100,198,38,116,74,143,16,65,2,21,5,22,6,32,21,31,31,2,28,4,1,1,11,5,18,9,4,7,7,62,6,3,0,16,4,24,2,62,38,44,68,95,6,16,0,80,53,26,1,4,8,8,0,1,4,64,88,98,10,133,106,44,26,17,19,35,37,18,14,4,3,87,35,8,11,50,30,1,1,29,20,48,116,95,35,20,31,11,6,9,31,4,91,25,143,116,17,77,4,10,3,32,3,19,27,153,102,1,0,8,4,57,3,83,70,145,84,68,76,72,60,62,56,63,61,39,59,78,68,54,75,93,111,123,91,75,64,75,50,36,77,72,80,45,101,73,105,64,76,43,51,94,61,84,96,82,43,54,68,52,59,48,67,45,60,70,40,70,86,89,135,150,67,72,80,34,47,35,70,44,22,53,21,68,31,50,48,66,105,40,142,129,54,83,12,38,0,35,0,64,16,6,33,73,90,9,85,74,87,121,70,184,66,10,36,58,3,132,135,21,66,7,40,74,2,58,3,41,14,33,16,29,6,5,58,14,152,2,19,1,6,36,79,52,54,66,94,150,169,38,71,102,18,14,29,20,4,15,27,1,10,20,0,22,3,59,5,51,7,17,37,127,54,143,17,42,15,43,7,12,0,0,4,33,71,31,108,47,20,65,1,37,36,138,83,69,19,75,11,103,20,75,2,39,2,2,2,52,3,2,3,40,37,4,81,4,3,25,1,5,27,107,50,5,8,6,82,0,7,111,62,11,23,90,6,118,68,36,13,58,21,34,6,106,69,9,104,63,4,92,114,194,29,56,19,0,5,0,2,3,42,116,5,22,0,11,15,8,8,1,29,19,2,66,137,46,155,0,27,11,6,22,40,16,59,41,177,72,25,148,8,26,2,17,5,13,33,122,39,73,112,73,6,46,184,75,12,104,22,51,38,149,98,53,110,50,100,26,28,97,138,0,77,83,12,40,105,78,19,28,2,45,9,16,129,10,65,32,46,13,82,22,38,31,4,30,1,4,14,32,54,140,111,142,42,46,106,101,69,164,40,83,61,117,173,32,126,29,8,32,45,10,36,50,19,53,41,48,84,8,46,9,26,55,31,100,98,53,77,99,115,87,17,162,48,19,23,3,40,3,51,6,21,1,78,4,22,3,18,39,12,28,12,21,27,13,4,40,114,18,59,51,108,53,100,141,23,15,11,47,101,130,35,178,17,10,4,9,0,56,21,88,6,59,10,102,40,2,153,47,33,27,125,90,53,150,143,164,50,27,35,37,2,35,4,20,16,20,14,65,105,36,30,77,43,48,54,25,201,80,123,90,44,50,61,12,92,2,1,0,81,4,24,36,44,142,150,73,105,121,92,57,93,26,16,11,69,1,6,88,94,83,100,105,72,49,1,2,8,20,84,78,11,114,125,78,9,122,72,100,23,18,8,56,11,6,28,30,90,6,10,8,5,0,60,11,4,156,63,2,16,38,100,198,40,116,74,141,18,63,3,22,5,22,5,32,21,30,30,3,27,4,1,0,12,6,19,9,5,9,7,63,6,4,0,16,4,23,2,63,37,44,69,94,5,15,0,78,53,26,1,5,8,8,0,1,4,64,84,99,9,132,108,44,26,16,18,33,36,18,16,5,3,88,37,6,10,50,30,1,1,30,20,48,118,95,35,20,32,13,7,9,29,5,92,26,145,118,18,77,4,10,3,31,3,19,27,153,102,1,1,8,3,57,5,84,69,185,8,70,2,58,4,16,4,49,99,101,0,4,34,16,24,0,97,58,107,106,85,10,0,40,11,82,15,33,16,46,0,84,0,36,22,42,8,43,51,5,15,71,12,41,8,57,123,69,4,31,20,54,0,118,97,0,91,12,11,1,42,88,114,58,0,45,1,17,23,133,146,8,20,7,48,0,24,77,21,118,0,23,10,92,2,54,112,0,52,6,40,0,34,74,62,32,0,5,6,45,17,34,28,1,43,26,105,12,54,27,38,8,51,25,93,6,67,108,45,3,48,35,114,11,88,126,40,60,59,79,44,107,185,8,71,3,60,5,17,2,51,99,102,0,3,34,17,25,1,94,58,106,105,84,9,0,40,10,80,14,34,16,44,0,87,0,36,23,42,9,44,52,6,17,67,13,39,8,57,122,68,5,32,21,53,0,116,97,0,91,10,9,1,43,85,112,58,0,45,1,16,21,133,143,8,20,6,47,0,23,77,21,118,0,23,10,94,2,52,112,0,51,6,40,1,35,74,61,32,0,5,8,46,18,36,32,1,45,26,111,14,57,29,38,6,52,27,90,7,68,106,44,4,47,35,114,12,86,126,42,60,59,80,44,108,189,9,71,3,60,4,16,6,51,97,99,0,4,34,16,24,1,94,61,106,106,87,9,0,39,9,81,15,32,15,46,0,89,0,38,22,44,10,44,52,5,15,66,12,40,9,60,121,67,5,29,20,53,0,114,96,0,91,11,9,1,42,83,112,58,0,44,1,17,23,135,146,8,20,6,48,0,23,70,18,120,0,23,10,93,2,54,111,0,51,6,41,0,35,71,59,31,0,6,8,45,18,35,29,1,45,23,109,14,56,28,37,7,53,25,91,8,70,106,42,3,44,37,113,11,86,124,39,61,58,78,44,105

Radius of gyration: 56.4 Å; Cα contacts (8 Å, |Δi|>4): 5601; chains: 6; bounding box: 83×85×210 Å

Secondary structure (DSSP, 8-state):
--HHHHHHHHHHHHGGG--HHHHHHHHH---SSHHHH--TTHHHHHHHHHHHHTT---SHHHHHHHHHS---SS--EEEEEEEEEEB-TTS-B-----S----SS-EEEEEEEE-SS-EE-EEEEEE--S--GGGHHHHS-SS--EEEEEEEEEE---EEEEEEEEE---TT---------EEEEEE---HHHHHHTT-B---EEES--HHHHHTTS----SS-EEE-SS-SSTTS--SEEE---SSS-HHHHHHHHHHTTT--------SSS---EEE--SS--HHHHTTT--S-S----TT-TTTTTS---EEE-----SEEEEEEEE---SS--S-SEEE---S--S-EEEEEEEEEEE----SSPP--------------EEE--SSSPTTS--S--S--B------SSS-TT---EEEEEEEEEEE--HHHHHHHHH-----EEEEEEEGGG--------------EEEEEE---SS--SSSTT----BSSSSS-B--SSS---SS-SSSS-EES--SS-EEEEE--TTSS-SS-----EEEEE--SSSS--SS------SS-EEEEEEEETTEEEEEEE-EES----S-SSS--------SGGG--EEEEEE-SS-EEEEEE---SS-EEEEEE-SSS-EEEEEE-/--EEEE---SSEEEEEEE-SS--EEEEEESSS-EEE--SSEEEE--SSEEE--SSS--EEE-SS-EEEEETTEEEEEETTEEEEEETTEEEEE-SS-EEEEESEEEE--SS-EEE--SS-------S------/--HHHHHHHHHHHHGGG--HHHHHHHHH---SSHHHH--TTHHHHHHHHHHHHTT---SHHHHHHHHHS---SS--EEEEEEEEEEB-TTS-B-----S----SS-EEEEEEEE-SS-EE-EEEEEE--S--GGGHHHHS-SS--EEEEEEEEEE---EEEEEEEEE---TT---------EEEEEE---HHHHHHTT-B---EEES--HHHHHTTS----SS-EEE-SS-SSTTS--SEEE---SSS-HHHHHHHHHHTTT--------SSS---EEE--SS--HHHHTTT--S-S----TT-TTTTTS---EEE-----SEEEEEEEE---SS--S-SEEE---S--S-EEEEEEEEEEE----SSPP--------------EEE--SSSPTTS--S--S--B------SSS-TT---EEEEEEEEEEE--HHHHHHHHH-----EEEEEEEGGG--------------EEEEEE---SS--SSSTT----BSSSSS-B--SSS---SS-SSSS-EES--SS-EEEEE--TTSS-SS-----EEEEE--SSSS--SS------SS-EEEEEEEETTEEEEEEE-EES----S-SSS--------SGGG--EEEEEE-SS-EEEEEE---SS-EEEEEE-SSS-EEEEEE-/--EEE----SSEEEEEEE-SS--EEEEEESSSEEEE--SSEEEE--SSEEE--SSS--EEE-SS-EEEEETTEEEEEETTEEEEEETTEEEEE-SS-EEEEES-EEE--SSEEEE--SS-------S------/--HHHHHHHHHHHHGGG--HHHHHHHHH---SSHHHH--TTHHHHHHHHHHHHTT---SHHHHHHHHHS---SS--EEEEEEEEEEB-TTS-B-----S----SS-EEEEEEEE-SS-EE-EEEEEE--S--GGGHHHHS-SS--EEEEEEEEEE---EEEEEEEEE---TT---------EEEEEE---HHHHHHTT-B---EEES--HHHHHTTS----SS-EEE-SS-SSTTS--SEEE---SSS-HHHHHHHHHHTTT--------SSS---EEE--SS--HHHHTTT--S-S----TT-TTTTTS---EEE-----SEEEEEEEE---SS--S-SEEE---S--S-EEEEEEEEEEE----SSPP--------------EEE--SSSPTTS--S--S--B------SSS-TT---EEEEEEEEEEE--HHHHHHHHH-----EEEEEEEGGG--------------EEEEEE---SS--SSSTT----BSSSSS-B--SSS---SS-SSSS-EES--SS-EEEEE--TTSS-SS-----EEEEE--SSSS--SS------SS-EEEEEEEETTEEEEEEE-EES----S-SSS--------SGGG--EEEEEE-SS-EEEEEE---SS-EEEEEE-SSS-EEEEEE-/--EEE----SSEEEEEEE-SS--EEEEEESSS-EEE--SSEEEE--SS-EE--SSS--EEE-SS-EEEEETTEEEEEETTEEEEEETTEEEEE-SS-EEEEESEEEE--SSEEEE--SS--EE---S------

Organism: Francisella tularensis subsp. novicida (strain ATCC 15482 / CCUG 33449 / U112) (NCBI:txid401614)

=== Feature glossary ===
Legend for the data blocks above and below:

— What the protein is —

The amino-acid sequence is the protein's primary structure: the linear order of residues from the N-terminus to the C-terminus, written in one-letter code. Everything else here — the 3D coordinates, the secondary structure, the domain annotations — is ultimately a consequence of this string.

Functional annotations link the protein to curated databases. InterPro entries identify conserved domains and families by matching the sequence against member-database signatures (Pfam, PROSITE, CDD, …). Gene Ontology (GO) terms describe molecular function, biological process, and cellular component in a controlled vocabulary. CATH places the structure in a hierarchical fold classification (Class/Architecture/Topology/Homologous-superfamily). The organism is the source species.

— Where its atoms are —

Atomic coordinates in PDBx/mmCIF format — the same representation the Protein Data Bank distributes. Each line of the _atom_site loop places one backbone atom in Cartesian space (units: ångströms, origin: arbitrary).

The six renders are orthographic views along the three Cartesian axes in both directions. Representation (cartoon, sticks, or surface) and color scheme (sequence-rainbow or by-chain) vary across proteins so the training set covers all the common visualization conventions.

— Local backbone conformation —

Eight-state secondary structure (DSSP): H is the canonical α-helix, G the tighter 3₁₀-helix, I the wider π-helix; E/B are β-structure, T and S are turns and bends, and '-' is everything else. DSSP derives these from the pattern of main-chain N–H···O=C hydrogen bonds, not from the sequence.

Three-state secondary structure (P-SEA) collapses the eight DSSP classes into helix (a), strand (b), and coil (c). P-SEA assigns these from Cα geometry alone — distances and angles — without requiring backbone oxygens, so it works on any Cα trace.

φ (phi) and ψ (psi) are the two rotatable backbone dihedrals per residue: φ is the C(i-1)–N–Cα–C torsion, ψ is the N–Cα–C–N(i+1) torsion, both in degrees on (−180°, 180°]. α-helical residues cluster near (−60°, −45°); β-strand residues near (−120°, +130°). A Ramachandran plot is simply a scatter of (φ, ψ) for every residue.

— Global shape and packing —

The geometric summary reports three shape descriptors. Rg (radius of gyration) measures how spread out the Cα atoms are about their centre of mass; compact globular proteins have small Rg, elongated or unfolded ones large. Cα contacts (<8 Å, |i−j|>4) count long-range residue pairs in spatial proximity — high for tightly packed folds, near zero for rods or random coil. The bounding-box extents give the protein's footprint along x, y, z in Å.

SASA measures how much of the protein is reachable by solvent. It is computed by rolling a water-sized probe over the atomic surface and summing the exposed area (Å²). Per-residue SASA distinguishes core (buried, low SASA) from surface (exposed, high SASA) residues; total SASA is a whole-molecule size measure.

Plot images: a contact map (which residues are close in 3D, as an N×N binary image), a Ramachandran scatter (backbone torsion angles, revealing secondary-structure composition at a glance), and — for AlphaFold structures — a PAE heatmap (pairwise prediction confidence).

— Structural neighborhood —

A 3Di character summarizes, for each residue, the relative orientation of the Cα frame of its nearest spatial neighbor. Because it encodes fold topology rather than chemistry, 3Di alignments detect remote structural similarity that sequence alignment misses.

The Foldseek neighbor list gives the closest experimentally determined structures in the PDB, ranked by structural alignment. TM-score near 1 means near-identical fold; near 0.3 means only rough topology match. This is how one finds what a novel AlphaFold prediction most resembles in the solved-structure universe.

— Confidence and disorder —

For AlphaFold models, the B-factor field carries pLDDT — the model's own estimate of local accuracy on a 0–100 scale. Regions with pLDDT<50 should be treated as essentially unmodeled; they often correspond to intrinsically disordered segments.

Crystallographic B-factors measure how much each atom's electron density is smeared out, in Å². They rise in mobile loops and surface residues and fall in the buried interior. In AlphaFold models this column is repurposed to hold pLDDT instead.

Predicted Aligned Error (PAE) is an AlphaFold confidence matrix: entry (i, j) is the expected error in the position of residue j, in ångströms, when the prediction is superimposed on the true structure at residue i. Low PAE within a block of residues means that block is internally rigid and well-predicted; high PAE between two blocks means their relative placement is uncertain even if each block individually is confident.